Protein 9H6H (pdb70)

Structure (mmCIF, N/CA/C/O backbone):
data_9H6H
#
_entry.id   9H6H
#
_cell.length_a   183.914
_cell.length_b   62.447
_cell.length_c   178.713
_cell.angle_alpha   90
_cell.angle_beta   118.058
_cell.angle_gamma   90
#
_symmetry.space_group_name_H-M   'C 1 2 1'
#
loop_
_entity.id
_entity.type
_entity.pdbx_description
1 polymer 'Glycosyl hydrolase family 98'
2 non-polymer DI(HYDROXYETHYL)ETHER
3 non-polymer 'CALCIUM ION'
4 water water
#
loop_
_atom_site.group_PDB
_atom_site.id
_atom_site.type_symbol
_atom_site.label_atom_id
_atom_site.label_alt_id
_atom_site.label_comp_id
_atom_site.label_asym_id
_atom_site.label_entity_id
_atom_site.label_seq_id
_atom_site.pdbx_PDB_ins_code
_atom_site.Cartn_x
_atom_site.Cartn_y
_atom_site.Cartn_z
_atom_site.occupancy
_atom_site.B_iso_or_equiv
_atom_site.auth_seq_id
_atom_site.auth_comp_id
_atom_site.auth_asym_id
_atom_site.auth_atom_id
_atom_site.pdbx_PDB_model_num
ATOM 1 N N . ALA A 1 2 ? 76.886 5.365 126.206 1 35.447 43 ALA A N 1
ATOM 2 C CA . ALA A 1 2 ? 75.537 5.807 126.618 1 34.078 43 ALA A CA 1
ATOM 3 C C . ALA A 1 2 ? 75.272 5.339 128.052 1 38.25 43 ALA A C 1
ATOM 4 O O . ALA A 1 2 ? 75.91 4.392 128.523 1 38.126 43 ALA A O 1
ATOM 11 N N . SER A 1 3 ? 74.267 5.987 128.687 1 40.159 44 SER A N 1
ATOM 12 C CA . SER A 1 3 ? 74.011 5.946 130.117 1 41.666 44 SER A CA 1
ATOM 13 C C . SER A 1 3 ? 73.604 4.56 130.601 1 45.313 44 SER A C 1
ATOM 14 O O . SER A 1 3 ? 73.859 4.23 131.76 1 48.124 44 SER A O 1
ATOM 22 N N . PRO A 1 4 ? 72.953 3.713 129.772 1 41.894 45 PRO A N 1
ATOM 23 C CA . PRO A 1 4 ? 72.729 2.333 130.198 1 44.131 45 PRO A CA 1
ATOM 24 C C . PRO A 1 4 ? 74.026 1.526 130.398 1 45.179 45 PRO A C 1
ATOM 25 O O . PRO A 1 4 ? 73.986 0.463 131.028 1 49.64 45 PRO A O 1
ATOM 36 N N . GLY A 1 5 ? 75.17 2.012 129.868 1 40.028 46 GLY A N 1
ATOM 37 C CA . GLY A 1 5 ? 76.449 1.304 129.934 1 38.563 46 GLY A CA 1
ATOM 38 C C . GLY A 1 5 ? 76.385 -0.113 129.339 1 35.433 46 GLY A C 1
ATOM 39 O O . GLY A 1 5 ? 75.327 -0.629 129.016 1 38.624 46 GLY A O 1
ATOM 43 N N . THR A 1 6 ? 77.537 -0.758 129.166 1 32.192 47 THR A N 1
ATOM 44 C CA . THR A 1 6 ? 77.592 -2.177 128.861 1 29.162 47 THR A CA 1
ATOM 45 C C . THR A 1 6 ? 78.274 -2.905 130.02 1 28.592 47 THR A C 1
ATOM 46 O O . THR A 1 6 ? 78.956 -2.296 130.843 1 25.07 47 THR A O 1
ATOM 57 N N . ALA A 1 7 ? 78.136 -4.23 130.017 1 29.333 48 ALA A N 1
ATOM 58 C CA . ALA A 1 7 ? 78.698 -5.086 131.048 1 29.782 48 ALA A CA 1
ATOM 59 C C . ALA A 1 7 ? 80.209 -4.874 131.166 1 29.822 48 ALA A C 1
ATOM 60 O O . ALA A 1 7 ? 80.733 -4.625 132.27 1 27.637 48 ALA A O 1
ATOM 67 N N . VAL A 1 8 ? 80.893 -4.996 130.014 1 29.839 49 VAL A N 1
ATOM 68 C CA . VAL A 1 8 ? 82.33 -4.761 129.915 1 30.074 49 VAL A CA 1
ATOM 69 C C . VAL A 1 8 ? 82.686 -3.367 130.464 1 29.177 49 VAL A C 1
ATOM 70 O O . VAL A 1 8 ? 83.609 -3.214 131.262 1 27.409 49 VAL A O 1
ATOM 83 N N . GLU A 1 9 ? 81.916 -2.353 130.09 1 28.964 50 GLU A N 1
ATOM 84 C CA . GLU A 1 9 ? 82.246 -0.985 130.486 1 31.15 50 GLU A CA 1
ATOM 85 C C . GLU A 1 9 ? 82.165 -0.837 131.996 1 28.823 50 GLU A C 1
ATOM 86 O O . GLU A 1 9 ? 83.027 -0.197 132.591 1 28.339 50 GLU A O 1
ATOM 98 N N . ASN A 1 10 ? 81.099 -1.402 132.578 1 29.366 51 ASN A N 1
ATOM 99 C CA . ASN A 1 10 ? 80.863 -1.307 134.01 1 28.46 51 ASN A CA 1
ATOM 100 C C . ASN A 1 10 ? 81.973 -2.058 134.74 1 28.193 51 ASN A C 1
ATOM 101 O O . ASN A 1 10 ? 82.518 -1.549 135.716 1 27.971 51 ASN A O 1
ATOM 112 N N . ILE A 1 11 ? 82.289 -3.264 134.24 1 27.639 52 ILE A N 1
ATOM 113 C CA . ILE A 1 11 ? 83.288 -4.112 134.85 1 28.218 52 ILE A CA 1
ATOM 114 C C . ILE A 1 11 ? 84.587 -3.318 134.928 1 28.388 52 ILE A C 1
ATOM 115 O O . ILE A 1 11 ? 85.212 -3.276 135.993 1 27.789 52 ILE A O 1
ATOM 131 N N . ASN A 1 12 ? 84.996 -2.724 133.802 1 27.262 53 ASN A N 1
ATOM 132 C CA . ASN A 1 12 ? 86.302 -2.079 133.709 1 27.633 53 ASN A CA 1
ATOM 133 C C . ASN A 1 12 ? 86.329 -0.783 134.507 1 27.629 53 ASN A C 1
ATOM 134 O O . ASN A 1 12 ? 87.361 -0.425 135.064 1 28.243 53 ASN A O 1
ATOM 145 N N . THR A 1 13 ? 85.189 -0.108 134.598 1 26.862 54 THR A N 1
ATOM 146 C CA . THR A 1 13 ? 85.095 1.029 135.499 1 27.188 54 THR A CA 1
ATOM 147 C C . THR A 1 13 ? 85.37 0.598 136.95 1 25.998 54 THR A C 1
ATOM 148 O O . THR A 1 13 ? 86.107 1.278 137.663 1 26.099 54 THR A O 1
ATOM 159 N N . ASN A 1 14 ? 84.83 -0.547 137.367 1 24.645 55 ASN A N 1
ATOM 160 C CA . ASN A 1 14 ? 85.015 -1.027 138.729 1 24.73 55 ASN A CA 1
ATOM 161 C C . ASN A 1 14 ? 86.477 -1.39 138.987 1 25.06 55 ASN A C 1
ATOM 162 O O . ASN A 1 14 ? 87.005 -1.112 140.065 1 25.309 55 ASN A O 1
ATOM 173 N N . VAL A 1 15 ? 87.154 -2.011 138.014 1 24.828 56 VAL A N 1
ATOM 174 C CA . VAL A 1 15 ? 88.56 -2.346 138.197 1 25.381 56 VAL A CA 1
ATOM 175 C C . VAL A 1 15 ? 89.375 -1.057 138.399 1 25.462 56 VAL A C 1
ATOM 176 O O . VAL A 1 15 ? 90.192 -0.966 139.302 1 24.609 56 VAL A O 1
ATOM 189 N N . LYS A 1 16 ? 89.121 -0.04 137.561 1 26.436 57 LYS A N 1
ATOM 190 C CA . LYS A 1 16 ? 89.849 1.226 137.61 1 27.479 57 LYS A CA 1
ATOM 191 C C . LYS A 1 16 ? 89.599 1.922 138.945 1 27.617 57 LYS A C 1
ATOM 192 O O . LYS A 1 16 ? 90.503 2.525 139.522 1 30.322 57 LYS A O 1
ATOM 211 N N . ALA A 1 17 ? 88.36 1.821 139.422 1 26.755 58 ALA A N 1
ATOM 212 C CA . ALA A 1 17 ? 87.999 2.345 140.725 1 26.879 58 ALA A CA 1
ATOM 213 C C . ALA A 1 17 ? 88.838 1.694 141.815 1 26.543 58 ALA A C 1
ATOM 214 O O . ALA A 1 17 ? 89.365 2.394 142.68 1 27.295 58 ALA A O 1
ATOM 221 N N . LEU A 1 18 ? 88.959 0.363 141.772 1 26.002 59 LEU A N 1
ATOM 222 C CA . LEU A 1 18 ? 89.652 -0.374 142.815 1 26.089 59 LEU A CA 1
ATOM 223 C C . LEU A 1 18 ? 91.126 0.038 142.819 1 28.248 59 LEU A C 1
ATOM 224 O O . LEU A 1 18 ? 91.724 0.221 143.875 1 29.635 59 LEU A O 1
ATOM 240 N N . ARG A 1 19 ? 91.71 0.24 141.631 1 29.093 60 ARG A N 1
ATOM 241 C CA . ARG A 1 19 ? 93.095 0.705 141.561 1 31.894 60 ARG A CA 1
ATOM 242 C C . ARG A 1 19 ? 93.182 2.055 142.275 1 31.123 60 ARG A C 1
ATOM 243 O O . ARG A 1 19 ? 94.079 2.305 143.083 1 30.228 60 ARG A O 1
ATOM 264 N N . LYS A 1 20 ? 92.199 2.912 141.986 1 30.16 61 LYS A N 1
ATOM 265 C CA . LYS A 1 20 ? 92.201 4.263 142.514 1 31.396 61 LYS A CA 1
ATOM 266 C C . LYS A 1 20 ? 92.069 4.267 144.034 1 29.537 61 LYS A C 1
ATOM 267 O O . LYS A 1 20 ? 92.679 5.081 144.722 1 28.537 61 LYS A O 1
ATOM 286 N N . LEU A 1 21 ? 91.273 3.343 144.557 1 29.07 62 LEU A N 1
ATOM 287 C CA . LEU A 1 21 ? 91.052 3.298 145.989 1 30.032 62 LEU A CA 1
ATOM 288 C C . LEU A 1 21 ? 92.336 2.863 146.67 1 30.125 62 LEU A C 1
ATOM 289 O O . LEU A 1 21 ? 92.63 3.379 147.732 1 29.236 62 LEU A O 1
ATOM 305 N N . ILE A 1 22 ? 93.052 1.904 146.068 1 31.371 63 ILE A N 1
ATOM 306 C CA . ILE A 1 22 ? 94.279 1.379 146.659 1 32.716 63 ILE A CA 1
ATOM 307 C C . ILE A 1 22 ? 95.369 2.447 146.594 1 33.504 63 ILE A C 1
ATOM 308 O O . ILE A 1 22 ? 96.165 2.59 147.523 1 31.204 63 ILE A O 1
ATOM 324 N N . GLU A 1 23 ? 95.37 3.218 145.503 1 35.143 64 GLU A N 1
ATOM 325 C CA . GLU A 1 23 ? 96.269 4.352 145.395 1 36.781 64 GLU A CA 1
ATOM 326 C C . GLU A 1 23 ? 95.941 5.377 146.483 1 36.097 64 GLU A C 1
ATOM 327 O O . GLU A 1 23 ? 96.83 5.87 147.19 1 35.269 64 GLU A O 1
ATOM 339 N N . ALA A 1 24 ? 94.653 5.7 146.613 1 34.497 65 ALA A N 1
ATOM 340 C CA . ALA A 1 24 ? 94.226 6.667 147.602 1 34.796 65 ALA A CA 1
ATOM 341 C C . ALA A 1 24 ? 94.641 6.19 148.997 1 37.409 65 ALA A C 1
ATOM 342 O O . ALA A 1 24 ? 95.115 6.984 149.799 1 38.665 65 ALA A O 1
ATOM 349 N N . LYS A 1 25 ? 94.445 4.894 149.283 1 39.783 66 LYS A N 1
ATOM 350 C CA . LYS A 1 25 ? 94.777 4.29 150.572 1 43.248 66 LYS A CA 1
ATOM 351 C C . LYS A 1 25 ? 96.269 4.469 150.853 1 45.176 66 LYS A C 1
ATOM 352 O O . LYS A 1 25 ? 96.636 4.922 151.935 1 46.37 66 LYS A O 1
ATOM 371 N N . GLN A 1 26 ? 97.105 4.142 149.853 1 49.435 67 GLN A N 1
ATOM 372 C CA . GLN A 1 26 ? 98.551 4.231 149.97 1 51.437 67 GLN A CA 1
ATOM 373 C C . GLN A 1 26 ? 99.017 5.686 150.11 1 49.933 67 GLN A C 1
ATOM 374 O O . GLN A 1 26 ? 99.916 5.952 150.912 1 51.031 67 GLN A O 1
ATOM 388 N N . GLN A 1 27 ? 98.418 6.615 149.349 1 46.416 68 GLN A N 1
ATOM 389 C CA . GLN A 1 27 ? 98.804 8.019 149.389 1 48.145 68 GLN A CA 1
ATOM 390 C C . GLN A 1 27 ? 98.093 8.764 150.515 1 44.5 68 GLN A C 1
ATOM 391 O O . GLN A 1 27 ? 98.408 9.914 150.761 1 44.322 68 GLN A O 1
ATOM 405 N N . ASP A 1 28 ? 97.101 8.134 151.15 1 43.28 69 ASP A N 1
ATOM 406 C CA . ASP A 1 28 ? 96.364 8.714 152.261 1 44.546 69 ASP A CA 1
ATOM 407 C C . ASP A 1 28 ? 95.437 9.812 151.744 1 41.257 69 ASP A C 1
ATOM 408 O O . ASP A 1 28 ? 95.213 10.81 152.416 1 39.616 69 ASP A O 1
ATOM 417 N N . LEU A 1 29 ? 94.905 9.618 150.534 1 40.574 70 LEU A N 1
ATOM 418 C CA . LEU A 1 29 ? 93.874 10.479 150 1 40.484 70 LEU A CA 1
ATOM 419 C C . LEU A 1 29 ? 92.614 10.25 150.824 1 40.754 70 LEU A C 1
ATOM 420 O O . LEU A 1 29 ? 92.37 9.158 151.324 1 41.469 70 LEU A O 1
ATOM 436 N N . ALA A 1 30 ? 91.819 11.314 150.921 1 42.877 71 ALA A N 1
ATOM 437 C CA . ALA A 1 30 ? 90.529 11.308 151.586 1 42.031 71 ALA A CA 1
ATOM 438 C C . ALA A 1 30 ? 89.399 11.399 150.551 1 40.384 71 ALA A C 1
ATOM 439 O O . ALA A 1 30 ? 89.578 11.854 149.42 1 38.863 71 ALA A O 1
ATOM 446 N N . VAL A 1 31 ? 88.223 10.911 150.944 1 40.322 72 VAL A N 1
ATOM 447 C CA . VAL A 1 31 ? 87.011 11.078 150.165 1 42.431 72 VAL A CA 1
ATOM 448 C C . VAL A 1 31 ? 86.421 12.437 150.525 1 42.396 72 VAL A C 1
ATOM 449 O O . VAL A 1 31 ? 86.149 12.702 151.685 1 42.31 72 VAL A O 1
ATOM 462 N N . LYS A 1 32 ? 86.302 13.305 149.52 1 44.333 73 LYS A N 1
ATOM 463 C CA . LYS A 1 32 ? 85.689 14.606 149.684 1 47.786 73 LYS A CA 1
ATOM 464 C C . LYS A 1 32 ? 84.172 14.427 149.626 1 45.603 73 LYS A C 1
ATOM 465 O O . LYS A 1 32 ? 83.461 14.892 150.506 1 43.099 73 LYS A O 1
ATOM 484 N N . THR A 1 33 ? 83.67 13.719 148.608 1 46.008 74 THR A N 1
ATOM 485 C CA . THR A 1 33 ? 82.238 13.5 148.509 1 45.494 74 THR A CA 1
ATOM 486 C C . THR A 1 33 ? 81.955 12.143 147.869 1 42.885 74 THR A C 1
ATOM 487 O O . THR A 1 33 ? 82.819 11.534 147.231 1 39.992 74 THR A O 1
ATOM 498 N N . TYR A 1 34 ? 80.724 11.664 148.096 1 39.604 75 TYR A N 1
ATOM 499 C CA . TYR A 1 34 ? 80.203 10.512 147.382 1 37.435 75 TYR A CA 1
ATOM 500 C C . TYR A 1 34 ? 78.687 10.567 147.392 1 36.149 75 TYR A C 1
ATOM 501 O O . TYR A 1 34 ? 78.097 11.25 148.213 1 33.994 75 TYR A O 1
ATOM 519 N N . ASN A 1 35 ? 78.063 9.866 146.446 1 36.574 76 ASN A N 1
ATOM 520 C CA . ASN A 1 35 ? 76.667 10.122 146.124 1 34.716 76 ASN A CA 1
ATOM 521 C C . ASN A 1 35 ? 76.12 8.93 145.35 1 31.913 76 ASN A C 1
ATOM 522 O O . ASN A 1 35 ? 76.664 8.567 144.312 1 32.883 76 ASN A O 1
ATOM 533 N N . PRO A 1 36 ? 75.066 8.249 145.847 1 29.263 77 PRO A N 1
ATOM 534 C CA . PRO A 1 36 ? 74.423 7.184 145.092 1 28.192 77 PRO A CA 1
ATOM 535 C C . PRO A 1 36 ? 73.532 7.719 143.969 1 26.119 77 PRO A C 1
ATOM 536 O O . PRO A 1 36 ? 72.998 8.815 144.042 1 26.559 77 PRO A O 1
ATOM 547 N N . VAL A 1 37 ? 73.37 6.943 142.914 1 24.475 78 VAL A N 1
ATOM 548 C CA . VAL A 1 37 ? 72.541 7.319 141.781 1 25.862 78 VAL A CA 1
ATOM 549 C C . VAL A 1 37 ? 71.716 6.095 141.431 1 25.109 78 VAL A C 1
ATOM 550 O O . VAL A 1 37 ? 72.164 4.973 141.618 1 28.392 78 VAL A O 1
ATOM 563 N N . ASN A 1 38 ? 70.543 6.318 140.874 1 26.034 79 ASN A N 1
ATOM 564 C CA . ASN A 1 38 ? 69.612 5.238 140.575 1 28.11 79 ASN A CA 1
ATOM 565 C C . ASN A 1 38 ? 69.506 4.288 141.764 1 28.52 79 ASN A C 1
ATOM 566 O O . ASN A 1 38 ? 69.681 3.085 141.619 1 27.441 79 ASN A O 1
ATOM 577 N N . ASN A 1 39 ? 69.31 4.856 142.949 1 28.326 80 ASN A N 1
ATOM 578 C CA . ASN A 1 39 ? 69.042 4.059 144.132 1 32.79 80 ASN A CA 1
ATOM 579 C C . ASN A 1 39 ? 70.258 3.204 144.499 1 33.592 80 ASN A C 1
ATOM 580 O O . ASN A 1 39 ? 70.113 2.145 145.105 1 35.402 80 ASN A O 1
ATOM 591 N N . GLY A 1 40 ? 71.468 3.678 144.164 1 32.194 81 GLY A N 1
ATOM 592 C CA . GLY A 1 40 ? 72.685 3.001 144.561 1 29.207 81 GLY A CA 1
ATOM 593 C C . GLY A 1 40 ? 73.078 1.89 143.595 1 28.969 81 GLY A C 1
ATOM 594 O O . GLY A 1 40 ? 73.965 1.082 143.894 1 29.449 81 GLY A O 1
ATOM 598 N N . ALA A 1 41 ? 72.446 1.877 142.415 1 26.468 82 ALA A N 1
ATOM 599 C CA . ALA A 1 41 ? 72.898 1.046 141.324 1 26.261 82 ALA A CA 1
ATOM 600 C C . ALA A 1 41 ? 74.321 1.468 140.96 1 26.496 82 ALA A C 1
ATOM 601 O O . ALA A 1 41 ? 75.166 0.647 140.61 1 26.606 82 ALA A O 1
ATOM 608 N N . SER A 1 42 ? 74.604 2.759 141.145 1 24.904 83 SER A N 1
ATOM 609 C CA . SER A 1 42 ? 75.934 3.3 140.931 1 25.669 83 SER A CA 1
ATOM 610 C C . SER A 1 42 ? 76.244 4.413 141.941 1 27.116 83 SER A C 1
ATOM 611 O O . SER A 1 42 ? 75.356 4.884 142.663 1 27.312 83 SER A O 1
ATOM 619 N N . TYR A 1 43 ? 77.525 4.773 142.023 1 27.441 84 TYR A N 1
ATOM 620 C CA . TYR A 1 43 ? 77.984 5.877 142.86 1 29.54 84 TYR A CA 1
ATOM 621 C C . TYR A 1 43 ? 78.958 6.736 142.051 1 28.014 84 TYR A C 1
ATOM 622 O O . TYR A 1 43 ? 79.702 6.191 141.237 1 25.593 84 TYR A O 1
ATOM 640 N N . THR A 1 44 ? 78.94 8.061 142.296 1 28.381 85 THR A N 1
ATOM 641 C CA . THR A 1 44 ? 80.032 8.956 141.925 1 30.255 85 THR A CA 1
ATOM 642 C C . THR A 1 44 ? 80.85 9.254 143.19 1 29.48 85 THR A C 1
ATOM 643 O O . THR A 1 44 ? 80.282 9.451 144.265 1 28.267 85 THR A O 1
ATOM 654 N N . ILE A 1 45 ? 82.184 9.202 143.068 1 29.571 86 ILE A N 1
ATOM 655 C CA . ILE A 1 45 ? 83.105 9.36 144.189 1 31.119 86 ILE A CA 1
ATOM 656 C C . ILE A 1 45 ? 83.982 10.559 143.869 1 32.068 86 ILE A C 1
ATOM 657 O O . ILE A 1 45 ? 84.428 10.678 142.745 1 30.528 86 ILE A O 1
ATOM 673 N N . GLU A 1 46 ? 84.281 11.403 144.852 1 34.438 87 GLU A N 1
ATOM 674 C CA . GLU A 1 46 ? 85.318 12.398 144.645 1 36.166 87 GLU A CA 1
ATOM 675 C C . GLU A 1 46 ? 86.321 12.296 145.787 1 34.321 87 GLU A C 1
ATOM 676 O O . GLU A 1 46 ? 85.951 12.344 146.955 1 35.694 87 GLU A O 1
ATOM 688 N N . LEU A 1 47 ? 87.59 12.163 145.406 1 32.828 88 LEU A N 1
ATOM 689 C CA . LEU A 1 47 ? 88.714 12.123 146.318 1 32.734 88 LEU A CA 1
ATOM 690 C C . LEU A 1 47 ? 89.319 13.518 146.448 1 31.34 88 LEU A C 1
ATOM 691 O O . LEU A 1 47 ? 89.046 14.397 145.635 1 29.079 88 LEU A O 1
ATOM 707 N N . SER A 1 48 ? 90.185 13.67 147.458 1 30.094 89 SER A N 1
ATOM 708 C CA . SER A 1 48 ? 90.737 14.959 147.844 1 30.738 89 SER A CA 1
ATOM 709 C C . SER A 1 48 ? 91.835 15.45 146.896 1 30.771 89 SER A C 1
ATOM 710 O O . SER A 1 48 ? 92.261 16.582 147.036 1 31.148 89 SER A O 1
ATOM 718 N N . ASP A 1 49 ? 92.284 14.64 145.927 1 29.882 90 ASP A N 1
ATOM 719 C CA . ASP A 1 49 ? 93.168 15.136 144.884 1 30.354 90 ASP A CA 1
ATOM 720 C C . ASP A 1 49 ? 92.367 15.704 143.701 1 30.912 90 ASP A C 1
ATOM 721 O O . ASP A 1 49 ? 92.961 16.055 142.683 1 31.096 90 ASP A O 1
ATOM 730 N N . GLY A 1 50 ? 91.026 15.695 143.792 1 30.782 91 GLY A N 1
ATOM 731 C CA . GLY A 1 50 ? 90.156 16.214 142.742 1 30.921 91 GLY A CA 1
ATOM 732 C C . GLY A 1 50 ? 89.733 15.165 141.702 1 30.965 91 GLY A C 1
ATOM 733 O O . GLY A 1 50 ? 89.016 15.513 140.749 1 29.736 91 GLY A O 1
ATOM 737 N N . THR A 1 51 ? 90.19 13.906 141.868 1 30.46 92 THR A N 1
ATOM 738 C CA . THR A 1 51 ? 89.783 12.811 140.997 1 31.18 92 THR A CA 1
ATOM 739 C C . THR A 1 51 ? 88.353 12.435 141.36 1 31.289 92 THR A C 1
ATOM 740 O O . THR A 1 51 ? 88.043 12.242 142.531 1 31.903 92 THR A O 1
ATOM 751 N N . SER A 1 52 ? 87.512 12.309 140.333 1 29.957 93 SER A N 1
ATOM 752 C CA . SER A 1 52 ? 86.17 11.803 140.494 1 30.284 93 SER A CA 1
ATOM 753 C C . SER A 1 52 ? 85.97 10.633 139.541 1 30.046 93 SER A C 1
ATOM 754 O O . SER A 1 52 ? 86.55 10.614 138.438 1 29.38 93 SER A O 1
ATOM 762 N N . PHE A 1 53 ? 85.139 9.672 139.967 1 28.838 94 PHE A N 1
ATOM 763 C CA . PHE A 1 53 ? 84.894 8.483 139.162 1 28.796 94 PHE A CA 1
ATOM 764 C C . PHE A 1 53 ? 83.631 7.78 139.653 1 28.689 94 PHE A C 1
ATOM 765 O O . PHE A 1 53 ? 83.085 8.168 140.678 1 29.961 94 PHE A O 1
ATOM 782 N N . SER A 1 54 ? 83.154 6.807 138.857 1 26.429 95 SER A N 1
ATOM 783 C CA . SER A 1 54 ? 81.939 6.069 139.134 1 25.867 95 SER A CA 1
ATOM 784 C C . SER A 1 54 ? 82.31 4.706 139.701 1 25.872 95 SER A C 1
ATOM 785 O O . SER A 1 54 ? 83.425 4.222 139.478 1 27.007 95 SER A O 1
ATOM 810 N N . TYR A 1 56 ? 80.037 0.818 140.094 1 24.809 97 TYR A N 1
ATOM 811 C CA . TYR A 1 56 ? 78.765 0.205 139.756 1 26.08 97 TYR A CA 1
ATOM 812 C C . TYR A 1 56 ? 78.5 -0.934 140.736 1 26.131 97 TYR A C 1
ATOM 813 O O . TYR A 1 56 ? 79.314 -1.833 140.885 1 27.356 97 TYR A O 1
ATOM 831 N N . ALA A 1 57 ? 77.348 -0.844 141.411 1 25.219 98 ALA A N 1
ATOM 832 C CA . ALA A 1 57 ? 76.876 -1.879 142.305 1 24.907 98 ALA A CA 1
ATOM 833 C C . ALA A 1 57 ? 75.993 -2.852 141.519 1 25.631 98 ALA A C 1
ATOM 834 O O . ALA A 1 57 ? 75.897 -4.006 141.916 1 24.001 98 ALA A O 1
ATOM 841 N N . GLN A 1 58 ? 75.375 -2.35 140.431 1 26.846 99 GLN A N 1
ATOM 842 C CA . GLN A 1 58 ? 74.649 -3.132 139.455 1 30.761 99 GLN A CA 1
ATOM 843 C C . GLN A 1 58 ? 75.408 -3.079 138.13 1 30.738 99 GLN A C 1
ATOM 844 O O . GLN A 1 58 ? 75.807 -2.005 137.701 1 31.445 99 GLN A O 1
ATOM 858 N N . ILE A 1 59 ? 75.626 -4.261 137.543 1 29.535 100 ILE A N 1
ATOM 859 C CA . ILE A 1 59 ? 76.268 -4.425 136.257 1 31.023 100 ILE A CA 1
ATOM 860 C C . ILE A 1 59 ? 75.186 -4.661 135.209 1 29.641 100 ILE A C 1
ATOM 861 O O . ILE A 1 59 ? 74.268 -5.451 135.416 1 29.44 100 ILE A O 1
ATOM 877 N N . ALA A 1 60 ? 75.332 -4.021 134.057 1 28.851 101 ALA A N 1
ATOM 878 C CA . ALA A 1 60 ? 74.442 -4.316 132.946 1 30.06 101 ALA A CA 1
ATOM 879 C C . ALA A 1 60 ? 74.561 -5.79 132.54 1 30.746 101 ALA A C 1
ATOM 880 O O . ALA A 1 60 ? 75.644 -6.369 132.571 1 31.311 101 ALA A O 1
ATOM 887 N N . ALA A 1 61 ? 73.437 -6.389 132.128 1 30.518 102 ALA A N 1
ATOM 888 C CA . ALA A 1 61 ? 73.428 -7.769 131.679 1 29.304 102 ALA A CA 1
ATOM 889 C C . ALA A 1 61 ? 74.199 -7.866 130.372 1 30.631 102 ALA A C 1
ATOM 890 O O . ALA A 1 61 ? 74.396 -6.871 129.671 1 30.913 102 ALA A O 1
ATOM 897 N N . LEU A 1 62 ? 74.652 -9.087 130.087 1 30.584 103 LEU A N 1
ATOM 898 C CA . LEU A 1 62 ? 75.143 -9.456 128.773 1 31.906 103 LEU A CA 1
ATOM 899 C C . LEU A 1 62 ? 73.967 -9.578 127.816 1 32.915 103 LEU A C 1
ATOM 900 O O . LEU A 1 62 ? 72.968 -10.194 128.172 1 32.857 103 LEU A O 1
ATOM 916 N N . GLU A 1 63 ? 74.148 -9.085 126.584 1 33.145 104 GLU A N 1
ATOM 917 C CA . GLU A 1 63 ? 73.146 -9.24 125.539 1 35.516 104 GLU A CA 1
ATOM 918 C C . GLU A 1 63 ? 72.858 -10.73 125.314 1 32.181 104 GLU A C 1
ATOM 919 O O . GLU A 1 63 ? 73.64 -11.616 125.671 1 30.207 104 GLU A O 1
ATOM 931 N N . GLY A 1 64 ? 71.706 -10.996 124.71 1 30.811 105 GLY A N 1
ATOM 932 C CA . GLY A 1 64 ? 71.292 -12.358 124.401 1 30.997 105 GLY A CA 1
ATOM 933 C C . GLY A 1 64 ? 69.971 -12.706 125.1 1 30.098 105 GLY A C 1
ATOM 934 O O . GLY A 1 64 ? 69.345 -13.711 124.779 1 28.838 105 GLY A O 1
ATOM 938 N N . GLY A 1 65 ? 69.57 -11.878 126.075 1 29.73 106 GLY A N 1
ATOM 939 C CA . GLY A 1 65 ? 68.337 -12.068 126.834 1 30.353 106 GLY A CA 1
ATOM 940 C C . GLY A 1 65 ? 68.396 -13.151 127.915 1 30.119 106 GLY A C 1
ATOM 941 O O . GLY A 1 65 ? 67.382 -13.529 128.462 1 30.48 106 GLY A O 1
ATOM 945 N N . GLY A 1 66 ? 69.567 -13.688 128.225 1 32.45 107 GLY A N 1
ATOM 946 C CA . GLY A 1 66 ? 69.65 -14.72 129.255 1 34.859 107 GLY A CA 1
ATOM 947 C C . GLY A 1 66 ? 69.121 -14.2 130.592 1 34.994 107 GLY A C 1
ATOM 948 O O . GLY A 1 66 ? 69.305 -13.033 130.939 1 34.489 107 GLY A O 1
ATOM 952 N N . GLU A 1 67 ? 68.476 -15.083 131.361 1 37.246 108 GLU A N 1
ATOM 953 C CA . GLU A 1 67 ? 67.781 -14.683 132.581 1 39.645 108 GLU A CA 1
ATOM 954 C C . GLU A 1 67 ? 68.468 -15.19 133.849 1 38.145 108 GLU A C 1
ATOM 955 O O . GLU A 1 67 ? 68.106 -14.759 134.931 1 40.233 108 GLU A O 1
ATOM 967 N N . ASP A 1 68 ? 69.425 -16.107 133.71 1 34.786 109 ASP A N 1
ATOM 968 C CA . ASP A 1 68 ? 70.157 -16.639 134.84 1 34.714 109 ASP A CA 1
ATOM 969 C C . ASP A 1 68 ? 71.325 -15.714 135.149 1 32.935 109 ASP A C 1
ATOM 970 O O . ASP A 1 68 ? 71.758 -14.954 134.299 1 30.742 109 ASP A O 1
ATOM 979 N N . VAL A 1 69 ? 71.819 -15.797 136.385 1 32.301 110 VAL A N 1
ATOM 980 C CA . VAL A 1 69 ? 73.084 -15.179 136.758 1 32.079 110 VAL A CA 1
ATOM 981 C C . VAL A 1 69 ? 74.206 -16.061 136.226 1 31.11 110 VAL A C 1
ATOM 982 O O . VAL A 1 69 ? 74.15 -17.277 136.362 1 31.895 110 VAL A O 1
ATOM 995 N N . VAL A 1 70 ? 75.208 -15.445 135.589 1 29.523 111 VAL A N 1
ATOM 996 C CA . VAL A 1 70 ? 76.237 -16.193 134.878 1 28.893 111 VAL A CA 1
ATOM 997 C C . VAL A 1 70 ? 77.613 -15.659 135.263 1 28.714 111 VAL A C 1
ATOM 998 O O . VAL A 1 70 ? 77.736 -14.614 135.887 1 28.844 111 VAL A O 1
ATOM 1011 N N . TYR A 1 71 ? 78.651 -16.372 134.86 1 28.766 112 TYR A N 1
ATOM 1012 C CA . TYR A 1 71 ? 80.015 -15.988 135.14 1 28.436 112 TYR A CA 1
ATOM 1013 C C . TYR A 1 71 ? 80.363 -14.679 134.442 1 27.356 112 TYR A C 1
ATOM 1014 O O . TYR A 1 71 ? 80.004 -14.48 133.289 1 27.318 112 TYR A O 1
ATOM 1032 N N . SER A 1 72 ? 81.055 -13.802 135.172 1 26.403 113 SER A N 1
ATOM 1033 C CA . SER A 1 72 ? 81.874 -12.755 134.588 1 25.931 113 SER A CA 1
ATOM 1034 C C . SER A 1 72 ? 83.16 -12.636 135.388 1 26.176 113 SER A C 1
ATOM 1035 O O . SER A 1 72 ? 83.163 -12.883 136.592 1 26.121 113 SER A O 1
ATOM 1043 N N . PRO A 1 73 ? 84.283 -12.209 134.772 1 27.182 114 PRO A N 1
ATOM 1044 C CA . PRO A 1 73 ? 85.552 -12.125 135.487 1 27.959 114 PRO A CA 1
ATOM 1045 C C . PRO A 1 73 ? 85.491 -11.159 136.663 1 29.07 114 PRO A C 1
ATOM 1046 O O . PRO A 1 73 ? 84.989 -10.04 136.518 1 28.001 114 PRO A O 1
ATOM 1057 N N . LYS A 1 74 ? 85.926 -11.661 137.837 1 30.692 115 LYS A N 1
ATOM 1058 C CA . LYS A 1 74 ? 85.899 -10.917 139.09 1 30.085 115 LYS A CA 1
ATOM 1059 C C . LYS A 1 74 ? 87.323 -10.493 139.43 1 29.656 115 LYS A C 1
ATOM 1060 O O . LYS A 1 74 ? 88.113 -11.283 139.934 1 29.111 115 LYS A O 1
ATOM 1079 N N . VAL A 1 75 ? 87.648 -9.25 139.095 1 28.005 116 VAL A N 1
ATOM 1080 C CA . VAL A 1 75 ? 89.007 -8.783 139.261 1 29.297 116 VAL A CA 1
ATOM 1081 C C . VAL A 1 75 ? 89.036 -8.014 140.578 1 27.888 116 VAL A C 1
ATOM 1082 O O . VAL A 1 75 ? 88.453 -6.957 140.663 1 27.274 116 VAL A O 1
ATOM 1095 N N . GLY A 1 76 ? 89.682 -8.592 141.591 1 29.005 117 GLY A N 1
ATOM 1096 C CA . GLY A 1 76 ? 89.83 -7.993 142.908 1 29.579 117 GLY A CA 1
ATOM 1097 C C . GLY A 1 76 ? 91.29 -7.71 143.229 1 30.684 117 GLY A C 1
ATOM 1098 O O . GLY A 1 76 ? 92.111 -7.691 142.323 1 30.628 117 GLY A O 1
ATOM 1102 N N . ALA A 1 77 ? 91.592 -7.467 144.509 1 32.514 118 ALA A N 1
ATOM 1103 C CA . ALA A 1 77 ? 92.958 -7.22 144.944 1 35.226 118 ALA A CA 1
ATOM 1104 C C . ALA A 1 77 ? 93.197 -7.759 146.358 1 38.676 118 ALA A C 1
ATOM 1105 O O . ALA A 1 77 ? 92.304 -7.743 147.198 1 40.29 118 ALA A O 1
ATOM 1112 N N . LYS A 1 78 ? 94.42 -8.204 146.64 1 42.481 119 LYS A N 1
ATOM 1113 C CA . LYS A 1 78 ? 94.696 -8.845 147.912 1 48.921 119 LYS A CA 1
ATOM 1114 C C . LYS A 1 78 ? 96.134 -8.512 148.295 1 51.182 119 LYS A C 1
ATOM 1115 O O . LYS A 1 78 ? 97.001 -8.465 147.435 1 49.261 119 LYS A O 1
ATOM 1134 N N . VAL A 1 79 ? 96.36 -8.253 149.587 1 54.116 120 VAL A N 1
ATOM 1135 C CA . VAL A 1 79 ? 97.663 -7.837 150.081 1 55.029 120 VAL A CA 1
ATOM 1136 C C . VAL A 1 79 ? 98.559 -9.069 150.253 1 55.582 120 VAL A C 1
ATOM 1137 O O . VAL A 1 79 ? 98.132 -10.094 150.776 1 50.845 120 VAL A O 1
ATOM 1150 N N . GLU A 1 80 ? 99.811 -8.952 149.798 1 57.453 121 GLU A N 1
ATOM 1151 C CA . GLU A 1 80 ? 100.845 -9.914 150.136 1 61.987 121 GLU A CA 1
ATOM 1152 C C . GLU A 1 80 ? 102.103 -9.145 150.527 1 64.008 121 GLU A C 1
ATOM 1153 O O . GLU A 1 80 ? 102.457 -8.17 149.866 1 57.75 121 GLU A O 1
ATOM 1165 N N . HIS A 1 81 ? 102.757 -9.611 151.608 1 68.303 122 HIS A N 1
ATOM 1166 C CA . HIS A 1 81 ? 103.93 -8.96 152.175 1 72.715 122 HIS A CA 1
ATOM 1167 C C . HIS A 1 81 ? 103.897 -7.473 151.813 1 67.468 122 HIS A C 1
ATOM 1168 O O . HIS A 1 81 ? 104.791 -6.961 151.142 1 63.105 122 HIS A O 1
ATOM 1183 N N . ASP A 1 82 ? 102.809 -6.811 152.215 1 66.662 123 ASP A N 1
ATOM 1184 C CA . ASP A 1 82 ? 102.695 -5.359 152.193 1 67.503 123 ASP A CA 1
ATOM 1185 C C . ASP A 1 82 ? 102.327 -4.742 150.835 1 63.974 123 ASP A C 1
ATOM 1186 O O . ASP A 1 82 ? 102.314 -3.521 150.705 1 61.733 123 ASP A O 1
ATOM 1195 N N . GLU A 1 83 ? 101.994 -5.543 149.823 1 62.715 124 GLU A N 1
ATOM 1196 C CA . GLU A 1 83 ? 101.673 -4.98 148.513 1 60.527 124 GLU A CA 1
ATOM 1197 C C . GLU A 1 83 ? 100.371 -5.577 147.987 1 53.458 124 GLU A C 1
ATOM 1198 O O . GLU A 1 83 ? 100.18 -6.787 148.048 1 54.567 124 GLU A O 1
ATOM 1210 N N . TYR A 1 84 ? 99.486 -4.729 147.444 1 49.015 125 TYR A N 1
ATOM 1211 C CA . TYR A 1 84 ? 98.311 -5.211 146.732 1 46.129 125 TYR A CA 1
ATOM 1212 C C . TYR A 1 84 ? 98.709 -5.721 145.35 1 43.541 125 TYR A C 1
ATOM 1213 O O . TYR A 1 84 ? 99.441 -5.045 144.626 1 43.541 125 TYR A O 1
ATOM 1231 N N . TYR A 1 85 ? 98.192 -6.909 145.018 1 42.828 126 TYR A N 1
ATOM 1232 C CA . TYR A 1 85 ? 98.327 -7.518 143.707 1 44.477 126 TYR A CA 1
ATOM 1233 C C . TYR A 1 85 ? 96.943 -7.898 143.204 1 40.656 126 TYR A C 1
ATOM 1234 O O . TYR A 1 85 ? 96.066 -8.23 143.985 1 39.655 126 TYR A O 1
ATOM 1252 N N . TRP A 1 86 ? 96.756 -7.875 141.885 1 39.292 127 TRP A N 1
ATOM 1253 C CA . TRP A 1 86 ? 95.458 -8.17 141.301 1 35.388 127 TRP A CA 1
ATOM 1254 C C . TRP A 1 86 ? 95.115 -9.637 141.532 1 35.344 127 TRP A C 1
ATOM 1255 O O . TRP A 1 86 ? 96.014 -10.494 141.487 1 36.375 127 TRP A O 1
ATOM 1276 N N . THR A 1 87 ? 93.829 -9.892 141.829 1 32.713 128 THR A N 1
ATOM 1277 C CA . THR A 1 87 ? 93.273 -11.238 141.812 1 32.991 128 THR A CA 1
ATOM 1278 C C . THR A 1 87 ? 92.271 -11.364 140.662 1 32.054 128 THR A C 1
ATOM 1279 O O . THR A 1 87 ? 91.701 -10.372 140.228 1 30.453 128 THR A O 1
ATOM 1290 N N . LEU A 1 88 ? 92.069 -12.608 140.204 1 33.44 129 LEU A N 1
ATOM 1291 C CA . LEU A 1 88 ? 91.05 -12.993 139.231 1 33.923 129 LEU A CA 1
ATOM 1292 C C . LEU A 1 88 ? 90.296 -14.21 139.778 1 34.666 129 LEU A C 1
ATOM 1293 O O . LEU A 1 88 ? 90.882 -15.291 139.91 1 35.575 129 LEU A O 1
ATOM 1309 N N . ASP A 1 89 ? 89.017 -14.034 140.107 1 34.397 130 ASP A N 1
ATOM 1310 C CA . ASP A 1 89 ? 88.22 -15.092 140.717 1 37.962 130 ASP A CA 1
ATOM 1311 C C . ASP A 1 89 ? 88.955 -15.661 141.941 1 42.247 130 ASP A C 1
ATOM 1312 O O . ASP A 1 89 ? 89.051 -16.885 142.102 1 42.613 130 ASP A O 1
ATOM 1321 N N . ASP A 1 90 ? 89.515 -14.741 142.76 1 45.604 131 ASP A N 1
ATOM 1322 C CA . ASP A 1 90 ? 90.147 -14.98 144.063 1 51.363 131 ASP A CA 1
ATOM 1323 C C . ASP A 1 90 ? 91.369 -15.92 144 1 50.209 131 ASP A C 1
ATOM 1324 O O . ASP A 1 90 ? 91.756 -16.48 145.018 1 54.027 131 ASP A O 1
ATOM 1333 N N . VAL A 1 91 ? 92.029 -16.037 142.836 1 46.851 132 VAL A N 1
ATOM 1334 C CA . VAL A 1 91 ? 93.417 -16.481 142.759 1 45.658 132 VAL A CA 1
ATOM 1335 C C . VAL A 1 91 ? 94.241 -15.322 142.195 1 43.947 132 VAL A C 1
ATOM 1336 O O . VAL A 1 91 ? 93.665 -14.397 141.64 1 44.686 132 VAL A O 1
ATOM 1349 N N . TRP A 1 92 ? 95.576 -15.361 142.299 1 44.966 133 TRP A N 1
ATOM 1350 C CA . TRP A 1 92 ? 96.375 -14.259 141.768 1 43.539 133 TRP A CA 1
ATOM 1351 C C . TRP A 1 92 ? 96.191 -14.159 140.257 1 41.556 133 TRP A C 1
ATOM 1352 O O . TRP A 1 92 ? 96.281 -15.164 139.568 1 41.229 133 TRP A O 1
ATOM 1373 N N . LEU A 1 93 ? 95.907 -12.949 139.761 1 40.308 134 LEU A N 1
ATOM 1374 C CA . LEU A 1 93 ? 95.848 -12.683 138.335 1 39.633 134 LEU A CA 1
ATOM 1375 C C . LEU A 1 93 ? 97.257 -12.823 137.768 1 41.376 134 LEU A C 1
ATOM 1376 O O . LEU A 1 93 ? 98.15 -12.092 138.197 1 40.677 134 LEU A O 1
ATOM 1392 N N . THR A 1 94 ? 97.416 -13.767 136.821 1 42.695 135 THR A N 1
ATOM 1393 C CA . THR A 1 94 ? 98.679 -14.025 136.144 1 44.699 135 THR A CA 1
ATOM 1394 C C . THR A 1 94 ? 98.443 -14.159 134.639 1 46.949 135 THR A C 1
ATOM 1395 O O . THR A 1 94 ? 97.355 -14.54 134.198 1 47.021 135 THR A O 1
ATOM 1406 N N . PHE A 1 95 ? 99.506 -13.89 133.862 1 47.761 136 PHE A N 1
ATOM 1407 C CA . PHE A 1 95 ? 99.449 -13.935 132.412 1 49.92 136 PHE A CA 1
ATOM 1408 C C . PHE A 1 95 ? 100.356 -15.031 131.864 1 56.319 136 PHE A C 1
ATOM 1409 O O . PHE A 1 95 ? 99.877 -15.946 131.205 1 58.001 136 PHE A O 1
ATOM 1426 N N . GLU A 1 96 ? 101.654 -14.926 132.166 1 66.677 137 GLU A N 1
ATOM 1427 C CA . GLU A 1 96 ? 102.622 -15.956 131.825 1 74.546 137 GLU A CA 1
ATOM 1428 C C . GLU A 1 96 ? 103.074 -16.666 133.107 1 83.725 137 GLU A C 1
ATOM 1429 O O . GLU A 1 96 ? 102.284 -17.393 133.715 1 89.285 137 GLU A O 1
ATOM 1441 N N . ASN A 1 97 ? 104.314 -16.417 133.549 1 88.725 138 ASN A N 1
ATOM 1442 C CA . ASN A 1 97 ? 105.047 -17.375 134.371 1 89.407 138 ASN A CA 1
ATOM 1443 C C . ASN A 1 97 ? 104.585 -17.297 135.829 1 89.711 138 ASN A C 1
ATOM 1444 O O . ASN A 1 97 ? 105.357 -16.887 136.695 1 89.26 138 ASN A O 1
ATOM 1455 N N . ASP A 1 98 ? 103.331 -17.697 136.107 1 87.302 139 ASP A N 1
ATOM 1456 C CA . ASP A 1 98 ? 102.699 -17.454 137.402 1 82.166 139 ASP A CA 1
ATOM 1457 C C . ASP A 1 98 ? 103.166 -16.116 137.983 1 71.796 139 ASP A C 1
ATOM 1458 O O . ASP A 1 98 ? 103.365 -15.975 139.185 1 74.506 139 ASP A O 1
ATOM 1467 N N . GLU A 1 99 ? 103.331 -15.125 137.111 1 63.922 140 GLU A N 1
ATOM 1468 C CA . GLU A 1 99 ? 103.787 -13.801 137.494 1 61.734 140 GLU A CA 1
ATOM 1469 C C . GLU A 1 99 ? 102.598 -13.006 138.032 1 57.178 140 GLU A C 1
ATOM 1470 O O . GLU A 1 99 ? 101.646 -12.795 137.294 1 53.434 140 GLU A O 1
ATOM 1482 N N . LYS A 1 100 ? 102.674 -12.559 139.293 1 54.908 141 LYS A N 1
ATOM 1483 C CA . LYS A 1 100 ? 101.654 -11.71 139.903 1 51.724 141 LYS A CA 1
ATOM 1484 C C . LYS A 1 100 ? 101.782 -10.288 139.359 1 49.17 141 LYS A C 1
ATOM 1485 O O . LYS A 1 100 ? 102.86 -9.889 138.925 1 47.559 141 LYS A O 1
ATOM 1504 N N . VAL A 1 101 ? 100.682 -9.532 139.394 1 47.453 142 VAL A N 1
ATOM 1505 C CA . VAL A 1 101 ? 100.665 -8.184 138.852 1 48.579 142 VAL A CA 1
ATOM 1506 C C . VAL A 1 101 ? 100.31 -7.205 139.965 1 46.942 142 VAL A C 1
ATOM 1507 O O . VAL A 1 101 ? 99.242 -7.298 140.568 1 43.131 142 VAL A O 1
ATOM 1520 N N . LYS A 1 102 ? 101.199 -6.233 140.155 1 47.147 143 LYS A N 1
ATOM 1521 C CA . LYS A 1 102 ? 101.048 -5.202 141.164 1 48.046 143 LYS A CA 1
ATOM 1522 C C . LYS A 1 102 ? 99.958 -4.222 140.739 1 43.693 143 LYS A C 1
ATOM 1523 O O . LYS A 1 102 ? 99.888 -3.828 139.577 1 41.89 143 LYS A O 1
ATOM 1542 N N . VAL A 1 103 ? 99.109 -3.821 141.693 1 42.245 144 VAL A N 1
ATOM 1543 C CA . VAL A 1 103 ? 98.028 -2.896 141.4 1 40.349 144 VAL A CA 1
ATOM 1544 C C . VAL A 1 103 ? 98.58 -1.514 141.06 1 41.956 144 VAL A C 1
ATOM 1545 O O . VAL A 1 103 ? 98.07 -0.831 140.184 1 38.65 144 VAL A O 1
ATOM 1558 N N . LEU A 1 104 ? 99.601 -1.088 141.795 1 47.543 145 LEU A N 1
ATOM 1559 C CA . LEU A 1 104 ? 100.242 0.199 141.566 1 54.372 145 LEU A CA 1
ATOM 1560 C C . LEU A 1 104 ? 101.517 0.041 140.736 1 60.566 145 LEU A C 1
ATOM 1561 O O . LEU A 1 104 ? 102.514 -0.431 141.262 1 61.682 145 LEU A O 1
ATOM 1577 N N . ASP A 1 105 ? 101.509 0.485 139.469 1 70.713 146 ASP A N 1
ATOM 1578 C CA . ASP A 1 105 ? 102.727 0.524 138.668 1 78.376 146 ASP A CA 1
ATOM 1579 C C . ASP A 1 105 ? 103.418 1.882 138.794 1 83.203 146 ASP A C 1
ATOM 1580 O O . ASP A 1 105 ? 104.515 2.065 138.264 1 86.173 146 ASP A O 1
ATOM 1589 N N . GLU A 1 106 ? 102.739 2.851 139.427 1 91.482 147 GLU A N 1
ATOM 1590 C CA . GLU A 1 106 ? 103.351 4.052 140.002 1 94.887 147 GLU A CA 1
ATOM 1591 C C . GLU A 1 106 ? 103.617 5.158 138.975 1 91.913 147 GLU A C 1
ATOM 1592 O O . GLU A 1 106 ? 103.612 6.332 139.338 1 88.841 147 GLU A O 1
ATOM 1604 N N . ASN A 1 107 ? 103.873 4.798 137.713 1 90.691 148 ASN A N 1
ATOM 1605 C CA . ASN A 1 107 ? 104.064 5.772 136.655 1 89.202 148 ASN A CA 1
ATOM 1606 C C . ASN A 1 107 ? 102.918 5.693 135.645 1 87.049 148 ASN A C 1
ATOM 1607 O O . ASN A 1 107 ? 102.875 6.48 134.71 1 87.173 148 ASN A O 1
ATOM 1618 N N . ASN A 1 108 ? 102.011 4.725 135.833 1 87.529 149 ASN A N 1
ATOM 1619 C CA . ASN A 1 108 ? 100.909 4.451 134.926 1 79.598 149 ASN A CA 1
ATOM 1620 C C . ASN A 1 108 ? 99.629 4.507 135.757 1 74.919 149 ASN A C 1
ATOM 1621 O O . ASN A 1 108 ? 99.707 4.489 136.985 1 69.167 149 ASN A O 1
ATOM 1632 N N . THR A 1 109 ? 98.467 4.606 135.087 1 70.367 150 THR A N 1
ATOM 1633 C CA . THR A 1 109 ? 97.195 4.228 135.689 1 65.163 150 THR A CA 1
ATOM 1634 C C . THR A 1 109 ? 96.711 2.927 135.045 1 57.354 150 THR A C 1
ATOM 1635 O O . THR A 1 109 ? 95.577 2.521 135.316 1 50.348 150 THR A O 1
ATOM 1646 N N . VAL A 1 110 ? 97.559 2.282 134.212 1 51.01 151 VAL A N 1
ATOM 1647 C CA . VAL A 1 110 ? 97.181 1.042 133.543 1 47.517 151 VAL A CA 1
ATOM 1648 C C . VAL A 1 110 ? 96.57 0.096 134.575 1 45.346 151 VAL A C 1
ATOM 1649 O O . VAL A 1 110 ? 97.044 -0.005 135.716 1 45.513 151 VAL A O 1
ATOM 1662 N N . ALA A 1 111 ? 95.524 -0.615 134.152 1 41.506 152 ALA A N 1
ATOM 1663 C CA . ALA A 1 111 ? 94.887 -1.614 134.998 1 38.689 152 ALA A CA 1
ATOM 1664 C C . ALA A 1 111 ? 94.374 -2.739 134.121 1 36.994 152 ALA A C 1
ATOM 1665 O O . ALA A 1 111 ? 94.181 -2.522 132.927 1 38.627 152 ALA A O 1
ATOM 1672 N N . PRO A 1 112 ? 94.118 -3.954 134.655 1 35.69 153 PRO A N 1
ATOM 1673 C CA . PRO A 1 112 ? 93.554 -5.015 133.83 1 34.417 153 PRO A CA 1
ATOM 1674 C C . PRO A 1 112 ? 92.348 -4.498 133.062 1 32.249 153 PRO A C 1
ATOM 1675 O O . PRO A 1 112 ? 91.618 -3.645 133.558 1 32.877 153 PRO A O 1
ATOM 1686 N N . ILE A 1 113 ? 92.21 -4.937 131.819 1 31.321 154 ILE A N 1
ATOM 1687 C CA . ILE A 1 113 ? 91.013 -4.644 131.052 1 32.024 154 ILE A CA 1
ATOM 1688 C C . ILE A 1 113 ? 90.351 -5.975 130.743 1 31.51 154 ILE A C 1
ATOM 1689 O O . ILE A 1 113 ? 90.999 -6.87 130.222 1 31.672 154 ILE A O 1
ATOM 1705 N N . VAL A 1 114 ? 89.076 -6.089 131.086 1 30.319 155 VAL A N 1
ATOM 1706 C CA . VAL A 1 114 ? 88.282 -7.238 130.739 1 31.79 155 VAL A CA 1
ATOM 1707 C C . VAL A 1 114 ? 87.541 -6.926 129.443 1 32.859 155 VAL A C 1
ATOM 1708 O O . VAL A 1 114 ? 87.061 -5.817 129.239 1 31.517 155 VAL A O 1
ATOM 1721 N N . ASP A 1 115 ? 87.392 -7.952 128.606 1 32.802 156 ASP A N 1
ATOM 1722 C CA . ASP A 1 115 ? 86.719 -7.809 127.329 1 33.322 156 ASP A CA 1
ATOM 1723 C C . ASP A 1 115 ? 86.135 -9.162 126.931 1 33.3 156 ASP A C 1
ATOM 1724 O O . ASP A 1 115 ? 86.441 -10.176 127.565 1 33.058 156 ASP A O 1
ATOM 1733 N N . ILE A 1 116 ? 85.295 -9.153 125.886 1 32.023 157 ILE A N 1
ATOM 1734 C CA . ILE A 1 116 ? 84.838 -10.364 125.231 1 32.047 157 ILE A CA 1
ATOM 1735 C C . ILE A 1 116 ? 85.331 -10.336 123.788 1 31.079 157 ILE A C 1
ATOM 1736 O O . ILE A 1 116 ? 85.132 -9.358 123.092 1 30.652 157 ILE A O 1
ATOM 1752 N N . ASN A 1 117 ? 85.937 -11.435 123.332 1 31.161 158 ASN A N 1
ATOM 1753 C CA . ASN A 1 117 ? 86.608 -11.461 122.044 1 30.57 158 ASN A CA 1
ATOM 1754 C C . ASN A 1 117 ? 85.584 -11.782 120.952 1 31.128 158 ASN A C 1
ATOM 1755 O O . ASN A 1 117 ? 84.382 -11.839 121.215 1 30.046 158 ASN A O 1
ATOM 1766 N N . THR A 1 118 ? 86.082 -11.976 119.721 1 31.863 159 THR A N 1
ATOM 1767 C CA . THR A 1 118 ? 85.242 -12.235 118.554 1 32.269 159 THR A CA 1
ATOM 1768 C C . THR A 1 118 ? 84.739 -13.673 118.575 1 33.135 159 THR A C 1
ATOM 1769 O O . THR A 1 118 ? 83.79 -13.981 117.86 1 33.612 159 THR A O 1
ATOM 1780 N N . ASP A 1 119 ? 85.397 -14.543 119.369 1 33.296 160 ASP A N 1
ATOM 1781 C CA . ASP A 1 119 ? 84.996 -15.93 119.497 1 34.503 160 ASP A CA 1
ATOM 1782 C C . ASP A 1 119 ? 83.982 -16.084 120.621 1 34.983 160 ASP A C 1
ATOM 1783 O O . ASP A 1 119 ? 83.518 -17.189 120.879 1 37.097 160 ASP A O 1
ATOM 1792 N N . GLY A 1 120 ? 83.652 -14.981 121.29 1 32.638 161 GLY A N 1
ATOM 1793 C CA . GLY A 1 120 ? 82.653 -14.995 122.336 1 31.931 161 GLY A CA 1
ATOM 1794 C C . GLY A 1 120 ? 83.219 -15.419 123.691 1 30.949 161 GLY A C 1
ATOM 1795 O O . GLY A 1 120 ? 82.442 -15.798 124.575 1 29.427 161 GLY A O 1
ATOM 1799 N N . TYR A 1 121 ? 84.547 -15.285 123.855 1 30.636 162 TYR A N 1
ATOM 1800 C CA . TYR A 1 121 ? 85.234 -15.648 125.092 1 30.472 162 TYR A CA 1
ATOM 1801 C C . TYR A 1 121 ? 85.674 -14.411 125.875 1 29.794 162 TYR A C 1
ATOM 1802 O O . TYR A 1 121 ? 86.198 -13.451 125.311 1 28.378 162 TYR A O 1
ATOM 1820 N N . TRP A 1 122 ? 85.487 -14.461 127.206 1 29.73 163 TRP A N 1
ATOM 1821 C CA . TRP A 1 122 ? 86.03 -13.445 128.094 1 29.13 163 TRP A CA 1
ATOM 1822 C C . TRP A 1 122 ? 87.552 -13.376 127.905 1 29.467 163 TRP A C 1
ATOM 1823 O O . TRP A 1 122 ? 88.211 -14.391 127.751 1 29.243 163 TRP A O 1
ATOM 1844 N N . THR A 1 123 ? 88.098 -12.165 127.929 1 29.095 164 THR A N 1
ATOM 1845 C CA . THR A 1 123 ? 89.535 -11.965 127.954 1 29.78 164 THR A CA 1
ATOM 1846 C C . THR A 1 123 ? 89.856 -11.038 129.115 1 29.885 164 THR A C 1
ATOM 1847 O O . THR A 1 123 ? 88.985 -10.336 129.607 1 28.873 164 THR A O 1
ATOM 1858 N N . VAL A 1 124 ? 91.116 -11.029 129.527 1 31.964 165 VAL A N 1
ATOM 1859 C CA . VAL A 1 124 ? 91.639 -9.968 130.371 1 34.166 165 VAL A CA 1
ATOM 1860 C C . VAL A 1 124 ? 93.015 -9.604 129.811 1 36.163 165 VAL A C 1
ATOM 1861 O O . VAL A 1 124 ? 93.78 -10.486 129.457 1 36.751 165 VAL A O 1
ATOM 1874 N N . LYS A 1 125 ? 93.295 -8.306 129.658 1 37.21 166 LYS A N 1
ATOM 1875 C CA . LYS A 1 125 ? 94.564 -7.842 129.126 1 40.151 166 LYS A CA 1
ATOM 1876 C C . LYS A 1 125 ? 95.223 -6.93 130.149 1 41.054 166 LYS A C 1
ATOM 1877 O O . LYS A 1 125 ? 94.54 -6.197 130.856 1 39.457 166 LYS A O 1
ATOM 1896 N N . TYR A 1 126 ? 96.551 -6.948 130.184 1 41.942 167 TYR A N 1
ATOM 1897 C CA . TYR A 1 126 ? 97.301 -6.014 130.998 1 42.477 167 TYR A CA 1
ATOM 1898 C C . TYR A 1 126 ? 98.572 -5.646 130.243 1 46.188 167 TYR A C 1
ATOM 1899 O O . TYR A 1 126 ? 99.5 -6.445 130.165 1 50.55 167 TYR A O 1
ATOM 1917 N N . GLY A 1 127 ? 98.571 -4.45 129.648 1 47.016 168 GLY A N 1
ATOM 1918 C CA . GLY A 1 127 ? 99.614 -4.056 128.724 1 48.095 168 GLY A CA 1
ATOM 1919 C C . GLY A 1 127 ? 99.482 -4.88 127.456 1 50.909 168 GLY A C 1
ATOM 1920 O O . GLY A 1 127 ? 98.385 -5.072 126.946 1 51.624 168 GLY A O 1
ATOM 1924 N N . THR A 1 128 ? 100.608 -5.425 127.005 1 55.305 169 THR A N 1
ATOM 1925 C CA . THR A 1 128 ? 100.646 -6.221 125.792 1 57.36 169 THR A CA 1
ATOM 1926 C C . THR A 1 128 ? 100.371 -7.694 126.102 1 56.547 169 THR A C 1
ATOM 1927 O O . THR A 1 128 ? 100.196 -8.49 125.176 1 53.977 169 THR A O 1
ATOM 1938 N N . LYS A 1 129 ? 100.333 -8.058 127.397 1 54.852 170 LYS A N 1
ATOM 1939 C CA . LYS A 1 129 ? 99.978 -9.414 127.803 1 53.317 170 LYS A CA 1
ATOM 1940 C C . LYS A 1 129 ? 98.461 -9.592 127.744 1 49.831 170 LYS A C 1
ATOM 1941 O O . LYS A 1 129 ? 97.711 -8.641 127.934 1 50.086 170 LYS A O 1
ATOM 1960 N N . SER A 1 130 ? 98.026 -10.827 127.489 1 45.718 171 SER A N 1
ATOM 1961 C CA . SER A 1 130 ? 96.644 -11.078 127.148 1 43.283 171 SER A CA 1
ATOM 1962 C C . SER A 1 130 ? 96.281 -12.505 127.522 1 42.227 171 SER A C 1
ATOM 1963 O O . SER A 1 130 ? 97.04 -13.427 127.27 1 43.307 171 SER A O 1
ATOM 1971 N N . ARG A 1 131 ? 95.109 -12.695 128.115 1 41.415 172 ARG A N 1
ATOM 1972 C CA . ARG A 1 131 ? 94.715 -14.025 128.542 1 41.514 172 ARG A CA 1
ATOM 1973 C C . ARG A 1 131 ? 93.262 -14.297 128.144 1 38.305 172 ARG A C 1
ATOM 1974 O O . ARG A 1 131 ? 92.385 -13.474 128.391 1 36.839 172 ARG A O 1
ATOM 1995 N N . THR A 1 132 ? 93.02 -15.446 127.498 1 35.908 173 THR A N 1
ATOM 1996 C CA . THR A 1 132 ? 91.664 -15.859 127.188 1 34.603 173 THR A CA 1
ATOM 1997 C C . THR A 1 132 ? 91.13 -16.693 128.35 1 34.606 173 THR A C 1
ATOM 1998 O O . THR A 1 132 ? 91.743 -17.672 128.774 1 34.407 173 THR A O 1
ATOM 2009 N N . LEU A 1 133 ? 89.944 -16.297 128.82 1 34.465 174 LEU A N 1
ATOM 2010 C CA . LEU A 1 133 ? 89.218 -16.998 129.857 1 34.953 174 LEU A CA 1
ATOM 2011 C C . LEU A 1 133 ? 88.083 -17.816 129.225 1 36.249 174 LEU A C 1
ATOM 2012 O O . LEU A 1 133 ? 88.214 -18.391 128.144 1 36.64 174 LEU A O 1
ATOM 2028 N N . ASP A 1 134 ? 86.973 -17.888 129.95 1 36.815 175 ASP A N 1
ATOM 2029 C CA . ASP A 1 134 ? 85.897 -18.833 129.729 1 38.484 175 ASP A CA 1
ATOM 2030 C C . ASP A 1 134 ? 84.969 -18.249 128.663 1 36.715 175 ASP A C 1
ATOM 2031 O O . ASP A 1 134 ? 84.864 -17.036 128.545 1 35.345 175 ASP A O 1
ATOM 2040 N N . LYS A 1 135 ? 84.21 -19.093 127.966 1 37.814 176 LYS A N 1
ATOM 2041 C CA . LYS A 1 135 ? 83.241 -18.596 127.004 1 40.387 176 LYS A CA 1
ATOM 2042 C C . LYS A 1 135 ? 82.158 -17.806 127.749 1 38.274 176 LYS A C 1
ATOM 2043 O O . LYS A 1 135 ? 81.518 -18.35 128.637 1 38.071 176 LYS A O 1
ATOM 2062 N N . ALA A 1 136 ? 81.902 -16.548 127.362 1 36.246 177 ALA A N 1
ATOM 2063 C CA . ALA A 1 136 ? 80.823 -15.803 127.985 1 34.762 177 ALA A CA 1
ATOM 2064 C C . ALA A 1 136 ? 79.494 -16.448 127.618 1 36.18 177 ALA A C 1
ATOM 2065 O O . ALA A 1 136 ? 79.365 -17.09 126.584 1 39.275 177 ALA A O 1
ATOM 2072 N N . VAL A 1 137 ? 78.526 -16.311 128.517 1 36.116 178 VAL A N 1
ATOM 2073 C CA . VAL A 1 137 ? 77.198 -16.859 128.326 1 35.501 178 VAL A CA 1
ATOM 2074 C C . VAL A 1 137 ? 76.227 -15.737 128.653 1 33.72 178 VAL A C 1
ATOM 2075 O O . VAL A 1 137 ? 76.518 -14.948 129.542 1 31.425 178 VAL A O 1
ATOM 2088 N N . SER A 1 138 ? 75.141 -15.64 127.875 1 33.224 179 SER A N 1
ATOM 2089 C CA . SER A 1 138 ? 74.167 -14.573 128.022 1 32.428 179 SER A CA 1
ATOM 2090 C C . SER A 1 138 ? 73.56 -14.657 129.418 1 33.167 179 SER A C 1
ATOM 2091 O O . SER A 1 138 ? 73.216 -15.747 129.844 1 32.003 179 SER A O 1
ATOM 2099 N N . GLY A 1 139 ? 73.421 -13.512 130.102 1 33.612 180 GLY A N 1
ATOM 2100 C CA . GLY A 1 139 ? 72.677 -13.454 131.351 1 32.957 180 GLY A CA 1
ATOM 2101 C C . GLY A 1 139 ? 73.039 -12.245 132.233 1 32.321 180 GLY A C 1
ATOM 2102 O O . GLY A 1 139 ? 73.774 -11.334 131.841 1 32.709 180 GLY A O 1
ATOM 2106 N N . LYS A 1 140 ? 72.539 -12.32 133.464 1 31.574 181 LYS A N 1
ATOM 2107 C CA . LYS A 1 140 ? 72.722 -11.329 134.5 1 31.778 181 LYS A CA 1
ATOM 2108 C C . LYS A 1 140 ? 74.09 -11.535 135.141 1 29.602 181 LYS A C 1
ATOM 2109 O O . LYS A 1 140 ? 74.538 -12.665 135.311 1 30.221 181 LYS A O 1
ATOM 2128 N N . LEU A 1 141 ? 74.724 -10.428 135.517 1 27.926 182 LEU A N 1
ATOM 2129 C CA . LEU A 1 141 ? 76.037 -10.455 136.129 1 28.192 182 LEU A CA 1
ATOM 2130 C C . LEU A 1 141 ? 75.971 -9.912 137.55 1 25.849 182 LEU A C 1
ATOM 2131 O O . LEU A 1 141 ? 75.121 -9.094 137.856 1 25.824 182 LEU A O 1
ATOM 2147 N N . THR A 1 142 ? 76.913 -10.309 138.395 1 25.268 183 THR A N 1
ATOM 2148 C CA . THR A 1 142 ? 77.081 -9.633 139.672 1 25.236 183 THR A CA 1
ATOM 2149 C C . THR A 1 142 ? 78.261 -8.675 139.557 1 25.321 183 THR A C 1
ATOM 2150 O O . THR A 1 142 ? 79.148 -8.852 138.722 1 25.969 183 THR A O 1
ATOM 2161 N N . SER A 1 143 ? 78.293 -7.691 140.444 1 25.37 184 SER A N 1
ATOM 2162 C CA . SER A 1 143 ? 79.383 -6.722 140.5 1 25.286 184 SER A CA 1
ATOM 2163 C C . SER A 1 143 ? 80.469 -7.215 141.454 1 26.128 184 SER A C 1
ATOM 2164 O O . SER A 1 143 ? 80.197 -7.982 142.373 1 27.386 184 SER A O 1
ATOM 2172 N N . GLN A 1 144 ? 81.705 -6.788 141.21 1 25.064 185 GLN A N 1
ATOM 2173 C CA . GLN A 1 144 ? 82.804 -6.993 142.13 1 25.197 185 GLN A CA 1
ATOM 2174 C C . GLN A 1 144 ? 82.71 -6.028 143.313 1 26.558 185 GLN A C 1
ATOM 2175 O O . GLN A 1 144 ? 83.321 -6.272 144.358 1 28.204 185 GLN A O 1
ATOM 2189 N N . PHE A 1 145 ? 81.957 -4.935 143.125 1 26.401 186 PHE A N 1
ATOM 2190 C CA . PHE A 1 145 ? 81.789 -3.923 144.147 1 27.997 186 PHE A CA 1
ATOM 2191 C C . PHE A 1 145 ? 80.395 -4.015 144.771 1 28.84 186 PHE A C 1
ATOM 2192 O O . PHE A 1 145 ? 79.392 -4.109 144.051 1 26.925 186 PHE A O 1
ATOM 2209 N N . LYS A 1 146 ? 80.358 -3.902 146.108 1 31.98 187 LYS A N 1
ATOM 2210 C CA . LYS A 1 146 ? 79.112 -4.009 146.866 1 35.253 187 LYS A CA 1
ATOM 2211 C C . LYS A 1 146 ? 78.547 -2.625 147.192 1 35.746 187 LYS A C 1
ATOM 2212 O O . LYS A 1 146 ? 77.545 -2.231 146.603 1 33.95 187 LYS A O 1
ATOM 2231 N N . GLN A 1 147 ? 79.17 -1.906 148.139 1 38.106 188 GLN A N 1
ATOM 2232 C CA . GLN A 1 147 ? 78.621 -0.632 148.581 1 41.728 188 GLN A CA 1
ATOM 2233 C C . GLN A 1 147 ? 79.728 0.272 149.111 1 40.128 188 GLN A C 1
ATOM 2234 O O . GLN A 1 147 ? 80.833 -0.2 149.402 1 40.19 188 GLN A O 1
ATOM 2248 N N . VAL A 1 148 ? 79.399 1.57 149.2 1 40.241 189 VAL A N 1
ATOM 2249 C CA . VAL A 1 148 ? 80.208 2.526 149.946 1 40.784 189 VAL A CA 1
ATOM 2250 C C . VAL A 1 148 ? 79.321 3.093 151.054 1 42.396 189 VAL A C 1
ATOM 2251 O O . VAL A 1 148 ? 78.157 3.379 150.816 1 42.876 189 VAL A O 1
ATOM 2264 N N . SER A 1 149 ? 79.895 3.218 152.254 1 42.687 190 SER A N 1
ATOM 2265 C CA . SER A 1 149 ? 79.142 3.488 153.465 1 47.544 190 SER A CA 1
ATOM 2266 C C . SER A 1 149 ? 80.002 4.34 154.384 1 46.176 190 SER A C 1
ATOM 2267 O O . SER A 1 149 ? 81.207 4.105 154.423 1 47.072 190 SER A O 1
ATOM 2275 N N . THR A 1 150 ? 79.389 5.299 155.096 1 45.241 191 THR A N 1
ATOM 2276 C CA . THR A 1 150 ? 80.115 6.09 156.076 1 47.683 191 THR A CA 1
ATOM 2277 C C . THR A 1 150 ? 80.061 5.386 157.431 1 49.389 191 THR A C 1
ATOM 2278 O O . THR A 1 150 ? 79.021 4.89 157.84 1 44.301 191 THR A O 1
ATOM 2289 N N . ILE A 1 151 ? 81.224 5.307 158.081 1 53.233 192 ILE A N 1
ATOM 2290 C CA . ILE A 1 151 ? 81.414 4.511 159.278 1 61.692 192 ILE A CA 1
ATOM 2291 C C . ILE A 1 151 ? 81.986 5.446 160.339 1 66.934 192 ILE A C 1
ATOM 2292 O O . ILE A 1 151 ? 83.127 5.901 160.247 1 70.915 192 ILE A O 1
ATOM 2308 N N . GLY A 1 152 ? 81.156 5.743 161.338 1 69.587 193 GLY A N 1
ATOM 2309 C CA . GLY A 1 152 ? 81.345 6.903 162.189 1 71.351 193 GLY A CA 1
ATOM 2310 C C . GLY A 1 152 ? 80.795 8.134 161.478 1 70.09 193 GLY A C 1
ATOM 2311 O O . GLY A 1 152 ? 79.817 8.043 160.735 1 64.108 193 GLY A O 1
ATOM 2315 N N . ASP A 1 153 ? 81.43 9.277 161.724 1 70.405 194 ASP A N 1
ATOM 2316 C CA . ASP A 1 153 ? 81.278 10.415 160.843 1 69.718 194 ASP A CA 1
ATOM 2317 C C . ASP A 1 153 ? 82.673 10.895 160.465 1 65.603 194 ASP A C 1
ATOM 2318 O O . ASP A 1 153 ? 82.857 12.066 160.161 1 70.701 194 ASP A O 1
ATOM 2327 N N . GLU A 1 154 ? 83.655 9.984 160.481 1 61.668 195 GLU A N 1
ATOM 2328 C CA . GLU A 1 154 ? 85.023 10.354 160.163 1 63.496 195 GLU A CA 1
ATOM 2329 C C . GLU A 1 154 ? 85.687 9.384 159.176 1 56.822 195 GLU A C 1
ATOM 2330 O O . GLU A 1 154 ? 86.833 9.61 158.802 1 53.996 195 GLU A O 1
ATOM 2342 N N . SER A 1 155 ? 84.984 8.347 158.694 1 50.199 196 SER A N 1
ATOM 2343 C CA . SER A 1 155 ? 85.611 7.375 157.805 1 48.051 196 SER A CA 1
ATOM 2344 C C . SER A 1 155 ? 84.621 6.868 156.74 1 44.125 196 SER A C 1
ATOM 2345 O O . SER A 1 155 ? 83.401 6.89 156.959 1 42.771 196 SER A O 1
ATOM 2353 N N . VAL A 1 156 ? 85.148 6.452 155.568 1 39.498 197 VAL A N 1
ATOM 2354 C CA . VAL A 1 156 ? 84.326 5.968 154.459 1 35.882 197 VAL A CA 1
ATOM 2355 C C . VAL A 1 156 ? 84.83 4.588 154.067 1 34.443 197 VAL A C 1
ATOM 2356 O O . VAL A 1 156 ? 86.005 4.435 153.786 1 33.568 197 VAL A O 1
ATOM 2369 N N . SER A 1 157 ? 83.925 3.612 153.967 1 34.475 198 SER A N 1
ATOM 2370 C CA . SER A 1 157 ? 84.334 2.245 153.676 1 35.18 198 SER A CA 1
ATOM 2371 C C . SER A 1 157 ? 83.763 1.765 152.338 1 32.979 198 SER A C 1
ATOM 2372 O O . SER A 1 157 ? 82.597 1.947 152.033 1 32.038 198 SER A O 1
ATOM 2380 N N . PHE A 1 158 ? 84.643 1.168 151.523 1 33.538 199 PHE A N 1
ATOM 2381 C CA . PHE A 1 158 ? 84.285 0.577 150.245 1 32.278 199 PHE A CA 1
ATOM 2382 C C . PHE A 1 158 ? 84.285 -0.94 150.426 1 33.067 199 PHE A C 1
ATOM 2383 O O . PHE A 1 158 ? 85.323 -1.53 150.738 1 32.257 199 PHE A O 1
ATOM 2400 N N . THR A 1 159 ? 83.113 -1.562 150.209 1 31.718 200 THR A N 1
ATOM 2401 C CA . THR A 1 159 ? 82.992 -2.999 150.38 1 31.245 200 THR A CA 1
ATOM 2402 C C . THR A 1 159 ? 82.853 -3.697 149.029 1 28.745 200 THR A C 1
ATOM 2403 O O . THR A 1 159 ? 82.147 -3.205 148.146 1 27.03 200 THR A O 1
ATOM 2414 N N . PHE A 1 160 ? 83.456 -4.891 148.938 1 27.626 201 PHE A N 1
ATOM 2415 C CA . PHE A 1 160 ? 83.48 -5.661 147.708 1 28.589 201 PHE A CA 1
ATOM 2416 C C . PHE A 1 160 ? 82.709 -6.959 147.909 1 29.905 201 PHE A C 1
ATOM 2417 O O . PHE A 1 160 ? 82.415 -7.3 149.037 1 32.452 201 PHE A O 1
ATOM 2434 N N . THR A 1 161 ? 82.457 -7.696 146.827 1 30.575 202 THR A N 1
ATOM 2435 C CA . THR A 1 161 ? 81.672 -8.926 146.875 1 30.425 202 THR A CA 1
ATOM 2436 C C . THR A 1 161 ? 82.544 -10.18 146.739 1 31.412 202 THR A C 1
ATOM 2437 O O . THR A 1 161 ? 82.027 -11.294 146.81 1 31.78 202 THR A O 1
ATOM 2448 N N . ASP A 1 162 ? 83.838 -10.011 146.443 1 32.04 203 ASP A N 1
ATOM 2449 C CA . ASP A 1 162 ? 84.797 -11.103 146.483 1 33.539 203 ASP A CA 1
ATOM 2450 C C . ASP A 1 162 ? 85.524 -11.02 147.823 1 35.972 203 ASP A C 1
ATOM 2451 O O . ASP A 1 162 ? 84.986 -10.446 148.767 1 36.424 203 ASP A O 1
ATOM 2460 N N . ARG A 1 163 ? 86.744 -11.558 147.91 1 38.362 204 ARG A N 1
ATOM 2461 C CA . ARG A 1 163 ? 87.495 -11.554 149.159 1 40.632 204 ARG A CA 1
ATOM 2462 C C . ARG A 1 163 ? 88.413 -10.331 149.248 1 38.429 204 ARG A C 1
ATOM 2463 O O . ARG A 1 163 ? 89.271 -10.251 150.132 1 39.134 204 ARG A O 1
ATOM 2484 N N . THR A 1 164 ? 88.236 -9.365 148.342 1 35.021 205 THR A N 1
ATOM 2485 C CA . THR A 1 164 ? 88.98 -8.129 148.457 1 33.861 205 THR A CA 1
ATOM 2486 C C . THR A 1 164 ? 88.628 -7.515 149.808 1 33.493 205 THR A C 1
ATOM 2487 O O . THR A 1 164 ? 87.444 -7.375 150.101 1 31.497 205 THR A O 1
ATOM 2498 N N . PRO A 1 165 ? 89.618 -7.084 150.622 1 34.401 206 PRO A N 1
ATOM 2499 C CA . PRO A 1 165 ? 89.328 -6.399 151.873 1 34.875 206 PRO A CA 1
ATOM 2500 C C . PRO A 1 165 ? 88.647 -5.056 151.691 1 34.087 206 PRO A C 1
ATOM 2501 O O . PRO A 1 165 ? 88.838 -4.376 150.673 1 33.296 206 PRO A O 1
ATOM 2512 N N . VAL A 1 166 ? 87.828 -4.71 152.701 1 34.865 207 VAL A N 1
ATOM 2513 C CA . VAL A 1 166 ? 87.257 -3.38 152.848 1 33.714 207 VAL A CA 1
ATOM 2514 C C . VAL A 1 166 ? 88.415 -2.388 152.753 1 33.361 207 VAL A C 1
ATOM 2515 O O . VAL A 1 166 ? 89.425 -2.54 153.447 1 32.775 207 VAL A O 1
ATOM 2528 N N . ILE A 1 167 ? 88.25 -1.365 151.914 1 33.124 208 ILE A N 1
ATOM 2529 C CA . ILE A 1 167 ? 89.152 -0.228 151.931 1 33.933 208 ILE A CA 1
ATOM 2530 C C . ILE A 1 167 ? 88.497 0.93 152.68 1 34.874 208 ILE A C 1
ATOM 2531 O O . ILE A 1 167 ? 87.433 1.421 152.311 1 32.884 208 ILE A O 1
ATOM 2547 N N . GLU A 1 168 ? 89.201 1.392 153.706 1 36.626 209 GLU A N 1
ATOM 2548 C CA . GLU A 1 168 ? 88.729 2.499 154.501 1 39.467 209 GLU A CA 1
ATOM 2549 C C . GLU A 1 168 ? 89.555 3.732 154.151 1 39.026 209 GLU A C 1
ATOM 2550 O O . GLU A 1 168 ? 90.781 3.691 154.124 1 35.439 209 GLU A O 1
ATOM 2562 N N . LEU A 1 169 ? 88.851 4.831 153.882 1 37.173 210 LEU A N 1
ATOM 2563 C CA . LEU A 1 169 ? 89.5 6.099 153.657 1 37.919 210 LEU A CA 1
ATOM 2564 C C . LEU A 1 169 ? 88.933 7.109 154.65 1 36.669 210 LEU A C 1
ATOM 2565 O O . LEU A 1 169 ? 87.773 7.028 155.034 1 34.594 210 LEU A O 1
ATOM 2581 N N . ASN A 1 170 ? 89.797 8.032 155.065 1 38.768 211 ASN A N 1
ATOM 2582 C CA . ASN A 1 170 ? 89.403 9.255 155.731 1 41.36 211 ASN A CA 1
ATOM 2583 C C . ASN A 1 170 ? 88.259 9.933 154.978 1 44.14 211 ASN A C 1
ATOM 2584 O O . ASN A 1 170 ? 88.26 9.989 153.745 1 42.051 211 ASN A O 1
ATOM 2595 N N . LEU A 1 171 ? 87.282 10.447 155.739 1 48.77 212 LEU A N 1
ATOM 2596 C CA . LEU A 1 171 ? 86.34 11.417 155.215 1 52.179 212 LEU A CA 1
ATOM 2597 C C . LEU A 1 171 ? 86.934 12.811 155.39 1 55.92 212 LEU A C 1
ATOM 2598 O O . LEU A 1 171 ? 87.22 13.242 156.5 1 62.126 212 LEU A O 1
ATOM 2614 N N . PHE A 1 172 ? 87.186 13.485 154.272 1 61.089 213 PHE A N 1
ATOM 2615 C CA . PHE A 1 172 ? 87.659 14.857 154.279 1 67.163 213 PHE A CA 1
ATOM 2616 C C . PHE A 1 172 ? 86.596 15.704 154.967 1 72.028 213 PHE A C 1
ATOM 2617 O O . PHE A 1 172 ? 85.419 15.574 154.642 1 67.412 213 PHE A O 1
ATOM 2634 N N . LYS A 1 173 ? 87.002 16.556 155.913 1 85.609 214 LYS A N 1
ATOM 2635 C CA . LYS A 1 173 ? 86.032 17.413 156.583 1 97.31 214 LYS A CA 1
ATOM 2636 C C . LYS A 1 173 ? 86.416 18.888 156.445 1 100.402 214 LYS A C 1
ATOM 2637 O O . LYS A 1 173 ? 85.53 19.728 156.279 1 100.912 214 LYS A O 1
ATOM 2656 N N . GLY A 1 174 ? 87.719 19.203 156.516 1 96.132 215 GLY A N 1
ATOM 2657 C CA . GLY A 1 174 ? 88.169 20.57 156.736 1 99.351 215 GLY A CA 1
ATOM 2658 C C . GLY A 1 174 ? 87.831 21.501 155.573 1 105.092 215 GLY A C 1
ATOM 2659 O O . GLY A 1 174 ? 88.726 21.934 154.857 1 110.991 215 GLY A O 1
ATOM 2663 N N . ASP A 1 175 ? 86.548 21.859 155.44 1 107.235 216 ASP A N 1
ATOM 2664 C CA . ASP A 1 175 ? 86.071 22.723 154.37 1 101.439 216 ASP A CA 1
ATOM 2665 C C . ASP A 1 175 ? 86.164 24.174 154.861 1 96.496 216 ASP A C 1
ATOM 2666 O O . ASP A 1 175 ? 86.981 24.48 155.734 1 82.592 216 ASP A O 1
ATOM 2675 N N . ASN A 1 176 ? 85.336 25.061 154.288 1 91.991 217 ASN A N 1
ATOM 2676 C CA . ASN A 1 176 ? 85.068 26.371 154.856 1 99.175 217 ASN A CA 1
ATOM 2677 C C . ASN A 1 176 ? 84.472 26.239 156.258 1 100.912 217 ASN A C 1
ATOM 2678 O O . ASN A 1 176 ? 84.022 25.158 156.637 1 112.494 217 ASN A O 1
ATOM 2689 N N . PRO A 1 177 ? 84.398 27.337 157.056 1 91.759 218 PRO A N 1
ATOM 2690 C CA . PRO A 1 177 ? 83.516 27.362 158.221 1 83.588 218 PRO A CA 1
ATOM 2691 C C . PRO A 1 177 ? 82.045 27.163 157.84 1 76.328 218 PRO A C 1
ATOM 2692 O O . PRO A 1 177 ? 81.693 27.2 156.659 1 82.816 218 PRO A O 1
ATOM 2703 N N . GLU A 1 178 ? 81.193 26.946 158.846 1 65.092 219 GLU A N 1
ATOM 2704 C CA . GLU A 1 178 ? 79.815 26.564 158.601 1 62.775 219 GLU A CA 1
ATOM 2705 C C . GLU A 1 178 ? 79.019 27.787 158.15 1 51.072 219 GLU A C 1
ATOM 2706 O O . GLU A 1 178 ? 79.235 28.888 158.64 1 50.646 219 GLU A O 1
ATOM 2718 N N . ILE A 1 179 ? 78.129 27.587 157.174 1 44.512 220 ILE A N 1
ATOM 2719 C CA . ILE A 1 179 ? 77.082 28.565 156.903 1 43.721 220 ILE A CA 1
ATOM 2720 C C . ILE A 1 179 ? 75.818 28.042 157.595 1 44.338 220 ILE A C 1
ATOM 2721 O O . ILE A 1 179 ? 75.261 27.023 157.187 1 45.097 220 ILE A O 1
ATOM 2737 N N . PRO A 1 180 ? 75.312 28.676 158.678 1 42.165 221 PRO A N 1
ATOM 2738 C CA . PRO A 1 180 ? 74.127 28.149 159.354 1 37.728 221 PRO A CA 1
ATOM 2739 C C . PRO A 1 180 ? 72.898 28.155 158.455 1 34.62 221 PRO A C 1
ATOM 2740 O O . PRO A 1 180 ? 72.749 29.042 157.615 1 32.714 221 PRO A O 1
ATOM 2751 N N . PRO A 1 181 ? 72.002 27.147 158.549 1 33.323 222 PRO A N 1
ATOM 2752 C CA . PRO A 1 181 ? 70.844 27.107 157.669 1 32.437 222 PRO A CA 1
ATOM 2753 C C . PRO A 1 181 ? 69.764 28.091 158.114 1 31.209 222 PRO A C 1
ATOM 2754 O O . PRO A 1 181 ? 69.784 28.552 159.233 1 29.999 222 PRO A O 1
ATOM 2765 N N . VAL A 1 182 ? 68.834 28.426 157.218 1 31.622 223 VAL A N 1
ATOM 2766 C CA . VAL A 1 182 ? 67.623 29.156 157.592 1 30.837 223 VAL A CA 1
ATOM 2767 C C . VAL A 1 182 ? 66.596 28.163 158.142 1 29.149 223 VAL A C 1
ATOM 2768 O O . VAL A 1 182 ? 66.26 27.205 157.446 1 26.952 223 VAL A O 1
ATOM 2781 N N . THR A 1 183 ? 66.147 28.372 159.39 1 28.982 224 THR A N 1
ATOM 2782 C CA . THR A 1 183 ? 65.112 27.555 160.019 1 30.717 224 THR A CA 1
ATOM 2783 C C . THR A 1 183 ? 64.092 28.433 160.758 1 31.347 224 THR A C 1
ATOM 2784 O O . THR A 1 183 ? 64.334 29.608 161.023 1 30.034 224 THR A O 1
ATOM 2795 N N . GLY A 1 184 ? 62.981 27.806 161.17 1 35.535 225 GLY A N 1
ATOM 2796 C CA . GLY A 1 184 ? 61.927 28.429 161.968 1 36.622 225 GLY A CA 1
ATOM 2797 C C . GLY A 1 184 ? 60.75 28.797 161.067 1 37.854 225 GLY A C 1
ATOM 2798 O O . GLY A 1 184 ? 60.05 27.932 160.539 1 45.939 225 GLY A O 1
ATOM 2802 N N . ALA A 1 185 ? 60.628 30.094 160.823 1 34.838 226 ALA A N 1
ATOM 2803 C CA . ALA A 1 185 ? 59.593 30.681 159.997 1 31.35 226 ALA A CA 1
ATOM 2804 C C . ALA A 1 185 ? 59.683 30.185 158.553 1 30.563 226 ALA A C 1
ATOM 2805 O O . ALA A 1 185 ? 60.783 29.907 158.037 1 34.625 226 ALA A O 1
ATOM 2812 N N . LEU A 1 186 ? 58.512 30.123 157.901 1 26.791 227 LEU A N 1
ATOM 2813 C CA . LEU A 1 186 ? 58.446 29.966 156.455 1 25.741 227 LEU A CA 1
ATOM 2814 C C . LEU A 1 186 ? 59.476 30.868 155.786 1 25.355 227 LEU A C 1
ATOM 2815 O O . LEU A 1 186 ? 59.492 32.074 156.014 1 25.616 227 LEU A O 1
ATOM 2831 N N . ARG A 1 187 ? 60.341 30.255 154.983 1 23.823 228 ARG A N 1
ATOM 2832 C CA . ARG A 1 187 ? 61.338 30.974 154.22 1 23.971 228 ARG A CA 1
ATOM 2833 C C . ARG A 1 187 ? 60.657 31.963 153.267 1 23.635 228 ARG A C 1
ATOM 2834 O O . ARG A 1 187 ? 61.123 33.083 153.123 1 22.072 228 ARG A O 1
ATOM 2855 N N . ARG A 1 188 ? 59.583 31.516 152.598 1 22.064 229 ARG A N 1
ATOM 2856 C CA . ARG A 1 188 ? 58.894 32.331 151.605 1 22.113 229 ARG A CA 1
ATOM 2857 C C . ARG A 1 188 ? 57.38 32.117 151.714 1 20.666 229 ARG A C 1
ATOM 2858 O O . ARG A 1 188 ? 56.807 31.295 151.022 1 18.553 229 ARG A O 1
ATOM 2879 N N . PRO A 1 189 ? 56.678 32.905 152.564 1 21.164 230 PRO A N 1
ATOM 2880 C CA . PRO A 1 189 ? 55.22 32.821 152.666 1 20.504 230 PRO A CA 1
ATOM 2881 C C . PRO A 1 189 ? 54.505 32.988 151.324 1 20.197 230 PRO A C 1
ATOM 2882 O O . PRO A 1 189 ? 54.863 33.847 150.514 1 20.593 230 PRO A O 1
ATOM 2893 N N . ILE A 1 190 ? 53.507 32.133 151.127 1 19.515 231 ILE A N 1
ATOM 2894 C CA . ILE A 1 190 ? 52.532 32.205 150.05 1 19.562 231 ILE A CA 1
ATOM 2895 C C . ILE A 1 190 ? 51.13 32.463 150.639 1 21.118 231 ILE A C 1
ATOM 2896 O O . ILE A 1 190 ? 50.753 31.902 151.672 1 20.164 231 ILE A O 1
ATOM 2912 N N . SER A 1 191 ? 50.369 33.371 150.004 1 21.522 232 SER A N 1
ATOM 2913 C CA . SER A 1 191 ? 49.054 33.794 150.467 1 22.346 232 SER A CA 1
ATOM 2914 C C . SER A 1 191 ? 48.376 34.537 149.326 1 21.631 232 SER A C 1
ATOM 2915 O O . SER A 1 191 ? 48.998 34.754 148.3 1 20.988 232 SER A O 1
ATOM 2923 N N . PRO A 1 192 ? 47.109 34.975 149.441 1 21.984 233 PRO A N 1
ATOM 2924 C CA . PRO A 1 192 ? 46.519 35.839 148.426 1 22.207 233 PRO A CA 1
ATOM 2925 C C . PRO A 1 192 ? 47.355 37.07 148.091 1 23.31 233 PRO A C 1
ATOM 2926 O O . PRO A 1 192 ? 47.24 37.6 146.975 1 23.887 233 PRO A O 1
ATOM 2937 N N . GLU A 1 193 ? 48.148 37.52 149.083 1 23.731 234 GLU A N 1
ATOM 2938 C CA . GLU A 1 193 ? 48.956 38.728 149.001 1 25.45 234 GLU A CA 1
ATOM 2939 C C . GLU A 1 193 ? 50.326 38.468 148.362 1 25.544 234 GLU A C 1
ATOM 2940 O O . GLU A 1 193 ? 50.977 39.405 147.884 1 25.003 234 GLU A O 1
ATOM 2952 N N . GLN A 1 194 ? 50.783 37.21 148.436 1 22.263 235 GLN A N 1
ATOM 2953 C CA . GLN A 1 194 ? 52.084 36.827 147.942 1 22.316 235 GLN A CA 1
ATOM 2954 C C . GLN A 1 194 ? 51.86 35.542 147.155 1 21.738 235 GLN A C 1
ATOM 2955 O O . GLN A 1 194 ? 52.234 34.451 147.605 1 23.266 235 GLN A O 1
ATOM 2969 N N . PRO A 1 195 ? 51.148 35.639 146.008 1 19.335 236 PRO A N 1
ATOM 2970 C CA . PRO A 1 195 ? 50.912 34.483 145.155 1 19.577 236 PRO A CA 1
ATOM 2971 C C . PRO A 1 195 ? 52.248 33.949 144.648 1 19.263 236 PRO A C 1
ATOM 2972 O O . PRO A 1 195 ? 53.243 34.668 144.708 1 20.255 236 PRO A O 1
ATOM 2983 N N . ALA A 1 196 ? 52.292 32.699 144.183 1 19.664 237 ALA A N 1
ATOM 2984 C CA . ALA A 1 196 ? 53.517 32.205 143.59 1 19.667 237 ALA A CA 1
ATOM 2985 C C . ALA A 1 196 ? 53.273 31.663 142.186 1 21.177 237 ALA A C 1
ATOM 2986 O O . ALA A 1 196 ? 52.227 31.068 141.91 1 19.473 237 ALA A O 1
ATOM 2993 N N . TRP A 1 197 ? 54.286 31.869 141.313 1 22.063 238 TRP A N 1
ATOM 2994 C CA . TRP A 1 197 ? 54.345 31.199 140.024 1 23.909 238 TRP A CA 1
ATOM 2995 C C . TRP A 1 197 ? 55.503 30.211 140.024 1 23.774 238 TRP A C 1
ATOM 2996 O O . TRP A 1 197 ? 56.636 30.626 140.186 1 24.837 238 TRP A O 1
ATOM 3017 N N . PHE A 1 198 ? 55.21 28.917 139.863 1 25.398 239 PHE A N 1
ATOM 3018 C CA . PHE A 1 198 ? 56.247 27.916 139.656 1 25.127 239 PHE A CA 1
ATOM 3019 C C . PHE A 1 198 ? 56.619 27.916 138.172 1 26.825 239 PHE A C 1
ATOM 3020 O O . PHE A 1 198 ? 55.865 27.423 137.339 1 28.69 239 PHE A O 1
ATOM 3037 N N . VAL A 1 199 ? 57.755 28.543 137.866 1 26.468 240 VAL A N 1
ATOM 3038 C CA . VAL A 1 199 ? 58.323 28.591 136.53 1 27.156 240 VAL A CA 1
ATOM 3039 C C . VAL A 1 199 ? 59.415 27.529 136.448 1 25.829 240 VAL A C 1
ATOM 3040 O O . VAL A 1 199 ? 60.295 27.469 137.31 1 25.838 240 VAL A O 1
ATOM 3053 N N . HIS A 1 200 ? 59.337 26.69 135.409 1 26.539 241 HIS A N 1
ATOM 3054 C CA . HIS A 1 200 ? 60.166 25.497 135.312 1 25.076 241 HIS A CA 1
ATOM 3055 C C . HIS A 1 200 ? 61.495 25.791 134.614 1 25.154 241 HIS A C 1
ATOM 3056 O O . HIS A 1 200 ? 61.524 26.457 133.569 1 24.758 241 HIS A O 1
ATOM 3071 N N . ILE A 1 201 ? 62.576 25.303 135.247 1 23.608 242 ILE A N 1
ATOM 3072 C CA . ILE A 1 201 ? 63.867 25.06 134.615 1 22.285 242 ILE A CA 1
ATOM 3073 C C . ILE A 1 201 ? 63.906 23.553 134.337 1 21.882 242 ILE A C 1
ATOM 3074 O O . ILE A 1 201 ? 64.133 22.726 135.232 1 21.339 242 ILE A O 1
ATOM 3090 N N . ASP A 1 202 ? 63.63 23.215 133.088 1 21.8 243 ASP A N 1
ATOM 3091 C CA . ASP A 1 202 ? 63.234 21.881 132.706 1 24.694 243 ASP A CA 1
ATOM 3092 C C . ASP A 1 202 ? 64.38 21.16 131.994 1 24.573 243 ASP A C 1
ATOM 3093 O O . ASP A 1 202 ? 64.997 21.669 131.082 1 25.268 243 ASP A O 1
ATOM 3102 N N . SER A 1 203 ? 64.624 19.925 132.412 1 25.672 244 SER A N 1
ATOM 3103 C CA . SER A 1 203 ? 65.564 19.021 131.766 1 24.29 244 SER A CA 1
ATOM 3104 C C . SER A 1 203 ? 65.249 18.846 130.284 1 26.214 244 SER A C 1
ATOM 3105 O O . SER A 1 203 ? 66.165 18.625 129.466 1 26.053 244 SER A O 1
ATOM 3113 N N . TRP A 1 204 ? 63.962 18.888 129.927 1 25.567 245 TRP A N 1
ATOM 3114 C CA . TRP A 1 204 ? 63.592 18.705 128.532 1 25.099 245 TRP A CA 1
ATOM 3115 C C . TRP A 1 204 ? 63.962 19.935 127.703 1 24.109 245 TRP A C 1
ATOM 3116 O O . TRP A 1 204 ? 63.985 19.822 126.49 1 25.212 245 TRP A O 1
ATOM 3137 N N . ASN A 1 205 ? 64.205 21.104 128.333 1 23.746 246 ASN A N 1
ATOM 3138 C CA . ASN A 1 205 ? 64.73 22.27 127.619 1 24.975 246 ASN A CA 1
ATOM 3139 C C . ASN A 1 205 ? 66.261 22.25 127.586 1 24.77 246 ASN A C 1
ATOM 3140 O O . ASN A 1 205 ? 66.874 23.167 127.039 1 27.003 246 ASN A O 1
ATOM 3151 N N . TYR A 1 206 ? 66.874 21.237 128.214 1 24.715 247 TYR A N 1
ATOM 3152 C CA . TYR A 1 206 ? 68.328 21.11 128.278 1 24.825 247 TYR A CA 1
ATOM 3153 C C . TYR A 1 206 ? 68.938 22.435 128.711 1 24.388 247 TYR A C 1
ATOM 3154 O O . TYR A 1 206 ? 69.876 22.932 128.087 1 24.499 247 TYR A O 1
ATOM 3172 N N . ALA A 1 207 ? 68.419 22.953 129.833 1 23.704 248 ALA A N 1
ATOM 3173 C CA . ALA A 1 207 ? 68.52 24.368 130.15 1 23.083 248 ALA A CA 1
ATOM 3174 C C . ALA A 1 207 ? 69.905 24.786 130.641 1 23.01 248 ALA A C 1
ATOM 3175 O O . ALA A 1 207 ? 70.621 24.033 131.337 1 21.116 248 ALA A O 1
ATOM 3182 N N . ASP A 1 208 ? 70.223 26.04 130.269 1 23.926 249 ASP A N 1
ATOM 3183 C CA . ASP A 1 208 ? 71.062 26.923 131.068 1 24.867 249 ASP A CA 1
ATOM 3184 C C . ASP A 1 208 ? 70.156 27.622 132.077 1 23.922 249 ASP A C 1
ATOM 3185 O O . ASP A 1 208 ? 69.28 28.381 131.664 1 22.659 249 ASP A O 1
ATOM 3194 N N . PRO A 1 209 ? 70.24 27.303 133.399 1 24.193 250 PRO A N 1
ATOM 3195 C CA . PRO A 1 209 ? 69.331 27.867 134.384 1 23.051 250 PRO A CA 1
ATOM 3196 C C . PRO A 1 209 ? 69.334 29.391 134.392 1 22.839 250 PRO A C 1
ATOM 3197 O O . PRO A 1 209 ? 68.277 30.017 134.529 1 21.117 250 PRO A O 1
ATOM 3208 N N . GLN A 1 210 ? 70.54 29.961 134.212 1 24.911 251 GLN A N 1
ATOM 3209 C CA . GLN A 1 210 ? 70.743 31.402 134.103 1 25.375 251 GLN A CA 1
ATOM 3210 C C . GLN A 1 210 ? 69.878 32.034 133.006 1 25.9 251 GLN A C 1
ATOM 3211 O O . GLN A 1 210 ? 69.357 33.129 133.199 1 27.8 251 GLN A O 1
ATOM 3225 N N . LYS A 1 211 ? 69.774 31.378 131.851 1 24.356 252 LYS A N 1
ATOM 3226 C CA . LYS A 1 211 ? 69.063 31.967 130.721 1 26.264 252 LYS A CA 1
ATOM 3227 C C . LYS A 1 211 ? 67.56 31.829 130.888 1 24.305 252 LYS A C 1
ATOM 3228 O O . LYS A 1 211 ? 66.831 32.687 130.417 1 24.915 252 LYS A O 1
ATOM 3247 N N . ILE A 1 212 ? 67.091 30.806 131.617 1 25.188 253 ILE A N 1
ATOM 3248 C CA . ILE A 1 212 ? 65.662 30.71 131.935 1 23.577 253 ILE A CA 1
ATOM 3249 C C . ILE A 1 212 ? 65.238 31.771 132.955 1 22.803 253 ILE A C 1
ATOM 3250 O O . ILE A 1 212 ? 64.167 32.374 132.805 1 22.033 253 ILE A O 1
ATOM 3266 N N . ILE A 1 213 ? 66.032 31.923 134.037 1 21.937 254 ILE A N 1
ATOM 3267 C CA . ILE A 1 213 ? 65.813 32.939 135.051 1 20.836 254 ILE A CA 1
ATOM 3268 C C . ILE A 1 213 ? 65.72 34.324 134.39 1 21.651 254 ILE A C 1
ATOM 3269 O O . ILE A 1 213 ? 64.787 35.091 134.631 1 20.985 254 ILE A O 1
ATOM 3285 N N . ASP A 1 214 ? 66.67 34.608 133.501 1 21.976 255 ASP A N 1
ATOM 3286 C CA . ASP A 1 214 ? 66.755 35.881 132.799 1 23.492 255 ASP A CA 1
ATOM 3287 C C . ASP A 1 214 ? 65.623 36.107 131.792 1 23.918 255 ASP A C 1
ATOM 3288 O O . ASP A 1 214 ? 65.44 37.218 131.315 1 22.722 255 ASP A O 1
ATOM 3297 N N . LEU A 1 215 ? 64.84 35.079 131.478 1 23.881 256 LEU A N 1
ATOM 3298 C CA . LEU A 1 215 ? 63.661 35.277 130.652 1 24.789 256 LEU A CA 1
ATOM 3299 C C . LEU A 1 215 ? 62.505 35.84 131.48 1 25.247 256 LEU A C 1
ATOM 3300 O O . LEU A 1 215 ? 61.563 36.339 130.881 1 23.209 256 LEU A O 1
ATOM 3316 N N . ILE A 1 216 ? 62.556 35.76 132.824 1 24.929 257 ILE A N 1
ATOM 3317 C CA . ILE A 1 216 ? 61.429 36.197 133.639 1 24.451 257 ILE A CA 1
ATOM 3318 C C . ILE A 1 216 ? 61.585 37.678 133.967 1 23.64 257 ILE A C 1
ATOM 3319 O O . ILE A 1 216 ? 62.557 38.065 134.587 1 24.764 257 ILE A O 1
ATOM 3335 N N . PRO A 1 217 ? 60.629 38.542 133.556 1 24.245 258 PRO A N 1
ATOM 3336 C CA . PRO A 1 217 ? 60.696 39.979 133.816 1 24.8 258 PRO A CA 1
ATOM 3337 C C . PRO A 1 217 ? 60.929 40.314 135.283 1 23.655 258 PRO A C 1
ATOM 3338 O O . PRO A 1 217 ? 60.457 39.567 136.133 1 24.38 258 PRO A O 1
ATOM 3349 N N . ALA A 1 218 ? 61.637 41.423 135.563 1 24.287 259 ALA A N 1
ATOM 3350 C CA . ALA A 1 218 ? 62.021 41.84 136.909 1 24.104 259 ALA A CA 1
ATOM 3351 C C . ALA A 1 218 ? 60.845 41.974 137.888 1 23.897 259 ALA A C 1
ATOM 3352 O O . ALA A 1 218 ? 61.027 41.738 139.092 1 24.721 259 ALA A O 1
ATOM 3359 N N . ASP A 1 219 ? 59.671 42.424 137.409 1 22.371 260 ASP A N 1
ATOM 3360 C CA . ASP A 1 219 ? 58.493 42.571 138.259 1 22.72 260 ASP A CA 1
ATOM 3361 C C . ASP A 1 219 ? 57.932 41.207 138.642 1 22.542 260 ASP A C 1
ATOM 3362 O O . ASP A 1 219 ? 57.36 41.081 139.701 1 23.144 260 ASP A O 1
ATOM 3371 N N . ILE A 1 220 ? 58.079 40.184 137.789 1 24.621 261 ILE A N 1
ATOM 3372 C CA . ILE A 1 220 ? 57.523 38.853 138.04 1 25.14 261 ILE A CA 1
ATOM 3373 C C . ILE A 1 220 ? 58.456 38.051 138.954 1 24.603 261 ILE A C 1
ATOM 3374 O O . ILE A 1 220 ? 58.017 37.214 139.727 1 22.946 261 ILE A O 1
ATOM 3390 N N . ARG A 1 221 ? 59.756 38.314 138.849 1 26.304 262 ARG A N 1
ATOM 3391 C CA . ARG A 1 221 ? 60.771 37.45 139.43 1 27.582 262 ARG A CA 1
ATOM 3392 C C . ARG A 1 221 ? 60.57 37.261 140.926 1 24.666 262 ARG A C 1
ATOM 3393 O O . ARG A 1 221 ? 60.655 36.137 141.416 1 26.549 262 ARG A O 1
ATOM 3414 N N . PRO A 1 222 ? 60.326 38.33 141.706 1 24.406 263 PRO A N 1
ATOM 3415 C CA . PRO A 1 222 ? 60.207 38.15 143.151 1 24.89 263 PRO A CA 1
ATOM 3416 C C . PRO A 1 222 ? 59.068 37.224 143.559 1 23.349 263 PRO A C 1
ATOM 3417 O O . PRO A 1 222 ? 59.133 36.655 144.638 1 24.773 263 PRO A O 1
ATOM 3428 N N . PHE A 1 223 ? 58.059 37.049 142.686 1 21.602 264 PHE A N 1
ATOM 3429 C CA . PHE A 1 223 ? 56.934 36.171 142.955 1 20.749 264 PHE A CA 1
ATOM 3430 C C . PHE A 1 223 ? 57.15 34.807 142.298 1 20.487 264 PHE A C 1
ATOM 3431 O O . PHE A 1 223 ? 56.293 33.932 142.421 1 19.56 264 PHE A O 1
ATOM 3448 N N . THR A 1 224 ? 58.279 34.629 141.606 1 21.035 265 THR A N 1
ATOM 3449 C CA . THR A 1 224 ? 58.554 33.371 140.916 1 21.642 265 THR A CA 1
ATOM 3450 C C . THR A 1 224 ? 59.259 32.432 141.891 1 20.997 265 THR A C 1
ATOM 3451 O O . THR A 1 224 ? 60.093 32.854 142.711 1 20.391 265 THR A O 1
ATOM 3462 N N . ILE A 1 225 ? 58.853 31.167 141.867 1 20.811 266 ILE A N 1
ATOM 3463 C CA . ILE A 1 225 ? 59.674 30.102 142.419 1 21.651 266 ILE A CA 1
ATOM 3464 C C . ILE A 1 225 ? 60.132 29.229 141.249 1 20.965 266 ILE A C 1
ATOM 3465 O O . ILE A 1 225 ? 59.302 28.736 140.48 1 21.026 266 ILE A O 1
ATOM 3481 N N . PHE A 1 226 ? 61.451 29.081 141.071 1 21.813 267 PHE A N 1
ATOM 3482 C CA . PHE A 1 226 ? 61.964 28.283 139.962 1 21.336 267 PHE A CA 1
ATOM 3483 C C . PHE A 1 226 ? 61.913 26.812 140.361 1 23.019 267 PHE A C 1
ATOM 3484 O O . PHE A 1 226 ? 62.463 26.386 141.385 1 23.386 267 PHE A O 1
ATOM 3501 N N . ASN A 1 227 ? 61.219 26.049 139.504 1 24.545 268 ASN A N 1
ATOM 3502 C CA . ASN A 1 227 ? 61.025 24.63 139.696 1 23.881 268 ASN A CA 1
ATOM 3503 C C . ASN A 1 227 ? 62.019 23.886 138.805 1 23.182 268 ASN A C 1
ATOM 3504 O O . ASN A 1 227 ? 61.869 23.852 137.577 1 22.075 268 ASN A O 1
ATOM 3515 N N . ILE A 1 228 ? 63.033 23.322 139.473 1 22.653 269 ILE A N 1
ATOM 3516 C CA . ILE A 1 228 ? 64.072 22.551 138.828 1 23.024 269 ILE A CA 1
ATOM 3517 C C . ILE A 1 228 ? 63.539 21.144 138.602 1 22.533 269 ILE A C 1
ATOM 3518 O O . ILE A 1 228 ? 63.428 20.359 139.533 1 24.478 269 ILE A O 1
ATOM 3534 N N . SER A 1 229 ? 63.221 20.868 137.346 1 21.266 270 SER A N 1
ATOM 3535 C CA . SER A 1 229 ? 62.448 19.726 136.951 1 22.537 270 SER A CA 1
ATOM 3536 C C . SER A 1 229 ? 63.367 18.646 136.381 1 23.074 270 SER A C 1
ATOM 3537 O O . SER A 1 229 ? 64.043 18.868 135.379 1 24.652 270 SER A O 1
ATOM 3545 N N . LEU A 1 230 ? 63.371 17.488 137.052 1 23.714 271 LEU A N 1
ATOM 3546 C CA . LEU A 1 230 ? 64.127 16.305 136.691 1 23.621 271 LEU A CA 1
ATOM 3547 C C . LEU A 1 230 ? 63.178 15.306 136.021 1 24.374 271 LEU A C 1
ATOM 3548 O O . LEU A 1 230 ? 62.32 14.703 136.681 1 25.102 271 LEU A O 1
ATOM 3564 N N . SER A 1 231 ? 63.382 15.077 134.718 1 22.862 272 SER A N 1
ATOM 3565 C CA . SER A 1 231 ? 62.655 14.057 133.979 1 23.136 272 SER A CA 1
ATOM 3566 C C . SER A 1 231 ? 62.9 12.685 134.577 1 22.187 272 SER A C 1
ATOM 3567 O O . SER A 1 231 ? 63.994 12.376 135.028 1 20.215 272 SER A O 1
ATOM 3575 N N . VAL A 1 232 ? 61.847 11.858 134.576 1 22.772 273 VAL A N 1
ATOM 3576 C CA . VAL A 1 232 ? 61.955 10.499 135.076 1 22.785 273 VAL A CA 1
ATOM 3577 C C . VAL A 1 232 ? 61.998 9.53 133.892 1 22.735 273 VAL A C 1
ATOM 3578 O O . VAL A 1 232 ? 61.864 8.331 134.081 1 24.312 273 VAL A O 1
ATOM 3591 N N . SER A 1 233 ? 62.204 10.061 132.68 1 23.056 274 SER A N 1
ATOM 3592 C CA . SER A 1 233 ? 62.563 9.249 131.526 1 24.269 274 SER A CA 1
ATOM 3593 C C . SER A 1 233 ? 63.744 8.342 131.892 1 24.964 274 SER A C 1
ATOM 3594 O O . SER A 1 233 ? 64.734 8.81 132.468 1 24.356 274 SER A O 1
ATOM 3602 N N . HIS A 1 234 ? 63.605 7.042 131.594 1 25.752 275 HIS A N 1
ATOM 3603 C CA . HIS A 1 234 ? 64.555 6.044 132.053 1 27.476 275 HIS A CA 1
ATOM 3604 C C . HIS A 1 234 ? 64.579 4.861 131.073 1 31.182 275 HIS A C 1
ATOM 3605 O O . HIS A 1 234 ? 63.684 4.693 130.244 1 29.948 275 HIS A O 1
ATOM 3620 N N . ASP A 1 235 ? 65.634 4.046 131.199 1 33.102 276 ASP A N 1
ATOM 3621 C CA . ASP A 1 235 ? 65.774 2.781 130.501 1 34.434 276 ASP A CA 1
ATOM 3622 C C . ASP A 1 235 ? 64.83 1.744 131.123 1 34.296 276 ASP A C 1
ATOM 3623 O O . ASP A 1 235 ? 64.858 1.519 132.33 1 31.399 276 ASP A O 1
ATOM 3632 N N . GLU A 1 236 ? 63.996 1.127 130.283 1 37.503 277 GLU A N 1
ATOM 3633 C CA . GLU A 1 236 ? 62.982 0.151 130.681 1 40.551 277 GLU A CA 1
ATOM 3634 C C . GLU A 1 236 ? 63.635 -1.023 131.409 1 38.867 277 GLU A C 1
ATOM 3635 O O . GLU A 1 236 ? 63.191 -1.431 132.48 1 42.676 277 GLU A O 1
ATOM 3647 N N . ALA A 1 237 ? 64.708 -1.551 130.828 1 38.961 278 ALA A N 1
ATOM 3648 C CA . ALA A 1 237 ? 65.307 -2.787 131.313 1 40.025 278 ALA A CA 1
ATOM 3649 C C . ALA A 1 237 ? 65.923 -2.595 132.701 1 38.065 278 ALA A C 1
ATOM 3650 O O . ALA A 1 237 ? 65.855 -3.504 133.52 1 37.444 278 ALA A O 1
ATOM 3657 N N . THR A 1 238 ? 66.488 -1.405 132.96 1 35.266 279 THR A N 1
ATOM 3658 C CA . THR A 1 238 ? 67.375 -1.198 134.086 1 35.227 279 THR A CA 1
ATOM 3659 C C . THR A 1 238 ? 66.879 -0.088 134.998 1 37.932 279 THR A C 1
ATOM 3660 O O . THR A 1 238 ? 67.394 0.044 136.1 1 42.56 279 THR A O 1
ATOM 3671 N N . GLY A 1 239 ? 65.959 0.753 134.52 1 36.991 280 GLY A N 1
ATOM 3672 C CA . GLY A 1 239 ? 65.437 1.852 135.325 1 34.42 280 GLY A CA 1
ATOM 3673 C C . GLY A 1 239 ? 66.373 3.066 135.373 1 31.204 280 GLY A C 1
ATOM 3674 O O . GLY A 1 239 ? 66.074 4.028 136.053 1 33.46 280 GLY A O 1
ATOM 3678 N N . ILE A 1 240 ? 67.505 3.025 134.661 1 30.645 281 ILE A N 1
ATOM 3679 C CA . ILE A 1 240 ? 68.522 4.067 134.698 1 28.542 281 ILE A CA 1
ATOM 3680 C C . ILE A 1 240 ? 68.014 5.307 133.96 1 28.759 281 ILE A C 1
ATOM 3681 O O . ILE A 1 240 ? 67.557 5.214 132.832 1 26.893 281 ILE A O 1
ATOM 3697 N N . TYR A 1 241 ? 68.096 6.47 134.631 1 27.501 282 TYR A N 1
ATOM 3698 C CA . TYR A 1 241 ? 67.592 7.734 134.102 1 26.408 282 TYR A CA 1
ATOM 3699 C C . TYR A 1 241 ? 68.47 8.135 132.927 1 26.644 282 TYR A C 1
ATOM 3700 O O . TYR A 1 241 ? 69.681 7.892 132.946 1 25.149 282 TYR A O 1
ATOM 3718 N N . ASN A 1 242 ? 67.821 8.655 131.877 1 26.755 283 ASN A N 1
ATOM 3719 C CA . ASN A 1 242 ? 68.547 9.128 130.716 1 27 283 ASN A CA 1
ATOM 3720 C C . ASN A 1 242 ? 68.495 10.66 130.614 1 25.984 283 ASN A C 1
ATOM 3721 O O . ASN A 1 242 ? 69.52 11.348 130.791 1 23.92 283 ASN A O 1
ATOM 3732 N N . VAL A 1 243 ? 67.316 11.222 130.326 1 26.313 284 VAL A N 1
ATOM 3733 C CA . VAL A 1 243 ? 67.23 12.652 130.04 1 25.922 284 VAL A CA 1
ATOM 3734 C C . VAL A 1 243 ? 67.851 13.482 131.161 1 25.711 284 VAL A C 1
ATOM 3735 O O . VAL A 1 243 ? 68.557 14.463 130.912 1 25.5 284 VAL A O 1
ATOM 3748 N N . SER A 1 244 ? 67.524 13.113 132.388 1 23.396 285 SER A N 1
ATOM 3749 C CA . SER A 1 244 ? 68.159 13.697 133.553 1 23.799 285 SER A CA 1
ATOM 3750 C C . SER A 1 244 ? 69.049 12.639 134.187 1 23.365 285 SER A C 1
ATOM 3751 O O . SER A 1 244 ? 68.794 12.222 135.304 1 25.177 285 SER A O 1
ATOM 3759 N N . GLU A 1 245 ? 70.097 12.218 133.482 1 23.241 286 GLU A N 1
ATOM 3760 C CA . GLU A 1 245 ? 70.895 11.08 133.923 1 22.505 286 GLU A CA 1
ATOM 3761 C C . GLU A 1 245 ? 71.318 11.237 135.392 1 20.97 286 GLU A C 1
ATOM 3762 O O . GLU A 1 245 ? 71.184 10.31 136.192 1 18.19 286 GLU A O 1
ATOM 3774 N N . TYR A 1 246 ? 71.881 12.409 135.728 1 22.078 287 TYR A N 1
ATOM 3775 C CA . TYR A 1 246 ? 72.378 12.69 137.078 1 21.412 287 TYR A CA 1
ATOM 3776 C C . TYR A 1 246 ? 71.559 13.784 137.767 1 20.366 287 TYR A C 1
ATOM 3777 O O . TYR A 1 246 ? 71.927 14.964 137.765 1 18.23 287 TYR A O 1
ATOM 3795 N N . GLY A 1 247 ? 70.435 13.358 138.321 1 19.533 288 GLY A N 1
ATOM 3796 C CA . GLY A 1 247 ? 69.43 14.263 138.857 1 21.431 288 GLY A CA 1
ATOM 3797 C C . GLY A 1 247 ? 69.972 15.121 140.007 1 21.045 288 GLY A C 1
ATOM 3798 O O . GLY A 1 247 ? 69.768 16.332 140.037 1 19.505 288 GLY A O 1
ATOM 3802 N N . TYR A 1 248 ? 70.659 14.462 140.95 1 21.202 289 TYR A N 1
ATOM 3803 C CA . TYR A 1 248 ? 71.247 15.16 142.066 1 21.252 289 TYR A CA 1
ATOM 3804 C C . TYR A 1 248 ? 72.138 16.275 141.526 1 20.831 289 TYR A C 1
ATOM 3805 O O . TYR A 1 248 ? 72.084 17.397 142.01 1 19.768 289 TYR A O 1
ATOM 3823 N N . GLU A 1 249 ? 72.987 15.946 140.56 1 21.594 290 GLU A N 1
ATOM 3824 C CA . GLU A 1 249 ? 73.965 16.895 140.031 1 22.634 290 GLU A CA 1
ATOM 3825 C C . GLU A 1 249 ? 73.292 18.034 139.264 1 21.009 290 GLU A C 1
ATOM 3826 O O . GLU A 1 249 ? 73.767 19.157 139.297 1 21.277 290 GLU A O 1
ATOM 3838 N N . ILE A 1 250 ? 72.218 17.737 138.528 1 21.692 291 ILE A N 1
ATOM 3839 C CA . ILE A 1 250 ? 71.447 18.766 137.866 1 22.74 291 ILE A CA 1
ATOM 3840 C C . ILE A 1 250 ? 70.888 19.721 138.906 1 24.861 291 ILE A C 1
ATOM 3841 O O . ILE A 1 250 ? 71.124 20.928 138.839 1 24.779 291 ILE A O 1
ATOM 3857 N N . ALA A 1 251 ? 70.162 19.144 139.875 1 26.064 292 ALA A N 1
ATOM 3858 C CA . ALA A 1 251 ? 69.495 19.921 140.906 1 25.775 292 ALA A CA 1
ATOM 3859 C C . ALA A 1 251 ? 70.5 20.764 141.667 1 24.962 292 ALA A C 1
ATOM 3860 O O . ALA A 1 251 ? 70.21 21.896 142.025 1 24.163 292 ALA A O 1
ATOM 3867 N N . LYS A 1 252 ? 71.669 20.214 141.943 1 24.657 293 LYS A N 1
ATOM 3868 C CA . LYS A 1 252 ? 72.66 20.949 142.722 1 25.715 293 LYS A CA 1
ATOM 3869 C C . LYS A 1 252 ? 73.22 22.114 141.901 1 26.392 293 LYS A C 1
ATOM 3870 O O . LYS A 1 252 ? 73.263 23.263 142.39 1 26.481 293 LYS A O 1
ATOM 3889 N N . SER A 1 253 ? 73.634 21.825 140.657 1 24.46 294 SER A N 1
ATOM 3890 C CA . SER A 1 253 ? 74.111 22.888 139.78 1 24.497 294 SER A CA 1
ATOM 3891 C C . SER A 1 253 ? 73.082 24.017 139.65 1 23.725 294 SER A C 1
ATOM 3892 O O . SER A 1 253 ? 73.427 25.186 139.822 1 23.985 294 SER A O 1
ATOM 3900 N N . TRP A 1 254 ? 71.826 23.673 139.35 1 22.534 295 TRP A N 1
ATOM 3901 C CA . TRP A 1 254 ? 70.856 24.685 138.994 1 22.384 295 TRP A CA 1
ATOM 3902 C C . TRP A 1 254 ? 70.375 25.416 140.246 1 22.079 295 TRP A C 1
ATOM 3903 O O . TRP A 1 254 ? 69.985 26.579 140.172 1 20.981 295 TRP A O 1
ATOM 3924 N N . LEU A 1 255 ? 70.425 24.732 141.396 1 21.796 296 LEU A N 1
ATOM 3925 C CA . LEU A 1 255 ? 70.097 25.356 142.664 1 21.701 296 LEU A CA 1
ATOM 3926 C C . LEU A 1 255 ? 71.161 26.383 143.016 1 21.877 296 LEU A C 1
ATOM 3927 O O . LEU A 1 255 ? 70.851 27.446 143.509 1 22.49 296 LEU A O 1
ATOM 3943 N N . ARG A 1 256 ? 72.425 26.062 142.75 1 22.644 297 ARG A N 1
ATOM 3944 C CA . ARG A 1 256 ? 73.505 27.022 142.93 1 23.476 297 ARG A CA 1
ATOM 3945 C C . ARG A 1 256 ? 73.287 28.259 142.07 1 21.932 297 ARG A C 1
ATOM 3946 O O . ARG A 1 256 ? 73.445 29.379 142.568 1 20.6 297 ARG A O 1
ATOM 3967 N N . THR A 1 257 ? 72.915 28.052 140.798 1 21.404 298 THR A N 1
ATOM 3968 C CA . THR A 1 257 ? 72.716 29.184 139.904 1 21.37 298 THR A CA 1
ATOM 3969 C C . THR A 1 257 ? 71.548 30.006 140.425 1 21.041 298 THR A C 1
ATOM 3970 O O . THR A 1 257 ? 71.658 31.229 140.486 1 21.802 298 THR A O 1
ATOM 3981 N N . CYS A 1 258 ? 70.475 29.329 140.875 1 20.756 299 CYS A N 1
ATOM 3982 C CA . CYS A 1 258 ? 69.339 30.038 141.461 1 20.982 299 CYS A CA 1
ATOM 3983 C C . CYS A 1 258 ? 69.757 30.841 142.704 1 21.086 299 CYS A C 1
ATOM 3984 O O . CYS A 1 258 ? 69.395 32.002 142.857 1 19.536 299 CYS A O 1
ATOM 3992 N N . ALA A 1 259 ? 70.541 30.222 143.585 1 20.758 300 ALA A N 1
ATOM 3993 C CA . ALA A 1 259 ? 70.988 30.853 144.814 1 22.228 300 ALA A CA 1
ATOM 3994 C C . ALA A 1 259 ? 71.881 32.046 144.5 1 22.587 300 ALA A C 1
ATOM 3995 O O . ALA A 1 259 ? 71.751 33.108 145.095 1 22.498 300 ALA A O 1
ATOM 4002 N N . GLU A 1 260 ? 72.787 31.867 143.534 1 24.666 301 GLU A N 1
ATOM 4003 C CA . GLU A 1 260 ? 73.594 32.979 143.033 1 24.143 301 GLU A CA 1
ATOM 4004 C C . GLU A 1 260 ? 72.702 34.12 142.544 1 22.739 301 GLU A C 1
ATOM 4005 O O . GLU A 1 260 ? 73.036 35.263 142.79 1 22.7 301 GLU A O 1
ATOM 4017 N N . ASN A 1 261 ? 71.607 33.813 141.826 1 22.455 302 ASN A N 1
ATOM 4018 C CA . ASN A 1 261 ? 70.731 34.84 141.28 1 23.078 302 ASN A CA 1
ATOM 4019 C C . ASN A 1 261 ? 69.737 35.351 142.337 1 23.514 302 ASN A C 1
ATOM 4020 O O . ASN A 1 261 ? 68.925 36.22 142.049 1 22.047 302 ASN A O 1
ATOM 4031 N N . ASN A 1 262 ? 69.754 34.783 143.552 1 24.098 303 ASN A N 1
ATOM 4032 C CA . ASN A 1 262 ? 68.957 35.289 144.656 1 25.546 303 ASN A CA 1
ATOM 4033 C C . ASN A 1 262 ? 67.489 35.158 144.279 1 23.517 303 ASN A C 1
ATOM 4034 O O . ASN A 1 262 ? 66.689 36.033 144.566 1 23.533 303 ASN A O 1
ATOM 4045 N N . VAL A 1 263 ? 67.142 34.029 143.669 1 21.799 304 VAL A N 1
ATOM 4046 C CA . VAL A 1 263 ? 65.756 33.697 143.402 1 21.01 304 VAL A CA 1
ATOM 4047 C C . VAL A 1 263 ? 65.408 32.385 144.103 1 21.737 304 VAL A C 1
ATOM 4048 O O . VAL A 1 263 ? 66.249 31.501 144.211 1 23.056 304 VAL A O 1
ATOM 4061 N N . TRP A 1 264 ? 64.122 32.261 144.45 1 21.241 305 TRP A N 1
ATOM 4062 C CA . TRP A 1 264 ? 63.545 31.113 145.148 1 21.175 305 TRP A CA 1
ATOM 4063 C C . TRP A 1 264 ? 63.424 29.924 144.213 1 21.363 305 TRP A C 1
ATOM 4064 O O . TRP A 1 264 ? 63.108 30.094 143.026 1 20.285 305 TRP A O 1
ATOM 4085 N N . ALA A 1 265 ? 63.662 28.718 144.757 1 20.112 306 ALA A N 1
ATOM 4086 C CA . ALA A 1 265 ? 63.718 27.547 143.899 1 20.935 306 ALA A CA 1
ATOM 4087 C C . ALA A 1 265 ? 63.239 26.302 144.631 1 21.113 306 ALA A C 1
ATOM 4088 O O . ALA A 1 265 ? 63.43 26.146 145.834 1 23.38 306 ALA A O 1
ATOM 4112 N N . VAL A 1 267 ? 62.99 21.821 143.831 1 19.385 308 VAL A N 1
ATOM 4113 C CA . VAL A 1 267 ? 63.396 20.693 143.007 1 20.315 308 VAL A CA 1
ATOM 4114 C C . VAL A 1 267 ? 62.215 19.741 142.836 1 20.666 308 VAL A C 1
ATOM 4115 O O . VAL A 1 267 ? 61.593 19.355 143.817 1 18.883 308 VAL A O 1
ATOM 4128 N N . GLN A 1 268 ? 61.943 19.371 141.577 1 22.259 309 GLN A N 1
ATOM 4129 C CA . GLN A 1 268 ? 60.946 18.369 141.247 1 23.431 309 GLN A CA 1
ATOM 4130 C C . GLN A 1 268 ? 61.668 17.073 140.859 1 26.512 309 GLN A C 1
ATOM 4131 O O . GLN A 1 268 ? 62.129 16.95 139.718 1 28.054 309 GLN A O 1
ATOM 4145 N N . PRO A 1 269 ? 61.819 16.082 141.775 1 25.499 310 PRO A N 1
ATOM 4146 C CA . PRO A 1 269 ? 62.55 14.866 141.468 1 25.154 310 PRO A CA 1
ATOM 4147 C C . PRO A 1 269 ? 61.673 13.728 140.969 1 25.447 310 PRO A C 1
ATOM 4148 O O . PRO A 1 269 ? 62.171 12.676 140.599 1 23.043 310 PRO A O 1
ATOM 4159 N N . SER A 1 270 ? 60.361 13.935 140.959 1 25.415 311 SER A N 1
ATOM 4160 C CA . SER A 1 270 ? 59.469 12.81 140.786 1 26.277 311 SER A CA 1
ATOM 4161 C C . SER A 1 270 ? 58.27 13.227 139.964 1 26.203 311 SER A C 1
ATOM 4162 O O . SER A 1 270 ? 57.703 14.284 140.201 1 26.908 311 SER A O 1
ATOM 4170 N N . SER A 1 271 ? 57.944 12.37 138.998 1 26.188 312 SER A N 1
ATOM 4171 C CA . SER A 1 271 ? 56.598 12.243 138.48 1 24.002 312 SER A CA 1
ATOM 4172 C C . SER A 1 271 ? 56.13 10.818 138.753 1 24.317 312 SER A C 1
ATOM 4173 O O . SER A 1 271 ? 56.835 9.839 138.452 1 25.126 312 SER A O 1
ATOM 4181 N N . GLY A 1 272 ? 54.931 10.702 139.338 1 23.02 313 GLY A N 1
ATOM 4182 C CA . GLY A 1 272 ? 54.431 9.42 139.777 1 22.036 313 GLY A CA 1
ATOM 4183 C C . GLY A 1 272 ? 55.397 8.777 140.772 1 22.449 313 GLY A C 1
ATOM 4184 O O . GLY A 1 272 ? 56.033 9.48 141.571 1 22.527 313 GLY A O 1
ATOM 4188 N N . GLY A 1 273 ? 55.448 7.431 140.723 1 21.092 314 GLY A N 1
ATOM 4189 C CA . GLY A 1 273 ? 56.206 6.645 141.66 1 21.766 314 GLY A CA 1
ATOM 4190 C C . GLY A 1 273 ? 57.699 6.884 141.493 1 22.151 314 GLY A C 1
ATOM 4191 O O . GLY A 1 273 ? 58.416 6.832 142.472 1 22.553 314 GLY A O 1
ATOM 4195 N N . PHE A 1 274 ? 58.122 7.179 140.256 1 23.167 315 PHE A N 1
ATOM 4196 C CA . PHE A 1 274 ? 59.524 7.366 139.898 1 24.895 315 PHE A CA 1
ATOM 4197 C C . PHE A 1 274 ? 60.079 8.643 140.523 1 24.369 315 PHE A C 1
ATOM 4198 O O . PHE A 1 274 ? 59.448 9.699 140.451 1 23.39 315 PHE A O 1
ATOM 4215 N N . SER A 1 275 ? 61.272 8.506 141.112 1 23.507 316 SER A N 1
ATOM 4216 C CA . SER A 1 275 ? 61.976 9.606 141.737 1 24.472 316 SER A CA 1
ATOM 4217 C C . SER A 1 275 ? 63.466 9.369 141.6 1 23.341 316 SER A C 1
ATOM 4218 O O . SER A 1 275 ? 63.913 8.261 141.791 1 22.645 316 SER A O 1
ATOM 4226 N N . HIS A 1 276 ? 64.209 10.437 141.321 1 23.167 317 HIS A N 1
ATOM 4227 C CA . HIS A 1 276 ? 65.661 10.42 141.285 1 23.308 317 HIS A CA 1
ATOM 4228 C C . HIS A 1 276 ? 66.267 10.152 142.66 1 24.234 317 HIS A C 1
ATOM 4229 O O . HIS A 1 276 ? 67.42 9.769 142.731 1 23.768 317 HIS A O 1
ATOM 4244 N N . PHE A 1 277 ? 65.527 10.441 143.738 1 23.867 318 PHE A N 1
ATOM 4245 C CA . PHE A 1 277 ? 66.053 10.292 145.089 1 24.332 318 PHE A CA 1
ATOM 4246 C C . PHE A 1 277 ? 65.28 9.194 145.836 1 24.103 318 PHE A C 1
ATOM 4247 O O . PHE A 1 277 ? 64.094 8.992 145.63 1 25.189 318 PHE A O 1
ATOM 4264 N N . LYS A 1 278 ? 65.978 8.49 146.713 1 24.537 319 LYS A N 1
ATOM 4265 C CA . LYS A 1 278 ? 65.386 7.389 147.458 1 26.797 319 LYS A CA 1
ATOM 4266 C C . LYS A 1 278 ? 64.368 7.926 148.473 1 24.977 319 LYS A C 1
ATOM 4267 O O . LYS A 1 278 ? 64.64 8.903 149.171 1 24.733 319 LYS A O 1
ATOM 4286 N N . ASP A 1 279 ? 63.189 7.299 148.523 1 23.829 320 ASP A N 1
ATOM 4287 C CA . ASP A 1 279 ? 62.176 7.607 149.521 1 24.51 320 ASP A CA 1
ATOM 4288 C C . ASP A 1 279 ? 62.601 7.089 150.894 1 24.866 320 ASP A C 1
ATOM 4289 O O . ASP A 1 279 ? 63.243 6.046 150.971 1 25.684 320 ASP A O 1
ATOM 4298 N N . VAL A 1 280 ? 62.257 7.826 151.973 1 25.365 321 VAL A N 1
ATOM 4299 C CA . VAL A 1 280 ? 62.568 7.421 153.342 1 24.145 321 VAL A CA 1
ATOM 4300 C C . VAL A 1 280 ? 61.308 6.843 153.994 1 23.267 321 VAL A C 1
ATOM 4301 O O . VAL A 1 280 ? 60.215 6.934 153.438 1 22.94 321 VAL A O 1
ATOM 4314 N N . SER A 1 281 ? 61.492 6.184 155.14 1 21.779 322 SER A N 1
ATOM 4315 C CA . SER A 1 281 ? 60.353 5.787 155.962 1 22.315 322 SER A CA 1
ATOM 4316 C C . SER A 1 281 ? 60.45 6.341 157.387 1 22.433 322 SER A C 1
ATOM 4317 O O . SER A 1 281 ? 59.436 6.363 158.084 1 25.926 322 SER A O 1
ATOM 4325 N N . LEU A 1 282 ? 61.638 6.782 157.83 1 21.803 323 LEU A N 1
ATOM 4326 C CA . LEU A 1 282 ? 61.831 7.346 159.168 1 22.334 323 LEU A CA 1
ATOM 4327 C C . LEU A 1 282 ? 62.564 8.68 159.091 1 22.771 323 LEU A C 1
ATOM 4328 O O . LEU A 1 282 ? 63.498 8.843 158.332 1 23.41 323 LEU A O 1
ATOM 4344 N N . TYR A 1 283 ? 62.129 9.616 159.938 1 23.142 324 TYR A N 1
ATOM 4345 C CA . TYR A 1 283 ? 62.685 10.949 160.004 1 23.397 324 TYR A CA 1
ATOM 4346 C C . TYR A 1 283 ? 64.191 10.879 160.199 1 23.261 324 TYR A C 1
ATOM 4347 O O . TYR A 1 283 ? 64.916 11.667 159.602 1 22.381 324 TYR A O 1
ATOM 4365 N N . SER A 1 284 ? 64.614 9.966 161.075 1 23.486 325 SER A N 1
ATOM 4366 C CA . SER A 1 284 ? 66.004 9.796 161.464 1 24.239 325 SER A CA 1
ATOM 4367 C C . SER A 1 284 ? 66.912 9.706 160.239 1 23.613 325 SER A C 1
ATOM 4368 O O . SER A 1 284 ? 68.055 10.142 160.298 1 24.344 325 SER A O 1
ATOM 4376 N N . GLN A 1 285 ? 66.394 9.227 159.098 1 23.117 326 GLN A N 1
ATOM 4377 C CA . GLN A 1 285 ? 67.229 8.955 157.938 1 23.074 326 GLN A CA 1
ATOM 4378 C C . GLN A 1 285 ? 67.804 10.239 157.324 1 22.7 326 GLN A C 1
ATOM 4379 O O . GLN A 1 285 ? 68.861 10.225 156.679 1 21.732 326 GLN A O 1
ATOM 4393 N N . PHE A 1 286 ? 67.152 11.376 157.551 1 22.759 327 PHE A N 1
ATOM 4394 C CA . PHE A 1 286 ? 67.562 12.602 156.883 1 22.818 327 PHE A CA 1
ATOM 4395 C C . PHE A 1 286 ? 68.96 13.016 157.341 1 23.115 327 PHE A C 1
ATOM 4396 O O . PHE A 1 286 ? 69.643 13.752 156.636 1 23.231 327 PHE A O 1
ATOM 4413 N N . GLU A 1 287 ? 69.38 12.555 158.52 1 25.746 328 GLU A N 1
ATOM 4414 C CA . GLU A 1 287 ? 70.685 12.899 159.064 1 28.653 328 GLU A CA 1
ATOM 4415 C C . GLU A 1 287 ? 71.573 11.682 159.276 1 28.484 328 GLU A C 1
ATOM 4416 O O . GLU A 1 287 ? 72.775 11.852 159.414 1 28.03 328 GLU A O 1
ATOM 4428 N N . SER A 1 288 ? 70.998 10.477 159.337 1 29.288 329 SER A N 1
ATOM 4429 C CA . SER A 1 288 ? 71.745 9.287 159.731 1 30.353 329 SER A CA 1
ATOM 4430 C C . SER A 1 288 ? 72.021 8.37 158.533 1 27.441 329 SER A C 1
ATOM 4431 O O . SER A 1 288 ? 72.772 7.417 158.649 1 27.047 329 SER A O 1
ATOM 4439 N N . ASP A 1 289 ? 71.336 8.594 157.416 1 26.651 330 ASP A N 1
ATOM 4440 C CA . ASP A 1 289 ? 71.336 7.64 156.312 1 26.915 330 ASP A CA 1
ATOM 4441 C C . ASP A 1 289 ? 72.068 8.228 155.101 1 26.731 330 ASP A C 1
ATOM 4442 O O . ASP A 1 289 ? 71.564 9.135 154.413 1 24.639 330 ASP A O 1
ATOM 4451 N N . ASP A 1 290 ? 73.215 7.637 154.755 1 28.538 331 ASP A N 1
ATOM 4452 C CA . ASP A 1 290 ? 74.05 8.209 153.703 1 30.637 331 ASP A CA 1
ATOM 4453 C C . ASP A 1 290 ? 73.465 7.938 152.318 1 28.92 331 ASP A C 1
ATOM 4454 O O . ASP A 1 290 ? 73.989 8.436 151.33 1 29.776 331 ASP A O 1
ATOM 4463 N N . LYS A 1 291 ? 72.328 7.237 152.222 1 27.263 332 LYS A N 1
ATOM 4464 C CA . LYS A 1 291 ? 71.742 7.03 150.906 1 28.324 332 LYS A CA 1
ATOM 4465 C C . LYS A 1 291 ? 70.757 8.13 150.518 1 26.188 332 LYS A C 1
ATOM 4466 O O . LYS A 1 291 ? 70.256 8.107 149.404 1 23.919 332 LYS A O 1
ATOM 4485 N N . VAL A 1 292 ? 70.407 9.026 151.455 1 25.901 333 VAL A N 1
ATOM 4486 C CA . VAL A 1 292 ? 69.349 10.002 151.242 1 24.284 333 VAL A CA 1
ATOM 4487 C C . VAL A 1 292 ? 69.778 11.391 151.737 1 24.247 333 VAL A C 1
ATOM 4488 O O . VAL A 1 292 ? 68.968 12.168 152.272 1 21.831 333 VAL A O 1
ATOM 4501 N N . ARG A 1 293 ? 71.053 11.719 151.521 1 23.376 334 ARG A N 1
ATOM 4502 C CA . ARG A 1 293 ? 71.641 12.962 151.997 1 25.118 334 ARG A CA 1
ATOM 4503 C C . ARG A 1 293 ? 70.981 14.192 151.366 1 23.641 334 ARG A C 1
ATOM 4504 O O . ARG A 1 293 ? 70.974 15.268 151.965 1 22.939 334 ARG A O 1
ATOM 4525 N N . VAL A 1 294 ? 70.417 14.027 150.169 1 22.844 335 VAL A N 1
ATOM 4526 C CA . VAL A 1 294 ? 69.994 15.125 149.313 1 22.198 335 VAL A CA 1
ATOM 4527 C C . VAL A 1 294 ? 68.994 16.018 150.031 1 21.932 335 VAL A C 1
ATOM 4528 O O . VAL A 1 294 ? 69.019 17.233 149.813 1 23.671 335 VAL A O 1
ATOM 4541 N N . TYR A 1 295 ? 68.064 15.408 150.767 1 20.129 336 TYR A N 1
ATOM 4542 C CA . TYR A 1 295 ? 66.897 16.131 151.237 1 19.736 336 TYR A CA 1
ATOM 4543 C C . TYR A 1 295 ? 67.317 17.182 152.255 1 19.695 336 TYR A C 1
ATOM 4544 O O . TYR A 1 295 ? 66.93 18.34 152.111 1 18.877 336 TYR A O 1
ATOM 4562 N N . ASP A 1 296 ? 68.084 16.763 153.275 1 20.33 337 ASP A N 1
ATOM 4563 C CA . ASP A 1 296 ? 68.618 17.695 154.262 1 20.753 337 ASP A CA 1
ATOM 4564 C C . ASP A 1 296 ? 69.577 18.687 153.588 1 21.779 337 ASP A C 1
ATOM 4565 O O . ASP A 1 296 ? 69.631 19.856 153.969 1 21.365 337 ASP A O 1
ATOM 4574 N N . GLU A 1 297 ? 70.342 18.196 152.61 1 22.582 338 GLU A N 1
ATOM 4575 C CA . GLU A 1 297 ? 71.432 18.958 152 1 23.047 338 GLU A CA 1
ATOM 4576 C C . GLU A 1 297 ? 70.921 20.231 151.319 1 22.043 338 GLU A C 1
ATOM 4577 O O . GLU A 1 297 ? 71.471 21.295 151.573 1 20.958 338 GLU A O 1
ATOM 4589 N N . PHE A 1 298 ? 69.889 20.128 150.481 1 21.638 339 PHE A N 1
ATOM 4590 C CA . PHE A 1 298 ? 69.408 21.279 149.726 1 21.507 339 PHE A CA 1
ATOM 4591 C C . PHE A 1 298 ? 68.809 22.335 150.67 1 23.801 339 PHE A C 1
ATOM 4592 O O . PHE A 1 298 ? 68.967 23.555 150.464 1 25.309 339 PHE A O 1
ATOM 4609 N N . PHE A 1 299 ? 68.116 21.891 151.728 1 22.128 340 PHE A N 1
ATOM 4610 C CA . PHE A 1 299 ? 67.58 22.834 152.696 1 23.127 340 PHE A CA 1
ATOM 4611 C C . PHE A 1 299 ? 68.723 23.498 153.465 1 22.888 340 PHE A C 1
ATOM 4612 O O . PHE A 1 299 ? 68.623 24.667 153.779 1 22.775 340 PHE A O 1
ATOM 4629 N N . ARG A 1 300 ? 69.757 22.732 153.826 1 23.476 341 ARG A N 1
ATOM 4630 C CA . ARG A 1 300 ? 70.796 23.206 154.724 1 24.276 341 ARG A CA 1
ATOM 4631 C C . ARG A 1 300 ? 71.691 24.215 154.014 1 25.342 341 ARG A C 1
ATOM 4632 O O . ARG A 1 300 ? 72.122 25.179 154.614 1 27.197 341 ARG A O 1
ATOM 4653 N N . GLU A 1 301 ? 71.929 24.016 152.714 1 26.418 342 GLU A N 1
ATOM 4654 C CA . GLU A 1 301 ? 73.038 24.661 152.027 1 28.424 342 GLU A CA 1
ATOM 4655 C C . GLU A 1 301 ? 72.525 25.807 151.146 1 27.326 342 GLU A C 1
ATOM 4656 O O . GLU A 1 301 ? 73.325 26.658 150.746 1 24.044 342 GLU A O 1
ATOM 4668 N N . TYR A 1 302 ? 71.21 25.797 150.823 1 25.764 343 TYR A N 1
ATOM 4669 C CA . TYR A 1 302 ? 70.629 26.795 149.927 1 24.473 343 TYR A CA 1
ATOM 4670 C C . TYR A 1 302 ? 69.506 27.539 150.651 1 25.492 343 TYR A C 1
ATOM 4671 O O . TYR A 1 302 ? 68.435 26.983 150.866 1 24.477 343 TYR A O 1
ATOM 4689 N N . PRO A 1 303 ? 69.703 28.829 151.027 1 26.222 344 PRO A N 1
ATOM 4690 C CA . PRO A 1 303 ? 68.68 29.59 151.738 1 24.841 344 PRO A CA 1
ATOM 4691 C C . PRO A 1 303 ? 67.469 29.945 150.879 1 24.21 344 PRO A C 1
ATOM 4692 O O . PRO A 1 303 ? 66.387 30.217 151.407 1 23.463 344 PRO A O 1
ATOM 4703 N N . ASN A 1 304 ? 67.654 29.874 149.555 1 22.779 345 ASN A N 1
ATOM 4704 C CA . ASN A 1 304 ? 66.611 30.109 148.575 1 21.265 345 ASN A CA 1
ATOM 4705 C C . ASN A 1 304 ? 65.808 28.843 148.233 1 21.245 345 ASN A C 1
ATOM 4706 O O . ASN A 1 304 ? 64.873 28.891 147.421 1 21.618 345 ASN A O 1
ATOM 4717 N N . PHE A 1 305 ? 66.254 27.685 148.738 1 20.854 346 PHE A N 1
ATOM 4718 C CA . PHE A 1 305 ? 65.57 26.423 148.474 1 20.593 346 PHE A CA 1
ATOM 4719 C C . PHE A 1 305 ? 64.323 26.301 149.372 1 20.437 346 PHE A C 1
ATOM 4720 O O . PHE A 1 305 ? 64.41 26.487 150.59 1 20.364 346 PHE A O 1
ATOM 4737 N N . LEU A 1 306 ? 63.195 25.915 148.775 1 19.163 347 LEU A N 1
ATOM 4738 C CA . LEU A 1 306 ? 61.933 25.844 149.482 1 21.005 347 LEU A CA 1
ATOM 4739 C C . LEU A 1 306 ? 61.437 24.409 149.645 1 20.692 347 LEU A C 1
ATOM 4740 O O . LEU A 1 306 ? 60.531 24.182 150.439 1 20.02 347 LEU A O 1
ATOM 4756 N N . GLY A 1 307 ? 61.978 23.455 148.874 1 20.831 348 GLY A N 1
ATOM 4757 C CA . GLY A 1 307 ? 61.609 22.061 149.028 1 20.859 348 GLY A CA 1
ATOM 4758 C C . GLY A 1 307 ? 61.302 21.354 147.703 1 21.482 348 GLY A C 1
ATOM 4759 O O . GLY A 1 307 ? 61.684 21.805 146.609 1 21.814 348 GLY A O 1
ATOM 4763 N N . PHE A 1 308 ? 60.623 20.21 147.839 1 20.438 349 PHE A N 1
ATOM 4764 C CA . PHE A 1 308 ? 60.476 19.231 146.784 1 21.12 349 PHE A CA 1
ATOM 4765 C C . PHE A 1 308 ? 59.041 19.193 146.292 1 21.772 349 PHE A C 1
ATOM 4766 O O . PHE A 1 308 ? 58.108 19.3 147.079 1 22.599 349 PHE A O 1
ATOM 4783 N N . ASN A 1 309 ? 58.916 19.038 144.974 1 22.483 350 ASN A N 1
ATOM 4784 C CA . ASN A 1 309 ? 57.659 19.009 144.245 1 22.258 350 ASN A CA 1
ATOM 4785 C C . ASN A 1 309 ? 57.529 17.601 143.645 1 20.942 350 ASN A C 1
ATOM 4786 O O . ASN A 1 309 ? 58.368 17.177 142.87 1 19.947 350 ASN A O 1
ATOM 4797 N N . TYR A 1 310 ? 56.53 16.851 144.106 1 21.271 351 TYR A N 1
ATOM 4798 C CA . TYR A 1 310 ? 56.196 15.527 143.601 1 21.225 351 TYR A CA 1
ATOM 4799 C C . TYR A 1 310 ? 54.999 15.695 142.665 1 21.171 351 TYR A C 1
ATOM 4800 O O . TYR A 1 310 ? 53.877 15.955 143.11 1 19.666 351 TYR A O 1
ATOM 4818 N N . CYS A 1 311 ? 55.231 15.627 141.36 1 21.712 352 CYS A N 1
ATOM 4819 C CA . CYS A 1 311 ? 54.145 15.967 140.452 1 24.678 352 CYS A CA 1
ATOM 4820 C C . CYS A 1 311 ? 53.468 14.699 139.944 1 25.293 352 CYS A C 1
ATOM 4821 O O . CYS A 1 311 ? 54.04 13.624 139.998 1 25.142 352 CYS A O 1
ATOM 4829 N N . ALA A 1 312 ? 52.229 14.862 139.495 1 25.131 353 ALA A N 1
ATOM 4830 C CA . ALA A 1 312 ? 51.47 13.829 138.804 1 26.892 353 ALA A CA 1
ATOM 4831 C C . ALA A 1 312 ? 51.487 12.531 139.609 1 25.598 353 ALA A C 1
ATOM 4832 O O . ALA A 1 312 ? 51.866 11.464 139.102 1 24.29 353 ALA A O 1
ATOM 4839 N N . GLN A 1 313 ? 51.052 12.61 140.866 1 24.314 354 GLN A N 1
ATOM 4840 C CA . GLN A 1 313 ? 51.168 11.455 141.751 1 22.629 354 GLN A CA 1
ATOM 4841 C C . GLN A 1 313 ? 50.023 10.451 141.554 1 22.858 354 GLN A C 1
ATOM 4842 O O . GLN A 1 313 ? 49.229 10.228 142.476 1 23.735 354 GLN A O 1
ATOM 4856 N N . PHE A 1 314 ? 49.962 9.801 140.372 1 23.607 355 PHE A N 1
ATOM 4857 C CA . PHE A 1 314 ? 48.818 8.974 139.986 1 24.078 355 PHE A CA 1
ATOM 4858 C C . PHE A 1 314 ? 49.198 7.758 139.138 1 24.429 355 PHE A C 1
ATOM 4859 O O . PHE A 1 314 ? 48.343 6.961 138.751 1 23.099 355 PHE A O 1
ATOM 4876 N N . TRP A 1 315 ? 50.484 7.612 138.83 1 25.084 356 TRP A N 1
ATOM 4877 C CA . TRP A 1 315 ? 50.935 6.63 137.851 1 24.9 356 TRP A CA 1
ATOM 4878 C C . TRP A 1 315 ? 52.308 6.154 138.286 1 23.513 356 TRP A C 1
ATOM 4879 O O . TRP A 1 315 ? 52.954 6.794 139.125 1 23.129 356 TRP A O 1
ATOM 4900 N N . GLY A 1 316 ? 52.696 4.984 137.782 1 23.287 357 GLY A N 1
ATOM 4901 C CA . GLY A 1 316 ? 54.08 4.548 137.894 1 23.788 357 GLY A CA 1
ATOM 4902 C C . GLY A 1 316 ? 54.482 3.979 139.262 1 23.487 357 GLY A C 1
ATOM 4903 O O . GLY A 1 316 ? 55.676 3.907 139.556 1 21.906 357 GLY A O 1
ATOM 4907 N N . TYR A 1 317 ? 53.504 3.549 140.067 1 24.45 358 TYR A N 1
ATOM 4908 C CA . TYR A 1 317 ? 53.776 2.968 141.372 1 25.147 358 TYR A CA 1
ATOM 4909 C C . TYR A 1 317 ? 53.932 1.468 141.225 1 27.134 358 TYR A C 1
ATOM 4910 O O . TYR A 1 317 ? 53.421 0.872 140.278 1 26.807 358 TYR A O 1
ATOM 4928 N N . ASP A 1 318 ? 54.677 0.884 142.163 1 28.601 359 ASP A N 1
ATOM 4929 C CA . ASP A 1 318 ? 54.829 -0.562 142.246 1 32.718 359 ASP A CA 1
ATOM 4930 C C . ASP A 1 318 ? 55.572 -1.102 141.026 1 33.25 359 ASP A C 1
ATOM 4931 O O . ASP A 1 318 ? 55.41 -2.264 140.673 1 32.367 359 ASP A O 1
ATOM 4940 N N . ASP A 1 319 ? 56.369 -0.242 140.389 1 33.282 360 ASP A N 1
ATOM 4941 C CA . ASP A 1 319 ? 57.265 -0.654 139.327 1 32.897 360 ASP A CA 1
ATOM 4942 C C . ASP A 1 319 ? 58.443 -1.339 139.991 1 31.382 360 ASP A C 1
ATOM 4943 O O . ASP A 1 319 ? 58.805 -1.037 141.126 1 28.285 360 ASP A O 1
ATOM 4952 N N . GLN A 1 320 ? 59.101 -2.211 139.235 1 33.527 361 GLN A N 1
ATOM 4953 C CA . GLN A 1 320 ? 60.359 -2.747 139.701 1 34.316 361 GLN A CA 1
ATOM 4954 C C . GLN A 1 320 ? 61.275 -1.615 140.175 1 31.238 361 GLN A C 1
ATOM 4955 O O . GLN A 1 320 ? 62.019 -1.811 141.117 1 29.13 361 GLN A O 1
ATOM 4969 N N . PHE A 1 321 ? 61.231 -0.433 139.531 1 30.017 362 PHE A N 1
ATOM 4970 C CA . PHE A 1 321 ? 62.172 0.638 139.85 1 29.832 362 PHE A CA 1
ATOM 4971 C C . PHE A 1 321 ? 61.484 1.87 140.43 1 26.802 362 PHE A C 1
ATOM 4972 O O . PHE A 1 321 ? 62.025 2.968 140.305 1 25.181 362 PHE A O 1
ATOM 4989 N N . SER A 1 322 ? 60.326 1.696 141.07 1 27.452 363 SER A N 1
ATOM 4990 C CA . SER A 1 322 ? 59.688 2.809 141.753 1 28.226 363 SER A CA 1
ATOM 4991 C C . SER A 1 322 ? 59.35 2.367 143.175 1 31.035 363 SER A C 1
ATOM 4992 O O . SER A 1 322 ? 60.038 1.504 143.691 1 35.485 363 SER A O 1
ATOM 5000 N N . VAL A 1 323 ? 58.37 3.016 143.823 1 30.678 364 VAL A N 1
ATOM 5001 C CA . VAL A 1 323 ? 57.877 2.605 145.128 1 29.418 364 VAL A CA 1
ATOM 5002 C C . VAL A 1 323 ? 56.368 2.386 145.013 1 29.236 364 VAL A C 1
ATOM 5003 O O . VAL A 1 323 ? 55.747 2.76 144.016 1 27.315 364 VAL A O 1
ATOM 5016 N N . SER A 1 324 ? 55.784 1.761 146.048 1 27.104 365 SER A N 1
ATOM 5017 C CA . SER A 1 324 ? 54.341 1.737 146.187 1 25.968 365 SER A CA 1
ATOM 5018 C C . SER A 1 324 ? 53.886 3.144 146.573 1 26.154 365 SER A C 1
ATOM 5019 O O . SER A 1 324 ? 54.667 3.924 147.151 1 23.136 365 SER A O 1
ATOM 5027 N N . TRP A 1 325 ? 52.596 3.419 146.307 1 24.366 366 TRP A N 1
ATOM 5028 C CA . TRP A 1 325 ? 52.014 4.678 146.718 1 24.447 366 TRP A CA 1
ATOM 5029 C C . TRP A 1 325 ? 52.031 4.843 148.242 1 24.695 366 TRP A C 1
ATOM 5030 O O . TRP A 1 325 ? 52.181 5.957 148.738 1 24.125 366 TRP A O 1
ATOM 5051 N N . LEU A 1 326 ? 51.854 3.739 148.977 1 25.115 367 LEU A N 1
ATOM 5052 C CA . LEU A 1 326 ? 51.907 3.751 150.432 1 24.811 367 LEU A CA 1
ATOM 5053 C C . LEU A 1 326 ? 53.286 4.179 150.906 1 23.818 367 LEU A C 1
ATOM 5054 O O . LEU A 1 326 ? 53.422 4.978 151.824 1 23.597 367 LEU A O 1
ATOM 5070 N N . GLN A 1 327 ? 54.319 3.635 150.264 1 23.492 368 GLN A N 1
ATOM 5071 C CA . GLN A 1 327 ? 55.671 4.029 150.608 1 23.121 368 GLN A CA 1
ATOM 5072 C C . GLN A 1 327 ? 55.888 5.509 150.31 1 21.203 368 GLN A C 1
ATOM 5073 O O . GLN A 1 327 ? 56.611 6.168 151.027 1 20.37 368 GLN A O 1
ATOM 5087 N N . ARG A 1 328 ? 55.275 6.008 149.232 1 21.553 369 ARG A N 1
ATOM 5088 C CA . ARG A 1 328 ? 55.419 7.395 148.836 1 21.918 369 ARG A CA 1
ATOM 5089 C C . ARG A 1 328 ? 54.807 8.297 149.904 1 21.707 369 ARG A C 1
ATOM 5090 O O . ARG A 1 328 ? 55.382 9.313 150.236 1 23.642 369 ARG A O 1
ATOM 5111 N N . VAL A 1 329 ? 53.663 7.906 150.457 1 21.789 370 VAL A N 1
ATOM 5112 C CA . VAL A 1 329 ? 52.992 8.697 151.463 1 21.834 370 VAL A CA 1
ATOM 5113 C C . VAL A 1 329 ? 53.813 8.7 152.747 1 21.963 370 VAL A C 1
ATOM 5114 O O . VAL A 1 329 ? 53.93 9.733 153.389 1 20.704 370 VAL A O 1
ATOM 5127 N N . ALA A 1 330 ? 54.347 7.537 153.121 1 23.124 371 ALA A N 1
ATOM 5128 C CA . ALA A 1 330 ? 55.177 7.416 154.314 1 23.016 371 ALA A CA 1
ATOM 5129 C C . ALA A 1 330 ? 56.414 8.298 154.181 1 22.83 371 ALA A C 1
ATOM 5130 O O . ALA A 1 330 ? 56.774 8.957 155.162 1 22.721 371 ALA A O 1
ATOM 5137 N N . HIS A 1 331 ? 56.985 8.368 152.96 1 22.835 372 HIS A N 1
ATOM 5138 C CA . HIS A 1 331 ? 58.022 9.34 152.61 1 23.261 372 HIS A CA 1
ATOM 5139 C C . HIS A 1 331 ? 57.565 10.776 152.881 1 23.503 372 HIS A C 1
ATOM 5140 O O . HIS A 1 331 ? 58.248 11.511 153.593 1 23.738 372 HIS A O 1
ATOM 5155 N N . TRP A 1 332 ? 56.417 11.162 152.319 1 23.972 373 TRP A N 1
ATOM 5156 C CA . TRP A 1 332 ? 55.854 12.484 152.553 1 24.266 373 TRP A CA 1
ATOM 5157 C C . TRP A 1 332 ? 55.667 12.798 154.04 1 24.813 373 TRP A C 1
ATOM 5158 O O . TRP A 1 332 ? 55.92 13.919 154.449 1 25.334 373 TRP A O 1
ATOM 5179 N N . ASN A 1 333 ? 55.232 11.816 154.843 1 25.287 374 ASN A N 1
ATOM 5180 C CA . ASN A 1 333 ? 55.043 11.978 156.28 1 25.203 374 ASN A CA 1
ATOM 5181 C C . ASN A 1 333 ? 56.31 12.51 156.961 1 24.392 374 ASN A C 1
ATOM 5182 O O . ASN A 1 333 ? 56.212 13.429 157.787 1 22.013 374 ASN A O 1
ATOM 5193 N N . GLN A 1 334 ? 57.465 11.914 156.602 1 23.065 375 GLN A N 1
ATOM 5194 C CA . GLN A 1 334 ? 58.778 12.319 157.085 1 22.155 375 GLN A CA 1
ATOM 5195 C C . GLN A 1 334 ? 59.227 13.63 156.435 1 20.567 375 GLN A C 1
ATOM 5196 O O . GLN A 1 334 ? 59.711 14.529 157.129 1 19.534 375 GLN A O 1
ATOM 5210 N N . LEU A 1 335 ? 59.095 13.739 155.105 1 20.403 376 LEU A N 1
ATOM 5211 C CA . LEU A 1 335 ? 59.627 14.898 154.397 1 20.841 376 LEU A CA 1
ATOM 5212 C C . LEU A 1 335 ? 58.883 16.174 154.831 1 21.544 376 LEU A C 1
ATOM 5213 O O . LEU A 1 335 ? 59.449 17.271 154.831 1 21.602 376 LEU A O 1
ATOM 5229 N N . LEU A 1 336 ? 57.616 16.038 155.248 1 22.694 377 LEU A N 1
ATOM 5230 C CA . LEU A 1 336 ? 56.851 17.182 155.73 1 22.331 377 LEU A CA 1
ATOM 5231 C C . LEU A 1 336 ? 57.44 17.683 157.043 1 21.352 377 LEU A C 1
ATOM 5232 O O . LEU A 1 336 ? 57.518 18.883 157.271 1 20.796 377 LEU A O 1
ATOM 5248 N N . LYS A 1 337 ? 57.925 16.77 157.898 1 21.704 378 LYS A N 1
ATOM 5249 C CA . LYS A 1 337 ? 58.547 17.186 159.148 1 22.591 378 LYS A CA 1
ATOM 5250 C C . LYS A 1 337 ? 59.811 17.984 158.851 1 22.165 378 LYS A C 1
ATOM 5251 O O . LYS A 1 337 ? 60.037 19.018 159.485 1 21.316 378 LYS A O 1
ATOM 5270 N N . LEU A 1 338 ? 60.626 17.49 157.903 1 21.479 379 LEU A N 1
ATOM 5271 C CA . LEU A 1 338 ? 61.877 18.14 157.57 1 21.589 379 LEU A CA 1
ATOM 5272 C C . LEU A 1 338 ? 61.611 19.524 156.963 1 21.694 379 LEU A C 1
ATOM 5273 O O . LEU A 1 338 ? 62.275 20.494 157.309 1 22.494 379 LEU A O 1
ATOM 5289 N N . THR A 1 339 ? 60.645 19.584 156.043 1 20.955 380 THR A N 1
ATOM 5290 C CA . THR A 1 339 ? 60.243 20.796 155.367 1 20.819 380 THR A CA 1
ATOM 5291 C C . THR A 1 339 ? 59.849 21.839 156.409 1 22.205 380 THR A C 1
ATOM 5292 O O . THR A 1 339 ? 60.277 23 156.329 1 22.674 380 THR A O 1
ATOM 5303 N N . HIS A 1 340 ? 59.093 21.373 157.419 1 21.698 381 HIS A N 1
ATOM 5304 C CA . HIS A 1 340 ? 58.644 22.212 158.501 1 22.838 381 HIS A CA 1
ATOM 5305 C C . HIS A 1 340 ? 59.82 22.834 159.245 1 23.414 381 HIS A C 1
ATOM 5306 O O . HIS A 1 340 ? 59.794 24.032 159.504 1 23.899 381 HIS A O 1
ATOM 5321 N N . LYS A 1 341 ? 60.802 22.014 159.637 1 23.451 382 LYS A N 1
ATOM 5322 C CA . LYS A 1 341 ? 61.968 22.519 160.345 1 25.148 382 LYS A CA 1
ATOM 5323 C C . LYS A 1 341 ? 62.615 23.69 159.599 1 24.112 382 LYS A C 1
ATOM 5324 O O . LYS A 1 341 ? 63.041 24.679 160.205 1 23.881 382 LYS A O 1
ATOM 5343 N N . TYR A 1 342 ? 62.722 23.557 158.282 1 23.126 383 TYR A N 1
ATOM 5344 C CA . TYR A 1 342 ? 63.441 24.548 157.494 1 24.661 383 TYR A CA 1
ATOM 5345 C C . TYR A 1 342 ? 62.502 25.631 156.937 1 23.973 383 TYR A C 1
ATOM 5346 O O . TYR A 1 342 ? 62.948 26.514 156.209 1 23.996 383 TYR A O 1
ATOM 5364 N N . GLY A 1 343 ? 61.204 25.557 157.234 1 23.583 384 GLY A N 1
ATOM 5365 C CA . GLY A 1 343 ? 60.263 26.56 156.753 1 22.798 384 GLY A CA 1
ATOM 5366 C C . GLY A 1 343 ? 60.017 26.501 155.24 1 21.892 384 GLY A C 1
ATOM 5367 O O . GLY A 1 343 ? 59.852 27.536 154.584 1 19.08 384 GLY A O 1
ATOM 5371 N N . GLY A 1 344 ? 59.953 25.278 154.702 1 20.523 385 GLY A N 1
ATOM 5372 C CA . GLY A 1 344 ? 59.719 25.1 153.293 1 21.321 385 GLY A CA 1
ATOM 5373 C C . GLY A 1 344 ? 58.308 24.644 152.95 1 21.542 385 GLY A C 1
ATOM 5374 O O . GLY A 1 344 ? 57.4 24.733 153.75 1 21.574 385 GLY A O 1
ATOM 5378 N N . TYR A 1 345 ? 58.157 24.16 151.718 1 23.164 386 TYR A N 1
ATOM 5379 C CA . TYR A 1 345 ? 56.939 23.508 151.282 1 23.038 386 TYR A CA 1
ATOM 5380 C C . TYR A 1 345 ? 57.264 22.151 150.704 1 22.899 386 TYR A C 1
ATOM 5381 O O . TYR A 1 345 ? 58.314 21.948 150.088 1 25.283 386 TYR A O 1
ATOM 5399 N N . LEU A 1 346 ? 56.298 21.248 150.903 1 23.517 387 LEU A N 1
ATOM 5400 C CA . LEU A 1 346 ? 56.129 20.048 150.103 1 21.993 387 LEU A CA 1
ATOM 5401 C C . LEU A 1 346 ? 54.946 20.294 149.181 1 20.771 387 LEU A C 1
ATOM 5402 O O . LEU A 1 346 ? 53.859 20.661 149.642 1 21.364 387 LEU A O 1
ATOM 5418 N N . VAL A 1 347 ? 55.181 20.12 147.886 1 21.082 388 VAL A N 1
ATOM 5419 C CA . VAL A 1 347 ? 54.153 20.288 146.864 1 20.711 388 VAL A CA 1
ATOM 5420 C C . VAL A 1 347 ? 53.796 18.921 146.272 1 20.844 388 VAL A C 1
ATOM 5421 O O . VAL A 1 347 ? 54.643 18.198 145.766 1 18.889 388 VAL A O 1
ATOM 5434 N N . VAL A 1 348 ? 52.505 18.597 146.262 1 20.718 389 VAL A N 1
ATOM 5435 C CA . VAL A 1 348 ? 52.057 17.46 145.489 1 20.75 389 VAL A CA 1
ATOM 5436 C C . VAL A 1 348 ? 51.02 17.955 144.483 1 21.829 389 VAL A C 1
ATOM 5437 O O . VAL A 1 348 ? 50.251 18.869 144.802 1 20.845 389 VAL A O 1
ATOM 5450 N N . SER A 1 349 ? 50.982 17.335 143.292 1 20.682 390 SER A N 1
ATOM 5451 C CA . SER A 1 349 ? 49.969 17.659 142.287 1 21.809 390 SER A CA 1
ATOM 5452 C C . SER A 1 349 ? 49.277 16.397 141.815 1 22.194 390 SER A C 1
ATOM 5453 O O . SER A 1 349 ? 49.937 15.394 141.652 1 22.865 390 SER A O 1
ATOM 5461 N N . PHE A 1 350 ? 47.962 16.455 141.573 1 23.297 391 PHE A N 1
ATOM 5462 C CA . PHE A 1 350 ? 47.232 15.256 141.211 1 22.907 391 PHE A CA 1
ATOM 5463 C C . PHE A 1 350 ? 46.357 15.464 139.974 1 22.908 391 PHE A C 1
ATOM 5464 O O . PHE A 1 350 ? 45.568 16.401 139.879 1 22.179 391 PHE A O 1
ATOM 5481 N N . CYS A 1 351 ? 46.411 14.472 139.096 1 23.842 392 CYS A N 1
ATOM 5482 C CA . CYS A 1 351 ? 45.481 14.304 137.983 1 24.844 392 CYS A CA 1
ATOM 5483 C C . CYS A 1 351 ? 45.026 12.851 138.021 1 27.08 392 CYS A C 1
ATOM 5484 O O . CYS A 1 351 ? 45.788 11.968 138.407 1 28.381 392 CYS A O 1
ATOM 5492 N N . GLY A 1 352 ? 43.776 12.612 137.626 1 28.599 393 GLY A N 1
ATOM 5493 C CA . GLY A 1 352 ? 43.116 11.36 137.94 1 29.631 393 GLY A CA 1
ATOM 5494 C C . GLY A 1 352 ? 42.723 10.559 136.706 1 29.273 393 GLY A C 1
ATOM 5495 O O . GLY A 1 352 ? 42.664 11.078 135.591 1 31.201 393 GLY A O 1
ATOM 5499 N N . ASN A 1 353 ? 42.442 9.281 136.956 1 27.548 394 ASN A N 1
ATOM 5500 C CA . ASN A 1 353 ? 41.686 8.44 136.041 1 28.96 394 ASN A CA 1
ATOM 5501 C C . ASN A 1 353 ? 41 7.405 136.927 1 30.574 394 ASN A C 1
ATOM 5502 O O . ASN A 1 353 ? 41.171 7.422 138.15 1 31.432 394 ASN A O 1
ATOM 5513 N N . THR A 1 354 ? 40.254 6.486 136.312 1 30.68 395 THR A N 1
ATOM 5514 C CA . THR A 1 354 ? 39.443 5.566 137.086 1 30.713 395 THR A CA 1
ATOM 5515 C C . THR A 1 354 ? 40.314 4.653 137.959 1 32.239 395 THR A C 1
ATOM 5516 O O . THR A 1 354 ? 39.879 4.238 139.042 1 33.7 395 THR A O 1
ATOM 5527 N N . TRP A 1 355 ? 41.546 4.346 137.519 1 30.903 396 TRP A N 1
ATOM 5528 C CA . TRP A 1 355 ? 42.407 3.389 138.217 1 33.104 396 TRP A CA 1
ATOM 5529 C C . TRP A 1 355 ? 43.202 4.015 139.365 1 30.419 396 TRP A C 1
ATOM 5530 O O . TRP A 1 355 ? 43.831 3.29 140.118 1 32.276 396 TRP A O 1
ATOM 5551 N N . SER A 1 356 ? 43.174 5.344 139.515 1 27.771 397 SER A N 1
ATOM 5552 C CA . SER A 1 356 ? 43.937 6.027 140.546 1 26.663 397 SER A CA 1
ATOM 5553 C C . SER A 1 356 ? 43.04 6.651 141.622 1 26.956 397 SER A C 1
ATOM 5554 O O . SER A 1 356 ? 43.486 7.53 142.363 1 29.244 397 SER A O 1
ATOM 5562 N N . ALA A 1 357 ? 41.792 6.18 141.754 1 25.569 398 ALA A N 1
ATOM 5563 C CA . ALA A 1 357 ? 40.897 6.716 142.756 1 24.26 398 ALA A CA 1
ATOM 5564 C C . ALA A 1 357 ? 41.455 6.43 144.156 1 23.892 398 ALA A C 1
ATOM 5565 O O . ALA A 1 357 ? 41.458 7.298 145.019 1 24.933 398 ALA A O 1
ATOM 5572 N N . ASN A 1 358 ? 41.992 5.229 144.36 1 23.394 399 ASN A N 1
ATOM 5573 C CA . ASN A 1 358 ? 42.444 4.804 145.677 1 24.278 399 ASN A CA 1
ATOM 5574 C C . ASN A 1 358 ? 43.776 5.431 146.085 1 23.012 399 ASN A C 1
ATOM 5575 O O . ASN A 1 358 ? 44.294 5.098 147.143 1 22.385 399 ASN A O 1
ATOM 5586 N N . ILE A 1 359 ? 44.311 6.355 145.281 1 22.879 400 ILE A N 1
ATOM 5587 C CA . ILE A 1 359 ? 45.524 7.062 145.648 1 22.805 400 ILE A CA 1
ATOM 5588 C C . ILE A 1 359 ? 45.353 8.551 145.436 1 21.952 400 ILE A C 1
ATOM 5589 O O . ILE A 1 359 ? 46.335 9.264 145.259 1 22.497 400 ILE A O 1
ATOM 5605 N N . ASN A 1 360 ? 44.102 9.013 145.406 1 22.461 401 ASN A N 1
ATOM 5606 C CA . ASN A 1 360 ? 43.814 10.401 145.118 1 21.074 401 ASN A CA 1
ATOM 5607 C C . ASN A 1 360 ? 43.929 11.168 146.432 1 21.57 401 ASN A C 1
ATOM 5608 O O . ASN A 1 360 ? 44.315 10.591 147.453 1 22.067 401 ASN A O 1
ATOM 5619 N N . PRO A 1 361 ? 43.68 12.498 146.45 1 21.842 402 PRO A N 1
ATOM 5620 C CA . PRO A 1 361 ? 43.788 13.281 147.688 1 23.075 402 PRO A CA 1
ATOM 5621 C C . PRO A 1 361 ? 42.784 12.973 148.818 1 23.793 402 PRO A C 1
ATOM 5622 O O . PRO A 1 361 ? 43.022 13.337 149.98 1 24.475 402 PRO A O 1
ATOM 5633 N N . ILE A 1 362 ? 41.647 12.325 148.518 1 22.744 403 ILE A N 1
ATOM 5634 C CA . ILE A 1 362 ? 40.812 11.785 149.592 1 22.989 403 ILE A CA 1
ATOM 5635 C C . ILE A 1 362 ? 41.519 10.598 150.263 1 21.494 403 ILE A C 1
ATOM 5636 O O . ILE A 1 362 ? 41.83 10.624 151.447 1 20.68 403 ILE A O 1
ATOM 5652 N N . ALA A 1 363 ? 41.812 9.587 149.453 1 21.577 404 ALA A N 1
ATOM 5653 C CA . ALA A 1 363 ? 42.534 8.387 149.848 1 23.23 404 ALA A CA 1
ATOM 5654 C C . ALA A 1 363 ? 43.793 8.719 150.641 1 23.251 404 ALA A C 1
ATOM 5655 O O . ALA A 1 363 ? 44.139 7.994 151.549 1 22.733 404 ALA A O 1
ATOM 5662 N N . LEU A 1 364 ? 44.51 9.755 150.216 1 25.126 405 LEU A N 1
ATOM 5663 C CA . LEU A 1 364 ? 45.763 10.199 150.817 1 25.529 405 LEU A CA 1
ATOM 5664 C C . LEU A 1 364 ? 45.617 10.3 152.338 1 25.016 405 LEU A C 1
ATOM 5665 O O . LEU A 1 364 ? 46.476 9.86 153.076 1 25.396 405 LEU A O 1
ATOM 5681 N N . VAL A 1 365 ? 44.519 10.882 152.796 1 24.452 406 VAL A N 1
ATOM 5682 C CA . VAL A 1 365 ? 44.342 11.085 154.219 1 25.486 406 VAL A CA 1
ATOM 5683 C C . VAL A 1 365 ? 43.41 10.019 154.76 1 25.038 406 VAL A C 1
ATOM 5684 O O . VAL A 1 365 ? 43.547 9.623 155.9 1 24.334 406 VAL A O 1
ATOM 5697 N N . LYS A 1 366 ? 42.48 9.548 153.937 1 25.155 407 LYS A N 1
ATOM 5698 C CA . LYS A 1 366 ? 41.493 8.591 154.388 1 25.233 407 LYS A CA 1
ATOM 5699 C C . LYS A 1 366 ? 42.134 7.222 154.571 1 24.887 407 LYS A C 1
ATOM 5700 O O . LYS A 1 366 ? 41.638 6.439 155.373 1 23.378 407 LYS A O 1
ATOM 5719 N N . ARG A 1 367 ? 43.2 6.913 153.824 1 24.386 408 ARG A N 1
ATOM 5720 C CA . ARG A 1 367 ? 43.861 5.62 153.986 1 25.132 408 ARG A CA 1
ATOM 5721 C C . ARG A 1 367 ? 45.094 5.691 154.883 1 25.013 408 ARG A C 1
ATOM 5722 O O . ARG A 1 367 ? 45.612 4.649 155.261 1 26.24 408 ARG A O 1
ATOM 5743 N N . ASN A 1 368 ? 45.574 6.898 155.215 1 24.732 409 ASN A N 1
ATOM 5744 C CA . ASN A 1 368 ? 46.861 7.063 155.877 1 25.25 409 ASN A CA 1
ATOM 5745 C C . ASN A 1 368 ? 46.715 7.995 157.086 1 26.703 409 ASN A C 1
ATOM 5746 O O . ASN A 1 368 ? 47.01 9.185 157 1 27.46 409 ASN A O 1
ATOM 5757 N N . SER A 1 369 ? 46.281 7.431 158.213 1 26.927 410 SER A N 1
ATOM 5758 C CA . SER A 1 369 ? 45.919 8.19 159.413 1 26.109 410 SER A CA 1
ATOM 5759 C C . SER A 1 369 ? 47.11 8.926 160.01 1 25.39 410 SER A C 1
ATOM 5760 O O . SER A 1 369 ? 46.946 10.017 160.559 1 23.605 410 SER A O 1
ATOM 5768 N N . ASP A 1 370 ? 48.294 8.305 159.922 1 25.637 411 ASP A N 1
ATOM 5769 C CA . ASP A 1 370 ? 49.487 8.905 160.479 1 26.134 411 ASP A CA 1
ATOM 5770 C C . ASP A 1 370 ? 49.842 10.112 159.609 1 25.296 411 ASP A C 1
ATOM 5771 O O . ASP A 1 370 ? 50.045 11.198 160.127 1 25.925 411 ASP A O 1
ATOM 5780 N N . PHE A 1 371 ? 49.87 9.916 158.295 1 23.299 412 PHE A N 1
ATOM 5781 C CA . PHE A 1 371 ? 50.087 10.992 157.361 1 23.022 412 PHE A CA 1
ATOM 5782 C C . PHE A 1 371 ? 49.09 12.134 157.595 1 22.382 412 PHE A C 1
ATOM 5783 O O . PHE A 1 371 ? 49.459 13.297 157.538 1 20.873 412 PHE A O 1
ATOM 5800 N N . ALA A 1 372 ? 47.818 11.796 157.797 1 22.486 413 ALA A N 1
ATOM 5801 C CA . ALA A 1 372 ? 46.785 12.798 157.961 1 22.314 413 ALA A CA 1
ATOM 5802 C C . ALA A 1 372 ? 47.089 13.657 159.181 1 23.032 413 ALA A C 1
ATOM 5803 O O . ALA A 1 372 ? 46.955 14.875 159.116 1 20.995 413 ALA A O 1
ATOM 5810 N N . GLN A 1 373 ? 47.51 13.021 160.287 1 25.967 414 GLN A N 1
ATOM 5811 C CA . GLN A 1 373 ? 47.928 13.761 161.477 1 29.644 414 GLN A CA 1
ATOM 5812 C C . GLN A 1 373 ? 49.007 14.781 161.135 1 24.921 414 GLN A C 1
ATOM 5813 O O . GLN A 1 373 ? 48.958 15.901 161.583 1 23.608 414 GLN A O 1
ATOM 5827 N N . THR A 1 374 ? 50.032 14.339 160.417 1 25.626 415 THR A N 1
ATOM 5828 C CA . THR A 1 374 ? 51.198 15.148 160.119 1 24.505 415 THR A CA 1
ATOM 5829 C C . THR A 1 374 ? 50.799 16.289 159.185 1 25.492 415 THR A C 1
ATOM 5830 O O . THR A 1 374 ? 51.208 17.425 159.399 1 25.602 415 THR A O 1
ATOM 5841 N N . ALA A 1 375 ? 49.995 15.987 158.156 1 25.505 416 ALA A N 1
ATOM 5842 C CA . ALA A 1 375 ? 49.54 17.001 157.222 1 27.886 416 ALA A CA 1
ATOM 5843 C C . ALA A 1 375 ? 48.823 18.116 157.98 1 28.419 416 ALA A C 1
ATOM 5844 O O . ALA A 1 375 ? 49.061 19.289 157.745 1 27.731 416 ALA A O 1
ATOM 5851 N N . LYS A 1 376 ? 47.937 17.733 158.895 1 30.425 417 LYS A N 1
ATOM 5852 C CA . LYS A 1 376 ? 47.145 18.681 159.667 1 34.878 417 LYS A CA 1
ATOM 5853 C C . LYS A 1 376 ? 48.069 19.522 160.546 1 32.508 417 LYS A C 1
ATOM 5854 O O . LYS A 1 376 ? 47.897 20.736 160.608 1 31.685 417 LYS A O 1
ATOM 5873 N N . LEU A 1 377 ? 49.054 18.861 161.176 1 27.732 418 LEU A N 1
ATOM 5874 C CA . LEU A 1 377 ? 49.977 19.536 162.072 1 27.72 418 LEU A CA 1
ATOM 5875 C C . LEU A 1 377 ? 50.82 20.554 161.309 1 25.453 418 LEU A C 1
ATOM 5876 O O . LEU A 1 377 ? 51.063 21.637 161.82 1 23.527 418 LEU A O 1
ATOM 5892 N N . TYR A 1 378 ? 51.216 20.22 160.077 1 23.512 419 TYR A N 1
ATOM 5893 C CA . TYR A 1 378 ? 52.139 21.021 159.283 1 24.459 419 TYR A CA 1
ATOM 5894 C C . TYR A 1 378 ? 51.509 21.437 157.959 1 23.11 419 TYR A C 1
ATOM 5895 O O . TYR A 1 378 ? 52.2 21.543 156.954 1 21.962 419 TYR A O 1
ATOM 5913 N N . SER A 1 379 ? 50.213 21.739 157.989 1 23.674 420 SER A N 1
ATOM 5914 C CA . SER A 1 379 ? 49.46 22.102 156.801 1 23.713 420 SER A CA 1
ATOM 5915 C C . SER A 1 379 ? 50.066 23.325 156.102 1 24.833 420 SER A C 1
ATOM 5916 O O . SER A 1 379 ? 49.999 23.445 154.89 1 23.887 420 SER A O 1
ATOM 5924 N N . GLU A 1 380 ? 50.669 24.236 156.874 1 24.505 421 GLU A N 1
ATOM 5925 C CA . GLU A 1 380 ? 51.276 25.422 156.291 1 25.446 421 GLU A CA 1
ATOM 5926 C C . GLU A 1 380 ? 52.453 25.075 155.362 1 23.5 421 GLU A C 1
ATOM 5927 O O . GLU A 1 380 ? 52.853 25.903 154.536 1 21.717 421 GLU A O 1
ATOM 5939 N N . ASN A 1 381 ? 53.032 23.877 155.512 1 21.252 422 ASN A N 1
ATOM 5940 C CA . ASN A 1 381 ? 54.167 23.468 154.688 1 21.031 422 ASN A CA 1
ATOM 5941 C C . ASN A 1 381 ? 53.736 22.536 153.554 1 20.174 422 ASN A C 1
ATOM 5942 O O . ASN A 1 381 ? 54.576 21.934 152.901 1 20.629 422 ASN A O 1
ATOM 5953 N N . PHE A 1 382 ? 52.444 22.412 153.316 1 21.078 423 PHE A N 1
ATOM 5954 C CA . PHE A 1 382 ? 51.952 21.401 152.39 1 21.669 423 PHE A CA 1
ATOM 5955 C C . PHE A 1 382 ? 51.039 22.076 151.365 1 21.188 423 PHE A C 1
ATOM 5956 O O . PHE A 1 382 ? 50.083 22.748 151.742 1 20.932 423 PHE A O 1
ATOM 5973 N N . ILE A 1 383 ? 51.347 21.862 150.082 1 22.636 424 ILE A N 1
ATOM 5974 C CA . ILE A 1 383 ? 50.641 22.483 148.96 1 23.739 424 ILE A CA 1
ATOM 5975 C C . ILE A 1 383 ? 50.075 21.393 148.055 1 23.443 424 ILE A C 1
ATOM 5976 O O . ILE A 1 383 ? 50.822 20.528 147.616 1 23.863 424 ILE A O 1
ATOM 6009 N N . CYS A 1 385 ? 47.964 20.547 144.53 1 24.772 426 CYS A N 1
ATOM 6010 C CA . CYS A 1 385 ? 47.697 21.135 143.234 1 25.908 426 CYS A CA 1
ATOM 6011 C C . CYS A 1 385 ? 46.898 20.158 142.371 1 26.311 426 CYS A C 1
ATOM 6012 O O . CYS A 1 385 ? 47.213 18.966 142.327 1 25.93 426 CYS A O 1
ATOM 6020 N N . GLU A 1 386 ? 45.866 20.683 141.688 1 24.86 427 GLU A N 1
ATOM 6021 C CA . GLU A 1 386 ? 45.205 19.98 140.596 1 23.075 427 GLU A CA 1
ATOM 6022 C C . GLU A 1 386 ? 46.062 20.094 139.337 1 22.543 427 GLU A C 1
ATOM 6023 O O . GLU A 1 386 ? 46.618 21.152 139.057 1 22.031 427 GLU A O 1
ATOM 6035 N N . LYS A 1 387 ? 46.105 19.015 138.548 1 22.133 428 LYS A N 1
ATOM 6036 C CA . LYS A 1 387 ? 46.95 18.954 137.361 1 22.76 428 LYS A CA 1
ATOM 6037 C C . LYS A 1 387 ? 46.077 18.578 136.166 1 24.532 428 LYS A C 1
ATOM 6038 O O . LYS A 1 387 ? 45.167 17.761 136.34 1 23.784 428 LYS A O 1
ATOM 6057 N N . TYR A 1 388 ? 46.348 19.164 134.976 1 24.232 429 TYR A N 1
ATOM 6058 C CA . TYR A 1 388 ? 45.391 19.08 133.869 1 25.451 429 TYR A CA 1
ATOM 6059 C C . TYR A 1 388 ? 45.875 18.097 132.816 1 25.906 429 TYR A C 1
ATOM 6060 O O . TYR A 1 388 ? 45.488 18.224 131.661 1 28.59 429 TYR A O 1
ATOM 6078 N N . THR A 1 389 ? 46.633 17.08 133.232 1 26.481 430 THR A N 1
ATOM 6079 C CA . THR A 1 389 ? 47.39 16.273 132.287 1 26.9 430 THR A CA 1
ATOM 6080 C C . THR A 1 389 ? 46.51 15.195 131.658 1 25.736 430 THR A C 1
ATOM 6081 O O . THR A 1 389 ? 46.586 14.98 130.458 1 25.252 430 THR A O 1
ATOM 6092 N N . THR A 1 390 ? 45.672 14.523 132.459 1 25.362 431 THR A N 1
ATOM 6093 C CA . THR A 1 390 ? 44.877 13.405 131.975 1 25.246 431 THR A CA 1
ATOM 6094 C C . THR A 1 390 ? 43.66 13.911 131.189 1 25.438 431 THR A C 1
ATOM 6095 O O . THR A 1 390 ? 43.402 15.109 131.111 1 26.041 431 THR A O 1
ATOM 6106 N N . GLN A 1 391 ? 42.951 12.97 130.558 1 25.499 432 GLN A N 1
ATOM 6107 C CA . GLN A 1 391 ? 41.872 13.234 129.617 1 24.685 432 GLN A CA 1
ATOM 6108 C C . GLN A 1 391 ? 40.503 13.478 130.291 1 25.568 432 GLN A C 1
ATOM 6109 O O . GLN A 1 391 ? 39.581 13.94 129.626 1 26.58 432 GLN A O 1
ATOM 6123 N N A SER A 1 392 ? 40.36 13.183 131.59 0.7 23.256 433 SER A N 1
ATOM 6124 N N B SER A 1 392 ? 40.357 13.178 131.589 0.3 24.534 433 SER A N 1
ATOM 6125 C CA A SER A 1 392 ? 39.042 13.217 132.199 0.7 22.811 433 SER A CA 1
ATOM 6126 C CA B SER A 1 392 ? 39.034 13.18 132.195 0.3 24.487 433 SER A CA 1
ATOM 6127 C C A SER A 1 392 ? 39.092 13.395 133.723 0.7 23.444 433 SER A C 1
ATOM 6128 C C B SER A 1 392 ? 39.082 13.38 133.716 0.3 24.49 433 SER A C 1
ATOM 6129 O O A SER A 1 392 ? 40.136 13.252 134.364 0.7 21.456 433 SER A O 1
ATOM 6130 O O B SER A 1 392 ? 40.126 13.241 134.353 0.3 23.292 433 SER A O 1
ATOM 6145 N N . GLY A 1 393 ? 37.902 13.697 134.276 1 24.819 434 GLY A N 1
ATOM 6146 C CA . GLY A 1 393 ? 37.673 13.828 135.705 1 26.034 434 GLY A CA 1
ATOM 6147 C C . GLY A 1 393 ? 38.091 15.181 136.283 1 27.107 434 GLY A C 1
ATOM 6148 O O . GLY A 1 393 ? 38.419 15.268 137.466 1 26.787 434 GLY A O 1
ATOM 6153 N N . PHE A 1 394 ? 38.084 16.231 135.455 1 25.657 435 PHE A N 1
ATOM 6154 C CA . PHE A 1 394 ? 38.658 17.498 135.856 1 23.175 435 PHE A CA 1
ATOM 6155 C C . PHE A 1 394 ? 37.859 18.078 137.022 1 23.707 435 PHE A C 1
ATOM 6156 O O . PHE A 1 394 ? 38.447 18.622 137.967 1 25.144 435 PHE A O 1
ATOM 6173 N N . PHE A 1 395 ? 36.519 17.99 136.969 1 22.478 436 PHE A N 1
ATOM 6174 C CA . PHE A 1 395 ? 35.708 18.562 138.048 1 22.311 436 PHE A CA 1
ATOM 6175 C C . PHE A 1 395 ? 35.848 17.715 139.315 1 22.094 436 PHE A C 1
ATOM 6176 O O . PHE A 1 395 ? 35.964 18.236 140.424 1 22.035 436 PHE A O 1
ATOM 6193 N N . ASN A 1 396 ? 35.841 16.391 139.163 1 23.928 437 ASN A N 1
ATOM 6194 C CA . ASN A 1 396 ? 36.1 15.491 140.281 1 23.696 437 ASN A CA 1
ATOM 6195 C C . ASN A 1 396 ? 37.384 15.87 141.033 1 23.541 437 ASN A C 1
ATOM 6196 O O . ASN A 1 396 ? 37.402 16.096 142.248 1 23.066 437 ASN A O 1
ATOM 6207 N N . VAL A 1 397 ? 38.477 15.95 140.277 1 22.746 438 VAL A N 1
ATOM 6208 C CA . VAL A 1 397 ? 39.78 16.214 140.846 1 22.414 438 VAL A CA 1
ATOM 6209 C C . VAL A 1 397 ? 39.863 17.655 141.364 1 22.93 438 VAL A C 1
ATOM 6210 O O . VAL A 1 397 ? 40.48 17.892 142.394 1 23.939 438 VAL A O 1
ATOM 6223 N N . GLU A 1 398 ? 39.307 18.628 140.627 1 22.729 439 GLU A N 1
ATOM 6224 C CA . GLU A 1 398 ? 39.243 20.011 141.101 1 22.856 439 GLU A CA 1
ATOM 6225 C C . GLU A 1 398 ? 38.644 20.09 142.512 1 21.565 439 GLU A C 1
ATOM 6226 O O . GLU A 1 398 ? 39.203 20.716 143.412 1 20.854 439 GLU A O 1
ATOM 6238 N N . GLY A 1 399 ? 37.478 19.492 142.689 1 22.143 440 GLY A N 1
ATOM 6239 C CA . GLY A 1 399 ? 36.761 19.562 143.961 1 24.04 440 GLY A CA 1
ATOM 6240 C C . GLY A 1 399 ? 37.526 18.889 145.101 1 23.18 440 GLY A C 1
ATOM 6241 O O . GLY A 1 399 ? 37.531 19.382 146.219 1 22.292 440 GLY A O 1
ATOM 6245 N N . ILE A 1 400 ? 38.232 17.807 144.794 1 23.07 441 ILE A N 1
ATOM 6246 C CA . ILE A 1 400 ? 38.976 17.089 145.815 1 23.969 441 ILE A CA 1
ATOM 6247 C C . ILE A 1 400 ? 40.24 17.855 146.216 1 24.496 441 ILE A C 1
ATOM 6248 O O . ILE A 1 400 ? 40.56 17.937 147.425 1 23.458 441 ILE A O 1
ATOM 6264 N N . CYS A 1 401 ? 40.966 18.42 145.212 1 22.264 442 CYS A N 1
ATOM 6265 C CA . CYS A 1 401 ? 42.154 19.191 145.541 1 22.037 442 CYS A CA 1
ATOM 6266 C C . CYS A 1 401 ? 41.783 20.449 146.342 1 22.65 442 CYS A C 1
ATOM 6267 O O . CYS A 1 401 ? 42.386 20.736 147.383 1 22.018 442 CYS A O 1
ATOM 6275 N N . LEU A 1 402 ? 40.773 21.197 145.867 1 22.05 443 LEU A N 1
ATOM 6276 C CA . LEU A 1 402 ? 40.223 22.305 146.639 1 22.355 443 LEU A CA 1
ATOM 6277 C C . LEU A 1 402 ? 39.907 21.841 148.059 1 22.801 443 LEU A C 1
ATOM 6278 O O . LEU A 1 402 ? 40.213 22.524 149.039 1 22.251 443 LEU A O 1
ATOM 6294 N N . GLY A 1 403 ? 39.263 20.671 148.135 1 24.561 444 GLY A N 1
ATOM 6295 C CA . GLY A 1 403 ? 38.795 20.115 149.4 1 25.854 444 GLY A CA 1
ATOM 6296 C C . GLY A 1 403 ? 39.921 19.896 150.419 1 25.785 444 GLY A C 1
ATOM 6297 O O . GLY A 1 403 ? 39.734 20.095 151.627 1 26.549 444 GLY A O 1
ATOM 6301 N N . THR A 1 404 ? 41.079 19.482 149.911 1 24.016 445 THR A N 1
ATOM 6302 C CA . THR A 1 404 ? 42.214 19.195 150.755 1 23.869 445 THR A CA 1
ATOM 6303 C C . THR A 1 404 ? 42.678 20.45 151.497 1 21.944 445 THR A C 1
ATOM 6304 O O . THR A 1 404 ? 43.157 20.38 152.63 1 20.957 445 THR A O 1
ATOM 6315 N N . TRP A 1 405 ? 42.503 21.597 150.854 1 21.605 446 TRP A N 1
ATOM 6316 C CA . TRP A 1 405 ? 42.986 22.874 151.353 1 22.051 446 TRP A CA 1
ATOM 6317 C C . TRP A 1 405 ? 41.934 23.469 152.286 1 22.669 446 TRP A C 1
ATOM 6318 O O . TRP A 1 405 ? 42.188 23.799 153.465 1 22.389 446 TRP A O 1
ATOM 6339 N N . LEU A 1 406 ? 40.708 23.534 151.779 1 21.401 447 LEU A N 1
ATOM 6340 C CA . LEU A 1 406 ? 39.635 24.073 152.585 1 21.302 447 LEU A CA 1
ATOM 6341 C C . LEU A 1 406 ? 39.48 23.283 153.893 1 22.437 447 LEU A C 1
ATOM 6342 O O . LEU A 1 406 ? 39.191 23.895 154.931 1 22.096 447 LEU A O 1
ATOM 6358 N N . SER A 1 407 ? 39.656 21.941 153.843 1 21.395 448 SER A N 1
ATOM 6359 C CA . SER A 1 407 ? 39.402 21.098 155.018 1 21.666 448 SER A CA 1
ATOM 6360 C C . SER A 1 407 ? 40.51 21.175 156.074 1 22.241 448 SER A C 1
ATOM 6361 O O . SER A 1 407 ? 40.343 20.654 157.174 1 24.318 448 SER A O 1
ATOM 6369 N N . GLY A 1 408 ? 41.657 21.759 155.714 1 22.834 449 GLY A N 1
ATOM 6370 C CA . GLY A 1 408 ? 42.745 21.998 156.644 1 23.647 449 GLY A CA 1
ATOM 6371 C C . GLY A 1 408 ? 43.958 21.083 156.46 1 23.614 449 GLY A C 1
ATOM 6372 O O . GLY A 1 408 ? 44.88 21.192 157.271 1 24.702 449 GLY A O 1
ATOM 6376 N N . PHE A 1 409 ? 43.978 20.201 155.436 1 22.533 450 PHE A N 1
ATOM 6377 C CA . PHE A 1 409 ? 45.076 19.248 155.244 1 22.168 450 PHE A CA 1
ATOM 6378 C C . PHE A 1 409 ? 46.255 19.866 154.488 1 22.002 450 PHE A C 1
ATOM 6379 O O . PHE A 1 409 ? 47.407 19.555 154.793 1 24.604 450 PHE A O 1
ATOM 6396 N N . ALA A 1 410 ? 45.964 20.758 153.539 1 21.617 451 ALA A N 1
ATOM 6397 C CA . ALA A 1 410 ? 46.959 21.516 152.778 1 20.771 451 ALA A CA 1
ATOM 6398 C C . ALA A 1 410 ? 46.858 22.998 153.135 1 21.127 451 ALA A C 1
ATOM 6399 O O . ALA A 1 410 ? 45.753 23.494 153.417 1 22.581 451 ALA A O 1
ATOM 6406 N N . GLY A 1 411 ? 48.001 23.696 153.143 1 19.723 452 GLY A N 1
ATOM 6407 C CA . GLY A 1 411 ? 48.049 25.091 153.56 1 20.358 452 GLY A CA 1
ATOM 6408 C C . GLY A 1 411 ? 47.835 26.041 152.383 1 20.93 452 GLY A C 1
ATOM 6409 O O . GLY A 1 411 ? 47.438 27.182 152.6 1 20.888 452 GLY A O 1
ATOM 6413 N N . GLN A 1 412 ? 48.132 25.57 151.153 1 20.221 453 GLN A N 1
ATOM 6414 C CA . GLN A 1 412 ? 47.776 26.272 149.936 1 20.835 453 GLN A CA 1
ATOM 6415 C C . GLN A 1 412 ? 47.247 25.291 148.892 1 21.402 453 GLN A C 1
ATOM 6416 O O . GLN A 1 412 ? 47.556 24.087 148.947 1 21.123 453 GLN A O 1
ATOM 6430 N N . TYR A 1 413 ? 46.559 25.862 147.886 1 20.928 454 TYR A N 1
ATOM 6431 C CA . TYR A 1 413 ? 45.985 25.151 146.759 1 20.537 454 TYR A CA 1
ATOM 6432 C C . TYR A 1 413 ? 46.486 25.814 145.472 1 21.293 454 TYR A C 1
ATOM 6433 O O . TYR A 1 413 ? 46.563 27.048 145.387 1 20.162 454 TYR A O 1
ATOM 6451 N N . GLY A 1 414 ? 46.814 24.974 144.475 1 19.364 455 GLY A N 1
ATOM 6452 C CA . GLY A 1 414 ? 47.351 25.495 143.245 1 20.421 455 GLY A CA 1
ATOM 6453 C C . GLY A 1 414 ? 46.867 24.744 142.011 1 20.773 455 GLY A C 1
ATOM 6454 O O . GLY A 1 414 ? 46.192 23.716 142.085 1 20.867 455 GLY A O 1
ATOM 6458 N N . ILE A 1 415 ? 47.213 25.316 140.867 1 21.028 456 ILE A N 1
ATOM 6459 C CA . ILE A 1 415 ? 46.837 24.711 139.596 1 22.26 456 ILE A CA 1
ATOM 6460 C C . ILE A 1 415 ? 48.117 24.454 138.815 1 20.946 456 ILE A C 1
ATOM 6461 O O . ILE A 1 415 ? 48.951 25.356 138.629 1 21.1 456 ILE A O 1
ATOM 6477 N N . ARG A 1 416 ? 48.234 23.217 138.325 1 21.086 457 ARG A N 1
ATOM 6478 C CA . ARG A 1 416 ? 49.249 22.926 137.321 1 22.233 457 ARG A CA 1
ATOM 6479 C C . ARG A 1 416 ? 48.544 22.639 135.994 1 23.555 457 ARG A C 1
ATOM 6480 O O . ARG A 1 416 ? 48.057 21.526 135.752 1 23.142 457 ARG A O 1
ATOM 6501 N N . PHE A 1 417 ? 48.49 23.676 135.146 1 23.306 458 PHE A N 1
ATOM 6502 C CA . PHE A 1 417 ? 47.713 23.583 133.928 1 23.666 458 PHE A CA 1
ATOM 6503 C C . PHE A 1 417 ? 48.59 22.869 132.903 1 23.326 458 PHE A C 1
ATOM 6504 O O . PHE A 1 417 ? 49.797 23.002 132.948 1 21.046 458 PHE A O 1
ATOM 6521 N N . ASP A 1 418 ? 47.958 22.1 132.02 1 24.248 459 ASP A N 1
ATOM 6522 C CA . ASP A 1 418 ? 48.675 21.267 131.062 1 27.287 459 ASP A CA 1
ATOM 6523 C C . ASP A 1 418 ? 47.827 21.187 129.801 1 24.571 459 ASP A C 1
ATOM 6524 O O . ASP A 1 418 ? 46.625 20.947 129.875 1 24.318 459 ASP A O 1
ATOM 6533 N N . GLN A 1 419 ? 48.441 21.484 128.652 1 25.363 460 GLN A N 1
ATOM 6534 C CA . GLN A 1 419 ? 47.808 21.324 127.339 1 24.263 460 GLN A CA 1
ATOM 6535 C C . GLN A 1 419 ? 47.28 19.901 127.125 1 24.024 460 GLN A C 1
ATOM 6536 O O . GLN A 1 419 ? 46.337 19.699 126.372 1 23.966 460 GLN A O 1
ATOM 6550 N N . CYS A 1 420 ? 47.916 18.913 127.772 1 26.086 461 CYS A N 1
ATOM 6551 C CA . CYS A 1 420 ? 47.65 17.492 127.554 1 26.813 461 CYS A CA 1
ATOM 6552 C C . CYS A 1 420 ? 46.226 17.097 127.967 1 28.75 461 CYS A C 1
ATOM 6553 O O . CYS A 1 420 ? 45.714 16.038 127.552 1 29.103 461 CYS A O 1
ATOM 6561 N N . GLY A 1 421 ? 45.569 17.962 128.753 1 27.609 462 GLY A N 1
ATOM 6562 C CA . GLY A 1 421 ? 44.178 17.753 129.118 1 29.311 462 GLY A CA 1
ATOM 6563 C C . GLY A 1 421 ? 43.22 17.866 127.929 1 29.549 462 GLY A C 1
ATOM 6564 O O . GLY A 1 421 ? 42.094 17.359 128.013 1 32.651 462 GLY A O 1
ATOM 6568 N N . TRP A 1 422 ? 43.644 18.552 126.853 1 26.114 463 TRP A N 1
ATOM 6569 C CA . TRP A 1 422 ? 42.81 18.694 125.675 1 26.351 463 TRP A CA 1
ATOM 6570 C C . TRP A 1 422 ? 42.423 17.311 125.147 1 27.126 463 TRP A C 1
ATOM 6571 O O . TRP A 1 422 ? 43.3 16.481 125.003 1 26.28 463 TRP A O 1
ATOM 6592 N N . THR A 1 423 ? 41.133 17.098 124.826 1 28.796 464 THR A N 1
ATOM 6593 C CA . THR A 1 423 ? 40.632 15.763 124.501 1 30.679 464 THR A CA 1
ATOM 6594 C C . THR A 1 423 ? 41.29 15.284 123.213 1 34.05 464 THR A C 1
ATOM 6595 O O . THR A 1 423 ? 41.242 15.999 122.221 1 35.956 464 THR A O 1
ATOM 6606 N N . GLU A 1 424 ? 41.896 14.087 123.224 1 37.067 465 GLU A N 1
ATOM 6607 C CA . GLU A 1 424 ? 42.621 13.588 122.051 1 40.039 465 GLU A CA 1
ATOM 6608 C C . GLU A 1 424 ? 41.646 13.316 120.903 1 38.023 465 GLU A C 1
ATOM 6609 O O . GLU A 1 424 ? 40.487 13.018 121.156 1 35.712 465 GLU A O 1
ATOM 6621 N N . GLU A 1 425 ? 42.123 13.432 119.65 1 45.575 466 GLU A N 1
ATOM 6622 C CA . GLU A 1 425 ? 41.341 13.16 118.441 1 50.848 466 GLU A CA 1
ATOM 6623 C C . GLU A 1 425 ? 40.408 14.328 118.111 1 47.268 466 GLU A C 1
ATOM 6624 O O . GLU A 1 425 ? 40.583 15.003 117.094 1 49.659 466 GLU A O 1
ATOM 6636 N N . LYS A 1 426 ? 39.409 14.545 118.977 1 42.178 467 LYS A N 1
ATOM 6637 C CA . LYS A 1 426 ? 38.267 15.415 118.722 1 41.484 467 LYS A CA 1
ATOM 6638 C C . LYS A 1 426 ? 38.499 16.838 119.241 1 36.241 467 LYS A C 1
ATOM 6639 O O . LYS A 1 426 ? 37.942 17.788 118.69 1 33.232 467 LYS A O 1
ATOM 6658 N N . GLY A 1 427 ? 39.297 16.982 120.326 1 31.703 468 GLY A N 1
ATOM 6659 C CA . GLY A 1 427 ? 39.404 18.251 121.032 1 29.36 468 GLY A CA 1
ATOM 6660 C C . GLY A 1 427 ? 38.064 18.669 121.641 1 28.763 468 GLY A C 1
ATOM 6661 O O . GLY A 1 427 ? 37.256 17.828 122.018 1 28.845 468 GLY A O 1
ATOM 6665 N N . GLN A 1 428 ? 37.839 19.983 121.744 1 30.527 469 GLN A N 1
ATOM 6666 C CA . GLN A 1 428 ? 36.586 20.551 122.236 1 29.56 469 GLN A CA 1
ATOM 6667 C C . GLN A 1 428 ? 36.177 21.659 121.266 1 29.17 469 GLN A C 1
ATOM 6668 O O . GLN A 1 428 ? 37.037 22.313 120.676 1 27.574 469 GLN A O 1
ATOM 6682 N N . ASN A 1 429 ? 34.873 21.827 121.079 1 29.811 470 ASN A N 1
ATOM 6683 C CA . ASN A 1 429 ? 34.315 22.872 120.23 1 31.748 470 ASN A CA 1
ATOM 6684 C C . ASN A 1 429 ? 34.746 22.776 118.76 1 34.432 470 ASN A C 1
ATOM 6685 O O . ASN A 1 429 ? 34.678 23.787 118.053 1 34.67 470 ASN A O 1
ATOM 6696 N N . GLY A 1 430 ? 35.143 21.571 118.287 1 36.159 471 GLY A N 1
ATOM 6697 C CA . GLY A 1 430 ? 35.588 21.37 116.913 1 34.322 471 GLY A CA 1
ATOM 6698 C C . GLY A 1 430 ? 37.063 21.74 116.715 1 34.93 471 GLY A C 1
ATOM 6699 O O . GLY A 1 430 ? 37.544 21.78 115.582 1 34.202 471 GLY A O 1
ATOM 6703 N N . ASP A 1 431 ? 37.771 22.043 117.819 1 33.177 472 ASP A N 1
ATOM 6704 C CA . ASP A 1 431 ? 39.17 22.432 117.775 1 31.248 472 ASP A CA 1
ATOM 6705 C C . ASP A 1 431 ? 40.008 21.224 118.158 1 30.393 472 ASP A C 1
ATOM 6706 O O . ASP A 1 431 ? 40.135 20.919 119.35 1 31.288 472 ASP A O 1
ATOM 6715 N N . LYS A 1 432 ? 40.536 20.535 117.146 1 30.951 473 LYS A N 1
ATOM 6716 C CA . LYS A 1 432 ? 41.28 19.308 117.373 1 32.568 473 LYS A CA 1
ATOM 6717 C C . LYS A 1 432 ? 42.551 19.614 118.159 1 30.276 473 LYS A C 1
ATOM 6718 O O . LYS A 1 432 ? 42.876 18.919 119.105 1 29.235 473 LYS A O 1
ATOM 6737 N N . ASP A 1 433 ? 43.253 20.675 117.774 1 31.522 474 ASP A N 1
ATOM 6738 C CA . ASP A 1 433 ? 44.506 21.035 118.407 1 33.245 474 ASP A CA 1
ATOM 6739 C C . ASP A 1 433 ? 44.235 21.956 119.591 1 29.603 474 ASP A C 1
ATOM 6740 O O . ASP A 1 433 ? 43.345 22.783 119.513 1 30.002 474 ASP A O 1
ATOM 6749 N N . PHE A 1 434 ? 45.02 21.809 120.654 1 26.913 475 PHE A N 1
ATOM 6750 C CA . PHE A 1 434 ? 44.889 22.652 121.841 1 27.272 475 PHE A CA 1
ATOM 6751 C C . PHE A 1 434 ? 45.178 24.122 121.539 1 26.782 475 PHE A C 1
ATOM 6752 O O . PHE A 1 434 ? 46.282 24.485 121.166 1 28.152 475 PHE A O 1
ATOM 6769 N N . PRO A 1 435 ? 44.211 25.055 121.687 1 28.106 476 PRO A N 1
ATOM 6770 C CA . PRO A 1 435 ? 44.503 26.47 121.507 1 26.223 476 PRO A CA 1
ATOM 6771 C C . PRO A 1 435 ? 44.958 27.118 122.814 1 25.833 476 PRO A C 1
ATOM 6772 O O . PRO A 1 435 ? 44.276 26.982 123.823 1 21.766 476 PRO A O 1
ATOM 6783 N N . PRO A 1 436 ? 46.133 27.796 122.853 1 27.018 477 PRO A N 1
ATOM 6784 C CA . PRO A 1 436 ? 46.664 28.339 124.107 1 28.372 477 PRO A CA 1
ATOM 6785 C C . PRO A 1 436 ? 45.683 29.199 124.904 1 26.445 477 PRO A C 1
ATOM 6786 O O . PRO A 1 436 ? 45.721 29.191 126.14 1 26.348 477 PRO A O 1
ATOM 6797 N N . ALA A 1 437 ? 44.822 29.944 124.194 1 25.875 478 ALA A N 1
ATOM 6798 C CA . ALA A 1 437 ? 43.832 30.809 124.823 1 26.683 478 ALA A CA 1
ATOM 6799 C C . ALA A 1 437 ? 42.881 30.025 125.756 1 25.851 478 ALA A C 1
ATOM 6800 O O . ALA A 1 437 ? 42.432 30.575 126.768 1 22.758 478 ALA A O 1
ATOM 6807 N N . ALA A 1 438 ? 42.59 28.752 125.416 1 26.246 479 ALA A N 1
ATOM 6808 C CA . ALA A 1 438 ? 41.743 27.869 126.218 1 26.961 479 ALA A CA 1
ATOM 6809 C C . ALA A 1 438 ? 42.246 27.765 127.658 1 26.853 479 ALA A C 1
ATOM 6810 O O . ALA A 1 438 ? 41.448 27.639 128.584 1 25.198 479 ALA A O 1
ATOM 6817 N N . GLY A 1 439 ? 43.571 27.8 127.831 1 25.145 480 GLY A N 1
ATOM 6818 C CA . GLY A 1 439 ? 44.192 27.559 129.123 1 23.56 480 GLY A CA 1
ATOM 6819 C C . GLY A 1 439 ? 44.084 28.738 130.087 1 22.547 480 GLY A C 1
ATOM 6820 O O . GLY A 1 439 ? 44.275 28.561 131.298 1 20.886 480 GLY A O 1
ATOM 6824 N N . ALA A 1 440 ? 43.75 29.929 129.568 1 21.196 481 ALA A N 1
ATOM 6825 C CA . ALA A 1 440 ? 43.568 31.096 130.431 1 19.929 481 ALA A CA 1
ATOM 6826 C C . ALA A 1 440 ? 42.312 30.938 131.298 1 19.208 481 ALA A C 1
ATOM 6827 O O . ALA A 1 440 ? 42.217 31.509 132.395 1 18.22 481 ALA A O 1
ATOM 6834 N N . LEU A 1 441 ? 41.35 30.157 130.78 1 18.776 482 LEU A N 1
ATOM 6835 C CA . LEU A 1 441 ? 40.011 30.056 131.331 1 18.88 482 LEU A CA 1
ATOM 6836 C C . LEU A 1 441 ? 40.059 29.395 132.704 1 19.937 482 LEU A C 1
ATOM 6837 O O . LEU A 1 441 ? 39.738 30.037 133.693 1 18.826 482 LEU A O 1
ATOM 6853 N N . PRO A 1 442 ? 40.46 28.116 132.848 1 21.086 483 PRO A N 1
ATOM 6854 C CA . PRO A 1 442 ? 40.485 27.526 134.176 1 22.585 483 PRO A CA 1
ATOM 6855 C C . PRO A 1 442 ? 41.416 28.276 135.129 1 23.23 483 PRO A C 1
ATOM 6856 O O . PRO A 1 442 ? 41.108 28.397 136.3 1 23.897 483 PRO A O 1
ATOM 6867 N N . ILE A 1 443 ? 42.553 28.801 134.661 1 24.225 484 ILE A N 1
ATOM 6868 C CA . ILE A 1 443 ? 43.487 29.397 135.607 1 23.411 484 ILE A CA 1
ATOM 6869 C C . ILE A 1 443 ? 42.84 30.619 136.267 1 24.837 484 ILE A C 1
ATOM 6870 O O . ILE A 1 443 ? 42.85 30.738 137.49 1 23.426 484 ILE A O 1
ATOM 6886 N N . ILE A 1 444 ? 42.236 31.508 135.468 1 24.117 485 ILE A N 1
ATOM 6887 C CA . ILE A 1 444 ? 41.691 32.737 136.01 1 24.307 485 ILE A CA 1
ATOM 6888 C C . ILE A 1 444 ? 40.517 32.392 136.917 1 24.079 485 ILE A C 1
ATOM 6889 O O . ILE A 1 444 ? 40.415 32.924 138.013 1 25.363 485 ILE A O 1
ATOM 6905 N N . GLU A 1 445 ? 39.686 31.465 136.45 1 22.438 486 GLU A N 1
ATOM 6906 C CA . GLU A 1 445 ? 38.518 31.008 137.174 1 23.583 486 GLU A CA 1
ATOM 6907 C C . GLU A 1 445 ? 38.901 30.445 138.548 1 25.148 486 GLU A C 1
ATOM 6908 O O . GLU A 1 445 ? 38.336 30.845 139.559 1 25.75 486 GLU A O 1
ATOM 6920 N N . HIS A 1 446 ? 39.879 29.536 138.617 1 24.123 487 HIS A N 1
ATOM 6921 C CA . HIS A 1 446 ? 40.145 28.831 139.869 1 22.571 487 HIS A CA 1
ATOM 6922 C C . HIS A 1 446 ? 40.955 29.726 140.808 1 23.549 487 HIS A C 1
ATOM 6923 O O . HIS A 1 446 ? 40.81 29.671 142.034 1 22.473 487 HIS A O 1
ATOM 6938 N N . VAL A 1 447 ? 41.825 30.56 140.234 1 23.378 488 VAL A N 1
ATOM 6939 C CA . VAL A 1 447 ? 42.577 31.496 141.05 1 23.201 488 VAL A CA 1
ATOM 6940 C C . VAL A 1 447 ? 41.622 32.484 141.729 1 23.923 488 VAL A C 1
ATOM 6941 O O . VAL A 1 447 ? 41.652 32.636 142.951 1 23.769 488 VAL A O 1
ATOM 6971 N N . LEU A 1 449 ? 38.186 32.566 141.841 1 22.639 490 LEU A N 1
ATOM 6972 C CA . LEU A 1 449 ? 36.949 32.117 142.445 1 24.184 490 LEU A CA 1
ATOM 6973 C C . LEU A 1 449 ? 37.197 31.064 143.524 1 25.127 490 LEU A C 1
ATOM 6974 O O . LEU A 1 449 ? 36.351 30.938 144.422 1 28.079 490 LEU A O 1
ATOM 6990 N N . THR A 1 450 ? 38.331 30.352 143.495 1 22.661 491 THR A N 1
ATOM 6991 C CA . THR A 1 450 ? 38.518 29.298 144.479 1 23.306 491 THR A CA 1
ATOM 6992 C C . THR A 1 450 ? 39.842 29.47 145.217 1 22.993 491 THR A C 1
ATOM 6993 O O . THR A 1 450 ? 40.225 28.594 145.983 1 24.902 491 THR A O 1
ATOM 7004 N N . GLY A 1 451 ? 40.476 30.631 145.063 1 22.784 492 GLY A N 1
ATOM 7005 C CA . GLY A 1 451 ? 41.519 31.057 145.985 1 23.136 492 GLY A CA 1
ATOM 7006 C C . GLY A 1 451 ? 42.857 30.315 145.824 1 22.473 492 GLY A C 1
ATOM 7007 O O . GLY A 1 451 ? 43.627 30.25 146.785 1 19.994 492 GLY A O 1
ATOM 7011 N N . GLN A 1 452 ? 43.158 29.762 144.637 1 21.575 493 GLN A N 1
ATOM 7012 C CA . GLN A 1 452 ? 44.499 29.234 144.371 1 22.389 493 GLN A CA 1
ATOM 7013 C C . GLN A 1 452 ? 45.567 30.335 144.449 1 23.718 493 GLN A C 1
ATOM 7014 O O . GLN A 1 452 ? 45.418 31.387 143.811 1 23.436 493 GLN A O 1
ATOM 7028 N N . THR A 1 453 ? 46.668 30.045 145.174 1 21.631 494 THR A N 1
ATOM 7029 C CA . THR A 1 453 ? 47.767 30.972 145.362 1 21.192 494 THR A CA 1
ATOM 7030 C C . THR A 1 453 ? 49.02 30.549 144.597 1 21.527 494 THR A C 1
ATOM 7031 O O . THR A 1 453 ? 50.065 31.224 144.685 1 21.075 494 THR A O 1
ATOM 7042 N N . VAL A 1 454 ? 48.942 29.392 143.925 1 21.049 495 VAL A N 1
ATOM 7043 C CA . VAL A 1 454 ? 50.083 28.865 143.204 1 20.758 495 VAL A CA 1
ATOM 7044 C C . VAL A 1 454 ? 49.613 28.523 141.808 1 21.242 495 VAL A C 1
ATOM 7045 O O . VAL A 1 454 ? 48.602 27.841 141.654 1 19.266 495 VAL A O 1
ATOM 7058 N N . ILE A 1 455 ? 50.336 29.068 140.817 1 23.393 496 ILE A N 1
ATOM 7059 C CA . ILE A 1 455 ? 50.198 28.661 139.426 1 24.097 496 ILE A CA 1
ATOM 7060 C C . ILE A 1 455 ? 51.472 27.943 139.006 1 24.544 496 ILE A C 1
ATOM 7061 O O . ILE A 1 455 ? 52.555 28.49 139.211 1 26.115 496 ILE A O 1
ATOM 7077 N N . ASP A 1 456 ? 51.342 26.772 138.373 1 24.71 497 ASP A N 1
ATOM 7078 C CA . ASP A 1 456 ? 52.493 25.952 138.031 1 25.857 497 ASP A CA 1
ATOM 7079 C C . ASP A 1 456 ? 52.431 25.693 136.539 1 27.634 497 ASP A C 1
ATOM 7080 O O . ASP A 1 456 ? 51.398 25.257 136.033 1 26.326 497 ASP A O 1
ATOM 7089 N N . GLY A 1 457 ? 53.537 26.037 135.849 1 27.895 498 GLY A N 1
ATOM 7090 C CA . GLY A 1 457 ? 53.666 25.79 134.42 1 29.474 498 GLY A CA 1
ATOM 7091 C C . GLY A 1 457 ? 53.463 27.071 133.609 1 28.475 498 GLY A C 1
ATOM 7092 O O . GLY A 1 457 ? 54.058 28.096 133.939 1 24.535 498 GLY A O 1
ATOM 7096 N N . PRO A 1 458 ? 52.618 27.058 132.55 1 28.614 499 PRO A N 1
ATOM 7097 C CA . PRO A 1 458 ? 51.868 25.889 132.129 1 27.486 499 PRO A CA 1
ATOM 7098 C C . PRO A 1 458 ? 52.682 24.837 131.382 1 26.986 499 PRO A C 1
ATOM 7099 O O . PRO A 1 458 ? 53.744 25.139 130.841 1 23.798 499 PRO A O 1
ATOM 7110 N N . GLU A 1 459 ? 52.155 23.593 131.38 1 26.366 500 GLU A N 1
ATOM 7111 C CA . GLU A 1 459 ? 52.739 22.478 130.637 1 25.898 500 GLU A CA 1
ATOM 7112 C C . GLU A 1 459 ? 52.12 22.421 129.231 1 25.639 500 GLU A C 1
ATOM 7113 O O . GLU A 1 459 ? 51.037 22.951 129.022 1 26.514 500 GLU A O 1
ATOM 7125 N N . LEU A 1 460 ? 52.832 21.852 128.236 1 23.171 501 LEU A N 1
ATOM 7126 C CA . LEU A 1 460 ? 54.182 21.334 128.407 1 22.894 501 LEU A CA 1
ATOM 7127 C C . LEU A 1 460 ? 55.149 22.507 128.392 1 23.728 501 LEU A C 1
ATOM 7128 O O . LEU A 1 460 ? 55.002 23.418 127.571 1 23.097 501 LEU A O 1
ATOM 7144 N N . ILE A 1 461 ? 56.135 22.47 129.3 1 24.841 502 ILE A N 1
ATOM 7145 C CA . ILE A 1 461 ? 57.072 23.582 129.429 1 25.827 502 ILE A CA 1
ATOM 7146 C C . ILE A 1 461 ? 57.712 23.934 128.081 1 25.947 502 ILE A C 1
ATOM 7147 O O . ILE A 1 461 ? 57.851 25.119 127.745 1 26.003 502 ILE A O 1
ATOM 7163 N N . TRP A 1 462 ? 58.112 22.884 127.352 1 26.591 503 TRP A N 1
ATOM 7164 C CA . TRP A 1 462 ? 58.883 23.018 126.126 1 28.987 503 TRP A CA 1
ATOM 7165 C C . TRP A 1 462 ? 57.98 23.243 124.906 1 28.227 503 TRP A C 1
ATOM 7166 O O . TRP A 1 462 ? 58.463 23.241 123.785 1 26.319 503 TRP A O 1
ATOM 7187 N N . GLN A 1 463 ? 56.684 23.497 125.126 1 29.61 504 GLN A N 1
ATOM 7188 C CA . GLN A 1 463 ? 55.796 23.901 124.049 1 29.406 504 GLN A CA 1
ATOM 7189 C C . GLN A 1 463 ? 54.995 25.146 124.418 1 27.664 504 GLN A C 1
ATOM 7190 O O . GLN A 1 463 ? 54.461 25.801 123.529 1 26.597 504 GLN A O 1
ATOM 7204 N N . GLN A 1 464 ? 54.896 25.474 125.707 1 27.026 505 GLN A N 1
ATOM 7205 C CA . GLN A 1 464 ? 54.071 26.609 126.101 1 27.596 505 GLN A CA 1
ATOM 7206 C C . GLN A 1 464 ? 54.848 27.72 126.835 1 26.933 505 GLN A C 1
ATOM 7207 O O . GLN A 1 464 ? 54.303 28.82 126.995 1 25.749 505 GLN A O 1
ATOM 7221 N N . CYS A 1 465 ? 56.066 27.434 127.338 1 24.817 506 CYS A N 1
ATOM 7222 C CA . CYS A 1 465 ? 56.851 28.396 128.09 1 24.398 506 CYS A CA 1
ATOM 7223 C C . CYS A 1 465 ? 58.12 28.752 127.303 1 25.671 506 CYS A C 1
ATOM 7224 O O . CYS A 1 465 ? 58.254 29.876 126.835 1 26.359 506 CYS A O 1
ATOM 7232 N N . PHE A 1 466 ? 59.031 27.783 127.11 1 25.04 507 PHE A N 1
ATOM 7233 C CA . PHE A 1 466 ? 60.374 28.08 126.628 1 24.936 507 PHE A CA 1
ATOM 7234 C C . PHE A 1 466 ? 60.843 27.035 125.614 1 24.323 507 PHE A C 1
ATOM 7235 O O . PHE A 1 466 ? 60.483 25.852 125.672 1 20.806 507 PHE A O 1
ATOM 7252 N N . LYS A 1 467 ? 61.74 27.511 124.744 1 25.538 508 LYS A N 1
ATOM 7253 C CA . LYS A 1 467 ? 62.385 26.687 123.754 1 26.042 508 LYS A CA 1
ATOM 7254 C C . LYS A 1 467 ? 63.816 27.177 123.572 1 27.671 508 LYS A C 1
ATOM 7255 O O . LYS A 1 467 ? 64.137 28.351 123.71 1 26.894 508 LYS A O 1
ATOM 7274 N N . GLU A 1 468 ? 64.688 26.218 123.276 1 30.193 509 GLU A N 1
ATOM 7275 C CA . GLU A 1 468 ? 66.012 26.507 122.771 1 29.791 509 GLU A CA 1
ATOM 7276 C C . GLU A 1 468 ? 65.895 26.739 121.27 1 30.571 509 GLU A C 1
ATOM 7277 O O . GLU A 1 468 ? 65.267 25.948 120.587 1 30.877 509 GLU A O 1
ATOM 7289 N N . THR A 1 469 ? 66.496 27.823 120.772 1 32.816 510 THR A N 1
ATOM 7290 C CA . THR A 1 469 ? 66.657 28.034 119.339 1 33.796 510 THR A CA 1
ATOM 7291 C C . THR A 1 469 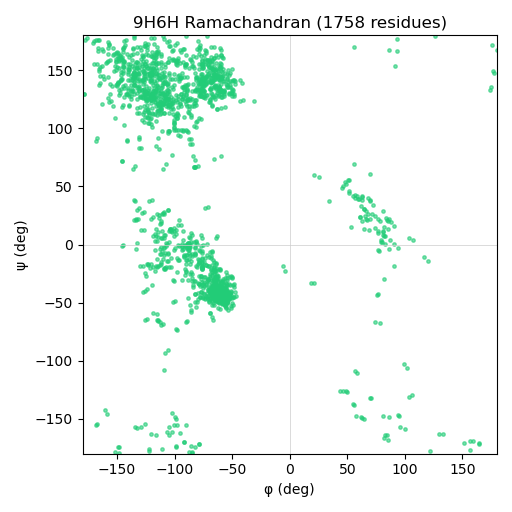? 68.064 27.616 118.915 1 34.113 510 THR A C 1
ATOM 7292 O O . THR A 1 469 ? 68.843 27.052 119.69 1 31.837 510 THR A O 1
ATOM 7303 N N . ASN A 1 470 ? 68.346 27.881 117.641 1 37.622 511 ASN A N 1
ATOM 7304 C CA . ASN A 1 470 ? 69.693 27.829 117.086 1 41.216 511 ASN A CA 1
ATOM 7305 C C . ASN A 1 470 ? 70.621 28.704 117.929 1 38.737 511 ASN A C 1
ATOM 7306 O O . ASN A 1 470 ? 70.183 29.713 118.491 1 34.269 511 ASN A O 1
ATOM 7317 N N . ALA A 1 471 ? 71.91 28.339 117.983 1 38.549 512 ALA A N 1
ATOM 7318 C CA . ALA A 1 471 ? 72.903 29.177 118.641 1 38.509 512 ALA A CA 1
ATOM 7319 C C . ALA A 1 471 ? 72.919 30.529 117.947 1 38.063 512 ALA A C 1
ATOM 7320 O O . ALA A 1 471 ? 72.547 30.617 116.782 1 37.381 512 ALA A O 1
ATOM 7327 N N . VAL A 1 472 ? 73.295 31.577 118.683 1 39.06 513 VAL A N 1
ATOM 7328 C CA . VAL A 1 472 ? 73.322 32.918 118.118 1 39.588 513 VAL A CA 1
ATOM 7329 C C . VAL A 1 472 ? 74.75 33.429 118.224 1 38.203 513 VAL A C 1
ATOM 7330 O O . VAL A 1 472 ? 75.482 33.063 119.145 1 36.272 513 VAL A O 1
ATOM 7343 N N . SER A 1 473 ? 75.138 34.246 117.247 1 36.382 514 SER A N 1
ATOM 7344 C CA . SER A 1 473 ? 76.426 34.918 117.271 1 39.811 514 SER A CA 1
ATOM 7345 C C . SER A 1 473 ? 76.338 36.082 118.246 1 42.046 514 SER A C 1
ATOM 7346 O O . SER A 1 473 ? 75.41 36.873 118.137 1 42.056 514 SER A O 1
ATOM 7354 N N . VAL A 1 474 ? 77.279 36.163 119.195 1 43.667 515 VAL A N 1
ATOM 7355 C CA . VAL A 1 474 ? 77.288 37.235 120.178 1 44.053 515 VAL A CA 1
ATOM 7356 C C . VAL A 1 474 ? 78.577 38.043 120.059 1 49.644 515 VAL A C 1
ATOM 7357 O O . VAL A 1 474 ? 79.004 38.681 121.017 1 60.369 515 VAL A O 1
ATOM 7370 N N . GLY A 1 475 ? 79.198 38.006 118.875 1 51.659 516 GLY A N 1
ATOM 7371 C CA . GLY A 1 475 ? 80.376 38.801 118.58 1 52.724 516 GLY A CA 1
ATOM 7372 C C . GLY A 1 475 ? 81.674 38.112 119.002 1 52.698 516 GLY A C 1
ATOM 7373 O O . GLY A 1 475 ? 81.685 37.149 119.769 1 48.514 516 GLY A O 1
ATOM 7377 N N . ASP A 1 476 ? 82.786 38.673 118.512 1 53.877 517 ASP A N 1
ATOM 7378 C CA . ASP A 1 476 ? 84.123 38.323 118.96 1 52.068 517 ASP A CA 1
ATOM 7379 C C . ASP A 1 476 ? 84.456 36.888 118.564 1 47.463 517 ASP A C 1
ATOM 7380 O O . ASP A 1 476 ? 85.332 36.312 119.195 1 49.498 517 ASP A O 1
ATOM 7389 N N . GLY A 1 477 ? 83.764 36.313 117.565 1 43.925 518 GLY A N 1
ATOM 7390 C CA . GLY A 1 477 ? 83.979 34.925 117.158 1 40.894 518 GLY A CA 1
ATOM 7391 C C . GLY A 1 477 ? 83.092 33.913 117.879 1 38.456 518 GLY A C 1
ATOM 7392 O O . GLY A 1 477 ? 82.913 32.798 117.396 1 38.475 518 GLY A O 1
ATOM 7396 N N . TYR A 1 478 ? 82.518 34.308 119.022 1 39.446 519 TYR A N 1
ATOM 7397 C CA . TYR A 1 478 ? 81.842 33.384 119.919 1 35.153 519 TYR A CA 1
ATOM 7398 C C . TYR A 1 478 ? 80.372 33.213 119.531 1 34.988 519 TYR A C 1
ATOM 7399 O O . TYR A 1 478 ? 79.706 34.12 119.005 1 32.868 519 TYR A O 1
ATOM 7417 N N . GLN A 1 479 ? 79.863 32.031 119.876 1 34.85 520 GLN A N 1
ATOM 7418 C CA . GLN A 1 479 ? 78.454 31.729 119.743 1 38.309 520 GLN A CA 1
ATOM 7419 C C . GLN A 1 479 ? 77.914 31.307 121.108 1 37.236 520 GLN A C 1
ATOM 7420 O O . GLN A 1 479 ? 78.661 30.957 122.029 1 34.862 520 GLN A O 1
ATOM 7434 N N . SER A 1 480 ? 76.591 31.344 121.22 1 35.916 521 SER A N 1
ATOM 7435 C CA . SER A 1 480 ? 75.935 31.243 122.508 1 37.808 521 SER A CA 1
ATOM 7436 C C . SER A 1 480 ? 74.641 30.467 122.314 1 35.282 521 SER A C 1
ATOM 7437 O O . SER A 1 480 ? 73.959 30.646 121.301 1 37.24 521 SER A O 1
ATOM 7445 N N . ARG A 1 481 ? 74.372 29.543 123.244 1 33.833 522 ARG A N 1
ATOM 7446 C CA . ARG A 1 481 ? 73.085 28.87 123.306 1 30.917 522 ARG A CA 1
ATOM 7447 C C . ARG A 1 481 ? 72.017 29.906 123.656 1 28.794 522 ARG A C 1
ATOM 7448 O O . ARG A 1 481 ? 72.269 30.889 124.374 1 25.459 522 ARG A O 1
ATOM 7469 N N . ASN A 1 482 ? 70.831 29.684 123.081 1 27.81 523 ASN A N 1
ATOM 7470 C CA . ASN A 1 482 ? 69.798 30.687 123.156 1 28.604 523 ASN A CA 1
ATOM 7471 C C . ASN A 1 482 ? 68.452 30.035 123.461 1 27.012 523 ASN A C 1
ATOM 7472 O O . ASN A 1 482 ? 68.071 29.065 122.804 1 26.615 523 ASN A O 1
ATOM 7483 N N . TRP A 1 483 ? 67.74 30.615 124.439 1 25.712 524 TRP A N 1
ATOM 7484 C CA . TRP A 1 483 ? 66.378 30.218 124.778 1 27.283 524 TRP A CA 1
ATOM 7485 C C . TRP A 1 483 ? 65.46 31.43 124.625 1 27.32 524 TRP A C 1
ATOM 7486 O O . TRP A 1 483 ? 65.86 32.569 124.888 1 24.537 524 TRP A O 1
ATOM 7507 N N . GLU A 1 484 ? 64.229 31.15 124.184 1 27.24 525 GLU A N 1
ATOM 7508 C CA . GLU A 1 484 ? 63.191 32.155 124.055 1 29.589 525 GLU A CA 1
ATOM 7509 C C . GLU A 1 484 ? 61.887 31.68 124.689 1 28.195 525 GLU A C 1
ATOM 7510 O O . GLU A 1 484 ? 61.632 30.479 124.779 1 25.736 525 GLU A O 1
ATOM 7522 N N . CYS A 1 485 ? 61.04 32.657 125.071 1 27.774 526 CYS A N 1
ATOM 7523 C CA . CYS A 1 485 ? 59.689 32.382 125.513 1 26.717 526 CYS A CA 1
ATOM 7524 C C . CYS A 1 485 ? 58.844 32.104 124.287 1 28.163 526 CYS A C 1
ATOM 7525 O O . CYS A 1 485 ? 59.094 32.679 123.215 1 29.593 526 CYS A O 1
ATOM 7533 N N . PHE A 1 486 ? 57.88 31.193 124.42 1 25.238 527 PHE A N 1
ATOM 7534 C CA . PHE A 1 486 ? 56.864 31.095 123.397 1 26.771 527 PHE A CA 1
ATOM 7535 C C . PHE A 1 486 ? 56 32.345 123.527 1 28.874 527 PHE A C 1
ATOM 7536 O O . PHE A 1 486 ? 55.922 32.928 124.616 1 27.407 527 PHE A O 1
ATOM 7553 N N . PRO A 1 487 ? 55.312 32.795 122.444 1 28.15 528 PRO A N 1
ATOM 7554 C CA . PRO A 1 487 ? 54.538 34.037 122.504 1 30.043 528 PRO A CA 1
ATOM 7555 C C . PRO A 1 487 ? 53.366 33.976 123.479 1 26.58 528 PRO A C 1
ATOM 7556 O O . PRO A 1 487 ? 53.017 34.961 124.1 1 27.973 528 PRO A O 1
ATOM 7567 N N . GLN A 1 488 ? 52.766 32.785 123.573 1 27.135 529 GLN A N 1
ATOM 7568 C CA . GLN A 1 488 ? 51.651 32.536 124.459 1 26.164 529 GLN A CA 1
ATOM 7569 C C . GLN A 1 488 ? 52.103 32.743 125.904 1 25.203 529 GLN A C 1
ATOM 7570 O O . GLN A 1 488 ? 51.358 33.245 126.719 1 23.331 529 GLN A O 1
ATOM 7584 N N . PHE A 1 489 ? 53.328 32.362 126.24 1 24.73 530 PHE A N 1
ATOM 7585 C CA . PHE A 1 489 ? 53.81 32.57 127.592 1 23.805 530 PHE A CA 1
ATOM 7586 C C . PHE A 1 489 ? 53.775 34.06 127.939 1 24.083 530 PHE A C 1
ATOM 7587 O O . PHE A 1 489 ? 53.392 34.437 129.053 1 21.608 530 PHE A O 1
ATOM 7604 N N . VAL A 1 490 ? 54.2 34.893 126.976 1 24.73 531 VAL A N 1
ATOM 7605 C CA . VAL A 1 490 ? 54.321 36.322 127.198 1 26.168 531 VAL A CA 1
ATOM 7606 C C . VAL A 1 490 ? 52.915 36.925 127.274 1 25.786 531 VAL A C 1
ATOM 7607 O O . VAL A 1 490 ? 52.629 37.715 128.176 1 30.218 531 VAL A O 1
ATOM 7620 N N . ASN A 1 491 ? 52.05 36.52 126.34 1 23.814 532 ASN A N 1
ATOM 7621 C CA . ASN A 1 491 ? 50.764 37.163 126.125 1 23.994 532 ASN A CA 1
ATOM 7622 C C . ASN A 1 491 ? 49.623 36.52 126.941 1 23.961 532 ASN A C 1
ATOM 7623 O O . ASN A 1 491 ? 48.524 37.07 126.981 1 24.208 532 ASN A O 1
ATOM 7634 N N . ILE A 1 492 ? 49.853 35.356 127.561 1 23.303 533 ILE A N 1
ATOM 7635 C CA . ILE A 1 492 ? 48.839 34.758 128.422 1 25.468 533 ILE A CA 1
ATOM 7636 C C . ILE A 1 492 ? 49.361 34.749 129.844 1 24.013 533 ILE A C 1
ATOM 7637 O O . ILE A 1 492 ? 48.825 35.491 130.646 1 25.372 533 ILE A O 1
ATOM 7653 N N . ASN A 1 493 ? 50.427 33.988 130.109 1 22.756 534 ASN A N 1
ATOM 7654 C CA . ASN A 1 493 ? 50.781 33.651 131.484 1 23.721 534 ASN A CA 1
ATOM 7655 C C . ASN A 1 493 ? 51.479 34.822 132.183 1 23.682 534 ASN A C 1
ATOM 7656 O O . ASN A 1 493 ? 51.155 35.123 133.317 1 23.106 534 ASN A O 1
ATOM 7667 N N . ILE A 1 494 ? 52.44 35.488 131.54 1 22.955 535 ILE A N 1
ATOM 7668 C CA . ILE A 1 494 ? 53.085 36.612 132.194 1 23.784 535 ILE A CA 1
ATOM 7669 C C . ILE A 1 494 ? 52.05 37.699 132.469 1 23.478 535 ILE A C 1
ATOM 7670 O O . ILE A 1 494 ? 52.05 38.322 133.526 1 20.68 535 ILE A O 1
ATOM 7686 N N . ASP A 1 495 ? 51.175 37.934 131.496 1 23.971 536 ASP A N 1
ATOM 7687 C CA . ASP A 1 495 ? 50.321 39.096 131.55 1 23.98 536 ASP A CA 1
ATOM 7688 C C . ASP A 1 495 ? 49.256 38.844 132.608 1 24.507 536 ASP A C 1
ATOM 7689 O O . ASP A 1 495 ? 48.868 39.742 133.351 1 25.014 536 ASP A O 1
ATOM 7715 N N . PHE A 1 497 ? 49.617 37.04 135.339 1 21.691 538 PHE A N 1
ATOM 7716 C CA . PHE A 1 497 ? 50.156 37.17 136.682 1 21.934 538 PHE A CA 1
ATOM 7717 C C . PHE A 1 497 ? 50.288 38.653 137.025 1 22.411 538 PHE A C 1
ATOM 7718 O O . PHE A 1 497 ? 50.087 39.039 138.17 1 24.035 538 PHE A O 1
ATOM 7735 N N . ARG A 1 498 ? 50.579 39.487 136.014 1 22.506 539 ARG A N 1
ATOM 7736 C CA . ARG A 1 498 ? 50.657 40.918 136.21 1 20.908 539 ARG A CA 1
ATOM 7737 C C . ARG A 1 498 ? 49.302 41.463 136.653 1 21.004 539 ARG A C 1
ATOM 7738 O O . ARG A 1 498 ? 49.259 42.448 137.384 1 20.531 539 ARG A O 1
ATOM 7759 N N . LYS A 1 499 ? 48.21 40.813 136.248 1 20.823 540 LYS A N 1
ATOM 7760 C CA . LYS A 1 499 ? 46.902 41.261 136.69 1 22.044 540 LYS A CA 1
ATOM 7761 C C . LYS A 1 499 ? 46.619 40.849 138.131 1 23.19 540 LYS A C 1
ATOM 7762 O O . LYS A 1 499 ? 45.745 41.444 138.764 1 22.876 540 LYS A O 1
ATOM 7781 N N . ILE A 1 500 ? 47.317 39.829 138.644 1 22.389 541 ILE A N 1
ATOM 7782 C CA . ILE A 1 500 ? 47.229 39.531 140.065 1 22.427 541 ILE A CA 1
ATOM 7783 C C . ILE A 1 500 ? 48.042 40.575 140.833 1 22.46 541 ILE A C 1
ATOM 7784 O O . ILE A 1 500 ? 47.562 41.164 141.776 1 23.776 541 ILE A O 1
ATOM 7800 N N . ILE A 1 501 ? 49.256 40.86 140.374 1 23.527 542 ILE A N 1
ATOM 7801 C CA . ILE A 1 501 ? 50.125 41.811 141.038 1 23.648 542 ILE A CA 1
ATOM 7802 C C . ILE A 1 501 ? 49.48 43.193 141.129 1 25.034 542 ILE A C 1
ATOM 7803 O O . ILE A 1 501 ? 49.625 43.846 142.163 1 25.278 542 ILE A O 1
ATOM 7819 N N . ASP A 1 502 ? 48.781 43.658 140.072 1 25.447 543 ASP A N 1
ATOM 7820 C CA . ASP A 1 502 ? 48.248 45.022 140.02 1 24.334 543 ASP A CA 1
ATOM 7821 C C . ASP A 1 502 ? 46.865 45.096 140.674 1 26.038 543 ASP A C 1
ATOM 7822 O O . ASP A 1 502 ? 46.191 46.128 140.586 1 24.242 543 ASP A O 1
ATOM 7831 N N . LYS A 1 503 ? 46.437 43.962 141.269 1 25.74 544 LYS A N 1
ATOM 7832 C CA . LYS A 1 503 ? 45.316 43.887 142.179 1 26.414 544 LYS A CA 1
ATOM 7833 C C . LYS A 1 503 ? 43.989 43.827 141.443 1 26.458 544 LYS A C 1
ATOM 7834 O O . LYS A 1 503 ? 42.956 43.965 142.064 1 25.513 544 LYS A O 1
ATOM 7853 N N . THR A 1 504 ? 44.006 43.636 140.127 1 27.708 545 THR A N 1
ATOM 7854 C CA . THR A 1 504 ? 42.773 43.417 139.396 1 27.29 545 THR A CA 1
ATOM 7855 C C . THR A 1 504 ? 42.194 42.054 139.761 1 25.627 545 THR A C 1
ATOM 7856 O O . THR A 1 504 ? 41 41.966 140.009 1 27.736 545 THR A O 1
ATOM 7867 N N . ILE A 1 505 ? 43.025 41.018 139.777 1 23.145 546 ILE A N 1
ATOM 7868 C CA . ILE A 1 505 ? 42.584 39.67 140.119 1 23.203 546 ILE A CA 1
ATOM 7869 C C . ILE A 1 505 ? 42.866 39.439 141.599 1 23.496 546 ILE A C 1
ATOM 7870 O O . ILE A 1 505 ? 43.981 39.08 141.962 1 22.882 546 ILE A O 1
ATOM 7886 N N . ARG A 1 506 ? 41.856 39.709 142.431 1 24.713 547 ARG A N 1
ATOM 7887 C CA . ARG A 1 506 ? 41.935 39.477 143.862 1 27.113 547 ARG A CA 1
ATOM 7888 C C . ARG A 1 506 ? 41.737 37.99 144.126 1 25.909 547 ARG A C 1
ATOM 7889 O O . ARG A 1 506 ? 40.781 37.374 143.648 1 28.794 547 ARG A O 1
ATOM 7910 N N . ILE A 1 507 ? 42.66 37.434 144.88 1 23.398 548 ILE A N 1
ATOM 7911 C CA . ILE A 1 507 ? 42.576 36.038 145.237 1 24.172 548 ILE A CA 1
ATOM 7912 C C . ILE A 1 507 ? 41.864 35.948 146.586 1 23.437 548 ILE A C 1
ATOM 7913 O O . ILE A 1 507 ? 42.281 36.615 147.519 1 23.836 548 ILE A O 1
ATOM 7929 N N . PRO A 1 508 ? 40.761 35.175 146.741 1 23.182 549 PRO A N 1
ATOM 7930 C CA . PRO A 1 508 ? 40.106 35.061 148.036 1 23.486 549 PRO A CA 1
ATOM 7931 C C . PRO A 1 508 ? 40.905 34.204 149.016 1 23.206 549 PRO A C 1
ATOM 7932 O O . PRO A 1 508 ? 41.589 33.268 148.614 1 23.232 549 PRO A O 1
ATOM 7943 N N A SER A 1 509 ? 40.828 34.558 150.305 0.7 22.855 550 SER A N 1
ATOM 7944 N N B SER A 1 509 ? 40.813 34.55 150.303 0.3 23.386 550 SER A N 1
ATOM 7945 C CA A SER A 1 509 ? 41.381 33.744 151.379 0.7 21.573 550 SER A CA 1
ATOM 7946 C CA B SER A 1 509 ? 41.372 33.748 151.38 0.3 22.899 550 SER A CA 1
ATOM 7947 C C A SER A 1 509 ? 40.611 32.428 151.495 0.7 22.465 550 SER A C 1
ATOM 7948 C C B SER A 1 509 ? 40.605 32.429 151.5 0.3 23.113 550 SER A C 1
ATOM 7949 O O A SER A 1 509 ? 39.535 32.271 150.922 0.7 23.361 550 SER A O 1
ATOM 7950 O O B SER A 1 509 ? 39.53 32.266 150.925 0.3 23.507 550 SER A O 1
ATOM 7965 N N . ARG A 1 510 ? 41.155 31.488 152.273 1 23.101 551 ARG A N 1
ATOM 7966 C CA . ARG A 1 510 ? 40.496 30.217 152.518 1 23.235 551 ARG A CA 1
ATOM 7967 C C . ARG A 1 510 ? 39.126 30.45 153.148 1 24.974 551 ARG A C 1
ATOM 7968 O O . ARG A 1 510 ? 38.125 29.887 152.725 1 25.439 551 ARG A O 1
ATOM 7990 N N . LYS A 1 511 ? 39.079 31.266 154.206 1 26.095 552 LYS A N 1
ATOM 7991 C CA . LYS A 1 511 ? 37.823 31.568 154.873 1 24.233 552 LYS A CA 1
ATOM 7992 C C . LYS A 1 511 ? 36.851 32.232 153.901 1 23.171 552 LYS A C 1
ATOM 7993 O O . LYS A 1 511 ? 35.668 31.934 153.924 1 23.131 552 LYS A O 1
ATOM 8012 N N . GLU A 1 512 ? 37.345 33.148 153.053 1 23.281 553 GLU A N 1
ATOM 8013 C CA . GLU A 1 512 ? 36.501 33.809 152.071 1 22.779 553 GLU A CA 1
ATOM 8014 C C . GLU A 1 512 ? 35.925 32.794 151.085 1 23.532 553 GLU A C 1
ATOM 8015 O O . GLU A 1 512 ? 34.764 32.907 150.697 1 25.107 553 GLU A O 1
ATOM 8027 N N . VAL A 1 513 ? 36.74 31.816 150.658 1 23.941 554 VAL A N 1
ATOM 8028 C CA . VAL A 1 513 ? 36.26 30.789 149.746 1 22.929 554 VAL A CA 1
ATOM 8029 C C . VAL A 1 513 ? 35.193 29.945 150.442 1 25.647 554 VAL A C 1
ATOM 8030 O O . VAL A 1 513 ? 34.182 29.614 149.828 1 27.169 554 VAL A O 1
ATOM 8043 N N . ILE A 1 514 ? 35.383 29.632 151.737 1 26.319 555 ILE A N 1
ATOM 8044 C CA . ILE A 1 514 ? 34.453 28.762 152.436 1 26.498 555 ILE A CA 1
ATOM 8045 C C . ILE A 1 514 ? 33.103 29.449 152.552 1 27.069 555 ILE A C 1
ATOM 8046 O O . ILE A 1 514 ? 32.074 28.812 152.35 1 30.387 555 ILE A O 1
ATOM 8062 N N . ASP A 1 515 ? 33.105 30.736 152.916 1 27.435 556 ASP A N 1
ATOM 8063 C CA . ASP A 1 515 ? 31.87 31.496 153.063 1 26.795 556 ASP A CA 1
ATOM 8064 C C . ASP A 1 515 ? 31.159 31.643 151.712 1 25.272 556 ASP A C 1
ATOM 8065 O O . ASP A 1 515 ? 29.951 31.697 151.663 1 23.687 556 ASP A O 1
ATOM 8074 N N . ARG A 1 516 ? 31.894 31.716 150.602 1 25.518 557 ARG A N 1
ATOM 8075 C CA . ARG A 1 516 ? 31.26 31.809 149.288 1 26.211 557 ARG A CA 1
ATOM 8076 C C . ARG A 1 516 ? 30.693 30.447 148.854 1 26.336 557 ARG A C 1
ATOM 8077 O O . ARG A 1 516 ? 29.593 30.363 148.268 1 25.981 557 ARG A O 1
ATOM 8098 N N . THR A 1 517 ? 31.421 29.378 149.188 1 25.116 558 THR A N 1
ATOM 8099 C CA . THR A 1 517 ? 31.146 28.054 148.668 1 24.442 558 THR A CA 1
ATOM 8100 C C . THR A 1 517 ? 29.946 27.441 149.387 1 27.195 558 THR A C 1
ATOM 8101 O O . THR A 1 517 ? 29.156 26.749 148.76 1 29.427 558 THR A O 1
ATOM 8112 N N . LYS A 1 518 ? 29.862 27.634 150.715 1 27.566 559 LYS A N 1
ATOM 8113 C CA . LYS A 1 518 ? 28.707 27.262 151.524 1 27.791 559 LYS A CA 1
ATOM 8114 C C . LYS A 1 518 ? 28.663 25.76 151.786 1 27.669 559 LYS A C 1
ATOM 8115 O O . LYS A 1 518 ? 28.412 25.349 152.923 1 29.311 559 LYS A O 1
ATOM 8134 N N . VAL A 1 519 ? 28.944 24.943 150.767 1 27.074 560 VAL A N 1
ATOM 8135 C CA . VAL A 1 519 ? 28.671 23.517 150.855 1 27.565 560 VAL A CA 1
ATOM 8136 C C . VAL A 1 519 ? 29.955 22.72 150.681 1 25.139 560 VAL A C 1
ATOM 8137 O O . VAL A 1 519 ? 30.762 23.069 149.847 1 25.622 560 VAL A O 1
ATOM 8150 N N . VAL A 1 520 ? 30.112 21.636 151.442 1 25.156 561 VAL A N 1
ATOM 8151 C CA . VAL A 1 520 ? 31.188 20.673 151.237 1 23.864 561 VAL A CA 1
ATOM 8152 C C . VAL A 1 520 ? 30.609 19.27 151.221 1 24.04 561 VAL A C 1
ATOM 8153 O O . VAL A 1 520 ? 29.641 19.017 151.928 1 25.391 561 VAL A O 1
ATOM 8166 N N . ILE A 1 521 ? 31.131 18.376 150.366 1 24.11 562 ILE A N 1
ATOM 8167 C CA . ILE A 1 521 ? 30.802 16.956 150.443 1 25.144 562 ILE A CA 1
ATOM 8168 C C . ILE A 1 521 ? 31.841 16.277 151.325 1 24.639 562 ILE A C 1
ATOM 8169 O O . ILE A 1 521 ? 33.034 16.495 151.152 1 23.407 562 ILE A O 1
ATOM 8185 N N . LEU A 1 522 ? 31.396 15.41 152.238 1 25.844 563 LEU A N 1
ATOM 8186 C CA . LEU A 1 522 ? 32.339 14.699 153.089 1 26.286 563 LEU A CA 1
ATOM 8187 C C . LEU A 1 522 ? 32.349 13.242 152.667 1 26.308 563 LEU A C 1
ATOM 8188 O O . LEU A 1 522 ? 31.322 12.579 152.694 1 27.971 563 LEU A O 1
ATOM 8204 N N . GLN A 1 523 ? 33.539 12.755 152.315 1 26.518 564 GLN A N 1
ATOM 8205 C CA . GLN A 1 523 ? 33.643 11.452 151.69 1 26.67 564 GLN A CA 1
ATOM 8206 C C . GLN A 1 523 ? 33.722 10.394 152.784 1 25.376 564 GLN A C 1
ATOM 8207 O O . GLN A 1 523 ? 34.799 9.959 153.149 1 24.441 564 GLN A O 1
ATOM 8221 N N . ASP A 1 524 ? 32.557 9.949 153.252 1 26.212 565 ASP A N 1
ATOM 8222 C CA . ASP A 1 524 ? 32.48 9.044 154.385 1 27.78 565 ASP A CA 1
ATOM 8223 C C . ASP A 1 524 ? 32.011 7.66 153.945 1 28.541 565 ASP A C 1
ATOM 8224 O O . ASP A 1 524 ? 31.396 6.966 154.751 1 28.524 565 ASP A O 1
ATOM 8233 N N . VAL A 1 525 ? 32.251 7.28 152.682 1 28.266 566 VAL A N 1
ATOM 8234 C CA . VAL A 1 525 ? 31.849 5.966 152.216 1 29.773 566 VAL A CA 1
ATOM 8235 C C . VAL A 1 525 ? 32.984 4.965 152.444 1 29.791 566 VAL A C 1
ATOM 8236 O O . VAL A 1 525 ? 34.117 5.197 152.014 1 28.353 566 VAL A O 1
ATOM 8249 N N . TYR A 1 526 ? 32.668 3.821 153.079 1 30.846 567 TYR A N 1
ATOM 8250 C CA . TYR A 1 526 ? 33.685 2.81 153.315 1 31.107 567 TYR A CA 1
ATOM 8251 C C . TYR A 1 526 ? 33.365 1.522 152.556 1 32.899 567 TYR A C 1
ATOM 8252 O O . TYR A 1 526 ? 34.116 0.547 152.661 1 32.861 567 TYR A O 1
ATOM 8270 N N . SER A 1 527 ? 32.283 1.529 151.774 1 34.026 568 SER A N 1
ATOM 8271 C CA . SER A 1 527 ? 31.83 0.341 151.066 1 36.343 568 SER A CA 1
ATOM 8272 C C . SER A 1 527 ? 31.79 0.577 149.561 1 35.703 568 SER A C 1
ATOM 8273 O O . SER A 1 527 ? 31.567 1.695 149.108 1 36.432 568 SER A O 1
ATOM 8281 N N . GLY A 1 528 ? 31.993 -0.5 148.807 1 34.639 569 GLY A N 1
ATOM 8282 C CA . GLY A 1 528 ? 31.945 -0.469 147.357 1 34.459 569 GLY A CA 1
ATOM 8283 C C . GLY A 1 528 ? 33.354 -0.419 146.785 1 33.563 569 GLY A C 1
ATOM 8284 O O . GLY A 1 528 ? 34.309 -0.792 147.44 1 34.819 569 GLY A O 1
ATOM 8288 N N . ASP A 1 529 ? 33.474 0.045 145.543 1 32.306 570 ASP A N 1
ATOM 8289 C CA . ASP A 1 529 ? 34.742 0.052 144.839 1 30.983 570 ASP A CA 1
ATOM 8290 C C . ASP A 1 529 ? 35.476 1.358 145.166 1 29.934 570 ASP A C 1
ATOM 8291 O O . ASP A 1 529 ? 34.997 2.205 145.933 1 27.842 570 ASP A O 1
ATOM 8300 N N . ASP A 1 530 ? 36.649 1.502 144.553 1 29.028 571 ASP A N 1
ATOM 8301 C CA . ASP A 1 530 ? 37.568 2.581 144.862 1 29.183 571 ASP A CA 1
ATOM 8302 C C . ASP A 1 530 ? 36.942 3.941 144.566 1 29.49 571 ASP A C 1
ATOM 8303 O O . ASP A 1 530 ? 37.157 4.905 145.303 1 29.662 571 ASP A O 1
ATOM 8312 N N . ASN A 1 531 ? 36.173 4.023 143.481 1 29.475 572 ASN A N 1
ATOM 8313 C CA . ASN A 1 531 ? 35.516 5.27 143.124 1 28.931 572 ASN A CA 1
ATOM 8314 C C . ASN A 1 531 ? 34.426 5.625 144.138 1 28.954 572 ASN A C 1
ATOM 8315 O O . ASN A 1 531 ? 34.216 6.79 144.455 1 32.254 572 ASN A O 1
ATOM 8326 N N . ALA A 1 532 ? 33.712 4.624 144.628 1 27.975 573 ALA A N 1
ATOM 8327 C CA . ALA A 1 532 ? 32.701 4.84 145.638 1 28.335 573 ALA A CA 1
ATOM 8328 C C . ALA A 1 532 ? 33.329 5.394 146.917 1 29.388 573 ALA A C 1
ATOM 8329 O O . ALA A 1 532 ? 32.764 6.281 147.557 1 30.08 573 ALA A O 1
ATOM 8336 N N . LYS A 1 533 ? 34.498 4.861 147.294 1 29.192 574 LYS A N 1
ATOM 8337 C CA . LYS A 1 533 ? 35.13 5.224 148.559 1 28.374 574 LYS A CA 1
ATOM 8338 C C . LYS A 1 533 ? 35.987 6.496 148.465 1 26.71 574 LYS A C 1
ATOM 8339 O O . LYS A 1 533 ? 36.198 7.185 149.466 1 25.789 574 LYS A O 1
ATOM 8358 N N . TYR A 1 534 ? 36.511 6.841 147.281 1 25.378 575 TYR A N 1
ATOM 8359 C CA . TYR A 1 534 ? 37.454 7.952 147.251 1 23.719 575 TYR A CA 1
ATOM 8360 C C . TYR A 1 534 ? 37.039 9.043 146.277 1 23.132 575 TYR A C 1
ATOM 8361 O O . TYR A 1 534 ? 37.419 10.182 146.505 1 21.908 575 TYR A O 1
ATOM 8379 N N . SER A 1 535 ? 36.276 8.712 145.22 1 24.202 576 SER A N 1
ATOM 8380 C CA . SER A 1 535 ? 35.898 9.722 144.25 1 24.772 576 SER A CA 1
ATOM 8381 C C . SER A 1 535 ? 34.624 10.446 144.677 1 25.785 576 SER A C 1
ATOM 8382 O O . SER A 1 535 ? 33.845 9.995 145.526 1 26.387 576 SER A O 1
ATOM 8390 N N . SER A 1 536 ? 34.44 11.63 144.107 1 26.193 577 SER A N 1
ATOM 8391 C CA . SER A 1 536 ? 33.245 12.401 144.35 1 27.125 577 SER A CA 1
ATOM 8392 C C . SER A 1 536 ? 32.062 11.638 143.762 1 26.866 577 SER A C 1
ATOM 8393 O O . SER A 1 536 ? 32.25 10.747 142.938 1 25.095 577 SER A O 1
ATOM 8401 N N . PRO A 1 537 ? 30.814 11.935 144.19 1 27.509 578 PRO A N 1
ATOM 8402 C CA . PRO A 1 537 ? 29.64 11.309 143.594 1 28.772 578 PRO A CA 1
ATOM 8403 C C . PRO A 1 537 ? 29.605 11.421 142.067 1 28.211 578 PRO A C 1
ATOM 8404 O O . PRO A 1 537 ? 29.92 12.491 141.501 1 26.107 578 PRO A O 1
ATOM 8415 N N . LYS A 1 538 ? 29.227 10.305 141.415 1 28.761 579 LYS A N 1
ATOM 8416 C CA . LYS A 1 538 ? 29.364 10.162 139.977 1 30.757 579 LYS A CA 1
ATOM 8417 C C . LYS A 1 538 ? 28.766 11.398 139.3 1 30.473 579 LYS A C 1
ATOM 8418 O O . LYS A 1 538 ? 29.412 11.997 138.432 1 29.982 579 LYS A O 1
ATOM 8437 N N . ASN A 1 539 ? 27.574 11.818 139.751 1 28.641 580 ASN A N 1
ATOM 8438 C CA . ASN A 1 539 ? 26.836 12.831 139.013 1 28.64 580 ASN A CA 1
ATOM 8439 C C . ASN A 1 539 ? 26.79 14.17 139.758 1 27.607 580 ASN A C 1
ATOM 8440 O O . ASN A 1 539 ? 25.895 14.981 139.507 1 25.994 580 ASN A O 1
ATOM 8451 N N . LEU A 1 540 ? 27.799 14.438 140.596 1 26.284 581 LEU A N 1
ATOM 8452 C CA . LEU A 1 540 ? 27.791 15.626 141.431 1 27.334 581 LEU A CA 1
ATOM 8453 C C . LEU A 1 540 ? 27.595 16.901 140.594 1 29.261 581 LEU A C 1
ATOM 8454 O O . LEU A 1 540 ? 26.868 17.818 141.006 1 29.009 581 LEU A O 1
ATOM 8470 N N . HIS A 1 541 ? 28.276 16.947 139.435 1 28.975 582 HIS A N 1
ATOM 8471 C CA . HIS A 1 541 ? 28.352 18.142 138.593 1 29.302 582 HIS A CA 1
ATOM 8472 C C . HIS A 1 541 ? 27.225 18.241 137.561 1 29.6 582 HIS A C 1
ATOM 8473 O O . HIS A 1 541 ? 27.012 19.321 136.998 1 29.88 582 HIS A O 1
ATOM 8488 N N . GLU A 1 542 ? 26.483 17.144 137.349 1 28.468 583 GLU A N 1
ATOM 8489 C CA . GLU A 1 542 ? 25.4 17.107 136.386 1 28.998 583 GLU A CA 1
ATOM 8490 C C . GLU A 1 542 ? 24.275 18.052 136.813 1 29.758 583 GLU A C 1
ATOM 8491 O O . GLU A 1 542 ? 23.902 18.099 137.982 1 27.531 583 GLU A O 1
ATOM 8503 N N . GLY A 1 543 ? 23.748 18.811 135.846 1 28.509 584 GLY A N 1
ATOM 8504 C CA . GLY A 1 543 ? 22.694 19.77 136.11 1 30.134 584 GLY A CA 1
ATOM 8505 C C . GLY A 1 543 ? 23.213 21.051 136.754 1 29.233 584 GLY A C 1
ATOM 8506 O O . GLY A 1 543 ? 22.436 21.968 136.954 1 30.991 584 GLY A O 1
ATOM 8510 N N . LEU A 1 544 ? 24.502 21.103 137.096 1 27.787 585 LEU A N 1
ATOM 8511 C CA . LEU A 1 544 ? 25.08 22.271 137.729 1 27.861 585 LEU A CA 1
ATOM 8512 C C . LEU A 1 544 ? 25.981 22.965 136.707 1 27.828 585 LEU A C 1
ATOM 8513 O O . LEU A 1 544 ? 25.483 23.757 135.918 1 30.199 585 LEU A O 1
ATOM 8529 N N . TYR A 1 545 ? 27.285 22.655 136.678 1 27.672 586 TYR A N 1
ATOM 8530 C CA . TYR A 1 545 ? 28.163 23.313 135.723 1 26.908 586 TYR A CA 1
ATOM 8531 C C . TYR A 1 545 ? 28.75 22.369 134.674 1 25.343 586 TYR A C 1
ATOM 8532 O O . TYR A 1 545 ? 29.556 22.806 133.873 1 24.53 586 TYR A O 1
ATOM 8550 N N . LEU A 1 546 ? 28.315 21.113 134.654 1 26.732 587 LEU A N 1
ATOM 8551 C CA . LEU A 1 546 ? 28.687 20.181 133.601 1 29.278 587 LEU A CA 1
ATOM 8552 C C . LEU A 1 546 ? 28.053 20.624 132.276 1 28.103 587 LEU A C 1
ATOM 8553 O O . LEU A 1 546 ? 26.869 20.893 132.191 1 26.314 587 LEU A O 1
ATOM 8569 N N . ARG A 1 547 ? 28.867 20.709 131.224 1 28.162 588 ARG A N 1
ATOM 8570 C CA . ARG A 1 547 ? 28.355 21.043 129.901 1 29.258 588 ARG A CA 1
ATOM 8571 C C . ARG A 1 547 ? 27.34 20.004 129.438 1 29.697 588 ARG A C 1
ATOM 8572 O O . ARG A 1 547 ? 27.425 18.846 129.827 1 27.846 588 ARG A O 1
ATOM 8593 N N . ASP A 1 548 ? 26.396 20.436 128.592 1 33.332 589 ASP A N 1
ATOM 8594 C CA . ASP A 1 548 ? 25.355 19.555 128.076 1 36.032 589 ASP A CA 1
ATOM 8595 C C . ASP A 1 548 ? 25.948 18.429 127.223 1 35.154 589 ASP A C 1
ATOM 8596 O O . ASP A 1 548 ? 25.385 17.339 127.152 1 37.328 589 ASP A O 1
ATOM 8605 N N . ASP A 1 549 ? 27.105 18.666 126.593 1 35.062 590 ASP A N 1
ATOM 8606 C CA . ASP A 1 549 ? 27.705 17.694 125.693 1 34.196 590 ASP A CA 1
ATOM 8607 C C . ASP A 1 549 ? 28.672 16.775 126.438 1 33.236 590 ASP A C 1
ATOM 8608 O O . ASP A 1 549 ? 29.27 15.895 125.835 1 35.637 590 ASP A O 1
ATOM 8617 N N . ASP A 1 550 ? 28.847 16.955 127.747 1 31.431 591 ASP A N 1
ATOM 8618 C CA . ASP A 1 550 ? 29.933 16.297 128.469 1 30.131 591 ASP A CA 1
ATOM 8619 C C . ASP A 1 550 ? 29.353 15.253 129.425 1 29.774 591 ASP A C 1
ATOM 8620 O O . ASP A 1 550 ? 28.152 15.282 129.695 1 29.093 591 ASP A O 1
ATOM 8629 N N . GLY A 1 551 ? 30.205 14.33 129.913 1 27.677 592 GLY A N 1
ATOM 8630 C CA . GLY A 1 551 ? 29.757 13.24 130.771 1 27.668 592 GLY A CA 1
ATOM 8631 C C . GLY A 1 551 ? 30.16 13.408 132.235 1 26.665 592 GLY A C 1
ATOM 8632 O O . GLY A 1 551 ? 30.861 14.344 132.599 1 26.332 592 GLY A O 1
ATOM 8636 N N . ASN A 1 552 ? 29.675 12.495 133.086 1 26.911 593 ASN A N 1
ATOM 8637 C CA . ASN A 1 552 ? 29.998 12.497 134.509 1 26.94 593 ASN A CA 1
ATOM 8638 C C . ASN A 1 552 ? 31.349 11.85 134.773 1 27.145 593 ASN A C 1
ATOM 8639 O O . ASN A 1 552 ? 31.711 10.891 134.104 1 28.792 593 ASN A O 1
ATOM 8650 N N . LEU A 1 553 ? 32.074 12.393 135.761 1 28.23 594 LEU A N 1
ATOM 8651 C CA . LEU A 1 553 ? 33.248 11.772 136.383 1 26.188 594 LEU A CA 1
ATOM 8652 C C . LEU A 1 553 ? 34.316 11.432 135.331 1 26.575 594 LEU A C 1
ATOM 8653 O O . LEU A 1 553 ? 34.955 12.333 134.776 1 24.654 594 LEU A O 1
ATOM 8669 N N . TRP A 1 554 ? 34.532 10.141 135.019 1 26.568 595 TRP A N 1
ATOM 8670 C CA . TRP A 1 554 ? 35.594 9.814 134.076 1 26.579 595 TRP A CA 1
ATOM 8671 C C . TRP A 1 554 ? 35.118 10 132.622 1 27.211 595 TRP A C 1
ATOM 8672 O O . TRP A 1 554 ? 35.913 9.827 131.709 1 26.634 595 TRP A O 1
ATOM 8693 N N . ASP A 1 555 ? 33.877 10.46 132.411 1 27.069 596 ASP A N 1
ATOM 8694 C CA . ASP A 1 555 ? 33.412 10.87 131.087 1 29.642 596 ASP A CA 1
ATOM 8695 C C . ASP A 1 555 ? 33.349 12.404 130.97 1 28.416 596 ASP A C 1
ATOM 8696 O O . ASP A 1 555 ? 32.788 12.934 130.01 1 26.369 596 ASP A O 1
ATOM 8705 N N . ASN A 1 556 ? 33.936 13.103 131.946 1 27.042 597 ASN A N 1
ATOM 8706 C CA . ASN A 1 556 ? 34.02 14.551 131.956 1 28.195 597 ASN A CA 1
ATOM 8707 C C . ASN A 1 556 ? 35.322 14.944 131.248 1 27.828 597 ASN A C 1
ATOM 8708 O O . ASN A 1 556 ? 36.415 14.936 131.844 1 25.46 597 ASN A O 1
ATOM 8719 N N . HIS A 1 557 ? 35.187 15.299 129.964 1 27.95 598 HIS A N 1
ATOM 8720 C CA . HIS A 1 557 ? 36.357 15.511 129.118 1 29.172 598 HIS A CA 1
ATOM 8721 C C . HIS A 1 557 ? 36.667 16.998 128.981 1 28.92 598 HIS A C 1
ATOM 8722 O O . HIS A 1 557 ? 37.679 17.344 128.374 1 30.018 598 HIS A O 1
ATOM 8737 N N . CYS A 1 558 ? 35.813 17.869 129.544 1 27.994 599 CYS A N 1
ATOM 8738 C CA . CYS A 1 558 ? 35.929 19.296 129.293 1 26.333 599 CYS A CA 1
ATOM 8739 C C . CYS A 1 558 ? 35.902 20.094 130.598 1 24.782 599 CYS A C 1
ATOM 8740 O O . CYS A 1 558 ? 34.993 19.921 131.401 1 23.443 599 CYS A O 1
ATOM 8748 N N . TYR A 1 559 ? 36.853 21.027 130.753 1 24.487 600 TYR A N 1
ATOM 8749 C CA . TYR A 1 559 ? 37.031 21.764 132.006 1 24.015 600 TYR A CA 1
ATOM 8750 C C . TYR A 1 559 ? 36.502 23.193 131.93 1 23.625 600 TYR A C 1
ATOM 8751 O O . TYR A 1 559 ? 36.783 24.009 132.809 1 23.313 600 TYR A O 1
ATOM 8769 N N . PHE A 1 560 ? 35.721 23.503 130.88 1 24.227 601 PHE A N 1
ATOM 8770 C CA . PHE A 1 560 ? 34.988 24.747 130.819 1 23.3 601 PHE A CA 1
ATOM 8771 C C . PHE A 1 560 ? 33.634 24.519 131.491 1 25.593 601 PHE A C 1
ATOM 8772 O O . PHE A 1 560 ? 32.857 23.674 131.067 1 27.235 601 PHE A O 1
ATOM 8789 N N . LYS A 1 561 ? 33.319 25.343 132.488 1 27.903 602 LYS A N 1
ATOM 8790 C CA . LYS A 1 561 ? 32.036 25.294 133.174 1 27.647 602 LYS A CA 1
ATOM 8791 C C . LYS A 1 561 ? 30.938 25.967 132.356 1 26.398 602 LYS A C 1
ATOM 8792 O O . LYS A 1 561 ? 31.128 26.983 131.708 1 27.297 602 LYS A O 1
ATOM 8811 N N . LYS A 1 562 ? 29.76 25.368 132.395 1 26.071 603 LYS A N 1
ATOM 8812 C CA . LYS A 1 562 ? 28.632 25.834 131.621 1 26.939 603 LYS A CA 1
ATOM 8813 C C . LYS A 1 562 ? 28.029 27.109 132.225 1 28.114 603 LYS A C 1
ATOM 8814 O O . LYS A 1 562 ? 27.476 27.934 131.493 1 26.966 603 LYS A O 1
ATOM 8833 N N . THR A 1 563 ? 28.101 27.223 133.562 1 25.154 604 THR A N 1
ATOM 8834 C CA . THR A 1 563 ? 27.621 28.379 134.303 1 24.985 604 THR A CA 1
ATOM 8835 C C . THR A 1 563 ? 28.551 28.575 135.494 1 23.585 604 THR A C 1
ATOM 8836 O O . THR A 1 563 ? 29.301 27.67 135.855 1 23.674 604 THR A O 1
ATOM 8847 N N . GLY A 1 564 ? 28.51 29.778 136.058 1 25.043 605 GLY A N 1
ATOM 8848 C CA . GLY A 1 564 ? 29.235 30.107 137.281 1 25.276 605 GLY A CA 1
ATOM 8849 C C . GLY A 1 564 ? 28.301 30.463 138.425 1 25.957 605 GLY A C 1
ATOM 8850 O O . GLY A 1 564 ? 28.756 30.916 139.479 1 25.447 605 GLY A O 1
ATOM 8854 N N . ARG A 1 565 ? 27.021 30.149 138.235 1 26.318 606 ARG A N 1
ATOM 8855 C CA . ARG A 1 565 ? 26.021 30.287 139.288 1 26.63 606 ARG A CA 1
ATOM 8856 C C . ARG A 1 565 ? 26.463 29.558 140.55 1 26.77 606 ARG A C 1
ATOM 8857 O O . ARG A 1 565 ? 26.268 30.062 141.656 1 26.601 606 ARG A O 1
ATOM 8878 N N . TYR A 1 566 ? 27.043 28.363 140.368 1 26.302 607 TYR A N 1
ATOM 8879 C CA . TYR A 1 566 ? 27.387 27.513 141.485 1 25.79 607 TYR A CA 1
ATOM 8880 C C . TYR A 1 566 ? 28.895 27.534 141.657 1 27.695 607 TYR A C 1
ATOM 8881 O O . TYR A 1 566 ? 29.621 27.416 140.68 1 31.423 607 TYR A O 1
ATOM 8899 N N . PRO A 1 567 ? 29.426 27.616 142.902 1 28.45 608 PRO A N 1
ATOM 8900 C CA . PRO A 1 567 ? 30.862 27.473 143.11 1 27.835 608 PRO A CA 1
ATOM 8901 C C . PRO A 1 567 ? 31.353 26.045 142.848 1 25.954 608 PRO A C 1
ATOM 8902 O O . PRO A 1 567 ? 30.586 25.08 142.938 1 25.524 608 PRO A O 1
ATOM 8913 N N . THR A 1 568 ? 32.648 25.924 142.564 1 23.635 609 THR A N 1
ATOM 8914 C CA . THR A 1 568 ? 33.289 24.632 142.661 1 23.726 609 THR A CA 1
ATOM 8915 C C . THR A 1 568 ? 32.905 24.009 143.999 1 23.984 609 THR A C 1
ATOM 8916 O O . THR A 1 568 ? 32.976 24.655 145.044 1 22.821 609 THR A O 1
ATOM 8927 N N . ILE A 1 569 ? 32.407 22.78 143.909 1 24.703 610 ILE A N 1
ATOM 8928 C CA . ILE A 1 569 ? 31.938 22.054 145.071 1 25.671 610 ILE A CA 1
ATOM 8929 C C . ILE A 1 569 ? 33.1 21.288 145.679 1 24.312 610 ILE A C 1
ATOM 8930 O O . ILE A 1 569 ? 33.598 20.364 145.074 1 25.159 610 ILE A O 1
ATOM 8946 N N . PRO A 1 570 ? 33.563 21.616 146.898 1 23.565 611 PRO A N 1
ATOM 8947 C CA . PRO A 1 570 ? 34.678 20.896 147.48 1 23.536 611 PRO A CA 1
ATOM 8948 C C . PRO A 1 570 ? 34.255 19.541 148.018 1 23.909 611 PRO A C 1
ATOM 8949 O O . PRO A 1 570 ? 33.147 19.376 148.516 1 25.137 611 PRO A O 1
ATOM 8960 N N . VAL A 1 571 ? 35.13 18.554 147.821 1 23.731 612 VAL A N 1
ATOM 8961 C CA . VAL A 1 571 ? 34.94 17.218 148.354 1 23.756 612 VAL A CA 1
ATOM 8962 C C . VAL A 1 571 ? 36.107 16.95 149.296 1 24.388 612 VAL A C 1
ATOM 8963 O O . VAL A 1 571 ? 37.268 17.12 148.911 1 24.95 612 VAL A O 1
ATOM 8976 N N . ALA A 1 572 ? 35.801 16.592 150.535 1 24.831 613 ALA A N 1
ATOM 8977 C CA . ALA A 1 572 ? 36.833 16.475 151.555 1 25.329 613 ALA A CA 1
ATOM 8978 C C . ALA A 1 572 ? 36.6 15.199 152.351 1 27.336 613 ALA A C 1
ATOM 8979 O O . ALA A 1 572 ? 35.5 14.641 152.29 1 28.828 613 ALA A O 1
ATOM 8986 N N . PHE A 1 573 ? 37.637 14.769 153.089 1 27.303 614 PHE A N 1
ATOM 8987 C CA . PHE A 1 573 ? 37.546 13.603 153.955 1 29.967 614 PHE A CA 1
ATOM 8988 C C . PHE A 1 573 ? 36.996 14.018 155.321 1 31.803 614 PHE A C 1
ATOM 8989 O O . PHE A 1 573 ? 35.979 13.498 155.782 1 33.621 614 PHE A O 1
ATOM 9006 N N . GLU A 1 574 ? 37.701 14.945 155.974 1 31.754 615 GLU A N 1
ATOM 9007 C CA . GLU A 1 574 ? 37.298 15.435 157.276 1 34.207 615 GLU A CA 1
ATOM 9008 C C . GLU A 1 574 ? 37.612 16.924 157.385 1 31.9 615 GLU A C 1
ATOM 9009 O O . GLU A 1 574 ? 38.535 17.414 156.737 1 30.216 615 GLU A O 1
ATOM 9021 N N . LEU A 1 575 ? 36.906 17.599 158.293 1 30.008 616 LEU A N 1
ATOM 9022 C CA . LEU A 1 575 ? 37.142 18.995 158.594 1 30.2 616 LEU A CA 1
ATOM 9023 C C . LEU A 1 575 ? 37.978 19.137 159.865 1 31.479 616 LEU A C 1
ATOM 9024 O O . LEU A 1 575 ? 37.469 18.923 160.956 1 32.658 616 LEU A O 1
ATOM 9040 N N . CYS A 1 576 ? 39.229 19.592 159.701 1 32.802 617 CYS A N 1
ATOM 9041 C CA . CYS A 1 576 ? 40.271 19.475 160.714 1 32.728 617 CYS A CA 1
ATOM 9042 C C . CYS A 1 576 ? 40.274 20.588 161.763 1 33.583 617 CYS A C 1
ATOM 9043 O O . CYS A 1 576 ? 40.779 20.348 162.857 1 33.769 617 CYS A O 1
ATOM 9051 N N . ASP A 1 577 ? 39.809 21.802 161.419 1 30.814 618 ASP A N 1
ATOM 9052 C CA . ASP A 1 577 ? 39.919 22.929 162.325 1 33.396 618 ASP A CA 1
ATOM 9053 C C . ASP A 1 577 ? 38.6 23.699 162.353 1 32.971 618 ASP A C 1
ATOM 9054 O O . ASP A 1 577 ? 37.669 23.368 161.619 1 28.033 618 ASP A O 1
ATOM 9063 N N . ASP A 1 578 ? 38.539 24.768 163.163 1 34.496 619 ASP A N 1
ATOM 9064 C CA . ASP A 1 578 ? 37.288 25.502 163.329 1 39.168 619 ASP A CA 1
ATOM 9065 C C . ASP A 1 578 ? 36.878 26.149 162.005 1 37.232 619 ASP A C 1
ATOM 9066 O O . ASP A 1 578 ? 35.695 26.185 161.692 1 35.114 619 ASP A O 1
ATOM 9075 N N . VAL A 1 579 ? 37.855 26.632 161.222 1 36.21 620 VAL A N 1
ATOM 9076 C CA . VAL A 1 579 ? 37.565 27.272 159.946 1 35.576 620 VAL A CA 1
ATOM 9077 C C . VAL A 1 579 ? 36.923 26.243 159 1 35.462 620 VAL A C 1
ATOM 9078 O O . VAL A 1 579 ? 35.908 26.545 158.37 1 30.345 620 VAL A O 1
ATOM 9091 N N . ALA A 1 580 ? 37.522 25.039 158.89 1 34.442 621 ALA A N 1
ATOM 9092 C CA . ALA A 1 580 ? 36.943 23.964 158.088 1 35.13 621 ALA A CA 1
ATOM 9093 C C . ALA A 1 580 ? 35.497 23.667 158.531 1 32.798 621 ALA A C 1
ATOM 9094 O O . ALA A 1 580 ? 34.613 23.424 157.704 1 29.316 621 ALA A O 1
ATOM 9101 N N . ASN A 1 581 ? 35.239 23.742 159.839 1 31.594 622 ASN A N 1
ATOM 9102 C CA . ASN A 1 581 ? 33.937 23.365 160.387 1 32.419 622 ASN A CA 1
ATOM 9103 C C . ASN A 1 581 ? 32.914 24.503 160.279 1 30.297 622 ASN A C 1
ATOM 9104 O O . ASN A 1 581 ? 31.761 24.338 160.691 1 29.902 622 ASN A O 1
ATOM 9115 N N . SER A 1 582 ? 33.295 25.631 159.677 1 29.04 623 SER A N 1
ATOM 9116 C CA . SER A 1 582 ? 32.375 26.75 159.497 1 29.16 623 SER A CA 1
ATOM 9117 C C . SER A 1 582 ? 31.57 26.626 158.204 1 28.478 623 SER A C 1
ATOM 9118 O O . SER A 1 582 ? 30.689 27.434 157.965 1 28.456 623 SER A O 1
ATOM 9126 N N . PHE A 1 583 ? 31.807 25.596 157.39 1 28.688 624 PHE A N 1
ATOM 9127 C CA . PHE A 1 583 ? 30.968 25.359 156.222 1 30.378 624 PHE A CA 1
ATOM 9128 C C . PHE A 1 583 ? 29.491 25.369 156.609 1 31.904 624 PHE A C 1
ATOM 9129 O O . PHE A 1 583 ? 29.092 24.753 157.6 1 31.143 624 PHE A O 1
ATOM 9146 N N . GLN A 1 584 ? 28.683 26.075 155.815 1 32.201 625 GLN A N 1
ATOM 9147 C CA . GLN A 1 584 ? 27.269 26.208 156.13 1 33.669 625 GLN A CA 1
ATOM 9148 C C . GLN A 1 584 ? 26.559 24.862 155.995 1 32.526 625 GLN A C 1
ATOM 9149 O O . GLN A 1 584 ? 25.763 24.491 156.86 1 34.496 625 GLN A O 1
ATOM 9163 N N . TYR A 1 585 ? 26.828 24.169 154.889 1 30.801 626 TYR A N 1
ATOM 9164 C CA . TYR A 1 585 ? 26.169 22.913 154.587 1 31.942 626 TYR A CA 1
ATOM 9165 C C . TYR A 1 585 ? 27.213 21.817 154.438 1 30.612 626 TYR A C 1
ATOM 9166 O O . TYR A 1 585 ? 28.154 21.965 153.69 1 33.159 626 TYR A O 1
ATOM 9184 N N . LYS A 1 586 ? 27.042 20.731 155.173 1 30.664 627 LYS A N 1
ATOM 9185 C CA . LYS A 1 586 ? 27.931 19.587 155.114 1 30.835 627 LYS A CA 1
ATOM 9186 C C . LYS A 1 586 ? 27.088 18.398 154.684 1 31.145 627 LYS A C 1
ATOM 9187 O O . LYS A 1 586 ? 26.177 18.036 155.387 1 34.437 627 LYS A O 1
ATOM 9206 N N . ILE A 1 587 ? 27.332 17.862 153.497 1 31.35 628 ILE A N 1
ATOM 9207 C CA . ILE A 1 587 ? 26.642 16.681 152.997 1 32.198 628 ILE A CA 1
ATOM 9208 C C . ILE A 1 587 ? 27.584 15.474 153.093 1 30.897 628 ILE A C 1
ATOM 9209 O O . ILE A 1 587 ? 28.668 15.461 152.503 1 29.265 628 ILE A O 1
ATOM 9225 N N . ASN A 1 588 ? 27.162 14.466 153.847 1 30.366 629 ASN A N 1
ATOM 9226 C CA . ASN A 1 588 ? 27.858 13.197 153.898 1 30.624 629 ASN A CA 1
ATOM 9227 C C . ASN A 1 588 ? 27.573 12.431 152.62 1 32.13 629 ASN A C 1
ATOM 9228 O O . ASN A 1 588 ? 26.41 12.326 152.219 1 32.69 629 ASN A O 1
ATOM 9239 N N . GLN A 1 589 ? 28.649 11.887 152.022 1 31.732 630 GLN A N 1
ATOM 9240 C CA . GLN A 1 589 ? 28.569 11.236 150.722 1 31.361 630 GLN A CA 1
ATOM 9241 C C . GLN A 1 589 ? 27.779 9.935 150.839 1 32.191 630 GLN A C 1
ATOM 9242 O O . GLN A 1 589 ? 27.131 9.529 149.895 1 33.422 630 GLN A O 1
ATOM 9256 N N . SER A 1 590 ? 27.804 9.303 152.007 1 34.479 631 SER A N 1
ATOM 9257 C CA . SER A 1 590 ? 26.954 8.154 152.295 1 36.751 631 SER A CA 1
ATOM 9258 C C . SER A 1 590 ? 25.465 8.435 152.053 1 39.297 631 SER A C 1
ATOM 9259 O O . SER A 1 590 ? 24.728 7.5 151.765 1 44.083 631 SER A O 1
ATOM 9267 N N . THR A 1 591 ? 25.003 9.681 152.238 1 39.859 632 THR A N 1
ATOM 9268 C CA . THR A 1 591 ? 23.586 10.017 152.077 1 41.806 632 THR A CA 1
ATOM 9269 C C . THR A 1 591 ? 23.275 10.421 150.634 1 42.51 632 THR A C 1
ATOM 9270 O O . THR A 1 591 ? 22.127 10.718 150.324 1 39.551 632 THR A O 1
ATOM 9281 N N . PHE A 1 592 ? 24.303 10.465 149.775 1 45.129 633 PHE A N 1
ATOM 9282 C CA . PHE A 1 592 ? 24.188 11.089 148.467 1 46.268 633 PHE A CA 1
ATOM 9283 C C . PHE A 1 592 ? 23.304 10.226 147.573 1 48.63 633 PHE A C 1
ATOM 9284 O O . PHE A 1 592 ? 22.493 10.754 146.817 1 44.958 633 PHE A O 1
ATOM 9301 N N . GLU A 1 593 ? 23.448 8.904 147.689 1 51.445 634 GLU A N 1
ATOM 9302 C CA . GLU A 1 593 ? 22.697 8.001 146.836 1 57.326 634 GLU A CA 1
ATOM 9303 C C . GLU A 1 593 ? 21.202 8.14 147.124 1 58.995 634 GLU A C 1
ATOM 9304 O O . GLU A 1 593 ? 20.406 8.21 146.192 1 61.856 634 GLU A O 1
ATOM 9316 N N . GLY A 1 594 ? 20.832 8.233 148.405 1 57.03 635 GLY A N 1
ATOM 9317 C CA . GLY A 1 594 ? 19.431 8.29 148.806 1 56.265 635 GLY A CA 1
ATOM 9318 C C . GLY A 1 594 ? 18.688 9.52 148.272 1 55.853 635 GLY A C 1
ATOM 9319 O O . GLY A 1 594 ? 17.523 9.437 147.908 1 59.568 635 GLY A O 1
ATOM 9323 N N . SER A 1 595 ? 19.365 10.663 148.216 1 54.065 636 SER A N 1
ATOM 9324 C CA . SER A 1 595 ? 18.698 11.947 148.105 1 52.338 636 SER A CA 1
ATOM 9325 C C . SER A 1 595 ? 19.23 12.737 146.9 1 50.193 636 SER A C 1
ATOM 9326 O O . SER A 1 595 ? 18.51 12.987 145.925 1 51.938 636 SER A O 1
ATOM 9334 N N . TRP A 1 596 ? 20.518 13.093 146.985 1 43.892 637 TRP A N 1
ATOM 9335 C CA . TRP A 1 596 ? 21.175 14.033 146.09 1 43.138 637 TRP A CA 1
ATOM 9336 C C . TRP A 1 596 ? 21.499 13.431 144.73 1 44.279 637 TRP A C 1
ATOM 9337 O O . TRP A 1 596 ? 21.854 14.19 143.817 1 46.153 637 TRP A O 1
ATOM 9358 N N . SER A 1 597 ? 21.438 12.093 144.615 1 38.834 638 SER A N 1
ATOM 9359 C CA . SER A 1 597 ? 21.751 11.44 143.359 1 38.525 638 SER A CA 1
ATOM 9360 C C . SER A 1 597 ? 20.677 11.778 142.334 1 38.65 638 SER A C 1
ATOM 9361 O O . SER A 1 597 ? 20.905 11.665 141.139 1 40.118 638 SER A O 1
ATOM 9369 N N . ASP A 1 598 ? 19.501 12.167 142.813 1 40.016 639 ASP A N 1
ATOM 9370 C CA . ASP A 1 598 ? 18.488 12.696 141.933 1 41.44 639 ASP A CA 1
ATOM 9371 C C . ASP A 1 598 ? 18.829 14.138 141.566 1 40.682 639 ASP A C 1
ATOM 9372 O O . ASP A 1 598 ? 18.68 15.056 142.38 1 37.668 639 ASP A O 1
ATOM 9381 N N . VAL A 1 599 ? 19.248 14.326 140.311 1 40.162 640 VAL A N 1
ATOM 9382 C CA . VAL A 1 599 ? 19.803 15.584 139.838 1 44.125 640 VAL A CA 1
ATOM 9383 C C . VAL A 1 599 ? 18.844 16.735 140.17 1 43.833 640 VAL A C 1
ATOM 9384 O O . VAL A 1 599 ? 19.272 17.775 140.673 1 42.175 640 VAL A O 1
ATOM 9397 N N . ASN A 1 600 ? 17.547 16.546 139.893 1 42.504 641 ASN A N 1
ATOM 9398 C CA . ASN A 1 600 ? 16.577 17.625 140.025 1 43.622 641 ASN A CA 1
ATOM 9399 C C . ASN A 1 600 ? 16.476 18.072 141.487 1 41.197 641 ASN A C 1
ATOM 9400 O O . ASN A 1 600 ? 16.367 19.268 141.753 1 38.019 641 ASN A O 1
ATOM 9411 N N . THR A 1 601 ? 16.53 17.121 142.433 1 39.459 642 THR A N 1
ATOM 9412 C CA . THR A 1 601 ? 16.436 17.447 143.847 1 39.858 642 THR A CA 1
ATOM 9413 C C . THR A 1 601 ? 17.629 18.32 144.226 1 37.292 642 THR A C 1
ATOM 9414 O O . THR A 1 601 ? 17.465 19.333 144.904 1 38.301 642 THR A O 1
ATOM 9425 N N . LYS A 1 602 ? 18.825 17.893 143.797 1 34.483 643 LYS A N 1
ATOM 9426 C CA . LYS A 1 602 ? 20.047 18.618 144.076 1 33.351 643 LYS A CA 1
ATOM 9427 C C . LYS A 1 602 ? 19.958 20.029 143.51 1 32.27 643 LYS A C 1
ATOM 9428 O O . LYS A 1 602 ? 20.344 20.985 144.169 1 32.471 643 LYS A O 1
ATOM 9447 N N . VAL A 1 603 ? 19.475 20.156 142.275 1 32.448 644 VAL A N 1
ATOM 9448 C CA . VAL A 1 603 ? 19.521 21.44 141.601 1 33.282 644 VAL A CA 1
ATOM 9449 C C . VAL A 1 603 ? 18.611 22.406 142.331 1 32.667 644 VAL A C 1
ATOM 9450 O O . VAL A 1 603 ? 18.932 23.594 142.443 1 32.346 644 VAL A O 1
ATOM 9463 N N . GLY A 1 604 ? 17.485 21.863 142.806 1 34.299 645 GLY A N 1
ATOM 9464 C CA . GLY A 1 604 ? 16.521 22.616 143.591 1 37.203 645 GLY A CA 1
ATOM 9465 C C . GLY A 1 604 ? 17.179 23.223 144.828 1 39.466 645 GLY A C 1
ATOM 9466 O O . GLY A 1 604 ? 17.104 24.432 145.035 1 41.449 645 GLY A O 1
ATOM 9470 N N . LYS A 1 605 ? 17.89 22.388 145.601 1 40.735 646 LYS A N 1
ATOM 9471 C CA . LYS A 1 605 ? 18.54 22.859 146.812 1 42.031 646 LYS A CA 1
ATOM 9472 C C . LYS A 1 605 ? 19.603 23.893 146.448 1 39.507 646 LYS A C 1
ATOM 9473 O O . LYS A 1 605 ? 19.651 24.976 147.027 1 40.442 646 LYS A O 1
ATOM 9492 N N . PHE A 1 606 ? 20.43 23.57 145.455 1 36.834 647 PHE A N 1
ATOM 9493 C CA . PHE A 1 606 ? 21.533 24.442 145.097 1 35.187 647 PHE A CA 1
ATOM 9494 C C . PHE A 1 606 ? 21.028 25.792 144.599 1 33.207 647 PHE A C 1
ATOM 9495 O O . PHE A 1 606 ? 21.658 26.803 144.86 1 33.043 647 PHE A O 1
ATOM 9512 N N . ASN A 1 607 ? 19.92 25.794 143.865 1 33.57 648 ASN A N 1
ATOM 9513 C CA . ASN A 1 607 ? 19.312 27.015 143.36 1 35.051 648 ASN A CA 1
ATOM 9514 C C . ASN A 1 607 ? 18.837 27.967 144.468 1 36.08 648 ASN A C 1
ATOM 9515 O O . ASN A 1 607 ? 18.8 29.185 144.261 1 32.487 648 ASN A O 1
ATOM 9526 N N . ARG A 1 608 ? 18.502 27.421 145.641 1 37.103 649 ARG A N 1
ATOM 9527 C CA . ARG A 1 608 ? 18.123 28.225 146.791 1 41.536 649 ARG A CA 1
ATOM 9528 C C . ARG A 1 608 ? 19.368 28.79 147.469 1 38.42 649 ARG A C 1
ATOM 9529 O O . ARG A 1 608 ? 19.34 29.888 148.016 1 39.001 649 ARG A O 1
ATOM 9550 N N . TRP A 1 609 ? 20.461 28.026 147.458 1 35 650 TRP A N 1
ATOM 9551 C CA . TRP A 1 609 ? 21.681 28.458 148.122 1 32.093 650 TRP A CA 1
ATOM 9552 C C . TRP A 1 609 ? 22.442 29.467 147.267 1 30.338 650 TRP A C 1
ATOM 9553 O O . TRP A 1 609 ? 23.104 30.354 147.795 1 30.696 650 TRP A O 1
ATOM 9574 N N . PHE A 1 610 ? 22.373 29.307 145.947 1 28.509 651 PHE A N 1
ATOM 9575 C CA . PHE A 1 610 ? 23.103 30.16 145.032 1 26.988 651 PHE A CA 1
ATOM 9576 C C . PHE A 1 610 ? 22.116 30.866 144.111 1 29.58 651 PHE A C 1
ATOM 9577 O O . PHE A 1 610 ? 21.634 30.299 143.14 1 28.196 651 PHE A O 1
ATOM 9594 N N . PRO A 1 611 ? 21.839 32.162 144.348 1 32.971 652 PRO A N 1
ATOM 9595 C CA . PRO A 1 611 ? 20.902 32.895 143.516 1 33.102 652 PRO A CA 1
ATOM 9596 C C . PRO A 1 611 ? 21.405 33.11 142.101 1 31.474 652 PRO A C 1
ATOM 9597 O O . PRO A 1 611 ? 22.602 33.242 141.873 1 30.007 652 PRO A O 1
ATOM 9608 N N . GLN A 1 612 ? 20.458 33.212 141.174 1 30.623 653 GLN A N 1
ATOM 9609 C CA . GLN A 1 612 ? 20.755 33.564 139.803 1 29.91 653 GLN A CA 1
ATOM 9610 C C . GLN A 1 612 ? 21.201 35.024 139.775 1 29.532 653 GLN A C 1
ATOM 9611 O O . GLN A 1 612 ? 20.461 35.902 140.191 1 26.493 653 GLN A O 1
ATOM 9625 N N . GLU A 1 613 ? 22.403 35.28 139.253 1 30.221 654 GLU A N 1
ATOM 9626 C CA . GLU A 1 613 ? 22.938 36.627 139.129 1 31.148 654 GLU A CA 1
ATOM 9627 C C . GLU A 1 613 ? 23.168 37 137.668 1 31.055 654 GLU A C 1
ATOM 9628 O O . GLU A 1 613 ? 23.551 38.148 137.418 1 30.445 654 GLU A O 1
ATOM 9640 N N . TYR A 1 614 ? 22.957 36.053 136.721 1 27.815 655 TYR A N 1
ATOM 9641 C CA . TYR A 1 614 ? 22.861 36.413 135.312 1 26.272 655 TYR A CA 1
ATOM 9642 C C . TYR A 1 614 ? 22.088 35.353 134.532 1 25.948 655 TYR A C 1
ATOM 9643 O O . TYR A 1 614 ? 21.737 34.32 135.069 1 25.104 655 TYR A O 1
ATOM 9661 N N . THR A 1 615 ? 21.806 35.655 133.266 1 26.256 656 THR A N 1
ATOM 9662 C CA . THR A 1 615 ? 21.335 34.682 132.292 1 27.568 656 THR A CA 1
ATOM 9663 C C . THR A 1 615 ? 22.242 34.715 131.063 1 27.935 656 THR A C 1
ATOM 9664 O O . THR A 1 615 ? 22.887 35.736 130.77 1 27.585 656 THR A O 1
ATOM 9675 N N . GLY A 1 616 ? 22.254 33.583 130.348 1 28.133 657 GLY A N 1
ATOM 9676 C CA . GLY A 1 616 ? 22.96 33.447 129.078 1 29.102 657 GLY A CA 1
ATOM 9677 C C . GLY A 1 616 ? 23.916 32.258 129.092 1 29.071 657 GLY A C 1
ATOM 9678 O O . GLY A 1 616 ? 24.058 31.588 130.109 1 28.86 657 GLY A O 1
ATOM 9682 N N . GLU A 1 617 ? 24.623 32.025 127.975 1 29.658 658 GLU A N 1
ATOM 9683 C CA . GLU A 1 617 ? 25.41 30.804 127.813 1 28.137 658 GLU A CA 1
ATOM 9684 C C . GLU A 1 617 ? 26.882 30.993 128.144 1 25.204 658 GLU A C 1
ATOM 9685 O O . GLU A 1 617 ? 27.6 30.013 128.232 1 24.273 658 GLU A O 1
ATOM 9697 N N . LEU A 1 618 ? 27.335 32.245 128.269 1 24.6 659 LEU A N 1
ATOM 9698 C CA . LEU A 1 618 ? 28.661 32.53 128.797 1 23.479 659 LEU A CA 1
ATOM 9699 C C . LEU A 1 618 ? 28.733 31.997 130.227 1 23.393 659 LEU A C 1
ATOM 9700 O O . LEU A 1 618 ? 27.71 31.866 130.892 1 24.548 659 LEU A O 1
ATOM 9716 N N . TYR A 1 619 ? 29.942 31.668 130.66 1 22.777 660 TYR A N 1
ATOM 9717 C CA . TYR A 1 619 ? 30.276 31.496 132.058 1 22.35 660 TYR A CA 1
ATOM 9718 C C . TYR A 1 619 ? 30.471 32.862 132.692 1 21.572 660 TYR A C 1
ATOM 9719 O O . TYR A 1 619 ? 31.244 33.681 132.186 1 21.382 660 TYR A O 1
ATOM 9737 N N . ALA A 1 620 ? 29.759 33.087 133.81 1 22.399 661 ALA A N 1
ATOM 9738 C CA . ALA A 1 620 ? 29.955 34.254 134.665 1 22.607 661 ALA A CA 1
ATOM 9739 C C . ALA A 1 620 ? 29.866 33.797 136.111 1 22.381 661 ALA A C 1
ATOM 9740 O O . ALA A 1 620 ? 28.896 33.121 136.487 1 22.973 661 ALA A O 1
ATOM 9747 N N . GLY A 1 621 ? 30.874 34.196 136.889 1 21.597 662 GLY A N 1
ATOM 9748 C CA . GLY A 1 621 ? 30.903 33.913 138.311 1 20.518 662 GLY A CA 1
ATOM 9749 C C . GLY A 1 621 ? 31.394 35.139 139.059 1 21.048 662 GLY A C 1
ATOM 9750 O O . GLY A 1 621 ? 32.331 35.826 138.621 1 20.54 662 GLY A O 1
ATOM 9754 N N . ARG A 1 622 ? 30.725 35.437 140.176 1 22.252 663 ARG A N 1
ATOM 9755 C CA . ARG A 1 622 ? 30.968 36.668 140.905 1 23.592 663 ARG A CA 1
ATOM 9756 C C . ARG A 1 622 ? 31.583 36.369 142.267 1 24.199 663 ARG A C 1
ATOM 9757 O O . ARG A 1 622 ? 31.26 35.383 142.934 1 23.128 663 ARG A O 1
ATOM 9778 N N . ILE A 1 623 ? 32.497 37.256 142.658 1 25.449 664 ILE A N 1
ATOM 9779 C CA . ILE A 1 623 ? 33.009 37.297 144.019 1 26.681 664 ILE A CA 1
ATOM 9780 C C . ILE A 1 623 ? 33.281 38.766 144.36 1 28.912 664 ILE A C 1
ATOM 9781 O O . ILE A 1 623 ? 34.094 39.438 143.709 1 28.313 664 ILE A O 1
ATOM 9797 N N . GLU A 1 624 ? 32.574 39.265 145.386 1 31.273 665 GLU A N 1
ATOM 9798 C CA . GLU A 1 624 ? 32.509 40.694 145.688 1 32.567 665 GLU A CA 1
ATOM 9799 C C . GLU A 1 624 ? 32.158 41.445 144.395 1 29.761 665 GLU A C 1
ATOM 9800 O O . GLU A 1 624 ? 31.209 41.084 143.715 1 28.043 665 GLU A O 1
ATOM 9812 N N . ASN A 1 625 ? 32.958 42.455 144.034 1 29.763 666 ASN A N 1
ATOM 9813 C CA . ASN A 1 625 ? 32.664 43.333 142.912 1 28.107 666 ASN A CA 1
ATOM 9814 C C . ASN A 1 625 ? 33.404 42.87 141.663 1 24.981 666 ASN A C 1
ATOM 9815 O O . ASN A 1 625 ? 33.466 43.608 140.693 1 23.506 666 ASN A O 1
ATOM 9826 N N . GLY A 1 626 ? 33.883 41.619 141.686 1 24.135 667 GLY A N 1
ATOM 9827 C CA . GLY A 1 626 ? 34.623 41.032 140.588 1 23.627 667 GLY A CA 1
ATOM 9828 C C . GLY A 1 626 ? 33.818 39.932 139.897 1 24.638 667 GLY A C 1
ATOM 9829 O O . GLY A 1 626 ? 33.176 39.116 140.566 1 25.668 667 GLY A O 1
ATOM 9833 N N . TRP A 1 627 ? 33.858 39.94 138.555 1 24.398 668 TRP A N 1
ATOM 9834 C CA . TRP A 1 627 ? 33.334 38.845 137.745 1 23.622 668 TRP A CA 1
ATOM 9835 C C . TRP A 1 627 ? 34.453 38.162 136.965 1 22.784 668 TRP A C 1
ATOM 9836 O O . TRP A 1 627 ? 35.343 38.827 136.43 1 23.956 668 TRP A O 1
ATOM 9857 N N . VAL A 1 628 ? 34.367 36.842 136.851 1 22.549 669 VAL A N 1
ATOM 9858 C CA . VAL A 1 628 ? 35.091 36.105 135.826 1 22.634 669 VAL A CA 1
ATOM 9859 C C . VAL A 1 628 ? 34.066 35.696 134.773 1 22.121 669 VAL A C 1
ATOM 9860 O O . VAL A 1 628 ? 33.137 34.965 135.087 1 21.964 669 VAL A O 1
ATOM 9873 N N . VAL A 1 629 ? 34.232 36.178 133.535 1 19.686 670 VAL A N 1
ATOM 9874 C CA . VAL A 1 629 ? 33.306 35.869 132.462 1 20.535 670 VAL A CA 1
ATOM 9875 C C . VAL A 1 629 ? 34.132 35.299 131.319 1 21.707 670 VAL A C 1
ATOM 9876 O O . VAL A 1 629 ? 35.146 35.887 130.931 1 20.999 670 VAL A O 1
ATOM 9889 N N . TYR A 1 630 ? 33.716 34.147 130.796 1 21.548 671 TYR A N 1
ATOM 9890 C CA . TYR A 1 630 ? 34.447 33.59 129.669 1 22.039 671 TYR A CA 1
ATOM 9891 C C . TYR A 1 630 ? 33.485 32.822 128.781 1 22.377 671 TYR A C 1
ATOM 9892 O O . TYR A 1 630 ? 32.414 32.43 129.246 1 22.486 671 TYR A O 1
ATOM 9910 N N . ASN A 1 631 ? 33.881 32.633 127.512 1 22.272 672 ASN A N 1
ATOM 9911 C CA . ASN A 1 631 ? 33.111 31.836 126.577 1 22.036 672 ASN A CA 1
ATOM 9912 C C . ASN A 1 631 ? 33.868 30.535 126.293 1 21.856 672 ASN A C 1
ATOM 9913 O O . ASN A 1 631 ? 34.939 30.542 125.674 1 21.263 672 ASN A O 1
ATOM 9924 N N . GLY A 1 632 ? 33.301 29.404 126.733 1 21.813 673 GLY A N 1
ATOM 9925 C CA . GLY A 1 632 ? 33.937 28.1 126.603 1 21.13 673 GLY A CA 1
ATOM 9926 C C . GLY A 1 632 ? 33.353 27.332 125.43 1 21.398 673 GLY A C 1
ATOM 9927 O O . GLY A 1 632 ? 33.705 26.18 125.231 1 22.387 673 GLY A O 1
ATOM 9931 N N . LEU A 1 633 ? 32.506 27.99 124.637 1 21.757 674 LEU A N 1
ATOM 9932 C CA . LEU A 1 633 ? 31.825 27.388 123.495 1 21.958 674 LEU A CA 1
ATOM 9933 C C . LEU A 1 633 ? 32.269 28.05 122.201 1 22.558 674 LEU A C 1
ATOM 9934 O O . LEU A 1 633 ? 32.778 29.167 122.211 1 22.296 674 LEU A O 1
ATOM 9950 N N . ALA A 1 634 ? 31.974 27.376 121.083 1 22.42 675 ALA A N 1
ATOM 9951 C CA . ALA A 1 634 ? 32.158 27.96 119.767 1 22.458 675 ALA A CA 1
ATOM 9952 C C . ALA A 1 634 ? 31.141 29.06 119.541 1 22.472 675 ALA A C 1
ATOM 9953 O O . ALA A 1 634 ? 30.018 28.965 119.985 1 23.721 675 ALA A O 1
ATOM 9960 N N . GLY A 1 635 ? 31.505 30.023 118.703 1 22.375 676 GLY A N 1
ATOM 9961 C CA . GLY A 1 635 ? 30.607 31.098 118.349 1 23.088 676 GLY A CA 1
ATOM 9962 C C . GLY A 1 635 ? 30.823 32.284 119.276 1 23.153 676 GLY A C 1
ATOM 9963 O O . GLY A 1 635 ? 31.635 32.215 120.182 1 24.179 676 GLY A O 1
ATOM 9967 N N . ILE A 1 636 ? 30.106 33.369 119.016 1 23.69 677 ILE A N 1
ATOM 9968 C CA . ILE A 1 636 ? 29.979 34.459 119.955 1 24.522 677 ILE A CA 1
ATOM 9969 C C . ILE A 1 636 ? 28.767 34.157 120.836 1 23.633 677 ILE A C 1
ATOM 9970 O O . ILE A 1 636 ? 27.651 33.985 120.343 1 23.428 677 ILE A O 1
ATOM 9986 N N . ARG A 1 637 ? 29.001 34.147 122.142 1 22.982 678 ARG A N 1
ATOM 9987 C CA . ARG A 1 637 ? 27.979 33.789 123.117 1 23.684 678 ARG A CA 1
ATOM 9988 C C . ARG A 1 637 ? 27.702 34.949 124.076 1 23.657 678 ARG A C 1
ATOM 9989 O O . ARG A 1 637 ? 28.57 35.798 124.284 1 21.716 678 ARG A O 1
ATOM 10010 N N . ASN A 1 638 ? 26.493 34.947 124.661 1 25.056 679 ASN A N 1
ATOM 10011 C CA . ASN A 1 638 ? 26 36.107 125.388 1 26.529 679 ASN A CA 1
ATOM 10012 C C . ASN A 1 638 ? 25.737 35.84 126.863 1 27.936 679 ASN A C 1
ATOM 10013 O O . ASN A 1 638 ? 25.568 34.698 127.305 1 27.245 679 ASN A O 1
ATOM 10024 N N . ALA A 1 639 ? 25.72 36.957 127.608 1 28.879 680 ALA A N 1
ATOM 10025 C CA . ALA A 1 639 ? 25.215 36.984 128.97 1 27.585 680 ALA A CA 1
ATOM 10026 C C . ALA A 1 639 ? 24.569 38.344 129.224 1 28.117 680 ALA A C 1
ATOM 10027 O O . ALA A 1 639 ? 24.97 39.351 128.644 1 26.877 680 ALA A O 1
ATOM 10034 N N . ALA A 1 640 ? 23.512 38.316 130.039 1 28.202 681 ALA A N 1
ATOM 10035 C CA . ALA A 1 640 ? 22.932 39.517 130.616 1 27.328 681 ALA A CA 1
ATOM 10036 C C . ALA A 1 640 ? 23.206 39.501 132.11 1 25.809 681 ALA A C 1
ATOM 10037 O O . ALA A 1 640 ? 22.831 38.558 132.797 1 23.618 681 ALA A O 1
ATOM 10044 N N . ILE A 1 641 ? 23.881 40.545 132.573 1 25.188 682 ILE A N 1
ATOM 10045 C CA . ILE A 1 641 ? 24.362 40.601 133.938 1 25.782 682 ILE A CA 1
ATOM 10046 C C . ILE A 1 641 ? 23.883 41.895 134.595 1 26.26 682 ILE A C 1
ATOM 10047 O O . ILE A 1 641 ? 24.45 42.95 134.3 1 27.39 682 ILE A O 1
ATOM 10063 N N . PRO A 1 642 ? 22.883 41.855 135.506 1 26.467 683 PRO A N 1
ATOM 10064 C CA . PRO A 1 642 ? 22.541 43.011 136.335 1 27.271 683 PRO A CA 1
ATOM 10065 C C . PRO A 1 642 ? 23.678 43.384 137.283 1 26.651 683 PRO A C 1
ATOM 10066 O O . PRO A 1 642 ? 24.311 42.498 137.85 1 25.1 683 PRO A O 1
ATOM 10077 N N . PHE A 1 643 ? 23.975 44.694 137.389 1 28.224 684 PHE A N 1
ATOM 10078 C CA . PHE A 1 643 ? 25.085 45.161 138.208 1 28.74 684 PHE A CA 1
ATOM 10079 C C . PHE A 1 643 ? 24.759 44.988 139.683 1 27.872 684 PHE A C 1
ATOM 10080 O O . PHE A 1 643 ? 23.622 45.142 140.081 1 27.74 684 PHE A O 1
ATOM 10097 N N . LYS A 1 644 ? 25.771 44.707 140.497 1 30.547 685 LYS A N 1
ATOM 10098 C CA . LYS A 1 644 ? 25.588 44.634 141.944 1 32.916 685 LYS A CA 1
ATOM 10099 C C . LYS A 1 644 ? 26.216 45.833 142.665 1 33.614 685 LYS A C 1
ATOM 10100 O O . LYS A 1 644 ? 25.87 46.082 143.829 1 33.609 685 LYS A O 1
ATOM 10119 N N . TYR A 1 645 ? 27.145 46.538 141.988 1 33.214 686 TYR A N 1
ATOM 10120 C CA . TYR A 1 645 ? 27.882 47.656 142.582 1 33.985 686 TYR A CA 1
ATOM 10121 C C . TYR A 1 645 ? 27.735 48.906 141.707 1 34.266 686 TYR A C 1
ATOM 10122 O O . TYR A 1 645 ? 27.567 50.009 142.22 1 33.991 686 TYR A O 1
ATOM 10140 N N . ASN A 1 646 ? 27.773 48.731 140.383 1 32.743 687 ASN A N 1
ATOM 10141 C CA . ASN A 1 646 ? 27.664 49.854 139.461 1 30.541 687 ASN A CA 1
ATOM 10142 C C . ASN A 1 646 ? 26.255 50.439 139.513 1 27.78 687 ASN A C 1
ATOM 10143 O O . ASN A 1 646 ? 25.296 49.707 139.697 1 25.9 687 ASN A O 1
ATOM 10154 N N . THR A 1 647 ? 26.139 51.765 139.351 1 27.668 688 THR A N 1
ATOM 10155 C CA . THR A 1 647 ? 24.861 52.459 139.503 1 29.34 688 THR A CA 1
ATOM 10156 C C . THR A 1 647 ? 24.047 52.455 138.193 1 30.11 688 THR A C 1
ATOM 10157 O O . THR A 1 647 ? 22.928 52.972 138.165 1 28.947 688 THR A O 1
ATOM 10168 N N . CYS A 1 648 ? 24.57 51.808 137.139 1 29.74 689 CYS A N 1
ATOM 10169 C CA . CYS A 1 648 ? 23.791 51.555 135.931 1 31.233 689 CYS A CA 1
ATOM 10170 C C . CYS A 1 648 ? 22.875 50.357 136.194 1 31.516 689 CYS A C 1
ATOM 10171 O O . CYS A 1 648 ? 22.794 49.874 137.319 1 28.549 689 CYS A O 1
ATOM 10179 N N . ASP A 1 649 ? 22.216 49.877 135.137 1 32.646 690 ASP A N 1
ATOM 10180 C CA . ASP A 1 649 ? 21.233 48.813 135.223 1 36.014 690 ASP A CA 1
ATOM 10181 C C . ASP A 1 649 ? 21.91 47.435 135.072 1 34.008 690 ASP A C 1
ATOM 10182 O O . ASP A 1 649 ? 21.91 46.593 135.978 1 32.629 690 ASP A O 1
ATOM 10191 N N . LYS A 1 650 ? 22.46 47.167 133.891 1 32.332 691 LYS A N 1
ATOM 10192 C CA . LYS A 1 650 ? 23.001 45.853 133.594 1 32.57 691 LYS A CA 1
ATOM 10193 C C . LYS A 1 650 ? 23.962 45.989 132.416 1 31.731 691 LYS A C 1
ATOM 10194 O O . LYS A 1 650 ? 24.013 47.027 131.744 1 30.24 691 LYS A O 1
ATOM 10230 N N . GLU A 1 652 ? 25.07 43.611 128.844 1 30.864 693 GLU A N 1
ATOM 10231 C CA . GLU A 1 652 ? 25.014 42.425 128 1 31.915 693 GLU A CA 1
ATOM 10232 C C . GLU A 1 652 ? 26.379 42.228 127.328 1 29.975 693 GLU A C 1
ATOM 10233 O O . GLU A 1 652 ? 27.018 43.165 126.852 1 29.412 693 GLU A O 1
ATOM 10245 N N . LEU A 1 653 ? 26.855 40.993 127.362 1 26.775 694 LEU A N 1
ATOM 10246 C CA . LEU A 1 653 ? 28.17 40.687 126.848 1 24.74 694 LEU A CA 1
ATOM 10247 C C . LEU A 1 653 ? 27.977 39.733 125.681 1 23.886 694 LEU A C 1
ATOM 10248 O O . LEU A 1 653 ? 27.128 38.851 125.753 1 23.167 694 LEU A O 1
ATOM 10264 N N . ALA A 1 654 ? 28.757 39.967 124.615 1 23.464 695 ALA A N 1
ATOM 10265 C CA . ALA A 1 654 ? 28.895 39.06 123.483 1 23.233 695 ALA A CA 1
ATOM 10266 C C . ALA A 1 654 ? 30.389 38.828 123.295 1 22.364 695 ALA A C 1
ATOM 10267 O O . ALA A 1 654 ? 31.126 39.761 123.005 1 21.324 695 ALA A O 1
ATOM 10274 N N . TYR A 1 655 ? 30.831 37.602 123.554 1 21.713 696 TYR A N 1
ATOM 10275 C CA . TYR A 1 655 ? 32.239 37.278 123.636 1 22.351 696 TYR A CA 1
ATOM 10276 C C . TYR A 1 655 ? 32.603 36.199 122.626 1 22.377 696 TYR A C 1
ATOM 10277 O O . TYR A 1 655 ? 31.886 35.204 122.511 1 23.32 696 TYR A O 1
ATOM 10295 N N . SER A 1 656 ? 33.774 36.354 122.013 1 21.293 697 SER A N 1
ATOM 10296 C CA . SER A 1 656 ? 34.319 35.341 121.131 1 22.559 697 SER A CA 1
ATOM 10297 C C . SER A 1 656 ? 34.713 34.081 121.9 1 22.526 697 SER A C 1
ATOM 10298 O O . SER A 1 656 ? 34.944 34.119 123.12 1 22.17 697 SER A O 1
ATOM 10306 N N . LYS A 1 657 ? 34.859 32.981 121.146 1 23.592 698 LYS A N 1
ATOM 10307 C CA . LYS A 1 657 ? 35.216 31.696 121.73 1 23.694 698 LYS A CA 1
ATOM 10308 C C . LYS A 1 657 ? 36.586 31.814 122.374 1 23.206 698 LYS A C 1
ATOM 10309 O O . LYS A 1 657 ? 37.493 32.302 121.701 1 21.218 698 LYS A O 1
ATOM 10328 N N . TYR A 1 658 ? 36.676 31.413 123.662 1 22.237 699 TYR A N 1
ATOM 10329 C CA . TYR A 1 658 ? 37.902 31.421 124.46 1 23.232 699 TYR A CA 1
ATOM 10330 C C . TYR A 1 658 ? 38.309 32.826 124.893 1 23.623 699 TYR A C 1
ATOM 10331 O O . TYR A 1 658 ? 39.421 33.028 125.39 1 25.233 699 TYR A O 1
ATOM 10349 N N . THR A 1 659 ? 37.415 33.792 124.768 1 23.907 700 THR A N 1
ATOM 10350 C CA . THR A 1 659 ? 37.659 35.049 125.435 1 24.696 700 THR A CA 1
ATOM 10351 C C . THR A 1 659 ? 37.356 34.859 126.918 1 24.532 700 THR A C 1
ATOM 10352 O O . THR A 1 659 ? 36.326 34.314 127.3 1 23.685 700 THR A O 1
ATOM 10363 N N . VAL A 1 660 ? 38.289 35.325 127.729 1 24.328 701 VAL A N 1
ATOM 10364 C CA . VAL A 1 660 ? 38.147 35.394 129.173 1 25.333 701 VAL A CA 1
ATOM 10365 C C . VAL A 1 660 ? 38.248 36.861 129.575 1 26.149 701 VAL A C 1
ATOM 10366 O O . VAL A 1 660 ? 38.965 37.665 128.958 1 25.607 701 VAL A O 1
ATOM 10379 N N . SER A 1 661 ? 37.539 37.193 130.644 1 25.41 702 SER A N 1
ATOM 10380 C CA . SER A 1 661 ? 37.545 38.56 131.128 1 25.894 702 SER A CA 1
ATOM 10381 C C . SER A 1 661 ? 37.426 38.571 132.642 1 24.457 702 SER A C 1
ATOM 10382 O O . SER A 1 661 ? 36.716 37.755 133.241 1 21.563 702 SER A O 1
ATOM 10390 N N . VAL A 1 662 ? 38.165 39.507 133.233 1 24.075 703 VAL A N 1
ATOM 10391 C CA . VAL A 1 662 ? 37.947 39.876 134.617 1 22.831 703 VAL A CA 1
ATOM 10392 C C . VAL A 1 662 ? 37.351 41.289 134.636 1 22.321 703 VAL A C 1
ATOM 10393 O O . VAL A 1 662 ? 37.959 42.265 134.167 1 20.902 703 VAL A O 1
ATOM 10406 N N . ILE A 1 663 ? 36.168 41.379 135.243 1 22.086 704 ILE A N 1
ATOM 10407 C CA . ILE A 1 663 ? 35.421 42.62 135.282 1 23.136 704 ILE A CA 1
ATOM 10408 C C . ILE A 1 663 ? 35.295 43.062 136.724 1 23.373 704 ILE A C 1
ATOM 10409 O O . ILE A 1 663 ? 34.793 42.307 137.557 1 22.98 704 ILE A O 1
ATOM 10425 N N . LYS A 1 664 ? 35.737 44.291 136.967 1 23.486 705 LYS A N 1
ATOM 10426 C CA . LYS A 1 664 ? 35.572 44.916 138.264 1 24.145 705 LYS A CA 1
ATOM 10427 C C . LYS A 1 664 ? 34.499 45.995 138.178 1 24.518 705 LYS A C 1
ATOM 10428 O O . LYS A 1 664 ? 34.578 46.88 137.339 1 22.85 705 LYS A O 1
ATOM 10447 N N . GLU A 1 665 ? 33.479 45.894 139.048 1 26.029 706 GLU A N 1
ATOM 10448 C CA . GLU A 1 665 ? 32.455 46.923 139.161 1 27.306 706 GLU A CA 1
ATOM 10449 C C . GLU A 1 665 ? 32.832 47.941 140.238 1 27.513 706 GLU A C 1
ATOM 10450 O O . GLU A 1 665 ? 33.26 47.585 141.339 1 26.558 706 GLU A O 1
ATOM 10462 N N . TYR A 1 666 ? 32.647 49.214 139.899 1 27.766 707 TYR A N 1
ATOM 10463 C CA . TYR A 1 666 ? 32.664 50.291 140.888 1 28.119 707 TYR A CA 1
ATOM 10464 C C . TYR A 1 666 ? 31.35 51.044 140.724 1 27.14 707 TYR A C 1
ATOM 10465 O O . TYR A 1 666 ? 30.589 50.755 139.81 1 28.174 707 TYR A O 1
ATOM 10483 N N . ALA A 1 667 ? 31.079 51.999 141.61 1 28.525 708 ALA A N 1
ATOM 10484 C CA . ALA A 1 667 ? 29.812 52.719 141.572 1 29.41 708 ALA A CA 1
ATOM 10485 C C . ALA A 1 667 ? 29.646 53.439 140.231 1 32.05 708 ALA A C 1
ATOM 10486 O O . ALA A 1 667 ? 28.548 53.451 139.677 1 36.567 708 ALA A O 1
ATOM 10493 N N . ASN A 1 668 ? 30.736 54.013 139.71 1 31.088 709 ASN A N 1
ATOM 10494 C CA . ASN A 1 668 ? 30.677 54.859 138.526 1 32.969 709 ASN A CA 1
ATOM 10495 C C . ASN A 1 668 ? 31.765 54.449 137.54 1 34.472 709 ASN A C 1
ATOM 10496 O O . ASN A 1 668 ? 32.248 55.269 136.756 1 36.059 709 ASN A O 1
ATOM 10507 N N . LYS A 1 669 ? 32.119 53.157 137.564 1 35.747 710 LYS A N 1
ATOM 10508 C CA . LYS A 1 669 ? 33.156 52.657 136.681 1 34.034 710 LYS A CA 1
ATOM 10509 C C . LYS A 1 669 ? 33.082 51.145 136.606 1 29.775 710 LYS A C 1
ATOM 10510 O O . LYS A 1 669 ? 32.612 50.478 137.529 1 28.202 710 LYS A O 1
ATOM 10529 N N . LEU A 1 670 ? 33.564 50.648 135.467 1 27.189 711 LEU A N 1
ATOM 10530 C CA . LEU A 1 670 ? 33.756 49.239 135.203 1 25.755 711 LEU A CA 1
ATOM 10531 C C . LEU A 1 670 ? 35.149 49.109 134.609 1 25.103 711 LEU A C 1
ATOM 10532 O O . LEU A 1 670 ? 35.482 49.882 133.708 1 25.459 711 LEU A O 1
ATOM 10548 N N . THR A 1 671 ? 35.935 48.132 135.074 1 24.23 712 THR A N 1
ATOM 10549 C CA . THR A 1 671 ? 37.154 47.761 134.366 1 22.473 712 THR A CA 1
ATOM 10550 C C . THR A 1 671 ? 36.941 46.366 133.781 1 22.316 712 THR A C 1
ATOM 10551 O O . THR A 1 671 ? 36.275 45.496 134.362 1 21.205 712 THR A O 1
ATOM 10562 N N . PHE A 1 672 ? 37.526 46.193 132.6 1 21.971 713 PHE A N 1
ATOM 10563 C CA . PHE A 1 672 ? 37.564 44.934 131.888 1 23.351 713 PHE A CA 1
ATOM 10564 C C . PHE A 1 672 ? 39 44.583 131.54 1 22.821 713 PHE A C 1
ATOM 10565 O O . PHE A 1 672 ? 39.625 45.263 130.738 1 23.18 713 PHE A O 1
ATOM 10582 N N . TYR A 1 673 ? 39.508 43.508 132.128 1 24.023 714 TYR A N 1
ATOM 10583 C CA . TYR A 1 673 ? 40.686 42.843 131.59 1 23.605 714 TYR A CA 1
ATOM 10584 C C . TYR A 1 673 ? 40.228 41.747 130.626 1 22.5 714 TYR A C 1
ATOM 10585 O O . TYR A 1 673 ? 39.46 40.873 131.01 1 22.023 714 TYR A O 1
ATOM 10620 N N . ASN A 1 675 ? 41.246 38.844 127.55 1 22.712 716 ASN A N 1
ATOM 10621 C CA . ASN A 1 675 ? 42.287 38.175 126.783 1 22.166 716 ASN A CA 1
ATOM 10622 C C . ASN A 1 675 ? 41.663 37.139 125.846 1 21.342 716 ASN A C 1
ATOM 10623 O O . ASN A 1 675 ? 40.631 36.548 126.158 1 20.208 716 ASN A O 1
ATOM 10634 N N . ASN A 1 676 ? 42.331 36.977 124.698 1 21.432 717 ASN A N 1
ATOM 10635 C CA . ASN A 1 676 ? 42.081 35.911 123.749 1 22.276 717 ASN A CA 1
ATOM 10636 C C . ASN A 1 676 ? 43.252 35.949 122.778 1 23.419 717 ASN A C 1
ATOM 10637 O O . ASN A 1 676 ? 43.22 36.667 121.778 1 23.988 717 ASN A O 1
ATOM 10648 N N . TYR A 1 677 ? 44.308 35.202 123.138 1 24.919 718 TYR A N 1
ATOM 10649 C CA . TYR A 1 677 ? 45.581 35.292 122.441 1 25.081 718 TYR A CA 1
ATOM 10650 C C . TYR A 1 677 ? 45.734 34.116 121.472 1 27.415 718 TYR A C 1
ATOM 10651 O O . TYR A 1 677 ? 45.695 32.961 121.878 1 26.941 718 TYR A O 1
ATOM 10669 N N . ASP A 1 678 ? 45.924 34.464 120.187 1 28.42 719 ASP A N 1
ATOM 10670 C CA . ASP A 1 678 ? 46.273 33.53 119.13 1 29.457 719 ASP A CA 1
ATOM 10671 C C . ASP A 1 678 ? 47.699 33.848 118.673 1 30.08 719 ASP A C 1
ATOM 10672 O O . ASP A 1 678 ? 47.939 34.938 118.147 1 28.491 719 ASP A O 1
ATOM 10681 N N . PRO A 1 679 ? 48.682 32.928 118.834 1 31.053 720 PRO A N 1
ATOM 10682 C CA . PRO A 1 679 ? 50.02 33.149 118.284 1 32.429 720 PRO A CA 1
ATOM 10683 C C . PRO A 1 679 ? 50.022 33.444 116.784 1 33.89 720 PRO A C 1
ATOM 10684 O O . PRO A 1 679 ? 50.925 34.115 116.295 1 33.186 720 PRO A O 1
ATOM 10695 N N . SER A 1 680 ? 48.995 32.968 116.061 1 34.225 721 SER A N 1
ATOM 10696 C CA . SER A 1 680 ? 48.926 33.161 114.62 1 32.505 721 SER A CA 1
ATOM 10697 C C . SER A 1 680 ? 48.38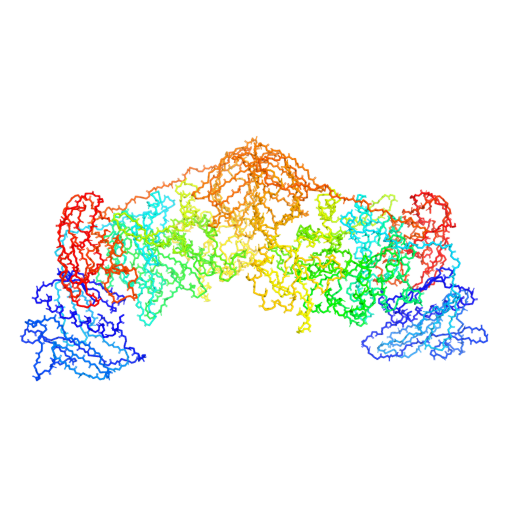 34.532 114.234 1 33.575 721 SER A C 1
ATOM 10698 O O . SER A 1 680 ? 48.359 34.846 113.057 1 34.002 721 SER A O 1
ATOM 10706 N N . GLY A 1 681 ? 47.892 35.33 115.193 1 35.75 722 GLY A N 1
ATOM 10707 C CA . GLY A 1 681 ? 47.581 36.734 114.938 1 35.126 722 GLY A CA 1
ATOM 10708 C C . GLY A 1 681 ? 46.145 37.015 114.481 1 34.197 722 GLY A C 1
ATOM 10709 O O . GLY A 1 681 ? 45.879 38.123 114.037 1 34.027 722 GLY A O 1
ATOM 10713 N N . SER A 1 682 ? 45.206 36.075 114.653 1 33.871 723 SER A N 1
ATOM 10714 C CA . SER A 1 682 ? 43.803 36.354 114.377 1 33.837 723 SER A CA 1
ATOM 10715 C C . SER A 1 682 ? 43.232 37.341 115.404 1 32.374 723 SER A C 1
ATOM 10716 O O . SER A 1 682 ? 43.593 37.306 116.582 1 29.614 723 SER A O 1
ATOM 10724 N N . SER A 1 683 ? 42.329 38.216 114.924 1 32.094 724 SER A N 1
ATOM 10725 C CA . SER A 1 683 ? 41.568 39.117 115.768 1 33.382 724 SER A CA 1
ATOM 10726 C C . SER A 1 683 ? 40.226 38.47 116.128 1 32.673 724 SER A C 1
ATOM 10727 O O . SER A 1 683 ? 39.665 37.724 115.335 1 30.873 724 SER A O 1
ATOM 10735 N N . LYS A 1 684 ? 39.737 38.794 117.336 1 30.734 725 LYS A N 1
ATOM 10736 C CA . LYS A 1 684 ? 38.415 38.417 117.807 1 31.12 725 LYS A CA 1
ATOM 10737 C C . LYS A 1 684 ? 37.6 39.694 118.019 1 31.022 725 LYS A C 1
ATOM 10738 O O . LYS A 1 684 ? 38.18 40.746 118.236 1 29.137 725 LYS A O 1
ATOM 10757 N N . THR A 1 685 ? 36.258 39.571 117.984 1 32.929 726 THR A N 1
ATOM 10758 C CA . THR A 1 685 ? 35.301 40.617 118.362 1 32.434 726 THR A CA 1
ATOM 10759 C C . THR A 1 685 ? 34.666 40.315 119.721 1 29.433 726 THR A C 1
ATOM 10760 O O . THR A 1 685 ? 34.193 39.21 119.952 1 28.919 726 THR A O 1
ATOM 10771 N N . GLU A 1 686 ? 34.628 41.316 120.606 1 28.03 727 GLU A N 1
ATOM 10772 C CA . GLU A 1 686 ? 33.764 41.315 121.774 1 27.968 727 GLU A CA 1
ATOM 10773 C C . GLU A 1 686 ? 32.831 42.509 121.669 1 26.685 727 GLU A C 1
ATOM 10774 O O . GLU A 1 686 ? 33.249 43.566 121.216 1 28.457 727 GLU A O 1
ATOM 10786 N N . VAL A 1 687 ? 31.583 42.352 122.126 1 25.957 728 VAL A N 1
ATOM 10787 C CA . VAL A 1 687 ? 30.644 43.458 122.24 1 25.531 728 VAL A CA 1
ATOM 10788 C C . VAL A 1 687 ? 30.129 43.584 123.682 1 26.664 728 VAL A C 1
ATOM 10789 O O . VAL A 1 687 ? 29.704 42.607 124.317 1 26.242 728 VAL A O 1
ATOM 10802 N N . ILE A 1 688 ? 30.148 44.828 124.183 1 25.9 729 ILE A N 1
ATOM 10803 C CA . ILE A 1 688 ? 29.73 45.139 125.537 1 25.677 729 ILE A CA 1
ATOM 10804 C C . ILE A 1 688 ? 28.648 46.198 125.423 1 26.394 729 ILE A C 1
ATOM 10805 O O . ILE A 1 688 ? 28.915 47.221 124.804 1 27.196 729 ILE A O 1
ATOM 10821 N N . LYS A 1 689 ? 27.464 45.929 126.005 1 26.27 730 LYS A N 1
ATOM 10822 C CA . LYS A 1 689 ? 26.393 46.896 126.066 1 28.148 730 LYS A CA 1
ATOM 10823 C C . LYS A 1 689 ? 26.089 47.28 127.514 1 29.27 730 LYS A C 1
ATOM 10824 O O . LYS A 1 689 ? 25.914 46.427 128.383 1 27.682 730 LYS A O 1
ATOM 10843 N N . ILE A 1 690 ? 25.964 48.593 127.737 1 29.145 731 ILE A N 1
ATOM 10844 C CA . ILE A 1 690 ? 25.64 49.084 129.058 1 30.813 731 ILE A CA 1
ATOM 10845 C C . ILE A 1 690 ? 24.295 49.791 128.99 1 30.131 731 ILE A C 1
ATOM 10846 O O . ILE A 1 690 ? 24.103 50.718 128.201 1 29.48 731 ILE A O 1
ATOM 10862 N N . TYR A 1 691 ? 23.378 49.282 129.824 1 30.994 732 TYR A N 1
ATOM 10863 C CA . TYR A 1 691 ? 22.029 49.799 129.963 1 32.535 732 TYR A CA 1
ATOM 10864 C C . TYR A 1 691 ? 21.945 50.69 131.193 1 32.796 732 TYR A C 1
ATOM 10865 O O . TYR A 1 691 ? 22.532 50.376 132.23 1 32.076 732 TYR A O 1
ATOM 10883 N N . GLY A 1 692 ? 21.176 51.781 131.079 1 34.903 733 GLY A N 1
ATOM 10884 C CA . GLY A 1 692 ? 20.767 52.527 132.257 1 35.22 733 GLY A CA 1
ATOM 10885 C C . GLY A 1 692 ? 21.788 53.576 132.703 1 36.252 733 GLY A C 1
ATOM 10886 O O . GLY A 1 692 ? 21.761 54.032 133.841 1 35.491 733 GLY A O 1
ATOM 10890 N N . CYS A 1 693 ? 22.666 54.006 131.792 1 36.801 734 CYS A N 1
ATOM 10891 C CA . CYS A 1 693 ? 23.493 55.179 132.029 1 37.946 734 CYS A CA 1
ATOM 10892 C C . CYS A 1 693 ? 22.658 56.458 131.902 1 38.284 734 CYS A C 1
ATOM 10893 O O . CYS A 1 693 ? 22.02 56.685 130.881 1 36.224 734 CYS A O 1
ATOM 10901 N N . THR A 1 694 ? 22.705 57.318 132.926 1 39.436 735 THR A N 1
ATOM 10902 C CA . THR A 1 694 ? 21.931 58.552 132.929 1 42.224 735 THR A CA 1
ATOM 10903 C C . THR A 1 694 ? 22.716 59.674 132.25 1 46.155 735 THR A C 1
ATOM 10904 O O . THR A 1 694 ? 22.2 60.764 132.088 1 51.565 735 THR A O 1
ATOM 10915 N N . SER A 1 695 ? 23.964 59.427 131.856 1 50.377 736 SER A N 1
ATOM 10916 C CA . SER A 1 695 ? 24.651 60.325 130.934 1 50.495 736 SER A CA 1
ATOM 10917 C C . SER A 1 695 ? 25.551 59.493 130.027 1 45.687 736 SER A C 1
ATOM 10918 O O . SER A 1 695 ? 25.734 58.309 130.256 1 39.519 736 SER A O 1
ATOM 10926 N N . LYS A 1 696 ? 26.076 60.106 128.969 1 46.826 737 LYS A N 1
ATOM 10927 C CA . LYS A 1 696 ? 26.886 59.361 128.022 1 45.183 737 LYS A CA 1
ATOM 10928 C C . LYS A 1 696 ? 28.169 58.926 128.719 1 40.136 737 LYS A C 1
ATOM 10929 O O . LYS A 1 696 ? 28.852 59.722 129.345 1 41.596 737 LYS A O 1
ATOM 10948 N N . PRO A 1 697 ? 28.517 57.63 128.673 1 37.418 738 PRO A N 1
ATOM 10949 C CA . PRO A 1 697 ? 29.773 57.152 129.222 1 35.17 738 PRO A CA 1
ATOM 10950 C C . PRO A 1 697 ? 30.974 57.519 128.366 1 34.8 738 PRO A C 1
ATOM 10951 O O . PRO A 1 697 ? 30.825 57.976 127.234 1 37.732 738 PRO A O 1
ATOM 10962 N N . THR A 1 698 ? 32.161 57.34 128.95 1 33.084 739 THR A N 1
ATOM 10963 C CA . THR A 1 698 ? 33.404 57.379 128.205 1 33.112 739 THR A CA 1
ATOM 10964 C C . THR A 1 698 ? 34.169 56.08 128.437 1 31.987 739 THR A C 1
ATOM 10965 O O . THR A 1 698 ? 33.791 55.243 129.278 1 30.812 739 THR A O 1
ATOM 10976 N N . HIS A 1 699 ? 35.227 55.893 127.653 1 30.377 740 HIS A N 1
ATOM 10977 C CA . HIS A 1 699 ? 36.044 54.704 127.829 1 30.147 740 HIS A CA 1
ATOM 10978 C C . HIS A 1 699 ? 37.475 55.059 127.472 1 30.187 740 HIS A C 1
ATOM 10979 O O . HIS A 1 699 ? 37.708 56.056 126.797 1 27.465 740 HIS A O 1
ATOM 10994 N N . SER A 1 700 ? 38.409 54.263 128.006 1 30.541 741 SER A N 1
ATOM 10995 C CA . SER A 1 700 ? 39.771 54.231 127.512 1 29.926 741 SER A CA 1
ATOM 10996 C C . SER A 1 700 ? 40.199 52.776 127.447 1 28.479 741 SER A C 1
ATOM 10997 O O . SER A 1 700 ? 39.681 51.966 128.201 1 27.872 741 SER A O 1
ATOM 11005 N N . VAL A 1 701 ? 41.152 52.472 126.56 1 28.362 742 VAL A N 1
ATOM 11006 C CA . VAL A 1 701 ? 41.662 51.121 126.416 1 27.475 742 VAL A CA 1
ATOM 11007 C C . VAL A 1 701 ? 43.176 51.221 126.305 1 27.894 742 VAL A C 1
ATOM 11008 O O . VAL A 1 701 ? 43.684 52.185 125.756 1 28.152 742 VAL A O 1
ATOM 11021 N N . SER A 1 702 ? 43.889 50.217 126.823 1 27.2 743 SER A N 1
ATOM 11022 C CA . SER A 1 702 ? 45.263 50.036 126.43 1 26.894 743 SER A CA 1
ATOM 11023 C C . SER A 1 702 ? 45.537 48.547 126.276 1 27.776 743 SER A C 1
ATOM 11024 O O . SER A 1 702 ? 45.147 47.727 127.117 1 27.745 743 SER A O 1
ATOM 11032 N N . SER A 1 703 ? 46.184 48.203 125.155 1 26.905 744 SER A N 1
ATOM 11033 C CA . SER A 1 703 ? 46.52 46.818 124.935 1 27.619 744 SER A CA 1
ATOM 11034 C C . SER A 1 703 ? 47.738 46.513 125.81 1 25.045 744 SER A C 1
ATOM 11035 O O . SER A 1 703 ? 48.404 47.42 126.292 1 23.859 744 SER A O 1
ATOM 11043 N N . ARG A 1 704 ? 47.906 45.237 126.149 1 23.766 745 ARG A N 1
ATOM 11044 C CA . ARG A 1 704 ? 48.964 44.784 127.037 1 22.78 745 ARG A CA 1
ATOM 11045 C C . ARG A 1 704 ? 49.862 43.786 126.305 1 22.259 745 ARG A C 1
ATOM 11046 O O . ARG A 1 704 ? 49.453 43.224 125.285 1 21.461 745 ARG A O 1
ATOM 11067 N N . ALA A 1 705 ? 51.07 43.557 126.849 1 23.254 746 ALA A N 1
ATOM 11068 C CA . ALA A 1 705 ? 52.034 42.636 126.237 1 24.092 746 ALA A CA 1
ATOM 11069 C C . ALA A 1 705 ? 52.128 42.916 124.732 1 24.98 746 ALA A C 1
ATOM 11070 O O . ALA A 1 705 ? 52.358 44.059 124.374 1 25.631 746 ALA A O 1
ATOM 11077 N N . ASN A 1 706 ? 51.935 41.912 123.852 1 25.928 747 ASN A N 1
ATOM 11078 C CA . ASN A 1 706 ? 52.013 42.124 122.414 1 27.883 747 ASN A CA 1
ATOM 11079 C C . ASN A 1 706 ? 50.632 42.251 121.769 1 27.746 747 ASN A C 1
ATOM 11080 O O . ASN A 1 706 ? 50.505 42.177 120.556 1 27.359 747 ASN A O 1
ATOM 11091 N N . GLY A 1 707 ? 49.596 42.451 122.573 1 27.419 748 GLY A N 1
ATOM 11092 C CA . GLY A 1 707 ? 48.237 42.532 122.063 1 28.209 748 GLY A CA 1
ATOM 11093 C C . GLY A 1 707 ? 48.008 43.713 121.119 1 28.413 748 GLY A C 1
ATOM 11094 O O . GLY A 1 707 ? 48.685 44.728 121.205 1 26.395 748 GLY A O 1
ATOM 11098 N N . THR A 1 708 ? 47.07 43.533 120.179 1 29.521 749 THR A N 1
ATOM 11099 C CA . THR A 1 708 ? 46.49 44.632 119.434 1 30.763 749 THR A CA 1
ATOM 11100 C C . THR A 1 708 ? 45.036 44.773 119.87 1 30.956 749 THR A C 1
ATOM 11101 O O . THR A 1 708 ? 44.414 43.812 120.251 1 29.125 749 THR A O 1
ATOM 11112 N N . ALA A 1 709 ? 44.524 45.996 119.861 1 33.189 750 ALA A N 1
ATOM 11113 C CA . ALA A 1 709 ? 43.16 46.248 120.268 1 34.535 750 ALA A CA 1
ATOM 11114 C C . ALA A 1 709 ? 42.685 47.542 119.615 1 35.926 750 ALA A C 1
ATOM 11115 O O . ALA A 1 709 ? 43.462 48.482 119.476 1 36.23 750 ALA A O 1
ATOM 11122 N N . GLN A 1 710 ? 41.442 47.539 119.124 1 36.431 751 GLN A N 1
ATOM 11123 C CA . GLN A 1 710 ? 40.765 48.784 118.81 1 37.951 751 GLN A CA 1
ATOM 11124 C C . GLN A 1 710 ? 39.336 48.704 119.346 1 34.407 751 GLN A C 1
ATOM 11125 O O . GLN A 1 710 ? 38.676 47.686 119.188 1 33.747 751 GLN A O 1
ATOM 11139 N N . VAL A 1 711 ? 38.87 49.79 119.958 1 33.106 752 VAL A N 1
ATOM 11140 C CA . VAL A 1 711 ? 37.563 49.831 120.587 1 31.574 752 VAL A CA 1
ATOM 11141 C C . VAL A 1 711 ? 36.773 51.014 120.023 1 31.325 752 VAL A C 1
ATOM 11142 O O . VAL A 1 711 ? 37.276 52.117 119.975 1 31.863 752 VAL A O 1
ATOM 11155 N N . SER A 1 712 ? 35.533 50.799 119.596 1 31.411 753 SER A N 1
ATOM 11156 C CA . SER A 1 712 ? 34.695 51.896 119.151 1 32.927 753 SER A CA 1
ATOM 11157 C C . SER A 1 712 ? 33.457 51.967 120.032 1 31.843 753 SER A C 1
ATOM 11158 O O . SER A 1 712 ? 32.951 50.952 120.481 1 29.62 753 SER A O 1
ATOM 11166 N N . GLU A 1 713 ? 32.913 53.168 120.2 1 31.825 754 GLU A N 1
ATOM 11167 C CA . GLU A 1 713 ? 31.762 53.341 121.056 1 33.07 754 GLU A CA 1
ATOM 11168 C C . GLU A 1 713 ? 30.565 53.817 120.253 1 32.921 754 GLU A C 1
ATOM 11169 O O . GLU A 1 713 ? 30.7 54.406 119.192 1 32.197 754 GLU A O 1
ATOM 11181 N N . ASN A 1 714 ? 29.388 53.525 120.794 1 34.738 755 ASN A N 1
ATOM 11182 C CA . ASN A 1 714 ? 28.121 53.866 120.173 1 35.894 755 ASN A CA 1
ATOM 11183 C C . ASN A 1 714 ? 27.144 54.235 121.279 1 35.247 755 ASN A C 1
ATOM 11184 O O . ASN A 1 714 ? 26.954 53.462 122.208 1 34.805 755 ASN A O 1
ATOM 11195 N N . TRP A 1 715 ? 26.517 55.406 121.164 1 38.61 756 TRP A N 1
ATOM 11196 C CA . TRP A 1 715 ? 25.552 55.877 122.155 1 40.741 756 TRP A CA 1
ATOM 11197 C C . TRP A 1 715 ? 24.221 56.151 121.462 1 43.979 756 TRP A C 1
ATOM 11198 O O . TRP A 1 715 ? 24.131 57.09 120.684 1 45.302 756 TRP A O 1
ATOM 11219 N N . LYS A 1 716 ? 23.206 55.317 121.713 1 46.135 757 LYS A N 1
ATOM 11220 C CA . LYS A 1 716 ? 21.918 55.467 121.06 1 46.223 757 LYS A CA 1
ATOM 11221 C C . LYS A 1 716 ? 20.882 54.619 121.781 1 48.228 757 LYS A C 1
ATOM 11222 O O . LYS A 1 716 ? 21.144 53.472 122.144 1 46.987 757 LYS A O 1
ATOM 11241 N N . GLU A 1 717 ? 19.695 55.206 121.971 1 53.587 758 GLU A N 1
ATOM 11242 C CA . GLU A 1 717 ? 18.606 54.598 122.727 1 55.5 758 GLU A CA 1
ATOM 11243 C C . GLU A 1 717 ? 19.034 54.372 124.175 1 52.04 758 GLU A C 1
ATOM 11244 O O . GLU A 1 717 ? 18.608 53.375 124.742 1 51.279 758 GLU A O 1
ATOM 11256 N N . ASP A 1 718 ? 19.887 55.258 124.734 1 52.572 759 ASP A N 1
ATOM 11257 C CA . ASP A 1 718 ? 20.349 55.237 126.125 1 52.321 759 ASP A CA 1
ATOM 11258 C C . ASP A 1 718 ? 21.18 53.993 126.466 1 49.292 759 ASP A C 1
ATOM 11259 O O . ASP A 1 718 ? 21.484 53.716 127.633 1 50.63 759 ASP A O 1
ATOM 11268 N N . VAL A 1 719 ? 21.59 53.277 125.41 1 46.719 760 VAL A N 1
ATOM 11269 C CA . VAL A 1 719 ? 22.428 52.09 125.498 1 43.404 760 VAL A CA 1
ATOM 11270 C C . VAL A 1 719 ? 23.809 52.462 124.977 1 39.574 760 VAL A C 1
ATOM 11271 O O . VAL A 1 719 ? 23.943 53.032 123.885 1 38.594 760 VAL A O 1
ATOM 11284 N N . TYR A 1 720 ? 24.818 52.161 125.796 1 36.09 761 TYR A N 1
ATOM 11285 C CA . TYR A 1 720 ? 26.205 52.381 125.423 1 34.741 761 TYR A CA 1
ATOM 11286 C C . TYR A 1 720 ? 26.757 51.054 124.914 1 31.066 761 TYR A C 1
ATOM 11287 O O . TYR A 1 720 ? 26.749 50.085 125.66 1 31.287 761 TYR A O 1
ATOM 11305 N N . THR A 1 721 ? 27.257 51.034 123.674 1 30.934 762 THR A N 1
ATOM 11306 C CA . THR A 1 721 ? 27.794 49.82 123.062 1 29.965 762 THR A CA 1
ATOM 11307 C C . THR A 1 721 ? 29.266 50.039 122.689 1 28.869 762 THR A C 1
ATOM 11308 O O . THR A 1 721 ? 29.606 50.96 121.932 1 28.069 762 THR A O 1
ATOM 11319 N N . LEU A 1 722 ? 30.119 49.173 123.25 1 27.652 763 LEU A N 1
ATOM 11320 C CA . LEU A 1 722 ? 31.525 49.108 122.888 1 28.597 763 LEU A CA 1
ATOM 11321 C C . LEU A 1 722 ? 31.801 47.849 122.062 1 27.8 763 LEU A C 1
ATOM 11322 O O . LEU A 1 722 ? 31.47 46.745 122.478 1 27.351 763 LEU A O 1
ATOM 11338 N N . THR A 1 723 ? 32.395 48.031 120.889 1 26.767 764 THR A N 1
ATOM 11339 C CA . THR A 1 723 ? 32.916 46.931 120.106 1 28.534 764 THR A CA 1
ATOM 11340 C C . THR A 1 723 ? 34.422 46.897 120.315 1 28.54 764 THR A C 1
ATOM 11341 O O . THR A 1 723 ? 35.083 47.889 120.046 1 28.943 764 THR A O 1
ATOM 11352 N N . VAL A 1 724 ? 34.94 45.739 120.738 1 27.623 765 VAL A N 1
ATOM 11353 C CA . VAL A 1 724 ? 36.355 45.539 120.973 1 28.039 765 VAL A CA 1
ATOM 11354 C C . VAL A 1 724 ? 36.901 44.513 119.983 1 29.841 765 VAL A C 1
ATOM 11355 O O . VAL A 1 724 ? 36.571 43.325 120.062 1 31.332 765 VAL A O 1
ATOM 11368 N N . THR A 1 725 ? 37.798 44.934 119.096 1 31.649 766 THR A N 1
ATOM 11369 C CA . THR A 1 725 ? 38.501 43.997 118.229 1 33.233 766 THR A CA 1
ATOM 11370 C C . THR A 1 725 ? 39.949 43.867 118.711 1 30.973 766 THR A C 1
ATOM 11371 O O . THR A 1 725 ? 40.603 44.869 118.984 1 29.956 766 THR A O 1
ATOM 11382 N N . HIS A 1 726 ? 40.434 42.622 118.816 1 29.073 767 HIS A N 1
ATOM 11383 C CA . HIS A 1 726 ? 41.716 42.401 119.452 1 27.67 767 HIS A CA 1
ATOM 11384 C C . HIS A 1 726 ? 42.272 41.019 119.175 1 28.4 767 HIS A C 1
ATOM 11385 O O . HIS A 1 726 ? 41.535 40.045 119 1 27.202 767 HIS A O 1
ATOM 11400 N N . ASN A 1 727 ? 43.608 40.973 119.191 1 27.302 768 ASN A N 1
ATOM 11401 C CA . ASN A 1 727 ? 44.321 39.762 119.533 1 26.172 768 ASN A CA 1
ATOM 11402 C C . ASN A 1 727 ? 45.068 39.991 120.843 1 24.25 768 ASN A C 1
ATOM 11403 O O . ASN A 1 727 ? 45.818 40.948 120.946 1 25.675 768 ASN A O 1
ATOM 11414 N N . GLY A 1 728 ? 44.885 39.109 121.819 1 22.228 769 GLY A N 1
ATOM 11415 C CA . GLY A 1 728 ? 45.655 39.177 123.055 1 21.623 769 GLY A CA 1
ATOM 11416 C C . GLY A 1 728 ? 45.053 40.135 124.088 1 21.102 769 GLY A C 1
ATOM 11417 O O . GLY A 1 728 ? 43.905 40.554 123.973 1 21.783 769 GLY A O 1
ATOM 11421 N N . PRO A 1 729 ? 45.805 40.454 125.169 1 21.001 770 PRO A N 1
ATOM 11422 C CA . PRO A 1 729 ? 45.244 41.096 126.352 1 20.896 770 PRO A CA 1
ATOM 11423 C C . PRO A 1 729 ? 45.119 42.614 126.281 1 21.554 770 PRO A C 1
ATOM 11424 O O . PRO A 1 729 ? 45.873 43.282 125.59 1 21.647 770 PRO A O 1
ATOM 11435 N N . LEU A 1 730 ? 44.159 43.146 127.052 1 21.781 771 LEU A N 1
ATOM 11436 C CA . LEU A 1 730 ? 43.922 44.573 127.137 1 21.511 771 LEU A CA 1
ATOM 11437 C C . LEU A 1 730 ? 43.172 44.909 128.416 1 21.89 771 LEU A C 1
ATOM 11438 O O . LEU A 1 730 ? 42.47 44.056 128.988 1 21.064 771 LEU A O 1
ATOM 11454 N N . ASP A 1 731 ? 43.318 46.169 128.82 1 22.279 772 ASP A N 1
ATOM 11455 C CA . ASP A 1 731 ? 42.561 46.738 129.917 1 23.594 772 ASP A CA 1
ATOM 11456 C C . ASP A 1 731 ? 41.623 47.794 129.349 1 24.109 772 ASP A C 1
ATOM 11457 O O . ASP A 1 731 ? 42.074 48.714 128.68 1 24.18 772 ASP A O 1
ATOM 11466 N N . LEU A 1 732 ? 40.329 47.665 129.624 1 24.161 773 LEU A N 1
ATOM 11467 C CA . LEU A 1 732 ? 39.353 48.633 129.151 1 25.624 773 LEU A CA 1
ATOM 11468 C C . LEU A 1 732 ? 38.654 49.237 130.355 1 25.211 773 LEU A C 1
ATOM 11469 O O . LEU A 1 732 ? 38.159 48.503 131.203 1 25.482 773 LEU A O 1
ATOM 11485 N N . THR A 1 733 ? 38.607 50.565 130.407 1 25.892 774 THR A N 1
ATOM 11486 C CA . THR A 1 733 ? 37.904 51.258 131.469 1 26.32 774 THR A CA 1
ATOM 11487 C C . THR A 1 733 ? 36.666 51.899 130.88 1 27.307 774 THR A C 1
ATOM 11488 O O . THR A 1 733 ? 36.692 52.479 129.796 1 29.463 774 THR A O 1
ATOM 11499 N N . VAL A 1 734 ? 35.586 51.81 131.646 1 27.565 775 VAL A N 1
ATOM 11500 C CA . VAL A 1 734 ? 34.33 52.384 131.222 1 26.636 775 VAL A CA 1
ATOM 11501 C C . VAL A 1 734 ? 33.805 53.231 132.366 1 27.47 775 VAL A C 1
ATOM 11502 O O . VAL A 1 734 ? 33.606 52.714 133.45 1 26.924 775 VAL A O 1
ATOM 11515 N N . ASN A 1 735 ? 33.674 54.533 132.087 1 29.002 776 ASN A N 1
ATOM 11516 C CA . ASN A 1 735 ? 33.127 55.494 133.029 1 30.276 776 ASN A CA 1
ATOM 11517 C C . ASN A 1 735 ? 31.633 55.604 132.753 1 31.16 776 ASN A C 1
ATOM 11518 O O . ASN A 1 735 ? 31.203 56.249 131.812 1 33.517 776 ASN A O 1
ATOM 11529 N N . CYS A 1 736 ? 30.845 54.891 133.541 1 32.153 777 CYS A N 1
ATOM 11530 C CA . CYS A 1 736 ? 29.408 54.856 133.336 1 33.706 777 CYS A CA 1
ATOM 11531 C C . CYS A 1 736 ? 28.735 54.993 134.696 1 33.935 777 CYS A C 1
ATOM 11532 O O . CYS A 1 736 ? 29.257 54.487 135.687 1 40.358 777 CYS A O 1
ATOM 11540 N N . SER A 1 737 ? 27.603 55.691 134.747 1 32.952 778 SER A N 1
ATOM 11541 C CA . SER A 1 737 ? 26.885 55.826 136.005 1 33.776 778 SER A CA 1
ATOM 11542 C C . SER A 1 737 ? 25.403 56.031 135.754 1 33.681 778 SER A C 1
ATOM 11543 O O . SER A 1 737 ? 24.986 56.52 134.702 1 33.766 778 SER A O 1
ATOM 11551 N N . GLY A 1 738 ? 24.616 55.54 136.712 1 34.346 779 GLY A N 1
ATOM 11552 C CA . GLY A 1 738 ? 23.17 55.626 136.625 1 36.774 779 GLY A CA 1
ATOM 11553 C C . GLY A 1 738 ? 22.578 56.14 137.937 1 39.342 779 GLY A C 1
ATOM 11554 O O . GLY A 1 738 ? 23.284 56.729 138.752 1 39.38 779 GLY A O 1
ATOM 11558 N N . LYS A 1 739 ? 21.291 55.849 138.159 1 42.141 780 LYS A N 1
ATOM 11559 C CA . LYS A 1 739 ? 20.576 56.373 139.311 1 43.737 780 LYS A CA 1
ATOM 11560 C C . LYS A 1 739 ? 20.229 55.274 140.325 1 41.661 780 LYS A C 1
ATOM 11561 O O . LYS A 1 739 ? 19.476 55.556 141.254 1 43.955 780 LYS A O 1
ATOM 11580 N N . ALA A 1 740 ? 20.793 54.059 140.201 1 37.759 781 ALA A N 1
ATOM 11581 C CA . ALA A 1 740 ? 20.501 52.977 141.142 1 35.409 781 ALA A CA 1
ATOM 11582 C C . ALA A 1 740 ? 21.072 53.311 142.52 1 35.325 781 ALA A C 1
ATOM 11583 O O . ALA A 1 740 ? 22.161 53.869 142.633 1 33.893 781 ALA A O 1
ATOM 11590 N N . THR A 1 741 ? 20.302 52.991 143.561 1 37.185 782 THR A N 1
ATOM 11591 C CA . THR A 1 741 ? 20.74 53.153 144.94 1 37.637 782 THR A CA 1
ATOM 11592 C C . THR A 1 741 ? 20.84 51.783 145.603 1 38.032 782 THR A C 1
ATOM 11593 O O . THR A 1 741 ? 21.506 51.656 146.623 1 39.208 782 THR A O 1
ATOM 11604 N N . ASP A 1 742 ? 20.177 50.774 145.035 1 39.368 783 ASP A N 1
ATOM 11605 C CA . ASP A 1 742 ? 20.198 49.435 145.605 1 43.377 783 ASP A CA 1
ATOM 11606 C C . ASP A 1 742 ? 21.444 48.674 145.141 1 43.013 783 ASP A C 1
ATOM 11607 O O . ASP A 1 742 ? 21.351 47.779 144.301 1 42.896 783 ASP A O 1
ATOM 11616 N N . ARG A 1 743 ? 22.603 49.005 145.719 1 40.467 784 ARG A N 1
ATOM 11617 C CA . ARG A 1 743 ? 23.867 48.471 145.249 1 40.782 784 ARG A CA 1
ATOM 11618 C C . ARG A 1 743 ? 24.791 48.229 146.429 1 40.862 784 ARG A C 1
ATOM 11619 O O . ARG A 1 743 ? 24.734 48.94 147.423 1 42.021 784 ARG A O 1
ATOM 11640 N N . LEU A 1 744 ? 25.698 47.274 146.282 1 40.642 785 LEU A N 1
ATOM 11641 C CA . LEU A 1 744 ? 26.709 47.051 147.302 1 41.423 785 LEU A CA 1
ATOM 11642 C C . LEU A 1 744 ? 27.819 48.091 147.196 1 39.126 785 LEU A C 1
ATOM 11643 O O . LEU A 1 744 ? 27.868 48.872 146.246 1 34.687 785 LEU A O 1
ATOM 11659 N N . THR A 1 745 ? 28.662 48.084 148.231 1 38.305 786 THR A N 1
ATOM 11660 C CA . THR A 1 745 ? 29.778 48.996 148.382 1 40.035 786 THR A CA 1
ATOM 11661 C C . THR A 1 745 ? 31.086 48.215 148.225 1 40.629 786 THR A C 1
ATOM 11662 O O . THR A 1 745 ? 31.246 47.148 148.829 1 38.26 786 THR A O 1
ATOM 11673 N N . VAL A 1 746 ? 32.028 48.789 147.453 1 40.653 787 VAL A N 1
ATOM 11674 C CA . VAL A 1 746 ? 33.293 48.138 147.126 1 40.701 787 VAL A CA 1
ATOM 11675 C C . VAL A 1 746 ? 34.242 48.173 148.333 1 42.481 787 VAL A C 1
ATOM 11676 O O . VAL A 1 746 ? 34.298 49.182 149.024 1 44.005 787 VAL A O 1
ATOM 11689 N N . SER A 1 747 ? 35 47.079 148.553 1 46.964 788 SER A N 1
ATOM 11690 C CA . SER A 1 747 ? 36.033 46.967 149.587 1 47.643 788 SER A CA 1
ATOM 11691 C C . SER A 1 747 ? 37.257 47.796 149.214 1 50.873 788 SER A C 1
ATOM 11692 O O . SER A 1 747 ? 37.413 48.152 148.044 1 47.381 788 SER A O 1
ATOM 11700 N N . THR A 1 748 ? 38.152 48.041 150.19 1 53.689 789 THR A N 1
ATOM 11701 C CA . THR A 1 748 ? 39.483 48.558 149.879 1 56.301 789 THR A CA 1
ATOM 11702 C C . THR A 1 748 ? 40.241 47.517 149.058 1 53.297 789 THR A C 1
ATOM 11703 O O . THR A 1 748 ? 39.958 46.321 149.115 1 52.808 789 THR A O 1
ATOM 11714 N N . ALA A 1 749 ? 41.226 48.021 148.31 1 55.774 790 ALA A N 1
ATOM 11715 C CA . ALA A 1 749 ? 41.976 47.247 147.336 1 51.346 790 ALA A CA 1
ATOM 11716 C C . ALA A 1 749 ? 42.686 46.082 148.025 1 46.282 790 ALA A C 1
ATOM 11717 O O . ALA A 1 749 ? 43.156 46.217 149.143 1 47.181 790 ALA A O 1
ATOM 11724 N N . ALA A 1 750 ? 42.717 44.931 147.344 1 43.351 791 ALA A N 1
ATOM 11725 C CA . ALA A 1 750 ? 43.558 43.812 147.711 1 38.358 791 ALA A CA 1
ATOM 11726 C C . ALA A 1 750 ? 44.945 44.302 148.126 1 41.089 791 ALA A C 1
ATOM 11727 O O . ALA A 1 750 ? 45.489 45.209 147.505 1 41.274 791 ALA A O 1
ATOM 11734 N N . SER A 1 751 ? 45.508 43.714 149.193 1 37.184 792 SER A N 1
ATOM 11735 C CA . SER A 1 751 ? 46.931 43.816 149.445 1 31.118 792 SER A CA 1
ATOM 11736 C C . SER A 1 751 ? 47.681 42.838 148.527 1 28.169 792 SER A C 1
ATOM 11737 O O . SER A 1 751 ? 47.36 41.652 148.425 1 29.26 792 SER A O 1
ATOM 11745 N N . ILE A 1 752 ? 48.721 43.372 147.892 1 26.222 793 ILE A N 1
ATOM 11746 C CA . ILE A 1 752 ? 49.778 42.584 147.273 1 25.423 793 ILE A CA 1
ATOM 11747 C C . ILE A 1 752 ? 51.096 43.015 147.901 1 24.697 793 ILE A C 1
ATOM 11748 O O . ILE A 1 752 ? 51.428 44.187 147.93 1 23.794 793 ILE A O 1
ATOM 11764 N N . GLN A 1 753 ? 51.846 42.054 148.422 1 24.319 794 GLN A N 1
ATOM 11765 C CA . GLN A 1 753 ? 53.132 42.348 149.001 1 24.287 794 GLN A CA 1
ATOM 11766 C C . GLN A 1 753 ? 54.195 41.624 148.201 1 23.675 794 GLN A C 1
ATOM 11767 O O . GLN A 1 753 ? 54.138 40.417 148.122 1 23.431 794 GLN A O 1
ATOM 11781 N N . VAL A 1 754 ? 55.171 42.365 147.668 1 22.941 795 VAL A N 1
ATOM 11782 C CA . VAL A 1 754 ? 56.287 41.772 146.954 1 23.701 795 VAL A CA 1
ATOM 11783 C C . VAL A 1 754 ? 57.028 40.82 147.895 1 23.065 795 VAL A C 1
ATOM 11784 O O . VAL A 1 754 ? 57.581 41.248 148.893 1 22.414 795 VAL A O 1
ATOM 11797 N N . PRO A 1 755 ? 57.086 39.501 147.603 1 22.601 796 PRO A N 1
ATOM 11798 C CA . PRO A 1 755 ? 57.785 38.584 148.486 1 22.32 796 PRO A CA 1
ATOM 11799 C C . PRO A 1 755 ? 59.247 38.994 148.656 1 22.497 796 PRO A C 1
ATOM 11800 O O . PRO A 1 755 ? 59.941 39.224 147.663 1 22.635 796 PRO A O 1
ATOM 11811 N N . ALA A 1 756 ? 59.716 39.035 149.903 1 22.003 797 ALA A N 1
ATOM 11812 C CA . ALA A 1 756 ? 61.124 39.283 150.18 1 22.724 797 ALA A CA 1
ATOM 11813 C C . ALA A 1 756 ? 62.002 38.217 149.502 1 22.387 797 ALA A C 1
ATOM 11814 O O . ALA A 1 756 ? 61.629 37.043 149.367 1 20.067 797 ALA A O 1
ATOM 11821 N N . SER A 1 757 ? 63.197 38.672 149.128 1 22.948 798 SER A N 1
ATOM 11822 C CA . SER A 1 757 ? 64.236 37.835 148.551 1 23.746 798 SER A CA 1
ATOM 11823 C C . SER A 1 757 ? 64.838 36.88 149.577 1 23.988 798 SER A C 1
ATOM 11824 O O . SER A 1 757 ? 64.856 37.151 150.794 1 23.8 798 SER A O 1
ATOM 11832 N N . PRO A 1 758 ? 65.437 35.774 149.08 1 22.677 799 PRO A N 1
ATOM 11833 C CA . PRO A 1 758 ? 66.132 34.853 149.938 1 22.506 799 PRO A CA 1
ATOM 11834 C C . PRO A 1 758 ? 67.27 35.54 150.672 1 24.395 799 PRO A C 1
ATOM 11835 O O . PRO A 1 758 ? 67.752 36.596 150.263 1 24.557 799 PRO A O 1
ATOM 11846 N N . GLN A 1 759 ? 67.738 34.894 151.729 1 25.568 800 GLN A N 1
ATOM 11847 C CA . GLN A 1 759 ? 69.026 35.257 152.272 1 28.477 800 GLN A CA 1
ATOM 11848 C C . GLN A 1 759 ? 70.087 35.053 151.176 1 27.025 800 GLN A C 1
ATOM 11849 O O . GLN A 1 759 ? 69.995 34.131 150.362 1 26.568 800 GLN A O 1
ATOM 11863 N N . ILE A 1 760 ? 71.071 35.956 151.145 1 28.272 801 ILE A N 1
ATOM 11864 C CA . ILE A 1 760 ? 72.2 35.923 150.213 1 28.999 801 ILE A CA 1
ATOM 11865 C C . ILE A 1 760 ? 72.979 34.611 150.409 1 28.305 801 ILE A C 1
ATOM 11866 O O . ILE A 1 760 ? 73.403 34.284 151.518 1 26.737 801 ILE A O 1
ATOM 11882 N N . TYR A 1 761 ? 73.19 33.855 149.322 1 27.457 802 TYR A N 1
ATOM 11883 C CA . TYR A 1 761 ? 73.92 32.596 149.367 1 27.309 802 TYR A CA 1
ATOM 11884 C C . TYR A 1 761 ? 75.423 32.866 149.432 1 28.145 802 TYR A C 1
ATOM 11885 O O . TYR A 1 761 ? 75.967 33.638 148.634 1 27.157 802 TYR A O 1
ATOM 11903 N N . GLN A 1 762 ? 76.087 32.191 150.377 1 29.194 803 GLN A N 1
ATOM 11904 C CA . GLN A 1 762 ? 77.504 32.392 150.646 1 32.386 803 GLN A CA 1
ATOM 11905 C C . GLN A 1 762 ? 78.321 31.179 150.194 1 30.767 803 GLN A C 1
ATOM 11906 O O . GLN A 1 762 ? 79.5 31.071 150.498 1 32.03 803 GLN A O 1
ATOM 11920 N N . GLY A 1 763 ? 77.693 30.233 149.496 1 28.622 804 GLY A N 1
ATOM 11921 C CA . GLY A 1 763 ? 78.384 29.025 149.087 1 28.669 804 GLY A CA 1
ATOM 11922 C C . GLY A 1 763 ? 79.001 29.175 147.696 1 28.309 804 GLY A C 1
ATOM 11923 O O . GLY A 1 763 ? 79.032 30.261 147.096 1 26.01 804 GLY A O 1
ATOM 11927 N N . ALA A 1 764 ? 79.467 28.03 147.194 1 27.063 805 ALA A N 1
ATOM 11928 C CA . ALA A 1 764 ? 80.211 27.942 145.955 1 27.583 805 ALA A CA 1
ATOM 11929 C C . ALA A 1 764 ? 79.255 28.107 144.778 1 26.636 805 ALA A C 1
ATOM 11930 O O . ALA A 1 764 ? 78.132 27.624 144.832 1 25.596 805 ALA A O 1
ATOM 11937 N N . TYR A 1 765 ? 79.704 28.811 143.737 1 25.578 806 TYR A N 1
ATOM 11938 C CA . TYR A 1 765 ? 78.921 28.981 142.523 1 25.006 806 TYR A CA 1
ATOM 11939 C C . TYR A 1 765 ? 79.402 27.954 141.507 1 24.218 806 TYR A C 1
ATOM 11940 O O . TYR A 1 765 ? 80.552 27.498 141.555 1 25.239 806 TYR A O 1
ATOM 11958 N N . GLN A 1 766 ? 78.506 27.615 140.59 1 24.177 807 GLN A N 1
ATOM 11959 C CA . GLN A 1 766 ? 78.759 26.606 139.581 1 24.232 807 GLN A CA 1
ATOM 11960 C C . GLN A 1 766 ? 78.272 27.11 138.228 1 24.202 807 GLN A C 1
ATOM 11961 O O . GLN A 1 766 ? 77.239 27.767 138.143 1 22.712 807 GLN A O 1
ATOM 11975 N N . TYR A 1 767 ? 79.058 26.796 137.187 1 25.904 808 TYR A N 1
ATOM 11976 C CA . TYR A 1 767 ? 78.774 27.169 135.809 1 23.891 808 TYR A CA 1
ATOM 11977 C C . TYR A 1 767 ? 79.132 25.976 134.94 1 23.098 808 TYR A C 1
ATOM 11978 O O . TYR A 1 767 ? 80.287 25.568 134.913 1 22.841 808 TYR A O 1
ATOM 11996 N N . GLU A 1 768 ? 78.13 25.462 134.222 1 23.349 809 GLU A N 1
ATOM 11997 C CA . GLU A 1 768 ? 78.292 24.306 133.362 1 23.388 809 GLU A CA 1
ATOM 11998 C C . GLU A 1 768 ? 78.981 24.702 132.048 1 23.175 809 GLU A C 1
ATOM 11999 O O . GLU A 1 768 ? 78.675 25.732 131.437 1 23.107 809 GLU A O 1
ATOM 12011 N N . ALA A 1 769 ? 79.905 23.84 131.611 1 22.326 810 ALA A N 1
ATOM 12012 C CA . ALA A 1 769 ? 80.7 24.086 130.413 1 23.611 810 ALA A CA 1
ATOM 12013 C C . ALA A 1 769 ? 79.851 23.956 129.155 1 23.185 810 ALA A C 1
ATOM 12014 O O . ALA A 1 769 ? 80.089 24.661 128.181 1 22.32 810 ALA A O 1
ATOM 12021 N N . GLU A 1 770 ? 78.823 23.109 129.221 1 23.785 811 GLU A N 1
ATOM 12022 C CA . GLU A 1 770 ? 77.822 23.014 128.168 1 24.998 811 GLU A CA 1
ATOM 12023 C C . GLU A 1 770 ? 76.987 24.293 128.087 1 26.024 811 GLU A C 1
ATOM 12024 O O . GLU A 1 770 ? 76.208 24.443 127.136 1 28.716 811 GLU A O 1
ATOM 12036 N N . CYS A 1 771 ? 77.176 25.239 129.025 1 24.934 812 CYS A N 1
ATOM 12037 C CA . CYS A 1 771 ? 76.466 26.514 128.936 1 25.12 812 CYS A CA 1
ATOM 12038 C C . CYS A 1 771 ? 77.389 27.668 128.545 1 26.104 812 CYS A C 1
ATOM 12039 O O . CYS A 1 771 ? 76.924 28.8 128.363 1 27.831 812 CYS A O 1
ATOM 12047 N N . PHE A 1 772 ? 78.687 27.386 128.366 1 26.688 813 PHE A N 1
ATOM 12048 C CA . PHE A 1 772 ? 79.634 28.421 127.974 1 27.754 813 PHE A CA 1
ATOM 12049 C C . PHE A 1 772 ? 79.32 28.916 126.561 1 26.414 813 PHE A C 1
ATOM 12050 O O . PHE A 1 772 ? 78.808 28.185 125.714 1 25.733 813 PHE A O 1
ATOM 12067 N N . ASP A 1 773 ? 79.609 30.191 126.335 1 26.942 814 ASP A N 1
ATOM 12068 C CA . ASP A 1 773 ? 79.798 30.685 124.979 1 28.136 814 ASP A CA 1
ATOM 12069 C C . ASP A 1 773 ? 81.043 30.009 124.411 1 29.536 814 ASP A C 1
ATOM 12070 O O . ASP A 1 773 ? 82.021 29.801 125.133 1 28.347 814 ASP A O 1
ATOM 12079 N N . PHE A 1 774 ? 81.037 29.702 123.107 1 29.854 815 PHE A N 1
ATOM 12080 C CA . PHE A 1 774 ? 82.084 28.857 122.544 1 29.607 815 PHE A CA 1
ATOM 12081 C C . PHE A 1 774 ? 82.453 29.275 121.125 1 29.504 815 PHE A C 1
ATOM 12082 O O . PHE A 1 774 ? 81.642 29.898 120.454 1 26.583 815 PHE A O 1
ATOM 12099 N N . LYS A 1 775 ? 83.683 28.916 120.709 1 29.874 816 LYS A N 1
ATOM 12100 C CA . LYS A 1 775 ? 84.129 28.951 119.322 1 31.052 816 LYS A CA 1
ATOM 12101 C C . LYS A 1 775 ? 85.196 27.882 119.12 1 32.476 816 LYS A C 1
ATOM 12102 O O . LYS A 1 775 ? 86.112 27.72 119.954 1 30.565 816 LYS A O 1
ATOM 12121 N N . ASN A 1 776 ? 85.071 27.179 117.982 1 33.77 817 ASN A N 1
ATOM 12122 C CA . ASN A 1 776 ? 86.107 26.272 117.518 1 34.354 817 ASN A CA 1
ATOM 12123 C C . ASN A 1 776 ? 86.356 25.16 118.54 1 34.083 817 ASN A C 1
ATOM 12124 O O . ASN A 1 776 ? 87.498 24.729 118.725 1 33.681 817 ASN A O 1
ATOM 12135 N N . VAL A 1 777 ? 85.282 24.656 119.156 1 33.023 818 VAL A N 1
ATOM 12136 C CA . VAL A 1 777 ? 85.383 23.507 120.042 1 31.713 818 VAL A CA 1
ATOM 12137 C C . VAL A 1 777 ? 84.966 22.248 119.278 1 32.1 818 VAL A C 1
ATOM 12138 O O . VAL A 1 777 ? 84.303 22.342 118.254 1 33.847 818 VAL A O 1
ATOM 12151 N N . THR A 1 778 ? 85.418 21.085 119.741 1 31.147 819 THR A N 1
ATOM 12152 C CA . THR A 1 778 ? 85.308 19.855 118.976 1 32.494 819 THR A CA 1
ATOM 12153 C C . THR A 1 778 ? 83.886 19.324 119.063 1 31.967 819 THR A C 1
ATOM 12154 O O . THR A 1 778 ? 83.332 18.889 118.063 1 33.441 819 THR A O 1
ATOM 12165 N N . LYS A 1 779 ? 83.318 19.322 120.27 1 32.725 820 LYS A N 1
ATOM 12166 C CA . LYS A 1 779 ? 81.958 18.85 120.423 1 33.098 820 LYS A CA 1
ATOM 12167 C C . LYS A 1 779 ? 81.331 19.422 121.689 1 31.681 820 LYS A C 1
ATOM 12168 O O . LYS A 1 779 ? 81.955 19.536 122.735 1 33.581 820 LYS A O 1
ATOM 12187 N N . ARG A 1 780 ? 80.043 19.712 121.581 1 30.182 821 ARG A N 1
ATOM 12188 C CA . ARG A 1 780 ? 79.269 20.237 122.688 1 29.748 821 ARG A CA 1
ATOM 12189 C C . ARG A 1 780 ? 78.219 19.191 123.033 1 27.646 821 ARG A C 1
ATOM 12190 O O . ARG A 1 780 ? 77.345 18.902 122.219 1 27.519 821 ARG A O 1
ATOM 12211 N N . VAL A 1 781 ? 78.373 18.57 124.197 1 26.046 822 VAL A N 1
ATOM 12212 C CA . VAL A 1 781 ? 77.423 17.57 124.626 1 26.001 822 VAL A CA 1
ATOM 12213 C C . VAL A 1 781 ? 76.422 18.236 125.576 1 25.456 822 VAL A C 1
ATOM 12214 O O . VAL A 1 781 ? 76.615 18.292 126.796 1 23.807 822 VAL A O 1
ATOM 12227 N N . THR A 1 782 ? 75.299 18.672 124.998 1 25.998 823 THR A N 1
ATOM 12228 C CA . THR A 1 782 ? 74.215 19.262 125.763 1 26.461 823 THR A CA 1
ATOM 12229 C C . THR A 1 782 ? 73.283 18.164 126.273 1 26.638 823 THR A C 1
ATOM 12230 O O . THR A 1 782 ? 72.491 18.427 127.168 1 26.586 823 THR A O 1
ATOM 12241 N N . LYS A 1 783 ? 73.37 16.958 125.698 1 27.274 824 LYS A N 1
ATOM 12242 C CA . LYS A 1 783 ? 72.536 15.839 126.106 1 27.247 824 LYS A CA 1
ATOM 12243 C C . LYS A 1 783 ? 73.426 14.617 126.328 1 29.725 824 LYS A C 1
ATOM 12244 O O . LYS A 1 783 ? 73.72 13.87 125.389 1 30.13 824 LYS A O 1
ATOM 12263 N N . GLY A 1 784 ? 73.878 14.425 127.567 1 27.503 825 GLY A N 1
ATOM 12264 C CA . GLY A 1 784 ? 75.003 13.538 127.798 1 28.001 825 GLY A CA 1
ATOM 12265 C C . GLY A 1 784 ? 74.629 12.057 127.84 1 27.659 825 GLY A C 1
ATOM 12266 O O . GLY A 1 784 ? 75.478 11.179 127.731 1 28.859 825 GLY A O 1
ATOM 12270 N N . ASP A 1 785 ? 73.363 11.74 128.046 1 28.589 826 ASP A N 1
ATOM 12271 C CA . ASP A 1 785 ? 73.015 10.353 128.321 1 26.956 826 ASP A CA 1
ATOM 12272 C C . ASP A 1 785 ? 73.286 9.448 127.116 1 29.822 826 ASP A C 1
ATOM 12273 O O . ASP A 1 785 ? 73.514 8.252 127.308 1 28.778 826 ASP A O 1
ATOM 12282 N N . SER A 1 786 ? 73.167 9.988 125.89 1 29.153 827 SER A N 1
ATOM 12283 C CA . SER A 1 786 ? 73.36 9.202 124.682 1 34.398 827 SER A CA 1
ATOM 12284 C C . SER A 1 786 ? 74.823 9.203 124.222 1 34.609 827 SER A C 1
ATOM 12285 O O . SER A 1 786 ? 75.108 8.553 123.229 1 37.332 827 SER A O 1
ATOM 12293 N N . GLU A 1 787 ? 75.736 9.882 124.953 1 31.059 828 GLU A N 1
ATOM 12294 C CA . GLU A 1 787 ? 77.145 9.909 124.609 1 31.262 828 GLU A CA 1
ATOM 12295 C C . GLU A 1 787 ? 77.967 8.996 125.527 1 29.4 828 GLU A C 1
ATOM 12296 O O . GLU A 1 787 ? 77.46 8.446 126.491 1 26.119 828 GLU A O 1
ATOM 12308 N N . PRO A 1 788 ? 79.265 8.765 125.219 1 30.008 829 PRO A N 1
ATOM 12309 C CA . PRO A 1 788 ? 80.09 7.795 125.946 1 29.834 829 PRO A CA 1
ATOM 12310 C C . PRO A 1 788 ? 80.685 8.216 127.296 1 27.997 829 PRO A C 1
ATOM 12311 O O . PRO A 1 788 ? 81.208 7.348 127.979 1 27.06 829 PRO A O 1
ATOM 12322 N N . ILE A 1 789 ? 80.655 9.513 127.662 1 26.447 830 ILE A N 1
ATOM 12323 C CA . ILE A 1 789 ? 81.27 9.958 128.911 1 25.84 830 ILE A CA 1
ATOM 12324 C C . ILE A 1 789 ? 80.199 9.966 130.009 1 25.566 830 ILE A C 1
ATOM 12325 O O . ILE A 1 789 ? 79.114 10.543 129.851 1 21.915 830 ILE A O 1
ATOM 12341 N N . ARG A 1 790 ? 80.592 9.435 131.174 1 25.732 831 ARG A N 1
ATOM 12342 C CA . ARG A 1 790 ? 79.72 9.347 132.328 1 26.739 831 ARG A CA 1
ATOM 12343 C C . ARG A 1 790 ? 80.192 10.334 133.393 1 26.531 831 ARG A C 1
ATOM 12344 O O . ARG A 1 790 ? 81.201 11.022 133.224 1 27.729 831 ARG A O 1
ATOM 12365 N N . ASN A 1 791 ? 79.423 10.381 134.476 1 25.754 832 ASN A N 1
ATOM 12366 C CA . ASN A 1 791 ? 79.843 11 135.718 1 25.345 832 ASN A CA 1
ATOM 12367 C C . ASN A 1 791 ? 80.079 12.488 135.504 1 24.359 832 ASN A C 1
ATOM 12368 O O . ASN A 1 791 ? 81.015 13.043 136.074 1 23.94 832 ASN A O 1
ATOM 12379 N N . TYR A 1 792 ? 79.231 13.121 134.692 1 23.343 833 TYR A N 1
ATOM 12380 C CA . TYR A 1 792 ? 79.314 14.559 134.481 1 24.044 833 TYR A CA 1
ATOM 12381 C C . TYR A 1 792 ? 78.255 15.263 135.344 1 24.764 833 TYR A C 1
ATOM 12382 O O . TYR A 1 792 ? 77.433 14.618 135.988 1 26.613 833 TYR A O 1
ATOM 12400 N N . THR A 1 793 ? 78.318 16.602 135.388 1 25.103 834 THR A N 1
ATOM 12401 C CA . THR A 1 793 ? 77.395 17.428 136.157 1 25.472 834 THR A CA 1
ATOM 12402 C C . THR A 1 793 ? 76.388 18.104 135.218 1 25.503 834 THR A C 1
ATOM 12403 O O . THR A 1 793 ? 76.682 18.484 134.076 1 22.515 834 THR A O 1
ATOM 12414 N N . ALA A 1 794 ? 75.178 18.255 135.76 1 24.496 835 ALA A N 1
ATOM 12415 C CA . ALA A 1 794 ? 74.039 18.715 134.994 1 24.747 835 ALA A CA 1
ATOM 12416 C C . ALA A 1 794 ? 73.886 17.765 133.808 1 25.668 835 ALA A C 1
ATOM 12417 O O . ALA A 1 794 ? 74.007 16.55 133.996 1 28.388 835 ALA A O 1
ATOM 12424 N N . GLN A 1 795 ? 73.61 18.264 132.605 1 23.985 836 GLN A N 1
ATOM 12425 C CA . GLN A 1 795 ? 73.164 17.339 131.576 1 24.208 836 GLN A CA 1
ATOM 12426 C C . GLN A 1 795 ? 74.24 17.089 130.524 1 23.411 836 GLN A C 1
ATOM 12427 O O . GLN A 1 795 ? 73.991 16.36 129.572 1 24.18 836 GLN A O 1
ATOM 12441 N N . GLY A 1 796 ? 75.419 17.691 130.68 1 22.343 837 GLY A N 1
ATOM 12442 C CA . GLY A 1 796 ? 76.399 17.566 129.63 1 21.789 837 GLY A CA 1
ATOM 12443 C C . GLY A 1 796 ? 77.767 18.054 130.065 1 22.404 837 GLY A C 1
ATOM 12444 O O . GLY A 1 796 ? 78.077 18.042 131.255 1 22.57 837 GLY A O 1
ATOM 12448 N N . TYR A 1 797 ? 78.536 18.454 129.05 1 22.107 838 TYR A N 1
ATOM 12449 C CA . TYR A 1 797 ? 79.932 18.832 129.108 1 24.179 838 TYR A CA 1
ATOM 12450 C C . TYR A 1 797 ? 80.296 19.251 127.683 1 23.973 838 TYR A C 1
ATOM 12451 O O . TYR A 1 797 ? 79.5 19.111 126.752 1 24.798 838 TYR A O 1
ATOM 12469 N N . ILE A 1 798 ? 81.522 19.721 127.5 1 24.66 839 ILE A N 1
ATOM 12470 C CA . ILE A 1 798 ? 82.029 19.87 126.147 1 26.615 839 ILE A CA 1
ATOM 12471 C C . ILE A 1 798 ? 83.367 19.151 126.001 1 25.43 839 ILE A C 1
ATOM 12472 O O . ILE A 1 798 ? 84.131 19.008 126.949 1 23.75 839 ILE A O 1
ATOM 12488 N N . ASN A 1 799 ? 83.605 18.721 124.772 1 26.561 840 ASN A N 1
ATOM 12489 C CA . ASN A 1 799 ? 84.956 18.506 124.272 1 28.615 840 ASN A CA 1
ATOM 12490 C C . ASN A 1 799 ? 85.471 19.811 123.664 1 28.253 840 ASN A C 1
ATOM 12491 O O . ASN A 1 799 ? 85.165 20.136 122.514 1 26.78 840 ASN A O 1
ATOM 12502 N N . PHE A 1 800 ? 86.224 20.55 124.48 1 29.181 841 PHE A N 1
ATOM 12503 C CA . PHE A 1 800 ? 86.859 21.774 124.057 1 30.933 841 PHE A CA 1
ATOM 12504 C C . PHE A 1 800 ? 87.786 21.478 122.884 1 33.186 841 PHE A C 1
ATOM 12505 O O . PHE A 1 800 ? 87.823 22.282 121.959 1 34.98 841 PHE A O 1
ATOM 12522 N N . GLY A 1 801 ? 88.521 20.356 122.934 1 35.173 842 GLY A N 1
ATOM 12523 C CA . GLY A 1 801 ? 89.3 19.862 121.795 1 36.563 842 GLY A CA 1
ATOM 12524 C C . GLY A 1 801 ? 90.686 20.512 121.689 1 38.446 842 GLY A C 1
ATOM 12525 O O . GLY A 1 801 ? 91.16 21.164 122.617 1 39.272 842 GLY A O 1
ATOM 12529 N N . ALA A 1 802 ? 91.33 20.373 120.52 1 38.723 843 ALA A N 1
ATOM 12530 C CA . ALA A 1 802 ? 92.742 20.678 120.388 1 37.44 843 ALA A CA 1
ATOM 12531 C C . ALA A 1 802 ? 93.015 21.794 119.382 1 37.829 843 ALA A C 1
ATOM 12532 O O . ALA A 1 802 ? 94.167 22.084 119.11 1 39.6 843 ALA A O 1
ATOM 12539 N N . SER A 1 803 ? 91.988 22.458 118.865 1 34.851 844 SER A N 1
ATOM 12540 C CA . SER A 1 803 ? 92.206 23.539 117.93 1 34.516 844 SER A CA 1
ATOM 12541 C C . SER A 1 803 ? 92.927 24.705 118.609 1 35.811 844 SER A C 1
ATOM 12542 O O . SER A 1 803 ? 92.649 25.072 119.757 1 33.861 844 SER A O 1
ATOM 12550 N N . SER A 1 804 ? 93.833 25.335 117.858 1 36.44 845 SER A N 1
ATOM 12551 C CA . SER A 1 804 ? 94.595 26.466 118.384 1 37.81 845 SER A CA 1
ATOM 12552 C C . SER A 1 804 ? 93.718 27.712 118.531 1 37.287 845 SER A C 1
ATOM 12553 O O . SER A 1 804 ? 94.171 28.695 119.116 1 38.654 845 SER A O 1
ATOM 12561 N N . ALA A 1 805 ? 92.481 27.674 118.002 1 37.3 846 ALA A N 1
ATOM 12562 C CA . ALA A 1 805 ? 91.57 28.815 118.042 1 37.613 846 ALA A CA 1
ATOM 12563 C C . ALA A 1 805 ? 90.37 28.554 118.964 1 36.368 846 ALA A C 1
ATOM 12564 O O . ALA A 1 805 ? 89.437 29.371 119.035 1 34.259 846 ALA A O 1
ATOM 12571 N N . ALA A 1 806 ? 90.401 27.409 119.67 1 35.425 847 ALA A N 1
ATOM 12572 C CA . ALA A 1 806 ? 89.34 27.06 120.6 1 33.853 847 ALA A CA 1
ATOM 12573 C C . ALA A 1 806 ? 89.31 28.065 121.737 1 32.072 847 ALA A C 1
ATOM 12574 O O . ALA A 1 806 ? 90.36 28.498 122.203 1 31.399 847 ALA A O 1
ATOM 12581 N N . ALA A 1 807 ? 88.096 28.365 122.205 1 30.994 848 ALA A N 1
ATOM 12582 C CA . ALA A 1 807 ? 87.897 29.316 123.286 1 29.974 848 ALA A CA 1
ATOM 12583 C C . ALA A 1 807 ? 86.494 29.167 123.85 1 29.997 848 ALA A C 1
ATOM 12584 O O . ALA A 1 807 ? 85.552 28.898 123.09 1 30.687 848 ALA A O 1
ATOM 12591 N N . VAL A 1 808 ? 86.368 29.368 125.169 1 29.446 849 VAL A N 1
ATOM 12592 C CA . VAL A 1 808 ? 85.073 29.401 125.833 1 28.44 849 VAL A CA 1
ATOM 12593 C C . VAL A 1 808 ? 85.056 30.615 126.741 1 28.011 849 VAL A C 1
ATOM 12594 O O . VAL A 1 808 ? 86.111 31.052 127.198 1 29.547 849 VAL A O 1
ATOM 12607 N N . ARG A 1 809 ? 83.857 31.138 126.97 1 27.775 850 ARG A N 1
ATOM 12608 C CA . ARG A 1 809 ? 83.642 32.317 127.787 1 28.54 850 ARG A CA 1
ATOM 12609 C C . ARG A 1 809 ? 82.336 32.153 128.572 1 28.229 850 ARG A C 1
ATOM 12610 O O . ARG A 1 809 ? 81.366 31.59 128.053 1 27.932 850 ARG A O 1
ATOM 12663 N N . ALA A 1 811 ? 80.038 34.514 131.813 1 26.181 852 ALA A N 1
ATOM 12664 C CA . ALA A 1 811 ? 79.873 35.596 132.754 1 25.753 852 ALA A CA 1
ATOM 12665 C C . ALA A 1 811 ? 79.644 34.974 134.134 1 25.665 852 ALA A C 1
ATOM 12666 O O . ALA A 1 811 ? 78.657 34.263 134.345 1 26.893 852 ALA A O 1
ATOM 12674 N N . VAL A 1 812 ? 80.592 35.205 135.044 1 25.916 853 VAL A N 1
ATOM 12675 C CA . VAL A 1 812 ? 80.498 34.685 136.401 1 26.755 853 VAL A CA 1
ATOM 12676 C C . VAL A 1 812 ? 80.36 35.876 137.347 1 27.73 853 VAL A C 1
ATOM 12677 O O . VAL A 1 812 ? 80.598 37.001 136.905 1 26.97 853 VAL A O 1
ATOM 12690 N N . THR A 1 813 ? 79.976 35.637 138.622 1 27.342 854 THR A N 1
ATOM 12691 C CA . THR A 1 813 ? 79.809 36.733 139.581 1 27.221 854 THR A CA 1
ATOM 12692 C C . THR A 1 813 ? 80.597 36.49 140.872 1 27.951 854 THR A C 1
ATOM 12693 O O . THR A 1 813 ? 80.993 35.371 141.204 1 26.177 854 THR A O 1
ATOM 12704 N N . ALA A 1 814 ? 80.815 37.584 141.61 1 32.043 855 ALA A N 1
ATOM 12705 C CA . ALA A 1 814 ? 81.317 37.54 142.981 1 35.067 855 ALA A CA 1
ATOM 12706 C C . ALA A 1 814 ? 80.538 38.511 143.871 1 38.366 855 ALA A C 1
ATOM 12707 O O . ALA A 1 814 ? 80.135 39.592 143.44 1 39.436 855 ALA A O 1
ATOM 12714 N N . LEU A 1 815 ? 80.361 38.135 145.138 1 40.862 856 LEU A N 1
ATOM 12715 C CA . LEU A 1 815 ? 79.698 39.011 146.085 1 42.471 856 LEU A CA 1
ATOM 12716 C C . LEU A 1 815 ? 80.575 40.221 146.382 1 44.522 856 LEU A C 1
ATOM 12717 O O . LEU A 1 815 ? 80.074 41.334 146.533 1 47.019 856 LEU A O 1
ATOM 12733 N N . GLU A 1 816 ? 81.876 40.008 146.502 1 43.826 857 GLU A N 1
ATOM 12734 C CA . GLU A 1 816 ? 82.738 41.142 146.763 1 49.899 857 GLU A CA 1
ATOM 12735 C C . GLU A 1 816 ? 84.104 40.886 146.136 1 46.604 857 GLU A C 1
ATOM 12736 O O . GLU A 1 816 ? 84.399 39.766 145.727 1 43.799 857 GLU A O 1
ATOM 12748 N N . ASP A 1 817 ? 84.885 41.963 146.014 1 47.712 858 ASP A N 1
ATOM 12749 C CA . ASP A 1 817 ? 86.211 41.876 145.441 1 50.482 858 ASP A CA 1
ATOM 12750 C C . ASP A 1 817 ? 87.028 40.97 146.344 1 49.108 858 ASP A C 1
ATOM 12751 O O . ASP A 1 817 ? 86.81 40.95 147.557 1 47.82 858 ASP A O 1
ATOM 12760 N N . GLY A 1 818 ? 87.95 40.226 145.728 1 44.419 859 GLY A N 1
ATOM 12761 C CA . GLY A 1 818 ? 88.866 39.393 146.472 1 42.088 859 GLY A CA 1
ATOM 12762 C C . GLY A 1 818 ? 89.3 38.184 145.652 1 40.735 859 GLY A C 1
ATOM 12763 O O . GLY A 1 818 ? 89.058 38.106 144.444 1 37.687 859 GLY A O 1
ATOM 12767 N N . VAL A 1 819 ? 89.981 37.277 146.351 1 38.949 860 VAL A N 1
ATOM 12768 C CA . VAL A 1 819 ? 90.598 36.123 145.738 1 37.41 860 VAL A CA 1
ATOM 12769 C C . VAL A 1 819 ? 89.621 34.964 145.834 1 35.721 860 VAL A C 1
ATOM 12770 O O . VAL A 1 819 ? 89.044 34.714 146.877 1 36.613 860 VAL A O 1
ATOM 12783 N N . TYR A 1 820 ? 89.388 34.322 144.698 1 34.334 861 TYR A N 1
ATOM 12784 C CA . TYR A 1 820 ? 88.502 33.183 144.63 1 34.858 861 TYR A CA 1
ATOM 12785 C C . TYR A 1 820 ? 89.31 32.053 144.021 1 36.05 861 TYR A C 1
ATOM 12786 O O . TYR A 1 820 ? 90.274 32.319 143.29 1 37.346 861 TYR A O 1
ATOM 12804 N N . THR A 1 821 ? 88.911 30.828 144.356 1 33.699 862 THR A N 1
ATOM 12805 C CA . THR A 1 821 ? 89.498 29.642 143.777 1 33.759 862 THR A CA 1
ATOM 12806 C C . THR A 1 821 ? 88.526 29.107 142.733 1 32.655 862 THR A C 1
ATOM 12807 O O . THR A 1 821 ? 87.37 28.862 143.046 1 31.539 862 THR A O 1
ATOM 12818 N N . ILE A 1 822 ? 89.049 28.908 141.514 1 32.743 863 ILE A N 1
ATOM 12819 C CA . ILE A 1 822 ? 88.32 28.335 140.4 1 30.703 863 ILE A CA 1
ATOM 12820 C C . ILE A 1 822 ? 88.797 26.894 140.2 1 31.455 863 ILE A C 1
ATOM 12821 O O . ILE A 1 822 ? 89.946 26.644 139.781 1 30.896 863 ILE A O 1
ATOM 12837 N N . ARG A 1 823 ? 87.857 25.966 140.471 1 30.078 864 ARG A N 1
ATOM 12838 C CA . ARG A 1 823 ? 88.047 24.549 140.225 1 31.494 864 ARG A CA 1
ATOM 12839 C C . ARG A 1 823 ? 87.476 24.172 138.857 1 28.14 864 ARG A C 1
ATOM 12840 O O . ARG A 1 823 ? 86.288 24.278 138.652 1 26.607 864 ARG A O 1
ATOM 12861 N N . ILE A 1 824 ? 88.326 23.666 137.967 1 27.676 865 ILE A N 1
ATOM 12862 C CA . ILE A 1 824 ? 87.952 23.338 136.603 1 28.063 865 ILE A CA 1
ATOM 12863 C C . ILE A 1 824 ? 87.898 21.818 136.489 1 27.866 865 ILE A C 1
ATOM 12864 O O . ILE A 1 824 ? 88.911 21.14 136.707 1 27.754 865 ILE A O 1
ATOM 12880 N N . ARG A 1 825 ? 86.706 21.313 136.157 1 27.761 866 ARG A N 1
ATOM 12881 C CA . ARG A 1 825 ? 86.453 19.879 136.093 1 28.187 866 ARG A CA 1
ATOM 12882 C C . ARG A 1 825 ? 86.635 19.473 134.634 1 28.106 866 ARG A C 1
ATOM 12883 O O . ARG A 1 825 ? 85.993 20.052 133.763 1 26.336 866 ARG A O 1
ATOM 12904 N N . TYR A 1 826 ? 87.56 18.541 134.378 1 29.733 867 TYR A N 1
ATOM 12905 C CA . TYR A 1 826 ? 88.129 18.38 133.045 1 29.556 867 TYR A CA 1
ATOM 12906 C C . TYR A 1 826 ? 88.539 16.922 132.833 1 30.722 867 TYR A C 1
ATOM 12907 O O . TYR A 1 826 ? 88.691 16.166 133.791 1 31.411 867 TYR A O 1
ATOM 12925 N N . ARG A 1 827 ? 88.624 16.54 131.555 1 30.608 868 ARG A N 1
ATOM 12926 C CA . ARG A 1 827 ? 89.332 15.349 131.129 1 32.183 868 ARG A CA 1
ATOM 12927 C C . ARG A 1 827 ? 90.432 15.735 130.139 1 31.245 868 ARG A C 1
ATOM 12928 O O . ARG A 1 827 ? 90.322 16.714 129.385 1 30.429 868 ARG A O 1
ATOM 12949 N N . ALA A 1 828 ? 91.525 14.977 130.22 1 30.487 869 ALA A N 1
ATOM 12950 C CA . ALA A 1 828 ? 92.616 15.052 129.262 1 30.292 869 ALA A CA 1
ATOM 12951 C C . ALA A 1 828 ? 93.166 13.63 129.134 1 30.929 869 ALA A C 1
ATOM 12952 O O . ALA A 1 828 ? 94.197 13.281 129.717 1 30.284 869 ALA A O 1
ATOM 12959 N N . PRO A 1 829 ? 92.404 12.733 128.472 1 31.889 870 PRO A N 1
ATOM 12960 C CA . PRO A 1 829 ? 92.664 11.296 128.559 1 34.344 870 PRO A CA 1
ATOM 12961 C C . PRO A 1 829 ? 93.855 10.766 127.753 1 36.441 870 PRO A C 1
ATOM 12962 O O . PRO A 1 829 ? 94.356 9.687 128.069 1 39.203 870 PRO A O 1
ATOM 12973 N N . SER A 1 830 ? 94.316 11.509 126.733 1 35.865 871 SER A N 1
ATOM 12974 C CA . SER A 1 830 ? 95.413 11.048 125.892 1 35.93 871 SER A CA 1
ATOM 12975 C C . SER A 1 830 ? 96.701 11.824 126.152 1 36.275 871 SER A C 1
ATOM 12976 O O . SER A 1 830 ? 97.762 11.317 125.821 1 38.111 871 SER A O 1
ATOM 12984 N N . ALA A 1 831 ? 96.626 13.028 126.733 1 34.85 872 ALA A N 1
ATOM 12985 C CA . ALA A 1 831 ? 97.824 13.794 127.014 1 34.561 872 ALA A CA 1
ATOM 12986 C C . ALA A 1 831 ? 97.52 15.003 127.895 1 33.332 872 ALA A C 1
ATOM 12987 O O . ALA A 1 831 ? 96.408 15.529 127.871 1 31.229 872 ALA A O 1
ATOM 12994 N N . THR A 1 832 ? 98.569 15.452 128.607 1 33.415 873 THR A N 1
ATOM 12995 C CA . THR A 1 832 ? 98.552 16.698 129.353 1 32.975 873 THR A CA 1
ATOM 12996 C C . THR A 1 832 ? 98.306 17.844 128.372 1 32.886 873 THR A C 1
ATOM 12997 O O . THR A 1 832 ? 98.92 17.894 127.319 1 31.356 873 THR A O 1
ATOM 13008 N N . VAL A 1 833 ? 97.36 18.729 128.717 1 32.327 874 VAL A N 1
ATOM 13009 C CA . VAL A 1 833 ? 97.123 19.932 127.948 1 31.855 874 VAL A CA 1
ATOM 13010 C C . VAL A 1 833 ? 97.631 21.123 128.749 1 32.871 874 VAL A C 1
ATOM 13011 O O . VAL A 1 833 ? 97.228 21.321 129.878 1 31.991 874 VAL A O 1
ATOM 13024 N N . ASN A 1 834 ? 98.568 21.874 128.151 1 35.644 875 ASN A N 1
ATOM 13025 C CA . ASN A 1 834 ? 99.222 22.996 128.798 1 35.941 875 ASN A CA 1
ATOM 13026 C C . ASN A 1 834 ? 99.278 24.175 127.839 1 35.374 875 ASN A C 1
ATOM 13027 O O . ASN A 1 834 ? 100.08 25.08 128.04 1 37.625 875 ASN A O 1
ATOM 13038 N N . THR A 1 835 ? 98.397 24.169 126.833 1 34.622 876 THR A N 1
ATOM 13039 C CA . THR A 1 835 ? 98.355 25.184 125.783 1 34.478 876 THR A CA 1
ATOM 13040 C C . THR A 1 835 ? 97.097 26.046 125.887 1 33.545 876 THR A C 1
ATOM 13041 O O . THR A 1 835 ? 96.678 26.665 124.896 1 32.155 876 THR A O 1
ATOM 13052 N N . VAL A 1 836 ? 96.458 26.033 127.068 1 33.047 877 VAL A N 1
ATOM 13053 C CA . VAL A 1 836 ? 95.149 26.648 127.256 1 32.671 877 VAL A CA 1
ATOM 13054 C C . VAL A 1 836 ? 95.234 27.621 128.424 1 33.876 877 VAL A C 1
ATOM 13055 O O . VAL A 1 836 ? 95.497 27.237 129.567 1 35.683 877 VAL A O 1
ATOM 13068 N N . ASP A 1 837 ? 95.034 28.897 128.087 1 34.273 878 ASP A N 1
ATOM 13069 C CA . ASP A 1 837 ? 95.228 29.983 129.022 1 34.456 878 ASP A CA 1
ATOM 13070 C C . ASP A 1 837 ? 93.895 30.426 129.612 1 32.829 878 ASP A C 1
ATOM 13071 O O . ASP A 1 837 ? 92.873 30.373 128.933 1 31.698 878 ASP A O 1
ATOM 13097 N N . TYR A 1 839 ? 91.775 33.61 131.17 1 32.638 880 TYR A N 1
ATOM 13098 C CA . TYR A 1 839 ? 91.651 35.044 131.167 1 32.271 880 TYR A CA 1
ATOM 13099 C C . TYR A 1 839 ? 90.525 35.378 132.133 1 30.679 880 TYR A C 1
ATOM 13100 O O . TYR A 1 839 ? 89.453 34.808 132.035 1 30.419 880 TYR A O 1
ATOM 13118 N N . ILE A 1 840 ? 90.788 36.304 133.049 1 30.676 881 ILE A N 1
ATOM 13119 C CA . ILE A 1 840 ? 89.76 36.874 133.901 1 31.021 881 ILE A CA 1
ATOM 13120 C C . ILE A 1 840 ? 89.62 38.353 133.537 1 31.685 881 ILE A C 1
ATOM 13121 O O . ILE A 1 840 ? 90.592 39.104 133.589 1 33.121 881 ILE A O 1
ATOM 13137 N N . ASN A 1 841 ? 88.409 38.76 133.145 1 31.579 882 ASN A N 1
ATOM 13138 C CA . ASN A 1 841 ? 88.129 40.136 132.753 1 32.606 882 ASN A CA 1
ATOM 13139 C C . ASN A 1 841 ? 89.051 40.566 131.615 1 32.845 882 ASN A C 1
ATOM 13140 O O . ASN A 1 841 ? 89.524 41.686 131.611 1 33.007 882 ASN A O 1
ATOM 13151 N N . ASN A 1 842 ? 89.252 39.671 130.641 1 34.321 883 ASN A N 1
ATOM 13152 C CA . ASN A 1 842 ? 90.022 39.953 129.435 1 37.853 883 ASN A CA 1
ATOM 13153 C C . ASN A 1 842 ? 91.517 40.113 129.712 1 38.279 883 ASN A C 1
ATOM 13154 O O . ASN A 1 842 ? 92.181 40.728 128.906 1 37.932 883 ASN A O 1
ATOM 13165 N N . THR A 1 843 ? 92.045 39.562 130.827 1 39.597 884 THR A N 1
ATOM 13166 C CA . THR A 1 843 ? 93.465 39.606 131.159 1 39.543 884 THR A CA 1
ATOM 13167 C C . THR A 1 843 ? 93.944 38.185 131.42 1 37.246 884 THR A C 1
ATOM 13168 O O . THR A 1 843 ? 93.311 37.467 132.182 1 34.877 884 THR A O 1
ATOM 13179 N N . LYS A 1 844 ? 95.087 37.81 130.845 1 37.034 885 LYS A N 1
ATOM 13180 C CA . LYS A 1 844 ? 95.61 36.469 131.037 1 37.979 885 LYS A CA 1
ATOM 13181 C C . LYS A 1 844 ? 96.071 36.343 132.484 1 36.811 885 LYS A C 1
ATOM 13182 O O . LYS A 1 844 ? 96.882 37.147 132.924 1 36.88 885 LYS A O 1
ATOM 13201 N N . VAL A 1 845 ? 95.563 35.344 133.211 1 34.236 886 VAL A N 1
ATOM 13202 C CA . VAL A 1 845 ? 95.993 35.139 134.591 1 35.136 886 VAL A CA 1
ATOM 13203 C C . VAL A 1 845 ? 96.877 33.902 134.748 1 34.762 886 VAL A C 1
ATOM 13204 O O . VAL A 1 845 ? 97.587 33.792 135.733 1 34.36 886 VAL A O 1
ATOM 13217 N N . GLY A 1 846 ? 96.822 32.95 133.813 1 35.152 887 GLY A N 1
ATOM 13218 C CA . GLY A 1 846 ? 97.743 31.828 133.86 1 35.608 887 GLY A CA 1
ATOM 13219 C C . GLY A 1 846 ? 97.283 30.683 132.968 1 36.044 887 GLY A C 1
ATOM 13220 O O . GLY A 1 846 ? 96.339 30.826 132.202 1 36.973 887 GLY A O 1
ATOM 13224 N N . THR A 1 847 ? 97.979 29.553 133.093 1 37.407 888 THR A N 1
ATOM 13225 C CA . THR A 1 847 ? 97.766 28.376 132.269 1 37.314 888 THR A CA 1
ATOM 13226 C C . THR A 1 847 ? 97.432 27.225 133.205 1 36.854 888 THR A C 1
ATOM 13227 O O . THR A 1 847 ? 98.298 26.74 133.907 1 39.945 888 THR A O 1
ATOM 13238 N N . PRO A 1 848 ? 96.167 26.791 133.313 1 35.056 889 PRO A N 1
ATOM 13239 C CA . PRO A 1 848 ? 95.826 25.633 134.119 1 35.126 889 PRO A CA 1
ATOM 13240 C C . PRO A 1 848 ? 96.622 24.391 133.754 1 36.019 889 PRO A C 1
ATOM 13241 O O . PRO A 1 848 ? 96.88 24.147 132.589 1 35.395 889 PRO A O 1
ATOM 13252 N N . GLU A 1 849 ? 96.992 23.611 134.764 1 38.267 890 GLU A N 1
ATOM 13253 C CA . GLU A 1 849 ? 97.639 22.333 134.54 1 40.242 890 GLU A CA 1
ATOM 13254 C C . GLU A 1 849 ? 96.56 21.276 134.33 1 36.517 890 GLU A C 1
ATOM 13255 O O . GLU A 1 849 ? 96.073 20.685 135.276 1 38.69 890 GLU A O 1
ATOM 13267 N N . PHE A 1 850 ? 96.167 21.059 133.08 1 33.955 891 PHE A N 1
ATOM 13268 C CA . PHE A 1 850 ? 95.266 19.973 132.748 1 32.155 891 PHE A CA 1
ATOM 13269 C C . PHE A 1 850 ? 96.082 18.688 132.593 1 31.5 891 PHE A C 1
ATOM 13270 O O . PHE A 1 850 ? 96.15 18.103 131.517 1 32.976 891 PHE A O 1
ATOM 13287 N N . ALA A 1 851 ? 96.66 18.223 133.704 1 30.199 892 ALA A N 1
ATOM 13288 C CA . ALA A 1 851 ? 97.405 16.976 133.752 1 29.588 892 ALA A CA 1
ATOM 13289 C C . ALA A 1 851 ? 96.599 15.835 133.143 1 29.929 892 ALA A C 1
ATOM 13290 O O . ALA A 1 851 ? 95.387 15.713 133.351 1 30.837 892 ALA A O 1
ATOM 13297 N N . GLN A 1 852 ? 97.295 14.98 132.402 1 30.265 893 GLN A N 1
ATOM 13298 C CA . GLN A 1 852 ? 96.691 13.843 131.73 1 30.183 893 GLN A CA 1
ATOM 13299 C C . GLN A 1 852 ? 95.818 13.06 132.697 1 29.697 893 GLN A C 1
ATOM 13300 O O . GLN A 1 852 ? 96.25 12.745 133.791 1 30.104 893 GLN A O 1
ATOM 13314 N N . THR A 1 853 ? 94.608 12.719 132.274 1 30.148 894 THR A N 1
ATOM 13315 C CA . THR A 1 853 ? 93.709 11.973 133.141 1 31.399 894 THR A CA 1
ATOM 13316 C C . THR A 1 853 ? 93.606 10.513 132.706 1 32.182 894 THR A C 1
ATOM 13317 O O . THR A 1 853 ? 93.833 10.179 131.556 1 30.597 894 THR A O 1
ATOM 13328 N N . ASP A 1 854 ? 93.219 9.687 133.684 1 34.887 895 ASP A N 1
ATOM 13329 C CA . ASP A 1 854 ? 92.996 8.272 133.501 1 38.017 895 ASP A CA 1
ATOM 13330 C C . ASP A 1 854 ? 92.004 8.066 132.353 1 39.469 895 ASP A C 1
ATOM 13331 O O . ASP A 1 854 ? 91.057 8.813 132.154 1 39.577 895 ASP A O 1
ATOM 13340 N N . ASN A 1 855 ? 92.197 6.974 131.633 1 40.926 896 ASN A N 1
ATOM 13341 C CA . ASN A 1 855 ? 91.499 6.705 130.396 1 44.205 896 ASN A CA 1
ATOM 13342 C C . ASN A 1 855 ? 90.03 6.302 130.604 1 43.538 896 ASN A C 1
ATOM 13343 O O . ASN A 1 855 ? 89.283 6.247 129.638 1 50.489 896 ASN A O 1
ATOM 13354 N N . ASP A 1 856 ? 89.576 6 131.824 1 39.27 897 ASP A N 1
ATOM 13355 C CA . ASP A 1 856 ? 88.225 5.477 132.005 1 36.813 897 ASP A CA 1
ATOM 13356 C C . ASP A 1 856 ? 87.184 6.522 131.608 1 35.458 897 ASP A C 1
ATOM 13357 O O . ASP A 1 856 ? 87.352 7.712 131.865 1 38.399 897 ASP A O 1
ATOM 13366 N N . ASN A 1 857 ? 86.069 6.052 131.045 1 33.909 898 ASN A N 1
ATOM 13367 C CA . ASN A 1 857 ? 85.012 6.935 130.563 1 32.477 898 ASN A CA 1
ATOM 13368 C C . ASN A 1 857 ? 84.232 7.589 131.711 1 29.422 898 ASN A C 1
ATOM 13369 O O . ASN A 1 857 ? 83.333 8.38 131.438 1 28.219 898 ASN A O 1
ATOM 13380 N N . THR A 1 858 ? 84.561 7.317 132.988 1 28.036 899 THR A N 1
ATOM 13381 C CA . THR A 1 858 ? 83.825 7.941 134.082 1 26.522 899 THR A CA 1
ATOM 13382 C C . THR A 1 858 ? 84.702 8.947 134.81 1 25.978 899 THR A C 1
ATOM 13383 O O . THR A 1 858 ? 84.229 9.615 135.72 1 26.958 899 THR A O 1
ATOM 13394 N N . VAL A 1 859 ? 85.977 9.039 134.453 1 25.659 900 VAL A N 1
ATOM 13395 C CA . VAL A 1 859 ? 86.927 9.75 135.291 1 26.197 900 VAL A CA 1
ATOM 13396 C C . VAL A 1 859 ? 87.058 11.217 134.881 1 25.827 900 VAL A C 1
ATOM 13397 O O . VAL A 1 859 ? 87.25 11.505 133.7 1 26.657 900 VAL A O 1
ATOM 13410 N N . TRP A 1 860 ? 86.906 12.125 135.858 1 26.005 901 TRP A N 1
ATOM 13411 C CA . TRP A 1 860 ? 87.167 13.548 135.679 1 26.731 901 TRP A CA 1
ATOM 13412 C C . TRP A 1 860 ? 88.161 13.958 136.755 1 29.145 901 TRP A C 1
ATOM 13413 O O . TRP A 1 860 ? 88.249 13.277 137.776 1 29 901 TRP A O 1
ATOM 13434 N N . ASN A 1 861 ? 88.913 15.039 136.489 1 29.804 902 ASN A N 1
ATOM 13435 C CA . ASN A 1 861 ? 89.856 15.59 137.443 1 31.356 902 ASN A CA 1
ATOM 13436 C C . ASN A 1 861 ? 89.569 17.084 137.639 1 30.801 902 ASN A C 1
ATOM 13437 O O . ASN A 1 861 ? 88.775 17.67 136.899 1 27.933 902 ASN A O 1
ATOM 13448 N N . THR A 1 862 ? 90.238 17.677 138.641 1 30.51 903 THR A N 1
ATOM 13449 C CA . THR A 1 862 ? 90.019 19.064 138.998 1 32.056 903 THR A CA 1
ATOM 13450 C C . THR A 1 862 ? 91.333 19.829 138.94 1 32.162 903 THR A C 1
ATOM 13451 O O . THR A 1 862 ? 92.228 19.539 139.718 1 31.905 903 THR A O 1
ATOM 13462 N N . ALA A 1 863 ? 91.406 20.816 138.033 1 31.942 904 ALA A N 1
ATOM 13463 C CA . ALA A 1 863 ? 92.47 21.807 138.034 1 32.389 904 ALA A CA 1
ATOM 13464 C C . ALA A 1 863 ? 92.017 23.057 138.793 1 33.377 904 ALA A C 1
ATOM 13465 O O . ALA A 1 863 ? 90.876 23.468 138.645 1 31.457 904 ALA A O 1
ATOM 13472 N N . LEU A 1 864 ? 92.947 23.686 139.531 1 34.223 905 LEU A N 1
ATOM 13473 C CA . LEU A 1 864 ? 92.655 24.773 140.457 1 35.151 905 LEU A CA 1
ATOM 13474 C C . LEU A 1 864 ? 93.438 26.006 140.039 1 34.695 905 LEU A C 1
ATOM 13475 O O . LEU A 1 864 ? 94.613 25.9 139.754 1 33.753 905 LEU A O 1
ATOM 13508 N N . SER A 1 866 ? 93.665 30.206 141.63 1 34.608 907 SER A N 1
ATOM 13509 C CA . SER A 1 866 ? 93.238 31.381 142.377 1 34.824 907 SER A CA 1
ATOM 13510 C C . SER A 1 866 ? 93.264 32.606 141.475 1 33.188 907 SER A C 1
ATOM 13511 O O . SER A 1 866 ? 94.254 32.84 140.795 1 33.398 907 SER A O 1
ATOM 13519 N N . VAL A 1 867 ? 92.201 33.406 141.497 1 31.773 908 VAL A N 1
ATOM 13520 C CA . VAL A 1 867 ? 92.205 34.628 140.713 1 32.297 908 VAL A CA 1
ATOM 13521 C C . VAL A 1 867 ? 91.57 35.738 141.529 1 33.028 908 VAL A C 1
ATOM 13522 O O . VAL A 1 867 ? 90.861 35.457 142.484 1 36.106 908 VAL A O 1
ATOM 13535 N N . SER A 1 868 ? 91.827 36.989 141.148 1 33.644 909 SER A N 1
ATOM 13536 C CA . SER A 1 868 ? 91.116 38.127 141.703 1 34.78 909 SER A CA 1
ATOM 13537 C C . SER A 1 868 ? 89.847 38.345 140.895 1 35.806 909 SER A C 1
ATOM 13538 O O . SER A 1 868 ? 89.903 38.462 139.675 1 35.758 909 SER A O 1
ATOM 13546 N N . LEU A 1 869 ? 88.706 38.358 141.59 1 37.564 910 LEU A N 1
ATOM 13547 C CA . LEU A 1 869 ? 87.448 38.755 140.988 1 35.872 910 LEU A CA 1
ATOM 13548 C C . LEU A 1 869 ? 87.066 40.119 141.553 1 36.159 910 LEU A C 1
ATOM 13549 O O . LEU A 1 869 ? 87.466 40.482 142.666 1 33.825 910 LEU A O 1
ATOM 13565 N N . ARG A 1 870 ? 86.305 40.865 140.746 1 36.289 911 ARG A N 1
ATOM 13566 C CA . ARG A 1 870 ? 85.7 42.108 141.186 1 39.554 911 ARG A CA 1
ATOM 13567 C C . ARG A 1 870 ? 84.258 41.821 141.591 1 40.914 911 ARG A C 1
ATOM 13568 O O . ARG A 1 870 ? 83.705 40.795 141.188 1 40.811 911 ARG A O 1
ATOM 13589 N N . LYS A 1 871 ? 83.703 42.721 142.427 1 42.572 912 LYS A N 1
ATOM 13590 C CA . LYS A 1 871 ? 82.323 42.663 142.878 1 39.498 912 LYS A CA 1
ATOM 13591 C C . LYS A 1 871 ? 81.4 42.699 141.665 1 35.06 912 LYS A C 1
ATOM 13592 O O . LYS A 1 871 ? 81.539 43.578 140.838 1 34.056 912 LYS A O 1
ATOM 13611 N N . GLY A 1 872 ? 80.406 41.806 141.597 1 33.543 913 GLY A N 1
ATOM 13612 C CA . GLY A 1 872 ? 79.45 41.807 140.49 1 33.062 913 GLY A CA 1
ATOM 13613 C C . GLY A 1 872 ? 79.879 40.849 139.374 1 33.264 913 GLY A C 1
ATOM 13614 O O . GLY A 1 872 ? 80.502 39.822 139.674 1 32.107 913 GLY A O 1
ATOM 13618 N N . ALA A 1 873 ? 79.562 41.214 138.113 1 32.038 914 ALA A N 1
ATOM 13619 C CA . ALA A 1 873 ? 79.847 40.407 136.925 1 30.247 914 ALA A CA 1
ATOM 13620 C C . ALA A 1 873 ? 81.342 40.441 136.584 1 29.213 914 ALA A C 1
ATOM 13621 O O . ALA A 1 873 ? 81.973 41.478 136.708 1 28.276 914 ALA A O 1
ATOM 13628 N N . ASN A 1 874 ? 81.888 39.27 136.212 1 28.886 915 ASN A N 1
ATOM 13629 C CA . ASN A 1 874 ? 83.265 39.087 135.769 1 28.947 915 ASN A CA 1
ATOM 13630 C C . ASN A 1 874 ? 83.245 38.232 134.506 1 29.008 915 ASN A C 1
ATOM 13631 O O . ASN A 1 874 ? 82.3 37.495 134.291 1 30.148 915 ASN A O 1
ATOM 13642 N N . THR A 1 875 ? 84.297 38.314 133.678 1 29.857 916 THR A N 1
ATOM 13643 C CA . THR A 1 875 ? 84.414 37.468 132.494 1 30.594 916 THR A CA 1
ATOM 13644 C C . THR A 1 875 ? 85.466 36.391 132.757 1 30.313 916 THR A C 1
ATOM 13645 O O . THR A 1 875 ? 86.577 36.678 133.183 1 31.339 916 THR A O 1
ATOM 13656 N N . PHE A 1 876 ? 85.059 35.133 132.574 1 28.871 917 PHE A N 1
ATOM 13657 C CA . PHE A 1 876 ? 85.96 33.992 132.609 1 28.599 917 PHE A CA 1
ATOM 13658 C C . PHE A 1 876 ? 86.116 33.436 131.194 1 27.032 917 PHE A C 1
ATOM 13659 O O . PHE A 1 876 ? 85.121 33.193 130.507 1 27.266 917 PHE A O 1
ATOM 13676 N N . GLU A 1 877 ? 87.36 33.238 130.757 1 28.117 918 GLU A N 1
ATOM 13677 C CA . GLU A 1 877 ? 87.636 32.625 129.465 1 28.322 918 GLU A CA 1
ATOM 13678 C C . GLU A 1 877 ? 88.723 31.567 129.618 1 28.254 918 GLU A C 1
ATOM 13679 O O . GLU A 1 877 ? 89.612 31.689 130.459 1 28.833 918 GLU A O 1
ATOM 13691 N N . LEU A 1 878 ? 88.617 30.524 128.788 1 28.639 919 LEU A N 1
ATOM 13692 C CA . LEU A 1 878 ? 89.718 29.631 128.469 1 28.239 919 LEU A CA 1
ATOM 13693 C C . LEU A 1 878 ? 89.94 29.722 126.962 1 29.667 919 LEU A C 1
ATOM 13694 O O . LEU A 1 878 ? 88.974 29.633 126.198 1 29.92 919 LEU A O 1
ATOM 13710 N N . LYS A 1 879 ? 91.2 29.939 126.554 1 30.37 920 LYS A N 1
ATOM 13711 C CA . LYS A 1 879 ? 91.558 30.171 125.165 1 31.336 920 LYS A CA 1
ATOM 13712 C C . LYS A 1 879 ? 92.83 29.391 124.877 1 30.085 920 LYS A C 1
ATOM 13713 O O . LYS A 1 879 ? 93.813 29.541 125.608 1 29.169 920 LYS A O 1
ATOM 13732 N N . ALA A 1 880 ? 92.769 28.543 123.846 1 29.527 921 ALA A N 1
ATOM 13733 C CA . ALA A 1 880 ? 93.972 27.902 123.321 1 31.389 921 ALA A CA 1
ATOM 13734 C C . ALA A 1 880 ? 94.937 28.954 122.767 1 32.643 921 ALA A C 1
ATOM 13735 O O . ALA A 1 880 ? 94.49 29.954 122.217 1 31.534 921 ALA A O 1
ATOM 13742 N N . ASN A 1 881 ? 96.255 28.721 122.921 1 35.545 922 ASN A N 1
ATOM 13743 C CA . ASN A 1 881 ? 97.292 29.549 122.312 1 37.555 922 ASN A CA 1
ATOM 13744 C C . ASN A 1 881 ? 98.002 28.805 121.178 1 38.06 922 ASN A C 1
ATOM 13745 O O . ASN A 1 881 ? 98.798 29.392 120.467 1 39.944 922 ASN A O 1
ATOM 13756 N N . SER A 1 882 ? 97.731 27.508 121.031 1 38.287 923 SER A N 1
ATOM 13757 C CA . SER A 1 882 ? 98.374 26.666 120.029 1 38.935 923 SER A CA 1
ATOM 13758 C C . SER A 1 882 ? 97.613 25.354 120.027 1 38.35 923 SER A C 1
ATOM 13759 O O . SER A 1 882 ? 96.784 25.16 120.889 1 36.526 923 SER A O 1
ATOM 13767 N N . SER A 1 883 ? 97.954 24.444 119.119 1 39.495 924 SER A N 1
ATOM 13768 C CA . SER A 1 883 ? 97.34 23.13 119.078 1 39.714 924 SER A CA 1
ATOM 13769 C C . SER A 1 883 ? 97.591 22.343 120.368 1 39.763 924 SER A C 1
ATOM 13770 O O . SER A 1 883 ? 98.719 22.242 120.847 1 41.151 924 SER A O 1
ATOM 13778 N N . GLY A 1 884 ? 96.536 21.709 120.877 1 39.418 925 GLY A N 1
ATOM 13779 C CA . GLY A 1 884 ? 96.656 20.861 122.049 1 39.349 925 GLY A CA 1
ATOM 13780 C C . GLY A 1 884 ? 97.294 19.511 121.715 1 38.351 925 GLY A C 1
ATOM 13781 O O . GLY A 1 884 ? 97.167 19.003 120.6 1 37.044 925 GLY A O 1
ATOM 13785 N N . ALA A 1 885 ? 97.939 18.925 122.729 1 38.473 926 ALA A N 1
ATOM 13786 C CA . ALA A 1 885 ? 98.598 17.633 122.617 1 38.524 926 ALA A CA 1
ATOM 13787 C C . ALA A 1 885 ? 97.56 16.51 122.63 1 37.01 926 ALA A C 1
ATOM 13788 O O . ALA A 1 885 ? 97.876 15.344 122.425 1 36.416 926 ALA A O 1
ATOM 13795 N N . GLY A 1 886 ? 96.307 16.891 122.857 1 36.216 927 GLY A N 1
ATOM 13796 C CA . GLY A 1 886 ? 95.204 15.956 123.017 1 35.775 927 GLY A CA 1
ATOM 13797 C C . GLY A 1 886 ? 93.922 16.713 123.374 1 34.649 927 GLY A C 1
ATOM 13798 O O . GLY A 1 886 ? 93.97 17.918 123.632 1 35 927 GLY A O 1
ATOM 13802 N N . ASP A 1 887 ? 92.793 16.005 123.375 1 34.453 928 ASP A N 1
ATOM 13803 C CA . ASP A 1 887 ? 91.5 16.609 123.655 1 35.092 928 ASP A CA 1
ATOM 13804 C C . ASP A 1 887 ? 91.4 17.043 125.117 1 33.626 928 ASP A C 1
ATOM 13805 O O . ASP A 1 887 ? 91.828 16.334 126.028 1 35.039 928 ASP A O 1
ATOM 13814 N N . LEU A 1 888 ? 90.786 18.208 125.321 1 32.678 929 LEU A N 1
ATOM 13815 C CA . LEU A 1 888 ? 90.438 18.676 126.655 1 30.012 929 LEU A CA 1
ATOM 13816 C C . LEU A 1 888 ? 88.926 18.612 126.776 1 28.267 929 LEU A C 1
ATOM 13817 O O . LEU A 1 888 ? 88.225 19.213 125.961 1 26.85 929 LEU A O 1
ATOM 13833 N N . TYR A 1 889 ? 88.43 17.85 127.751 1 27.187 930 TYR A N 1
ATOM 13834 C CA . TYR A 1 889 ? 87.011 17.951 128.105 1 25.967 930 TYR A CA 1
ATOM 13835 C C . TYR A 1 889 ? 86.836 18.916 129.285 1 24.345 930 TYR A C 1
ATOM 13836 O O . TYR A 1 889 ? 87.673 18.965 130.191 1 24.324 930 TYR A O 1
ATOM 13854 N N . LEU A 1 890 ? 85.737 19.679 129.232 1 23.579 931 LEU A N 1
ATOM 13855 C CA . LEU A 1 890 ? 85.334 20.595 130.281 1 23.744 931 LEU A CA 1
ATOM 13856 C C . LEU A 1 890 ? 83.894 20.297 130.711 1 23.125 931 LEU A C 1
ATOM 13857 O O . LEU A 1 890 ? 82.996 20.227 129.863 1 22.784 931 LEU A O 1
ATOM 13873 N N . ASP A 1 891 ? 83.687 20.082 132.021 1 23.54 932 ASP A N 1
ATOM 13874 C CA . ASP A 1 891 ? 82.355 19.767 132.563 1 23.349 932 ASP A CA 1
ATOM 13875 C C . ASP A 1 891 ? 81.696 21.004 133.176 1 23.1 932 ASP A C 1
ATOM 13876 O O . ASP A 1 891 ? 80.514 21.268 132.942 1 23.656 932 ASP A O 1
ATOM 13885 N N . ASN A 1 892 ? 82.461 21.703 134.022 1 23.815 933 ASN A N 1
ATOM 13886 C CA . ASN A 1 892 ? 81.975 22.865 134.751 1 24.812 933 ASN A CA 1
ATOM 13887 C C . ASN A 1 892 ? 83.157 23.606 135.353 1 24.034 933 ASN A C 1
ATOM 13888 O O . ASN A 1 892 ? 84.269 23.081 135.395 1 24.888 933 ASN A O 1
ATOM 13899 N N . ILE A 1 893 ? 82.891 24.826 135.805 1 24.009 934 ILE A N 1
ATOM 13900 C CA . ILE A 1 893 ? 83.714 25.439 136.834 1 24.859 934 ILE A CA 1
ATOM 13901 C C . ILE A 1 893 ? 82.858 25.654 138.079 1 25.607 934 ILE A C 1
ATOM 13902 O O . ILE A 1 893 ? 81.638 25.888 137.97 1 25.085 934 ILE A O 1
ATOM 13918 N N . VAL A 1 894 ? 83.56 25.549 139.227 1 26.047 935 VAL A N 1
ATOM 13919 C CA . VAL A 1 894 ? 83.064 25.923 140.54 1 27.672 935 VAL A CA 1
ATOM 13920 C C . VAL A 1 894 ? 83.967 27.032 141.079 1 27.999 935 VAL A C 1
ATOM 13921 O O . VAL A 1 894 ? 85.191 26.934 140.999 1 28.079 935 VAL A O 1
ATOM 13934 N N . ILE A 1 895 ? 83.342 28.103 141.593 1 29.376 936 ILE A N 1
ATOM 13935 C CA . ILE A 1 895 ? 84.072 29.225 142.171 1 30.836 936 ILE A CA 1
ATOM 13936 C C . ILE A 1 895 ? 83.688 29.388 143.638 1 30.286 936 ILE A C 1
ATOM 13937 O O . ILE A 1 895 ? 82.504 29.486 143.968 1 27.256 936 ILE A O 1
ATOM 13953 N N . GLU A 1 896 ? 84.704 29.467 144.501 1 32.955 937 GLU A N 1
ATOM 13954 C CA . GLU A 1 896 ? 84.464 29.789 145.895 1 35.866 937 GLU A CA 1
ATOM 13955 C C . GLU A 1 896 ? 85.54 30.714 146.44 1 36.5 937 GLU A C 1
ATOM 13956 O O . GLU A 1 896 ? 86.704 30.678 146.01 1 33.281 937 GLU A O 1
ATOM 13968 N N . ARG A 1 897 ? 85.101 31.547 147.394 1 38.29 938 ARG A N 1
ATOM 13969 C CA . ARG A 1 897 ? 85.958 32.457 148.127 1 41.362 938 ARG A CA 1
ATOM 13970 C C . ARG A 1 897 ? 87.142 31.7 148.713 1 40.421 938 ARG A C 1
ATOM 13971 O O . ARG A 1 897 ? 86.962 30.628 149.268 1 37.517 938 ARG A O 1
ATOM 13992 N N . LYS A 1 898 ? 88.342 32.272 148.578 1 42.74 939 LYS A N 1
ATOM 13993 C CA . LYS A 1 898 ? 89.538 31.669 149.142 1 49.156 939 LYS A CA 1
ATOM 13994 C C . LYS A 1 898 ? 89.698 32.074 150.613 1 48.398 939 LYS A C 1
ATOM 13995 O O . LYS A 1 898 ? 89.275 33.195 150.934 1 44.608 939 LYS A O 1
ATOM 14014 N N . GLY B 1 5 ? -15.007 0.771 109.446 1 62.641 46 GLY B N 1
ATOM 14015 C CA . GLY B 1 5 ? -16.282 0.02 109.34 1 64.629 46 GLY B CA 1
ATOM 14016 C C . GLY B 1 5 ? -16.208 -1.366 109.995 1 57.137 46 GLY B C 1
ATOM 14017 O O . GLY B 1 5 ? -15.124 -1.865 110.276 1 59.735 46 GLY B O 1
ATOM 14021 N N . THR B 1 6 ? -17.369 -1.968 110.289 1 50.961 47 THR B N 1
ATOM 14022 C CA . THR B 1 6 ? -17.417 -3.374 110.665 1 43.162 47 THR B CA 1
ATOM 14023 C C . THR B 1 6 ? -18.208 -4.13 109.599 1 37.782 47 THR B C 1
ATOM 14024 O O . THR B 1 6 ? -18.993 -3.539 108.853 1 36.814 47 THR B O 1
ATOM 14035 N N . ALA B 1 7 ? -18.023 -5.451 109.579 1 33.583 48 ALA B N 1
ATOM 14036 C CA . ALA B 1 7 ? -18.6 -6.312 108.558 1 31.679 48 ALA B CA 1
ATOM 14037 C C . ALA B 1 7 ? -20.126 -6.165 108.517 1 30.825 48 ALA B C 1
ATOM 14038 O O . ALA B 1 7 ? -20.723 -5.99 107.457 1 29.002 48 ALA B O 1
ATOM 14045 N N . VAL B 1 8 ? -20.761 -6.285 109.687 1 28.952 49 VAL B N 1
ATOM 14046 C CA . VAL B 1 8 ? -22.211 -6.244 109.78 1 29.971 49 VAL B CA 1
ATOM 14047 C C . VAL B 1 8 ? -22.713 -4.866 109.333 1 28.88 49 VAL B C 1
ATOM 14048 O O . VAL B 1 8 ? -23.675 -4.754 108.567 1 26.918 49 VAL B O 1
ATOM 14061 N N . GLU B 1 9 ? -21.978 -3.819 109.723 1 27.729 50 GLU B N 1
ATOM 14062 C CA . GLU B 1 9 ? -22.361 -2.476 109.346 1 28.971 50 GLU B CA 1
ATOM 14063 C C . GLU B 1 9 ? -22.301 -2.303 107.829 1 26.757 50 GLU B C 1
ATOM 14064 O O . GLU B 1 9 ? -23.182 -1.652 107.278 1 24.377 50 GLU B O 1
ATOM 14076 N N . ASN B 1 10 ? -21.232 -2.813 107.187 1 27.046 51 ASN B N 1
ATOM 14077 C CA . ASN B 1 10 ? -21.044 -2.693 105.748 1 25.68 51 ASN B CA 1
ATOM 14078 C C . ASN B 1 10 ? -22.159 -3.461 105.032 1 25.753 51 ASN B C 1
ATOM 14079 O O . ASN B 1 10 ? -22.737 -2.976 104.053 1 23.119 51 ASN B O 1
ATOM 14090 N N . ILE B 1 11 ? -22.44 -4.682 105.533 1 24.648 52 ILE B N 1
ATOM 14091 C CA . ILE B 1 11 ? -23.454 -5.529 104.939 1 23.985 52 ILE B CA 1
ATOM 14092 C C . ILE B 1 11 ? -24.766 -4.748 104.936 1 23.867 52 ILE B C 1
ATOM 14093 O O . ILE B 1 11 ? -25.44 -4.717 103.914 1 25.782 52 ILE B O 1
ATOM 14109 N N . ASN B 1 12 ? -25.149 -4.176 106.085 1 22.705 53 ASN B N 1
ATOM 14110 C CA . ASN B 1 12 ? -26.45 -3.527 106.233 1 24.293 53 ASN B CA 1
ATOM 14111 C C . ASN B 1 12 ? -26.493 -2.228 105.421 1 23.597 53 ASN B C 1
ATOM 14112 O O . ASN B 1 12 ? -27.539 -1.886 104.873 1 23.933 53 ASN B O 1
ATOM 14123 N N . THR B 1 13 ? -25.352 -1.546 105.291 1 21.727 54 THR B N 1
ATOM 14124 C CA . THR B 1 13 ? -25.27 -0.416 104.374 1 21.731 54 THR B CA 1
ATOM 14125 C C . THR B 1 13 ? -25.679 -0.849 102.958 1 20.539 54 THR B C 1
ATOM 14126 O O . THR B 1 13 ? -26.504 -0.194 102.318 1 19.992 54 THR B O 1
ATOM 14137 N N . ASN B 1 14 ? -25.164 -2.002 102.509 1 20.226 55 ASN B N 1
ATOM 14138 C CA . ASN B 1 14 ? -25.439 -2.48 101.164 1 20.296 55 ASN B CA 1
ATOM 14139 C C . ASN B 1 14 ? -26.908 -2.852 100.985 1 20.133 55 ASN B C 1
ATOM 14140 O O . ASN B 1 14 ? -27.491 -2.574 99.938 1 20.396 55 ASN B O 1
ATOM 14151 N N . VAL B 1 15 ? -27.533 -3.453 102.012 1 20.536 56 VAL B N 1
ATOM 14152 C CA . VAL B 1 15 ? -28.934 -3.835 101.886 1 20.899 56 VAL B CA 1
ATOM 14153 C C . VAL B 1 15 ? -29.786 -2.573 101.716 1 21.026 56 VAL B C 1
ATOM 14154 O O . VAL B 1 15 ? -30.66 -2.506 100.852 1 20.632 56 VAL B O 1
ATOM 14167 N N . LYS B 1 16 ? -29.515 -1.57 102.549 1 21.916 57 LYS B N 1
ATOM 14168 C CA . LYS B 1 16 ? -30.254 -0.312 102.538 1 23.851 57 LYS B CA 1
ATOM 14169 C C . LYS B 1 16 ? -30.086 0.403 101.201 1 22.26 57 LYS B C 1
ATOM 14170 O O . LYS B 1 16 ? -31.027 0.986 100.677 1 21.217 57 LYS B O 1
ATOM 14189 N N . ALA B 1 17 ? -28.871 0.33 100.676 1 22.554 58 ALA B N 1
ATOM 14190 C CA . ALA B 1 17 ? -28.587 0.871 99.363 1 23.023 58 ALA B CA 1
ATOM 14191 C C . ALA B 1 17 ? -29.49 0.224 98.314 1 23.597 58 ALA B C 1
ATOM 14192 O O . ALA B 1 17 ? -30.099 0.934 97.517 1 23.586 58 ALA B O 1
ATOM 14199 N N . LEU B 1 18 ? -29.598 -1.115 98.354 1 23.738 59 LEU B N 1
ATOM 14200 C CA . LEU B 1 18 ? -30.357 -1.863 97.363 1 23.958 59 LEU B CA 1
ATOM 14201 C C . LEU B 1 18 ? -31.831 -1.459 97.425 1 24.239 59 LEU B C 1
ATOM 14202 O O . LEU B 1 18 ? -32.479 -1.244 96.4 1 22.547 59 LEU B O 1
ATOM 14218 N N . ARG B 1 19 ? -32.36 -1.292 98.646 1 25.712 60 ARG B N 1
ATOM 14219 C CA . ARG B 1 19 ? -33.737 -0.83 98.787 1 26.278 60 ARG B CA 1
ATOM 14220 C C . ARG B 1 19 ? -33.861 0.529 98.086 1 24.96 60 ARG B C 1
ATOM 14221 O O . ARG B 1 19 ? -34.796 0.779 97.318 1 24.268 60 ARG B O 1
ATOM 14242 N N . LYS B 1 20 ? -32.885 1.389 98.335 1 24.608 61 LYS B N 1
ATOM 14243 C CA . LYS B 1 20 ? -32.949 2.751 97.844 1 25.572 61 LYS B CA 1
ATOM 14244 C C . LYS B 1 20 ? -32.86 2.797 96.32 1 24.93 61 LYS B C 1
ATOM 14245 O O . LY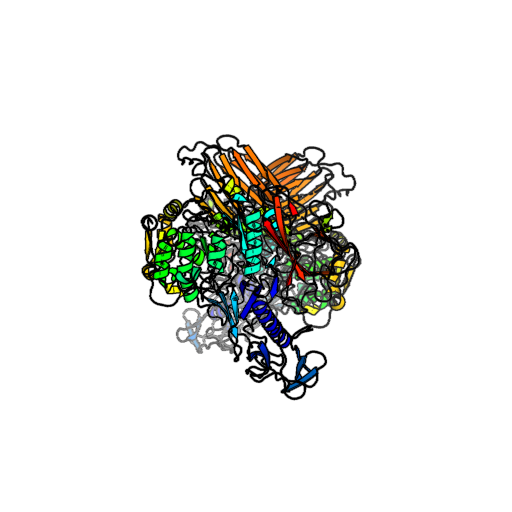S B 1 20 ? -33.507 3.628 95.678 1 24.839 61 LYS B O 1
ATOM 14264 N N . LEU B 1 21 ? -32.079 1.894 95.731 1 25.352 62 LEU B N 1
ATOM 14265 C CA . LEU B 1 21 ? -31.931 1.877 94.283 1 25.267 62 LEU B CA 1
ATOM 14266 C C . LEU B 1 21 ? -33.276 1.524 93.651 1 25.49 62 LEU B C 1
ATOM 14267 O O . LEU B 1 21 ? -33.661 2.113 92.627 1 24.24 62 LEU B O 1
ATOM 14283 N N . ILE B 1 22 ? -33.934 0.526 94.253 1 25.378 63 ILE B N 1
ATOM 14284 C CA . ILE B 1 22 ? -35.184 0.001 93.73 1 26.164 63 ILE B CA 1
ATOM 14285 C C . ILE B 1 22 ? -36.28 1.05 93.897 1 26.631 63 ILE B C 1
ATOM 14286 O O . ILE B 1 22 ? -37.141 1.226 93.026 1 27.023 63 ILE B O 1
ATOM 14302 N N . GLU B 1 23 ? -36.247 1.743 95.03 1 26.496 64 GLU B N 1
ATOM 14303 C CA . GLU B 1 23 ? -37.166 2.847 95.247 1 29.568 64 GLU B CA 1
ATOM 14304 C C . GLU B 1 23 ? -36.926 3.935 94.192 1 28.991 64 GLU B C 1
ATOM 14305 O O . GLU B 1 23 ? -37.877 4.426 93.585 1 27.797 64 GLU B O 1
ATOM 14317 N N . ALA B 1 24 ? -35.659 4.315 94.008 1 28.152 65 ALA B N 1
ATOM 14318 C CA . ALA B 1 24 ? -35.316 5.336 93.029 1 30.584 65 ALA B CA 1
ATOM 14319 C C . ALA B 1 24 ? -35.808 4.934 91.629 1 34.096 65 ALA B C 1
ATOM 14320 O O . ALA B 1 24 ? -36.33 5.766 90.885 1 35.203 65 ALA B O 1
ATOM 14327 N N . LYS B 1 25 ? -35.649 3.652 91.281 1 33.969 66 LYS B N 1
ATOM 14328 C CA . LYS B 1 25 ? -36.057 3.163 89.982 1 38.212 66 LYS B CA 1
ATOM 14329 C C . LYS B 1 25 ? -37.572 3.321 89.807 1 38.987 66 LYS B C 1
ATOM 14330 O O . LYS B 1 25 ? -38.02 3.837 88.777 1 35.434 66 LYS B O 1
ATOM 14349 N N . GLN B 1 26 ? -38.339 2.914 90.833 1 38.825 67 GLN B N 1
ATOM 14350 C CA . GLN B 1 26 ? -39.798 3.037 90.85 1 40.179 67 GLN B CA 1
ATOM 14351 C C . GLN B 1 26 ? -40.259 4.501 90.854 1 38.005 67 GLN B C 1
ATOM 14352 O O . GLN B 1 26 ? -41.237 4.821 90.195 1 37.523 67 GLN B O 1
ATOM 14366 N N . GLN B 1 27 ? -39.574 5.384 91.59 1 36.746 68 GLN B N 1
ATOM 14367 C CA . GLN B 1 27 ? -39.943 6.789 91.683 1 37.908 68 GLN B CA 1
ATOM 14368 C C . GLN B 1 27 ? -39.324 7.602 90.552 1 40.236 68 GLN B C 1
ATOM 14369 O O . GLN B 1 27 ? -39.608 8.783 90.441 1 44.002 68 GLN B O 1
ATOM 14383 N N . ASP B 1 28 ? -38.423 6.992 89.783 1 39.389 69 ASP B N 1
ATOM 14384 C CA . ASP B 1 28 ? -37.784 7.609 88.633 1 40.525 69 ASP B CA 1
ATOM 14385 C C . ASP B 1 28 ? -36.835 8.709 89.086 1 37.446 69 ASP B C 1
ATOM 14386 O O . ASP B 1 28 ? -36.658 9.717 88.39 1 35.471 69 ASP B O 1
ATOM 14395 N N . LEU B 1 29 ? -36.175 8.443 90.211 1 33.313 70 LEU B N 1
ATOM 14396 C CA . LEU B 1 29 ? -35.099 9.292 90.67 1 32.645 70 LEU B CA 1
ATOM 14397 C C . LEU B 1 29 ? -33.925 9.086 89.722 1 33.306 70 LEU B C 1
ATOM 14398 O O . LEU B 1 29 ? -33.76 8.015 89.131 1 33.85 70 LEU B O 1
ATOM 14414 N N . ALA B 1 30 ? -33.103 10.132 89.613 1 33.805 71 ALA B N 1
ATOM 14415 C CA . ALA B 1 30 ? -31.843 10.077 88.904 1 33.993 71 ALA B CA 1
ATOM 14416 C C . ALA B 1 30 ? -30.649 10.05 89.875 1 32.662 71 ALA B C 1
ATOM 14417 O O . ALA B 1 30 ? -30.746 10.441 91.039 1 28.464 71 ALA B O 1
ATOM 14424 N N . VAL B 1 31 ? -29.521 9.531 89.378 1 32.304 72 VAL B N 1
ATOM 14425 C CA . VAL B 1 31 ? -28.237 9.641 90.031 1 32.291 72 VAL B CA 1
ATOM 14426 C C . VAL B 1 31 ? -27.669 10.994 89.645 1 33.504 72 VAL B C 1
ATOM 14427 O O . VAL B 1 31 ? -27.497 11.262 88.466 1 36.607 72 VAL B O 1
ATOM 14440 N N . LYS B 1 32 ? -27.43 11.846 90.643 1 33.732 73 LYS B N 1
ATOM 14441 C CA . LYS B 1 32 ? -26.817 13.14 90.414 1 36.745 73 LYS B CA 1
ATOM 14442 C C . LYS B 1 32 ? -25.304 12.941 90.33 1 33.769 73 LYS B C 1
ATOM 14443 O O . LYS B 1 32 ? -24.663 13.364 89.385 1 31 73 LYS B O 1
ATOM 14462 N N . THR B 1 33 ? -24.715 12.235 91.288 1 33.11 74 THR B N 1
ATOM 14463 C CA . THR B 1 33 ? -23.278 12.004 91.225 1 32.827 74 THR B CA 1
ATOM 14464 C C . THR B 1 33 ? -22.946 10.648 91.834 1 31.102 74 THR B C 1
ATOM 14465 O O . THR B 1 33 ? -23.765 10.038 92.532 1 27.77 74 THR B O 1
ATOM 14476 N N . TYR B 1 34 ? -21.742 10.176 91.512 1 30.229 75 TYR B N 1
ATOM 14477 C CA . TYR B 1 34 ? -21.171 9.024 92.165 1 29.4 75 TYR B CA 1
ATOM 14478 C C . TYR B 1 34 ? -19.663 9.086 91.996 1 30.177 75 TYR B C 1
ATOM 14479 O O . TYR B 1 34 ? -19.143 9.745 91.091 1 29.692 75 TYR B O 1
ATOM 14497 N N . ASN B 1 35 ? -18.972 8.395 92.896 1 28.184 76 ASN B N 1
ATOM 14498 C CA . ASN B 1 35 ? -17.543 8.546 93.008 1 29.096 76 ASN B CA 1
ATOM 14499 C C . ASN B 1 35 ? -16.999 7.285 93.67 1 29.668 76 ASN B C 1
ATOM 14500 O O . ASN B 1 35 ? -17.387 6.97 94.797 1 24.228 76 ASN B O 1
ATOM 14511 N N . PRO B 1 36 ? -16.05 6.568 93.004 1 29.742 77 PRO B N 1
ATOM 14512 C CA . PRO B 1 36 ? -15.304 5.501 93.658 1 27.762 77 PRO B CA 1
ATOM 14513 C C . PRO B 1 36 ? -14.286 6.016 94.675 1 24.589 77 PRO B C 1
ATOM 14514 O O . PRO B 1 36 ? -13.75 7.127 94.548 1 21.981 77 PRO B O 1
ATOM 14525 N N . VAL B 1 37 ? -14.037 5.205 95.711 1 23.418 78 VAL B N 1
ATOM 14526 C CA . VAL B 1 37 ? -13.131 5.6 96.778 1 22.85 78 VAL B CA 1
ATOM 14527 C C . VAL B 1 37 ? -12.244 4.402 97.046 1 23.785 78 VAL B C 1
ATOM 14528 O O . VAL B 1 37 ? -12.724 3.265 96.941 1 24.318 78 VAL B O 1
ATOM 14541 N N . ASN B 1 38 ? -10.995 4.671 97.446 1 22.45 79 ASN B N 1
ATOM 14542 C CA . ASN B 1 38 ? -10.037 3.61 97.706 1 23.809 79 ASN B CA 1
ATOM 14543 C C . ASN B 1 38 ? -10.056 2.583 96.571 1 24.375 79 ASN B C 1
ATOM 14544 O O . ASN B 1 38 ? -10.263 1.39 96.794 1 24.523 79 ASN B O 1
ATOM 14555 N N . ASN B 1 39 ? -9.947 3.08 95.35 1 25.45 80 ASN B N 1
ATOM 14556 C CA . ASN B 1 39 ? -9.827 2.224 94.182 1 28.089 80 ASN B CA 1
ATOM 14557 C C . ASN B 1 39 ? -11.092 1.389 93.975 1 27.001 80 ASN B C 1
ATOM 14558 O O . ASN B 1 39 ? -11.02 0.299 93.422 1 30.242 80 ASN B O 1
ATOM 14569 N N . GLY B 1 40 ? -12.259 1.907 94.366 1 26.759 81 GLY B N 1
ATOM 14570 C CA . GLY B 1 40 ? -13.527 1.21 94.151 1 25.314 81 GLY B CA 1
ATOM 14571 C C . GLY B 1 40 ? -13.819 0.133 95.206 1 25.743 81 GLY B C 1
ATOM 14572 O O . GLY B 1 40 ? -14.693 -0.705 95.011 1 27.394 81 GLY B O 1
ATOM 14576 N N . ALA B 1 41 ? -13.085 0.154 96.331 1 24.672 82 ALA B N 1
ATOM 14577 C CA . ALA B 1 41 ? -13.461 -0.616 97.494 1 25.158 82 ALA B CA 1
ATOM 14578 C C . ALA B 1 41 ? -14.853 -0.175 97.957 1 24.731 82 ALA B C 1
ATOM 14579 O O . ALA B 1 41 ? -15.665 -0.982 98.427 1 26.27 82 ALA B O 1
ATOM 14586 N N . SER B 1 42 ? -15.148 1.111 97.767 1 23.373 83 SER B N 1
ATOM 14587 C CA . SER B 1 42 ? -16.475 1.624 98.041 1 22.886 83 SER B CA 1
ATOM 14588 C C . SER B 1 42 ? -16.832 2.716 97.028 1 23.208 83 SER B C 1
ATOM 14589 O O . SER B 1 42 ? -15.999 3.182 96.237 1 22.855 83 SER B O 1
ATOM 14597 N N . TYR B 1 43 ? -18.11 3.095 97.05 1 22.906 84 TYR B N 1
ATOM 14598 C CA . TYR B 1 43 ? -18.625 4.24 96.309 1 24.812 84 TYR B CA 1
ATOM 14599 C C . TYR B 1 43 ? -19.474 5.107 97.242 1 24.506 84 TYR B C 1
ATOM 14600 O O . TYR B 1 43 ? -20.156 4.566 98.127 1 21.043 84 TYR B O 1
ATOM 14618 N N . THR B 1 44 ? -19.456 6.423 97 1 25.367 85 THR B N 1
ATOM 14619 C CA . THR B 1 44 ? -20.499 7.341 97.467 1 28.815 85 THR B CA 1
ATOM 14620 C C . THR B 1 44 ? -21.423 7.653 96.281 1 25.916 85 THR B C 1
ATOM 14621 O O . THR B 1 44 ? -20.962 7.852 95.163 1 23.583 85 THR B O 1
ATOM 14632 N N . ILE B 1 45 ? -22.737 7.598 96.522 1 24.782 86 ILE B N 1
ATOM 14633 C CA . ILE B 1 45 ? -23.749 7.833 95.507 1 25.393 86 ILE B CA 1
ATOM 14634 C C . ILE B 1 45 ? -24.539 9.055 95.969 1 26.15 86 ILE B C 1
ATOM 14635 O O . ILE B 1 45 ? -24.862 9.142 97.142 1 25.363 86 ILE B O 1
ATOM 14651 N N . GLU B 1 46 ? -24.921 9.949 95.06 1 26.871 87 GLU B N 1
ATOM 14652 C CA . GLU B 1 46 ? -25.961 10.905 95.375 1 29.844 87 GLU B CA 1
ATOM 14653 C C . GLU B 1 46 ? -27.079 10.806 94.341 1 28.719 87 GLU B C 1
ATOM 14654 O O . GLU B 1 46 ? -26.83 10.887 93.149 1 25.748 87 GLU B O 1
ATOM 14666 N N . LEU B 1 47 ? -28.314 10.671 94.848 1 29.669 88 LEU B N 1
ATOM 14667 C CA . LEU B 1 47 ? -29.523 10.657 94.045 1 28.29 88 LEU B CA 1
ATOM 14668 C C . LEU B 1 47 ? -30.115 12.055 93.987 1 26.719 88 LEU B C 1
ATOM 14669 O O . LEU B 1 47 ? -29.781 12.902 94.809 1 26.395 88 LEU B O 1
ATOM 14685 N N . SER B 1 48 ? -31.052 12.244 93.055 1 26.367 89 SER B N 1
ATOM 14686 C CA . SER B 1 48 ? -31.588 13.555 92.746 1 26.759 89 SER B CA 1
ATOM 14687 C C . SER B 1 48 ? -32.62 14.013 93.773 1 27.036 89 SER B C 1
ATOM 14688 O O . SER B 1 48 ? -33.08 15.136 93.674 1 28.92 89 SER B O 1
ATOM 14696 N N . ASP B 1 49 ? -32.988 13.182 94.754 1 28.013 90 ASP B N 1
ATOM 14697 C CA . ASP B 1 49 ? -33.791 13.648 95.873 1 28.572 90 ASP B CA 1
ATOM 14698 C C . ASP B 1 49 ? -32.907 14.186 97.004 1 27.681 90 ASP B C 1
ATOM 14699 O O . ASP B 1 49 ? -33.42 14.529 98.062 1 28.306 90 ASP B O 1
ATOM 14708 N N . GLY B 1 50 ? -31.585 14.184 96.82 1 25.478 91 GLY B N 1
ATOM 14709 C CA . GLY B 1 50 ? -30.652 14.699 97.813 1 25.53 91 GLY B CA 1
ATOM 14710 C C . GLY B 1 50 ? -30.102 13.621 98.756 1 26.275 91 GLY B C 1
ATOM 14711 O O . GLY B 1 50 ? -29.263 13.931 99.589 1 26.301 91 GLY B O 1
ATOM 14715 N N . THR B 1 51 ? -30.567 12.36 98.628 1 26.817 92 THR B N 1
ATOM 14716 C CA . THR B 1 51 ? -30.074 11.259 99.442 1 26.377 92 THR B CA 1
ATOM 14717 C C . THR B 1 51 ? -28.693 10.863 98.958 1 24.823 92 THR B C 1
ATOM 14718 O O . THR B 1 51 ? -28.485 10.686 97.765 1 26.396 92 THR B O 1
ATOM 14729 N N . SER B 1 52 ? -27.758 10.724 99.894 1 24.31 93 SER B N 1
ATOM 14730 C CA . SER B 1 52 ? -26.42 10.238 99.586 1 24.236 93 SER B CA 1
ATOM 14731 C C . SER B 1 52 ? -26.095 9.064 100.498 1 24.639 93 SER B C 1
ATOM 14732 O O . SER B 1 52 ? -26.473 9.055 101.668 1 23.703 93 SER B O 1
ATOM 14740 N N . PHE B 1 53 ? -25.343 8.093 99.968 1 24.288 94 PHE B N 1
ATOM 14741 C CA . PHE B 1 53 ? -24.996 6.922 100.752 1 23.803 94 PHE B CA 1
ATOM 14742 C C . PHE B 1 53 ? -23.81 6.218 100.104 1 24.193 94 PHE B C 1
ATOM 14743 O O . PHE B 1 53 ? -23.411 6.552 98.99 1 23.799 94 PHE B O 1
ATOM 14760 N N . SER B 1 54 ? -23.221 5.304 100.888 1 24.138 95 SER B N 1
ATOM 14761 C CA . SER B 1 54 ? -22.102 4.485 100.469 1 22.502 95 SER B CA 1
ATOM 14762 C C . SER B 1 54 ? -22.61 3.141 99.971 1 22.585 95 SER B C 1
ATOM 14763 O O . SER B 1 54 ? -23.689 2.701 100.368 1 22.836 95 SER B O 1
ATOM 14788 N N . TYR B 1 56 ? -20.528 -0.757 99.325 1 23.461 97 TYR B N 1
ATOM 14789 C CA . TYR B 1 56 ? -19.223 -1.364 99.548 1 24.608 97 TYR B CA 1
ATOM 14790 C C . TYR B 1 56 ? -19.013 -2.547 98.609 1 26.255 97 TYR B C 1
ATOM 14791 O O . TYR B 1 56 ? -19.859 -3.451 98.533 1 27.289 97 TYR B O 1
ATOM 14809 N N . ALA B 1 57 ? -17.89 -2.487 97.87 1 25.597 98 ALA B N 1
ATOM 14810 C CA . ALA B 1 57 ? -17.464 -3.553 96.976 1 24.503 98 ALA B CA 1
ATOM 14811 C C . ALA B 1 57 ? -16.602 -4.562 97.74 1 24.493 98 ALA B C 1
ATOM 14812 O O . ALA B 1 57 ? -16.541 -5.739 97.385 1 23.553 98 ALA B O 1
ATOM 14819 N N . GLN B 1 58 ? -15.897 -4.05 98.75 1 25.836 99 GLN B N 1
ATOM 14820 C CA . GLN B 1 58 ? -15.129 -4.824 99.706 1 28.744 99 GLN B CA 1
ATOM 14821 C C . GLN B 1 58 ? -15.793 -4.627 101.071 1 29.466 99 GLN B C 1
ATOM 14822 O O . GLN B 1 58 ? -16.116 -3.51 101.467 1 25.879 99 GLN B O 1
ATOM 14836 N N . ILE B 1 59 ? -15.997 -5.736 101.786 1 30.07 100 ILE B N 1
ATOM 14837 C CA . ILE B 1 59 ? -16.569 -5.75 103.119 1 30.034 100 ILE B CA 1
ATOM 14838 C C . ILE B 1 59 ? -15.429 -5.936 104.112 1 28.277 100 ILE B C 1
ATOM 14839 O O . ILE B 1 59 ? -14.525 -6.71 103.87 1 29.966 100 ILE B O 1
ATOM 14855 N N . ALA B 1 60 ? -15.495 -5.267 105.255 1 28.257 101 ALA B N 1
ATOM 14856 C CA . ALA B 1 60 ? -14.534 -5.511 106.316 1 28.01 101 ALA B CA 1
ATOM 14857 C C . ALA B 1 60 ? -14.587 -6.977 106.769 1 28.274 101 ALA B C 1
ATOM 14858 O O . ALA B 1 60 ? -15.65 -7.579 106.827 1 27.545 101 ALA B O 1
ATOM 14865 N N . ALA B 1 61 ? -13.438 -7.551 107.121 1 28.123 102 ALA B N 1
ATOM 14866 C CA . ALA B 1 61 ? -13.409 -8.909 107.643 1 30.121 102 ALA B CA 1
ATOM 14867 C C . ALA B 1 61 ? -14.093 -8.954 109.008 1 31.228 102 ALA B C 1
ATOM 14868 O O . ALA B 1 61 ? -14.201 -7.942 109.681 1 29.535 102 ALA B O 1
ATOM 14875 N N . LEU B 1 62 ? -14.593 -10.141 109.372 1 35.18 103 LEU B N 1
ATOM 14876 C CA . LEU B 1 62 ? -15.071 -10.412 110.718 1 36.847 103 LEU B CA 1
ATOM 14877 C C . LEU B 1 62 ? -13.877 -10.558 111.652 1 39.218 103 LEU B C 1
ATOM 14878 O O . LEU B 1 62 ? -12.936 -11.279 111.32 1 44.864 103 LEU B O 1
ATOM 14894 N N . GLU B 1 63 ? -13.964 -9.953 112.84 1 39.19 104 GLU B N 1
ATOM 14895 C CA . GLU B 1 63 ? -12.905 -10.092 113.829 1 43.92 104 GLU B CA 1
ATOM 14896 C C . GLU B 1 63 ? -12.717 -11.568 114.167 1 42.892 104 GLU B C 1
ATOM 14897 O O . GLU B 1 63 ? -13.606 -12.4 113.978 1 44.823 104 GLU B O 1
ATOM 14909 N N . GLY B 1 64 ? -11.553 -11.862 114.743 1 45.349 105 GLY B N 1
ATOM 14910 C CA . GLY B 1 64 ? -11.187 -13.213 115.132 1 47.988 105 GLY B CA 1
ATOM 14911 C C . GLY B 1 64 ? -9.964 -13.692 114.349 1 46.949 105 GLY B C 1
ATOM 14912 O O . GLY B 1 64 ? -9.434 -14.747 114.645 1 50.701 105 GLY B O 1
ATOM 14916 N N . GLY B 1 65 ? -9.572 -12.943 113.313 1 48.682 106 GLY B N 1
ATOM 14917 C CA . GLY B 1 65 ? -8.302 -13.138 112.628 1 48.416 106 GLY B CA 1
ATOM 14918 C C . GLY B 1 65 ? -8.378 -14.164 111.504 1 49.321 106 GLY B C 1
ATOM 14919 O O . GLY B 1 65 ? -7.361 -14.449 110.882 1 52.128 106 GLY B O 1
ATOM 14923 N N . GLY B 1 66 ? -9.565 -14.701 111.213 1 49.714 107 GLY B N 1
ATOM 14924 C CA . GLY B 1 66 ? -9.676 -15.691 110.156 1 50.244 107 GLY B CA 1
ATOM 14925 C C . GLY B 1 66 ? -9.178 -15.149 108.814 1 49.918 107 GLY B C 1
ATOM 14926 O O . GLY B 1 66 ? -9.377 -13.977 108.508 1 50.051 107 GLY B O 1
ATOM 14930 N N . GLU B 1 67 ? -8.557 -16.017 108.009 1 51.749 108 GLU B N 1
ATOM 14931 C CA . GLU B 1 67 ? -7.914 -15.595 106.776 1 57.901 108 GLU B CA 1
ATOM 14932 C C . GLU B 1 67 ? -8.572 -16.185 105.531 1 52.167 108 GLU B C 1
ATOM 14933 O O . GLU B 1 67 ? -8.263 -15.748 104.422 1 51.796 108 GLU B O 1
ATOM 14945 N N . ASP B 1 68 ? -9.453 -17.175 105.698 1 47.879 109 ASP B N 1
ATOM 14946 C CA . ASP B 1 68 ? -10.216 -17.7 104.58 1 43.228 109 ASP B CA 1
ATOM 14947 C C . ASP B 1 68 ? -11.448 -16.843 104.351 1 37.179 109 ASP B C 1
ATOM 14948 O O . ASP B 1 68 ? -11.852 -16.105 105.244 1 36.761 109 ASP B O 1
ATOM 14957 N N . VAL B 1 69 ? -12.03 -16.986 103.158 1 36.042 110 VAL B N 1
ATOM 14958 C CA . VAL B 1 69 ? -13.338 -16.423 102.856 1 36.019 110 VAL B CA 1
ATOM 14959 C C . VAL B 1 69 ? -14.374 -17.33 103.513 1 34.721 110 VAL B C 1
ATOM 14960 O O . VAL B 1 69 ? -14.283 -18.537 103.455 1 33.641 110 VAL B O 1
ATOM 14973 N N . VAL B 1 70 ? -15.343 -16.722 104.184 1 34.352 111 VAL B N 1
ATOM 14974 C CA . VAL B 1 70 ? -16.351 -17.462 104.918 1 31.977 111 VAL B CA 1
ATOM 14975 C C . VAL B 1 70 ? -17.705 -16.931 104.5 1 29.371 111 VAL B C 1
ATOM 14976 O O . VAL B 1 70 ? -17.825 -15.884 103.884 1 28.545 111 VAL B O 1
ATOM 14989 N N . TYR B 1 71 ? -18.715 -17.689 104.891 1 29.141 112 TYR B N 1
ATOM 14990 C CA . TYR B 1 71 ? -20.086 -17.336 104.627 1 27.918 112 TYR B CA 1
ATOM 14991 C C . TYR B 1 71 ? -20.443 -16.025 105.311 1 27.156 112 TYR B C 1
ATOM 14992 O O . TYR B 1 71 ? -20.072 -15.784 106.449 1 26.767 112 TYR B O 1
ATOM 15010 N N . SER B 1 72 ? -21.166 -15.184 104.575 1 27.653 113 SER B N 1
ATOM 15011 C CA . SER B 1 72 ? -22 -14.148 105.159 1 26.23 113 SER B CA 1
ATOM 15012 C C . SER B 1 72 ? -23.298 -14.076 104.37 1 26.251 113 SER B C 1
ATOM 15013 O O . SER B 1 72 ? -23.323 -14.33 103.167 1 27.114 113 SER B O 1
ATOM 15021 N N . PRO B 1 73 ? -24.419 -13.689 104.998 1 25.718 114 PRO B N 1
ATOM 15022 C CA . PRO B 1 73 ? -25.685 -13.622 104.283 1 25.449 114 PRO B CA 1
ATOM 15023 C C . PRO B 1 73 ? -25.62 -12.628 103.137 1 25.094 114 PRO B C 1
ATOM 15024 O O . PRO B 1 73 ? -25.097 -11.521 103.314 1 25.578 114 PRO B O 1
ATOM 15035 N N . LYS B 1 74 ? -26.127 -13.059 101.974 1 25.783 115 LYS B N 1
ATOM 15036 C CA . LYS B 1 74 ? -26.24 -12.234 100.776 1 26.295 115 LYS B CA 1
ATOM 15037 C C . LYS B 1 74 ? -27.712 -11.858 100.587 1 26.328 115 LYS B C 1
ATOM 15038 O O . LYS B 1 74 ? -28.492 -12.649 100.048 1 25.557 115 LYS B O 1
ATOM 15057 N N . VAL B 1 75 ? -28.1 -10.667 101.064 1 26.097 116 VAL B N 1
ATOM 15058 C CA . VAL B 1 75 ? -29.465 -10.192 100.893 1 26.779 116 VAL B CA 1
ATOM 15059 C C . VAL B 1 75 ? -29.507 -9.375 99.594 1 26.675 116 VAL B C 1
ATOM 15060 O O . VAL B 1 75 ? -28.906 -8.292 99.51 1 26.19 116 VAL B O 1
ATOM 15073 N N . GLY B 1 76 ? -30.181 -9.946 98.582 1 26.311 117 GLY B N 1
ATOM 15074 C CA . GLY B 1 76 ? -30.322 -9.353 97.262 1 25.233 117 GLY B CA 1
ATOM 15075 C C . GLY B 1 76 ? -31.792 -9.138 96.945 1 25.511 117 GLY B C 1
ATOM 15076 O O . GLY B 1 76 ? -32.631 -9.17 97.841 1 25.725 117 GLY B O 1
ATOM 15080 N N . ALA B 1 77 ? -32.107 -8.94 95.666 1 25.915 118 ALA B N 1
ATOM 15081 C CA . ALA B 1 77 ? -33.48 -8.746 95.229 1 27.452 118 ALA B CA 1
ATOM 15082 C C . ALA B 1 77 ? -33.664 -9.315 93.819 1 29.768 118 ALA B C 1
ATOM 15083 O O . ALA B 1 77 ? -32.749 -9.352 93.033 1 32.469 118 ALA B O 1
ATOM 15090 N N . LYS B 1 78 ? -34.86 -9.75 93.471 1 32.16 119 LYS B N 1
ATOM 15091 C CA . LYS B 1 78 ? -35.103 -10.324 92.159 1 34.601 119 LYS B CA 1
ATOM 15092 C C . LYS B 1 78 ? -36.516 -9.938 91.755 1 35.472 119 LYS B C 1
ATOM 15093 O O . LYS B 1 78 ? -37.404 -9.899 92.616 1 36.261 119 LYS B O 1
ATOM 15112 N N . VAL B 1 79 ? -36.714 -9.64 90.467 1 36.457 120 VAL B N 1
ATOM 15113 C CA . VAL B 1 79 ? -38.024 -9.246 89.973 1 37.21 120 VAL B CA 1
ATOM 15114 C C . VAL B 1 79 ? -38.873 -10.496 89.752 1 39.224 120 VAL B C 1
ATOM 15115 O O . VAL B 1 79 ? -38.404 -11.484 89.189 1 38.799 120 VAL B O 1
ATOM 15128 N N . GLU B 1 80 ? -40.131 -10.443 90.219 1 40.564 121 GLU B N 1
ATOM 15129 C CA . GLU B 1 80 ? -41.11 -11.452 89.871 1 43.59 121 GLU B CA 1
ATOM 15130 C C . GLU B 1 80 ? -42.425 -10.77 89.512 1 46.648 121 GLU B C 1
ATOM 15131 O O . GLU B 1 80 ? -42.791 -9.789 90.147 1 46.397 121 GLU B O 1
ATOM 15143 N N . HIS B 1 81 ? -43.097 -11.288 88.472 1 49.859 122 HIS B N 1
ATOM 15144 C CA . HIS B 1 81 ? -44.259 -10.658 87.869 1 51.325 122 HIS B CA 1
ATOM 15145 C C . HIS B 1 81 ? -44.247 -9.171 88.209 1 48.244 122 HIS B C 1
ATOM 15146 O O . HIS B 1 81 ? -45.159 -8.667 88.865 1 49.645 122 HIS B O 1
ATOM 15161 N N . ASP B 1 82 ? -43.175 -8.49 87.795 1 47.272 123 ASP B N 1
ATOM 15162 C CA . ASP B 1 82 ? -43.126 -7.033 87.783 1 47.161 123 ASP B CA 1
ATOM 15163 C C . ASP B 1 82 ? -42.687 -6.396 89.108 1 43.475 123 ASP B C 1
ATOM 15164 O O . ASP B 1 82 ? -42.507 -5.179 89.117 1 44.067 123 ASP B O 1
ATOM 15173 N N . GLU B 1 83 ? -42.455 -7.153 90.197 1 39.415 124 GLU B N 1
ATOM 15174 C CA . GLU B 1 83 ? -42.093 -6.512 91.457 1 40.48 124 GLU B CA 1
ATOM 15175 C C . GLU B 1 83 ? -40.857 -7.142 92.102 1 37.087 124 GLU B C 1
ATOM 15176 O O . GLU B 1 83 ? -40.612 -8.345 92.02 1 39.036 124 GLU B O 1
ATOM 15188 N N . TYR B 1 84 ? -40.091 -6.302 92.78 1 33.208 125 TYR B N 1
ATOM 15189 C CA . TYR B 1 84 ? -38.902 -6.757 93.482 1 31.516 125 TYR B CA 1
ATOM 15190 C C . TYR B 1 84 ? -39.292 -7.356 94.828 1 30.168 125 TYR B C 1
ATOM 15191 O O . TYR B 1 84 ? -40.052 -6.739 95.561 1 29.666 125 TYR B O 1
ATOM 15209 N N . TYR B 1 85 ? -38.738 -8.535 95.123 1 28.2 126 TYR B N 1
ATOM 15210 C CA . TYR B 1 85 ? -38.852 -9.202 96.401 1 27.692 126 TYR B CA 1
ATOM 15211 C C . TYR B 1 85 ? -37.45 -9.537 96.896 1 27.045 126 TYR B C 1
ATOM 15212 O O . TYR B 1 85 ? -36.573 -9.859 96.114 1 27.218 126 TYR B O 1
ATOM 15230 N N . TRP B 1 86 ? -37.258 -9.525 98.213 1 26.411 127 TRP B N 1
ATOM 15231 C CA . TRP B 1 86 ? -35.964 -9.791 98.806 1 25.635 127 TRP B CA 1
ATOM 15232 C C . TRP B 1 86 ? -35.57 -11.245 98.558 1 25.648 127 TRP B C 1
ATOM 15233 O O . TRP B 1 86 ? -36.425 -12.128 98.592 1 26.204 127 TRP B O 1
ATOM 15254 N N . THR B 1 87 ? -34.276 -11.458 98.274 1 25.311 128 THR B N 1
ATOM 15255 C CA . THR B 1 87 ? -33.667 -12.777 98.272 1 25.879 128 THR B CA 1
ATOM 15256 C C . THR B 1 87 ? -32.667 -12.873 99.43 1 26.705 128 THR B C 1
ATOM 15257 O O . THR B 1 87 ? -32.119 -11.861 99.884 1 27.232 128 THR B O 1
ATOM 15268 N N . LEU B 1 88 ? -32.407 -14.121 99.849 1 28.164 129 LEU B N 1
ATOM 15269 C CA . LEU B 1 88 ? -31.361 -14.484 100.797 1 28.188 129 LEU B CA 1
ATOM 15270 C C . LEU B 1 88 ? -30.598 -15.676 100.237 1 28.936 129 LEU B C 1
ATOM 15271 O O . LEU B 1 88 ? -31.166 -16.747 100.081 1 30.423 129 LEU B O 1
ATOM 15287 N N . ASP B 1 89 ? -29.328 -15.478 99.894 1 30.294 130 ASP B N 1
ATOM 15288 C CA . ASP B 1 89 ? -28.503 -16.519 99.285 1 31.025 130 ASP B CA 1
ATOM 15289 C C . ASP B 1 89 ? -29.231 -17.117 98.075 1 31.892 130 ASP B C 1
ATOM 15290 O O . ASP B 1 89 ? -29.278 -18.333 97.93 1 32.123 130 ASP B O 1
ATOM 15299 N N . ASP B 1 90 ? -29.791 -16.222 97.238 1 33.381 131 ASP B N 1
ATOM 15300 C CA . ASP B 1 90 ? -30.389 -16.482 95.923 1 36.533 131 ASP B CA 1
ATOM 15301 C C . ASP B 1 90 ? -31.696 -17.272 95.965 1 35.744 131 ASP B C 1
ATOM 15302 O O . ASP B 1 90 ? -32.185 -17.657 94.911 1 37.84 131 ASP B O 1
ATOM 15311 N N . VAL B 1 91 ? -32.315 -17.434 97.139 1 34.796 132 VAL B N 1
ATOM 15312 C CA . VAL B 1 91 ? -33.682 -17.938 97.221 1 35.277 132 VAL B CA 1
ATOM 15313 C C . VAL B 1 91 ? -34.541 -16.829 97.816 1 33.536 132 VAL B C 1
ATOM 15314 O O . VAL B 1 91 ? -33.999 -15.902 98.396 1 32.164 132 VAL B O 1
ATOM 15327 N N . TRP B 1 92 ? -35.864 -16.908 97.683 1 32.919 133 TRP B N 1
ATOM 15328 C CA . TRP B 1 92 ? -36.71 -15.882 98.272 1 32.876 133 TRP B CA 1
ATOM 15329 C C . TRP B 1 92 ? -36.498 -15.81 99.779 1 32.212 133 TRP B C 1
ATOM 15330 O O . TRP B 1 92 ? -36.526 -16.838 100.443 1 32.634 133 TRP B O 1
ATOM 15351 N N . LEU B 1 93 ? -36.26 -14.597 100.29 1 30.867 134 LEU B N 1
ATOM 15352 C CA . LEU B 1 93 ? -36.2 -14.382 101.723 1 31.237 134 LEU B CA 1
ATOM 15353 C C . LEU B 1 93 ? -37.589 -14.6 102.314 1 33.051 134 LEU B C 1
ATOM 15354 O O . LEU B 1 93 ? -38.523 -13.902 101.923 1 35.448 134 LEU B O 1
ATOM 15370 N N . THR B 1 94 ? -37.713 -15.568 103.232 1 34.502 135 THR B N 1
ATOM 15371 C CA . THR B 1 94 ? -38.978 -15.854 103.896 1 35.68 135 THR B CA 1
ATOM 15372 C C . THR B 1 94 ? -38.756 -15.973 105.402 1 36.188 135 THR B C 1
ATOM 15373 O O . THR B 1 94 ? -37.691 -16.376 105.866 1 34.2 135 THR B O 1
ATOM 15384 N N . PHE B 1 95 ? -39.823 -15.658 106.138 1 38.304 136 PHE B N 1
ATOM 15385 C CA . PHE B 1 95 ? -39.855 -15.751 107.591 1 38.985 136 PHE B CA 1
ATOM 15386 C C . PHE B 1 95 ? -40.941 -16.742 108.01 1 42.743 136 PHE B C 1
ATOM 15387 O O . PHE B 1 95 ? -40.646 -17.726 108.658 1 43.243 136 PHE B O 1
ATOM 15404 N N . GLU B 1 96 ? -42.192 -16.477 107.62 1 49.588 137 GLU B N 1
ATOM 15405 C CA . GLU B 1 96 ? -43.337 -17.281 108.017 1 58.016 137 GLU B CA 1
ATOM 15406 C C . GLU B 1 96 ? -43.967 -17.952 106.788 1 61.735 137 GLU B C 1
ATOM 15407 O O . GLU B 1 96 ? -44.624 -17.304 105.969 1 60.137 137 GLU B O 1
ATOM 15419 N N . ASN B 1 97 ? -43.751 -19.271 106.67 1 65.684 138 ASN B N 1
ATOM 15420 C CA . ASN B 1 97 ? -44.463 -20.115 105.721 1 67.177 138 ASN B CA 1
ATOM 15421 C C . ASN B 1 97 ? -44.305 -19.581 104.291 1 66.586 138 ASN B C 1
ATOM 15422 O O . ASN B 1 97 ? -45.269 -19.09 103.702 1 65.146 138 ASN B O 1
ATOM 15433 N N . ASP B 1 98 ? -43.073 -19.683 103.763 1 63.282 139 ASP B N 1
ATOM 15434 C CA . ASP B 1 98 ? -42.765 -19.584 102.338 1 65.566 139 ASP B CA 1
ATOM 15435 C C . ASP B 1 98 ? -43.304 -18.311 101.674 1 59.433 139 ASP B C 1
ATOM 15436 O O . ASP B 1 98 ? -43.319 -18.236 100.441 1 56.942 139 ASP B O 1
ATOM 15445 N N . GLU B 1 99 ? -43.699 -17.301 102.467 1 52.842 140 GLU B N 1
ATOM 15446 C CA . GLU B 1 99 ? -44.21 -16.07 101.897 1 49.621 140 GLU B CA 1
ATOM 15447 C C . GLU B 1 99 ? -43.016 -15.155 101.606 1 41.705 140 GLU B C 1
ATOM 15448 O O . GLU B 1 99 ? -42.168 -14.918 102.458 1 38.003 140 GLU B O 1
ATOM 15460 N N . LYS B 1 100 ? -42.914 -14.678 100.364 1 38.834 141 LYS B N 1
ATOM 15461 C CA . LYS B 1 100 ? -41.818 -13.792 100.006 1 37.859 141 LYS B CA 1
ATOM 15462 C C . LYS B 1 100 ? -42.144 -12.363 100.447 1 36.809 141 LYS B C 1
ATOM 15463 O O . LYS B 1 100 ? -43.302 -12.045 100.703 1 37.961 141 LYS B O 1
ATOM 15482 N N . VAL B 1 101 ? -41.113 -11.524 100.542 1 34.715 142 VAL B N 1
ATOM 15483 C CA . VAL B 1 101 ? -41.221 -10.196 101.126 1 34.709 142 VAL B CA 1
ATOM 15484 C C . VAL B 1 101 ? -40.875 -9.136 100.083 1 33.12 142 VAL B C 1
ATOM 15485 O O . VAL B 1 101 ? -39.792 -9.131 99.512 1 30.566 142 VAL B O 1
ATOM 15498 N N . LYS B 1 102 ? -41.803 -8.198 99.908 1 33.711 143 LYS B N 1
ATOM 15499 C CA . LYS B 1 102 ? -41.719 -7.141 98.919 1 34.439 143 LYS B CA 1
ATOM 15500 C C . LYS B 1 102 ? -40.715 -6.104 99.411 1 32.494 143 LYS B C 1
ATOM 15501 O O . LYS B 1 102 ? -40.687 -5.765 100.591 1 31.444 143 LYS B O 1
ATOM 15520 N N . VAL B 1 103 ? -39.848 -5.628 98.505 1 31.378 144 VAL B N 1
ATOM 15521 C CA . VAL B 1 103 ? -38.851 -4.63 98.852 1 29.312 144 VAL B CA 1
ATOM 15522 C C . VAL B 1 103 ? -39.561 -3.309 99.135 1 29.825 144 VAL B C 1
ATOM 15523 O O . VAL B 1 103 ? -39.225 -2.625 100.09 1 29.086 144 VAL B O 1
ATOM 15536 N N . LEU B 1 104 ? -40.493 -2.932 98.249 1 32.18 145 LEU B N 1
ATOM 15537 C CA . LEU B 1 104 ? -41.282 -1.723 98.432 1 35.04 145 LEU B CA 1
ATOM 15538 C C . LEU B 1 104 ? -42.665 -2.13 98.943 1 37.001 145 LEU B C 1
ATOM 15539 O O . LEU B 1 104 ? -43.618 -2.221 98.17 1 37.901 145 LEU B O 1
ATOM 15555 N N . ASP B 1 105 ? -42.755 -2.464 100.228 1 42.403 146 ASP B N 1
ATOM 15556 C CA . ASP B 1 105 ? -44.017 -2.934 100.803 1 50.677 146 ASP B CA 1
ATOM 15557 C C . ASP B 1 105 ? -44.744 -1.732 101.391 1 49.419 146 ASP B C 1
ATOM 15558 O O . ASP B 1 105 ? -44.145 -0.962 102.128 1 51.674 146 ASP B O 1
ATOM 15567 N N . GLU B 1 106 ? -45.988 -1.544 100.954 1 55.379 147 GLU B N 1
ATOM 15568 C CA . GLU B 1 106 ? -46.938 -0.694 101.646 1 60.239 147 GLU B CA 1
ATOM 15569 C C . GLU B 1 106 ? -46.611 -0.748 103.133 1 67.342 147 GLU B C 1
ATOM 15570 O O . GLU B 1 106 ? -46.539 -1.831 103.715 1 74.503 147 GLU B O 1
ATOM 15582 N N . ASN B 1 107 ? -46.368 0.422 103.729 1 72.58 148 ASN B N 1
ATOM 15583 C CA . ASN B 1 107 ? -46.255 0.519 105.175 1 78.307 148 ASN B CA 1
ATOM 15584 C C . ASN B 1 107 ? -44.961 -0.188 105.605 1 76.771 148 ASN B C 1
ATOM 15585 O O . ASN B 1 107 ? -44.987 -1.181 106.338 1 69.719 148 ASN B O 1
ATOM 15596 N N . ASN B 1 108 ? -43.823 0.32 105.098 1 78.542 149 ASN B N 1
ATOM 15597 C CA . ASN B 1 108 ? -42.497 -0.23 105.376 1 80.967 149 ASN B CA 1
ATOM 15598 C C . ASN B 1 108 ? -41.616 0.858 105.982 1 76.418 149 ASN B C 1
ATOM 15599 O O . ASN B 1 108 ? -41.436 1.925 105.397 1 64.981 149 ASN B O 1
ATOM 15610 N N . THR B 1 109 ? -41.01 0.544 107.126 1 85.71 150 THR B N 1
ATOM 15611 C CA . THR B 1 109 ? -40.083 1.459 107.772 1 93.209 150 THR B CA 1
ATOM 15612 C C . THR B 1 109 ? -38.667 1.226 107.218 1 93.897 150 THR B C 1
ATOM 15613 O O . THR B 1 109 ? -37.999 2.2 106.837 1 103.25 150 THR B O 1
ATOM 15624 N N . VAL B 1 110 ? -38.226 -0.05 107.107 1 75.303 151 VAL B N 1
ATOM 15625 C CA . VAL B 1 110 ? -36.896 -0.331 106.581 1 65.057 151 VAL B CA 1
ATOM 15626 C C . VAL B 1 110 ? -36.677 -1.808 106.228 1 53.648 151 VAL B C 1
ATOM 15627 O O . VAL B 1 110 ? -37.48 -2.708 106.45 1 47.919 151 VAL B O 1
ATOM 15640 N N . ALA B 1 111 ? -35.489 -2.023 105.679 1 44.388 152 ALA B N 1
ATOM 15641 C CA . ALA B 1 111 ? -35.131 -3.231 104.988 1 40.972 152 ALA B CA 1
ATOM 15642 C C . ALA B 1 111 ? -34.794 -4.351 105.971 1 36.198 152 ALA B C 1
ATOM 15643 O O . ALA B 1 111 ? -34.659 -4.106 107.155 1 38.336 152 ALA B O 1
ATOM 15650 N N . PRO B 1 112 ? -34.632 -5.614 105.51 1 32.981 153 PRO B N 1
ATOM 15651 C CA . PRO B 1 112 ? -34.059 -6.654 106.35 1 30.766 153 PRO B CA 1
ATOM 15652 C C . PRO B 1 112 ? -32.783 -6.16 107.016 1 29.592 153 PRO B C 1
ATOM 15653 O O . PRO B 1 112 ? -32.027 -5.393 106.434 1 28.445 153 PRO B O 1
ATOM 15664 N N . ILE B 1 113 ? -32.578 -6.551 108.267 1 29.213 154 ILE B N 1
ATOM 15665 C CA . ILE B 1 113 ? -31.371 -6.18 108.994 1 29.857 154 ILE B CA 1
ATOM 15666 C C . ILE B 1 113 ? -30.639 -7.461 109.351 1 27.782 154 ILE B C 1
ATOM 15667 O O . ILE B 1 113 ? -31.254 -8.378 109.915 1 26.847 154 ILE B O 1
ATOM 15683 N N . VAL B 1 114 ? -29.36 -7.476 108.995 1 25.898 155 VAL B N 1
ATOM 15684 C CA . VAL B 1 114 ? -28.502 -8.599 109.26 1 26.437 155 VAL B CA 1
ATOM 15685 C C . VAL B 1 114 ? -27.734 -8.303 110.54 1 27.113 155 VAL B C 1
ATOM 15686 O O . VAL B 1 114 ? -27.273 -7.194 110.744 1 25.065 155 VAL B O 1
ATOM 15699 N N . ASP B 1 115 ? -27.484 -9.348 111.325 1 30.5 156 ASP B N 1
ATOM 15700 C CA . ASP B 1 115 ? -26.736 -9.222 112.563 1 33.58 156 ASP B CA 1
ATOM 15701 C C . ASP B 1 115 ? -26.15 -10.586 112.9 1 33.24 156 ASP B C 1
ATOM 15702 O O . ASP B 1 115 ? -26.486 -11.587 112.264 1 32.054 156 ASP B O 1
ATOM 15711 N N . ILE B 1 116 ? -25.285 -10.598 113.916 1 32.868 157 ILE B N 1
ATOM 15712 C CA . ILE B 1 116 ? -24.801 -11.821 114.529 1 34.047 157 ILE B CA 1
ATOM 15713 C C . ILE B 1 116 ? -25.264 -11.836 115.982 1 35.196 157 ILE B C 1
ATOM 15714 O O . ILE B 1 116 ? -25.022 -10.874 116.711 1 38.572 157 ILE B O 1
ATOM 15730 N N . ASN B 1 117 ? -25.861 -12.944 116.413 1 33.774 158 ASN B N 1
ATOM 15731 C CA . ASN B 1 117 ? -26.47 -13.012 117.732 1 34.608 158 ASN B CA 1
ATOM 15732 C C . ASN B 1 117 ? -25.371 -13.32 118.765 1 37.824 158 ASN B C 1
ATOM 15733 O O . ASN B 1 117 ? -24.169 -13.354 118.443 1 36.479 158 ASN B O 1
ATOM 15744 N N . THR B 1 118 ? -25.784 -13.529 120.026 1 36.784 159 THR B N 1
ATOM 15745 C CA . THR B 1 118 ? -24.841 -13.76 121.111 1 36.099 159 THR B CA 1
ATOM 15746 C C . THR B 1 118 ? -24.359 -15.213 121.071 1 37.145 159 THR B C 1
ATOM 15747 O O . THR B 1 118 ? -23.339 -15.53 121.669 1 39.252 159 THR B O 1
ATOM 15758 N N . ASP B 1 119 ? -25.06 -16.087 120.328 1 36.087 160 ASP B N 1
ATOM 15759 C CA . ASP B 1 119 ? -24.65 -17.468 120.148 1 35.639 160 ASP B CA 1
ATOM 15760 C C . ASP B 1 119 ? -23.712 -17.609 118.962 1 34.722 160 ASP B C 1
ATOM 15761 O O . ASP B 1 119 ? -23.275 -18.707 118.663 1 33.762 160 ASP B O 1
ATOM 15770 N N . GLY B 1 120 ? -23.414 -16.485 118.3 1 33.792 161 GLY B N 1
ATOM 15771 C CA . GLY B 1 120 ? -22.425 -16.454 117.236 1 32.516 161 GLY B CA 1
ATOM 15772 C C . GLY B 1 120 ? -23.023 -16.844 115.885 1 32.568 161 GLY B C 1
ATOM 15773 O O . GLY B 1 120 ? -22.278 -17.217 114.989 1 30.999 161 GLY B O 1
ATOM 15777 N N . TYR B 1 121 ? -24.36 -16.738 115.748 1 33.624 162 TYR B N 1
ATOM 15778 C CA . TYR B 1 121 ? -25.075 -17.104 114.525 1 33.965 162 TYR B CA 1
ATOM 15779 C C . TYR B 1 121 ? -25.575 -15.857 113.797 1 30.779 162 TYR B C 1
ATOM 15780 O O . TYR B 1 121 ? -26.105 -14.939 114.412 1 30.624 162 TYR B O 1
ATOM 15798 N N . TRP B 1 122 ? -25.479 -15.875 112.466 1 29.572 163 TRP B N 1
ATOM 15799 C CA . TRP B 1 122 ? -26.057 -14.824 111.641 1 28.121 163 TRP B CA 1
ATOM 15800 C C . TRP B 1 122 ? -27.559 -14.79 111.861 1 26.614 163 TRP B C 1
ATOM 15801 O O . TRP B 1 122 ? -28.191 -15.81 112.034 1 27.33 163 TRP B O 1
ATOM 15822 N N . THR B 1 123 ? -28.13 -13.603 111.879 1 26.89 164 THR B N 1
ATOM 15823 C CA . THR B 1 123 ? -29.571 -13.446 111.935 1 27.19 164 THR B CA 1
ATOM 15824 C C . THR B 1 123 ? -29.993 -12.489 110.833 1 26.582 164 THR B C 1
ATOM 15825 O O . THR B 1 123 ? -29.201 -11.67 110.388 1 26.522 164 THR B O 1
ATOM 15836 N N . VAL B 1 124 ? -31.265 -12.543 110.471 1 27.606 165 VAL B N 1
ATOM 15837 C CA . VAL B 1 124 ? -31.872 -11.496 109.673 1 28.91 165 VAL B CA 1
ATOM 15838 C C . VAL B 1 124 ? -33.24 -11.182 110.282 1 30.439 165 VAL B C 1
ATOM 15839 O O . VAL B 1 124 ? -33.994 -12.094 110.619 1 31.133 165 VAL B O 1
ATOM 15852 N N . LYS B 1 125 ? -33.532 -9.898 110.488 1 32.479 166 LYS B N 1
ATOM 15853 C CA . LYS B 1 125 ? -34.797 -9.465 111.062 1 34.718 166 LYS B CA 1
ATOM 15854 C C . LYS B 1 125 ? -35.524 -8.549 110.087 1 34.759 166 LYS B C 1
ATOM 15855 O O . LYS B 1 125 ? -34.884 -7.759 109.399 1 33.173 166 LYS B O 1
ATOM 15874 N N . TYR B 1 126 ? -36.858 -8.599 110.095 1 35.351 167 TYR B N 1
ATOM 15875 C CA . TYR B 1 126 ? -37.658 -7.739 109.243 1 37.386 167 TYR B CA 1
ATOM 15876 C C . TYR B 1 126 ? -39 -7.51 109.924 1 38.239 167 TYR B C 1
ATOM 15877 O O . TYR B 1 126 ? -39.817 -8.418 109.98 1 41.826 167 TYR B O 1
ATOM 15895 N N . GLY B 1 127 ? -39.233 -6.3 110.43 1 39.91 168 GLY B N 1
ATOM 15896 C CA . GLY B 1 127 ? -40.419 -6.032 111.223 1 42.887 168 GLY B CA 1
ATOM 15897 C C . GLY B 1 127 ? -40.295 -6.742 112.564 1 44.679 168 GLY B C 1
ATOM 15898 O O . GLY B 1 127 ? -39.235 -6.702 113.183 1 44.492 168 GLY B O 1
ATOM 15902 N N . THR B 1 128 ? -41.352 -7.444 112.963 1 49.137 169 THR B N 1
ATOM 15903 C CA . THR B 1 128 ? -41.35 -8.175 114.222 1 53.999 169 THR B CA 1
ATOM 15904 C C . THR B 1 128 ? -40.773 -9.578 114.02 1 55.689 169 THR B C 1
ATOM 15905 O O . THR B 1 128 ? -40.477 -10.255 114.993 1 59.306 169 THR B O 1
ATOM 15916 N N . LYS B 1 129 ? -40.61 -9.998 112.755 1 56.829 170 LYS B N 1
ATOM 15917 C CA . LYS B 1 129 ? -40.167 -11.341 112.415 1 53.299 170 LYS B CA 1
ATOM 15918 C C . LYS B 1 129 ? -38.65 -11.405 112.499 1 46.992 170 LYS B C 1
ATOM 15919 O O . LYS B 1 129 ? -37.955 -10.426 112.258 1 49.468 170 LYS B O 1
ATOM 15938 N N . SER B 1 130 ? -38.142 -12.596 112.792 1 44.796 171 SER B N 1
ATOM 15939 C CA . SER B 1 130 ? -36.721 -12.785 113.004 1 44.202 171 SER B CA 1
ATOM 15940 C C . SER B 1 130 ? -36.323 -14.202 112.597 1 39.357 171 SER B C 1
ATOM 15941 O O . SER B 1 130 ? -37.007 -15.154 112.905 1 36.814 171 SER B O 1
ATOM 15949 N N . ARG B 1 131 ? -35.186 -14.341 111.925 1 35.972 172 ARG B N 1
ATOM 15950 C CA . ARG B 1 131 ? -34.762 -15.669 111.52 1 36.185 172 ARG B CA 1
ATOM 15951 C C . ARG B 1 131 ? -33.287 -15.886 111.862 1 32.682 172 ARG B C 1
ATOM 15952 O O . ARG B 1 131 ? -32.443 -15.021 111.59 1 32.183 172 ARG B O 1
ATOM 15973 N N . THR B 1 132 ? -32.985 -17.016 112.513 1 30.421 173 THR B N 1
ATOM 15974 C CA . THR B 1 132 ? -31.6 -17.382 112.785 1 29.867 173 THR B CA 1
ATOM 15975 C C . THR B 1 132 ? -31.044 -18.188 111.603 1 29.064 173 THR B C 1
ATOM 15976 O O . THR B 1 132 ? -31.608 -19.187 111.2 1 28.128 173 THR B O 1
ATOM 15987 N N . LEU B 1 133 ? -29.919 -17.706 111.053 1 29.591 174 LEU B N 1
ATOM 15988 C CA . LEU B 1 133 ? -29.239 -18.339 109.938 1 30.349 174 LEU B CA 1
ATOM 15989 C C . LEU B 1 133 ? -27.991 -19.04 110.465 1 32.252 174 LEU B C 1
ATOM 15990 O O . LEU B 1 133 ? -27.913 -19.353 111.66 1 31.406 174 LEU B O 1
ATOM 16006 N N . ASP B 1 134 ? -27.017 -19.249 109.562 1 33.732 175 ASP B N 1
ATOM 16007 C CA . ASP B 1 134 ? -25.944 -20.205 109.781 1 34.897 175 ASP B CA 1
ATOM 16008 C C . ASP B 1 134 ? -24.905 -19.584 110.71 1 35.942 175 ASP B C 1
ATOM 16009 O O . ASP B 1 134 ? -24.913 -18.374 110.941 1 34.316 175 ASP B O 1
ATOM 16018 N N . LYS B 1 135 ? -24.041 -20.447 111.259 1 38.061 176 LYS B N 1
ATOM 16019 C CA . LYS B 1 135 ? -22.964 -20.058 112.149 1 38.583 176 LYS B CA 1
ATOM 16020 C C . LYS B 1 135 ? -22.132 -18.96 111.497 1 36.899 176 LYS B C 1
ATOM 16021 O O . LYS B 1 135 ? -21.735 -19.107 110.35 1 35.919 176 LYS B O 1
ATOM 16040 N N . ALA B 1 136 ? -21.892 -17.855 112.211 1 35.953 177 ALA B N 1
ATOM 16041 C CA . ALA B 1 136 ? -20.921 -16.876 111.738 1 35.724 177 ALA B CA 1
ATOM 16042 C C . ALA B 1 136 ? -19.55 -17.345 112.188 1 37.746 177 ALA B C 1
ATOM 16043 O O . ALA B 1 136 ? -19.393 -17.8 113.316 1 40.99 177 ALA B O 1
ATOM 16050 N N . VAL B 1 137 ? -18.572 -17.225 111.3 1 38.963 178 VAL B N 1
ATOM 16051 C CA . VAL B 1 137 ? -17.223 -17.673 111.58 1 40.538 178 VAL B CA 1
ATOM 16052 C C . VAL B 1 137 ? -16.303 -16.554 111.123 1 36.776 178 VAL B C 1
ATOM 16053 O O . VAL B 1 137 ? -16.629 -15.865 110.176 1 33.719 178 VAL B O 1
ATOM 16066 N N . SER B 1 138 ? -15.225 -16.341 111.877 1 36.018 179 SER B N 1
ATOM 16067 C CA . SER B 1 138 ? -14.242 -15.315 111.609 1 35.617 179 SER B CA 1
ATOM 16068 C C . SER B 1 138 ? -13.642 -15.566 110.236 1 33.795 179 SER B C 1
ATOM 16069 O O . SER B 1 138 ? -13.324 -16.706 109.891 1 32.003 179 SER B O 1
ATOM 16077 N N . GLY B 1 139 ? -13.467 -14.473 109.491 1 30.86 180 GLY B N 1
ATOM 16078 C CA . GLY B 1 139 ? -12.75 -14.526 108.237 1 31.549 180 GLY B CA 1
ATOM 16079 C C . GLY B 1 139 ? -13.153 -13.384 107.313 1 30.846 180 GLY B C 1
ATOM 16080 O O . GLY B 1 139 ? -13.85 -12.443 107.698 1 27.175 180 GLY B O 1
ATOM 16084 N N . LYS B 1 140 ? -12.698 -13.526 106.07 1 32.638 181 LYS B N 1
ATOM 16085 C CA . LYS B 1 140 ? -12.919 -12.556 105.004 1 34.131 181 LYS B CA 1
ATOM 16086 C C . LYS B 1 140 ? -14.309 -12.797 104.431 1 32.06 181 LYS B C 1
ATOM 16087 O O . LYS B 1 140 ? -14.766 -13.942 104.355 1 31.821 181 LYS B O 1
ATOM 16106 N N . LEU B 1 141 ? -14.976 -11.703 104.079 1 28.705 182 LEU B N 1
ATOM 16107 C CA . LEU B 1 141 ? -16.315 -11.75 103.52 1 27.657 182 LEU B CA 1
ATOM 16108 C C . LEU B 1 141 ? -16.306 -11.247 102.08 1 25.047 182 LEU B C 1
ATOM 16109 O O . LEU B 1 141 ? -15.459 -10.447 101.702 1 23.804 182 LEU B O 1
ATOM 16125 N N . THR B 1 142 ? -17.29 -11.675 101.294 1 24.869 183 THR B N 1
ATOM 16126 C CA . THR B 1 142 ? -17.53 -11.074 99.999 1 24.701 183 THR B CA 1
ATOM 16127 C C . THR B 1 142 ? -18.715 -10.133 100.121 1 24.158 183 THR B C 1
ATOM 16128 O O . THR B 1 142 ? -19.562 -10.327 100.989 1 24.671 183 THR B O 1
ATOM 16139 N N . SER B 1 143 ? -18.812 -9.179 99.194 1 23.38 184 SER B N 1
ATOM 16140 C CA . SER B 1 143 ? -19.935 -8.238 99.158 1 23.194 184 SER B CA 1
ATOM 16141 C C . SER B 1 143 ? -21.044 -8.754 98.239 1 23.73 184 SER B C 1
ATOM 16142 O O . SER B 1 143 ? -20.824 -9.558 97.333 1 22.766 184 SER B O 1
ATOM 16150 N N . GLN B 1 144 ? -22.253 -8.258 98.485 1 24.07 185 GLN B N 1
ATOM 16151 C CA . GLN B 1 144 ? -23.392 -8.505 97.625 1 24.706 185 GLN B CA 1
ATOM 16152 C C . GLN B 1 144 ? -23.342 -7.575 96.417 1 24.051 185 GLN B C 1
ATOM 16153 O O . GLN B 1 144 ? -24.003 -7.868 95.417 1 24.719 185 GLN B O 1
ATOM 16167 N N . PHE B 1 145 ? -22.574 -6.483 96.526 1 23.078 186 PHE B N 1
ATOM 16168 C CA . PHE B 1 145 ? -22.502 -5.464 95.495 1 24.44 186 PHE B CA 1
ATOM 16169 C C . PHE B 1 145 ? -21.141 -5.498 94.788 1 25.048 186 PHE B C 1
ATOM 16170 O O . PHE B 1 145 ? -20.087 -5.606 95.435 1 22.92 186 PHE B O 1
ATOM 16187 N N . LYS B 1 146 ? -21.163 -5.338 93.449 1 25.711 187 LYS B N 1
ATOM 16188 C CA . LYS B 1 146 ? -19.949 -5.392 92.644 1 27.019 187 LYS B CA 1
ATOM 16189 C C . LYS B 1 146 ? -19.453 -3.986 92.326 1 28.176 187 LYS B C 1
ATOM 16190 O O . LYS B 1 146 ? -18.443 -3.573 92.867 1 27.8 187 LYS B O 1
ATOM 16209 N N . GLN B 1 147 ? -20.146 -3.256 91.437 1 31.155 188 GLN B N 1
ATOM 16210 C CA . GLN B 1 147 ? -19.678 -1.944 91.006 1 33.627 188 GLN B CA 1
ATOM 16211 C C . GLN B 1 147 ? -20.84 -1.113 90.467 1 30.936 188 GLN B C 1
ATOM 16212 O O . GLN B 1 147 ? -21.944 -1.604 90.278 1 32.771 188 GLN B O 1
ATOM 16226 N N . VAL B 1 148 ? -20.564 0.174 90.266 1 29.346 189 VAL B N 1
ATOM 16227 C CA . VAL B 1 148 ? -21.44 1.107 89.577 1 28.671 189 VAL B CA 1
ATOM 16228 C C . VAL B 1 148 ? -20.62 1.723 88.448 1 28.465 189 VAL B C 1
ATOM 16229 O O . VAL B 1 148 ? -19.462 2.061 88.656 1 25.912 189 VAL B O 1
ATOM 16242 N N . SER B 1 149 ? -21.227 1.83 87.26 1 30.718 190 SER B N 1
ATOM 16243 C CA . SER B 1 149 ? -20.543 2.308 86.062 1 33.173 190 SER B CA 1
ATOM 16244 C C . SER B 1 149 ? -21.546 2.997 85.145 1 37.283 190 SER B C 1
ATOM 16245 O O . SER B 1 149 ? -22.726 2.658 85.161 1 36.936 190 SER B O 1
ATOM 16253 N N . THR B 1 150 ? -21.056 3.947 84.338 1 38.175 191 THR B N 1
ATOM 16254 C CA . THR B 1 150 ? -21.91 4.738 83.467 1 43.42 191 THR B CA 1
ATOM 16255 C C . THR B 1 150 ? -22.012 4.048 82.114 1 41.883 191 THR B C 1
ATOM 16256 O O . THR B 1 150 ? -21.034 3.537 81.598 1 36.19 191 THR B O 1
ATOM 16267 N N . ILE B 1 151 ? -23.228 4.013 81.58 1 48.186 192 ILE B N 1
ATOM 16268 C CA . ILE B 1 151 ? -23.523 3.33 80.332 1 54.847 192 ILE B CA 1
ATOM 16269 C C . ILE B 1 151 ? -24.157 4.36 79.404 1 61.282 192 ILE B C 1
ATOM 16270 O O . ILE B 1 151 ? -25.292 4.778 79.61 1 62.031 192 ILE B O 1
ATOM 16286 N N . GLY B 1 152 ? -23.407 4.746 78.376 1 68.433 193 GLY B N 1
ATOM 16287 C CA . GLY B 1 152 ? -23.76 5.877 77.543 1 71.84 193 GLY B CA 1
ATOM 16288 C C . GLY B 1 152 ? -23.212 7.14 78.185 1 72.58 193 GLY B C 1
ATOM 16289 O O . GLY B 1 152 ? -22.172 7.118 78.831 1 69.785 193 GLY B O 1
ATOM 16293 N N . ASP B 1 153 ? -23.925 8.238 77.977 1 75.069 194 ASP B N 1
ATOM 16294 C CA . ASP B 1 153 ? -23.768 9.417 78.806 1 78.874 194 ASP B CA 1
ATOM 16295 C C . ASP B 1 153 ? -25.155 9.796 79.318 1 70.768 194 ASP B C 1
ATOM 16296 O O . ASP B 1 153 ? -25.422 10.967 79.565 1 73.493 194 ASP B O 1
ATOM 16305 N N . GLU B 1 154 ? -26.041 8.798 79.442 1 65.046 195 GLU B N 1
ATOM 16306 C CA . GLU B 1 154 ? -27.4 9.059 79.879 1 63.376 195 GLU B CA 1
ATOM 16307 C C . GLU B 1 154 ? -27.855 8.071 80.953 1 55.54 195 GLU B C 1
ATOM 16308 O O . GLU B 1 154 ? -28.933 8.286 81.489 1 56.859 195 GLU B O 1
ATOM 16320 N N . SER B 1 155 ? -27.062 7.05 81.333 1 46.753 196 SER B N 1
ATOM 16321 C CA . SER B 1 155 ? -27.535 6.109 82.347 1 42.217 196 SER B CA 1
ATOM 16322 C C . SER B 1 155 ? -26.406 5.627 83.275 1 38.146 196 SER B C 1
ATOM 16323 O O . SER B 1 155 ? -25.24 5.68 82.901 1 35.89 196 SER B O 1
ATOM 16331 N N . VAL B 1 156 ? -26.776 5.168 84.491 1 32.318 197 VAL B N 1
ATOM 16332 C CA . VAL B 1 156 ? -25.84 4.618 85.463 1 30.913 197 VAL B CA 1
ATOM 16333 C C . VAL B 1 156 ? -26.301 3.221 85.863 1 30.891 197 VAL B C 1
ATOM 16334 O O . VAL B 1 156 ? -27.45 3.057 86.27 1 33.244 197 VAL B O 1
ATOM 16347 N N . SER B 1 157 ? -25.383 2.246 85.863 1 29.297 198 SER B N 1
ATOM 16348 C CA . SER B 1 157 ? -25.723 0.863 86.157 1 28.521 198 SER B CA 1
ATOM 16349 C C . SER B 1 157 ? -25.068 0.357 87.444 1 26.856 198 SER B C 1
ATOM 16350 O O . SER B 1 157 ? -23.864 0.503 87.657 1 26.715 198 SER B O 1
ATOM 16358 N N . PHE B 1 158 ? -25.886 -0.274 88.296 1 25.529 199 PHE B N 1
ATOM 16359 C CA . PHE B 1 158 ? -25.424 -0.878 89.538 1 23.792 199 PHE B CA 1
ATOM 16360 C C . PHE B 1 158 ? -25.396 -2.387 89.346 1 22.756 199 PHE B C 1
ATOM 16361 O O . PHE B 1 158 ? -26.424 -2.984 89.056 1 23.435 199 PHE B O 1
ATOM 16378 N N . THR B 1 159 ? -24.214 -2.992 89.505 1 22.893 200 THR B N 1
ATOM 16379 C CA . THR B 1 159 ? -24.05 -4.43 89.339 1 23.701 200 THR B CA 1
ATOM 16380 C C . THR B 1 159 ? -23.786 -5.105 90.686 1 22.129 200 THR B C 1
ATOM 16381 O O . THR B 1 159 ? -23.045 -4.587 91.497 1 21.173 200 THR B O 1
ATOM 16392 N N . PHE B 1 160 ? -24.298 -6.324 90.853 1 23.094 201 PHE B N 1
ATOM 16393 C CA . PHE B 1 160 ? -24.234 -7.088 92.082 1 23.263 201 PHE B CA 1
ATOM 16394 C C . PHE B 1 160 ? -23.452 -8.367 91.823 1 25.643 201 PHE B C 1
ATOM 16395 O O . PHE B 1 160 ? -23.217 -8.709 90.673 1 25.787 201 PHE B O 1
ATOM 16412 N N . THR B 1 161 ? -23.162 -9.127 92.886 1 27.883 202 THR B N 1
ATOM 16413 C CA . THR B 1 161 ? -22.37 -10.349 92.792 1 29.302 202 THR B CA 1
ATOM 16414 C C . THR B 1 161 ? -23.237 -11.609 92.92 1 30.614 202 THR B C 1
ATOM 16415 O O . THR B 1 161 ? -22.719 -12.722 92.8 1 30.867 202 THR B O 1
ATOM 16426 N N . ASP B 1 162 ? -24.524 -11.444 93.252 1 30.674 203 ASP B N 1
ATOM 16427 C CA . ASP B 1 162 ? -25.464 -12.553 93.27 1 32.753 203 ASP B CA 1
ATOM 16428 C C . ASP B 1 162 ? -26.281 -12.482 91.98 1 33.514 203 ASP B C 1
ATOM 16429 O O . ASP B 1 162 ? -25.811 -11.897 91.015 1 34.077 203 ASP B O 1
ATOM 16438 N N . ARG B 1 163 ? -27.501 -13.04 91.977 1 33.878 204 ARG B N 1
ATOM 16439 C CA . ARG B 1 163 ? -28.351 -13.009 90.797 1 35.39 204 ARG B CA 1
ATOM 16440 C C . ARG B 1 163 ? -29.303 -11.817 90.846 1 31.406 204 ARG B C 1
ATOM 16441 O O . ARG B 1 163 ? -30.251 -11.742 90.071 1 30.448 204 ARG B O 1
ATOM 16462 N N . THR B 1 164 ? -29.023 -10.838 91.697 1 27.986 205 THR B N 1
ATOM 16463 C CA . THR B 1 164 ? -29.779 -9.613 91.61 1 27.917 205 THR B CA 1
ATOM 16464 C C . THR B 1 164 ? -29.515 -9.02 90.232 1 29.064 205 THR B C 1
ATOM 16465 O O . THR B 1 164 ? -28.362 -8.881 89.858 1 28.155 205 THR B O 1
ATOM 16476 N N . PRO B 1 165 ? -30.54 -8.551 89.487 1 32.232 206 PRO B N 1
ATOM 16477 C CA . PRO B 1 165 ? -30.322 -7.88 88.207 1 31.794 206 PRO B CA 1
ATOM 16478 C C . PRO B 1 165 ? -29.638 -6.526 88.323 1 31.307 206 PRO B C 1
ATOM 16479 O O . PRO B 1 165 ? -29.722 -5.858 89.351 1 31.525 206 PRO B O 1
ATOM 16490 N N . VAL B 1 166 ? -29.019 -6.111 87.218 1 31.048 207 VAL B N 1
ATOM 16491 C CA . VAL B 1 166 ? -28.501 -4.763 87.059 1 29.597 207 VAL B CA 1
ATOM 16492 C C . VAL B 1 166 ? -29.66 -3.803 87.278 1 28.632 207 VAL B C 1
ATOM 16493 O O . VAL B 1 166 ? -30.722 -3.99 86.715 1 28.432 207 VAL B O 1
ATOM 16506 N N . ILE B 1 167 ? -29.446 -2.794 88.116 1 28.43 208 ILE B N 1
ATOM 16507 C CA . ILE B 1 167 ? -30.39 -1.702 88.229 1 29.258 208 ILE B CA 1
ATOM 16508 C C . ILE B 1 167 ? -29.831 -0.485 87.505 1 28.538 208 ILE B C 1
ATOM 16509 O O . ILE B 1 167 ? -28.756 0.024 87.822 1 27.345 208 ILE B O 1
ATOM 16525 N N . GLU B 1 168 ? -30.61 -0.002 86.548 1 29.625 209 GLU B N 1
ATOM 16526 C CA . GLU B 1 168 ? -30.228 1.152 85.769 1 32.209 209 GLU B CA 1
ATOM 16527 C C . GLU B 1 168 ? -31.02 2.365 86.215 1 30.567 209 GLU B C 1
ATOM 16528 O O . GLU B 1 168 ? -32.234 2.316 86.299 1 33.121 209 GLU B O 1
ATOM 16540 N N . LEU B 1 169 ? -30.307 3.454 86.478 1 30 210 LEU B N 1
ATOM 16541 C CA . LEU B 1 169 ? -30.949 4.717 86.768 1 29.618 210 LEU B CA 1
ATOM 16542 C C . LEU B 1 169 ? -30.47 5.749 85.747 1 30.722 210 LEU B C 1
ATOM 16543 O O . LEU B 1 169 ? -29.33 5.675 85.277 1 28.428 210 LEU B O 1
ATOM 16559 N N . ASN B 1 170 ? -31.373 6.678 85.411 1 30.983 211 ASN B N 1
ATOM 16560 C CA . ASN B 1 170 ? -31.02 7.867 84.667 1 33.747 211 ASN B CA 1
ATOM 16561 C C . ASN B 1 170 ? -29.884 8.602 85.362 1 35.226 211 ASN B C 1
ATOM 16562 O O . ASN B 1 170 ? -29.835 8.68 86.585 1 31.951 211 ASN B O 1
ATOM 16573 N N . LEU B 1 171 ? -28.95 9.109 84.545 1 37.467 212 LEU B N 1
ATOM 16574 C CA . LEU B 1 171 ? -27.951 10.054 84.99 1 41.487 212 LEU B CA 1
ATOM 16575 C C . LEU B 1 171 ? -28.538 11.452 84.852 1 44.193 212 LEU B C 1
ATOM 16576 O O . LEU B 1 171 ? -28.964 11.847 83.771 1 49.914 212 LEU B O 1
ATOM 16592 N N . PHE B 1 172 ? -28.633 12.153 85.981 1 48.776 213 PHE B N 1
ATOM 16593 C CA . PHE B 1 172 ? -29.24 13.471 86.041 1 54.202 213 PHE B CA 1
ATOM 16594 C C . PHE B 1 172 ? -28.512 14.402 85.078 1 55.651 213 PHE B C 1
ATOM 16595 O O . PHE B 1 172 ? -27.29 14.421 85.051 1 52.734 213 PHE B O 1
ATOM 16612 N N . LYS B 1 173 ? -29.263 15.138 84.255 1 65.716 214 LYS B N 1
ATOM 16613 C CA . LYS B 1 173 ? -28.637 16.08 83.339 1 74.385 214 LYS B CA 1
ATOM 16614 C C . LYS B 1 173 ? -29.102 17.514 83.607 1 87.351 214 LYS B C 1
ATOM 16615 O O . LYS B 1 173 ? -28.294 18.437 83.496 1 90.568 214 LYS B O 1
ATOM 16634 N N . GLY B 1 174 ? -30.374 17.683 84.006 1 93.059 215 GLY B N 1
ATOM 16635 C CA . GLY B 1 174 ? -31.011 18.987 84.127 1 103.983 215 GLY B CA 1
ATOM 16636 C C . GLY B 1 174 ? -30.316 19.926 85.116 1 110.718 215 GLY B C 1
ATOM 16637 O O . GLY B 1 174 ? -30.818 20.154 86.221 1 111.61 215 GLY B O 1
ATOM 16641 N N . ASP B 1 175 ? -29.176 20.483 84.678 1 108.46 216 ASP B N 1
ATOM 16642 C CA . ASP B 1 175 ? -28.414 21.475 85.424 1 103.232 216 ASP B CA 1
ATOM 16643 C C . ASP B 1 175 ? -28.517 22.815 84.692 1 96.413 216 ASP B C 1
ATOM 16644 O O . ASP B 1 175 ? -29.239 22.957 83.702 1 88.444 216 ASP B O 1
ATOM 16653 N N . ASN B 1 176 ? -27.797 23.814 85.209 1 92.827 217 ASN B N 1
ATOM 16654 C CA . ASN B 1 176 ? -27.625 25.088 84.521 1 95.778 217 ASN B CA 1
ATOM 16655 C C . ASN B 1 176 ? -26.692 24.894 83.322 1 94.507 217 ASN B C 1
ATOM 16656 O O . ASN B 1 176 ? -26.237 23.78 83.069 1 94.869 217 ASN B O 1
ATOM 16667 N N . PRO B 1 177 ? -26.398 25.95 82.518 1 93.439 218 PRO B N 1
ATOM 16668 C CA . PRO B 1 177 ? -25.533 25.8 81.349 1 88.43 218 PRO B CA 1
ATOM 16669 C C . PRO B 1 177 ? -24.088 25.454 81.702 1 80.192 218 PRO B C 1
ATOM 16670 O O . PRO B 1 177 ? -23.684 25.518 82.86 1 75.528 218 PRO B O 1
ATOM 16681 N N . GLU B 1 178 ? -23.3 25.101 80.681 1 75.687 219 GLU B N 1
ATOM 16682 C CA . GLU B 1 178 ? -21.911 24.712 80.884 1 65.73 219 GLU B CA 1
ATOM 16683 C C . GLU B 1 178 ? -21.076 25.971 81.11 1 54.497 219 GLU B C 1
ATOM 16684 O O . GLU B 1 178 ? -21.35 27.009 80.511 1 63.282 219 GLU B O 1
ATOM 16696 N N . ILE B 1 179 ? -20.133 25.906 82.054 1 42.347 220 ILE B N 1
ATOM 16697 C CA . ILE B 1 179 ? -19.088 26.912 82.158 1 40.526 220 ILE B CA 1
ATOM 16698 C C . ILE B 1 179 ? -17.847 26.364 81.436 1 36.411 220 ILE B C 1
ATOM 16699 O O . ILE B 1 179 ? -17.245 25.379 81.866 1 30.142 220 ILE B O 1
ATOM 16715 N N . PRO B 1 180 ? -17.441 26.937 80.284 1 32.886 221 PRO B N 1
ATOM 16716 C CA . PRO B 1 180 ? -16.326 26.379 79.524 1 30.689 221 PRO B CA 1
ATOM 16717 C C . PRO B 1 180 ? -15.013 26.404 80.3 1 26.947 221 PRO B C 1
ATOM 16718 O O . PRO B 1 180 ? -14.777 27.31 81.085 1 26.434 221 PRO B O 1
ATOM 16729 N N . PRO B 1 181 ? -14.128 25.39 80.141 1 25.991 222 PRO B N 1
ATOM 16730 C CA . PRO B 1 181 ? -12.869 25.362 80.872 1 24.162 222 PRO B CA 1
ATOM 16731 C C . PRO B 1 181 ? -11.863 26.359 80.305 1 23.598 222 PRO B C 1
ATOM 16732 O O . PRO B 1 181 ? -12.029 26.826 79.192 1 21.935 222 PRO B O 1
ATOM 16743 N N . VAL B 1 182 ? -10.822 26.676 81.085 1 22.946 223 VAL B N 1
ATOM 16744 C CA . VAL B 1 182 ? -9.689 27.434 80.586 1 22.652 223 VAL B CA 1
ATOM 16745 C C . VAL B 1 182 ? -8.728 26.464 79.89 1 23.089 223 VAL B C 1
ATOM 16746 O O . VAL B 1 182 ? -8.33 25.46 80.48 1 21.102 223 VAL B O 1
ATOM 16759 N N . THR B 1 183 ? -8.444 26.706 78.601 1 24.294 224 THR B N 1
ATOM 16760 C CA . THR B 1 183 ? -7.511 25.875 77.838 1 26.883 224 THR B CA 1
ATOM 16761 C C . THR B 1 183 ? -6.577 26.748 76.996 1 28.775 224 THR B C 1
ATOM 16762 O O . THR B 1 183 ? -6.845 27.922 76.781 1 29.521 224 THR B O 1
ATOM 16773 N N . GLY B 1 184 ? -5.53 26.12 76.443 1 33.752 225 GLY B N 1
ATOM 16774 C CA . GLY B 1 184 ? -4.568 26.764 75.563 1 35.074 225 GLY B CA 1
ATOM 16775 C C . GLY B 1 184 ? -3.318 27.125 76.365 1 36.432 225 GLY B C 1
ATOM 16776 O O . GLY B 1 184 ? -2.534 26.253 76.743 1 39.58 225 GLY B O 1
ATOM 16780 N N . ALA B 1 185 ? -3.21 28.405 76.707 1 30.502 226 ALA B N 1
ATOM 16781 C CA . ALA B 1 185 ? -1.989 28.932 77.265 1 28.397 226 ALA B CA 1
ATOM 16782 C C . ALA B 1 185 ? -1.883 28.471 78.707 1 24.546 226 ALA B C 1
ATOM 16783 O O . ALA B 1 185 ? -2.914 28.22 79.335 1 25.2 226 ALA B O 1
ATOM 16790 N N . LEU B 1 186 ? -0.641 28.366 79.207 1 20.863 227 LEU B N 1
ATOM 16791 C CA . LEU B 1 186 ? -0.387 28.257 80.637 1 20.103 227 LEU B CA 1
ATOM 16792 C C . LEU B 1 186 ? -1.319 29.202 81.394 1 19.234 227 LEU B C 1
ATOM 16793 O O . LEU B 1 186 ? -1.338 30.405 81.168 1 17.473 227 LEU B O 1
ATOM 16809 N N . ARG B 1 187 ? -2.062 28.605 82.32 1 18.617 228 ARG B N 1
ATOM 16810 C CA . ARG B 1 187 ? -2.994 29.336 83.145 1 19.136 228 ARG B CA 1
ATOM 16811 C C . ARG B 1 187 ? -2.222 30.341 83.99 1 18.5 228 ARG B C 1
ATOM 16812 O O . ARG B 1 187 ? -2.701 31.435 84.232 1 18.567 228 ARG B O 1
ATOM 16833 N N . ARG B 1 188 ? -1.089 29.895 84.537 1 17.805 229 ARG B N 1
ATOM 16834 C CA . ARG B 1 188 ? -0.301 30.689 85.458 1 16.988 229 ARG B CA 1
ATOM 16835 C C . ARG B 1 188 ? 1.185 30.465 85.173 1 15.844 229 ARG B C 1
ATOM 16836 O O . ARG B 1 188 ? 1.843 29.642 85.831 1 14.247 229 ARG B O 1
ATOM 16857 N N . PRO B 1 189 ? 1.791 31.287 84.273 1 15.49 230 PRO B N 1
ATOM 16858 C CA . PRO B 1 189 ? 3.219 31.218 84.007 1 16.124 230 PRO B CA 1
ATOM 16859 C C . PRO B 1 189 ? 4.065 31.352 85.258 1 16.664 230 PRO B C 1
ATOM 16860 O O . PRO B 1 189 ? 3.791 32.211 86.113 1 21.044 230 PRO B O 1
ATOM 16871 N N . ILE B 1 190 ? 5.067 30.483 85.333 1 17.01 231 ILE B N 1
ATOM 16872 C CA . ILE B 1 190 ? 6.141 30.519 86.307 1 17.068 231 ILE B CA 1
ATOM 16873 C C . ILE B 1 190 ? 7.472 30.77 85.579 1 16.921 231 ILE B C 1
ATOM 16874 O O . ILE B 1 190 ? 7.706 30.22 84.51 1 17.167 231 ILE B O 1
ATOM 16890 N N . SER B 1 191 ? 8.315 31.65 86.144 1 16.588 232 SER B N 1
ATOM 16891 C CA . SER B 1 191 ? 9.562 32.069 85.536 1 17.789 232 SER B CA 1
ATOM 16892 C C . SER B 1 191 ? 10.362 32.817 86.591 1 19.034 232 SER B C 1
ATOM 16893 O O . SER B 1 191 ? 9.839 33.054 87.665 1 17.885 232 SER B O 1
ATOM 16901 N N . PRO B 1 192 ? 11.618 33.253 86.326 1 20.109 233 PRO B N 1
ATOM 16902 C CA . PRO B 1 192 ? 12.33 34.114 87.266 1 19.917 233 PRO B CA 1
ATOM 16903 C C . PRO B 1 192 ? 11.548 35.344 87.733 1 21.275 233 PRO B C 1
ATOM 16904 O O . PRO B 1 192 ? 11.818 35.895 88.811 1 19.749 233 PRO B O 1
ATOM 16915 N N . GLU B 1 193 ? 10.631 35.789 86.866 1 20.108 234 GLU B N 1
ATOM 16916 C CA . GLU B 1 193 ? 9.881 37.017 87.018 1 21.452 234 GLU B CA 1
ATOM 16917 C C . GLU B 1 193 ? 8.585 36.785 87.79 1 21.123 234 GLU B C 1
ATOM 16918 O O . GLU B 1 193 ? 7.996 37.736 88.29 1 23.25 234 GLU B O 1
ATOM 16930 N N . GLN B 1 194 ? 8.109 35.538 87.781 1 21.049 235 GLN B N 1
ATOM 16931 C CA . GLN B 1 194 ? 6.852 35.145 88.368 1 21.326 235 GLN B CA 1
ATOM 16932 C C . GLN B 1 194 ? 7.128 33.846 89.121 1 19.229 235 GLN B C 1
ATOM 16933 O O . GLN B 1 194 ? 6.69 32.764 88.724 1 16.991 235 GLN B O 1
ATOM 16947 N N . PRO B 1 195 ? 7.961 33.922 90.182 1 17.634 236 PRO B N 1
ATOM 16948 C CA . PRO B 1 195 ? 8.276 32.746 90.981 1 17.547 236 PRO B CA 1
ATOM 16949 C C . PRO B 1 195 ? 7.027 32.228 91.677 1 17.902 236 PRO B C 1
ATOM 16950 O O . PRO B 1 195 ? 6.039 32.959 91.787 1 17.871 236 PRO B O 1
ATOM 16961 N N . ALA B 1 196 ? 7.059 30.986 92.149 1 18.033 237 ALA B N 1
ATOM 16962 C CA . ALA B 1 196 ? 5.904 30.464 92.864 1 18.823 237 ALA B CA 1
ATOM 16963 C C . ALA B 1 196 ? 6.306 29.91 94.229 1 19.423 237 ALA B C 1
ATOM 16964 O O . ALA B 1 196 ? 7.38 29.345 94.368 1 19.498 237 ALA B O 1
ATOM 16971 N N . TRP B 1 197 ? 5.428 30.118 95.223 1 21.318 238 TRP B N 1
ATOM 16972 C CA . TRP B 1 197 ? 5.503 29.441 96.508 1 22.307 238 TRP B CA 1
ATOM 16973 C C . TRP B 1 197 ? 4.321 28.479 96.658 1 23.438 238 TRP B C 1
ATOM 16974 O O . TRP B 1 197 ? 3.158 28.911 96.679 1 22.188 238 TRP B O 1
ATOM 16995 N N . PHE B 1 198 ? 4.625 27.177 96.742 1 23.006 239 PHE B N 1
ATOM 16996 C CA . PHE B 1 198 ? 3.607 26.189 97.063 1 24.409 239 PHE B CA 1
ATOM 16997 C C . PHE B 1 198 ? 3.406 26.178 98.575 1 24.349 239 PHE B C 1
ATOM 16998 O O . PHE B 1 198 ? 4.268 25.663 99.295 1 21.14 239 PHE B O 1
ATOM 17015 N N . VAL B 1 199 ? 2.323 26.844 99.019 1 22.749 240 VAL B N 1
ATOM 17016 C CA . VAL B 1 199 ? 1.903 26.869 100.404 1 22.886 240 VAL B CA 1
ATOM 17017 C C . VAL B 1 199 ? 0.815 25.805 100.579 1 22.066 240 VAL B C 1
ATOM 17018 O O . VAL B 1 199 ? -0.157 25.763 99.822 1 20.467 240 VAL B O 1
ATOM 17031 N N . HIS B 1 200 ? 1.012 24.938 101.568 1 21.257 241 HIS B N 1
ATOM 17032 C CA . HIS B 1 200 ? 0.206 23.739 101.728 1 19.764 241 HIS B CA 1
ATOM 17033 C C . HIS B 1 200 ? -1.021 24.014 102.587 1 19.285 241 HIS B C 1
ATOM 17034 O O . HIS B 1 200 ? -0.908 24.627 103.652 1 21.38 241 HIS B O 1
ATOM 17049 N N . ILE B 1 201 ? -2.169 23.542 102.083 1 19.699 242 ILE B N 1
ATOM 17050 C CA . ILE B 1 201 ? -3.386 23.327 102.848 1 19.595 242 ILE B CA 1
ATOM 17051 C C . ILE B 1 201 ? -3.427 21.82 103.14 1 21.066 242 ILE B C 1
ATOM 17052 O O . ILE B 1 201 ? -3.755 20.991 102.29 1 20.839 242 ILE B O 1
ATOM 17068 N N . ASP B 1 202 ? -3.041 21.487 104.371 1 20.366 243 ASP B N 1
ATOM 17069 C CA . ASP B 1 202 ? -2.566 20.16 104.682 1 20.891 243 ASP B CA 1
ATOM 17070 C C . ASP B 1 202 ? -3.614 19.436 105.524 1 21.061 243 ASP B C 1
ATOM 17071 O O . ASP B 1 202 ? -4.115 19.968 106.516 1 21.727 243 ASP B O 1
ATOM 17080 N N . SER B 1 203 ? -3.922 18.211 105.122 1 19.985 244 SER B N 1
ATOM 17081 C CA . SER B 1 203 ? -4.791 17.322 105.85 1 19.392 244 SER B CA 1
ATOM 17082 C C . SER B 1 203 ? -4.284 17.137 107.274 1 20.45 244 SER B C 1
ATOM 17083 O O . SER B 1 203 ? -5.079 16.925 108.166 1 21.074 244 SER B O 1
ATOM 17091 N N . TRP B 1 204 ? -2.973 17.15 107.483 1 21.85 245 TRP B N 1
ATOM 17092 C CA . TRP B 1 204 ? -2.445 16.988 108.835 1 24.124 245 TRP B CA 1
ATOM 17093 C C . TRP B 1 204 ? -2.706 18.215 109.716 1 23.41 245 TRP B C 1
ATOM 17094 O O . TRP B 1 204 ? -2.547 18.117 110.932 1 20.768 245 TRP B O 1
ATOM 17115 N N . ASN B 1 205 ? -3.007 19.381 109.11 1 22.495 246 ASN B N 1
ATOM 17116 C CA . ASN B 1 205 ? -3.452 20.547 109.887 1 23.958 246 ASN B CA 1
ATOM 17117 C C . ASN B 1 205 ? -4.97 20.515 110.114 1 21.481 246 ASN B C 1
ATOM 17118 O O . ASN B 1 205 ? -5.532 21.439 110.677 1 22.225 246 ASN B O 1
ATOM 17129 N N . TYR B 1 206 ? -5.646 19.505 109.565 1 22.854 247 TYR B N 1
ATOM 17130 C CA . TYR B 1 206 ? -7.093 19.37 109.61 1 22.627 247 TYR B CA 1
ATOM 17131 C C . TYR B 1 206 ? -7.735 20.691 109.21 1 21.608 247 TYR B C 1
ATOM 17132 O O . TYR B 1 206 ? -8.587 21.206 109.919 1 21.285 247 TYR B O 1
ATOM 17150 N N . ALA B 1 207 ? -7.338 21.196 108.047 1 22.297 248 ALA B N 1
ATOM 17151 C CA . ALA B 1 207 ? -7.438 22.613 107.71 1 22.122 248 ALA B CA 1
ATOM 17152 C C . ALA B 1 207 ? -8.861 23.087 107.425 1 22.249 248 ALA B C 1
ATOM 17153 O O . ALA B 1 207 ? -9.658 22.353 106.824 1 23.573 248 ALA B O 1
ATOM 17160 N N . ASP B 1 208 ? -9.143 24.331 107.879 1 20.881 249 ASP B N 1
ATOM 17161 C CA . ASP B 1 208 ? -10.109 25.208 107.231 1 21.886 249 ASP B CA 1
ATOM 17162 C C . ASP B 1 208 ? -9.346 25.932 106.125 1 21.564 249 ASP B C 1
ATOM 17163 O O . ASP B 1 208 ? -8.431 26.694 106.433 1 20.958 249 ASP B O 1
ATOM 17172 N N . PRO B 1 209 ? -9.622 25.665 104.823 1 20.129 250 PRO B N 1
ATOM 17173 C CA . PRO B 1 209 ? -8.804 26.232 103.758 1 19.914 250 PRO B CA 1
ATOM 17174 C C . PRO B 1 209 ? -8.828 27.758 103.762 1 19.949 250 PRO B C 1
ATOM 17175 O O . PRO B 1 209 ? -7.824 28.392 103.466 1 20.1 250 PRO B O 1
ATOM 17186 N N . GLN B 1 210 ? -9.991 28.322 104.112 1 20.202 251 GLN B N 1
ATOM 17187 C CA . GLN B 1 210 ? -10.177 29.763 104.221 1 20.566 251 GLN B CA 1
ATOM 17188 C C . GLN B 1 210 ? -9.207 30.412 105.21 1 19.574 251 GLN B C 1
ATOM 17189 O O . GLN B 1 210 ? -8.693 31.501 104.959 1 20.382 251 GLN B O 1
ATOM 17203 N N . LYS B 1 211 ? -8.972 29.746 106.333 1 19.01 252 LYS B N 1
ATOM 17204 C CA . LYS B 1 211 ? -8.117 30.288 107.369 1 20.84 252 LYS B CA 1
ATOM 17205 C C . LYS B 1 211 ? -6.649 30.146 106.996 1 21.123 252 LYS B C 1
ATOM 17206 O O . LYS B 1 211 ? -5.874 31.009 107.385 1 21.789 252 LYS B O 1
ATOM 17225 N N . ILE B 1 212 ? -6.276 29.116 106.225 1 20.967 253 ILE B N 1
ATOM 17226 C CA . ILE B 1 212 ? -4.888 28.982 105.765 1 20.079 253 ILE B CA 1
ATOM 17227 C C . ILE B 1 212 ? -4.575 30.051 104.705 1 19.696 253 ILE B C 1
ATOM 17228 O O . ILE B 1 212 ? -3.498 30.646 104.722 1 18.99 253 ILE B O 1
ATOM 17244 N N . ILE B 1 213 ? -5.505 30.256 103.757 1 19.331 254 ILE B N 1
ATOM 17245 C CA . ILE B 1 213 ? -5.351 31.287 102.736 1 19.563 254 ILE B CA 1
ATOM 17246 C C . ILE B 1 213 ? -5.192 32.658 103.403 1 22.72 254 ILE B C 1
ATOM 17247 O O . ILE B 1 213 ? -4.313 33.442 103.054 1 23.436 254 ILE B O 1
ATOM 17263 N N . ASP B 1 214 ? -6.049 32.961 104.377 1 24.88 255 ASP B N 1
ATOM 17264 C CA . ASP B 1 214 ? -6.035 34.229 105.093 1 25.959 255 ASP B CA 1
ATOM 17265 C C . ASP B 1 214 ? -4.78 34.424 105.947 1 24.517 255 ASP B C 1
ATOM 17266 O O . ASP B 1 214 ? -4.52 35.543 106.37 1 25.361 255 ASP B O 1
ATOM 17275 N N . LEU B 1 215 ? -3.994 33.369 106.18 1 22.272 256 LEU B N 1
ATOM 17276 C CA . LEU B 1 215 ? -2.722 33.534 106.852 1 22.364 256 LEU B CA 1
ATOM 17277 C C . LEU B 1 215 ? -1.655 34.062 105.891 1 22.611 256 LEU B C 1
ATOM 17278 O O . LEU B 1 215 ? -0.621 34.511 106.349 1 24.053 256 LEU B O 1
ATOM 17294 N N . ILE B 1 216 ? -1.883 34.048 104.577 1 21.891 257 ILE B N 1
ATOM 17295 C CA . ILE B 1 216 ? -0.885 34.527 103.629 1 21.17 257 ILE B CA 1
ATOM 17296 C C . ILE B 1 216 ? -1.099 36.011 103.371 1 20.897 257 ILE B C 1
ATOM 17297 O O . ILE B 1 216 ? -2.16 36.42 102.926 1 21.444 257 ILE B O 1
ATOM 17313 N N . PRO B 1 217 ? -0.097 36.868 103.647 1 21.947 258 PRO B N 1
ATOM 17314 C CA . PRO B 1 217 ? -0.241 38.307 103.413 1 22.627 258 PRO B CA 1
ATOM 17315 C C . PRO B 1 217 ? -0.577 38.628 101.953 1 21.841 258 PRO B C 1
ATOM 17316 O O . PRO B 1 217 ? -0.178 37.881 101.066 1 19.973 258 PRO B O 1
ATOM 17327 N N . ALA B 1 218 ? -1.288 39.738 101.735 1 22.937 259 ALA B N 1
ATOM 17328 C CA . ALA B 1 218 ? -1.792 40.151 100.428 1 23.604 259 ALA B CA 1
ATOM 17329 C C . ALA B 1 218 ? -0.702 40.304 99.366 1 23.095 259 ALA B C 1
ATOM 17330 O O . ALA B 1 218 ? -0.969 40.043 98.194 1 23.014 259 ALA B O 1
ATOM 17337 N N . ASP B 1 219 ? 0.499 40.752 99.759 1 23.24 260 ASP B N 1
ATOM 17338 C CA . ASP B 1 219 ? 1.626 40.907 98.841 1 23.875 260 ASP B CA 1
ATOM 17339 C C . ASP B 1 219 ? 2.127 39.545 98.34 1 21.908 260 ASP B C 1
ATOM 17340 O O . ASP B 1 219 ? 2.558 39.426 97.202 1 23.212 260 ASP B O 1
ATOM 17349 N N . ILE B 1 220 ? 2.066 38.513 99.177 1 21.914 261 ILE B N 1
ATOM 17350 C CA . ILE B 1 220 ? 2.59 37.19 98.851 1 22.482 261 ILE B CA 1
ATOM 17351 C C . ILE B 1 220 ? 1.565 36.391 98.041 1 23.061 261 ILE B C 1
ATOM 17352 O O . ILE B 1 220 ? 1.927 35.55 97.23 1 21.967 261 ILE B O 1
ATOM 17368 N N . ARG B 1 221 ? 0.284 36.638 98.291 1 23.993 262 ARG B N 1
ATOM 17369 C CA . ARG B 1 221 ? -0.789 35.779 97.825 1 26.902 262 ARG B CA 1
ATOM 17370 C C . ARG B 1 221 ? -0.756 35.601 96.312 1 23.541 262 ARG B C 1
ATOM 17371 O O . ARG B 1 221 ? -0.903 34.478 95.832 1 19.515 262 ARG B O 1
ATOM 17392 N N . PRO B 1 222 ? -0.589 36.672 95.511 1 21.564 263 PRO B N 1
ATOM 17393 C CA . PRO B 1 222 ? -0.645 36.487 94.073 1 21.585 263 PRO B CA 1
ATOM 17394 C C . PRO B 1 222 ? 0.451 35.553 93.547 1 20.924 263 PRO B C 1
ATOM 17395 O O . PRO B 1 222 ? 0.275 34.977 92.475 1 20.361 263 PRO B O 1
ATOM 17406 N N . PHE B 1 223 ? 1.538 35.366 94.314 1 19.454 264 PHE B N 1
ATOM 17407 C CA . PHE B 1 223 ? 2.631 34.472 93.941 1 19.039 264 PHE B CA 1
ATOM 17408 C C . PHE B 1 223 ? 2.464 33.096 94.594 1 18.895 264 PHE B C 1
ATOM 17409 O O . PHE B 1 223 ? 3.302 32.206 94.374 1 18.339 264 PHE B O 1
ATOM 17426 N N . THR B 1 224 ? 1.403 32.929 95.391 1 17.799 265 THR B N 1
ATOM 17427 C CA . THR B 1 224 ? 1.203 31.69 96.119 1 18.231 265 THR B CA 1
ATOM 17428 C C . THR B 1 224 ? 0.391 30.745 95.235 1 19.033 265 THR B C 1
ATOM 17429 O O . THR B 1 224 ? -0.558 31.162 94.581 1 19.077 265 THR B O 1
ATOM 17440 N N . ILE B 1 225 ? 0.796 29.47 95.202 1 20.022 266 ILE B N 1
ATOM 17441 C CA . ILE B 1 225 ? -0.068 28.407 94.707 1 19.577 266 ILE B CA 1
ATOM 17442 C C . ILE B 1 225 ? -0.407 27.528 95.904 1 18.427 266 ILE B C 1
ATOM 17443 O O . ILE B 1 225 ? 0.504 27.063 96.582 1 17.303 266 ILE B O 1
ATOM 17459 N N . PHE B 1 226 ? -1.709 27.361 96.207 1 17.532 267 PHE B N 1
ATOM 17460 C CA . PHE B 1 226 ? -2.085 26.556 97.369 1 16.774 267 PHE B CA 1
ATOM 17461 C C . PHE B 1 226 ? -2.06 25.089 96.963 1 16.864 267 PHE B C 1
ATOM 17462 O O . PHE B 1 226 ? -2.761 24.654 96.047 1 16.599 267 PHE B O 1
ATOM 17479 N N . ASN B 1 227 ? -1.291 24.325 97.719 1 17.364 268 ASN B N 1
ATOM 17480 C CA . ASN B 1 227 ? -1.14 22.902 97.509 1 18.19 268 ASN B CA 1
ATOM 17481 C C . ASN B 1 227 ? -2.024 22.155 98.504 1 20 268 ASN B C 1
ATOM 17482 O O . ASN B 1 227 ? -1.743 22.109 99.715 1 17.66 268 ASN B O 1
ATOM 17493 N N . ILE B 1 228 ? -3.121 21.619 97.964 1 20.329 269 ILE B N 1
ATOM 17494 C CA . ILE B 1 228 ? -4.079 20.842 98.718 1 20.876 269 ILE B CA 1
ATOM 17495 C C . ILE B 1 228 ? -3.522 19.434 98.854 1 21.633 269 ILE B C 1
ATOM 17496 O O . ILE B 1 228 ? -3.524 18.644 97.913 1 20.206 269 ILE B O 1
ATOM 17512 N N . SER B 1 229 ? -3.075 19.147 100.073 1 22.588 270 SER B N 1
ATOM 17513 C CA . SER B 1 229 ? -2.255 17.998 100.367 1 21.575 270 SER B CA 1
ATOM 17514 C C . SER B 1 229 ? -3.115 16.923 101.027 1 21.347 270 SER B C 1
ATOM 17515 O O . SER B 1 229 ? -3.633 17.121 102.12 1 18.804 270 SER B O 1
ATOM 17523 N N . LEU B 1 230 ? -3.232 15.772 100.334 1 20.369 271 LEU B N 1
ATOM 17524 C CA . LEU B 1 230 ? -3.924 14.586 100.814 1 19.209 271 LEU B CA 1
ATOM 17525 C C . LEU B 1 230 ? -2.91 13.604 101.398 1 18.831 271 LEU B C 1
ATOM 17526 O O . LEU B 1 230 ? -2.142 13.01 100.675 1 19.812 271 LEU B O 1
ATOM 17542 N N . SER B 1 231 ? -2.957 13.381 102.709 1 17.896 272 SER B N 1
ATOM 17543 C CA . SER B 1 231 ? -2.155 12.341 103.333 1 19.82 272 SER B CA 1
ATOM 17544 C C . SER B 1 231 ? -2.464 10.965 102.756 1 19.379 272 SER B C 1
ATOM 17545 O O . SER B 1 231 ? -3.613 10.65 102.49 1 21.099 272 SER B O 1
ATOM 17553 N N . VAL B 1 232 ? -1.434 10.135 102.632 1 19.385 273 VAL B N 1
ATOM 17554 C CA . VAL B 1 232 ? -1.619 8.769 102.179 1 21.271 273 VAL B CA 1
ATOM 17555 C C . VAL B 1 232 ? -1.52 7.807 103.366 1 20.794 273 VAL B C 1
ATOM 17556 O O . VAL B 1 232 ? -1.426 6.601 103.177 1 19.868 273 VAL B O 1
ATOM 17569 N N . SER B 1 233 ? -1.545 8.339 104.585 1 22.427 274 SER B N 1
ATOM 17570 C CA . SER B 1 233 ? -1.774 7.526 105.776 1 23.931 274 SER B CA 1
ATOM 17571 C C . SER B 1 233 ? -2.989 6.62 105.547 1 24.161 274 SER B C 1
ATOM 17572 O O . SER B 1 233 ? -4.045 7.074 105.107 1 24.765 274 SER B O 1
ATOM 17580 N N . HIS B 1 234 ? -2.813 5.328 105.826 1 24.541 275 HIS B N 1
ATOM 17581 C CA . HIS B 1 234 ? -3.81 4.319 105.521 1 25.798 275 HIS B CA 1
ATOM 17582 C C . HIS B 1 234 ? -3.698 3.168 106.516 1 26.399 275 HIS B C 1
ATOM 17583 O O . HIS B 1 234 ? -2.708 3.029 107.234 1 22.618 275 HIS B O 1
ATOM 17598 N N . ASP B 1 235 ? -4.76 2.353 106.535 1 30.105 276 ASP B N 1
ATOM 17599 C CA . ASP B 1 235 ? -4.791 1.109 107.276 1 31.512 276 ASP B CA 1
ATOM 17600 C C . ASP B 1 235 ? -3.952 0.099 106.497 1 33.082 276 ASP B C 1
ATOM 17601 O O . ASP B 1 235 ? -4.175 -0.12 105.303 1 31.656 276 ASP B O 1
ATOM 17610 N N . GLU B 1 236 ? -2.988 -0.505 107.202 1 39.844 277 GLU B N 1
ATOM 17611 C CA . GLU B 1 236 ? -2.035 -1.443 106.629 1 49.059 277 GLU B CA 1
ATOM 17612 C C . GLU B 1 236 ? -2.768 -2.638 106.02 1 44.868 277 GLU B C 1
ATOM 17613 O O . GLU B 1 236 ? -2.486 -3.017 104.886 1 47.615 277 GLU B O 1
ATOM 17625 N N . ALA B 1 237 ? -3.722 -3.196 106.771 1 37.87 278 ALA B N 1
ATOM 17626 C CA . ALA B 1 237 ? -4.384 -4.429 106.381 1 37.132 278 ALA B CA 1
ATOM 17627 C C . ALA B 1 237 ? -5.21 -4.246 105.104 1 33.361 278 ALA B C 1
ATOM 17628 O O . ALA B 1 237 ? -5.276 -5.154 104.295 1 34.964 278 ALA B O 1
ATOM 17635 N N . THR B 1 238 ? -5.817 -3.072 104.915 1 32.901 279 THR B N 1
ATOM 17636 C CA . THR B 1 238 ? -6.882 -2.875 103.94 1 31.346 279 THR B CA 1
ATOM 17637 C C . THR B 1 238 ? -6.558 -1.761 102.951 1 32.783 279 THR B C 1
ATOM 17638 O O . THR B 1 238 ? -7.246 -1.631 101.942 1 31.938 279 THR B O 1
ATOM 17649 N N . GLY B 1 239 ? -5.568 -0.915 103.288 1 31.291 280 GLY B N 1
ATOM 17650 C CA . GLY B 1 239 ? -5.146 0.158 102.407 1 29.491 280 GLY B CA 1
ATOM 17651 C C . GLY B 1 239 ? -6.087 1.362 102.461 1 28.105 280 GLY B C 1
ATOM 17652 O O . GLY B 1 239 ? -5.87 2.312 101.73 1 27.656 280 GLY B O 1
ATOM 17656 N N . ILE B 1 240 ? -7.13 1.322 103.313 1 26.321 281 ILE B N 1
ATOM 17657 C CA . ILE B 1 240 ? -8.133 2.377 103.384 1 25.701 281 ILE B CA 1
ATOM 17658 C C . ILE B 1 240 ? -7.483 3.606 104.043 1 26.733 281 ILE B C 1
ATOM 17659 O O . ILE B 1 240 ? -6.884 3.501 105.134 1 26.224 281 ILE B O 1
ATOM 17675 N N . TYR B 1 241 ? -7.627 4.762 103.373 1 23.941 282 TYR B N 1
ATOM 17676 C CA . TYR B 1 241 ? -7.042 6.011 103.819 1 24.582 282 TYR B CA 1
ATOM 17677 C C . TYR B 1 241 ? -7.795 6.46 105.057 1 26.028 282 TYR B C 1
ATOM 17678 O O . TYR B 1 241 ? -9.023 6.322 105.126 1 25.877 282 TYR B O 1
ATOM 17696 N N . ASN B 1 242 ? -7.036 6.992 106.023 1 25.216 283 ASN B N 1
ATOM 17697 C CA . ASN B 1 242 ? -7.62 7.445 107.271 1 24.232 283 ASN B CA 1
ATOM 17698 C C . ASN B 1 242 ? -7.532 8.969 107.369 1 22.642 283 ASN B C 1
ATOM 17699 O O . ASN B 1 242 ? -8.566 9.645 107.302 1 23.295 283 ASN B O 1
ATOM 17710 N N . VAL B 1 243 ? -6.324 9.532 107.533 1 21.108 284 VAL B N 1
ATOM 17711 C CA . VAL B 1 243 ? -6.201 10.963 107.776 1 20.954 284 VAL B CA 1
ATOM 17712 C C . VAL B 1 243 ? -6.944 11.783 106.716 1 19.953 284 VAL B C 1
ATOM 17713 O O . VAL B 1 243 ? -7.623 12.768 107.022 1 19.657 284 VAL B O 1
ATOM 17726 N N . SER B 1 244 ? -6.737 11.42 105.463 1 19.62 285 SER B N 1
ATOM 17727 C CA . SER B 1 244 ? -7.534 11.975 104.378 1 20.982 285 SER B CA 1
ATOM 17728 C C . SER B 1 244 ? -8.481 10.891 103.892 1 21.03 285 SER B C 1
ATOM 17729 O O . SER B 1 244 ? -8.341 10.401 102.784 1 20.723 285 SER B O 1
ATOM 17737 N N . GLU B 1 245 ? -9.46 10.54 104.733 1 20.34 286 GLU B N 1
ATOM 17738 C CA . GLU B 1 245 ? -10.36 9.438 104.425 1 19.292 286 GLU B CA 1
ATOM 17739 C C . GLU B 1 245 ? -10.928 9.554 103.008 1 18.012 286 GLU B C 1
ATOM 17740 O O . GLU B 1 245 ? -10.864 8.613 102.234 1 18.741 286 GLU B O 1
ATOM 17752 N N . TYR B 1 246 ? -11.498 10.716 102.697 1 18.97 287 TYR B N 1
ATOM 17753 C CA . TYR B 1 246 ? -12.156 10.981 101.434 1 19.774 287 TYR B CA 1
ATOM 17754 C C . TYR B 1 246 ? -11.398 12.078 100.682 1 19.842 287 TYR B C 1
ATOM 17755 O O . TYR B 1 246 ? -11.778 13.259 100.712 1 19.349 287 TYR B O 1
ATOM 17773 N N . GLY B 1 247 ? -10.36 11.628 99.952 1 19.22 288 GLY B N 1
ATOM 17774 C CA . GLY B 1 247 ? -9.423 12.536 99.306 1 18.348 288 GLY B CA 1
ATOM 17775 C C . GLY B 1 247 ? -10.098 13.417 98.272 1 18.975 288 GLY B C 1
ATOM 17776 O O . GLY B 1 247 ? -9.9 14.652 98.278 1 20.246 288 GLY B O 1
ATOM 17780 N N . TYR B 1 248 ? -10.882 12.765 97.396 1 18.552 289 TYR B N 1
ATOM 17781 C CA . TYR B 1 248 ? -11.599 13.469 96.354 1 17.857 289 TYR B CA 1
ATOM 17782 C C . TYR B 1 248 ? -12.439 14.563 96.985 1 18.632 289 TYR B C 1
ATOM 17783 O O . TYR B 1 248 ? -12.402 15.702 96.514 1 17.748 289 TYR B O 1
ATOM 17801 N N . GLU B 1 249 ? -13.192 14.21 98.045 1 19.293 290 GLU B N 1
ATOM 17802 C CA . GLU B 1 249 ? -14.083 15.177 98.702 1 20.225 290 GLU B CA 1
ATOM 17803 C C . GLU B 1 249 ? -13.318 16.339 99.361 1 18.138 290 GLU B C 1
ATOM 17804 O O . GLU B 1 249 ? -13.773 17.477 99.334 1 20.254 290 GLU B O 1
ATOM 17816 N N . ILE B 1 250 ? -12.193 16.059 99.989 1 17.835 291 ILE B N 1
ATOM 17817 C CA . ILE B 1 250 ? -11.362 17.105 100.577 1 17.848 291 ILE B CA 1
ATOM 17818 C C . ILE B 1 250 ? -10.876 18.039 99.464 1 18.86 291 ILE B C 1
ATOM 17819 O O . ILE B 1 250 ? -11.057 19.252 99.553 1 17.746 291 ILE B O 1
ATOM 17835 N N . ALA B 1 251 ? -10.24 17.453 98.44 1 18.499 292 ALA B N 1
ATOM 17836 C CA . ALA B 1 251 ? -9.677 18.238 97.342 1 19.851 292 ALA B CA 1
ATOM 17837 C C . ALA B 1 251 ? -10.763 19.077 96.687 1 18.778 292 ALA B C 1
ATOM 17838 O O . ALA B 1 251 ? -10.53 20.219 96.318 1 17.886 292 ALA B O 1
ATOM 17845 N N . LYS B 1 252 ? -11.938 18.501 96.495 1 18.58 293 LYS B N 1
ATOM 17846 C CA . LYS B 1 252 ? -12.996 19.251 95.836 1 19.868 293 LYS B CA 1
ATOM 17847 C C . LYS B 1 252 ? -13.474 20.413 96.723 1 19.739 293 LYS B C 1
ATOM 17848 O O . LYS B 1 252 ? -13.569 21.558 96.264 1 17.758 293 LYS B O 1
ATOM 17867 N N . SER B 1 253 ? -13.749 20.126 98.001 1 19.574 294 SER B N 1
ATOM 17868 C CA . SER B 1 253 ? -14.138 21.186 98.933 1 19.782 294 SER B CA 1
ATOM 17869 C C . SER B 1 253 ? -13.103 22.327 98.952 1 19.169 294 SER B C 1
ATOM 17870 O O . SER B 1 253 ? -13.46 23.493 98.851 1 17.887 294 SER B O 1
ATOM 17878 N N . TRP B 1 254 ? -11.817 22.005 99.09 1 18.861 295 TRP B N 1
ATOM 17879 C CA . TRP B 1 254 ? -10.827 23.044 99.325 1 19.31 295 TRP B CA 1
ATOM 17880 C C . TRP B 1 254 ? -10.509 23.774 98.03 1 20.243 295 TRP B C 1
ATOM 17881 O O . TRP B 1 254 ? -10.08 24.917 98.067 1 20.414 295 TRP B O 1
ATOM 17902 N N . LEU B 1 255 ? -10.676 23.072 96.901 1 20.525 296 LEU B N 1
ATOM 17903 C CA . LEU B 1 255 ? -10.498 23.676 95.599 1 21.275 296 LEU B CA 1
ATOM 17904 C C . LEU B 1 255 ? -11.591 24.696 95.359 1 20.532 296 LEU B C 1
ATOM 17905 O O . LEU B 1 255 ? -11.346 25.755 94.801 1 20.135 296 LEU B O 1
ATOM 17921 N N . ARG B 1 256 ? -12.807 24.373 95.803 1 19.688 297 ARG B N 1
ATOM 17922 C CA . ARG B 1 256 ? -13.909 25.315 95.737 1 18.236 297 ARG B CA 1
ATOM 17923 C C . ARG B 1 256 ? -13.571 26.563 96.529 1 18.093 297 ARG B C 1
ATOM 17924 O O . ARG B 1 256 ? -13.801 27.676 96.031 1 17.706 297 ARG B O 1
ATOM 17945 N N . THR B 1 257 ? -13.051 26.372 97.747 1 17.643 298 THR B N 1
ATOM 17946 C CA . THR B 1 257 ? -12.75 27.498 98.61 1 18.715 298 THR B CA 1
ATOM 17947 C C . THR B 1 257 ? -11.651 28.32 97.946 1 18.538 298 THR B C 1
ATOM 17948 O O . THR B 1 257 ? -11.744 29.542 97.917 1 18.911 298 THR B O 1
ATOM 17959 N N . CYS B 1 258 ? -10.648 27.659 97.375 1 17.673 299 CYS B N 1
ATOM 17960 C CA . CYS B 1 258 ? -9.579 28.368 96.672 1 17.528 299 CYS B CA 1
ATOM 17961 C C . CYS B 1 258 ? -10.137 29.157 95.482 1 17.428 299 CYS B C 1
ATOM 17962 O O . CYS B 1 258 ? -9.788 30.319 95.29 1 17.451 299 CYS B O 1
ATOM 17970 N N . ALA B 1 259 ? -11.017 28.535 94.691 1 18.107 300 ALA B N 1
ATOM 17971 C CA . ALA B 1 259 ? -11.604 29.172 93.527 1 18.554 300 ALA B CA 1
ATOM 17972 C C . ALA B 1 259 ? -12.487 30.34 93.958 1 20.648 300 ALA B C 1
ATOM 17973 O O . ALA B 1 259 ? -12.457 31.405 93.356 1 20.406 300 ALA B O 1
ATOM 17980 N N . GLU B 1 260 ? -13.269 30.152 95.026 1 22.481 301 GLU B N 1
ATOM 17981 C CA . GLU B 1 260 ? -14.01 31.247 95.642 1 22.498 301 GLU B CA 1
ATOM 17982 C C . GLU B 1 260 ? -13.091 32.407 96.026 1 22.458 301 GLU B C 1
ATOM 17983 O O . GLU B 1 260 ? -13.453 33.571 95.785 1 24.264 301 GLU B O 1
ATOM 17995 N N . ASN B 1 261 ? -11.912 32.108 96.594 1 20.463 302 ASN B N 1
ATOM 17996 C CA . ASN B 1 261 ? -10.981 33.169 96.994 1 20.335 302 ASN B CA 1
ATOM 17997 C C . ASN B 1 261 ? -10.123 33.678 95.811 1 20.352 302 ASN B C 1
ATOM 17998 O O . ASN B 1 261 ? -9.308 34.575 95.986 1 19.538 302 ASN B O 1
ATOM 18009 N N . ASN B 1 262 ? -10.272 33.096 94.608 1 19.171 303 ASN B N 1
ATOM 18010 C CA . ASN B 1 262 ? -9.584 33.589 93.418 1 20.464 303 ASN B CA 1
ATOM 18011 C C . ASN B 1 262 ? -8.08 33.466 93.62 1 19.728 303 ASN B C 1
ATOM 18012 O O . ASN B 1 262 ? -7.326 34.362 93.251 1 21.986 303 ASN B O 1
ATOM 18023 N N . VAL B 1 263 ? -7.658 32.347 94.215 1 18.319 304 VAL B N 1
ATOM 18024 C CA . VAL B 1 263 ? -6.258 32.021 94.34 1 17.857 304 VAL B CA 1
ATOM 18025 C C . VAL B 1 263 ? -5.984 30.709 93.605 1 17.036 304 VAL B C 1
ATOM 18026 O O . VAL B 1 263 ? -6.805 29.797 93.615 1 16.428 304 VAL B O 1
ATOM 18039 N N . TRP B 1 264 ? -4.739 30.584 93.134 1 17.37 305 TRP B N 1
ATOM 18040 C CA . TRP B 1 264 ? -4.239 29.424 92.401 1 17.28 305 TRP B CA 1
ATOM 18041 C C . TRP B 1 264 ? -3.997 28.237 93.319 1 17.253 305 TRP B C 1
ATOM 18042 O O . TRP B 1 264 ? -3.577 28.405 94.47 1 18.191 305 TRP B O 1
ATOM 18063 N N . ALA B 1 265 ? -4.282 27.032 92.815 1 17.072 306 ALA B N 1
ATOM 18064 C CA . ALA B 1 265 ? -4.258 25.86 93.678 1 16.249 306 ALA B CA 1
ATOM 18065 C C . ALA B 1 265 ? -3.848 24.62 92.909 1 16.81 306 ALA B C 1
ATOM 18066 O O . ALA B 1 265 ? -4.095 24.526 91.702 1 17.735 306 ALA B O 1
ATOM 18090 N N . VAL B 1 267 ? -3.499 20.086 93.647 1 17.467 308 VAL B N 1
ATOM 18091 C CA . VAL B 1 267 ? -3.823 18.963 94.519 1 18.093 308 VAL B CA 1
ATOM 18092 C C . VAL B 1 267 ? -2.646 18.001 94.551 1 17.982 308 VAL B C 1
ATOM 18093 O O . VAL B 1 267 ? -2.148 17.599 93.506 1 17.622 308 VAL B O 1
ATOM 18106 N N . GLN B 1 268 ? -2.23 17.629 95.772 1 17.139 309 GLN B N 1
ATOM 18107 C CA . GLN B 1 268 ? -1.198 16.636 95.978 1 17.561 309 GLN B CA 1
ATOM 18108 C C . GLN B 1 268 ? -1.857 15.34 96.448 1 18.758 309 GLN B C 1
ATOM 18109 O O . GLN B 1 268 ? -2.189 15.205 97.633 1 17.328 309 GLN B O 1
ATOM 18123 N N . PRO B 1 269 ? -2.121 14.355 95.546 1 19.326 310 PRO B N 1
ATOM 18124 C CA . PRO B 1 269 ? -2.859 13.164 95.915 1 20.301 310 PRO B CA 1
ATOM 18125 C C . PRO B 1 269 ? -1.968 12 96.332 1 19.767 310 PRO B C 1
ATOM 18126 O O . PRO B 1 269 ? -2.461 10.946 96.722 1 19.448 310 PRO B O 1
ATOM 18137 N N . SER B 1 270 ? -0.656 12.202 96.262 1 18.933 311 SER B N 1
ATOM 18138 C CA . SER B 1 270 ? 0.23 11.065 96.295 1 18.952 311 SER B CA 1
ATOM 18139 C C . SER B 1 270 ? 1.519 11.473 96.977 1 17.875 311 SER B C 1
ATOM 18140 O O . SER B 1 270 ? 2.083 12.53 96.668 1 17.046 311 SER B O 1
ATOM 18148 N N . SER B 1 271 ? 1.924 10.594 97.911 1 17.571 312 SER B N 1
ATOM 18149 C CA . SER B 1 271 ? 3.322 10.476 98.277 1 17.182 312 SER B CA 1
ATOM 18150 C C . SER B 1 271 ? 3.77 9.054 97.939 1 17.461 312 SER B C 1
ATOM 18151 O O . SER B 1 271 ? 3.13 8.082 98.341 1 17.66 312 SER B O 1
ATOM 18159 N N . GLY B 1 272 ? 4.88 8.957 97.198 1 17.328 313 GLY B N 1
ATOM 18160 C CA . GLY B 1 272 ? 5.348 7.671 96.721 1 18.739 313 GLY B CA 1
ATOM 18161 C C . GLY B 1 272 ? 4.301 7.043 95.81 1 20.216 313 GLY B C 1
ATOM 18162 O O . GLY B 1 272 ? 3.59 7.753 95.096 1 22.921 313 GLY B O 1
ATOM 18166 N N . GLY B 1 273 ? 4.245 5.71 95.835 1 21.72 314 GLY B N 1
ATOM 18167 C CA . GLY B 1 273 ? 3.377 4.931 94.975 1 21.479 314 GLY B CA 1
ATOM 18168 C C . GLY B 1 273 ? 1.916 5.183 95.314 1 22.321 314 GLY B C 1
ATOM 18169 O O . GLY B 1 273 ? 1.056 5.115 94.421 1 23.998 314 GLY B O 1
ATOM 18173 N N . PHE B 1 274 ? 1.653 5.468 96.602 1 21.958 315 PHE B N 1
ATOM 18174 C CA . PHE B 1 274 ? 0.305 5.643 97.135 1 21.48 315 PHE B CA 1
ATOM 18175 C C . PHE B 1 274 ? -0.335 6.911 96.592 1 20.053 315 PHE B C 1
ATOM 18176 O O . PHE B 1 274 ? 0.288 7.959 96.545 1 21.192 315 PHE B O 1
ATOM 18193 N N . SER B 1 275 ? -1.579 6.779 96.154 1 19.014 316 SER B N 1
ATOM 18194 C CA . SER B 1 275 ? -2.355 7.866 95.586 1 18.476 316 SER B CA 1
ATOM 18195 C C . SER B 1 275 ? -3.824 7.608 95.882 1 18.19 316 SER B C 1
ATOM 18196 O O . SER B 1 275 ? -4.289 6.511 95.716 1 17.869 316 SER B O 1
ATOM 18204 N N . HIS B 1 276 ? -4.527 8.654 96.285 1 20.198 317 HIS B N 1
ATOM 18205 C CA . HIS B 1 276 ? -5.968 8.653 96.472 1 19.718 317 HIS B CA 1
ATOM 18206 C C . HIS B 1 276 ? -6.72 8.424 95.165 1 20.627 317 HIS B C 1
ATOM 18207 O O . HIS B 1 276 ? -7.88 8.075 95.21 1 20.34 317 HIS B O 1
ATOM 18222 N N . PHE B 1 277 ? -6.092 8.719 94.022 1 20.998 318 PHE B N 1
ATOM 18223 C CA . PHE B 1 277 ? -6.741 8.599 92.728 1 21.92 318 PHE B CA 1
ATOM 18224 C C . PHE B 1 277 ? -6.024 7.528 91.901 1 21.528 318 PHE B C 1
ATOM 18225 O O . PHE B 1 277 ? -4.794 7.405 91.886 1 24.169 318 PHE B O 1
ATOM 18242 N N . LYS B 1 278 ? -6.814 6.815 91.118 1 21.4 319 LYS B N 1
ATOM 18243 C CA . LYS B 1 278 ? -6.315 5.727 90.29 1 21.325 319 LYS B CA 1
ATOM 18244 C C . LYS B 1 278 ? -5.433 6.268 89.159 1 20.342 319 LYS B C 1
ATOM 18245 O O . LYS B 1 278 ? -5.75 7.249 88.509 1 19.655 319 LYS B O 1
ATOM 18264 N N . ASP B 1 279 ? -4.295 5.602 88.937 1 21.481 320 ASP B N 1
ATOM 18265 C CA . ASP B 1 279 ? -3.401 5.891 87.829 1 20.844 320 ASP B CA 1
ATOM 18266 C C . ASP B 1 279 ? -4.011 5.41 86.507 1 20.973 320 ASP B C 1
ATOM 18267 O O . ASP B 1 279 ? -4.675 4.386 86.497 1 20.648 320 ASP B O 1
ATOM 18276 N N . VAL B 1 280 ? -3.782 6.152 85.398 1 20.156 321 VAL B N 1
ATOM 18277 C CA . VAL B 1 280 ? -4.228 5.729 84.079 1 19.197 321 VAL B CA 1
ATOM 18278 C C . VAL B 1 280 ? -3.047 5.141 83.308 1 19.879 321 VAL B C 1
ATOM 18279 O O . VAL B 1 280 ? -1.89 5.232 83.734 1 18.9 321 VAL B O 1
ATOM 18292 N N . SER B 1 281 ? -3.365 4.476 82.198 1 19.324 322 SER B N 1
ATOM 18293 C CA . SER B 1 281 ? -2.353 4.07 81.244 1 19.406 322 SER B CA 1
ATOM 18294 C C . SER B 1 281 ? -2.603 4.644 79.835 1 19.457 322 SER B C 1
ATOM 18295 O O . SER B 1 281 ? -1.662 4.658 79.037 1 19.931 322 SER B O 1
ATOM 18303 N N . LEU B 1 282 ? -3.845 5.066 79.514 1 18.589 323 LEU B N 1
ATOM 18304 C CA . LEU B 1 282 ? -4.171 5.674 78.228 1 18.535 323 LEU B CA 1
ATOM 18305 C C . LEU B 1 282 ? -4.887 7.015 78.395 1 18.828 323 LEU B C 1
ATOM 18306 O O . LEU B 1 282 ? -5.72 7.214 79.278 1 18.124 323 LEU B O 1
ATOM 18322 N N . TYR B 1 283 ? -4.535 7.945 77.512 1 19.179 324 TYR B N 1
ATOM 18323 C CA . TYR B 1 283 ? -5.098 9.274 77.471 1 19.524 324 TYR B CA 1
ATOM 18324 C C . TYR B 1 283 ? -6.623 9.211 77.409 1 19.627 324 TYR B C 1
ATOM 18325 O O . TYR B 1 283 ? -7.317 9.989 78.068 1 20.929 324 TYR B O 1
ATOM 18343 N N . SER B 1 284 ? -7.13 8.294 76.599 1 19.97 325 SER B N 1
ATOM 18344 C CA . SER B 1 284 ? -8.553 8.099 76.403 1 20.494 325 SER B CA 1
ATOM 18345 C C . SER B 1 284 ? -9.327 7.986 77.731 1 21.328 325 SER B C 1
ATOM 18346 O O . SER B 1 284 ? -10.487 8.397 77.816 1 21.448 325 SER B O 1
ATOM 18354 N N . GLN B 1 285 ? -8.677 7.5 78.792 1 20.5 326 GLN B N 1
ATOM 18355 C CA . GLN B 1 285 ? -9.358 7.276 80.07 1 21.517 326 GLN B CA 1
ATOM 18356 C C . GLN B 1 285 ? -9.837 8.567 80.739 1 20.458 326 GLN B C 1
ATOM 18357 O O . GLN B 1 285 ? -10.786 8.552 81.514 1 22.316 326 GLN B O 1
ATOM 18371 N N . PHE B 1 286 ? -9.205 9.698 80.45 1 19.892 327 PHE B N 1
ATOM 18372 C CA . PHE B 1 286 ? -9.547 10.926 81.171 1 19.713 327 PHE B CA 1
ATOM 18373 C C . PHE B 1 286 ? -10.986 11.357 80.865 1 20.455 327 PHE B C 1
ATOM 18374 O O . PHE B 1 286 ? -11.587 12.076 81.654 1 19.498 327 PHE B O 1
ATOM 18391 N N . GLU B 1 287 ? -11.537 10.894 79.741 1 22.473 328 GLU B N 1
ATOM 18392 C CA . GLU B 1 287 ? -12.898 11.24 79.381 1 26.811 328 GLU B CA 1
ATOM 18393 C C . GLU B 1 287 ? -13.813 10.019 79.324 1 26.982 328 GLU B C 1
ATOM 18394 O O . GLU B 1 287 ? -15.005 10.192 79.521 1 27.68 328 GLU B O 1
ATOM 18406 N N . SER B 1 288 ? -13.265 8.813 79.136 1 25.602 329 SER B N 1
ATOM 18407 C CA . SER B 1 288 ? -14.08 7.644 78.856 1 26.48 329 SER B CA 1
ATOM 18408 C C . SER B 1 288 ? -14.189 6.714 80.069 1 24.27 329 SER B C 1
ATOM 18409 O O . SER B 1 288 ? -15.015 5.811 80.058 1 22.947 329 SER B O 1
ATOM 18417 N N . ASP B 1 289 ? -13.335 6.903 81.075 1 23.49 330 ASP B N 1
ATOM 18418 C CA . ASP B 1 289 ? -13.229 5.965 82.179 1 23.237 330 ASP B CA 1
ATOM 18419 C C . ASP B 1 289 ? -13.81 6.565 83.463 1 23.552 330 ASP B C 1
ATOM 18420 O O . ASP B 1 289 ? -13.21 7.443 84.068 1 23.51 330 ASP B O 1
ATOM 18429 N N . ASP B 1 290 ? -14.919 5.998 83.956 1 23.33 331 ASP B N 1
ATOM 18430 C CA . ASP B 1 290 ? -15.611 6.605 85.075 1 26.656 331 ASP B CA 1
ATOM 18431 C C . ASP B 1 290 ? -14.89 6.332 86.396 1 24.611 331 ASP B C 1
ATOM 18432 O O . ASP B 1 290 ? -15.273 6.879 87.416 1 23.378 331 ASP B O 1
ATOM 18441 N N . LYS B 1 291 ? -13.783 5.595 86.379 1 23.058 332 LYS B N 1
ATOM 18442 C CA . LYS B 1 291 ? -13.062 5.385 87.618 1 24.117 332 LYS B CA 1
ATOM 18443 C C . LYS B 1 291 ? -11.962 6.426 87.836 1 23.052 332 LYS B C 1
ATOM 18444 O O . LYS B 1 291 ? -11.279 6.374 88.865 1 21.962 332 LYS B O 1
ATOM 18463 N N . VAL B 1 292 ? -11.735 7.326 86.864 1 21.734 333 VAL B N 1
ATOM 18464 C CA . VAL B 1 292 ? -10.67 8.315 86.973 1 21.617 333 VAL B CA 1
ATOM 18465 C C . VAL B 1 292 ? -11.179 9.694 86.57 1 21.185 333 VAL B C 1
ATOM 18466 O O . VAL B 1 292 ? -10.416 10.488 85.993 1 21.46 333 VAL B O 1
ATOM 18479 N N . ARG B 1 293 ? -12.428 10.004 86.926 1 20.764 334 ARG B N 1
ATOM 18480 C CA . ARG B 1 293 ? -13.041 11.251 86.487 1 21.646 334 ARG B CA 1
ATOM 18481 C C . ARG B 1 293 ? -12.317 12.478 87.046 1 19.151 334 ARG B C 1
ATOM 18482 O O . ARG B 1 293 ? -12.384 13.546 86.431 1 20.007 334 ARG B O 1
ATOM 18503 N N . VAL B 1 294 ? -11.663 12.332 88.208 1 18.258 335 VAL B N 1
ATOM 18504 C CA . VAL B 1 294 ? -11.146 13.443 88.997 1 16.497 335 VAL B CA 1
ATOM 18505 C C . VAL B 1 294 ? -10.207 14.324 88.179 1 17.334 335 VAL B C 1
ATOM 18506 O O . VAL B 1 294 ? -10.197 15.533 88.386 1 16.446 335 VAL B O 1
ATOM 18519 N N . TYR B 1 295 ? -9.361 13.706 87.332 1 17.241 336 TYR B N 1
ATOM 18520 C CA . TYR B 1 295 ? -8.26 14.434 86.725 1 18.326 336 TYR B CA 1
ATOM 18521 C C . TYR B 1 295 ? -8.814 15.497 85.788 1 18.595 336 TYR B C 1
ATOM 18522 O O . TYR B 1 295 ? -8.409 16.649 85.89 1 19.675 336 TYR B O 1
ATOM 18540 N N . ASP B 1 296 ? -9.697 15.085 84.867 1 18.355 337 ASP B N 1
ATOM 18541 C CA . ASP B 1 296 ? -10.312 16.011 83.942 1 17.911 337 ASP B CA 1
ATOM 18542 C C . ASP B 1 296 ? -11.202 16.994 84.708 1 19.091 337 ASP B C 1
ATOM 18543 O O . ASP B 1 296 ? -11.312 18.156 84.323 1 18.117 337 ASP B O 1
ATOM 18552 N N . GLU B 1 297 ? -11.858 16.502 85.773 1 19.962 338 GLU B N 1
ATOM 18553 C CA . GLU B 1 297 ? -12.85 17.275 86.497 1 21.196 338 GLU B CA 1
ATOM 18554 C C . GLU B 1 297 ? -12.231 18.546 87.1 1 20.491 338 GLU B C 1
ATOM 18555 O O . GLU B 1 297 ? -12.796 19.622 86.928 1 19.791 338 GLU B O 1
ATOM 18567 N N . PHE B 1 298 ? -11.113 18.426 87.812 1 20.478 339 PHE B N 1
ATOM 18568 C CA . PHE B 1 298 ? -10.54 19.563 88.519 1 20.361 339 PHE B CA 1
ATOM 18569 C C . PHE B 1 298 ? -10.048 20.632 87.522 1 21.269 339 PHE B C 1
ATOM 18570 O O . PHE B 1 298 ? -10.203 21.853 87.743 1 19.918 339 PHE B O 1
ATOM 18587 N N . PHE B 1 299 ? -9.49 20.189 86.39 1 21.214 340 PHE B N 1
ATOM 18588 C CA . PHE B 1 299 ? -9.062 21.133 85.371 1 21.325 340 PHE B CA 1
ATOM 18589 C C . PHE B 1 299 ? -10.282 21.805 84.743 1 20.279 340 PHE B C 1
ATOM 18590 O O . PHE B 1 299 ? -10.216 22.97 84.379 1 19.801 340 PHE B O 1
ATOM 18607 N N . ARG B 1 300 ? -11.347 21.039 84.52 1 21.633 341 ARG B N 1
ATOM 18608 C CA . ARG B 1 300 ? -12.456 21.507 83.703 1 22.901 341 ARG B CA 1
ATOM 18609 C C . ARG B 1 300 ? -13.313 22.487 84.497 1 21.574 341 ARG B C 1
ATOM 18610 O O . ARG B 1 300 ? -13.801 23.453 83.946 1 20.321 341 ARG B O 1
ATOM 18631 N N . GLU B 1 301 ? -13.411 22.289 85.81 1 21.923 342 GLU B N 1
ATOM 18632 C CA . GLU B 1 301 ? -14.415 22.968 86.616 1 22.581 342 GLU B CA 1
ATOM 18633 C C . GLU B 1 301 ? -13.782 24.11 87.406 1 20.786 342 GLU B C 1
ATOM 18634 O O . GLU B 1 301 ? -14.493 25.033 87.804 1 19.41 342 GLU B O 1
ATOM 18646 N N . TYR B 1 302 ? -12.455 24.078 87.586 1 19.428 343 TYR B N 1
ATOM 18647 C CA . TYR B 1 302 ? -11.772 25.064 88.408 1 20.118 343 TYR B CA 1
ATOM 18648 C C . TYR B 1 302 ? -10.733 25.805 87.567 1 20.496 343 TYR B C 1
ATOM 18649 O O . TYR B 1 302 ? -9.693 25.237 87.21 1 18.923 343 TYR B O 1
ATOM 18667 N N . PRO B 1 303 ? -10.981 27.102 87.236 1 21.28 344 PRO B N 1
ATOM 18668 C CA . PRO B 1 303 ? -10.053 27.864 86.411 1 19.97 344 PRO B CA 1
ATOM 18669 C C . PRO B 1 303 ? -8.768 28.253 87.12 1 19.596 344 PRO B C 1
ATOM 18670 O O . PRO B 1 303 ? -7.762 28.54 86.485 1 23.715 344 PRO B O 1
ATOM 18681 N N . ASN B 1 304 ? -8.787 28.184 88.438 1 19.509 345 ASN B N 1
ATOM 18682 C CA . ASN B 1 304 ? -7.64 28.419 89.298 1 19.213 345 ASN B CA 1
ATOM 18683 C C . ASN B 1 304 ? -6.803 27.161 89.557 1 19.546 345 ASN B C 1
ATOM 18684 O O . ASN B 1 304 ? -5.789 27.211 90.275 1 18.683 345 ASN B O 1
ATOM 18695 N N . PHE B 1 305 ? -7.272 26.02 89.048 1 19.666 346 PHE B N 1
ATOM 18696 C CA . PHE B 1 305 ? -6.573 24.762 89.27 1 20.931 346 PHE B CA 1
ATOM 18697 C C . PHE B 1 305 ? -5.424 24.612 88.27 1 20.507 346 PHE B C 1
ATOM 18698 O O . PHE B 1 305 ? -5.616 24.785 87.066 1 21.143 346 PHE B O 1
ATOM 18715 N N . LEU B 1 306 ? -4.245 24.23 88.764 1 19.454 347 LEU B N 1
ATOM 18716 C CA . LEU B 1 306 ? -3.05 24.149 87.941 1 19.931 347 LEU B CA 1
ATOM 18717 C C . LEU B 1 306 ? -2.59 22.71 87.739 1 20.638 347 LEU B C 1
ATOM 18718 O O . LEU B 1 306 ? -1.766 22.469 86.859 1 21.015 347 LEU B O 1
ATOM 18734 N N . GLY B 1 307 ? -3.097 21.754 88.534 1 19.561 348 GLY B N 1
ATOM 18735 C CA . GLY B 1 307 ? -2.723 20.355 88.345 1 18.847 348 GLY B CA 1
ATOM 18736 C C . GLY B 1 307 ? -2.265 19.631 89.613 1 17.712 348 GLY B C 1
ATOM 18737 O O . GLY B 1 307 ? -2.483 20.057 90.745 1 17.868 348 GLY B O 1
ATOM 18741 N N . PHE B 1 308 ? -1.606 18.492 89.382 1 18.025 349 PHE B N 1
ATOM 18742 C CA . PHE B 1 308 ? -1.346 17.488 90.382 1 17.764 349 PHE B CA 1
ATOM 18743 C C . PHE B 1 308 ? 0.126 17.47 90.752 1 19.268 349 PHE B C 1
ATOM 18744 O O . PHE B 1 308 ? 0.975 17.559 89.873 1 19.958 349 PHE B O 1
ATOM 18761 N N . ASN B 1 309 ? 0.391 17.307 92.057 1 18.867 350 ASN B N 1
ATOM 18762 C CA . ASN B 1 309 ? 1.722 17.249 92.638 1 18.369 350 ASN B CA 1
ATOM 18763 C C . ASN B 1 309 ? 1.913 15.84 93.202 1 19.067 350 ASN B C 1
ATOM 18764 O O . ASN B 1 309 ? 1.158 15.421 94.075 1 17.664 350 ASN B O 1
ATOM 18775 N N . TYR B 1 310 ? 2.865 15.091 92.626 1 18.798 351 TYR B N 1
ATOM 18776 C CA . TYR B 1 310 ? 3.245 13.774 93.115 1 18.742 351 TYR B CA 1
ATOM 18777 C C . TYR B 1 310 ? 4.532 13.933 93.92 1 19.642 351 TYR B C 1
ATOM 18778 O O . TYR B 1 310 ? 5.599 14.154 93.344 1 19.704 351 TYR B O 1
ATOM 18796 N N . CYS B 1 311 ? 4.442 13.89 95.254 1 20.801 352 CYS B N 1
ATOM 18797 C CA . CYS B 1 311 ? 5.621 14.212 96.04 1 21.882 352 CYS B CA 1
ATOM 18798 C C . CYS B 1 311 ? 6.33 12.938 96.459 1 19.527 352 CYS B C 1
ATOM 18799 O O . CYS B 1 311 ? 5.733 11.869 96.487 1 19.326 352 CYS B O 1
ATOM 18807 N N . ALA B 1 312 ? 7.616 13.091 96.761 1 20.198 353 ALA B N 1
ATOM 18808 C CA . ALA B 1 312 ? 8.435 12.043 97.34 1 20.709 353 ALA B CA 1
ATOM 18809 C C . ALA B 1 312 ? 8.307 10.749 96.532 1 21.06 353 ALA B C 1
ATOM 18810 O O . ALA B 1 312 ? 7.997 9.69 97.064 1 22.849 353 ALA B O 1
ATOM 18817 N N . GLN B 1 313 ? 8.576 10.835 95.235 1 20.749 354 GLN B N 1
ATOM 18818 C CA . GLN B 1 313 ? 8.379 9.69 94.355 1 19.76 354 GLN B CA 1
ATOM 18819 C C . GLN B 1 313 ? 9.569 8.719 94.41 1 18.276 354 GLN B C 1
ATOM 18820 O O . GLN B 1 313 ? 10.261 8.541 93.421 1 17.481 354 GLN B O 1
ATOM 18834 N N . PHE B 1 314 ? 9.768 8.075 95.583 1 18.429 355 PHE B N 1
ATOM 18835 C CA . PHE B 1 314 ? 10.941 7.249 95.838 1 19.307 355 PHE B CA 1
ATOM 18836 C C . PHE B 1 314 ? 10.622 6.042 96.719 1 19.174 355 PHE B C 1
ATOM 18837 O O . PHE B 1 314 ? 11.485 5.218 96.967 1 22.709 355 PHE B O 1
ATOM 18854 N N . TRP B 1 315 ? 9.386 5.883 97.138 1 18.506 356 TRP B N 1
ATOM 18855 C CA . TRP B 1 315 ? 9.052 4.886 98.151 1 19.001 356 TRP B CA 1
ATOM 18856 C C . TRP B 1 315 ? 7.64 4.399 97.878 1 18.083 356 TRP B C 1
ATOM 18857 O O . TRP B 1 315 ? 6.908 5.031 97.112 1 17.314 356 TRP B O 1
ATOM 18878 N N . GLY B 1 316 ? 7.309 3.23 98.43 1 18.918 357 GLY B N 1
ATOM 18879 C CA . GLY B 1 316 ? 5.923 2.793 98.513 1 20.456 357 GLY B CA 1
ATOM 18880 C C . GLY B 1 316 ? 5.341 2.268 97.2 1 20.332 357 GLY B C 1
ATOM 18881 O O . GLY B 1 316 ? 4.123 2.224 97.057 1 21.928 357 GLY B O 1
ATOM 18885 N N . TYR B 1 317 ? 6.198 1.833 96.28 1 20.737 358 TYR B N 1
ATOM 18886 C CA . TYR B 1 317 ? 5.76 1.26 95.015 1 22.088 358 TYR B CA 1
ATOM 18887 C C . TYR B 1 317 ? 5.592 -0.248 95.208 1 21.624 358 TYR B C 1
ATOM 18888 O O . TYR B 1 317 ? 6.205 -0.855 96.094 1 18.373 358 TYR B O 1
ATOM 18906 N N . ASP B 1 318 ? 4.742 -0.824 94.365 1 22.663 359 ASP B N 1
ATOM 18907 C CA . ASP B 1 318 ? 4.592 -2.272 94.294 1 25.587 359 ASP B CA 1
ATOM 18908 C C . ASP B 1 318 ? 3.993 -2.812 95.587 1 27.397 359 ASP B C 1
ATOM 18909 O O . ASP B 1 318 ? 4.163 -3.994 95.857 1 30.899 359 ASP B O 1
ATOM 18918 N N . ASP B 1 319 ? 3.294 -1.951 96.351 1 27.304 360 ASP B N 1
ATOM 18919 C CA . ASP B 1 319 ? 2.485 -2.383 97.468 1 26.642 360 ASP B CA 1
ATOM 18920 C C . ASP B 1 319 ? 1.239 -3.049 96.901 1 27.797 360 ASP B C 1
ATOM 18921 O O . ASP B 1 319 ? 0.775 -2.72 95.803 1 28.256 360 ASP B O 1
ATOM 18930 N N . GLN B 1 320 ? 0.644 -3.927 97.695 1 27.463 361 GLN B N 1
ATOM 18931 C CA . GLN B 1 320 ? -0.672 -4.416 97.359 1 30.239 361 GLN B CA 1
ATOM 18932 C C . GLN B 1 320 ? -1.607 -3.254 97.004 1 27.706 361 GLN B C 1
ATOM 18933 O O . GLN B 1 320 ? -2.432 -3.411 96.107 1 26.59 361 GLN B O 1
ATOM 18947 N N . PHE B 1 321 ? -1.486 -2.094 97.679 1 25.761 362 PHE B N 1
ATOM 18948 C CA . PHE B 1 321 ? -2.417 -0.998 97.457 1 25.615 362 PHE B CA 1
ATOM 18949 C C . PHE B 1 321 ? -1.752 0.23 96.822 1 24.747 362 PHE B C 1
ATOM 18950 O O . PHE B 1 321 ? -2.264 1.34 96.963 1 24.165 362 PHE B O 1
ATOM 18967 N N . SER B 1 322 ? -0.659 0.043 96.088 1 23.789 363 SER B N 1
ATOM 18968 C CA . SER B 1 322 ? -0.099 1.151 95.327 1 24.224 363 SER B CA 1
ATOM 18969 C C . SER B 1 322 ? 0.041 0.716 93.876 1 27.44 363 SER B C 1
ATOM 18970 O O . SER B 1 322 ? -0.759 -0.097 93.447 1 34.388 363 SER B O 1
ATOM 18978 N N . VAL B 1 323 ? 0.964 1.313 93.112 1 26.737 364 VAL B N 1
ATOM 18979 C CA . VAL B 1 323 ? 1.284 0.887 91.76 1 24.347 364 VAL B CA 1
ATOM 18980 C C . VAL B 1 323 ? 2.792 0.651 91.707 1 21.735 364 VAL B C 1
ATOM 18981 O O . VAL B 1 323 ? 3.529 1.025 92.614 1 19.499 364 VAL B O 1
ATOM 18994 N N . SER B 1 324 ? 3.256 0.076 90.604 1 20.684 365 SER B N 1
ATOM 18995 C CA . SER B 1 324 ? 4.684 0.053 90.312 1 20.073 365 SER B CA 1
ATOM 18996 C C . SER B 1 324 ? 5.117 1.449 89.872 1 19.436 365 SER B C 1
ATOM 18997 O O . SER B 1 324 ? 4.297 2.234 89.399 1 17.063 365 SER B O 1
ATOM 19005 N N . TRP B 1 325 ? 6.418 1.712 89.97 1 19.351 366 TRP B N 1
ATOM 19006 C CA . TRP B 1 325 ? 6.964 2.97 89.511 1 20.041 366 TRP B CA 1
ATOM 19007 C C . TRP B 1 325 ? 6.813 3.122 87.991 1 19.362 366 TRP B C 1
ATOM 19008 O O . TRP B 1 325 ? 6.627 4.237 87.519 1 19.627 366 TRP B O 1
ATOM 19029 N N . LEU B 1 326 ? 6.917 2.012 87.246 1 19.652 367 LEU B N 1
ATOM 19030 C CA . LEU B 1 326 ? 6.702 2.02 85.811 1 20.662 367 LEU B CA 1
ATOM 19031 C C . LEU B 1 326 ? 5.283 2.472 85.506 1 20.251 367 LEU B C 1
ATOM 19032 O O . LEU B 1 326 ? 5.058 3.278 84.605 1 18.548 367 LEU B O 1
ATOM 19048 N N . GLN B 1 327 ? 4.325 1.911 86.249 1 20.579 368 GLN B N 1
ATOM 19049 C CA . GLN B 1 327 ? 2.947 2.309 86.07 1 20.401 368 GLN B CA 1
ATOM 19050 C C . GLN B 1 327 ? 2.777 3.787 86.395 1 17.9 368 GLN B C 1
ATOM 19051 O O . GLN B 1 327 ? 1.98 4.444 85.732 1 17.114 368 GLN B O 1
ATOM 19065 N N . ARG B 1 328 ? 3.487 4.28 87.426 1 17.114 369 ARG B N 1
ATOM 19066 C CA . ARG B 1 328 ? 3.383 5.684 87.804 1 17.446 369 ARG B CA 1
ATOM 19067 C C . ARG B 1 328 ? 3.866 6.594 86.665 1 18.144 369 ARG B C 1
ATOM 19068 O O . ARG B 1 328 ? 3.264 7.61 86.387 1 17.667 369 ARG B O 1
ATOM 19089 N N . VAL B 1 329 ? 4.935 6.184 85.974 1 18.704 370 VAL B N 1
ATOM 19090 C CA . VAL B 1 329 ? 5.484 6.983 84.91 1 19.174 370 VAL B CA 1
ATOM 19091 C C . VAL B 1 329 ? 4.519 6.984 83.729 1 20.167 370 VAL B C 1
ATOM 19092 O O . VAL B 1 329 ? 4.339 8.005 83.082 1 17.862 370 VAL B O 1
ATOM 19105 N N . ALA B 1 330 ? 3.923 5.828 83.445 1 21.863 371 ALA B N 1
ATOM 19106 C CA . ALA B 1 330 ? 2.992 5.707 82.328 1 22.8 371 ALA B CA 1
ATOM 19107 C C . ALA B 1 330 ? 1.755 6.576 82.596 1 22.11 371 ALA B C 1
ATOM 19108 O O . ALA B 1 330 ? 1.279 7.243 81.667 1 21.769 371 ALA B O 1
ATOM 19115 N N . HIS B 1 331 ? 1.331 6.658 83.877 1 20.222 372 HIS B N 1
ATOM 19116 C CA . HIS B 1 331 ? 0.348 7.645 84.328 1 19.349 372 HIS B CA 1
ATOM 19117 C C . HIS B 1 331 ? 0.77 9.07 84.005 1 19.23 372 HIS B C 1
ATOM 19118 O O . HIS B 1 331 ? 0.015 9.811 83.372 1 20.179 372 HIS B O 1
ATOM 19133 N N . TRP B 1 332 ? 1.977 9.44 84.424 1 19.46 373 TRP B N 1
ATOM 19134 C CA . TRP B 1 332 ? 2.526 10.762 84.125 1 20.53 373 TRP B CA 1
ATOM 19135 C C . TRP B 1 332 ? 2.533 11.076 82.629 1 20.52 373 TRP B C 1
ATOM 19136 O O . TRP B 1 332 ? 2.258 12.194 82.246 1 20.518 373 TRP B O 1
ATOM 19157 N N . ASN B 1 333 ? 2.856 10.091 81.791 1 22.688 374 ASN B N 1
ATOM 19158 C CA . ASN B 1 333 ? 2.898 10.242 80.342 1 23.716 374 ASN B CA 1
ATOM 19159 C C . ASN B 1 333 ? 1.57 10.789 79.814 1 22.535 374 ASN B C 1
ATOM 19160 O O . ASN B 1 333 ? 1.566 11.683 78.974 1 22.422 374 ASN B O 1
ATOM 19171 N N . GLN B 1 334 ? 0.456 10.203 80.295 1 20.552 375 GLN B N 1
ATOM 19172 C CA . GLN B 1 334 ? -0.896 10.612 79.945 1 19.71 375 GLN B CA 1
ATOM 19173 C C . GLN B 1 334 ? -1.276 11.927 80.631 1 18.962 375 GLN B C 1
ATOM 19174 O O . GLN B 1 334 ? -1.797 12.842 79.977 1 17.911 375 GLN B O 1
ATOM 19188 N N . LEU B 1 335 ? -0.99 12.044 81.929 1 18.695 376 LEU B N 1
ATOM 19189 C CA . LEU B 1 335 ? -1.416 13.222 82.685 1 18.717 376 LEU B CA 1
ATOM 19190 C C . LEU B 1 335 ? -0.689 14.478 82.165 1 18.486 376 LEU B C 1
ATOM 19191 O O . LEU B 1 335 ? -1.217 15.584 82.246 1 17.039 376 LEU B O 1
ATOM 19207 N N . LEU B 1 336 ? 0.524 14.313 81.637 1 17.893 377 LEU B N 1
ATOM 19208 C CA . LEU B 1 336 ? 1.254 15.433 81.056 1 18.945 377 LEU B CA 1
ATOM 19209 C C . LEU B 1 336 ? 0.534 15.951 79.81 1 18.555 377 LEU B C 1
ATOM 19210 O O . LEU B 1 336 ? 0.445 17.167 79.589 1 19.839 377 LEU B O 1
ATOM 19226 N N . LYS B 1 337 ? -0.046 15.037 79.028 1 18.786 378 LYS B N 1
ATOM 19227 C CA . LYS B 1 337 ? -0.807 15.467 77.867 1 20.06 378 LYS B CA 1
ATOM 19228 C C . LYS B 1 337 ? -2.032 16.263 78.309 1 19.388 378 LYS B C 1
ATOM 19229 O O . LYS B 1 337 ? -2.349 17.272 77.703 1 19.375 378 LYS B O 1
ATOM 19248 N N . LEU B 1 338 ? -2.75 15.756 79.327 1 19.024 379 LEU B N 1
ATOM 19249 C CA . LEU B 1 338 ? -3.95 16.395 79.844 1 19.599 379 LEU B CA 1
ATOM 19250 C C . LEU B 1 338 ? -3.606 17.783 80.402 1 18.827 379 LEU B C 1
ATOM 19251 O O . LEU B 1 338 ? -4.294 18.751 80.088 1 19.094 379 LEU B O 1
ATOM 19267 N N . THR B 1 339 ? -2.553 17.841 81.229 1 18.684 380 THR B N 1
ATOM 19268 C CA . THR B 1 339 ? -2.049 19.066 81.845 1 17.409 380 THR B CA 1
ATOM 19269 C C . THR B 1 339 ? -1.827 20.121 80.764 1 18.184 380 THR B C 1
ATOM 19270 O O . THR B 1 339 ? -2.245 21.282 80.918 1 16.591 380 THR B O 1
ATOM 19281 N N . HIS B 1 340 ? -1.194 19.67 79.669 1 18.015 381 HIS B N 1
ATOM 19282 C CA . HIS B 1 340 ? -0.883 20.524 78.547 1 18.313 381 HIS B CA 1
ATOM 19283 C C . HIS B 1 340 ? -2.122 21.165 77.935 1 19.24 381 HIS B C 1
ATOM 19284 O O . HIS B 1 340 ? -2.121 22.36 77.65 1 19.059 381 HIS B O 1
ATOM 19299 N N . LYS B 1 341 ? -3.138 20.353 77.642 1 21.006 382 LYS B N 1
ATOM 19300 C CA . LYS B 1 341 ? -4.387 20.844 77.079 1 23.168 382 LYS B CA 1
ATOM 19301 C C . LYS B 1 341 ? -4.963 22.002 77.911 1 22.264 382 LYS B C 1
ATOM 19302 O O . LYS B 1 341 ? -5.444 23 77.353 1 21.418 382 LYS B O 1
ATOM 19321 N N . TYR B 1 342 ? -4.905 21.865 79.233 1 19.386 383 TYR B N 1
ATOM 19322 C CA . TYR B 1 342 ? -5.52 22.842 80.117 1 20.293 383 TYR B CA 1
ATOM 19323 C C . TYR B 1 342 ? -4.511 23.914 80.554 1 20.69 383 TYR B C 1
ATOM 19324 O O . TYR B 1 342 ? -4.872 24.821 81.313 1 18.972 383 TYR B O 1
ATOM 19342 N N . GLY B 1 343 ? -3.243 23.816 80.111 1 19.649 384 GLY B N 1
ATOM 19343 C CA . GLY B 1 343 ? -2.23 24.804 80.474 1 19.831 384 GLY B CA 1
ATOM 19344 C C . GLY B 1 343 ? -1.833 24.791 81.95 1 19.524 384 GLY B C 1
ATOM 19345 O O . GLY B 1 343 ? -1.627 25.841 82.565 1 19.965 384 GLY B O 1
ATOM 19349 N N . GLY B 1 344 ? -1.706 23.599 82.522 1 18.963 385 GLY B N 1
ATOM 19350 C CA . GLY B 1 344 ? -1.329 23.458 83.921 1 17.28 385 GLY B CA 1
ATOM 19351 C C . GLY B 1 344 ? 0.111 22.961 84.096 1 17.178 385 GLY B C 1
ATOM 19352 O O . GLY B 1 344 ? 0.932 23.055 83.187 1 17.587 385 GLY B O 1
ATOM 19356 N N . TYR B 1 345 ? 0.395 22.449 85.295 1 16.454 386 TYR B N 1
ATOM 19357 C CA . TYR B 1 345 ? 1.643 21.789 85.61 1 16.504 386 TYR B CA 1
ATOM 19358 C C . TYR B 1 345 ? 1.383 20.416 86.224 1 17.459 386 TYR B C 1
ATOM 19359 O O . TYR B 1 345 ? 0.429 20.196 86.99 1 18.241 386 TYR B O 1
ATOM 19377 N N . LEU B 1 346 ? 2.34 19.536 85.943 1 16.996 387 LEU B N 1
ATOM 19378 C CA . LEU B 1 346 ? 2.598 18.324 86.691 1 16.644 387 LEU B CA 1
ATOM 19379 C C . LEU B 1 346 ? 3.897 18.557 87.467 1 16.415 387 LEU B C 1
ATOM 19380 O O . LEU B 1 346 ? 4.94 18.882 86.903 1 17.265 387 LEU B O 1
ATOM 19396 N N . VAL B 1 347 ? 3.81 18.396 88.77 1 16.136 388 VAL B N 1
ATOM 19397 C CA . VAL B 1 347 ? 4.934 18.568 89.673 1 18.78 388 VAL B CA 1
ATOM 19398 C C . VAL B 1 347 ? 5.349 17.199 90.213 1 19.281 388 VAL B C 1
ATOM 19399 O O . VAL B 1 347 ? 4.557 16.461 90.818 1 20.023 388 VAL B O 1
ATOM 19412 N N . VAL B 1 348 ? 6.626 16.878 90.05 1 18.552 389 VAL B N 1
ATOM 19413 C CA . VAL B 1 348 ? 7.147 15.729 90.757 1 17.729 389 VAL B CA 1
ATOM 19414 C C . VAL B 1 348 ? 8.284 16.189 91.651 1 18.122 389 VAL B C 1
ATOM 19415 O O . VAL B 1 348 ? 8.988 17.112 91.273 1 17.707 389 VAL B O 1
ATOM 19428 N N . SER B 1 349 ? 8.445 15.556 92.829 1 18.987 390 SER B N 1
ATOM 19429 C CA . SER B 1 349 ? 9.572 15.871 93.698 1 20.194 390 SER B CA 1
ATOM 19430 C C . SER B 1 349 ? 10.327 14.602 94.076 1 19.483 390 SER B C 1
ATOM 19431 O O . SER B 1 349 ? 9.708 13.569 94.318 1 21.44 390 SER B O 1
ATOM 19439 N N . PHE B 1 350 ? 11.66 14.681 94.144 1 18.968 391 PHE B N 1
ATOM 19440 C CA . PHE B 1 350 ? 12.452 13.501 94.397 1 18.189 391 PHE B CA 1
ATOM 19441 C C . PHE B 1 350 ? 13.433 13.691 95.548 1 19.078 391 PHE B C 1
ATOM 19442 O O . PHE B 1 350 ? 14.2 14.639 95.568 1 19.863 391 PHE B O 1
ATOM 19459 N N . CYS B 1 351 ? 13.455 12.693 96.441 1 19.549 392 CYS B N 1
ATOM 19460 C CA . CYS B 1 351 ? 14.525 12.507 97.414 1 22.509 392 CYS B CA 1
ATOM 19461 C C . CYS B 1 351 ? 14.966 11.05 97.346 1 22.574 392 CYS B C 1
ATOM 19462 O O . CYS B 1 351 ? 14.162 10.183 97.025 1 23.473 392 CYS B O 1
ATOM 19470 N N . GLY B 1 352 ? 16.236 10.788 97.636 1 22.052 393 GLY B N 1
ATOM 19471 C CA . GLY B 1 352 ? 16.857 9.537 97.257 1 20.277 393 GLY B CA 1
ATOM 19472 C C . GLY B 1 352 ? 17.381 8.747 98.452 1 20.546 393 GLY B C 1
ATOM 19473 O O . GLY B 1 352 ? 17.579 9.244 99.571 1 20.11 393 GLY B O 1
ATOM 19477 N N . ASN B 1 353 ? 17.604 7.477 98.159 1 20.125 394 ASN B N 1
ATOM 19478 C CA . ASN B 1 353 ? 18.472 6.612 98.921 1 21.869 394 ASN B CA 1
ATOM 19479 C C . ASN B 1 353 ? 19.051 5.628 97.906 1 23.389 394 ASN B C 1
ATOM 19480 O O . ASN B 1 353 ? 18.706 5.665 96.712 1 21.649 394 ASN B O 1
ATOM 19491 N N . THR B 1 354 ? 19.885 4.728 98.408 1 24.015 395 THR B N 1
ATOM 19492 C CA . THR B 1 354 ? 20.608 3.821 97.54 1 25.84 395 THR B CA 1
ATOM 19493 C C . THR B 1 354 ? 19.657 2.884 96.776 1 28.629 395 THR B C 1
ATOM 19494 O O . THR B 1 354 ? 19.977 2.517 95.631 1 30.158 395 THR B O 1
ATOM 19505 N N . TRP B 1 355 ? 18.488 2.546 97.368 1 28.667 396 TRP B N 1
ATOM 19506 C CA . TRP B 1 355 ? 17.552 1.593 96.773 1 28.939 396 TRP B CA 1
ATOM 19507 C C . TRP B 1 355 ? 16.641 2.232 95.704 1 27.242 396 TRP B C 1
ATOM 19508 O O . TRP B 1 355 ? 15.898 1.51 95.045 1 27.88 396 TRP B O 1
ATOM 19529 N N . SER B 1 356 ? 16.643 3.563 95.555 1 25.21 397 SER B N 1
ATOM 19530 C CA . SER B 1 356 ? 15.744 4.251 94.636 1 24.462 397 SER B CA 1
ATOM 19531 C C . SER B 1 356 ? 16.526 4.912 93.493 1 24.898 397 SER B C 1
ATOM 19532 O O . SER B 1 356 ? 16.038 5.829 92.846 1 25.822 397 SER B O 1
ATOM 19540 N N . ALA B 1 357 ? 17.733 4.433 93.189 1 23.541 398 ALA B N 1
ATOM 19541 C CA . ALA B 1 357 ? 18.491 4.982 92.081 1 22.677 398 ALA B CA 1
ATOM 19542 C C . ALA B 1 357 ? 17.759 4.69 90.773 1 22.235 398 ALA B C 1
ATOM 19543 O O . ALA B 1 357 ? 17.667 5.573 89.914 1 21.824 398 ALA B O 1
ATOM 19550 N N . ASN B 1 358 ? 17.192 3.485 90.643 1 21.245 399 ASN B N 1
ATOM 19551 C CA . ASN B 1 358 ? 16.576 3.073 89.401 1 22.181 399 ASN B CA 1
ATOM 19552 C C . ASN B 1 358 ? 15.198 3.695 89.192 1 21.6 399 ASN B C 1
ATOM 19553 O O . ASN B 1 358 ? 14.5 3.34 88.24 1 22.248 399 ASN B O 1
ATOM 19564 N N . ILE B 1 359 ? 14.808 4.631 90.053 1 20.819 400 ILE B N 1
ATOM 19565 C CA . ILE B 1 359 ? 13.554 5.349 89.855 1 20.392 400 ILE B CA 1
ATOM 19566 C C . ILE B 1 359 ? 13.76 6.847 90.049 1 19.07 400 ILE B C 1
ATOM 19567 O O . ILE B 1 359 ? 12.808 7.589 90.339 1 18.686 400 ILE B O 1
ATOM 19583 N N . ASN B 1 360 ? 15.005 7.289 89.927 1 19.307 401 ASN B N 1
ATOM 19584 C CA . ASN B 1 360 ? 15.344 8.681 90.168 1 18.874 401 ASN B CA 1
ATOM 19585 C C . ASN B 1 360 ? 15.077 9.442 88.871 1 18.67 401 ASN B C 1
ATOM 19586 O O . ASN B 1 360 ? 14.56 8.853 87.912 1 20.803 401 ASN B O 1
ATOM 19597 N N . PRO B 1 361 ? 15.313 10.761 88.805 1 17.917 402 PRO B N 1
ATOM 19598 C CA . PRO B 1 361 ? 15.041 11.525 87.579 1 18.343 402 PRO B CA 1
ATOM 19599 C C . PRO B 1 361 ? 15.903 11.241 86.344 1 20.099 402 PRO B C 1
ATOM 19600 O O . PRO B 1 361 ? 15.516 11.581 85.216 1 20.152 402 PRO B O 1
ATOM 19611 N N . ILE B 1 362 ? 17.063 10.592 86.514 1 22.224 403 ILE B N 1
ATOM 19612 C CA . ILE B 1 362 ? 17.804 10.048 85.377 1 22.025 403 ILE B CA 1
ATOM 19613 C C . ILE B 1 362 ? 17.026 8.865 84.802 1 22.334 403 ILE B C 1
ATOM 19614 O O . ILE B 1 362 ? 16.627 8.871 83.657 1 22.617 403 ILE B O 1
ATOM 19630 N N . ALA B 1 363 ? 16.796 7.865 85.649 1 22.436 404 ALA B N 1
ATOM 19631 C CA . ALA B 1 363 ? 16.054 6.657 85.328 1 22.121 404 ALA B CA 1
ATOM 19632 C C . ALA B 1 363 ? 14.71 6.992 84.695 1 20.895 404 ALA B C 1
ATOM 19633 O O . ALA B 1 363 ? 14.264 6.271 83.818 1 20.611 404 ALA B O 1
ATOM 19640 N N . LEU B 1 364 ? 14.05 8.024 85.217 1 19.765 405 LEU B N 1
ATOM 19641 C CA . LEU B 1 364 ? 12.751 8.487 84.742 1 19.802 405 LEU B CA 1
ATOM 19642 C C . LEU B 1 364 ? 12.734 8.605 83.219 1 19.761 405 LEU B C 1
ATOM 19643 O O . LEU B 1 364 ? 11.776 8.188 82.569 1 20.848 405 LEU B O 1
ATOM 19659 N N . VAL B 1 365 ? 13.788 9.178 82.649 1 19.233 406 VAL B N 1
ATOM 19660 C CA . VAL B 1 365 ? 13.841 9.383 81.205 1 19.395 406 VAL B CA 1
ATOM 19661 C C . VAL B 1 365 ? 14.688 8.305 80.548 1 19.5 406 VAL B C 1
ATOM 19662 O O . VAL B 1 365 ? 14.391 7.908 79.444 1 20.126 406 VAL B O 1
ATOM 19675 N N . LYS B 1 366 ? 15.693 7.802 81.254 1 19.543 407 LYS B N 1
ATOM 19676 C CA . LYS B 1 366 ? 16.598 6.839 80.677 1 19.49 407 LYS B CA 1
ATOM 19677 C C . LYS B 1 366 ? 15.923 5.475 80.559 1 20.08 407 LYS B C 1
ATOM 19678 O O . LYS B 1 366 ? 16.319 4.695 79.7 1 22.182 407 LYS B O 1
ATOM 19697 N N . ARG B 1 367 ? 14.949 5.149 81.43 1 19.096 408 ARG B N 1
ATOM 19698 C CA . ARG B 1 367 ? 14.259 3.871 81.341 1 19.692 408 ARG B CA 1
ATOM 19699 C C . ARG B 1 367 ? 12.938 3.972 80.57 1 20.266 408 ARG B C 1
ATOM 19700 O O . ARG B 1 367 ? 12.348 2.942 80.249 1 19.893 408 ARG B O 1
ATOM 19721 N N . ASN B 1 368 ? 12.439 5.194 80.321 1 21.055 409 ASN B N 1
ATOM 19722 C CA . ASN B 1 368 ? 11.081 5.377 79.809 1 22.215 409 ASN B CA 1
ATOM 19723 C C . ASN B 1 368 ? 11.107 6.297 78.582 1 23.298 409 ASN B C 1
ATOM 19724 O O . ASN B 1 368 ? 10.859 7.496 78.68 1 23.005 409 ASN B O 1
ATOM 19735 N N . SER B 1 369 ? 11.392 5.717 77.42 1 24.311 410 SER B N 1
ATOM 19736 C CA . SER B 1 369 ? 11.619 6.503 76.208 1 26.4 410 SER B CA 1
ATOM 19737 C C . SER B 1 369 ? 10.378 7.256 75.743 1 23.494 410 SER B C 1
ATOM 19738 O O . SER B 1 369 ? 10.477 8.357 75.213 1 21.711 410 SER B O 1
ATOM 19746 N N . ASP B 1 370 ? 9.227 6.631 75.948 1 23.498 411 ASP B N 1
ATOM 19747 C CA . ASP B 1 370 ? 7.957 7.237 75.588 1 25.195 411 ASP B CA 1
ATOM 19748 C C . ASP B 1 370 ? 7.718 8.45 76.47 1 21.532 411 ASP B C 1
ATOM 19749 O O . ASP B 1 370 ? 7.487 9.536 75.963 1 19.889 411 ASP B O 1
ATOM 19758 N N . PHE B 1 371 ? 7.858 8.247 77.777 1 19.989 412 PHE B N 1
ATOM 19759 C CA . PHE B 1 371 ? 7.75 9.321 78.719 1 19.186 412 PHE B CA 1
ATOM 19760 C C . PHE B 1 371 ? 8.715 10.459 78.369 1 19.738 412 PHE B C 1
ATOM 19761 O O . PHE B 1 371 ? 8.339 11.625 78.484 1 19.674 412 PHE B O 1
ATOM 19778 N N . ALA B 1 372 ? 9.962 10.126 78.032 1 18.349 413 ALA B N 1
ATOM 19779 C CA . ALA B 1 372 ? 10.969 11.135 77.747 1 18.765 413 ALA B CA 1
ATOM 19780 C C . ALA B 1 372 ? 10.528 12.001 76.567 1 19.984 413 ALA B C 1
ATOM 19781 O O . ALA B 1 372 ? 10.663 13.21 76.608 1 19.065 413 ALA B O 1
ATOM 19788 N N . GLN B 1 373 ? 9.975 11.373 75.527 1 21.852 414 GLN B N 1
ATOM 19789 C CA . GLN B 1 373 ? 9.463 12.112 74.394 1 24.099 414 GLN B CA 1
ATOM 19790 C C . GLN B 1 373 ? 8.402 13.109 74.838 1 22.041 414 GLN B C 1
ATOM 19791 O O . GLN B 1 373 ? 8.402 14.235 74.36 1 19.603 414 GLN B O 1
ATOM 19805 N N . THR B 1 374 ? 7.449 12.634 75.654 1 20.411 415 THR B N 1
ATOM 19806 C CA . THR B 1 374 ? 6.319 13.439 76.074 1 19.736 415 THR B CA 1
ATOM 19807 C C . THR B 1 374 ? 6.809 14.594 76.95 1 19.843 415 THR B C 1
ATOM 19808 O O . THR B 1 374 ? 6.393 15.727 76.767 1 20.633 415 THR B O 1
ATOM 19819 N N . ALA B 1 375 ? 7.7 14.301 77.905 1 20.098 416 ALA B N 1
ATOM 19820 C CA . ALA B 1 375 ? 8.263 15.305 78.778 1 20.283 416 ALA B CA 1
ATOM 19821 C C . ALA B 1 375 ? 8.896 16.43 77.954 1 24.228 416 ALA B C 1
ATOM 19822 O O . ALA B 1 375 ? 8.66 17.606 78.227 1 22.964 416 ALA B O 1
ATOM 19829 N N . LYS B 1 376 ? 9.707 16.059 76.961 1 26.105 417 LYS B N 1
ATOM 19830 C CA . LYS B 1 376 ? 10.403 17.014 76.123 1 30.748 417 LYS B CA 1
ATOM 19831 C C . LYS B 1 376 ? 9.405 17.863 75.349 1 27.772 417 LYS B C 1
ATOM 19832 O O . LYS B 1 376 ? 9.576 19.081 75.275 1 26.337 417 LYS B O 1
ATOM 19851 N N . LEU B 1 377 ? 8.368 17.2 74.814 1 24.991 418 LEU B N 1
ATOM 19852 C CA . LEU B 1 377 ? 7.37 17.878 74.02 1 24.784 418 LEU B CA 1
ATOM 19853 C C . LEU B 1 377 ? 6.597 18.892 74.869 1 24.085 418 LEU B C 1
ATOM 19854 O O . LEU B 1 377 ? 6.333 19.994 74.402 1 24.484 418 LEU B O 1
ATOM 19870 N N . TYR B 1 378 ? 6.3 18.544 76.126 1 21.792 419 TYR B N 1
ATOM 19871 C CA . TYR B 1 378 ? 5.485 19.363 77.011 1 22.167 419 TYR B CA 1
ATOM 19872 C C . TYR B 1 378 ? 6.255 19.778 78.26 1 20.172 419 TYR B C 1
ATOM 19873 O O . TYR B 1 378 ? 5.68 19.873 79.312 1 19.694 419 TYR B O 1
ATOM 19891 N N . SER B 1 379 ? 7.543 20.078 78.106 1 19.987 420 SER B N 1
ATOM 19892 C CA . SER B 1 379 ? 8.428 20.413 79.189 1 20.21 420 SER B CA 1
ATOM 19893 C C . SER B 1 379 ? 7.915 21.616 79.983 1 20.445 420 SER B C 1
ATOM 19894 O O . SER B 1 379 ? 8.116 21.694 81.194 1 18.859 420 SER B O 1
ATOM 19902 N N . GLU B 1 380 ? 7.281 22.559 79.296 1 21.201 421 GLU B N 1
ATOM 19903 C CA . GLU B 1 380 ? 6.729 23.733 79.956 1 25.092 421 GLU B CA 1
ATOM 19904 C C . GLU B 1 380 ? 5.674 23.372 81.004 1 21.121 421 GLU B C 1
ATOM 19905 O O . GLU B 1 380 ? 5.423 24.187 81.895 1 21.828 421 GLU B O 1
ATOM 19917 N N . ASN B 1 381 ? 5.064 22.172 80.913 1 19.839 422 ASN B N 1
ATOM 19918 C CA . ASN B 1 381 ? 4.022 21.773 81.849 1 19.935 422 ASN B CA 1
ATOM 19919 C C . ASN B 1 381 ? 4.55 20.861 82.963 1 19.618 422 ASN B C 1
ATOM 19920 O O . ASN B 1 381 ? 3.76 20.268 83.722 1 19.376 422 ASN B O 1
ATOM 19931 N N . PHE B 1 382 ? 5.875 20.699 83.049 1 18.417 423 PHE B N 1
ATOM 19932 C CA . PHE B 1 382 ? 6.443 19.715 83.952 1 18.943 423 PHE B CA 1
ATOM 19933 C C . PHE B 1 382 ? 7.486 20.381 84.848 1 18.918 423 PHE B C 1
ATOM 19934 O O . PHE B 1 382 ? 8.377 21.064 84.358 1 19.705 423 PHE B O 1
ATOM 19951 N N . ILE B 1 383 ? 7.359 20.161 86.166 1 18.611 424 ILE B N 1
ATOM 19952 C CA . ILE B 1 383 ? 8.185 20.789 87.189 1 18.391 424 ILE B CA 1
ATOM 19953 C C . ILE B 1 383 ? 8.862 19.684 88.001 1 18.897 424 ILE B C 1
ATOM 19954 O O . ILE B 1 383 ? 8.187 18.796 88.533 1 19.779 424 ILE B O 1
ATOM 19987 N N . CYS B 1 385 ? 11.309 18.811 91.24 1 19.256 426 CYS B N 1
ATOM 19988 C CA . CYS B 1 385 ? 11.694 19.41 92.511 1 22.64 426 CYS B CA 1
ATOM 19989 C C . CYS B 1 385 ? 12.569 18.437 93.303 1 21.629 426 CYS B C 1
ATOM 19990 O O . CYS B 1 385 ? 12.25 17.25 93.405 1 20.536 426 CYS B O 1
ATOM 19998 N N . GLU B 1 386 ? 13.682 18.965 93.834 1 20.93 427 GLU B N 1
ATOM 19999 C CA . GLU B 1 386 ? 14.472 18.26 94.836 1 21.09 427 GLU B CA 1
ATOM 20000 C C . GLU B 1 386 ? 13.761 18.375 96.183 1 20.266 427 GLU B C 1
ATOM 20001 O O . GLU B 1 386 ? 13.277 19.442 96.544 1 18.586 427 GLU B O 1
ATOM 20013 N N . LYS B 1 387 ? 13.776 17.27 96.952 1 22.171 428 LYS B N 1
ATOM 20014 C CA . LYS B 1 387 ? 13.099 17.2 98.235 1 22.217 428 LYS B CA 1
ATOM 20015 C C . LYS B 1 387 ? 14.113 16.818 99.311 1 21.954 428 LYS B C 1
ATOM 20016 O O . LYS B 1 387 ? 14.998 16.011 99.034 1 21.641 428 LYS B O 1
ATOM 20035 N N . TYR B 1 388 ? 13.982 17.383 100.526 1 24.179 429 TYR B N 1
ATOM 20036 C CA . TYR B 1 388 ? 15.052 17.292 101.531 1 24.053 429 TYR B CA 1
ATOM 20037 C C . TYR B 1 388 ? 14.69 16.316 102.634 1 23.749 429 TYR B C 1
ATOM 20038 O O . TYR B 1 388 ? 15.177 16.441 103.749 1 26.211 429 TYR B O 1
ATOM 20056 N N . THR B 1 389 ? 13.896 15.304 102.31 1 23.311 430 THR B N 1
ATOM 20057 C CA . THR B 1 389 ? 13.262 14.496 103.334 1 24.861 430 THR B CA 1
ATOM 20058 C C . THR B 1 389 ? 14.206 13.419 103.87 1 25.053 430 THR B C 1
ATOM 20059 O O . THR B 1 389 ? 14.235 13.211 105.077 1 25.239 430 THR B O 1
ATOM 20070 N N . THR B 1 390 ? 14.96 12.748 102.992 1 23.397 431 THR B N 1
ATOM 20071 C CA . THR B 1 390 ? 15.783 11.617 103.386 1 24.227 431 THR B CA 1
ATOM 20072 C C . THR B 1 390 ? 17.086 12.095 104.025 1 22.954 431 THR B C 1
ATOM 20073 O O . THR B 1 390 ? 17.335 13.286 104.1 1 23.71 431 THR B O 1
ATOM 20084 N N . GLN B 1 391 ? 17.882 11.135 104.525 1 22.551 432 GLN B N 1
ATOM 20085 C CA . GLN B 1 391 ? 19.055 11.4 105.352 1 22.096 432 GLN B CA 1
ATOM 20086 C C . GLN B 1 391 ? 20.327 11.667 104.523 1 21.699 432 GLN B C 1
ATOM 20087 O O . GLN B 1 391 ? 21.33 12.108 105.073 1 18.623 432 GLN B O 1
ATOM 20101 N N . SER B 1 392 ? 20.325 11.365 103.213 1 20.728 433 SER B N 1
ATOM 20102 C CA . SER B 1 392 ? 21.582 11.355 102.469 1 22.83 433 SER B CA 1
ATOM 20103 C C . SER B 1 392 ? 21.387 11.526 100.959 1 22.072 433 SER B C 1
ATOM 20104 O O . SER B 1 392 ? 20.277 11.395 100.45 1 20.961 433 SER B O 1
ATOM 20112 N N . GLY B 1 393 ? 22.506 11.858 100.284 1 21.747 434 GLY B N 1
ATOM 20113 C CA . GLY B 1 393 ? 22.596 11.997 98.837 1 22.177 434 GLY B CA 1
ATOM 20114 C C . GLY B 1 393 ? 22.081 13.341 98.311 1 22.133 434 GLY B C 1
ATOM 20115 O O . GLY B 1 393 ? 21.61 13.424 97.186 1 22.886 434 GLY B O 1
ATOM 20119 N N . PHE B 1 394 ? 22.171 14.393 99.122 1 22.246 435 PHE B N 1
ATOM 20120 C CA . PHE B 1 394 ? 21.554 15.663 98.79 1 20.478 435 PHE B CA 1
ATOM 20121 C C . PHE B 1 394 ? 22.208 16.278 97.555 1 18.562 435 PHE B C 1
ATOM 20122 O O . PHE B 1 394 ? 21.519 16.795 96.691 1 17.138 435 PHE B O 1
ATOM 20139 N N . PHE B 1 395 ? 23.54 16.207 97.456 1 19.111 436 PHE B N 1
ATOM 20140 C CA . PHE B 1 395 ? 24.223 16.802 96.296 1 19.343 436 PHE B CA 1
ATOM 20141 C C . PHE B 1 395 ? 23.942 15.971 95.037 1 19.066 436 PHE B C 1
ATOM 20142 O O . PHE B 1 395 ? 23.718 16.514 93.96 1 17.253 436 PHE B O 1
ATOM 20159 N N . ASN B 1 396 ? 23.922 14.648 95.2 1 19.717 437 ASN B N 1
ATOM 20160 C CA . ASN B 1 396 ? 23.576 13.745 94.12 1 20.648 437 ASN B CA 1
ATOM 20161 C C . ASN B 1 396 ? 22.225 14.12 93.513 1 20.058 437 ASN B C 1
ATOM 20162 O O . ASN B 1 396 ? 22.093 14.345 92.316 1 18.736 437 ASN B O 1
ATOM 20173 N N . VAL B 1 397 ? 21.217 14.161 94.385 1 20.164 438 VAL B N 1
ATOM 20174 C CA . VAL B 1 397 ? 19.866 14.447 93.974 1 20.841 438 VAL B CA 1
ATOM 20175 C C . VAL B 1 397 ? 19.732 15.894 93.467 1 20.552 438 VAL B C 1
ATOM 20176 O O . VAL B 1 397 ? 19.011 16.133 92.521 1 21.395 438 VAL B O 1
ATOM 20189 N N . GLU B 1 398 ? 20.349 16.876 94.127 1 20.478 439 GLU B N 1
ATOM 20190 C CA . GLU B 1 398 ? 20.321 18.252 93.65 1 20.288 439 GLU B CA 1
ATOM 20191 C C . GLU B 1 398 ? 20.815 18.34 92.19 1 19.628 439 GLU B C 1
ATOM 20192 O O . GLU B 1 398 ? 20.188 18.974 91.356 1 18.513 439 GLU B O 1
ATOM 20204 N N . GLY B 1 399 ? 21.969 17.748 91.887 1 18.954 440 GLY B N 1
ATOM 20205 C CA . GLY B 1 399 ? 22.534 17.777 90.547 1 18.888 440 GLY B CA 1
ATOM 20206 C C . GLY B 1 399 ? 21.621 17.146 89.496 1 19.455 440 GLY B C 1
ATOM 20207 O O . GLY B 1 399 ? 21.518 17.627 88.364 1 17.981 440 GLY B O 1
ATOM 20211 N N . ILE B 1 400 ? 20.948 16.065 89.879 1 18.872 441 ILE B N 1
ATOM 20212 C CA . ILE B 1 400 ? 20.103 15.345 88.957 1 18.519 441 ILE B CA 1
ATOM 20213 C C . ILE B 1 400 ? 18.805 16.116 88.72 1 18.783 441 ILE B C 1
ATOM 20214 O O . ILE B 1 400 ? 18.316 16.188 87.573 1 19.11 441 ILE B O 1
ATOM 20230 N N . CYS B 1 401 ? 18.218 16.682 89.792 1 18.269 442 CYS B N 1
ATOM 20231 C CA . CYS B 1 401 ? 16.988 17.45 89.621 1 19.179 442 CYS B CA 1
ATOM 20232 C C . CYS B 1 401 ? 17.256 18.696 88.782 1 19.005 442 CYS B C 1
ATOM 20233 O O . CYS B 1 401 ? 16.536 18.967 87.821 1 16.324 442 CYS B O 1
ATOM 20241 N N . LEU B 1 402 ? 18.321 19.43 89.131 1 20.569 443 LEU B N 1
ATOM 20242 C CA . LEU B 1 402 ? 18.758 20.551 88.297 1 20.086 443 LEU B CA 1
ATOM 20243 C C . LEU B 1 402 ? 18.937 20.083 86.855 1 20.556 443 LEU B C 1
ATOM 20244 O O . LEU B 1 402 ? 18.547 20.765 85.899 1 20.575 443 LEU B O 1
ATOM 20260 N N . GLY B 1 403 ? 19.552 18.911 86.713 1 21.934 444 GLY B N 1
ATOM 20261 C CA . GLY B 1 403 ? 19.855 18.341 85.405 1 23.554 444 GLY B CA 1
ATOM 20262 C C . GLY B 1 403 ? 18.618 18.136 84.537 1 21.613 444 GLY B C 1
ATOM 20263 O O . GLY B 1 403 ? 18.676 18.376 83.342 1 22.595 444 GLY B O 1
ATOM 20267 N N . THR B 1 404 ? 17.525 17.691 85.158 1 20.382 445 THR B N 1
ATOM 20268 C CA . THR B 1 404 ? 16.284 17.414 84.457 1 19.157 445 THR B CA 1
ATOM 20269 C C . THR B 1 404 ? 15.747 18.677 83.783 1 19.312 445 THR B C 1
ATOM 20270 O O . THR B 1 404 ? 15.14 18.59 82.704 1 18.498 445 THR B O 1
ATOM 20281 N N . TRP B 1 405 ? 15.956 19.821 84.445 1 18.858 446 TRP B N 1
ATOM 20282 C CA . TRP B 1 405 ? 15.457 21.107 83.99 1 19.988 446 TRP B CA 1
ATOM 20283 C C . TRP B 1 405 ? 16.4 21.686 82.925 1 20.617 446 TRP B C 1
ATOM 20284 O O . TRP B 1 405 ? 16.003 21.997 81.787 1 20.989 446 TRP B O 1
ATOM 20305 N N . LEU B 1 406 ? 17.684 21.776 83.286 1 19.722 447 LEU B N 1
ATOM 20306 C CA . LEU B 1 406 ? 18.673 22.305 82.36 1 19.393 447 LEU B CA 1
ATOM 20307 C C . LEU B 1 406 ? 18.668 21.509 81.045 1 19.494 447 LEU B C 1
ATOM 20308 O O . LEU B 1 406 ? 18.856 22.104 79.987 1 18.396 447 LEU B O 1
ATOM 20324 N N . SER B 1 407 ? 18.494 20.18 81.106 1 18.364 448 SER B N 1
ATOM 20325 C CA . SER B 1 407 ? 18.589 19.323 79.915 1 18.448 448 SER B CA 1
ATOM 20326 C C . SER B 1 407 ? 17.362 19.397 79.007 1 18.565 448 SER B C 1
ATOM 20327 O O . SER B 1 407 ? 17.377 18.857 77.904 1 19.847 448 SER B O 1
ATOM 20335 N N . GLY B 1 408 ? 16.289 20.007 79.486 1 17.771 449 GLY B N 1
ATOM 20336 C CA . GLY B 1 408 ? 15.101 20.255 78.696 1 19.249 449 GLY B CA 1
ATOM 20337 C C . GLY B 1 408 ? 13.924 19.323 78.975 1 19.352 449 GLY B C 1
ATOM 20338 O O . GLY B 1 408 ? 12.923 19.454 78.27 1 21.543 449 GLY B O 1
ATOM 20342 N N . PHE B 1 409 ? 14.013 18.431 79.981 1 19.196 450 PHE B N 1
ATOM 20343 C CA . PHE B 1 409 ? 12.945 17.48 80.273 1 19.653 450 PHE B CA 1
ATOM 20344 C C . PHE B 1 409 ? 11.872 18.107 81.149 1 21.616 450 PHE B C 1
ATOM 20345 O O . PHE B 1 409 ? 10.688 17.833 80.921 1 25.717 450 PHE B O 1
ATOM 20362 N N . ALA B 1 410 ? 12.274 18.965 82.099 1 21.61 451 ALA B N 1
ATOM 20363 C CA . ALA B 1 410 ? 11.359 19.743 82.925 1 20.175 451 ALA B CA 1
ATOM 20364 C C . ALA B 1 410 ? 11.415 21.232 82.553 1 20.267 451 ALA B C 1
ATOM 20365 O O . ALA B 1 410 ? 12.481 21.731 82.187 1 19.905 451 ALA B O 1
ATOM 20372 N N . GLY B 1 411 ? 10.272 21.939 82.698 1 18.742 452 GLY B N 1
ATOM 20373 C CA . GLY B 1 411 ? 10.175 23.342 82.303 1 19.464 452 GLY B CA 1
ATOM 20374 C C . GLY B 1 411 ? 10.531 24.289 83.469 1 19.55 452 GLY B C 1
ATOM 20375 O O . GLY B 1 411 ? 10.856 25.442 83.232 1 18.441 452 GLY B O 1
ATOM 20379 N N . GLN B 1 412 ? 10.443 23.791 84.714 1 18.611 453 GLN B N 1
ATOM 20380 C CA . GLN B 1 412 ? 10.915 24.509 85.891 1 19.242 453 GLN B CA 1
ATOM 20381 C C . GLN B 1 412 ? 11.571 23.54 86.872 1 19.78 453 GLN B C 1
ATOM 20382 O O . GLN B 1 412 ? 11.338 22.33 86.809 1 21.286 453 GLN B O 1
ATOM 20396 N N . TYR B 1 413 ? 12.332 24.137 87.806 1 19.964 454 TYR B N 1
ATOM 20397 C CA . TYR B 1 413 ? 13.046 23.456 88.857 1 19.09 454 TYR B CA 1
ATOM 20398 C C . TYR B 1 413 ? 12.666 24.106 90.177 1 19.338 454 TYR B C 1
ATOM 20399 O O . TYR B 1 413 ? 12.583 25.333 90.284 1 17.987 454 TYR B O 1
ATOM 20417 N N . GLY B 1 414 ? 12.455 23.26 91.2 1 18.607 455 GLY B N 1
ATOM 20418 C CA . GLY B 1 414 ? 12.042 23.788 92.481 1 20.724 455 GLY B CA 1
ATOM 20419 C C . GLY B 1 414 ? 12.645 23.022 93.651 1 20.158 455 GLY B C 1
ATOM 20420 O O . GLY B 1 414 ? 13.311 21.99 93.488 1 21.406 455 GLY B O 1
ATOM 20424 N N . ILE B 1 415 ? 12.455 23.605 94.831 1 19.907 456 ILE B N 1
ATOM 20425 C CA . ILE B 1 415 ? 12.968 22.982 96.033 1 20.224 456 ILE B CA 1
ATOM 20426 C C . ILE B 1 415 ? 11.801 22.738 96.985 1 19.703 456 ILE B C 1
ATOM 20427 O O . ILE B 1 415 ? 11.009 23.632 97.261 1 20.559 456 ILE B O 1
ATOM 20443 N N . ARG B 1 416 ? 11.736 21.51 97.511 1 20.539 457 ARG B N 1
ATOM 20444 C CA . ARG B 1 416 ? 10.828 21.181 98.586 1 21.39 457 ARG B CA 1
ATOM 20445 C C . ARG B 1 416 ? 11.676 20.835 99.824 1 22.366 457 ARG B C 1
ATOM 20446 O O . ARG B 1 416 ? 12.102 19.685 100.041 1 21.421 457 ARG B O 1
ATOM 20467 N N . PHE B 1 417 ? 11.916 21.878 100.622 1 21.79 458 PHE B N 1
ATOM 20468 C CA . PHE B 1 417 ? 12.776 21.779 101.783 1 22.312 458 PHE B CA 1
ATOM 20469 C C . PHE B 1 417 ? 12.004 21.087 102.897 1 21.59 458 PHE B C 1
ATOM 20470 O O . PHE B 1 417 ? 10.789 21.215 102.987 1 20.932 458 PHE B O 1
ATOM 20487 N N . ASP B 1 418 ? 12.723 20.322 103.712 1 23.254 459 ASP B N 1
ATOM 20488 C CA . ASP B 1 418 ? 12.096 19.5 104.741 1 24.984 459 ASP B CA 1
ATOM 20489 C C . ASP B 1 418 ? 13.059 19.426 105.918 1 23.106 459 ASP B C 1
ATOM 20490 O O . ASP B 1 418 ? 14.252 19.172 105.729 1 27.702 459 ASP B O 1
ATOM 20499 N N . GLN B 1 419 ? 12.552 19.687 107.121 1 24.063 460 GLN B N 1
ATOM 20500 C CA . GLN B 1 419 ? 13.34 19.512 108.346 1 23.653 460 GLN B CA 1
ATOM 20501 C C . GLN B 1 419 ? 13.903 18.091 108.491 1 25.227 460 GLN B C 1
ATOM 20502 O O . GLN B 1 419 ? 14.948 17.873 109.127 1 25.419 460 GLN B O 1
ATOM 20516 N N . CYS B 1 420 ? 13.194 17.104 107.915 1 24.546 461 CYS B N 1
ATOM 20517 C CA . CYS B 1 420 ? 13.51 15.684 108.106 1 25.975 461 CYS B CA 1
ATOM 20518 C C . CYS B 1 420 ? 14.88 15.302 107.502 1 26.077 461 CYS B C 1
ATOM 20519 O O . CYS B 1 420 ? 15.458 14.265 107.869 1 23.536 461 CYS B O 1
ATOM 20527 N N . GLY B 1 421 ? 15.435 16.184 106.64 1 25.371 462 GLY B N 1
ATOM 20528 C CA . GLY B 1 421 ? 16.779 16.013 106.105 1 24.193 462 GLY B CA 1
ATOM 20529 C C . GLY B 1 421 ? 17.877 16.109 107.171 1 25.089 462 GLY B C 1
ATOM 20530 O O . GLY B 1 421 ? 18.996 15.637 106.946 1 25.515 462 GLY B O 1
ATOM 20534 N N . TRP B 1 422 ? 17.574 16.734 108.324 1 23.641 463 TRP B N 1
ATOM 20535 C CA . TRP B 1 422 ? 18.551 16.837 109.398 1 23.099 463 TRP B CA 1
ATOM 20536 C C . TRP B 1 422 ? 18.949 15.444 109.851 1 23.992 463 TRP B C 1
ATOM 20537 O O . TRP B 1 422 ? 18.073 14.61 110.074 1 23.769 463 TRP B O 1
ATOM 20558 N N . THR B 1 423 ? 20.261 15.215 110.007 1 24.221 464 THR B N 1
ATOM 20559 C CA . THR B 1 423 ? 20.774 13.884 110.276 1 25.624 464 THR B CA 1
ATOM 20560 C C . THR B 1 423 ? 20.256 13.413 111.631 1 26.854 464 THR B C 1
ATOM 20561 O O . THR B 1 423 ? 20.397 14.125 112.615 1 25.372 464 THR B O 1
ATOM 20572 N N . GLU B 1 424 ? 19.664 12.214 111.667 1 30.603 465 GLU B N 1
ATOM 20573 C CA . GLU B 1 424 ? 19.047 11.68 112.884 1 36.702 465 GLU B CA 1
ATOM 20574 C C . GLU B 1 424 ? 20.106 11.405 113.951 1 37.478 465 GLU B C 1
ATOM 20575 O O . GLU B 1 424 ? 21.252 11.114 113.612 1 35.959 465 GLU B O 1
ATOM 20587 N N . GLU B 1 425 ? 19.697 11.522 115.222 1 40.246 466 GLU B N 1
ATOM 20588 C CA . GLU B 1 425 ? 20.547 11.301 116.385 1 44.367 466 GLU B CA 1
ATOM 20589 C C . GLU B 1 425 ? 21.53 12.456 116.607 1 47.467 466 GLU B C 1
ATOM 20590 O O . GLU B 1 425 ? 21.387 13.184 117.593 1 51.594 466 GLU B O 1
ATOM 20602 N N . LYS B 1 426 ? 22.493 12.634 115.682 1 43.165 467 LYS B N 1
ATOM 20603 C CA . LYS B 1 426 ? 23.663 13.481 115.889 1 41.021 467 LYS B CA 1
ATOM 20604 C C . LYS B 1 426 ? 23.496 14.877 115.279 1 35.01 467 LYS B C 1
ATOM 20605 O O . LYS B 1 426 ? 24.149 15.822 115.722 1 32.764 467 LYS B O 1
ATOM 20624 N N . GLY B 1 427 ? 22.621 15.033 114.277 1 30.957 468 GLY B N 1
ATOM 20625 C CA . GLY B 1 427 ? 22.437 16.311 113.609 1 28.534 468 GLY B CA 1
ATOM 20626 C C . GLY B 1 427 ? 23.704 16.734 112.866 1 28.806 468 GLY B C 1
ATOM 20627 O O . GLY B 1 427 ? 24.443 15.894 112.379 1 25.67 468 GLY B O 1
ATOM 20631 N N . GLN B 1 428 ? 23.913 18.047 112.742 1 30.156 469 GLN B N 1
ATOM 20632 C CA . GLN B 1 428 ? 25.079 18.613 112.09 1 29.71 469 GLN B CA 1
ATOM 20633 C C . GLN B 1 428 ? 25.6 19.745 112.976 1 29.238 469 GLN B C 1
ATOM 20634 O O . GLN B 1 428 ? 24.827 20.44 113.637 1 27.606 469 GLN B O 1
ATOM 20648 N N . ASN B 1 429 ? 26.926 19.887 113.011 1 27.101 470 ASN B N 1
ATOM 20649 C CA . ASN B 1 429 ? 27.592 20.922 113.786 1 29.875 470 ASN B CA 1
ATOM 20650 C C . ASN B 1 429 ? 27.351 20.782 115.294 1 32.346 470 ASN B C 1
ATOM 20651 O O . ASN B 1 429 ? 27.527 21.78 116 1 33.721 470 ASN B O 1
ATOM 20662 N N . GLY B 1 430 ? 26.955 19.575 115.765 1 32.275 471 GLY B N 1
ATOM 20663 C CA . GLY B 1 430 ? 26.661 19.304 117.164 1 33.736 471 GLY B CA 1
ATOM 20664 C C . GLY B 1 430 ? 25.259 19.765 117.567 1 35.358 471 GLY B C 1
ATOM 20665 O O . GLY B 1 430 ? 24.932 19.815 118.753 1 39.743 471 GLY B O 1
ATOM 20669 N N . ASP B 1 431 ? 24.435 20.112 116.568 1 32.786 472 ASP B N 1
ATOM 20670 C CA . ASP B 1 431 ? 23.059 20.507 116.787 1 32.877 472 ASP B CA 1
ATOM 20671 C C . ASP B 1 431 ? 22.19 19.297 116.498 1 34.272 472 ASP B C 1
ATOM 20672 O O . ASP B 1 431 ? 21.915 19.011 115.318 1 27.825 472 ASP B O 1
ATOM 20681 N N . LYS B 1 432 ? 21.803 18.595 117.585 1 33.839 473 LYS B N 1
ATOM 20682 C CA . LYS B 1 432 ? 21.007 17.382 117.499 1 34.924 473 LYS B CA 1
ATOM 20683 C C . LYS B 1 432 ? 19.661 17.711 116.865 1 30.357 473 LYS B C 1
ATOM 20684 O O . LYS B 1 432 ? 19.212 17.005 115.969 1 29.567 473 LYS B O 1
ATOM 20703 N N . ASP B 1 433 ? 19.027 18.794 117.315 1 28.263 474 ASP B N 1
ATOM 20704 C CA . ASP B 1 433 ? 17.694 19.124 116.848 1 29.151 474 ASP B CA 1
ATOM 20705 C C . ASP B 1 433 ? 17.817 20.049 115.654 1 25.946 474 ASP B C 1
ATOM 20706 O O . ASP B 1 433 ? 18.715 20.882 115.642 1 25.336 474 ASP B O 1
ATOM 20715 N N . PHE B 1 434 ? 16.919 19.899 114.677 1 26.035 475 PHE B N 1
ATOM 20716 C CA . PHE B 1 434 ? 16.921 20.745 113.48 1 26.32 475 PHE B CA 1
ATOM 20717 C C . PHE B 1 434 ? 16.657 22.22 113.815 1 24.776 475 PHE B C 1
ATOM 20718 O O . PHE B 1 434 ? 15.599 22.57 114.306 1 23.331 475 PHE B O 1
ATOM 20735 N N . PRO B 1 435 ? 17.598 23.157 113.575 1 25.129 476 PRO B N 1
ATOM 20736 C CA . PRO B 1 435 ? 17.323 24.573 113.799 1 25.58 476 PRO B CA 1
ATOM 20737 C C . PRO B 1 435 ? 16.738 25.238 112.559 1 23.453 476 PRO B C 1
ATOM 20738 O O . PRO B 1 435 ? 17.339 25.112 111.493 1 25.164 476 PRO B O 1
ATOM 20749 N N . PRO B 1 436 ? 15.55 25.899 112.638 1 23.505 477 PRO B N 1
ATOM 20750 C CA . PRO B 1 436 ? 14.897 26.48 111.463 1 22.87 477 PRO B CA 1
ATOM 20751 C C . PRO B 1 436 ? 15.802 27.332 110.576 1 20.727 477 PRO B C 1
ATOM 20752 O O . PRO B 1 436 ? 15.631 27.32 109.368 1 21.95 477 PRO B O 1
ATOM 20763 N N . ALA B 1 437 ? 16.758 28.045 111.173 1 20.719 478 ALA B N 1
ATOM 20764 C CA . ALA B 1 437 ? 17.636 28.935 110.418 1 22.925 478 ALA B CA 1
ATOM 20765 C C . ALA B 1 437 ? 18.478 28.16 109.403 1 23.417 478 ALA B C 1
ATOM 20766 O O . ALA B 1 437 ? 18.814 28.717 108.361 1 25.472 478 ALA B O 1
ATOM 20773 N N . ALA B 1 438 ? 18.84 26.902 109.735 1 22.996 479 ALA B N 1
ATOM 20774 C CA . ALA B 1 438 ? 19.589 26.027 108.829 1 23.392 479 ALA B CA 1
ATOM 20775 C C . ALA B 1 438 ? 18.911 25.923 107.452 1 22.622 479 ALA B C 1
ATOM 20776 O O . ALA B 1 438 ? 19.603 25.803 106.43 1 20.718 479 ALA B O 1
ATOM 20783 N N . GLY B 1 439 ? 17.578 25.974 107.442 1 20.452 480 GLY B N 1
ATOM 20784 C CA . GLY B 1 439 ? 16.808 25.727 106.226 1 22.211 480 GLY B CA 1
ATOM 20785 C C . GLY B 1 439 ? 16.813 26.895 105.237 1 21.541 480 GLY B C 1
ATOM 20786 O O . GLY B 1 439 ? 16.467 26.719 104.063 1 26.116 480 GLY B O 1
ATOM 20790 N N . ALA B 1 440 ? 17.155 28.091 105.701 1 20.803 481 ALA B N 1
ATOM 20791 C CA . ALA B 1 440 ? 17.228 29.247 104.806 1 21.365 481 ALA B CA 1
ATOM 20792 C C . ALA B 1 440 ? 18.386 29.087 103.796 1 20.209 481 ALA B C 1
ATOM 20793 O O . ALA B 1 440 ? 18.386 29.661 102.698 1 19.336 481 ALA B O 1
ATOM 20800 N N . LEU B 1 441 ? 19.402 28.314 104.209 1 19.564 482 LEU B N 1
ATOM 20801 C CA . LEU B 1 441 ? 20.669 28.232 103.504 1 20.631 482 LEU B CA 1
ATOM 20802 C C . LEU B 1 441 ? 20.473 27.553 102.155 1 21.223 482 LEU B C 1
ATOM 20803 O O . LEU B 1 441 ? 20.68 28.191 101.127 1 20.641 482 LEU B O 1
ATOM 20819 N N . PRO B 1 442 ? 20.051 26.278 102.068 1 20.996 483 PRO B N 1
ATOM 20820 C CA . PRO B 1 442 ? 19.845 25.687 100.751 1 21.689 483 PRO B CA 1
ATOM 20821 C C . PRO B 1 442 ? 18.857 26.468 99.898 1 22.218 483 PRO B C 1
ATOM 20822 O O . PRO B 1 442 ? 19.09 26.603 98.707 1 26.902 483 PRO B O 1
ATOM 20833 N N . ILE B 1 443 ? 17.766 26.991 100.481 1 21.236 484 ILE B N 1
ATOM 20834 C CA . ILE B 1 443 ? 16.749 27.608 99.648 1 18.906 484 ILE B CA 1
ATOM 20835 C C . ILE B 1 443 ? 17.337 28.834 98.943 1 18.071 484 ILE B C 1
ATOM 20836 O O . ILE B 1 443 ? 17.2 28.982 97.728 1 18.393 484 ILE B O 1
ATOM 20852 N N . ILE B 1 444 ? 18.019 29.711 99.672 1 18.663 485 ILE B N 1
ATOM 20853 C CA . ILE B 1 444 ? 18.474 30.95 99.068 1 19.893 485 ILE B CA 1
ATOM 20854 C C . ILE B 1 444 ? 19.555 30.614 98.041 1 20.279 485 ILE B C 1
ATOM 20855 O O . ILE B 1 444 ? 19.548 31.159 96.942 1 19.027 485 ILE B O 1
ATOM 20871 N N . GLU B 1 445 ? 20.458 29.707 98.421 1 19.151 486 GLU B N 1
ATOM 20872 C CA . GLU B 1 445 ? 21.532 29.257 97.555 1 20.582 486 GLU B CA 1
ATOM 20873 C C . GLU B 1 445 ? 20.98 28.691 96.237 1 20.205 486 GLU B C 1
ATOM 20874 O O . GLU B 1 445 ? 21.41 29.097 95.17 1 21.756 486 GLU B O 1
ATOM 20886 N N . HIS B 1 446 ? 20.028 27.759 96.289 1 20.657 487 HIS B N 1
ATOM 20887 C CA . HIS B 1 446 ? 19.586 27.064 95.09 1 20.832 487 HIS B CA 1
ATOM 20888 C C . HIS B 1 446 ? 18.689 27.963 94.233 1 19.68 487 HIS B C 1
ATOM 20889 O O . HIS B 1 446 ? 18.706 27.881 93.01 1 19.737 487 HIS B O 1
ATOM 20904 N N . VAL B 1 447 ? 17.904 28.82 94.877 1 19.093 488 VAL B N 1
ATOM 20905 C CA . VAL B 1 447 ? 17.067 29.759 94.165 1 19.096 488 VAL B CA 1
ATOM 20906 C C . VAL B 1 447 ? 17.952 30.725 93.382 1 20.171 488 VAL B C 1
ATOM 20907 O O . VAL B 1 447 ? 17.802 30.866 92.172 1 21.019 488 VAL B O 1
ATOM 20937 N N . LEU B 1 449 ? 21.342 30.791 92.891 1 20.406 490 LEU B N 1
ATOM 20938 C CA . LEU B 1 449 ? 22.502 30.343 92.148 1 22.279 490 LEU B CA 1
ATOM 20939 C C . LEU B 1 449 ? 22.14 29.259 91.128 1 22.676 490 LEU B C 1
ATOM 20940 O O . LEU B 1 449 ? 22.94 29.031 90.22 1 23.66 490 LEU B O 1
ATOM 20956 N N . THR B 1 450 ? 20.989 28.58 91.26 1 20.091 491 THR B N 1
ATOM 20957 C CA . THR B 1 450 ? 20.691 27.51 90.325 1 19.147 491 THR B CA 1
ATOM 20958 C C . THR B 1 450 ? 19.3 27.686 89.73 1 19.172 491 THR B C 1
ATOM 20959 O O . THR B 1 450 ? 18.823 26.805 89.013 1 21.105 491 THR B O 1
ATOM 20970 N N . GLY B 1 451 ? 18.705 28.859 89.935 1 18.581 492 GLY B N 1
ATOM 20971 C CA . GLY B 1 451 ? 17.55 29.296 89.166 1 18.994 492 GLY B CA 1
ATOM 20972 C C . GLY B 1 451 ? 16.239 28.572 89.469 1 18.76 492 GLY B C 1
ATOM 20973 O O . GLY B 1 451 ? 15.35 28.543 88.609 1 19.828 492 GLY B O 1
ATOM 20977 N N . GLN B 1 452 ? 16.063 28.028 90.687 1 18.085 493 GLN B N 1
ATOM 20978 C CA . GLN B 1 452 ? 14.761 27.506 91.078 1 17.746 493 GLN B CA 1
ATOM 20979 C C . GLN B 1 452 ? 13.682 28.601 91.119 1 18.357 493 GLN B C 1
ATOM 20980 O O . GLN B 1 452 ? 13.896 29.661 91.718 1 18.815 493 GLN B O 1
ATOM 20994 N N . THR B 1 453 ? 12.503 28.298 90.545 1 17.201 494 THR B N 1
ATOM 20995 C CA . THR B 1 453 ? 11.391 29.242 90.466 1 16.569 494 THR B CA 1
ATOM 20996 C C . THR B 1 453 ? 10.216 28.821 91.344 1 16.273 494 THR B C 1
ATOM 20997 O O . THR B 1 453 ? 9.186 29.499 91.384 1 16.178 494 THR B O 1
ATOM 21008 N N . VAL B 1 454 ? 10.346 27.67 91.996 1 17.776 495 VAL B N 1
ATOM 21009 C CA . VAL B 1 454 ? 9.307 27.131 92.851 1 18.014 495 VAL B CA 1
ATOM 21010 C C . VAL B 1 454 ? 9.953 26.788 94.176 1 18.993 495 VAL B C 1
ATOM 21011 O O . VAL B 1 454 ? 10.98 26.123 94.219 1 18.339 495 VAL B O 1
ATOM 21024 N N . ILE B 1 455 ? 9.359 27.314 95.245 1 21.106 496 ILE B N 1
ATOM 21025 C CA . ILE B 1 455 ? 9.661 26.915 96.615 1 21.506 496 ILE B CA 1
ATOM 21026 C C . ILE B 1 455 ? 8.452 26.199 97.184 1 20.063 496 ILE B C 1
ATOM 21027 O O . ILE B 1 455 ? 7.349 26.714 97.062 1 18.851 496 ILE B O 1
ATOM 21043 N N . ASP B 1 456 ? 8.666 25.021 97.774 1 21.068 497 ASP B N 1
ATOM 21044 C CA . ASP B 1 456 ? 7.551 24.196 98.243 1 22.201 497 ASP B CA 1
ATOM 21045 C C . ASP B 1 456 ? 7.772 23.927 99.724 1 22.52 497 ASP B C 1
ATOM 21046 O O . ASP B 1 456 ? 8.848 23.463 100.121 1 19.375 497 ASP B O 1
ATOM 21055 N N . GLY B 1 457 ? 6.755 24.299 100.52 1 23.136 498 GLY B N 1
ATOM 21056 C CA . GLY B 1 457 ? 6.755 24.033 101.954 1 24.603 498 GLY B CA 1
ATOM 21057 C C . GLY B 1 457 ? 7.019 25.3 102.761 1 22.711 498 GLY B C 1
ATOM 21058 O O . GLY B 1 457 ? 6.379 26.306 102.518 1 26.267 498 GLY B O 1
ATOM 21062 N N . PRO B 1 458 ? 7.964 25.298 103.719 1 21.244 499 PRO B N 1
ATOM 21063 C CA . PRO B 1 458 ? 8.771 24.122 104.036 1 23.269 499 PRO B CA 1
ATOM 21064 C C . PRO B 1 458 ? 8.057 23.04 104.839 1 24.396 499 PRO B C 1
ATOM 21065 O O . PRO B 1 458 ? 7.085 23.345 105.521 1 25.586 499 PRO B O 1
ATOM 21076 N N . GLU B 1 459 ? 8.574 21.794 104.759 1 23.5 500 GLU B N 1
ATOM 21077 C CA . GLU B 1 459 ? 8.074 20.669 105.551 1 24.749 500 GLU B CA 1
ATOM 21078 C C . GLU B 1 459 ? 8.829 20.575 106.885 1 22.378 500 GLU B C 1
ATOM 21079 O O . GLU B 1 459 ? 9.925 21.099 107.005 1 21.269 500 GLU B O 1
ATOM 21091 N N . LEU B 1 460 ? 8.227 19.982 107.931 1 21.282 501 LEU B N 1
ATOM 21092 C CA . LEU B 1 460 ? 6.856 19.507 107.922 1 22.694 501 LEU B CA 1
ATOM 21093 C C . LEU B 1 460 ? 5.923 20.705 108.067 1 23.163 501 LEU B C 1
ATOM 21094 O O . LEU B 1 460 ? 6.183 21.596 108.86 1 22.225 501 LEU B O 1
ATOM 21110 N N . ILE B 1 461 ? 4.847 20.713 107.289 1 24.792 502 ILE B N 1
ATOM 21111 C CA . ILE B 1 461 ? 3.925 21.843 107.265 1 26.263 502 ILE B CA 1
ATOM 21112 C C . ILE B 1 461 ? 3.437 22.193 108.673 1 24.891 502 ILE B C 1
ATOM 21113 O O . ILE B 1 461 ? 3.359 23.367 109.042 1 23.078 502 ILE B O 1
ATOM 21129 N N . TRP B 1 462 ? 3.086 21.157 109.439 1 26.433 503 TRP B N 1
ATOM 21130 C CA . TRP B 1 462 ? 2.471 21.303 110.748 1 26.557 503 TRP B CA 1
ATOM 21131 C C . TRP B 1 462 ? 3.509 21.503 111.841 1 26.267 503 TRP B C 1
ATOM 21132 O O . TRP B 1 462 ? 3.156 21.495 113.013 1 25.521 503 TRP B O 1
ATOM 21153 N N . GLN B 1 463 ? 4.787 21.685 111.473 1 27.772 504 GLN B N 1
ATOM 21154 C CA . GLN B 1 463 ? 5.779 22.09 112.46 1 30.403 504 GLN B CA 1
ATOM 21155 C C . GLN B 1 463 ? 6.56 23.327 112.013 1 28.156 504 GLN B C 1
ATOM 21156 O O . GLN B 1 463 ? 7.185 23.985 112.852 1 26.349 504 GLN B O 1
ATOM 21170 N N . GLN B 1 464 ? 6.531 23.637 110.71 1 25.287 505 GLN B N 1
ATOM 21171 C CA . GLN B 1 464 ? 7.304 24.775 110.216 1 25.451 505 GLN B CA 1
ATOM 21172 C C . GLN B 1 464 ? 6.453 25.905 109.624 1 23.223 505 GLN B C 1
ATOM 21173 O O . GLN B 1 464 ? 6.985 26.998 109.46 1 23.087 505 GLN B O 1
ATOM 21187 N N . CYS B 1 465 ? 5.187 25.632 109.255 1 21.982 506 CYS B N 1
ATOM 21188 C CA . CYS B 1 465 ? 4.317 26.597 108.623 1 21.494 506 CYS B CA 1
ATOM 21189 C C . CYS B 1 465 ? 3.161 26.949 109.572 1 22.949 506 CYS B C 1
ATOM 21190 O O . CYS B 1 465 ? 3.084 28.08 110.065 1 21.564 506 CYS B O 1
ATOM 21198 N N . PHE B 1 466 ? 2.267 25.99 109.855 1 24.087 507 PHE B N 1
ATOM 21199 C CA . PHE B 1 466 ? 0.977 26.311 110.463 1 25.204 507 PHE B CA 1
ATOM 21200 C C . PHE B 1 466 ? 0.584 25.28 111.513 1 26.1 507 PHE B C 1
ATOM 21201 O O . PHE B 1 466 ? 0.896 24.091 111.387 1 24.277 507 PHE B O 1
ATOM 21218 N N . LYS B 1 467 ? -0.187 25.764 112.492 1 28.002 508 LYS B N 1
ATOM 21219 C CA . LYS B 1 467 ? -0.75 24.926 113.527 1 28.624 508 LYS B CA 1
ATOM 21220 C C . LYS B 1 467 ? -2.132 25.442 113.923 1 28.137 508 LYS B C 1
ATOM 21221 O O . LYS B 1 467 ? -2.445 26.618 113.819 1 26.335 508 LYS B O 1
ATOM 21240 N N . GLU B 1 468 ? 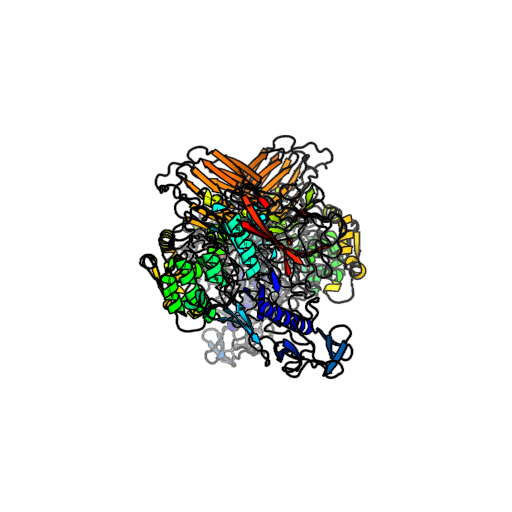-2.978 24.492 114.328 1 28.224 509 GLU B N 1
ATOM 21241 C CA . GLU B 1 468 ? -4.248 24.79 114.939 1 27.663 509 GLU B CA 1
ATOM 21242 C C . GLU B 1 468 ? -4.025 25.009 116.438 1 26.827 509 GLU B C 1
ATOM 21243 O O . GLU B 1 468 ? -3.367 24.201 117.083 1 24.203 509 GLU B O 1
ATOM 21255 N N . THR B 1 469 ? -4.583 26.101 116.977 1 24.748 510 THR B N 1
ATOM 21256 C CA . THR B 1 469 ? -4.63 26.322 118.41 1 27.719 510 THR B CA 1
ATOM 21257 C C . THR B 1 469 ? -6.014 25.914 118.943 1 28.357 510 THR B C 1
ATOM 21258 O O . THR B 1 469 ? -6.856 25.336 118.233 1 26.756 510 THR B O 1
ATOM 21269 N N . ASN B 1 470 ? -6.223 26.21 120.217 1 32.613 511 ASN B N 1
ATOM 21270 C CA . ASN B 1 470 ? -7.543 26.289 120.809 1 35.716 511 ASN B CA 1
ATOM 21271 C C . ASN B 1 470 ? -8.469 27.172 119.966 1 31.838 511 ASN B C 1
ATOM 21272 O O . ASN B 1 470 ? -8.056 28.138 119.322 1 26.029 511 ASN B O 1
ATOM 21283 N N . ALA B 1 471 ? -9.76 26.846 120.043 1 28.022 512 ALA B N 1
ATOM 21284 C CA . ALA B 1 471 ? -10.774 27.689 119.461 1 26.943 512 ALA B CA 1
ATOM 21285 C C . ALA B 1 471 ? -10.718 29.063 120.13 1 26.124 512 ALA B C 1
ATOM 21286 O O . ALA B 1 471 ? -10.208 29.188 121.227 1 26.141 512 ALA B O 1
ATOM 21293 N N . VAL B 1 472 ? -11.196 30.094 119.437 1 25.143 513 VAL B N 1
ATOM 21294 C CA . VAL B 1 472 ? -11.152 31.471 119.923 1 26.889 513 VAL B CA 1
ATOM 21295 C C . VAL B 1 472 ? -12.564 32.041 119.917 1 27.114 513 VAL B C 1
ATOM 21296 O O . VAL B 1 472 ? -13.386 31.56 119.153 1 25.381 513 VAL B O 1
ATOM 21309 N N . SER B 1 473 ? -12.816 33.089 120.735 1 29.713 514 SER B N 1
ATOM 21310 C CA . SER B 1 473 ? -14.099 33.778 120.702 1 31.65 514 SER B CA 1
ATOM 21311 C C . SER B 1 473 ? -14.159 34.655 119.464 1 30.628 514 SER B C 1
ATOM 21312 O O . SER B 1 473 ? -13.215 35.373 119.219 1 35.593 514 SER B O 1
ATOM 21320 N N . VAL B 1 474 ? -15.238 34.564 118.685 1 29.498 515 VAL B N 1
ATOM 21321 C CA . VAL B 1 474 ? -15.372 35.346 117.467 1 28.27 515 VAL B CA 1
ATOM 21322 C C . VAL B 1 474 ? -16.619 36.226 117.558 1 28.334 515 VAL B C 1
ATOM 21323 O O . VAL B 1 474 ? -17.142 36.649 116.534 1 29.919 515 VAL B O 1
ATOM 21336 N N . GLY B 1 475 ? -17.089 36.498 118.777 1 28.087 516 GLY B N 1
ATOM 21337 C CA . GLY B 1 475 ? -18.14 37.486 118.995 1 27.438 516 GLY B CA 1
ATOM 21338 C C . GLY B 1 475 ? -19.532 36.868 118.955 1 28.647 516 GLY B C 1
ATOM 21339 O O . GLY B 1 475 ? -19.744 35.803 118.374 1 29.113 516 GLY B O 1
ATOM 21343 N N . ASP B 1 476 ? -20.467 37.512 119.655 1 30.634 517 ASP B N 1
ATOM 21344 C CA . ASP B 1 476 ? -21.882 37.171 119.6 1 30.723 517 ASP B CA 1
ATOM 21345 C C . ASP B 1 476 ? -22.14 35.772 120.157 1 28.752 517 ASP B C 1
ATOM 21346 O O . ASP B 1 476 ? -23.105 35.112 119.765 1 28.87 517 ASP B O 1
ATOM 21355 N N . GLY B 1 477 ? -21.306 35.357 121.128 1 27.617 518 GLY B N 1
ATOM 21356 C CA . GLY B 1 477 ? -21.443 34.072 121.812 1 26.121 518 GLY B CA 1
ATOM 21357 C C . GLY B 1 477 ? -20.817 32.899 121.031 1 25.817 518 GLY B C 1
ATOM 21358 O O . GLY B 1 477 ? -20.87 31.75 121.449 1 26.063 518 GLY B O 1
ATOM 21362 N N . TYR B 1 478 ? -20.232 33.155 119.87 1 24.66 519 TYR B N 1
ATOM 21363 C CA . TYR B 1 478 ? -19.753 32.05 119.042 1 24.833 519 TYR B CA 1
ATOM 21364 C C . TYR B 1 478 ? -18.271 31.815 119.312 1 24.977 519 TYR B C 1
ATOM 21365 O O . TYR B 1 478 ? -17.542 32.72 119.689 1 26.573 519 TYR B O 1
ATOM 21383 N N . GLN B 1 479 ? -17.822 30.596 119.045 1 25.487 520 GLN B N 1
ATOM 21384 C CA . GLN B 1 479 ? -16.405 30.297 119 1 26.266 520 GLN B CA 1
ATOM 21385 C C . GLN B 1 479 ? -16.04 29.784 117.612 1 24.226 520 GLN B C 1
ATOM 21386 O O . GLN B 1 479 ? -16.926 29.445 116.846 1 23.566 520 GLN B O 1
ATOM 21400 N N . SER B 1 480 ? -14.744 29.741 117.298 1 23.67 521 SER B N 1
ATOM 21401 C CA . SER B 1 480 ? -14.32 29.239 116.008 1 24.341 521 SER B CA 1
ATOM 21402 C C . SER B 1 480 ? -12.935 28.645 116.121 1 23.297 521 SER B C 1
ATOM 21403 O O . SER B 1 480 ? -12.169 29.059 116.958 1 24.019 521 SER B O 1
ATOM 21411 N N . ARG B 1 481 ? -12.627 27.702 115.24 1 23.414 522 ARG B N 1
ATOM 21412 C CA . ARG B 1 481 ? -11.318 27.084 115.161 1 24.059 522 ARG B CA 1
ATOM 21413 C C . ARG B 1 481 ? -10.305 28.105 114.661 1 24.212 522 ARG B C 1
ATOM 21414 O O . ARG B 1 481 ? -10.642 29.054 113.95 1 24.464 522 ARG B O 1
ATOM 21435 N N . ASN B 1 482 ? -9.051 27.921 115.057 1 24.605 523 ASN B N 1
ATOM 21436 C CA . ASN B 1 482 ? -8.046 28.949 114.828 1 23.081 523 ASN B CA 1
ATOM 21437 C C . ASN B 1 482 ? -6.723 28.312 114.423 1 22.551 523 ASN B C 1
ATOM 21438 O O . ASN B 1 482 ? -6.266 27.348 115.059 1 21.805 523 ASN B O 1
ATOM 21449 N N . TRP B 1 483 ? -6.11 28.886 113.378 1 22.254 524 TRP B N 1
ATOM 21450 C CA . TRP B 1 483 ? -4.778 28.491 112.945 1 23.746 524 TRP B CA 1
ATOM 21451 C C . TRP B 1 483 ? -3.832 29.692 113.024 1 26.419 524 TRP B C 1
ATOM 21452 O O . TRP B 1 483 ? -4.246 30.829 112.792 1 29.011 524 TRP B O 1
ATOM 21473 N N . GLU B 1 484 ? -2.568 29.407 113.333 1 25.773 525 GLU B N 1
ATOM 21474 C CA . GLU B 1 484 ? -1.498 30.389 113.355 1 27.767 525 GLU B CA 1
ATOM 21475 C C . GLU B 1 484 ? -0.302 29.921 112.517 1 25.096 525 GLU B C 1
ATOM 21476 O O . GLU B 1 484 ? -0.035 28.721 112.444 1 29.365 525 GLU B O 1
ATOM 21488 N N . CYS B 1 485 ? 0.498 30.879 112.043 1 23.866 526 CYS B N 1
ATOM 21489 C CA . CYS B 1 485 ? 1.816 30.592 111.504 1 25.293 526 CYS B CA 1
ATOM 21490 C C . CYS B 1 485 ? 2.778 30.315 112.653 1 25.448 526 CYS B C 1
ATOM 21491 O O . CYS B 1 485 ? 2.693 30.974 113.687 1 25.474 526 CYS B O 1
ATOM 21499 N N . PHE B 1 486 ? 3.704 29.376 112.453 1 25.484 527 PHE B N 1
ATOM 21500 C CA . PHE B 1 486 ? 4.884 29.32 113.302 1 27.624 527 PHE B CA 1
ATOM 21501 C C . PHE B 1 486 ? 5.717 30.575 113.051 1 27.538 527 PHE B C 1
ATOM 21502 O O . PHE B 1 486 ? 5.66 31.122 111.958 1 27.306 527 PHE B O 1
ATOM 21519 N N . PRO B 1 487 ? 6.516 31.062 114.03 1 28.502 528 PRO B N 1
ATOM 21520 C CA . PRO B 1 487 ? 7.28 32.293 113.847 1 28.456 528 PRO B CA 1
ATOM 21521 C C . PRO B 1 487 ? 8.39 32.158 112.808 1 28.565 528 PRO B C 1
ATOM 21522 O O . PRO B 1 487 ? 8.736 33.129 112.138 1 28.253 528 PRO B O 1
ATOM 21533 N N . GLN B 1 488 ? 8.946 30.948 112.671 1 26.837 529 GLN B N 1
ATOM 21534 C CA . GLN B 1 488 ? 9.956 30.7 111.655 1 25.947 529 GLN B CA 1
ATOM 21535 C C . GLN B 1 488 ? 9.334 30.898 110.265 1 23.663 529 GLN B C 1
ATOM 21536 O O . GLN B 1 488 ? 9.982 31.431 109.37 1 22.35 529 GLN B O 1
ATOM 21550 N N . PHE B 1 489 ? 8.066 30.524 110.073 1 21.57 530 PHE B N 1
ATOM 21551 C CA . PHE B 1 489 ? 7.436 30.733 108.773 1 20.425 530 PHE B CA 1
ATOM 21552 C C . PHE B 1 489 ? 7.436 32.228 108.432 1 21.371 530 PHE B C 1
ATOM 21553 O O . PHE B 1 489 ? 7.677 32.632 107.297 1 18.63 530 PHE B O 1
ATOM 21570 N N . VAL B 1 490 ? 7.136 33.05 109.449 1 21.381 531 VAL B N 1
ATOM 21571 C CA . VAL B 1 490 ? 7.005 34.477 109.244 1 21.709 531 VAL B CA 1
ATOM 21572 C C . VAL B 1 490 ? 8.396 35.083 109.029 1 21.822 531 VAL B C 1
ATOM 21573 O O . VAL B 1 490 ? 8.561 35.906 108.132 1 25.577 531 VAL B O 1
ATOM 21586 N N . ASN B 1 491 ? 9.366 34.667 109.853 1 20.474 532 ASN B N 1
ATOM 21587 C CA . ASN B 1 491 ? 10.668 35.313 109.924 1 21.521 532 ASN B CA 1
ATOM 21588 C C . ASN B 1 491 ? 11.709 34.694 108.976 1 23.102 532 ASN B C 1
ATOM 21589 O O . ASN B 1 491 ? 12.805 35.235 108.831 1 26.698 532 ASN B O 1
ATOM 21600 N N . ILE B 1 492 ? 11.391 33.552 108.359 1 21.077 533 ILE B N 1
ATOM 21601 C CA . ILE B 1 492 ? 12.287 32.93 107.406 1 19.487 533 ILE B CA 1
ATOM 21602 C C . ILE B 1 492 ? 11.616 32.94 106.043 1 18.966 533 ILE B C 1
ATOM 21603 O O . ILE B 1 492 ? 12.09 33.653 105.162 1 20.475 533 ILE B O 1
ATOM 21619 N N . ASN B 1 493 ? 10.51 32.226 105.9 1 18.669 534 ASN B N 1
ATOM 21620 C CA . ASN B 1 493 ? 9.995 31.867 104.581 1 21.371 534 ASN B CA 1
ATOM 21621 C C . ASN B 1 493 ? 9.241 33.034 103.962 1 21.869 534 ASN B C 1
ATOM 21622 O O . ASN B 1 493 ? 9.435 33.342 102.795 1 27.628 534 ASN B O 1
ATOM 21633 N N . ILE B 1 494 ? 8.358 33.681 104.704 1 21.706 535 ILE B N 1
ATOM 21634 C CA . ILE B 1 494 ? 7.664 34.82 104.141 1 20.786 535 ILE B CA 1
ATOM 21635 C C . ILE B 1 494 ? 8.684 35.884 103.773 1 22.742 535 ILE B C 1
ATOM 21636 O O . ILE B 1 494 ? 8.57 36.515 102.717 1 21.852 535 ILE B O 1
ATOM 21652 N N . ASP B 1 495 ? 9.64 36.129 104.679 1 22.532 536 ASP B N 1
ATOM 21653 C CA . ASP B 1 495 ? 10.492 37.287 104.515 1 21.4 536 ASP B CA 1
ATOM 21654 C C . ASP B 1 495 ? 11.429 37.053 103.334 1 20.823 536 ASP B C 1
ATOM 21655 O O . ASP B 1 495 ? 11.7 37.961 102.55 1 22.21 536 ASP B O 1
ATOM 21681 N N . PHE B 1 497 ? 10.73 35.277 100.582 1 18.56 538 PHE B N 1
ATOM 21682 C CA . PHE B 1 497 ? 10.009 35.453 99.331 1 20.117 538 PHE B CA 1
ATOM 21683 C C . PHE B 1 497 ? 9.854 36.947 99.029 1 19.944 538 PHE B C 1
ATOM 21684 O O . PHE B 1 497 ? 9.908 37.347 97.88 1 19.426 538 PHE B O 1
ATOM 21701 N N . ARG B 1 498 ? 9.728 37.761 100.084 1 19.098 539 ARG B N 1
ATOM 21702 C CA . ARG B 1 498 ? 9.63 39.198 99.934 1 20.045 539 ARG B CA 1
ATOM 21703 C C . ARG B 1 498 ? 10.923 39.748 99.343 1 19.468 539 ARG B C 1
ATOM 21704 O O . ARG B 1 498 ? 10.87 40.719 98.604 1 18.977 539 ARG B O 1
ATOM 21725 N N . LYS B 1 499 ? 12.048 39.083 99.614 1 18.981 540 LYS B N 1
ATOM 21726 C CA . LYS B 1 499 ? 13.311 39.49 99.027 1 19.981 540 LYS B CA 1
ATOM 21727 C C . LYS B 1 499 ? 13.421 39.08 97.55 1 20.054 540 LYS B C 1
ATOM 21728 O O . LYS B 1 499 ? 14.21 39.658 96.815 1 20.658 540 LYS B O 1
ATOM 21747 N N . ILE B 1 500 ? 12.648 38.097 97.101 1 19.49 541 ILE B N 1
ATOM 21748 C CA . ILE B 1 500 ? 12.561 37.816 95.669 1 19.751 541 ILE B CA 1
ATOM 21749 C C . ILE B 1 500 ? 11.677 38.869 95.008 1 19.774 541 ILE B C 1
ATOM 21750 O O . ILE B 1 500 ? 12.051 39.444 93.996 1 22.698 541 ILE B O 1
ATOM 21766 N N . ILE B 1 501 ? 10.533 39.178 95.624 1 20.783 542 ILE B N 1
ATOM 21767 C CA . ILE B 1 501 ? 9.592 40.121 95.06 1 20.553 542 ILE B CA 1
ATOM 21768 C C . ILE B 1 501 ? 10.233 41.496 94.913 1 20.609 542 ILE B C 1
ATOM 21769 O O . ILE B 1 501 ? 9.95 42.143 93.918 1 21.616 542 ILE B O 1
ATOM 21785 N N . ASP B 1 502 ? 11.063 41.925 95.878 1 20.152 543 ASP B N 1
ATOM 21786 C CA . ASP B 1 502 ? 11.645 43.275 95.904 1 22.086 543 ASP B CA 1
ATOM 21787 C C . ASP B 1 502 ? 12.948 43.326 95.116 1 21.773 543 ASP B C 1
ATOM 21788 O O . ASP B 1 502 ? 13.646 44.344 95.134 1 22.208 543 ASP B O 1
ATOM 21797 N N . LYS B 1 503 ? 13.269 42.21 94.432 1 22.353 544 LYS B N 1
ATOM 21798 C CA . LYS B 1 503 ? 14.276 42.171 93.382 1 21.932 544 LYS B CA 1
ATOM 21799 C C . LYS B 1 503 ? 15.673 42.062 93.956 1 21.164 544 LYS B C 1
ATOM 21800 O O . LYS B 1 503 ? 16.605 42.161 93.188 1 23.146 544 LYS B O 1
ATOM 21819 N N . THR B 1 504 ? 15.817 41.843 95.268 1 20.477 545 THR B N 1
ATOM 21820 C CA . THR B 1 504 ? 17.114 41.604 95.856 1 20.477 545 THR B CA 1
ATOM 21821 C C . THR B 1 504 ? 17.64 40.25 95.394 1 21.55 545 THR B C 1
ATOM 21822 O O . THR B 1 504 ? 18.799 40.126 95.023 1 20.728 545 THR B O 1
ATOM 21833 N N . ILE B 1 505 ? 16.781 39.231 95.442 1 21.72 546 ILE B N 1
ATOM 21834 C CA . ILE B 1 505 ? 17.147 37.89 95.046 1 21.848 546 ILE B CA 1
ATOM 21835 C C . ILE B 1 505 ? 16.667 37.695 93.622 1 22.406 546 ILE B C 1
ATOM 21836 O O . ILE B 1 505 ? 15.508 37.346 93.415 1 23.394 546 ILE B O 1
ATOM 21852 N N A ARG B 1 506 ? 17.575 37.963 92.666 0.7 24.441 547 ARG B N 1
ATOM 21853 N N B ARG B 1 506 ? 17.595 37.852 92.665 0.3 22.215 547 ARG B N 1
ATOM 21854 C CA A ARG B 1 506 ? 17.341 37.671 91.264 0.7 24.35 547 ARG B CA 1
ATOM 21855 C CA B ARG B 1 506 ? 17.321 37.743 91.239 0.3 21.481 547 ARG B CA 1
ATOM 21856 C C A ARG B 1 506 ? 17.481 36.166 91.07 0.7 24.088 547 ARG B C 1
ATOM 21857 C C B ARG B 1 506 ? 17.578 36.311 90.773 0.3 22.238 547 ARG B C 1
ATOM 21858 O O A ARG B 1 506 ? 18.429 35.524 91.516 0.7 24.768 547 ARG B O 1
ATOM 21859 O O B ARG B 1 506 ? 18.726 35.867 90.745 0.3 23.186 547 ARG B O 1
ATOM 21900 N N . ILE B 1 507 ? 16.498 35.617 90.385 1 22.067 548 ILE B N 1
ATOM 21901 C CA . ILE B 1 507 ? 16.549 34.236 89.98 1 21.127 548 ILE B CA 1
ATOM 21902 C C . ILE B 1 507 ? 17.162 34.195 88.589 1 21.448 548 ILE B C 1
ATOM 21903 O O . ILE B 1 507 ? 16.646 34.868 87.705 1 21.254 548 ILE B O 1
ATOM 21920 N N . PRO B 1 508 ? 18.25 33.417 88.335 1 20.176 549 PRO B N 1
ATOM 21921 C CA . PRO B 1 508 ? 18.769 33.28 86.987 1 22.421 549 PRO B CA 1
ATOM 21922 C C . PRO B 1 508 ? 17.865 32.425 86.11 1 21.794 549 PRO B C 1
ATOM 21923 O O . PRO B 1 508 ? 17.209 31.52 86.605 1 23.849 549 PRO B O 1
ATOM 21934 N N . SER B 1 509 ? 17.79 32.78 84.831 1 20.572 550 SER B N 1
ATOM 21935 C CA . SER B 1 509 ? 17.095 31.985 83.831 1 21.576 550 SER B CA 1
ATOM 21936 C C . SER B 1 509 ? 17.837 30.674 83.583 1 21.155 550 SER B C 1
ATOM 21937 O O . SER B 1 509 ? 18.968 30.511 84 1 21.674 550 SER B O 1
ATOM 21945 N N . ARG B 1 510 ? 17.207 29.764 82.846 1 21.646 551 ARG B N 1
ATOM 21946 C CA . ARG B 1 510 ? 17.813 28.492 82.495 1 20.813 551 ARG B CA 1
ATOM 21947 C C . ARG B 1 510 ? 19.108 28.732 81.723 1 21.426 551 ARG B C 1
ATOM 21948 O O . ARG B 1 510 ? 20.14 28.165 82.044 1 21.537 551 ARG B O 1
ATOM 21969 N N . LYS B 1 511 ? 19.042 29.554 80.672 1 22.646 552 LYS B N 1
ATOM 21970 C CA . LYS B 1 511 ? 20.226 29.876 79.888 1 20.609 552 LYS B CA 1
ATOM 21971 C C . LYS B 1 511 ? 21.303 30.515 80.759 1 20.094 552 LYS B C 1
ATOM 21972 O O . LYS B 1 511 ? 22.486 30.218 80.571 1 22.072 552 LYS B O 1
ATOM 21991 N N . GLU B 1 512 ? 20.916 31.416 81.671 1 19.204 553 GLU B N 1
ATOM 21992 C CA . GLU B 1 512 ? 21.867 32.079 82.56 1 19.468 553 GLU B CA 1
ATOM 21993 C C . GLU B 1 512 ? 22.533 31.051 83.484 1 19.287 553 GLU B C 1
ATOM 21994 O O . GLU B 1 512 ? 23.722 31.111 83.758 1 18.992 553 GLU B O 1
ATOM 22006 N N . VAL B 1 513 ? 21.766 30.087 83.999 1 18.294 554 VAL B N 1
ATOM 22007 C CA . VAL B 1 513 ? 22.342 29.042 84.834 1 17.873 554 VAL B CA 1
ATOM 22008 C C . VAL B 1 513 ? 23.302 28.179 84 1 17.221 554 VAL B C 1
ATOM 22009 O O . VAL B 1 513 ? 24.379 27.843 84.471 1 16.068 554 VAL B O 1
ATOM 22022 N N . ILE B 1 514 ? 22.959 27.891 82.74 1 18.315 555 ILE B N 1
ATOM 22023 C CA . ILE B 1 514 ? 23.801 27.027 81.922 1 19.248 555 ILE B CA 1
ATOM 22024 C C . ILE B 1 514 ? 25.136 27.708 81.687 1 19.919 555 ILE B C 1
ATOM 22025 O O . ILE B 1 514 ? 26.158 27.046 81.772 1 20.6 555 ILE B O 1
ATOM 22041 N N . ASP B 1 515 ? 25.111 29.004 81.341 1 22.298 556 ASP B N 1
ATOM 22042 C CA . ASP B 1 515 ? 26.323 29.759 81.062 1 24.741 556 ASP B CA 1
ATOM 22043 C C . ASP B 1 515 ? 27.198 29.88 82.311 1 24.193 556 ASP B C 1
ATOM 22044 O O . ASP B 1 515 ? 28.419 29.866 82.216 1 24.041 556 ASP B O 1
ATOM 22053 N N . ARG B 1 516 ? 26.596 29.966 83.493 1 22.794 557 ARG B N 1
ATOM 22054 C CA . ARG B 1 516 ? 27.377 30.018 84.722 1 23.308 557 ARG B CA 1
ATOM 22055 C C . ARG B 1 516 ? 27.921 28.626 85.094 1 22.67 557 ARG B C 1
ATOM 22056 O O . ARG B 1 516 ? 29.014 28.496 85.608 1 22.298 557 ARG B O 1
ATOM 22077 N N . THR B 1 517 ? 27.159 27.572 84.823 1 22.585 558 THR B N 1
ATOM 22078 C CA . THR B 1 517 ? 27.49 26.234 85.294 1 22.029 558 THR B CA 1
ATOM 22079 C C . THR B 1 517 ? 28.603 25.625 84.449 1 22.835 558 THR B C 1
ATOM 22080 O O . THR B 1 517 ? 29.464 24.919 84.957 1 22.104 558 THR B O 1
ATOM 22091 N N . LYS B 1 518 ? 28.535 25.836 83.141 1 25.083 559 LYS B N 1
ATOM 22092 C CA . LYS B 1 518 ? 29.599 25.479 82.196 1 28.463 559 LYS B CA 1
ATOM 22093 C C . LYS B 1 518 ? 29.645 23.975 81.902 1 26.85 559 LYS B C 1
ATOM 22094 O O . LYS B 1 518 ? 29.809 23.576 80.753 1 25.844 559 LYS B O 1
ATOM 22113 N N . VAL B 1 519 ? 29.514 23.153 82.943 1 25.667 560 VAL B N 1
ATOM 22114 C CA . VAL B 1 519 ? 29.785 21.733 82.813 1 25.866 560 VAL B CA 1
ATOM 22115 C C . VAL B 1 519 ? 28.525 20.94 83.162 1 23.213 560 VAL B C 1
ATOM 22116 O O . VAL B 1 519 ? 27.822 21.301 84.07 1 22.805 560 VAL B O 1
ATOM 22129 N N . VAL B 1 520 ? 28.269 19.853 82.441 1 22.672 561 VAL B N 1
ATOM 22130 C CA . VAL B 1 520 ? 27.208 18.913 82.752 1 22.228 561 VAL B CA 1
ATOM 22131 C C . VAL B 1 520 ? 27.793 17.507 82.677 1 22.464 561 VAL B C 1
ATOM 22132 O O . VAL B 1 520 ? 28.652 17.258 81.84 1 22.742 561 VAL B O 1
ATOM 22145 N N . ILE B 1 521 ? 27.365 16.599 83.555 1 22.934 562 ILE B N 1
ATOM 22146 C CA . ILE B 1 521 ? 27.682 15.179 83.422 1 22.355 562 ILE B CA 1
ATOM 22147 C C . ILE B 1 521 ? 26.55 14.543 82.632 1 21.7 562 ILE B C 1
ATOM 22148 O O . ILE B 1 521 ? 25.379 14.785 82.943 1 22.076 562 ILE B O 1
ATOM 22164 N N . LEU B 1 522 ? 26.874 13.689 81.667 1 20.853 563 LEU B N 1
ATOM 22165 C CA . LEU B 1 522 ? 25.83 12.947 80.989 1 22.753 563 LEU B CA 1
ATOM 22166 C C . LEU B 1 522 ? 25.9 11.487 81.444 1 22.574 563 LEU B C 1
ATOM 22167 O O . LEU B 1 522 ? 26.933 10.802 81.311 1 20.983 563 LEU B O 1
ATOM 22183 N N . GLN B 1 523 ? 24.755 11.018 81.935 1 21.541 564 GLN B N 1
ATOM 22184 C CA . GLN B 1 523 ? 24.7 9.7 82.51 1 22.707 564 GLN B CA 1
ATOM 22185 C C . GLN B 1 523 ? 24.486 8.679 81.397 1 23.21 564 GLN B C 1
ATOM 22186 O O . GLN B 1 523 ? 23.365 8.239 81.162 1 22.546 564 GLN B O 1
ATOM 22200 N N . ASP B 1 524 ? 25.591 8.241 80.789 1 24.083 565 ASP B N 1
ATOM 22201 C CA . ASP B 1 524 ? 25.542 7.334 79.663 1 24.761 565 ASP B CA 1
ATOM 22202 C C . ASP B 1 524 ? 26.049 5.944 80.051 1 28.052 565 ASP B C 1
ATOM 22203 O O . ASP B 1 524 ? 26.577 5.234 79.188 1 28.271 565 ASP B O 1
ATOM 22212 N N . VAL B 1 525 ? 25.953 5.55 81.331 1 28.386 566 VAL B N 1
ATOM 22213 C CA . VAL B 1 525 ? 26.445 4.23 81.722 1 27.984 566 VAL B CA 1
ATOM 22214 C C . VAL B 1 525 ? 25.298 3.229 81.632 1 26.995 566 VAL B C 1
ATOM 22215 O O . VAL B 1 525 ? 24.227 3.476 82.171 1 25.396 566 VAL B O 1
ATOM 22228 N N . TYR B 1 526 ? 25.532 2.082 80.991 1 27.209 567 TYR B N 1
ATOM 22229 C CA . TYR B 1 526 ? 24.481 1.089 80.816 1 27.793 567 TYR B CA 1
ATOM 22230 C C . TYR B 1 526 ? 24.822 -0.217 81.522 1 28.556 567 TYR B C 1
ATOM 22231 O O . TYR B 1 526 ? 24.05 -1.16 81.473 1 29.762 567 TYR B O 1
ATOM 22249 N N . SER B 1 527 ? 25.955 -0.24 82.227 1 29.721 568 SER B N 1
ATOM 22250 C CA . SER B 1 527 ? 26.496 -1.443 82.834 1 29.408 568 SER B CA 1
ATOM 22251 C C . SER B 1 527 ? 26.662 -1.223 84.325 1 28.179 568 SER B C 1
ATOM 22252 O O . SER B 1 527 ? 26.887 -0.084 84.754 1 29.792 568 SER B O 1
ATOM 22260 N N . GLY B 1 528 ? 26.583 -2.323 85.085 1 26.52 569 GLY B N 1
ATOM 22261 C CA . GLY B 1 528 ? 26.785 -2.291 86.524 1 25.442 569 GLY B CA 1
ATOM 22262 C C . GLY B 1 528 ? 25.461 -2.182 87.268 1 25.193 569 GLY B C 1
ATOM 22263 O O . GLY B 1 528 ? 24.404 -2.525 86.753 1 26.255 569 GLY B O 1
ATOM 22267 N N . ASP B 1 529 ? 25.523 -1.676 88.497 1 26.057 570 ASP B N 1
ATOM 22268 C CA . ASP B 1 529 ? 24.354 -1.652 89.355 1 26.007 570 ASP B CA 1
ATOM 22269 C C . ASP B 1 529 ? 23.603 -0.35 89.127 1 25.201 570 ASP B C 1
ATOM 22270 O O . ASP B 1 529 ? 23.987 0.479 88.289 1 24.378 570 ASP B O 1
ATOM 22279 N N . ASP B 1 530 ? 22.501 -0.216 89.863 1 24.787 571 ASP B N 1
ATOM 22280 C CA . ASP B 1 530 ? 21.57 0.879 89.671 1 24.778 571 ASP B CA 1
ATOM 22281 C C . ASP B 1 530 ? 22.262 2.223 89.884 1 23.648 571 ASP B C 1
ATOM 22282 O O . ASP B 1 530 ? 21.955 3.189 89.214 1 22.867 571 ASP B O 1
ATOM 22291 N N . ASN B 1 531 ? 23.161 2.301 90.854 1 24.185 572 ASN B N 1
ATOM 22292 C CA . ASN B 1 531 ? 23.849 3.545 91.142 1 24.048 572 ASN B CA 1
ATOM 22293 C C . ASN B 1 531 ? 24.812 3.9 90.012 1 22.601 572 ASN B C 1
ATOM 22294 O O . ASN B 1 531 ? 24.98 5.067 89.676 1 21.31 572 ASN B O 1
ATOM 22305 N N . ALA B 1 532 ? 25.475 2.882 89.455 1 23.232 573 ALA B N 1
ATOM 22306 C CA . ALA B 1 532 ? 26.359 3.094 88.325 1 23.413 573 ALA B CA 1
ATOM 22307 C C . ALA B 1 532 ? 25.585 3.638 87.124 1 22.319 573 ALA B C 1
ATOM 22308 O O . ALA B 1 532 ? 26.081 4.519 86.437 1 22.302 573 ALA B O 1
ATOM 22315 N N . LYS B 1 533 ? 24.375 3.131 86.896 1 22.704 574 LYS B N 1
ATOM 22316 C CA . LYS B 1 533 ? 23.591 3.49 85.73 1 24.148 574 LYS B CA 1
ATOM 22317 C C . LYS B 1 533 ? 22.748 4.739 85.931 1 22.985 574 LYS B C 1
ATOM 22318 O O . LYS B 1 533 ? 22.413 5.364 84.927 1 25.022 574 LYS B O 1
ATOM 22337 N N . TYR B 1 534 ? 22.361 5.094 87.168 1 20.575 575 TYR B N 1
ATOM 22338 C CA . TYR B 1 534 ? 21.433 6.206 87.316 1 20.446 575 TYR B CA 1
ATOM 22339 C C . TYR B 1 534 ? 21.944 7.301 88.257 1 19.951 575 TYR B C 1
ATOM 22340 O O . TYR B 1 534 ? 21.507 8.414 88.125 1 19.422 575 TYR B O 1
ATOM 22358 N N . SER B 1 535 ? 22.841 7.018 89.203 1 19.869 576 SER B N 1
ATOM 22359 C CA . SER B 1 535 ? 23.3 8.041 90.125 1 19.726 576 SER B CA 1
ATOM 22360 C C . SER B 1 535 ? 24.523 8.761 89.565 1 21.639 576 SER B C 1
ATOM 22361 O O . SER B 1 535 ? 25.198 8.304 88.634 1 22.536 576 SER B O 1
ATOM 22369 N N . SER B 1 536 ? 24.81 9.927 90.138 1 22.443 577 SER B N 1
ATOM 22370 C CA . SER B 1 536 ? 25.992 10.681 89.769 1 24.049 577 SER B CA 1
ATOM 22371 C C . SER B 1 536 ? 27.222 9.881 90.184 1 24.334 577 SER B C 1
ATOM 22372 O O . SER B 1 536 ? 27.131 8.942 90.97 1 24.072 577 SER B O 1
ATOM 22380 N N . PRO B 1 537 ? 28.409 10.155 89.618 1 26.289 578 PRO B N 1
ATOM 22381 C CA . PRO B 1 537 ? 29.619 9.466 90.057 1 26.771 578 PRO B CA 1
ATOM 22382 C C . PRO B 1 537 ? 29.858 9.601 91.57 1 26.421 578 PRO B C 1
ATOM 22383 O O . PRO B 1 537 ? 29.654 10.667 92.151 1 24.483 578 PRO B O 1
ATOM 22394 N N . LYS B 1 538 ? 30.27 8.502 92.217 1 27.392 579 LYS B N 1
ATOM 22395 C CA . LYS B 1 538 ? 30.255 8.417 93.671 1 29.585 579 LYS B CA 1
ATOM 22396 C C . LYS B 1 538 ? 30.96 9.634 94.267 1 27.436 579 LYS B C 1
ATOM 22397 O O . LYS B 1 538 ? 30.406 10.257 95.163 1 27.955 579 LYS B O 1
ATOM 22416 N N . ASN B 1 539 ? 32.116 10.026 93.705 1 27.09 580 ASN B N 1
ATOM 22417 C CA . ASN B 1 539 ? 32.949 11.039 94.337 1 26.252 580 ASN B CA 1
ATOM 22418 C C . ASN B 1 539 ? 32.925 12.357 93.56 1 24.644 580 ASN B C 1
ATOM 22419 O O . ASN B 1 539 ? 33.854 13.161 93.674 1 23.578 580 ASN B O 1
ATOM 22430 N N . LEU B 1 540 ? 31.823 12.617 92.856 1 23.37 581 LEU B N 1
ATOM 22431 C CA . LEU B 1 540 ? 31.705 13.807 92.029 1 23.676 581 LEU B CA 1
ATOM 22432 C C . LEU B 1 540 ? 32.015 15.072 92.83 1 25.077 581 LEU B C 1
ATOM 22433 O O . LEU B 1 540 ? 32.731 15.973 92.336 1 26.217 581 LEU B O 1
ATOM 22449 N N . HIS B 1 541 ? 31.473 15.11 94.057 1 23.516 582 HIS B N 1
ATOM 22450 C CA . HIS B 1 541 ? 31.509 16.307 94.886 1 23.225 582 HIS B CA 1
ATOM 22451 C C . HIS B 1 541 ? 32.75 16.375 95.78 1 23.5 582 HIS B C 1
ATOM 22452 O O . HIS B 1 541 ? 33.022 17.44 96.322 1 23.11 582 HIS B O 1
ATOM 22467 N N . GLU B 1 542 ? 33.499 15.273 95.932 1 24.761 583 GLU B N 1
ATOM 22468 C CA . GLU B 1 542 ? 34.666 15.263 96.811 1 25.096 583 GLU B CA 1
ATOM 22469 C C . GLU B 1 542 ? 35.752 16.196 96.27 1 25.326 583 GLU B C 1
ATOM 22470 O O . GLU B 1 542 ? 36.031 16.174 95.071 1 24.809 583 GLU B O 1
ATOM 22482 N N . GLY B 1 543 ? 36.36 16.996 97.16 1 22.612 584 GLY B N 1
ATOM 22483 C CA . GLY B 1 543 ? 37.36 17.969 96.79 1 22.253 584 GLY B CA 1
ATOM 22484 C C . GLY B 1 543 ? 36.766 19.218 96.159 1 22.402 584 GLY B C 1
ATOM 22485 O O . GLY B 1 543 ? 37.492 20.156 95.851 1 22.749 584 GLY B O 1
ATOM 22489 N N . LEU B 1 544 ? 35.457 19.239 95.934 1 23.542 585 LEU B N 1
ATOM 22490 C CA . LEU B 1 544 ? 34.811 20.422 95.374 1 25.166 585 LEU B CA 1
ATOM 22491 C C . LEU B 1 544 ? 34.038 21.126 96.478 1 23.275 585 LEU B C 1
ATOM 22492 O O . LEU B 1 544 ? 34.62 21.932 97.187 1 23.113 585 LEU B O 1
ATOM 22508 N N . TYR B 1 545 ? 32.757 20.79 96.664 1 22.896 586 TYR B N 1
ATOM 22509 C CA . TYR B 1 545 ? 31.999 21.452 97.721 1 21.384 586 TYR B CA 1
ATOM 22510 C C . TYR B 1 545 ? 31.544 20.485 98.814 1 20.634 586 TYR B C 1
ATOM 22511 O O . TYR B 1 545 ? 30.83 20.906 99.721 1 19.829 586 TYR B O 1
ATOM 22529 N N . LEU B 1 546 ? 31.987 19.235 98.778 1 20.319 587 LEU B N 1
ATOM 22530 C CA . LEU B 1 546 ? 31.708 18.313 99.874 1 21.798 587 LEU B CA 1
ATOM 22531 C C . LEU B 1 546 ? 32.47 18.752 101.128 1 21.613 587 LEU B C 1
ATOM 22532 O O . LEU B 1 546 ? 33.671 19.028 101.08 1 22.72 587 LEU B O 1
ATOM 22548 N N . ARG B 1 547 ? 31.773 18.835 102.264 1 22.592 588 ARG B N 1
ATOM 22549 C CA . ARG B 1 547 ? 32.428 19.128 103.529 1 23.83 588 ARG B CA 1
ATOM 22550 C C . ARG B 1 547 ? 33.472 18.065 103.859 1 25.742 588 ARG B C 1
ATOM 22551 O O . ARG B 1 547 ? 33.316 16.911 103.484 1 24.587 588 ARG B O 1
ATOM 22572 N N . ASP B 1 548 ? 34.522 18.493 104.573 1 28.824 589 ASP B N 1
ATOM 22573 C CA . ASP B 1 548 ? 35.603 17.646 105.039 1 32.254 589 ASP B CA 1
ATOM 22574 C C . ASP B 1 548 ? 35.083 16.522 105.945 1 31.537 589 ASP B C 1
ATOM 22575 O O . ASP B 1 548 ? 35.669 15.455 105.97 1 31.505 589 ASP B O 1
ATOM 22584 N N . ASP B 1 549 ? 34.006 16.753 106.703 1 33.2 590 ASP B N 1
ATOM 22585 C CA . ASP B 1 549 ? 33.534 15.78 107.677 1 33.939 590 ASP B CA 1
ATOM 22586 C C . ASP B 1 549 ? 32.505 14.835 107.045 1 32.193 590 ASP B C 1
ATOM 22587 O O . ASP B 1 549 ? 32.031 13.914 107.706 1 34.585 590 ASP B O 1
ATOM 22596 N N . ASP B 1 550 ? 32.167 15.037 105.767 1 28.556 591 ASP B N 1
ATOM 22597 C CA . ASP B 1 550 ? 31.027 14.374 105.158 1 26.183 591 ASP B CA 1
ATOM 22598 C C . ASP B 1 550 ? 31.51 13.361 104.112 1 27.304 591 ASP B C 1
ATOM 22599 O O . ASP B 1 550 ? 32.658 13.426 103.666 1 26.163 591 ASP B O 1
ATOM 22608 N N . GLY B 1 551 ? 30.627 12.411 103.733 1 25.416 592 GLY B N 1
ATOM 22609 C CA . GLY B 1 551 ? 30.978 11.341 102.818 1 24.473 592 GLY B CA 1
ATOM 22610 C C . GLY B 1 551 ? 30.397 11.534 101.411 1 23.576 592 GLY B C 1
ATOM 22611 O O . GLY B 1 551 ? 29.644 12.47 101.128 1 21.154 592 GLY B O 1
ATOM 22615 N N . ASN B 1 552 ? 30.788 10.626 100.506 1 24.052 593 ASN B N 1
ATOM 22616 C CA . ASN B 1 552 ? 30.303 10.643 99.135 1 23.386 593 ASN B CA 1
ATOM 22617 C C . ASN B 1 552 ? 28.929 9.988 99.037 1 23.568 593 ASN B C 1
ATOM 22618 O O . ASN B 1 552 ? 28.657 8.988 99.706 1 21.915 593 ASN B O 1
ATOM 22629 N N . LEU B 1 553 ? 28.077 10.584 98.181 1 23.866 594 LEU B N 1
ATOM 22630 C CA . LEU B 1 553 ? 26.855 9.964 97.665 1 23.911 594 LEU B CA 1
ATOM 22631 C C . LEU B 1 553 ? 25.927 9.576 98.823 1 24.234 594 LEU B C 1
ATOM 22632 O O . LEU B 1 553 ? 25.374 10.469 99.464 1 23.634 594 LEU B O 1
ATOM 22648 N N . TRP B 1 554 ? 25.718 8.284 99.124 1 23.214 595 TRP B N 1
ATOM 22649 C CA . TRP B 1 554 ? 24.748 7.97 100.178 1 24.496 595 TRP B CA 1
ATOM 22650 C C . TRP B 1 554 ? 25.394 8.115 101.572 1 24.922 595 TRP B C 1
ATOM 22651 O O . TRP B 1 554 ? 24.697 7.954 102.578 1 24.513 595 TRP B O 1
ATOM 22672 N N . ASP B 1 555 ? 26.673 8.544 101.642 1 24.453 596 ASP B N 1
ATOM 22673 C CA . ASP B 1 555 ? 27.282 8.978 102.898 1 26.27 596 ASP B CA 1
ATOM 22674 C C . ASP B 1 555 ? 27.373 10.503 103.007 1 24.307 596 ASP B C 1
ATOM 22675 O O . ASP B 1 555 ? 28.042 11.027 103.888 1 24.223 596 ASP B O 1
ATOM 22684 N N . ASN B 1 556 ? 26.691 11.209 102.107 1 23.213 597 ASN B N 1
ATOM 22685 C CA . ASN B 1 556 ? 26.594 12.667 102.112 1 22.73 597 ASN B CA 1
ATOM 22686 C C . ASN B 1 556 ? 25.392 13.044 102.971 1 21.238 597 ASN B C 1
ATOM 22687 O O . ASN B 1 556 ? 24.258 13.051 102.497 1 21.128 597 ASN B O 1
ATOM 22698 N N . HIS B 1 557 ? 25.659 13.387 104.234 1 22.013 598 HIS B N 1
ATOM 22699 C CA . HIS B 1 557 ? 24.593 13.608 105.201 1 23.03 598 HIS B CA 1
ATOM 22700 C C . HIS B 1 557 ? 24.297 15.089 105.388 1 23.599 598 HIS B C 1
ATOM 22701 O O . HIS B 1 557 ? 23.354 15.42 106.116 1 23.339 598 HIS B O 1
ATOM 22716 N N . CYS B 1 558 ? 25.068 15.968 104.717 1 22.465 599 CYS B N 1
ATOM 22717 C CA . CYS B 1 558 ? 24.965 17.387 104.997 1 23.708 599 CYS B CA 1
ATOM 22718 C C . CYS B 1 558 ? 24.828 18.199 103.705 1 24.048 599 CYS B C 1
ATOM 22719 O O . CYS B 1 558 ? 25.631 18.031 102.805 1 28.017 599 CYS B O 1
ATOM 22727 N N . TYR B 1 559 ? 23.877 19.149 103.653 1 21.792 600 TYR B N 1
ATOM 22728 C CA . TYR B 1 559 ? 23.586 19.906 102.438 1 21.526 600 TYR B CA 1
ATOM 22729 C C . TYR B 1 559 ? 24.167 21.327 102.465 1 21.349 600 TYR B C 1
ATOM 22730 O O . TYR B 1 559 ? 23.813 22.157 101.628 1 19.364 600 TYR B O 1
ATOM 22748 N N . PHE B 1 560 ? 25.065 21.612 103.416 1 20.897 601 PHE B N 1
ATOM 22749 C CA . PHE B 1 560 ? 25.791 22.865 103.405 1 21.288 601 PHE B CA 1
ATOM 22750 C C . PHE B 1 560 ? 27.085 22.671 102.617 1 22.91 601 PHE B C 1
ATOM 22751 O O . PHE B 1 560 ? 27.911 21.82 102.976 1 24.523 601 PHE B O 1
ATOM 22768 N N . LYS B 1 561 ? 27.267 23.497 101.579 1 21.38 602 LYS B N 1
ATOM 22769 C CA . LYS B 1 561 ? 28.45 23.446 100.736 1 21.593 602 LYS B CA 1
ATOM 22770 C C . LYS B 1 561 ? 29.661 24.082 101.413 1 21.62 602 LYS B C 1
ATOM 22771 O O . LYS B 1 561 ? 29.577 25.09 102.111 1 20.66 602 LYS B O 1
ATOM 22790 N N . LYS B 1 562 ? 30.812 23.463 101.177 1 22.892 603 LYS B N 1
ATOM 22791 C CA . LYS B 1 562 ? 32.059 23.906 101.772 1 24.041 603 LYS B CA 1
ATOM 22792 C C . LYS B 1 562 ? 32.553 25.202 101.146 1 22.571 603 LYS B C 1
ATOM 22793 O O . LYS B 1 562 ? 33.185 26.016 101.824 1 22.923 603 LYS B O 1
ATOM 22812 N N . THR B 1 563 ? 32.28 25.352 99.847 1 21.286 604 THR B N 1
ATOM 22813 C CA . THR B 1 563 ? 32.666 26.523 99.078 1 21.754 604 THR B CA 1
ATOM 22814 C C . THR B 1 563 ? 31.594 26.748 98.017 1 21.043 604 THR B C 1
ATOM 22815 O O . THR B 1 563 ? 30.808 25.827 97.732 1 19.059 604 THR B O 1
ATOM 22826 N N . GLY B 1 564 ? 31.574 27.975 97.467 1 20.434 605 GLY B N 1
ATOM 22827 C CA . GLY B 1 564 ? 30.753 28.3 96.314 1 19.795 605 GLY B CA 1
ATOM 22828 C C . GLY B 1 564 ? 31.563 28.644 95.065 1 19.427 605 GLY B C 1
ATOM 22829 O O . GLY B 1 564 ? 31.006 29.07 94.056 1 19.253 605 GLY B O 1
ATOM 22833 N N . ARG B 1 565 ? 32.868 28.398 95.112 1 19.901 606 ARG B N 1
ATOM 22834 C CA . ARG B 1 565 ? 33.716 28.514 93.932 1 19.917 606 ARG B CA 1
ATOM 22835 C C . ARG B 1 565 ? 33.159 27.748 92.733 1 20.485 606 ARG B C 1
ATOM 22836 O O . ARG B 1 565 ? 33.253 28.209 91.606 1 18.758 606 ARG B O 1
ATOM 22857 N N . TYR B 1 566 ? 32.632 26.549 92.977 1 21.344 607 TYR B N 1
ATOM 22858 C CA . TYR B 1 566 ? 32.142 25.713 91.9 1 21.337 607 TYR B CA 1
ATOM 22859 C C . TYR B 1 566 ? 30.617 25.741 91.934 1 22.117 607 TYR B C 1
ATOM 22860 O O . TYR B 1 566 ? 30.018 25.611 92.998 1 24.24 607 TYR B O 1
ATOM 22878 N N . PRO B 1 567 ? 29.934 25.823 90.772 1 21.862 608 PRO B N 1
ATOM 22879 C CA . PRO B 1 567 ? 28.476 25.689 90.749 1 21.371 608 PRO B CA 1
ATOM 22880 C C . PRO B 1 567 ? 28.001 24.28 91.036 1 19.382 608 PRO B C 1
ATOM 22881 O O . PRO B 1 567 ? 28.731 23.322 90.864 1 21.512 608 PRO B O 1
ATOM 22892 N N . THR B 1 568 ? 26.756 24.161 91.453 1 18.902 609 THR B N 1
ATOM 22893 C CA . THR B 1 568 ? 26.109 22.868 91.485 1 18.475 609 THR B CA 1
ATOM 22894 C C . THR B 1 568 ? 26.31 22.223 90.118 1 19.007 609 THR B C 1
ATOM 22895 O O . THR B 1 568 ? 26.116 22.861 89.09 1 18.141 609 THR B O 1
ATOM 22906 N N . ILE B 1 569 ? 26.821 20.988 90.144 1 19.964 610 ILE B N 1
ATOM 22907 C CA . ILE B 1 569 ? 27.125 20.256 88.93 1 20.409 610 ILE B CA 1
ATOM 22908 C C . ILE B 1 569 ? 25.889 19.492 88.475 1 19.748 610 ILE B C 1
ATOM 22909 O O . ILE B 1 569 ? 25.479 18.54 89.124 1 19.936 610 ILE B O 1
ATOM 22925 N N . PRO B 1 570 ? 25.278 19.834 87.327 1 18.569 611 PRO B N 1
ATOM 22926 C CA . PRO B 1 570 ? 24.15 19.078 86.826 1 18.665 611 PRO B CA 1
ATOM 22927 C C . PRO B 1 570 ? 24.564 17.73 86.252 1 19.401 611 PRO B C 1
ATOM 22928 O O . PRO B 1 570 ? 25.627 17.595 85.646 1 20.564 611 PRO B O 1
ATOM 22939 N N . VAL B 1 571 ? 23.742 16.725 86.528 1 18.871 612 VAL B N 1
ATOM 22940 C CA . VAL B 1 571 ? 23.836 15.419 85.915 1 18.834 612 VAL B CA 1
ATOM 22941 C C . VAL B 1 571 ? 22.55 15.193 85.128 1 19.119 612 VAL B C 1
ATOM 22942 O O . VAL B 1 571 ? 21.43 15.319 85.662 1 18.854 612 VAL B O 1
ATOM 22955 N N . ALA B 1 572 ? 22.709 14.867 83.841 1 19.102 613 ALA B N 1
ATOM 22956 C CA . ALA B 1 572 ? 21.565 14.717 82.967 1 18.945 613 ALA B CA 1
ATOM 22957 C C . ALA B 1 572 ? 21.703 13.427 82.183 1 20.111 613 ALA B C 1
ATOM 22958 O O . ALA B 1 572 ? 22.788 12.876 82.115 1 23.347 613 ALA B O 1
ATOM 22965 N N . PHE B 1 573 ? 20.605 12.986 81.567 1 20.496 614 PHE B N 1
ATOM 22966 C CA . PHE B 1 573 ? 20.583 11.841 80.681 1 22.463 614 PHE B CA 1
ATOM 22967 C C . PHE B 1 573 ? 20.958 12.276 79.275 1 24.403 614 PHE B C 1
ATOM 22968 O O . PHE B 1 573 ? 21.899 11.765 78.695 1 25.505 614 PHE B O 1
ATOM 22985 N N . GLU B 1 574 ? 20.216 13.235 78.736 1 27.781 615 GLU B N 1
ATOM 22986 C CA . GLU B 1 574 ? 20.438 13.722 77.381 1 29.552 615 GLU B CA 1
ATOM 22987 C C . GLU B 1 574 ? 20.154 15.217 77.335 1 25.128 615 GLU B C 1
ATOM 22988 O O . GLU B 1 574 ? 19.28 15.686 78.04 1 23.137 615 GLU B O 1
ATOM 23000 N N . LEU B 1 575 ? 20.797 15.908 76.399 1 24.415 616 LEU B N 1
ATOM 23001 C CA . LEU B 1 575 ? 20.526 17.313 76.136 1 25.162 616 LEU B CA 1
ATOM 23002 C C . LEU B 1 575 ? 19.578 17.451 74.943 1 26.75 616 LEU B C 1
ATOM 23003 O O . LEU B 1 575 ? 19.974 17.22 73.804 1 28.453 616 LEU B O 1
ATOM 23019 N N . CYS B 1 576 ? 18.361 17.921 75.226 1 25.749 617 CYS B N 1
ATOM 23020 C CA . CYS B 1 576 ? 17.195 17.772 74.381 1 27.056 617 CYS B CA 1
ATOM 23021 C C . CYS B 1 576 ? 17.057 18.833 73.297 1 27.493 617 CYS B C 1
ATOM 23022 O O . CYS B 1 576 ? 16.414 18.552 72.312 1 30.547 617 CYS B O 1
ATOM 23030 N N . ASP B 1 577 ? 17.528 20.058 73.538 1 27.865 618 ASP B N 1
ATOM 23031 C CA . ASP B 1 577 ? 17.272 21.182 72.652 1 29.229 618 ASP B CA 1
ATOM 23032 C C . ASP B 1 577 ? 18.576 21.957 72.446 1 29.108 618 ASP B C 1
ATOM 23033 O O . ASP B 1 577 ? 19.57 21.664 73.093 1 29.846 618 ASP B O 1
ATOM 23042 N N . ASP B 1 578 ? 18.547 22.999 71.611 1 29.618 619 ASP B N 1
ATOM 23043 C CA . ASP B 1 578 ? 19.736 23.795 71.327 1 34.106 619 ASP B CA 1
ATOM 23044 C C . ASP B 1 578 ? 20.294 24.425 72.609 1 31.532 619 ASP B C 1
ATOM 23045 O O . ASP B 1 578 ? 21.513 24.473 72.786 1 27.005 619 ASP B O 1
ATOM 23054 N N . VAL B 1 579 ? 19.41 24.89 73.512 1 30.17 620 VAL B N 1
ATOM 23055 C CA . VAL B 1 579 ? 19.838 25.552 74.732 1 29.684 620 VAL B CA 1
ATOM 23056 C C . VAL B 1 579 ? 20.572 24.55 75.614 1 27.77 620 VAL B C 1
ATOM 23057 O O . VAL B 1 579 ? 21.617 24.877 76.137 1 26.568 620 VAL B O 1
ATOM 23070 N N . ALA B 1 580 ? 20.029 23.336 75.774 1 30.775 621 ALA B N 1
ATOM 23071 C CA . ALA B 1 580 ? 20.677 22.285 76.561 1 28.286 621 ALA B CA 1
ATOM 23072 C C . ALA B 1 580 ? 22.052 21.986 75.968 1 28.686 621 ALA B C 1
ATOM 23073 O O . ALA B 1 580 ? 23.01 21.778 76.734 1 28.108 621 ALA B O 1
ATOM 23080 N N . ASN B 1 581 ? 22.152 22.045 74.627 1 26.501 622 ASN B N 1
ATOM 23081 C CA . ASN B 1 581 ? 23.366 21.659 73.926 1 28.44 622 ASN B CA 1
ATOM 23082 C C . ASN B 1 581 ? 24.409 22.786 73.948 1 27.036 622 ASN B C 1
ATOM 23083 O O . ASN B 1 581 ? 25.505 22.594 73.406 1 25.511 622 ASN B O 1
ATOM 23094 N N . SER B 1 582 ? 24.102 23.925 74.59 1 25.014 623 SER B N 1
ATOM 23095 C CA . SER B 1 582 ? 25.048 25.032 74.667 1 25.488 623 SER B CA 1
ATOM 23096 C C . SER B 1 582 ? 25.996 24.916 75.865 1 25.203 623 SER B C 1
ATOM 23097 O O . SER B 1 582 ? 26.907 25.733 75.997 1 23.476 623 SER B O 1
ATOM 23105 N N . PHE B 1 583 ? 25.887 23.844 76.665 1 24.115 624 PHE B N 1
ATOM 23106 C CA . PHE B 1 583 ? 26.859 23.641 77.738 1 25.272 624 PHE B CA 1
ATOM 23107 C C . PHE B 1 583 ? 28.283 23.668 77.18 1 26.669 624 PHE B C 1
ATOM 23108 O O . PHE B 1 583 ? 28.554 23.059 76.136 1 27.951 624 PHE B O 1
ATOM 23125 N N . GLN B 1 584 ? 29.177 24.388 77.88 1 26.582 625 GLN B N 1
ATOM 23126 C CA . GLN B 1 584 ? 30.556 24.518 77.43 1 28.357 625 GLN B CA 1
ATOM 23127 C C . GLN B 1 584 ? 31.282 23.174 77.471 1 27.43 625 GLN B C 1
ATOM 23128 O O . GLN B 1 584 ? 31.994 22.837 76.532 1 27.319 625 GLN B O 1
ATOM 23142 N N . TYR B 1 585 ? 31.131 22.441 78.584 1 27.453 626 TYR B N 1
ATOM 23143 C CA . TYR B 1 585 ? 31.827 21.188 78.785 1 28.157 626 TYR B CA 1
ATOM 23144 C C . TYR B 1 585 ? 30.8 20.085 79.053 1 29.819 626 TYR B C 1
ATOM 23145 O O . TYR B 1 585 ? 29.951 20.226 79.918 1 29.746 626 TYR B O 1
ATOM 23163 N N . LYS B 1 586 ? 30.918 18.974 78.332 1 29.645 627 LYS B N 1
ATOM 23164 C CA . LYS B 1 586 ? 30.01 17.86 78.446 1 30.38 627 LYS B CA 1
ATOM 23165 C C . LYS B 1 586 ? 30.865 16.661 78.805 1 32.915 627 LYS B C 1
ATOM 23166 O O . LYS B 1 586 ? 31.702 16.271 78.017 1 33.371 627 LYS B O 1
ATOM 23185 N N . ILE B 1 587 ? 30.697 16.117 80.017 1 31.24 628 ILE B N 1
ATOM 23186 C CA . ILE B 1 587 ? 31.471 14.967 80.447 1 29.329 628 ILE B CA 1
ATOM 23187 C C . ILE B 1 587 ? 30.563 13.739 80.415 1 29.491 628 ILE B C 1
ATOM 23188 O O . ILE B 1 587 ? 29.545 13.699 81.098 1 28.466 628 ILE B O 1
ATOM 23204 N N . ASN B 1 588 ? 30.932 12.736 79.62 1 27.874 629 ASN B N 1
ATOM 23205 C CA . ASN B 1 588 ? 30.227 11.471 79.649 1 29.046 629 ASN B CA 1
ATOM 23206 C C . ASN B 1 588 ? 30.659 10.71 80.888 1 27.228 629 ASN B C 1
ATOM 23207 O O . ASN B 1 588 ? 31.848 10.618 81.189 1 25.648 629 ASN B O 1
ATOM 23218 N N . GLN B 1 589 ? 29.662 10.162 81.595 1 28.845 630 GLN B N 1
ATOM 23219 C CA . GLN B 1 589 ? 29.893 9.531 82.885 1 28.073 630 GLN B CA 1
ATOM 23220 C C . GLN B 1 589 ? 30.677 8.241 82.669 1 27.698 630 GLN B C 1
ATOM 23221 O O . GLN B 1 589 ? 31.413 7.82 83.552 1 27.024 630 GLN B O 1
ATOM 23235 N N . SER B 1 590 ? 30.552 7.65 81.473 1 28.855 631 SER B N 1
ATOM 23236 C CA . SER B 1 590 ? 31.328 6.474 81.108 1 29.755 631 SER B CA 1
ATOM 23237 C C . SER B 1 590 ? 32.83 6.734 81.206 1 30.694 631 SER B C 1
ATOM 23238 O O . SER B 1 590 ? 33.579 5.794 81.397 1 32.232 631 SER B O 1
ATOM 23246 N N . THR B 1 591 ? 33.274 7.984 80.991 1 30.757 632 THR B N 1
ATOM 23247 C CA . THR B 1 591 ? 34.693 8.328 81.01 1 30.791 632 THR B CA 1
ATOM 23248 C C . THR B 1 591 ? 35.158 8.72 82.409 1 31.59 632 THR B C 1
ATOM 23249 O O . THR B 1 591 ? 36.338 9.013 82.597 1 31.642 632 THR B O 1
ATOM 23260 N N . PHE B 1 592 ? 34.226 8.763 83.374 1 33.2 633 PHE B N 1
ATOM 23261 C CA . PHE B 1 592 ? 34.483 9.397 84.659 1 31.092 633 PHE B CA 1
ATOM 23262 C C . PHE B 1 592 ? 35.488 8.555 85.44 1 33.561 633 PHE B C 1
ATOM 23263 O O . PHE B 1 592 ? 36.396 9.082 86.08 1 35.632 633 PHE B O 1
ATOM 23280 N N . GLU B 1 593 ? 35.294 7.238 85.378 1 36.358 634 GLU B N 1
ATOM 23281 C CA . GLU B 1 593 ? 36.085 6.297 86.141 1 41.628 634 GLU B CA 1
ATOM 23282 C C . GLU B 1 593 ? 37.545 6.423 85.721 1 44.997 634 GLU B C 1
ATOM 23283 O O . GLU B 1 593 ? 38.412 6.434 86.576 1 46.289 634 GLU B O 1
ATOM 23295 N N . GLY B 1 594 ? 37.81 6.538 84.413 1 48.482 635 GLY B N 1
ATOM 23296 C CA . GLY B 1 594 ? 39.175 6.559 83.907 1 48.77 635 GLY B CA 1
ATOM 23297 C C . GLY B 1 594 ? 39.979 7.775 84.377 1 47.992 635 GLY B C 1
ATOM 23298 O O . GLY B 1 594 ? 41.171 7.669 84.65 1 48.211 635 GLY B O 1
ATOM 23302 N N . SER B 1 595 ? 39.329 8.935 84.445 1 44.771 636 SER B N 1
ATOM 23303 C CA . SER B 1 595 ? 40.025 10.209 84.459 1 47.118 636 SER B CA 1
ATOM 23304 C C . SER B 1 595 ? 39.636 11.041 85.686 1 45.71 636 SER B C 1
ATOM 23305 O O . SER B 1 595 ? 40.459 11.305 86.576 1 49.657 636 SER B O 1
ATOM 23313 N N . TRP B 1 596 ? 38.349 11.415 85.73 1 40.706 637 TRP B N 1
ATOM 23314 C CA . TRP B 1 596 ? 37.796 12.366 86.687 1 37.246 637 TRP B CA 1
ATOM 23315 C C . TRP B 1 596 ? 37.636 11.785 88.088 1 33.77 637 TRP B C 1
ATOM 23316 O O . TRP B 1 596 ? 37.392 12.532 89.022 1 30.136 637 TRP B O 1
ATOM 23337 N N . SER B 1 597 ? 37.712 10.457 88.21 1 32.433 638 SER B N 1
ATOM 23338 C CA . SER B 1 597 ? 37.547 9.814 89.501 1 32.62 638 SER B CA 1
ATOM 23339 C C . SER B 1 597 ? 38.727 10.144 90.401 1 32.018 638 SER B C 1
ATOM 23340 O O . SER B 1 597 ? 38.656 9.989 91.605 1 32.686 638 SER B O 1
ATOM 23348 N N . ASP B 1 598 ? 39.838 10.534 89.792 1 30.796 639 ASP B N 1
ATOM 23349 C CA . ASP B 1 598 ? 40.972 10.999 90.553 1 30.816 639 ASP B CA 1
ATOM 23350 C C . ASP B 1 598 ? 40.703 12.432 90.986 1 29.146 639 ASP B C 1
ATOM 23351 O O . ASP B 1 598 ? 40.75 13.334 90.167 1 28.075 639 ASP B O 1
ATOM 23360 N N . VAL B 1 599 ? 40.46 12.616 92.284 1 28.931 640 VAL B N 1
ATOM 23361 C CA . VAL B 1 599 ? 39.952 13.86 92.836 1 29.423 640 VAL B CA 1
ATOM 23362 C C . VAL B 1 599 ? 40.862 15.01 92.407 1 30.341 640 VAL B C 1
ATOM 23363 O O . VAL B 1 599 ? 40.378 16.054 91.95 1 30.883 640 VAL B O 1
ATOM 23376 N N . ASN B 1 600 ? 42.178 14.808 92.543 1 31.182 641 ASN B N 1
ATOM 23377 C CA . ASN B 1 600 ? 43.124 15.879 92.284 1 32.848 641 ASN B CA 1
ATOM 23378 C C . ASN B 1 600 ? 43.058 16.321 90.82 1 30.325 641 ASN B C 1
ATOM 23379 O O . ASN B 1 600 ? 43.089 17.519 90.545 1 28.925 641 ASN B O 1
ATOM 23390 N N . THR B 1 601 ? 42.931 15.358 89.891 1 28.516 642 THR B N 1
ATOM 23391 C CA . THR B 1 601 ? 42.83 15.684 88.475 1 27.256 642 THR B CA 1
ATOM 23392 C C . THR B 1 601 ? 41.595 16.553 88.238 1 26.321 642 THR B C 1
ATOM 23393 O O . THR B 1 601 ? 41.657 17.544 87.524 1 25.334 642 THR B O 1
ATOM 23404 N N . LYS B 1 602 ? 40.453 16.128 88.789 1 24.691 643 LYS B N 1
ATOM 23405 C CA . LYS B 1 602 ? 39.2 16.835 88.623 1 24.632 643 LYS B CA 1
ATOM 23406 C C . LYS B 1 602 ? 39.326 18.253 89.156 1 24.571 643 LYS B C 1
ATOM 23407 O O . LYS B 1 602 ? 38.89 19.205 88.508 1 23.766 643 LYS B O 1
ATOM 23426 N N . VAL B 1 603 ? 39.923 18.402 90.336 1 24.268 644 VAL B N 1
ATOM 23427 C CA . VAL B 1 603 ? 39.93 19.714 90.973 1 24.158 644 VAL B CA 1
ATOM 23428 C C . VAL B 1 603 ? 40.805 20.655 90.161 1 24.856 644 VAL B C 1
ATOM 23429 O O . VAL B 1 603 ? 40.487 21.835 90.036 1 25.04 644 VAL B O 1
ATOM 23442 N N . GLY B 1 604 ? 41.893 20.1 89.609 1 25.005 645 GLY B N 1
ATOM 23443 C CA . GLY B 1 604 ? 42.79 20.835 88.738 1 26.507 645 GLY B CA 1
ATOM 23444 C C . GLY B 1 604 ? 42.065 21.403 87.52 1 27.945 645 GLY B C 1
ATOM 23445 O O . GLY B 1 604 ? 42.158 22.608 87.248 1 28.972 645 GLY B O 1
ATOM 23449 N N . LYS B 1 605 ? 41.304 20.548 86.825 1 27.936 646 LYS B N 1
ATOM 23450 C CA . LYS B 1 605 ? 40.54 20.985 85.662 1 30.736 646 LYS B CA 1
ATOM 23451 C C . LYS B 1 605 ? 39.491 22.011 86.077 1 28.653 646 LYS B C 1
ATOM 23452 O O . LYS B 1 605 ? 39.354 23.074 85.466 1 30.56 646 LYS B O 1
ATOM 23471 N N . PHE B 1 606 ? 38.749 21.692 87.124 1 26.7 647 PHE B N 1
ATOM 23472 C CA . PHE B 1 606 ? 37.65 22.545 87.556 1 26.48 647 PHE B CA 1
ATOM 23473 C C . PHE B 1 606 ? 38.181 23.905 87.974 1 24.615 647 PHE B C 1
ATOM 23474 O O . PHE B 1 606 ? 37.491 24.891 87.795 1 24.938 647 PHE B O 1
ATOM 23491 N N . ASN B 1 607 ? 39.372 23.932 88.581 1 24.74 648 ASN B N 1
ATOM 23492 C CA . ASN B 1 607 ? 39.997 25.161 89.036 1 25.993 648 ASN B CA 1
ATOM 23493 C C . ASN B 1 607 ? 40.339 26.115 87.891 1 26.508 648 ASN B C 1
ATOM 23494 O O . ASN B 1 607 ? 40.346 27.322 88.111 1 25.882 648 ASN B O 1
ATOM 23505 N N . ARG B 1 608 ? 40.592 25.588 86.688 1 27.211 649 ARG B N 1
ATOM 23506 C CA . ARG B 1 608 ? 40.799 26.403 85.504 1 29.698 649 ARG B CA 1
ATOM 23507 C C . ARG B 1 608 ? 39.476 26.983 84.999 1 29.103 649 ARG B C 1
ATOM 23508 O O . ARG B 1 608 ? 39.424 28.127 84.552 1 27.492 649 ARG B O 1
ATOM 23529 N N . TRP B 1 609 ? 38.401 26.198 85.121 1 28.312 650 TRP B N 1
ATOM 23530 C CA . TRP B 1 609 ? 37.109 26.612 84.621 1 27.824 650 TRP B CA 1
ATOM 23531 C C . TRP B 1 609 ? 36.431 27.6 85.548 1 26.333 650 TRP B C 1
ATOM 23532 O O . TRP B 1 609 ? 35.699 28.459 85.091 1 25.016 650 TRP B O 1
ATOM 23553 N N . PHE B 1 610 ? 36.628 27.414 86.848 1 26.118 651 PHE B N 1
ATOM 23554 C CA . PHE B 1 610 ? 35.993 28.261 87.835 1 25.994 651 PHE B CA 1
ATOM 23555 C C . PHE B 1 610 ? 37.067 28.961 88.647 1 25.523 651 PHE B C 1
ATOM 23556 O O . PHE B 1 610 ? 37.625 28.374 89.562 1 26.446 651 PHE B O 1
ATOM 23573 N N . PRO B 1 611 ? 37.361 30.239 88.367 1 27.876 652 PRO B N 1
ATOM 23574 C CA . PRO B 1 611 ? 38.427 30.932 89.081 1 30.3 652 PRO B CA 1
ATOM 23575 C C . PRO B 1 611 ? 38.067 31.228 90.528 1 28.112 652 PRO B C 1
ATOM 23576 O O . PRO B 1 611 ? 36.91 31.35 90.863 1 25.852 652 PRO B O 1
ATOM 23587 N N . GLN B 1 612 ? 39.099 31.347 91.355 1 29.251 653 GLN B N 1
ATOM 23588 C CA . GLN B 1 612 ? 38.934 31.659 92.76 1 29.587 653 GLN B CA 1
ATOM 23589 C C . GLN B 1 612 ? 38.465 33.101 92.891 1 27.13 653 GLN B C 1
ATOM 23590 O O . GLN B 1 612 ? 39.183 33.99 92.466 1 25.611 653 GLN B O 1
ATOM 23604 N N . GLU B 1 613 ? 37.314 33.322 93.531 1 26.294 654 GLU B N 1
ATOM 23605 C CA . GLU B 1 613 ? 36.781 34.665 93.716 1 26.579 654 GLU B CA 1
ATOM 23606 C C . GLU B 1 613 ? 36.778 35.117 95.183 1 24.249 654 GLU B C 1
ATOM 23607 O O . GLU B 1 613 ? 36.515 36.279 95.448 1 22.511 654 GLU B O 1
ATOM 23619 N N . TYR B 1 614 ? 37.091 34.214 96.121 1 23.171 655 TYR B N 1
ATOM 23620 C CA . TYR B 1 614 ? 37.329 34.597 97.504 1 23.162 655 TYR B CA 1
ATOM 23621 C C . TYR B 1 614 ? 38.168 33.534 98.213 1 23.478 655 TYR B C 1
ATOM 23622 O O . TYR B 1 614 ? 38.455 32.451 97.654 1 23.074 655 TYR B O 1
ATOM 23640 N N . THR B 1 615 ? 38.54 33.848 99.464 1 22.748 656 THR B N 1
ATOM 23641 C CA . THR B 1 615 ? 39.133 32.873 100.371 1 23.282 656 THR B CA 1
ATOM 23642 C C . THR B 1 615 ? 38.377 32.859 101.699 1 22.602 656 THR B C 1
ATOM 23643 O O . THR B 1 615 ? 37.739 33.854 102.072 1 21.089 656 THR B O 1
ATOM 23654 N N . GLY B 1 616 ? 38.51 31.726 102.41 1 22.436 657 GLY B N 1
ATOM 23655 C CA . GLY B 1 616 ? 37.897 31.531 103.724 1 22.763 657 GLY B CA 1
ATOM 23656 C C . GLY B 1 616 ? 36.967 30.322 103.771 1 21.845 657 GLY B C 1
ATOM 23657 O O . GLY B 1 616 ? 36.748 29.689 102.739 1 21.392 657 GLY B O 1
ATOM 23661 N N . GLU B 1 617 ? 36.338 30.114 104.942 1 22.331 658 GLU B N 1
ATOM 23662 C CA . GLU B 1 617 ? 35.573 28.922 105.291 1 21.347 658 GLU B CA 1
ATOM 23663 C C . GLU B 1 617 ? 34.061 29.122 105.227 1 20.23 658 GLU B C 1
ATOM 23664 O O . GLU B 1 617 ? 33.289 28.155 105.34 1 20.162 658 GLU B O 1
ATOM 23676 N N . LEU B 1 618 ? 33.613 30.371 105.112 1 20.586 659 LEU B N 1
ATOM 23677 C CA . LEU B 1 618 ? 32.243 30.665 104.712 1 19.973 659 LEU B CA 1
ATOM 23678 C C . LEU B 1 618 ? 32.045 30.163 103.286 1 19.696 659 LEU B C 1
ATOM 23679 O O . LEU B 1 618 ? 32.999 30.073 102.499 1 20.127 659 LEU B O 1
ATOM 23695 N N . TYR B 1 619 ? 30.799 29.8 102.988 1 19.77 660 TYR B N 1
ATOM 23696 C CA . TYR B 1 619 ? 30.315 29.619 101.627 1 19.643 660 TYR B CA 1
ATOM 23697 C C . TYR B 1 619 ? 30.057 30.996 101.016 1 20.785 660 TYR B C 1
ATOM 23698 O O . TYR B 1 619 ? 29.299 31.795 101.599 1 20.93 660 TYR B O 1
ATOM 23716 N N . ALA B 1 620 ? 30.643 31.224 99.825 1 20.864 661 ALA B N 1
ATOM 23717 C CA . ALA B 1 620 ? 30.356 32.413 99.022 1 20.709 661 ALA B CA 1
ATOM 23718 C C . ALA B 1 620 ? 30.275 32.014 97.566 1 21.384 661 ALA B C 1
ATOM 23719 O O . ALA B 1 620 ? 31.186 31.348 97.037 1 22.35 661 ALA B O 1
ATOM 23726 N N . GLY B 1 621 ? 29.171 32.409 96.937 1 21.152 662 GLY B N 1
ATOM 23727 C CA . GLY B 1 621 ? 28.977 32.13 95.526 1 22.708 662 GLY B CA 1
ATOM 23728 C C . GLY B 1 621 ? 28.451 33.374 94.835 1 23.06 662 GLY B C 1
ATOM 23729 O O . GLY B 1 621 ? 27.561 34.031 95.377 1 24.254 662 GLY B O 1
ATOM 23733 N N . ARG B 1 622 ? 28.976 33.671 93.646 1 23.259 663 ARG B N 1
ATOM 23734 C CA . ARG B 1 622 ? 28.594 34.905 92.962 1 23.276 663 ARG B CA 1
ATOM 23735 C C . ARG B 1 622 ? 27.817 34.609 91.67 1 21.317 663 ARG B C 1
ATOM 23736 O O . ARG B 1 622 ? 28.046 33.632 90.971 1 20.632 663 ARG B O 1
ATOM 23757 N N . ILE B 1 623 ? 26.845 35.468 91.41 1 20.595 664 ILE B N 1
ATOM 23758 C CA . ILE B 1 623 ? 26.165 35.523 90.134 1 21.717 664 ILE B CA 1
ATOM 23759 C C . ILE B 1 623 ? 25.836 36.992 89.857 1 21.229 664 ILE B C 1
ATOM 23760 O O . ILE B 1 623 ? 25.144 37.639 90.637 1 21.257 664 ILE B O 1
ATOM 23776 N N . GLU B 1 624 ? 26.368 37.501 88.744 1 22.467 665 GLU B N 1
ATOM 23777 C CA . GLU B 1 624 ? 26.42 38.913 88.426 1 23.852 665 GLU B CA 1
ATOM 23778 C C . GLU B 1 624 ? 26.971 39.668 89.641 1 22.523 665 GLU B C 1
ATOM 23779 O O . GLU B 1 624 ? 27.999 39.291 90.177 1 20.742 665 GLU B O 1
ATOM 23791 N N . ASN B 1 625 ? 26.233 40.684 90.107 1 22.04 666 ASN B N 1
ATOM 23792 C CA . ASN B 1 625 ? 26.674 41.542 91.19 1 23.454 666 ASN B CA 1
ATOM 23793 C C . ASN B 1 625 ? 26.094 41.076 92.53 1 24.032 666 ASN B C 1
ATOM 23794 O O . ASN B 1 625 ? 26.077 41.831 93.486 1 26.784 666 ASN B O 1
ATOM 23805 N N . GLY B 1 626 ? 25.685 39.816 92.611 1 21.881 667 GLY B N 1
ATOM 23806 C CA . GLY B 1 626 ? 25.04 39.254 93.779 1 21.627 667 GLY B CA 1
ATOM 23807 C C . GLY B 1 626 ? 25.875 38.127 94.365 1 21.954 667 GLY B C 1
ATOM 23808 O O . GLY B 1 626 ? 26.398 37.282 93.628 1 23.842 667 GLY B O 1
ATOM 23812 N N . TRP B 1 627 ? 26.029 38.141 95.699 1 20.817 668 TRP B N 1
ATOM 23813 C CA . TRP B 1 627 ? 26.649 37.028 96.412 1 20.521 668 TRP B CA 1
ATOM 23814 C C . TRP B 1 627 ? 25.625 36.332 97.295 1 19.641 668 TRP B C 1
ATOM 23815 O O . TRP B 1 627 ? 24.761 36.987 97.86 1 19.708 668 TRP B O 1
ATOM 23836 N N . VAL B 1 628 ? 25.722 35.009 97.386 1 19.436 669 VAL B N 1
ATOM 23837 C CA . VAL B 1 628 ? 25.132 34.301 98.52 1 19.577 669 VAL B CA 1
ATOM 23838 C C . VAL B 1 628 ? 26.281 33.906 99.441 1 19.736 669 VAL B C 1
ATOM 23839 O O . VAL B 1 628 ? 27.189 33.193 99.003 1 18.365 669 VAL B O 1
ATOM 23852 N N . VAL B 1 629 ? 26.257 34.385 100.687 1 19.323 670 VAL B N 1
ATOM 23853 C CA . VAL B 1 629 ? 27.288 34.031 101.649 1 19.817 670 VAL B CA 1
ATOM 23854 C C . VAL B 1 629 ? 26.591 33.447 102.871 1 19.61 670 VAL B C 1
ATOM 23855 O O . VAL B 1 629 ? 25.645 34.045 103.38 1 20.392 670 VAL B O 1
ATOM 23868 N N . TYR B 1 630 ? 27.053 32.305 103.345 1 19.021 671 TYR B N 1
ATOM 23869 C CA . TYR B 1 630 ? 26.433 31.716 104.525 1 18.597 671 TYR B CA 1
ATOM 23870 C C . TYR B 1 630 ? 27.478 30.914 105.276 1 19.442 671 TYR B C 1
ATOM 23871 O O . TYR B 1 630 ? 28.493 30.527 104.698 1 22.103 671 TYR B O 1
ATOM 23889 N N . ASN B 1 631 ? 27.21 30.672 106.558 1 18.857 672 ASN B N 1
ATOM 23890 C CA . ASN B 1 631 ? 28.097 29.869 107.378 1 19.886 672 ASN B CA 1
ATOM 23891 C C . ASN B 1 631 ? 27.357 28.574 107.728 1 21.163 672 ASN B C 1
ATOM 23892 O O . ASN B 1 631 ? 26.356 28.592 108.436 1 21.944 672 ASN B O 1
ATOM 23903 N N . GLY B 1 632 ? 27.825 27.442 107.206 1 20.908 673 GLY B N 1
ATOM 23904 C CA . GLY B 1 632 ? 27.178 26.171 107.482 1 21.094 673 GLY B CA 1
ATOM 23905 C C . GLY B 1 632 ? 27.962 25.376 108.518 1 20.668 673 GLY B C 1
ATOM 23906 O O . GLY B 1 632 ? 27.658 24.223 108.72 1 22.259 673 GLY B O 1
ATOM 23910 N N . LEU B 1 633 ? 28.942 26.008 109.157 1 21.301 674 LEU B N 1
ATOM 23911 C CA . LEU B 1 633 ? 29.821 25.363 110.122 1 22.808 674 LEU B CA 1
ATOM 23912 C C . LEU B 1 633 ? 29.652 25.996 111.504 1 22.059 674 LEU B C 1
ATOM 23913 O O . LEU B 1 633 ? 29.201 27.131 111.635 1 20.303 674 LEU B O 1
ATOM 23929 N N . ALA B 1 634 ? 30.095 25.23 112.505 1 22.668 675 ALA B N 1
ATOM 23930 C CA . ALA B 1 634 ? 30.171 25.632 113.887 1 22.722 675 ALA B CA 1
ATOM 23931 C C . ALA B 1 634 ? 31.158 26.77 114.022 1 22.321 675 ALA B C 1
ATOM 23932 O O . ALA B 1 634 ? 32.262 26.678 113.512 1 21.835 675 ALA B O 1
ATOM 23939 N N . GLY B 1 635 ? 30.764 27.81 114.766 1 23.644 676 GLY B N 1
ATOM 23940 C CA . GLY B 1 635 ? 31.695 28.838 115.2 1 23.422 676 GLY B CA 1
ATOM 23941 C C . GLY B 1 635 ? 31.699 29.993 114.203 1 23.067 676 GLY B C 1
ATOM 23942 O O . GLY B 1 635 ? 31.198 29.867 113.099 1 22.675 676 GLY B O 1
ATOM 23946 N N . ILE B 1 636 ? 32.286 31.11 114.59 1 24.152 677 ILE B N 1
ATOM 23947 C CA . ILE B 1 636 ? 32.481 32.21 113.67 1 24.732 677 ILE B CA 1
ATOM 23948 C C . ILE B 1 636 ? 33.381 31.744 112.517 1 26.604 677 ILE B C 1
ATOM 23949 O O . ILE B 1 636 ? 34.417 31.132 112.792 1 27.911 677 ILE B O 1
ATOM 23965 N N . ARG B 1 637 ? 33.006 32.051 111.257 1 24.403 678 ARG B N 1
ATOM 23966 C CA . ARG B 1 637 ? 33.79 31.69 110.087 1 24.323 678 ARG B CA 1
ATOM 23967 C C . ARG B 1 637 ? 33.911 32.9 109.153 1 23.825 678 ARG B C 1
ATOM 23968 O O . ARG B 1 637 ? 33.042 33.775 109.133 1 21.879 678 ARG B O 1
ATOM 23989 N N . ASN B 1 638 ? 35.013 32.948 108.392 1 24.457 679 ASN B N 1
ATOM 23990 C CA . ASN B 1 638 ? 35.4 34.153 107.666 1 24.374 679 ASN B CA 1
ATOM 23991 C C . ASN B 1 638 ? 35.439 33.954 106.148 1 24.413 679 ASN B C 1
ATOM 23992 O O . ASN B 1 638 ? 35.563 32.844 105.622 1 24.161 679 ASN B O 1
ATOM 24003 N N . ALA B 1 639 ? 35.29 35.082 105.439 1 24.331 680 ALA B N 1
ATOM 24004 C CA . ALA B 1 639 ? 35.626 35.156 104.03 1 22.756 680 ALA B CA 1
ATOM 24005 C C . ALA B 1 639 ? 36.288 36.498 103.75 1 21.709 680 ALA B C 1
ATOM 24006 O O . ALA B 1 639 ? 36.056 37.483 104.45 1 20.516 680 ALA B O 1
ATOM 24013 N N . ALA B 1 640 ? 37.227 36.456 102.801 1 20.974 681 ALA B N 1
ATOM 24014 C CA . ALA B 1 640 ? 37.804 37.636 102.204 1 21.084 681 ALA B CA 1
ATOM 24015 C C . ALA B 1 640 ? 37.35 37.671 100.758 1 21.55 681 ALA B C 1
ATOM 24016 O O . ALA B 1 640 ? 37.639 36.741 99.999 1 22.166 681 ALA B O 1
ATOM 24023 N N . ILE B 1 641 ? 36.64 38.743 100.399 1 20.498 682 ILE B N 1
ATOM 24024 C CA . ILE B 1 641 ? 36.006 38.789 99.102 1 20.556 682 ILE B CA 1
ATOM 24025 C C . ILE B 1 641 ? 36.39 40.085 98.398 1 20.7 682 ILE B C 1
ATOM 24026 O O . ILE B 1 641 ? 35.856 41.126 98.755 1 20.022 682 ILE B O 1
ATOM 24042 N N . PRO B 1 642 ? 37.253 40.057 97.354 1 21.464 683 PRO B N 1
ATOM 24043 C CA . PRO B 1 642 ? 37.454 41.222 96.499 1 23.556 683 PRO B CA 1
ATOM 24044 C C . PRO B 1 642 ? 36.189 41.595 95.718 1 24.398 683 PRO B C 1
ATOM 24045 O O . PRO B 1 642 ? 35.508 40.731 95.183 1 24.433 683 PRO B O 1
ATOM 24056 N N . PHE B 1 643 ? 35.887 42.889 95.667 1 25.771 684 PHE B N 1
ATOM 24057 C CA . PHE B 1 643 ? 34.725 43.377 94.945 1 27.604 684 PHE B CA 1
ATOM 24058 C C . PHE B 1 643 ? 34.918 43.227 93.449 1 28.009 684 PHE B C 1
ATOM 24059 O O . PHE B 1 643 ? 36.03 43.367 92.95 1 30.775 684 PHE B O 1
ATOM 24076 N N . LYS B 1 644 ? 33.813 42.994 92.743 1 29.253 685 LYS B N 1
ATOM 24077 C CA . LYS B 1 644 ? 33.85 42.878 91.29 1 31.746 685 LYS B CA 1
ATOM 24078 C C . LYS B 1 644 ? 33.107 44.046 90.639 1 32.31 685 LYS B C 1
ATOM 24079 O O . LYS B 1 644 ? 33.307 44.304 89.433 1 32.208 685 LYS B O 1
ATOM 24098 N N . TYR B 1 645 ? 32.266 44.748 91.428 1 27.728 686 TYR B N 1
ATOM 24099 C CA . TYR B 1 645 ? 31.435 45.839 90.927 1 27.306 686 TYR B CA 1
ATOM 24100 C C . TYR B 1 645 ? 31.651 47.084 91.792 1 27.282 686 TYR B C 1
ATOM 24101 O O . TYR B 1 645 ? 31.718 48.192 91.268 1 27.839 686 TYR B O 1
ATOM 24119 N N . ASN B 1 646 ? 31.749 46.903 93.118 1 26.504 687 ASN B N 1
ATOM 24120 C CA . ASN B 1 646 ? 31.976 48.013 94.019 1 26.043 687 ASN B CA 1
ATOM 24121 C C . ASN B 1 646 ? 33.364 48.594 93.756 1 26.125 687 ASN B C 1
ATOM 24122 O O . ASN B 1 646 ? 34.286 47.851 93.444 1 23.785 687 ASN B O 1
ATOM 24133 N N . THR B 1 647 ? 33.513 49.915 93.922 1 26.156 688 THR B N 1
ATOM 24134 C CA . THR B 1 647 ? 34.776 50.592 93.601 1 28.266 688 THR B CA 1
ATOM 24135 C C . THR B 1 647 ? 35.749 50.567 94.783 1 27.235 688 THR B C 1
ATOM 24136 O O . THR B 1 647 ? 36.863 51.052 94.647 1 26.185 688 THR B O 1
ATOM 24147 N N . CYS B 1 648 ? 35.351 49.95 95.909 1 27.39 689 CYS B N 1
ATOM 24148 C CA . CYS B 1 648 ? 36.255 49.702 97.026 1 27.887 689 CYS B CA 1
ATOM 24149 C C . CYS B 1 648 ? 37.111 48.483 96.672 1 28.419 689 CYS B C 1
ATOM 24150 O O . CYS B 1 648 ? 37.044 48.003 95.54 1 26.246 689 CYS B O 1
ATOM 24158 N N . ASP B 1 649 ? 37.892 47.993 97.646 1 29.983 690 ASP B N 1
ATOM 24159 C CA . ASP B 1 649 ? 38.857 46.929 97.435 1 32.637 690 ASP B CA 1
ATOM 24160 C C . ASP B 1 649 ? 38.228 45.565 97.677 1 31.603 690 ASP B C 1
ATOM 24161 O O . ASP B 1 649 ? 38.127 44.753 96.773 1 31.129 690 ASP B O 1
ATOM 24170 N N . LYS B 1 650 ? 37.852 45.295 98.927 1 32.082 691 LYS B N 1
ATOM 24171 C CA . LYS B 1 650 ? 37.362 43.983 99.31 1 29.267 691 LYS B CA 1
ATOM 24172 C C . LYS B 1 650 ? 36.543 44.106 100.589 1 26.752 691 LYS B C 1
ATOM 24173 O O . LYS B 1 650 ? 36.567 45.137 101.257 1 25.828 691 LYS B O 1
ATOM 24209 N N . GLU B 1 652 ? 35.723 41.763 104.225 1 26.06 693 GLU B N 1
ATOM 24210 C CA . GLU B 1 652 ? 35.982 40.6 105.059 1 26.959 693 GLU B CA 1
ATOM 24211 C C . GLU B 1 652 ? 34.753 40.351 105.918 1 25.841 693 GLU B C 1
ATOM 24212 O O . GLU B 1 652 ? 34.18 41.284 106.478 1 28.115 693 GLU B O 1
ATOM 24224 N N . LEU B 1 653 ? 34.289 39.111 105.903 1 23.234 694 LEU B N 1
ATOM 24225 C CA . LEU B 1 653 ? 33.082 38.778 106.619 1 22.47 694 LEU B CA 1
ATOM 24226 C C . LEU B 1 653 ? 33.444 37.813 107.746 1 21.992 694 LEU B C 1
ATOM 24227 O O . LEU B 1 653 ? 34.243 36.906 107.534 1 22.549 694 LEU B O 1
ATOM 24243 N N . ALA B 1 654 ? 32.893 38.042 108.939 1 21.431 695 ALA B N 1
ATOM 24244 C CA . ALA B 1 654 ? 32.897 37.072 110.035 1 20.543 695 ALA B CA 1
ATOM 24245 C C . ALA B 1 654 ? 31.451 36.822 110.456 1 19.886 695 ALA B C 1
ATOM 24246 O O . ALA B 1 654 ? 30.777 37.738 110.925 1 20.458 695 ALA B O 1
ATOM 24253 N N . TYR B 1 655 ? 30.964 35.594 110.231 1 19.292 696 TYR B N 1
ATOM 24254 C CA . TYR B 1 655 ? 29.553 35.269 110.357 1 19.007 696 TYR B CA 1
ATOM 24255 C C . TYR B 1 655 ? 29.311 34.195 111.424 1 19.075 696 TYR B C 1
ATOM 24256 O O . TYR B 1 655 ? 30.101 33.259 111.564 1 18.444 696 TYR B O 1
ATOM 24274 N N . SER B 1 656 ? 28.159 34.312 112.106 1 19.504 697 SER B N 1
ATOM 24275 C CA . SER B 1 656 ? 27.693 33.296 113.031 1 19.768 697 SER B CA 1
ATOM 24276 C C . SER B 1 656 ? 27.176 32.075 112.264 1 19.569 697 SER B C 1
ATOM 24277 O O . SER B 1 656 ? 26.773 32.16 111.1 1 18.677 697 SER B O 1
ATOM 24285 N N . LYS B 1 657 ? 27.161 30.921 112.95 1 20.335 698 LYS B N 1
ATOM 24286 C CA . LYS B 1 657 ? 26.642 29.686 112.388 1 20.478 698 LYS B CA 1
ATOM 24287 C C . LYS B 1 657 ? 25.198 29.865 111.949 1 20.854 698 LYS B C 1
ATOM 24288 O O . LYS B 1 657 ? 24.361 30.311 112.72 1 21.939 698 LYS B O 1
ATOM 24307 N N . TYR B 1 658 ? 24.927 29.501 110.692 1 20.733 699 TYR B N 1
ATOM 24308 C CA . TYR B 1 658 ? 23.611 29.526 110.065 1 20.934 699 TYR B CA 1
ATOM 24309 C C . TYR B 1 658 ? 23.226 30.953 109.678 1 19.967 699 TYR B C 1
ATOM 24310 O O . TYR B 1 658 ? 22.084 31.204 109.34 1 21.563 699 TYR B O 1
ATOM 24328 N N . THR B 1 659 ? 24.158 31.902 109.712 1 20.2 700 THR B N 1
ATOM 24329 C CA . THR B 1 659 ? 23.845 33.198 109.145 1 19.824 700 THR B CA 1
ATOM 24330 C C . THR B 1 659 ? 23.957 33.072 107.637 1 19.7 700 THR B C 1
ATOM 24331 O O . THR B 1 659 ? 24.973 32.552 107.143 1 19.763 700 THR B O 1
ATOM 24342 N N . VAL B 1 660 ? 22.892 33.506 106.954 1 19.145 701 VAL B N 1
ATOM 24343 C CA . VAL B 1 660 ? 22.86 33.581 105.5 1 20.016 701 VAL B CA 1
ATOM 24344 C C . VAL B 1 660 ? 22.727 35.037 105.099 1 20.138 701 VAL B C 1
ATOM 24345 O O . VAL B 1 660 ? 22.092 35.832 105.801 1 20.157 701 VAL B O 1
ATOM 24358 N N . SER B 1 661 ? 23.275 35.354 103.93 1 20.439 702 SER B N 1
ATOM 24359 C CA . SER B 1 661 ? 23.261 36.726 103.47 1 22.783 702 SER B CA 1
ATOM 24360 C C . SER B 1 661 ? 23.205 36.768 101.947 1 23.424 702 SER B C 1
ATOM 24361 O O . SER B 1 661 ? 23.844 35.965 101.251 1 25.099 702 SER B O 1
ATOM 24369 N N . VAL B 1 662 ? 22.399 37.696 101.448 1 21.169 703 VAL B N 1
ATOM 24370 C CA . VAL B 1 662 ? 22.453 38.067 100.049 1 21.06 703 VAL B CA 1
ATOM 24371 C C . VAL B 1 662 ? 23.038 39.473 99.957 1 21.177 703 VAL B C 1
ATOM 24372 O O . VAL B 1 662 ? 22.502 40.442 100.499 1 20.515 703 VAL B O 1
ATOM 24385 N N . ILE B 1 663 ? 24.155 39.567 99.229 1 22.702 704 ILE B N 1
ATOM 24386 C CA . ILE B 1 663 ? 24.941 40.791 99.153 1 22.767 704 ILE B CA 1
ATOM 24387 C C . ILE B 1 663 ? 24.914 41.278 97.708 1 21.489 704 ILE B C 1
ATOM 24388 O O . ILE B 1 663 ? 25.285 40.528 96.821 1 22.303 704 ILE B O 1
ATOM 24404 N N . LYS B 1 664 ? 24.392 42.481 97.49 1 21.633 705 LYS B N 1
ATOM 24405 C CA . LYS B 1 664 ? 24.364 43.109 96.185 1 22.583 705 LYS B CA 1
ATOM 24406 C C . LYS B 1 664 ? 25.416 44.215 96.092 1 22.712 705 LYS B C 1
ATOM 24407 O O . LYS B 1 664 ? 25.426 45.137 96.897 1 24.135 705 LYS B O 1
ATOM 24426 N N . GLU B 1 665 ? 26.311 44.095 95.103 1 23.311 706 GLU B N 1
ATOM 24427 C CA . GLU B 1 665 ? 27.308 45.122 94.832 1 24.36 706 GLU B CA 1
ATOM 24428 C C . GLU B 1 665 ? 26.79 46.16 93.831 1 24.629 706 GLU B C 1
ATOM 24429 O O . GLU B 1 665 ? 26.181 45.823 92.813 1 23.822 706 GLU B O 1
ATOM 24441 N N . TYR B 1 666 ? 27.072 47.423 94.148 1 26.489 707 TYR B N 1
ATOM 24442 C CA . TYR B 1 666 ? 26.908 48.523 93.212 1 27.962 707 TYR B CA 1
ATOM 24443 C C . TYR B 1 666 ? 28.219 49.297 93.254 1 26.807 707 TYR B C 1
ATOM 24444 O O . TYR B 1 666 ? 29.084 49.004 94.09 1 23.333 707 TYR B O 1
ATOM 24462 N N . ALA B 1 667 ? 28.391 50.243 92.318 1 26.566 708 ALA B N 1
ATOM 24463 C CA . ALA B 1 667 ? 29.671 50.92 92.216 1 26.593 708 ALA B CA 1
ATOM 24464 C C . ALA B 1 667 ? 29.98 51.639 93.531 1 28.234 708 ALA B C 1
ATOM 24465 O O . ALA B 1 667 ? 31.132 51.651 93.972 1 27.118 708 ALA B O 1
ATOM 24472 N N . ASN B 1 668 ? 28.947 52.224 94.156 1 29.911 709 ASN B N 1
ATOM 24473 C CA . ASN B 1 668 ? 29.119 53.067 95.332 1 33.189 709 ASN B CA 1
ATOM 24474 C C . ASN B 1 668 ? 28.148 52.656 96.442 1 32.502 709 ASN B C 1
ATOM 24475 O O . ASN B 1 668 ? 27.737 53.479 97.263 1 30.139 709 ASN B O 1
ATOM 24486 N N . LYS B 1 669 ? 27.829 51.357 96.492 1 31.109 710 LYS B N 1
ATOM 24487 C CA . LYS B 1 669 ? 26.877 50.85 97.453 1 30.415 710 LYS B CA 1
ATOM 24488 C C . LYS B 1 669 ? 26.97 49.332 97.519 1 28.337 710 LYS B C 1
ATOM 24489 O O . LYS B 1 669 ? 27.322 48.658 96.538 1 25.933 710 LYS B O 1
ATOM 24508 N N . LEU B 1 670 ? 26.668 48.838 98.729 1 26.568 711 LEU B N 1
ATOM 24509 C CA . LEU B 1 670 ? 26.488 47.429 98.991 1 25.928 711 LEU B CA 1
ATOM 24510 C C . LEU B 1 670 ? 25.185 47.301 99.753 1 25.82 711 LEU B C 1
ATOM 24511 O O . LEU B 1 670 ? 24.95 48.088 100.675 1 26.345 711 LEU B O 1
ATOM 24527 N N . THR B 1 671 ? 24.346 46.332 99.362 1 24.882 712 THR B N 1
ATOM 24528 C CA . THR B 1 671 ? 23.246 45.939 100.228 1 23.206 712 THR B CA 1
ATOM 24529 C C . THR B 1 671 ? 23.554 44.55 100.785 1 23.694 712 THR B C 1
ATOM 24530 O O . THR B 1 671 ? 24.145 43.685 100.126 1 23.201 712 THR B O 1
ATOM 24541 N N . PHE B 1 672 ? 23.133 44.374 102.036 1 23.814 713 PHE B N 1
ATOM 24542 C CA . PHE B 1 672 ? 23.13 43.107 102.73 1 24.501 713 PHE B CA 1
ATOM 24543 C C . PHE B 1 672 ? 21.716 42.792 103.208 1 22.826 713 PHE B C 1
ATOM 24544 O O . PHE B 1 672 ? 21.184 43.491 104.072 1 22.456 713 PHE B O 1
ATOM 24561 N N . TYR B 1 673 ? 21.147 41.705 102.691 1 22.166 714 TYR B N 1
ATOM 24562 C CA . TYR B 1 673 ? 20.055 41.046 103.386 1 22.425 714 TYR B CA 1
ATOM 24563 C C . TYR B 1 673 ? 20.636 39.948 104.276 1 22.785 714 TYR B C 1
ATOM 24564 O O . TYR B 1 673 ? 21.3 39.033 103.777 1 24.311 714 TYR B O 1
ATOM 24599 N N . ASN B 1 675 ? 19.994 37.031 107.5 1 21.586 716 ASN B N 1
ATOM 24600 C CA . ASN B 1 675 ? 19.061 36.379 108.394 1 21.475 716 ASN B CA 1
ATOM 24601 C C . ASN B 1 675 ? 19.798 35.328 109.221 1 22.268 716 ASN B C 1
ATOM 24602 O O . ASN B 1 675 ? 20.768 34.716 108.775 1 21.133 716 ASN B O 1
ATOM 24613 N N . ASN B 1 676 ? 19.28 35.137 110.443 1 23.426 717 ASN B N 1
ATOM 24614 C CA . ASN B 1 676 ? 19.602 34.04 111.328 1 22.047 717 ASN B CA 1
ATOM 24615 C C . ASN B 1 676 ? 18.542 34.074 112.426 1 23.937 717 ASN B C 1
ATOM 24616 O O . ASN B 1 676 ? 18.681 34.787 113.419 1 23.041 717 ASN B O 1
ATOM 24627 N N . TYR B 1 677 ? 17.457 33.325 112.205 1 24.356 718 TYR B N 1
ATOM 24628 C CA . TYR B 1 677 ? 16.253 33.414 113.019 1 24.723 718 TYR B CA 1
ATOM 24629 C C . TYR B 1 677 ? 16.189 32.235 113.988 1 24.958 718 TYR B C 1
ATOM 24630 O O . TYR B 1 677 ? 16.2 31.069 113.583 1 24.519 718 TYR B O 1
ATOM 24648 N N . ASP B 1 678 ? 16.157 32.584 115.272 1 25.496 719 ASP B N 1
ATOM 24649 C CA . ASP B 1 678 ? 15.918 31.656 116.365 1 27.628 719 ASP B CA 1
ATOM 24650 C C . ASP B 1 678 ? 14.567 31.999 117.008 1 26.633 719 ASP B C 1
ATOM 24651 O O . ASP B 1 678 ? 14.418 33.086 117.571 1 25.253 719 ASP B O 1
ATOM 24660 N N . PRO B 1 679 ? 13.552 31.097 116.975 1 28.537 720 PRO B N 1
ATOM 24661 C CA . PRO B 1 679 ? 12.311 31.331 117.718 1 27.598 720 PRO B CA 1
ATOM 24662 C C . PRO B 1 679 ? 12.541 31.578 119.212 1 27.521 720 PRO B C 1
ATOM 24663 O O . PRO B 1 679 ? 11.72 32.194 119.852 1 27.897 720 PRO B O 1
ATOM 24674 N N . SER B 1 680 ? 13.654 31.103 119.771 1 29.566 721 SER B N 1
ATOM 24675 C CA . SER B 1 680 ? 13.922 31.276 121.194 1 32.066 721 SER B CA 1
ATOM 24676 C C . SER B 1 680 ? 14.525 32.641 121.524 1 36.215 721 SER B C 1
ATOM 24677 O O . SER B 1 680 ? 14.709 32.937 122.697 1 38.568 721 SER B O 1
ATOM 24685 N N . GLY B 1 681 ? 14.891 33.443 120.512 1 37.258 722 GLY B N 1
ATOM 24686 C CA . GLY B 1 681 ? 15.291 34.828 120.723 1 37.185 722 GLY B CA 1
ATOM 24687 C C . GLY B 1 681 ? 16.779 35.032 121.028 1 34.844 722 GLY B C 1
ATOM 24688 O O . GLY B 1 681 ? 17.157 36.076 121.535 1 34.109 722 GLY B O 1
ATOM 24692 N N . SER B 1 682 ? 17.649 34.068 120.712 1 34.37 723 SER B N 1
ATOM 24693 C CA . SER B 1 682 ? 19.092 34.304 120.781 1 33.821 723 SER B CA 1
ATOM 24694 C C . SER B 1 682 ? 19.523 35.299 119.692 1 31.259 723 SER B C 1
ATOM 24695 O O . SER B 1 682 ? 18.975 35.313 118.581 1 28.232 723 SER B O 1
ATOM 24703 N N . SER B 1 683 ? 20.496 36.149 120.045 1 30.988 724 SER B N 1
ATOM 24704 C CA . SER B 1 683 ? 21.062 37.122 119.125 1 32.745 724 SER B CA 1
ATOM 24705 C C . SER B 1 683 ? 22.383 36.559 118.612 1 30.754 724 SER B C 1
ATOM 24706 O O . SER B 1 683 ? 23.057 35.835 119.339 1 28.501 724 SER B O 1
ATOM 24714 N N . LYS B 1 684 ? 22.715 36.875 117.352 1 28.053 725 LYS B N 1
ATOM 24715 C CA . LYS B 1 684 ? 23.972 36.484 116.73 1 28.261 725 LYS B CA 1
ATOM 24716 C C . LYS B 1 684 ? 24.744 37.756 116.376 1 27.554 725 LYS B C 1
ATOM 24717 O O . LYS B 1 684 ? 24.105 38.779 116.128 1 26.447 725 LYS B O 1
ATOM 24736 N N . THR B 1 685 ? 26.091 37.667 116.386 1 26.005 726 THR B N 1
ATOM 24737 C CA . THR B 1 685 ? 26.988 38.731 115.957 1 25.966 726 THR B CA 1
ATOM 24738 C C . THR B 1 685 ? 27.616 38.393 114.605 1 26.775 726 THR B C 1
ATOM 24739 O O . THR B 1 685 ? 28.198 37.324 114.445 1 29.249 726 THR B O 1
ATOM 24750 N N . GLU B 1 686 ? 27.528 39.354 113.665 1 25.518 727 GLU B N 1
ATOM 24751 C CA . GLU B 1 686 ? 28.245 39.312 112.403 1 24.107 727 GLU B CA 1
ATOM 24752 C C . GLU B 1 686 ? 29.166 40.525 112.329 1 23.895 727 GLU B C 1
ATOM 24753 O O . GLU B 1 686 ? 28.831 41.581 112.877 1 25.211 727 GLU B O 1
ATOM 24765 N N . VAL B 1 687 ? 30.327 40.354 111.675 1 22.448 728 VAL B N 1
ATOM 24766 C CA . VAL B 1 687 ? 31.213 41.462 111.389 1 23.19 728 VAL B CA 1
ATOM 24767 C C . VAL B 1 687 ? 31.47 41.604 109.879 1 23.615 728 VAL B C 1
ATOM 24768 O O . VAL B 1 687 ? 31.766 40.63 109.168 1 25.61 728 VAL B O 1
ATOM 24781 N N . ILE B 1 688 ? 31.381 42.849 109.408 1 22.954 729 ILE B N 1
ATOM 24782 C CA . ILE B 1 688 ? 31.607 43.207 108.011 1 23.263 729 ILE B CA 1
ATOM 24783 C C . ILE B 1 688 ? 32.694 44.283 108.011 1 24.019 729 ILE B C 1
ATOM 24784 O O . ILE B 1 688 ? 32.502 45.309 108.651 1 22.894 729 ILE B O 1
ATOM 24800 N N . LYS B 1 689 ? 33.788 44.073 107.271 1 24.826 730 LYS B N 1
ATOM 24801 C CA . LYS B 1 689 ? 34.843 45.071 107.116 1 26.316 730 LYS B CA 1
ATOM 24802 C C . LYS B 1 689 ? 34.975 45.451 105.652 1 25.836 730 LYS B C 1
ATOM 24803 O O . LYS B 1 689 ? 35.052 44.576 104.789 1 25.235 730 LYS B O 1
ATOM 24822 N N . ILE B 1 690 ? 35.017 46.759 105.386 1 26.155 731 ILE B N 1
ATOM 24823 C CA . ILE B 1 690 ? 35.182 47.237 104.027 1 26.135 731 ILE B CA 1
ATOM 24824 C C . ILE B 1 690 ? 36.525 47.961 103.933 1 26.119 731 ILE B C 1
ATOM 24825 O O . ILE B 1 690 ? 36.755 48.977 104.595 1 23.683 731 ILE B O 1
ATOM 24841 N N . TYR B 1 691 ? 37.376 47.428 103.053 1 25.819 732 TYR B N 1
ATOM 24842 C CA . TYR B 1 691 ? 38.67 47.991 102.738 1 28.418 732 TYR B CA 1
ATOM 24843 C C . TYR B 1 691 ? 38.576 48.853 101.484 1 28.961 732 TYR B C 1
ATOM 24844 O O . TYR B 1 691 ? 37.832 48.533 100.555 1 27.958 732 TYR B O 1
ATOM 24862 N N . GLY B 1 692 ? 39.383 49.915 101.476 1 29.53 733 GLY B N 1
ATOM 24863 C CA . GLY B 1 692 ? 39.607 50.696 100.288 1 31.127 733 GLY B CA 1
ATOM 24864 C C . GLY B 1 692 ? 38.541 51.756 100.028 1 33.264 733 GLY B C 1
ATOM 24865 O O . GLY B 1 692 ? 38.448 52.219 98.901 1 33.914 733 GLY B O 1
ATOM 24869 N N . CYS B 1 693 ? 37.799 52.197 101.045 1 36.413 734 CYS B N 1
ATOM 24870 C CA . CYS B 1 693 ? 36.962 53.383 100.871 1 40.799 734 CYS B CA 1
ATOM 24871 C C . CYS B 1 693 ? 37.814 54.661 100.858 1 41.347 734 CYS B C 1
ATOM 24872 O O . CYS B 1 693 ? 38.608 54.893 101.759 1 46.023 734 CYS B O 1
ATOM 24880 N N . THR B 1 694 ? 37.632 55.514 99.847 1 41.731 735 THR B N 1
ATOM 24881 C CA . THR B 1 694 ? 38.365 56.773 99.753 1 41.99 735 THR B CA 1
ATOM 24882 C C . THR B 1 694 ? 37.642 57.885 100.509 1 41.279 735 THR B C 1
ATOM 24883 O O . THR B 1 694 ? 38.086 59.023 100.5 1 40.713 735 THR B O 1
ATOM 24894 N N . SER B 1 695 ? 36.472 57.589 101.069 1 42.76 736 SER B N 1
ATOM 24895 C CA . SER B 1 695 ? 35.753 58.542 101.896 1 45.554 736 SER B CA 1
ATOM 24896 C C . SER B 1 695 ? 34.966 57.777 102.943 1 42.856 736 SER B C 1
ATOM 24897 O O . SER B 1 695 ? 34.788 56.579 102.807 1 38.796 736 SER B O 1
ATOM 24905 N N . LYS B 1 696 ? 34.557 58.478 103.997 1 46.163 737 LYS B N 1
ATOM 24906 C CA . LYS B 1 696 ? 33.923 57.823 105.123 1 48.741 737 LYS B CA 1
ATOM 24907 C C . LYS B 1 696 ? 32.574 57.291 104.66 1 44.175 737 LYS B C 1
ATOM 24908 O O . LYS B 1 696 ? 31.785 58.013 104.056 1 44.217 737 LYS B O 1
ATOM 24927 N N . PRO B 1 697 ? 32.288 55.994 104.878 1 40.083 738 PRO B N 1
ATOM 24928 C CA . PRO B 1 697 ? 31.002 55.451 104.492 1 37.84 738 PRO B CA 1
ATOM 24929 C C . PRO B 1 697 ? 29.911 55.8 105.479 1 33.265 738 PRO B C 1
ATOM 24930 O O . PRO B 1 697 ? 30.219 56.282 106.564 1 35.565 738 PRO B O 1
ATOM 24941 N N . THR B 1 698 ? 28.67 55.569 105.065 1 29.004 739 THR B N 1
ATOM 24942 C CA . THR B 1 698 ? 27.557 55.527 105.995 1 29.496 739 THR B CA 1
ATOM 24943 C C . THR B 1 698 ? 26.819 54.201 105.841 1 27.424 739 THR B C 1
ATOM 24944 O O . THR B 1 698 ? 27.092 53.389 104.957 1 27.28 739 THR B O 1
ATOM 24955 N N . HIS B 1 699 ? 25.887 53.973 106.755 1 27.489 740 HIS B N 1
ATOM 24956 C CA . HIS B 1 699 ? 25.034 52.802 106.651 1 27.053 740 HIS B CA 1
ATOM 24957 C C . HIS B 1 699 ? 23.661 53.177 107.173 1 27.928 740 HIS B C 1
ATOM 24958 O O . HIS B 1 699 ? 23.51 54.19 107.837 1 26.385 740 HIS B O 1
ATOM 24973 N N . SER B 1 700 ? 22.66 52.393 106.771 1 29.266 741 SER B N 1
ATOM 24974 C CA . SER B 1 700 ? 21.411 52.339 107.51 1 29.234 741 SER B CA 1
ATOM 24975 C C . SER B 1 700 ? 20.989 50.882 107.541 1 26.429 741 SER B C 1
ATOM 24976 O O . SER B 1 700 ? 21.42 50.074 106.718 1 22.655 741 SER B O 1
ATOM 24984 N N . VAL B 1 701 ? 20.205 50.565 108.56 1 26.881 742 VAL B N 1
ATOM 24985 C CA . VAL B 1 701 ? 19.736 49.206 108.785 1 26.961 742 VAL B CA 1
ATOM 24986 C C . VAL B 1 701 ? 18.263 49.325 109.134 1 27.352 742 VAL B C 1
ATOM 24987 O O . VAL B 1 701 ? 17.849 50.285 109.768 1 25.276 742 VAL B O 1
ATOM 25000 N N . SER B 1 702 ? 17.485 48.358 108.668 1 29.148 743 SER B N 1
ATOM 25001 C CA . SER B 1 702 ? 16.151 48.175 109.183 1 30.281 743 SER B CA 1
ATOM 25002 C C . SER B 1 702 ? 15.891 46.687 109.362 1 29.005 743 SER B C 1
ATOM 25003 O O . SER B 1 702 ? 16.177 45.868 108.474 1 28.264 743 SER B O 1
ATOM 25011 N N . SER B 1 703 ? 15.364 46.348 110.54 1 27.869 744 SER B N 1
ATOM 25012 C CA . SER B 1 703 ? 15.082 44.964 110.808 1 30.515 744 SER B CA 1
ATOM 25013 C C . SER B 1 703 ? 13.775 44.65 110.088 1 27.695 744 SER B C 1
ATOM 25014 O O . SER B 1 703 ? 13.042 45.564 109.719 1 25.682 744 SER B O 1
ATOM 25022 N N . ARG B 1 704 ? 13.572 43.37 109.767 1 25.397 745 ARG B N 1
ATOM 25023 C CA . ARG B 1 704 ? 12.39 42.929 109.035 1 23.738 745 ARG B CA 1
ATOM 25024 C C . ARG B 1 704 ? 11.584 41.949 109.884 1 22.173 745 ARG B C 1
ATOM 25025 O O . ARG B 1 704 ? 12.114 41.37 110.822 1 21.683 745 ARG B O 1
ATOM 25046 N N . ALA B 1 705 ? 10.304 41.757 109.536 1 22.268 746 ALA B N 1
ATOM 25047 C CA . ALA B 1 705 ? 9.408 40.87 110.274 1 23.81 746 ALA B CA 1
ATOM 25048 C C . ALA B 1 705 ? 9.581 41.083 111.774 1 24.249 746 ALA B C 1
ATOM 25049 O O . ALA B 1 705 ? 9.451 42.21 112.226 1 27.284 746 ALA B O 1
ATOM 25056 N N . ASN B 1 706 ? 9.855 40.035 112.555 1 24.961 747 ASN B N 1
ATOM 25057 C CA . ASN B 1 706 ? 9.955 40.155 114.005 1 25.554 747 ASN B CA 1
ATOM 25058 C C . ASN B 1 706 ? 11.411 40.256 114.456 1 25.16 747 ASN B C 1
ATOM 25059 O O . ASN B 1 706 ? 11.691 40.192 115.641 1 26.207 747 ASN B O 1
ATOM 25070 N N . GLY B 1 707 ? 12.341 40.472 113.519 1 25.213 748 GLY B N 1
ATOM 25071 C CA . GLY B 1 707 ? 13.743 40.637 113.835 1 24.266 748 GLY B CA 1
ATOM 25072 C C . GLY B 1 707 ? 14.036 41.816 114.752 1 23.896 748 GLY B C 1
ATOM 25073 O O . GLY B 1 707 ? 13.312 42.802 114.816 1 23.642 748 GLY B O 1
ATOM 25077 N N . THR B 1 708 ? 15.127 41.674 115.498 1 24.87 749 THR B N 1
ATOM 25078 C CA . THR B 1 708 ? 15.754 42.773 116.213 1 26.185 749 THR B CA 1
ATOM 25079 C C . THR B 1 708 ? 17.143 42.945 115.61 1 26.331 749 THR B C 1
ATOM 25080 O O . THR B 1 708 ? 17.724 41.984 115.111 1 25.458 749 THR B O 1
ATOM 25091 N N . ALA B 1 709 ? 17.679 44.161 115.657 1 27.446 750 ALA B N 1
ATOM 25092 C CA . ALA B 1 709 ? 18.978 44.402 115.058 1 27.486 750 ALA B CA 1
ATOM 25093 C C . ALA B 1 709 ? 19.562 45.686 115.621 1 27.709 750 ALA B C 1
ATOM 25094 O O . ALA B 1 709 ? 18.836 46.642 115.874 1 27.748 750 ALA B O 1
ATOM 25101 N N . GLN B 1 710 ? 20.881 45.672 115.832 1 27.112 751 GLN B N 1
ATOM 25102 C CA . GLN B 1 710 ? 21.615 46.857 116.231 1 28.196 751 GLN B CA 1
ATOM 25103 C C . GLN B 1 710 ? 22.967 46.812 115.532 1 27.317 751 GLN B C 1
ATOM 25104 O O . GLN B 1 710 ? 23.574 45.745 115.428 1 27.68 751 GLN B O 1
ATOM 25118 N N . VAL B 1 711 ? 23.414 47.956 114.996 1 27.068 752 VAL B N 1
ATOM 25119 C CA . VAL B 1 711 ? 24.591 47.966 114.149 1 26.997 752 VAL B CA 1
ATOM 25120 C C . VAL B 1 711 ? 25.52 49.065 114.657 1 28.309 752 VAL B C 1
ATOM 25121 O O . VAL B 1 711 ? 25.104 50.204 114.778 1 30.295 752 VAL B O 1
ATOM 25134 N N . SER B 1 712 ? 26.787 48.704 114.906 1 29.585 753 SER B N 1
ATOM 25135 C CA . SER B 1 712 ? 27.846 49.617 115.307 1 30.373 753 SER B CA 1
ATOM 25136 C C . SER B 1 712 ? 28.751 49.877 114.119 1 28.977 753 SER B C 1
ATOM 25137 O O . SER B 1 712 ? 29.035 48.955 113.372 1 30.349 753 SER B O 1
ATOM 25145 N N . GLU B 1 713 ? 29.228 51.099 113.967 1 29.024 754 GLU B N 1
ATOM 25146 C CA . GLU B 1 713 ? 30.149 51.367 112.875 1 32.062 754 GLU B CA 1
ATOM 25147 C C . GLU B 1 713 ? 31.471 51.825 113.478 1 32.958 754 GLU B C 1
ATOM 25148 O O . GLU B 1 713 ? 31.522 52.421 114.554 1 32.544 754 GLU B O 1
ATOM 25160 N N . ASN B 1 714 ? 32.534 51.551 112.73 1 34.432 755 ASN B N 1
ATOM 25161 C CA . ASN B 1 714 ? 33.851 52.035 113.058 1 37.58 755 ASN B CA 1
ATOM 25162 C C . ASN B 1 714 ? 34.546 52.432 111.761 1 38.368 755 ASN B C 1
ATOM 25163 O O . ASN B 1 714 ? 34.611 51.642 110.834 1 36.123 755 ASN B O 1
ATOM 25174 N N . TRP B 1 715 ? 35.096 53.648 111.722 1 40.968 756 TRP B N 1
ATOM 25175 C CA . TRP B 1 715 ? 35.926 54.117 110.624 1 44.2 756 TRP B CA 1
ATOM 25176 C C . TRP B 1 715 ? 37.32 54.444 111.157 1 45.21 756 TRP B C 1
ATOM 25177 O O . TRP B 1 715 ? 37.477 55.366 111.95 1 43.073 756 TRP B O 1
ATOM 25198 N N . LYS B 1 716 ? 38.328 53.658 110.743 1 47.377 757 LYS B N 1
ATOM 25199 C CA . LYS B 1 716 ? 39.667 53.762 111.311 1 52.286 757 LYS B CA 1
ATOM 25200 C C . LYS B 1 716 ? 40.666 53.282 110.269 1 53.991 757 LYS B C 1
ATOM 25201 O O . LYS B 1 716 ? 40.583 52.144 109.826 1 55.515 757 LYS B O 1
ATOM 25220 N N . GLU B 1 717 ? 41.58 54.175 109.872 1 59.644 758 GLU B N 1
ATOM 25221 C CA . GLU B 1 717 ? 42.642 53.871 108.925 1 62.13 758 GLU B CA 1
ATOM 25222 C C . GLU B 1 717 ? 42.08 53.344 107.611 1 61.513 758 GLU B C 1
ATOM 25223 O O . GLU B 1 717 ? 42.652 52.412 107.046 1 64.987 758 GLU B O 1
ATOM 25235 N N . ASP B 1 718 ? 40.973 53.933 107.134 1 58.221 759 ASP B N 1
ATOM 25236 C CA . ASP B 1 718 ? 40.515 53.671 105.775 1 54.204 759 ASP B CA 1
ATOM 25237 C C . ASP B 1 718 ? 39.779 52.328 105.691 1 45.636 759 ASP B C 1
ATOM 25238 O O . ASP B 1 718 ? 39.315 51.965 104.606 1 44.402 759 ASP B O 1
ATOM 25247 N N . VAL B 1 719 ? 39.596 51.65 106.848 1 42.008 760 VAL B N 1
ATOM 25248 C CA . VAL B 1 719 ? 38.764 50.452 106.959 1 33.968 760 VAL B CA 1
ATOM 25249 C C . VAL B 1 719 ? 37.454 50.792 107.677 1 31.728 760 VAL B C 1
ATOM 25250 O O . VAL B 1 719 ? 37.441 51.304 108.81 1 30.561 760 VAL B O 1
ATOM 25263 N N . TYR B 1 720 ? 36.34 50.461 107.026 1 28.867 761 TYR B N 1
ATOM 25264 C CA . TYR B 1 720 ? 35.026 50.601 107.631 1 29.216 761 TYR B CA 1
ATOM 25265 C C . TYR B 1 720 ? 34.578 49.255 108.213 1 27.252 761 TYR B C 1
ATOM 25266 O O . TYR B 1 720 ? 34.538 48.287 107.488 1 26.401 761 TYR B O 1
ATOM 25284 N N . THR B 1 721 ? 34.224 49.2 109.503 1 26.063 762 THR B N 1
ATOM 25285 C CA . THR B 1 721 ? 33.779 47.984 110.17 1 24.851 762 THR B CA 1
ATOM 25286 C C . THR B 1 721 ? 32.367 48.163 110.717 1 24.368 762 THR B C 1
ATOM 25287 O O . THR B 1 721 ? 32.12 49.057 111.538 1 25.162 762 THR B O 1
ATOM 25298 N N . LEU B 1 722 ? 31.476 47.26 110.309 1 23.756 763 LEU B N 1
ATOM 25299 C CA . LEU B 1 722 ? 30.124 47.161 110.815 1 24.45 763 LEU B CA 1
ATOM 25300 C C . LEU B 1 722 ? 29.949 45.883 111.643 1 23.96 763 LEU B C 1
ATOM 25301 O O . LEU B 1 722 ? 30.162 44.767 111.162 1 23.101 763 LEU B O 1
ATOM 25317 N N . THR B 1 723 ? 29.59 46.05 112.914 1 23.739 764 THR B N 1
ATOM 25318 C CA . THR B 1 723 ? 29.27 44.945 113.801 1 24.002 764 THR B CA 1
ATOM 25319 C C . THR B 1 723 ? 27.751 44.899 113.908 1 23.752 764 THR B C 1
ATOM 25320 O O . THR B 1 723 ? 27.14 45.893 114.315 1 24.634 764 THR B O 1
ATOM 25331 N N . VAL B 1 724 ? 27.172 43.759 113.533 1 23.455 765 VAL B N 1
ATOM 25332 C CA . VAL B 1 724 ? 25.738 43.576 113.465 1 23.625 765 VAL B CA 1
ATOM 25333 C C . VAL B 1 724 ? 25.303 42.56 114.516 1 24.03 765 VAL B C 1
ATOM 25334 O O . VAL B 1 724 ? 25.637 41.389 114.422 1 25.481 765 VAL B O 1
ATOM 25347 N N . THR B 1 725 ? 24.449 42.992 115.436 1 24.066 766 THR B N 1
ATOM 25348 C CA . THR B 1 725 ? 23.862 42.108 116.428 1 24.645 766 THR B CA 1
ATOM 25349 C C . THR B 1 725 ? 22.372 41.959 116.12 1 24.813 766 THR B C 1
ATOM 25350 O O . THR B 1 725 ? 21.668 42.959 116.031 1 25.232 766 THR B O 1
ATOM 25361 N N . HIS B 1 726 ? 21.861 40.729 116.044 1 23.97 767 HIS B N 1
ATOM 25362 C CA . HIS B 1 726 ? 20.507 40.535 115.575 1 23.254 767 HIS B CA 1
ATOM 25363 C C . HIS B 1 726 ? 19.967 39.151 115.893 1 24.032 767 HIS B C 1
ATOM 25364 O O . HIS B 1 726 ? 20.7 38.169 115.968 1 26.973 767 HIS B O 1
ATOM 25379 N N . ASN B 1 727 ? 18.642 39.106 116.02 1 24.802 768 ASN B N 1
ATOM 25380 C CA . ASN B 1 727 ? 17.878 37.9 115.777 1 24.603 768 ASN B CA 1
ATOM 25381 C C . ASN B 1 727 ? 16.993 38.136 114.557 1 22.776 768 ASN B C 1
ATOM 25382 O O . ASN B 1 727 ? 16.293 39.136 114.487 1 22.774 768 ASN B O 1
ATOM 25393 N N . GLY B 1 728 ? 17.043 37.227 113.592 1 22.244 769 GLY B N 1
ATOM 25394 C CA . GLY B 1 728 ? 16.164 37.32 112.437 1 22.222 769 GLY B CA 1
ATOM 25395 C C . GLY B 1 728 ? 16.659 38.284 111.352 1 22.15 769 GLY B C 1
ATOM 25396 O O . GLY B 1 728 ? 17.83 38.672 111.311 1 21.806 769 GLY B O 1
ATOM 25400 N N . PRO B 1 729 ? 15.755 38.63 110.393 1 21.728 770 PRO B N 1
ATOM 25401 C CA . PRO B 1 729 ? 16.152 39.271 109.15 1 20.632 770 PRO B CA 1
ATOM 25402 C C . PRO B 1 729 ? 16.302 40.788 109.226 1 20.779 770 PRO B C 1
ATOM 25403 O O . PRO B 1 729 ? 15.669 41.462 110.037 1 21.871 770 PRO B O 1
ATOM 25414 N N . LEU B 1 730 ? 17.15 41.306 108.342 1 19.755 771 LEU B N 1
ATOM 25415 C CA . LEU B 1 730 ? 17.402 42.73 108.264 1 20.788 771 LEU B CA 1
ATOM 25416 C C . LEU B 1 730 ? 17.985 43.064 106.904 1 20.092 771 LEU B C 1
ATOM 25417 O O . LEU B 1 730 ? 18.62 42.233 106.261 1 20.437 771 LEU B O 1
ATOM 25433 N N . ASP B 1 731 ? 17.797 44.328 106.524 1 21.229 772 ASP B N 1
ATOM 25434 C CA . ASP B 1 731 ? 18.386 44.917 105.345 1 21.922 772 ASP B CA 1
ATOM 25435 C C . ASP B 1 731 ? 19.382 45.974 105.791 1 21.29 772 ASP B C 1
ATOM 25436 O O . ASP B 1 731 ? 19.023 46.878 106.526 1 22.792 772 ASP B O 1
ATOM 25445 N N . LEU B 1 732 ? 20.633 45.837 105.348 1 20.899 773 LEU B N 1
ATOM 25446 C CA . LEU B 1 732 ? 21.663 46.787 105.699 1 21.491 773 LEU B CA 1
ATOM 25447 C C . LEU B 1 732 ? 22.207 47.388 104.417 1 21.394 773 LEU B C 1
ATOM 25448 O O . LEU B 1 732 ? 22.625 46.663 103.524 1 21.08 773 LEU B O 1
ATOM 25464 N N . THR B 1 733 ? 22.216 48.714 104.363 1 22.641 774 THR B N 1
ATOM 25465 C CA . THR B 1 733 ? 22.74 49.444 103.222 1 24.248 774 THR B CA 1
ATOM 25466 C C . THR B 1 733 ? 24.031 50.089 103.647 1 25.399 774 THR B C 1
ATOM 25467 O O . THR B 1 733 ? 24.127 50.613 104.757 1 28.099 774 THR B O 1
ATOM 25478 N N . VAL B 1 734 ? 24.996 50.03 102.731 1 25.95 775 VAL B N 1
ATOM 25479 C CA . VAL B 1 734 ? 26.3 50.579 103.006 1 26.764 775 VAL B CA 1
ATOM 25480 C C . VAL B 1 734 ? 26.699 51.428 101.814 1 25.728 775 VAL B C 1
ATOM 25481 O O . VAL B 1 734 ? 26.812 50.915 100.698 1 22.643 775 VAL B O 1
ATOM 25494 N N . ASN B 1 735 ? 26.873 52.716 102.105 1 26.213 776 ASN B N 1
ATOM 25495 C CA . ASN B 1 735 ? 27.292 53.708 101.13 1 28.35 776 ASN B CA 1
ATOM 25496 C C . ASN B 1 735 ? 28.807 53.8 101.203 1 28.791 776 ASN B C 1
ATOM 25497 O O . ASN B 1 735 ? 29.34 54.401 102.119 1 28.993 776 ASN B O 1
ATOM 25508 N N . CYS B 1 736 ? 29.483 53.1 100.302 1 29.739 777 CYS B N 1
ATOM 25509 C CA . CYS B 1 736 ? 30.93 53.036 100.331 1 32.13 777 CYS B CA 1
ATOM 25510 C C . CYS B 1 736 ? 31.447 53.134 98.9 1 32.271 777 CYS B C 1
ATOM 25511 O O . CYS B 1 736 ? 30.834 52.584 97.99 1 30.911 777 CYS B O 1
ATOM 25519 N N . SER B 1 737 ? 32.556 53.848 98.685 1 33.197 778 SER B N 1
ATOM 25520 C CA . SER B 1 737 ? 33.122 53.959 97.341 1 34.297 778 SER B CA 1
ATOM 25521 C C . SER B 1 737 ? 34.633 54.151 97.397 1 32.546 778 SER B C 1
ATOM 25522 O O . SER B 1 737 ? 35.162 54.667 98.381 1 28.257 778 SER B O 1
ATOM 25530 N N . GLY B 1 738 ? 35.305 53.661 96.344 1 32.313 779 GLY B N 1
ATOM 25531 C CA . GLY B 1 738 ? 36.752 53.72 96.288 1 34.087 779 GLY B CA 1
ATOM 25532 C C . GLY B 1 738 ? 37.238 54.197 94.928 1 36.266 779 GLY B C 1
ATOM 25533 O O . GLY B 1 738 ? 36.485 54.812 94.189 1 36.957 779 GLY B O 1
ATOM 25537 N N . LYS B 1 739 ? 38.482 53.844 94.596 1 40.298 780 LYS B N 1
ATOM 25538 C CA . LYS B 1 739 ? 39.168 54.4 93.443 1 44.792 780 LYS B CA 1
ATOM 25539 C C . LYS B 1 739 ? 39.342 53.375 92.319 1 42.346 780 LYS B C 1
ATOM 25540 O O . LYS B 1 739 ? 39.997 53.686 91.329 1 45.352 780 LYS B O 1
ATOM 25559 N N . ALA B 1 740 ? 38.763 52.167 92.449 1 37.334 781 ALA B N 1
ATOM 25560 C CA . ALA B 1 740 ? 38.927 51.141 91.43 1 37.709 781 ALA B CA 1
ATOM 25561 C C . ALA B 1 740 ? 38.206 51.555 90.152 1 38.408 781 ALA B C 1
ATOM 25562 O O . ALA B 1 740 ? 37.116 52.114 90.207 1 36.879 781 ALA B O 1
ATOM 25569 N N . THR B 1 741 ? 38.841 51.288 89.006 1 39.508 782 THR B N 1
ATOM 25570 C CA . THR B 1 741 ? 38.216 51.508 87.71 1 40.765 782 THR B CA 1
ATOM 25571 C C . THR B 1 741 ? 38.022 50.161 87.021 1 40.269 782 THR B C 1
ATOM 25572 O O . THR B 1 741 ? 37.227 50.048 86.101 1 40.882 782 THR B O 1
ATOM 25583 N N . ASP B 1 742 ? 38.748 49.143 87.484 1 40.51 783 ASP B N 1
ATOM 25584 C CA . ASP B 1 742 ? 38.678 47.8 86.936 1 42.948 783 ASP B CA 1
ATOM 25585 C C . ASP B 1 742 ? 37.495 47.027 87.521 1 39.424 783 ASP B C 1
ATOM 25586 O O . ASP B 1 742 ? 37.68 46.122 88.337 1 40.162 783 ASP B O 1
ATOM 25595 N N . ARG B 1 743 ? 36.273 47.367 87.113 1 36.956 784 ARG B N 1
ATOM 25596 C CA . ARG B 1 743 ? 35.08 46.801 87.751 1 34.623 784 ARG B CA 1
ATOM 25597 C C . ARG B 1 743 ? 34.009 46.493 86.716 1 34.305 784 ARG B C 1
ATOM 25598 O O . ARG B 1 743 ? 33.98 47.097 85.664 1 37.56 784 ARG B O 1
ATOM 25619 N N . LEU B 1 744 ? 33.122 45.55 87.019 1 33.027 785 LEU B N 1
ATOM 25620 C CA . LEU B 1 744 ? 32.015 45.279 86.128 1 32.236 785 LEU B CA 1
ATOM 25621 C C . LEU B 1 744 ? 30.919 46.318 86.36 1 29.642 785 LEU B C 1
ATOM 25622 O O . LEU B 1 744 ? 30.96 47.101 87.299 1 25.832 785 LEU B O 1
ATOM 25638 N N . THR B 1 745 ? 29.961 46.31 85.435 1 29.294 786 THR B N 1
ATOM 25639 C CA . THR B 1 745 ? 28.849 47.235 85.403 1 30.737 786 THR B CA 1
ATOM 25640 C C . THR B 1 745 ? 27.583 46.443 85.707 1 30.021 786 THR B C 1
ATOM 25641 O O . THR B 1 745 ? 27.365 45.387 85.129 1 28.794 786 THR B O 1
ATOM 25652 N N . VAL B 1 746 ? 26.737 47.001 86.581 1 31.324 787 VAL B N 1
ATOM 25653 C CA . VAL B 1 746 ? 25.519 46.352 87.054 1 32.393 787 VAL B CA 1
ATOM 25654 C C . VAL B 1 746 ? 24.445 46.41 85.96 1 36.149 787 VAL B C 1
ATOM 25655 O O . VAL B 1 746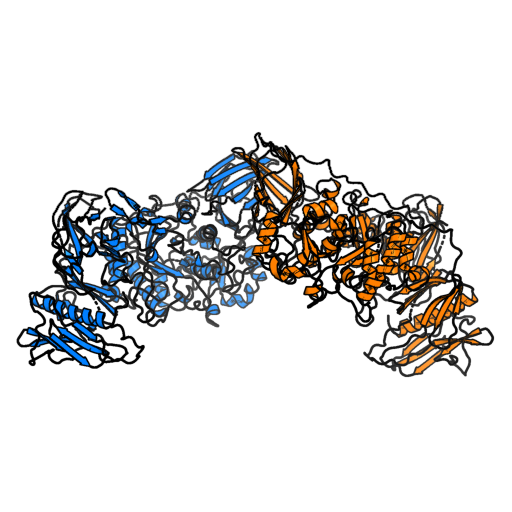 ? 24.315 47.427 85.288 1 35.853 787 VAL B O 1
ATOM 25668 N N . SER B 1 747 ? 23.655 45.323 85.822 1 39.252 788 SER B N 1
ATOM 25669 C CA . SER B 1 747 ? 22.5 45.24 84.921 1 40.449 788 SER B CA 1
ATOM 25670 C C . SER B 1 747 ? 21.334 46.075 85.448 1 40.513 788 SER B C 1
ATOM 25671 O O . SER B 1 747 ? 21.34 46.432 86.615 1 39.504 788 SER B O 1
ATOM 25679 N N . THR B 1 748 ? 20.316 46.312 84.603 1 40.395 789 THR B N 1
ATOM 25680 C CA . THR B 1 748 ? 19.022 46.808 85.056 1 42.829 789 THR B CA 1
ATOM 25681 C C . THR B 1 748 ? 18.419 45.821 86.045 1 43.607 789 THR B C 1
ATOM 25682 O O . THR B 1 748 ? 18.687 44.613 85.987 1 38.561 789 THR B O 1
ATOM 25693 N N . ALA B 1 749 ? 17.539 46.367 86.902 1 44.944 790 ALA B N 1
ATOM 25694 C CA . ALA B 1 749 ? 16.88 45.603 87.955 1 41.541 790 ALA B CA 1
ATOM 25695 C C . ALA B 1 749 ? 16.101 44.444 87.345 1 35.452 790 ALA B C 1
ATOM 25696 O O . ALA B 1 749 ? 15.53 44.587 86.264 1 35.957 790 ALA B O 1
ATOM 25703 N N . ALA B 1 750 ? 16.143 43.298 88.03 1 31.459 791 ALA B N 1
ATOM 25704 C CA . ALA B 1 750 ? 15.3 42.172 87.698 1 30.798 791 ALA B CA 1
ATOM 25705 C C . ALA B 1 750 ? 13.871 42.654 87.412 1 32.892 791 ALA B C 1
ATOM 25706 O O . ALA B 1 750 ? 13.362 43.561 88.084 1 34.942 791 ALA B O 1
ATOM 25713 N N . SER B 1 751 ? 13.217 42.041 86.414 1 26.165 792 SER B N 1
ATOM 25714 C CA . SER B 1 751 ? 11.775 42.14 86.294 1 23.243 792 SER B CA 1
ATOM 25715 C C . SER B 1 751 ? 11.133 41.158 87.281 1 20.752 792 SER B C 1
ATOM 25716 O O . SER B 1 751 ? 11.496 39.978 87.371 1 18.76 792 SER B O 1
ATOM 25724 N N . ILE B 1 752 ? 10.17 41.696 88.024 1 19.482 793 ILE B N 1
ATOM 25725 C CA . ILE B 1 752 ? 9.226 40.929 88.809 1 19.027 793 ILE B CA 1
ATOM 25726 C C . ILE B 1 752 ? 7.848 41.358 88.359 1 20.397 793 ILE B C 1
ATOM 25727 O O . ILE B 1 752 ? 7.532 42.539 88.391 1 19.207 793 ILE B O 1
ATOM 25743 N N . GLN B 1 753 ? 7.041 40.381 87.925 1 22.199 794 GLN B N 1
ATOM 25744 C CA . GLN B 1 753 ? 5.71 40.67 87.443 1 22.451 794 GLN B CA 1
ATOM 25745 C C . GLN B 1 753 ? 4.727 39.921 88.329 1 21.876 794 GLN B C 1
ATOM 25746 O O . GLN B 1 753 ? 4.791 38.708 88.391 1 22.705 794 GLN B O 1
ATOM 25760 N N . VAL B 1 754 ? 3.854 40.658 89.033 1 22.288 795 VAL B N 1
ATOM 25761 C CA . VAL B 1 754 ? 2.816 40.062 89.861 1 22.262 795 VAL B CA 1
ATOM 25762 C C . VAL B 1 754 ? 1.963 39.126 88.997 1 21.052 795 VAL B C 1
ATOM 25763 O O . VAL B 1 754 ? 1.314 39.551 88.037 1 20.839 795 VAL B O 1
ATOM 25776 N N . PRO B 1 755 ? 1.925 37.816 89.316 1 19.09 796 PRO B N 1
ATOM 25777 C CA . PRO B 1 755 ? 1.108 36.904 88.551 1 18.391 796 PRO B CA 1
ATOM 25778 C C . PRO B 1 755 ? -0.359 37.321 88.514 1 19.164 796 PRO B C 1
ATOM 25779 O O . PRO B 1 755 ? -0.949 37.572 89.56 1 18.478 796 PRO B O 1
ATOM 25790 N N . ALA B 1 756 ? -0.94 37.372 87.308 1 19.613 797 ALA B N 1
ATOM 25791 C CA . ALA B 1 756 ? -2.373 37.572 87.148 1 20.578 797 ALA B CA 1
ATOM 25792 C C . ALA B 1 756 ? -3.159 36.502 87.911 1 21.061 797 ALA B C 1
ATOM 25793 O O . ALA B 1 756 ? -2.757 35.347 88.007 1 17.8 797 ALA B O 1
ATOM 25800 N N . SER B 1 757 ? -4.324 36.936 88.396 1 21.218 798 SER B N 1
ATOM 25801 C CA . SER B 1 757 ? -5.265 36.084 89.073 1 21.857 798 SER B CA 1
ATOM 25802 C C . SER B 1 757 ? -5.952 35.123 88.111 1 20.818 798 SER B C 1
ATOM 25803 O O . SER B 1 757 ? -6.103 35.37 86.914 1 19.051 798 SER B O 1
ATOM 25811 N N . PRO B 1 758 ? -6.488 34.019 88.667 1 19.945 799 PRO B N 1
ATOM 25812 C CA . PRO B 1 758 ? -7.27 33.089 87.887 1 19.854 799 PRO B CA 1
ATOM 25813 C C . PRO B 1 758 ? -8.489 33.752 87.281 1 22.79 799 PRO B C 1
ATOM 25814 O O . PRO B 1 758 ? -8.913 34.831 87.715 1 26.549 799 PRO B O 1
ATOM 25825 N N . GLN B 1 759 ? -9.066 33.1 86.278 1 23.644 800 GLN B N 1
ATOM 25826 C CA . GLN B 1 759 ? -10.375 33.497 85.834 1 27.447 800 GLN B CA 1
ATOM 25827 C C . GLN B 1 759 ? -11.33 33.304 87.021 1 27.704 800 GLN B C 1
ATOM 25828 O O . GLN B 1 759 ? -11.163 32.369 87.825 1 25.202 800 GLN B O 1
ATOM 25842 N N . ILE B 1 760 ? -12.282 34.252 87.18 1 26.699 801 ILE B N 1
ATOM 25843 C CA . ILE B 1 760 ? -13.289 34.195 88.232 1 26.339 801 ILE B CA 1
ATOM 25844 C C . ILE B 1 760 ? -14.124 32.911 88.117 1 24.565 801 ILE B C 1
ATOM 25845 O O . ILE B 1 760 ? -14.649 32.592 87.065 1 26.701 801 ILE B O 1
ATOM 25861 N N . TYR B 1 761 ? -14.223 32.153 89.206 1 23.872 802 TYR B N 1
ATOM 25862 C CA . TYR B 1 761 ? -14.944 30.884 89.234 1 23.683 802 TYR B CA 1
ATOM 25863 C C . TYR B 1 761 ? -16.45 31.15 89.307 1 24.534 802 TYR B C 1
ATOM 25864 O O . TYR B 1 761 ? -16.922 31.931 90.158 1 22.046 802 TYR B O 1
ATOM 25882 N N . GLN B 1 762 ? -17.184 30.445 88.422 1 25.405 803 GLN B N 1
ATOM 25883 C CA . GLN B 1 762 ? -18.612 30.633 88.251 1 29.292 803 GLN B CA 1
ATOM 25884 C C . GLN B 1 762 ? -19.406 29.492 88.882 1 26.847 803 GLN B C 1
ATOM 25885 O O . GLN B 1 762 ? -20.632 29.475 88.823 1 31.177 803 GLN B O 1
ATOM 25899 N N . GLY B 1 763 ? -18.726 28.543 89.508 1 24.523 804 GLY B N 1
ATOM 25900 C CA . GLY B 1 763 ? -19.401 27.379 90.055 1 23.376 804 GLY B CA 1
ATOM 25901 C C . GLY B 1 763 ? -19.827 27.534 91.519 1 22.885 804 GLY B C 1
ATOM 25902 O O . GLY B 1 763 ? -19.801 28.612 92.106 1 20.393 804 GLY B O 1
ATOM 25906 N N . ALA B 1 764 ? -20.246 26.386 92.074 1 24.116 805 ALA B N 1
ATOM 25907 C CA . ALA B 1 764 ? -20.87 26.302 93.377 1 23.901 805 ALA B CA 1
ATOM 25908 C C . ALA B 1 764 ? -19.796 26.454 94.449 1 21.894 805 ALA B C 1
ATOM 25909 O O . ALA B 1 764 ? -18.698 25.97 94.295 1 19.969 805 ALA B O 1
ATOM 25916 N N . TYR B 1 765 ? -20.153 27.121 95.545 1 21.603 806 TYR B N 1
ATOM 25917 C CA . TYR B 1 765 ? -19.263 27.28 96.674 1 20.84 806 TYR B CA 1
ATOM 25918 C C . TYR B 1 765 ? -19.625 26.237 97.727 1 19.952 806 TYR B C 1
ATOM 25919 O O . TYR B 1 765 ? -20.76 25.756 97.794 1 19.42 806 TYR B O 1
ATOM 25937 N N . GLN B 1 766 ? -18.647 25.901 98.563 1 20.191 807 GLN B N 1
ATOM 25938 C CA . GLN B 1 766 ? -18.797 24.895 99.611 1 19.236 807 GLN B CA 1
ATOM 25939 C C . GLN B 1 766 ? -18.154 25.416 100.884 1 19.18 807 GLN B C 1
ATOM 25940 O O . GLN B 1 766 ? -17.144 26.108 100.825 1 18.861 807 GLN B O 1
ATOM 25954 N N . TYR B 1 767 ? -18.815 25.117 102.014 1 18.418 808 TYR B N 1
ATOM 25955 C CA . TYR B 1 767 ? -18.406 25.534 103.336 1 17.763 808 TYR B CA 1
ATOM 25956 C C . TYR B 1 767 ? -18.639 24.358 104.269 1 18.445 808 TYR B C 1
ATOM 25957 O O . TYR B 1 767 ? -19.778 23.878 104.403 1 19.679 808 TYR B O 1
ATOM 25975 N N . GLU B 1 768 ? -17.557 23.877 104.878 1 18.267 809 GLU B N 1
ATOM 25976 C CA . GLU B 1 768 ? -17.624 22.701 105.74 1 18.666 809 GLU B CA 1
ATOM 25977 C C . GLU B 1 768 ? -18.155 23.085 107.118 1 18.917 809 GLU B C 1
ATOM 25978 O O . GLU B 1 768 ? -17.816 24.142 107.653 1 19.151 809 GLU B O 1
ATOM 25990 N N . ALA B 1 769 ? -19.026 22.215 107.658 1 18.206 810 ALA B N 1
ATOM 25991 C CA . ALA B 1 769 ? -19.704 22.488 108.902 1 18.7 810 ALA B CA 1
ATOM 25992 C C . ALA B 1 769 ? -18.723 22.398 110.068 1 18.179 810 ALA B C 1
ATOM 25993 O O . ALA B 1 769 ? -18.879 23.109 111.046 1 18.071 810 ALA B O 1
ATOM 26000 N N . GLU B 1 770 ? -17.703 21.556 109.924 1 18.356 811 GLU B N 1
ATOM 26001 C CA . GLU B 1 770 ? -16.613 21.462 110.882 1 19.121 811 GLU B CA 1
ATOM 26002 C C . GLU B 1 770 ? -15.769 22.745 110.88 1 19.292 811 GLU B C 1
ATOM 26003 O O . GLU B 1 770 ? -14.866 22.914 111.724 1 18.457 811 GLU B O 1
ATOM 26015 N N . CYS B 1 771 ? -16.074 23.673 109.947 1 19.014 812 CYS B N 1
ATOM 26016 C CA . CYS B 1 771 ? -15.36 24.94 109.921 1 18.772 812 CYS B CA 1
ATOM 26017 C C . CYS B 1 771 ? -16.253 26.086 110.361 1 19.023 812 CYS B C 1
ATOM 26018 O O . CYS B 1 771 ? -15.766 27.191 110.486 1 19.485 812 CYS B O 1
ATOM 26026 N N . PHE B 1 772 ? -17.527 25.813 110.647 1 18.98 813 PHE B N 1
ATOM 26027 C CA . PHE B 1 772 ? -18.441 26.853 111.097 1 19.365 813 PHE B CA 1
ATOM 26028 C C . PHE B 1 772 ? -18.008 27.388 112.46 1 20.165 813 PHE B C 1
ATOM 26029 O O . PHE B 1 772 ? -17.452 26.664 113.271 1 21.063 813 PHE B O 1
ATOM 26046 N N . ASP B 1 773 ? -18.26 28.683 112.677 1 20.997 814 ASP B N 1
ATOM 26047 C CA . ASP B 1 773 ? -18.376 29.213 114.013 1 21.256 814 ASP B CA 1
ATOM 26048 C C . ASP B 1 773 ? -19.519 28.468 114.715 1 21.999 814 ASP B C 1
ATOM 26049 O O . ASP B 1 773 ? -20.555 28.182 114.106 1 21.262 814 ASP B O 1
ATOM 26058 N N . PHE B 1 774 ? -19.386 28.197 116.019 1 21.432 815 PHE B N 1
ATOM 26059 C CA . PHE B 1 774 ? -20.372 27.373 116.704 1 21.803 815 PHE B CA 1
ATOM 26060 C C . PHE B 1 774 ? -20.592 27.829 118.144 1 22.103 815 PHE B C 1
ATOM 26061 O O . PHE B 1 774 ? -19.724 28.485 118.706 1 23.258 815 PHE B O 1
ATOM 26078 N N . LYS B 1 775 ? -21.768 27.465 118.695 1 22.366 816 LYS B N 1
ATOM 26079 C CA . LYS B 1 775 ? -22.063 27.509 120.107 1 23.2 816 LYS B CA 1
ATOM 26080 C C . LYS B 1 775 ? -23.052 26.39 120.447 1 24.269 816 LYS B C 1
ATOM 26081 O O . LYS B 1 775 ? -24.018 26.148 119.717 1 22.52 816 LYS B O 1
ATOM 26100 N N . ASN B 1 776 ? -22.804 25.74 121.6 1 24.517 817 ASN B N 1
ATOM 26101 C CA . ASN B 1 776 ? -23.757 24.817 122.194 1 24.809 817 ASN B CA 1
ATOM 26102 C C . ASN B 1 776 ? -24.104 23.67 121.248 1 25 817 ASN B C 1
ATOM 26103 O O . ASN B 1 776 ? -25.253 23.219 121.179 1 27.579 817 ASN B O 1
ATOM 26114 N N . VAL B 1 777 ? -23.087 23.146 120.582 1 24.197 818 VAL B N 1
ATOM 26115 C CA . VAL B 1 777 ? -23.27 21.987 119.738 1 25.15 818 VAL B CA 1
ATOM 26116 C C . VAL B 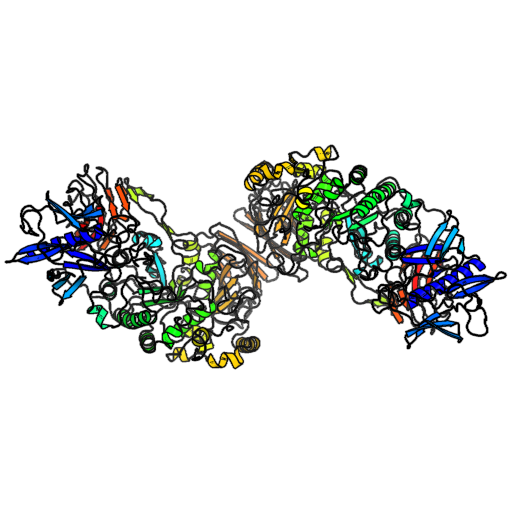1 777 ? -22.775 20.762 120.497 1 24.562 818 VAL B C 1
ATOM 26117 O O . VAL B 1 777 ? -22.051 20.879 121.484 1 24.91 818 VAL B O 1
ATOM 26130 N N . THR B 1 778 ? -23.237 19.595 120.063 1 24.702 819 THR B N 1
ATOM 26131 C CA . THR B 1 778 ? -23.017 18.362 120.799 1 26.404 819 THR B CA 1
ATOM 26132 C C . THR B 1 778 ? -21.6 17.868 120.517 1 28.314 819 THR B C 1
ATOM 26133 O O . THR B 1 778 ? -20.899 17.469 121.438 1 28.252 819 THR B O 1
ATOM 26144 N N . LYS B 1 779 ? -21.156 17.941 119.259 1 28.938 820 LYS B N 1
ATOM 26145 C CA . LYS B 1 779 ? -19.844 17.403 118.938 1 28.289 820 LYS B CA 1
ATOM 26146 C C . LYS B 1 779 ? -19.36 17.907 117.583 1 27.423 820 LYS B C 1
ATOM 26147 O O . LYS B 1 779 ? -20.12 17.986 116.61 1 28.304 820 LYS B O 1
ATOM 26166 N N . ARG B 1 780 ? -18.075 18.244 117.538 1 24.652 821 ARG B N 1
ATOM 26167 C CA . ARG B 1 780 ? -17.475 18.73 116.316 1 25.105 821 ARG B CA 1
ATOM 26168 C C . ARG B 1 780 ? -16.402 17.733 115.898 1 23.618 821 ARG B C 1
ATOM 26169 O O . ARG B 1 780 ? -15.38 17.595 116.571 1 22.223 821 ARG B O 1
ATOM 26190 N N . VAL B 1 781 ? -16.652 17.053 114.791 1 22.243 822 VAL B N 1
ATOM 26191 C CA . VAL B 1 781 ? -15.732 16.021 114.317 1 22.616 822 VAL B CA 1
ATOM 26192 C C . VAL B 1 781 ? -14.813 16.62 113.256 1 22.781 822 VAL B C 1
ATOM 26193 O O . VAL B 1 781 ? -15.203 16.76 112.095 1 24.855 822 VAL B O 1
ATOM 26206 N N . THR B 1 782 ? -13.61 16.996 113.685 1 21.755 823 THR B N 1
ATOM 26207 C CA . THR B 1 782 ? -12.607 17.58 112.812 1 23.311 823 THR B CA 1
ATOM 26208 C C . THR B 1 782 ? -11.739 16.485 112.222 1 23.119 823 THR B C 1
ATOM 26209 O O . THR B 1 782 ? -11.069 16.747 111.24 1 24.048 823 THR B O 1
ATOM 26220 N N . LYS B 1 783 ? -11.753 15.273 112.802 1 22.651 824 LYS B N 1
ATOM 26221 C CA . LYS B 1 783 ? -11.011 14.146 112.247 1 24.542 824 LYS B CA 1
ATOM 26222 C C . LYS B 1 783 ? -11.952 12.953 112.163 1 25.988 824 LYS B C 1
ATOM 26223 O O . LYS B 1 783 ? -12.089 12.192 11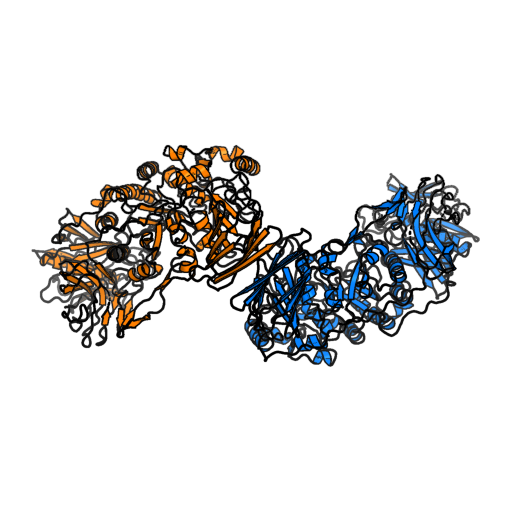3.129 1 25.98 824 LYS B O 1
ATOM 26242 N N . GLY B 1 784 ? -12.621 12.814 111.012 1 24.049 825 GLY B N 1
ATOM 26243 C CA . GLY B 1 784 ? -13.763 11.928 110.918 1 24.214 825 GLY B CA 1
ATOM 26244 C C . GLY B 1 784 ? -13.401 10.446 110.85 1 24.968 825 GLY B C 1
ATOM 26245 O O . GLY B 1 784 ? -14.244 9.585 111.091 1 24.817 825 GLY B O 1
ATOM 26249 N N . ASP B 1 785 ? -12.158 10.132 110.497 1 27.374 826 ASP B N 1
ATOM 26250 C CA . ASP B 1 785 ? -11.829 8.76 110.14 1 27.393 826 ASP B CA 1
ATOM 26251 C C . ASP B 1 785 ? -11.978 7.813 111.322 1 27.305 826 ASP B C 1
ATOM 26252 O O . ASP B 1 785 ? -12.27 6.647 111.091 1 26.116 826 ASP B O 1
ATOM 26261 N N . SER B 1 786 ? -11.708 8.288 112.552 1 28.904 827 SER B N 1
ATOM 26262 C CA . SER B 1 786 ? -11.782 7.439 113.742 1 29.701 827 SER B CA 1
ATOM 26263 C C . SER B 1 786 ? -13.163 7.493 114.424 1 30.538 827 SER B C 1
ATOM 26264 O O . SER B 1 786 ? -13.328 6.89 115.483 1 30.702 827 SER B O 1
ATOM 26272 N N . GLU B 1 787 ? -14.152 8.206 113.852 1 27.277 828 GLU B N 1
ATOM 26273 C CA . GLU B 1 787 ? -15.515 8.24 114.389 1 27.434 828 GLU B CA 1
ATOM 26274 C C . GLU B 1 787 ? -16.458 7.382 113.533 1 26.327 828 GLU B C 1
ATOM 26275 O O . GLU B 1 787 ? -16.056 6.928 112.468 1 23.085 828 GLU B O 1
ATOM 26287 N N . PRO B 1 788 ? -17.728 7.137 113.965 1 25.246 829 PRO B N 1
ATOM 26288 C CA . PRO B 1 788 ? -18.615 6.187 113.304 1 25.165 829 PRO B CA 1
ATOM 26289 C C . PRO B 1 788 ? -19.321 6.612 112.018 1 24.648 829 PRO B C 1
ATOM 26290 O O . PRO B 1 788 ? -19.848 5.75 111.336 1 25.371 829 PRO B O 1
ATOM 26301 N N . ILE B 1 789 ? -19.369 7.909 111.689 1 24.883 830 ILE B N 1
ATOM 26302 C CA . ILE B 1 789 ? -20.125 8.381 110.532 1 24.458 830 ILE B CA 1
ATOM 26303 C C . ILE B 1 789 ? -19.2 8.412 109.322 1 23.57 830 ILE B C 1
ATOM 26304 O O . ILE B 1 789 ? -18.105 8.977 109.378 1 20.43 830 ILE B O 1
ATOM 26320 N N . ARG B 1 790 ? -19.725 7.886 108.213 1 22.984 831 ARG B N 1
ATOM 26321 C CA . ARG B 1 790 ? -18.988 7.776 106.969 1 23.169 831 ARG B CA 1
ATOM 26322 C C . ARG B 1 790 ? -19.567 8.759 105.948 1 22.636 831 ARG B C 1
ATOM 26323 O O . ARG B 1 790 ? -20.571 9.446 106.222 1 21.738 831 ARG B O 1
ATOM 26344 N N . ASN B 1 791 ? -18.948 8.742 104.764 1 21.21 832 ASN B N 1
ATOM 26345 C CA . ASN B 1 791 ? -19.493 9.372 103.58 1 19.921 832 ASN B CA 1
ATOM 26346 C C . ASN B 1 791 ? -19.684 10.858 103.829 1 19.838 832 ASN B C 1
ATOM 26347 O O . ASN B 1 791 ? -20.669 11.42 103.357 1 20.696 832 ASN B O 1
ATOM 26358 N N . TYR B 1 792 ? -18.739 11.493 104.546 1 18.357 833 TYR B N 1
ATOM 26359 C CA . TYR B 1 792 ? -18.781 12.935 104.725 1 18.378 833 TYR B CA 1
ATOM 26360 C C . TYR B 1 792 ? -17.843 13.626 103.717 1 18.325 833 TYR B C 1
ATOM 26361 O O . TYR B 1 792 ? -17.123 12.969 102.959 1 17.08 833 TYR B O 1
ATOM 26379 N N . THR B 1 793 ? -17.899 14.974 103.702 1 18.542 834 THR B N 1
ATOM 26380 C CA . THR B 1 793 ? -17.047 15.823 102.876 1 17.73 834 THR B CA 1
ATOM 26381 C C . THR B 1 793 ? -15.957 16.481 103.713 1 17.822 834 THR B C 1
ATOM 26382 O O . THR B 1 793 ? -16.15 16.84 104.891 1 16.628 834 THR B O 1
ATOM 26393 N N . ALA B 1 794 ? -14.811 16.676 103.047 1 17.169 835 ALA B N 1
ATOM 26394 C CA . ALA B 1 794 ? -13.599 17.135 103.691 1 17.249 835 ALA B CA 1
ATOM 26395 C C . ALA B 1 794 ? -13.297 16.166 104.837 1 20.114 835 ALA B C 1
ATOM 26396 O O . ALA B 1 794 ? -13.428 14.942 104.668 1 19.52 835 ALA B O 1
ATOM 26403 N N . GLN B 1 795 ? -12.892 16.661 106.015 1 20.761 836 GLN B N 1
ATOM 26404 C CA . GLN B 1 795 ? -12.348 15.739 106.994 1 22.526 836 GLN B CA 1
ATOM 26405 C C . GLN B 1 795 ? -13.311 15.489 108.144 1 22.342 836 GLN B C 1
ATOM 26406 O O . GLN B 1 795 ? -12.965 14.762 109.062 1 23.021 836 GLN B O 1
ATOM 26420 N N . GLY B 1 796 ? -14.488 16.109 108.12 1 22.569 837 GLY B N 1
ATOM 26421 C CA . GLY B 1 796 ? -15.366 15.956 109.267 1 22.498 837 GLY B CA 1
ATOM 26422 C C . GLY B 1 796 ? -16.772 16.455 108.99 1 21.291 837 GLY B C 1
ATOM 26423 O O . GLY B 1 796 ? -17.217 16.486 107.849 1 20.528 837 GLY B O 1
ATOM 26427 N N . TYR B 1 797 ? -17.422 16.843 110.085 1 20.469 838 TYR B N 1
ATOM 26428 C CA . TYR B 1 797 ? -18.818 17.225 110.165 1 20.106 838 TYR B CA 1
ATOM 26429 C C . TYR B 1 797 ? -19.013 17.662 111.61 1 21.05 838 TYR B C 1
ATOM 26430 O O . TYR B 1 797 ? -18.104 17.508 112.463 1 19.405 838 TYR B O 1
ATOM 26448 N N . ILE B 1 798 ? -20.231 18.113 111.921 1 20.778 839 ILE B N 1
ATOM 26449 C CA . ILE B 1 798 ? -20.579 18.302 113.317 1 22.531 839 ILE B CA 1
ATOM 26450 C C . ILE B 1 798 ? -21.89 17.587 113.63 1 23.016 839 ILE B C 1
ATOM 26451 O O . ILE B 1 798 ? -22.745 17.379 112.771 1 21.911 839 ILE B O 1
ATOM 26467 N N . ASN B 1 799 ? -22.013 17.232 114.909 1 22.766 840 ASN B N 1
ATOM 26468 C CA . ASN B 1 799 ? -23.301 16.973 115.521 1 23.174 840 ASN B CA 1
ATOM 26469 C C . ASN B 1 799 ? -23.741 18.274 116.174 1 23.584 840 ASN B C 1
ATOM 26470 O O . ASN B 1 799 ? -23.29 18.633 117.271 1 22.944 840 ASN B O 1
ATOM 26481 N N . PHE B 1 800 ? -24.596 18.988 115.444 1 22.801 841 PHE B N 1
ATOM 26482 C CA . PHE B 1 800 ? -25.177 20.218 115.93 1 23.656 841 PHE B CA 1
ATOM 26483 C C . PHE B 1 800 ? -25.968 19.93 117.202 1 23.847 841 PHE B C 1
ATOM 26484 O O . PHE B 1 800 ? -25.934 20.728 118.111 1 24.582 841 PHE B O 1
ATOM 26501 N N . GLY B 1 801 ? -26.667 18.801 117.247 1 24.964 842 GLY B N 1
ATOM 26502 C CA . GLY B 1 801 ? -27.355 18.311 118.441 1 26.02 842 GLY B CA 1
ATOM 26503 C C . GLY B 1 801 ? -28.731 18.949 118.655 1 27.341 842 GLY B C 1
ATOM 26504 O O . GLY B 1 801 ? -29.304 19.573 117.756 1 28.717 842 GLY B O 1
ATOM 26508 N N . ALA B 1 802 ? -29.249 18.8 119.878 1 26.968 843 ALA B N 1
ATOM 26509 C CA . ALA B 1 802 ? -30.636 19.108 120.152 1 26.503 843 ALA B CA 1
ATOM 26510 C C . ALA B 1 802 ? -30.789 20.243 121.156 1 26.647 843 ALA B C 1
ATOM 26511 O O . ALA B 1 802 ? -31.907 20.523 121.555 1 27.439 843 ALA B O 1
ATOM 26518 N N . SER B 1 803 ? -29.713 20.932 121.53 1 26.637 844 SER B N 1
ATOM 26519 C CA . SER B 1 803 ? -29.87 22.024 122.486 1 27.76 844 SER B CA 1
ATOM 26520 C C . SER B 1 803 ? -30.651 23.176 121.852 1 27.258 844 SER B C 1
ATOM 26521 O O . SER B 1 803 ? -30.451 23.526 120.694 1 25.385 844 SER B O 1
ATOM 26529 N N . SER B 1 804 ? -31.518 23.806 122.646 1 29.633 845 SER B N 1
ATOM 26530 C CA . SER B 1 804 ? -32.296 24.953 122.185 1 29.373 845 SER B CA 1
ATOM 26531 C C . SER B 1 804 ? -31.414 26.181 121.936 1 28.027 845 SER B C 1
ATOM 26532 O O . SER B 1 804 ? -31.911 27.158 121.409 1 28.983 845 SER B O 1
ATOM 26540 N N . ALA B 1 805 ? -30.134 26.143 122.339 1 27.424 846 ALA B N 1
ATOM 26541 C CA . ALA B 1 805 ? -29.217 27.267 122.209 1 27.36 846 ALA B CA 1
ATOM 26542 C C . ALA B 1 805 ? -28.125 26.987 121.182 1 26.565 846 ALA B C 1
ATOM 26543 O O . ALA B 1 805 ? -27.198 27.784 121.015 1 25.59 846 ALA B O 1
ATOM 26550 N N . ALA B 1 806 ? -28.237 25.841 120.495 1 25.978 847 ALA B N 1
ATOM 26551 C CA . ALA B 1 806 ? -27.296 25.489 119.447 1 26.224 847 ALA B CA 1
ATOM 26552 C C . ALA B 1 806 ? -27.417 26.484 118.301 1 25.396 847 ALA B C 1
ATOM 26553 O O . ALA B 1 806 ? -28.525 26.922 117.961 1 25.645 847 ALA B O 1
ATOM 26560 N N . ALA B 1 807 ? -26.261 26.813 117.722 1 23.347 848 ALA B N 1
ATOM 26561 C CA . ALA B 1 807 ? -26.194 27.745 116.613 1 22.866 848 ALA B CA 1
ATOM 26562 C C . ALA B 1 807 ? -24.859 27.595 115.904 1 21.989 848 ALA B C 1
ATOM 26563 O O . ALA B 1 807 ? -23.841 27.375 116.548 1 22.122 848 ALA B O 1
ATOM 26570 N N . VAL B 1 808 ? -24.88 27.764 114.58 1 21.578 849 VAL B N 1
ATOM 26571 C CA . VAL B 1 808 ? -23.667 27.802 113.777 1 20.724 849 VAL B CA 1
ATOM 26572 C C . VAL B 1 808 ? -23.752 29.019 112.875 1 20.278 849 VAL B C 1
ATOM 26573 O O . VAL B 1 808 ? -24.837 29.451 112.578 1 20.583 849 VAL B O 1
ATOM 26586 N N . ARG B 1 809 ? -22.587 29.549 112.505 1 20.488 850 ARG B N 1
ATOM 26587 C CA . ARG B 1 809 ? -22.444 30.735 111.683 1 20.693 850 ARG B CA 1
ATOM 26588 C C . ARG B 1 809 ? -21.259 30.538 110.743 1 20.788 850 ARG B C 1
ATOM 26589 O O . ARG B 1 809 ? -20.27 29.931 111.13 1 20.65 850 ARG B O 1
ATOM 26626 N N . ALA B 1 811 ? -19.223 32.828 107.284 1 20.15 852 ALA B N 1
ATOM 26627 C CA . ALA B 1 811 ? -19.113 33.917 106.339 1 21.185 852 ALA B CA 1
ATOM 26628 C C . ALA B 1 811 ? -19.085 33.372 104.906 1 21.34 852 ALA B C 1
ATOM 26629 O O . ALA B 1 811 ? -18.133 32.679 104.528 1 22.38 852 ALA B O 1
ATOM 26636 N N . VAL B 1 812 ? -20.146 33.624 104.13 1 21.316 853 VAL B N 1
ATOM 26637 C CA . VAL B 1 812 ? -20.258 33.048 102.789 1 21.987 853 VAL B CA 1
ATOM 26638 C C . VAL B 1 812 ? -20.21 34.213 101.804 1 22.108 853 VAL B C 1
ATOM 26639 O O . VAL B 1 812 ? -20.37 35.35 102.244 1 22.8 853 VAL B O 1
ATOM 26652 N N . THR B 1 813 ? -19.984 33.948 100.507 1 21.474 854 THR B N 1
ATOM 26653 C CA . THR B 1 813 ? -19.917 35.032 99.534 1 22.209 854 THR B CA 1
ATOM 26654 C C . THR B 1 813 ? -20.846 34.747 98.359 1 21.668 854 THR B C 1
ATOM 26655 O O . THR B 1 813 ? -21.264 33.616 98.11 1 22.661 854 THR B O 1
ATOM 26666 N N . ALA B 1 814 ? -21.114 35.815 97.617 1 21.545 855 ALA B N 1
ATOM 26667 C CA . ALA B 1 814 ? -21.737 35.724 96.311 1 22.628 855 ALA B CA 1
ATOM 26668 C C . ALA B 1 814 ? -21.054 36.689 95.339 1 23.027 855 ALA B C 1
ATOM 26669 O O . ALA B 1 814 ? -20.733 37.822 95.701 1 22.252 855 ALA B O 1
ATOM 26676 N N . LEU B 1 815 ? -20.963 36.268 94.069 1 24.903 856 LEU B N 1
ATOM 26677 C CA . LEU B 1 815 ? -20.424 37.138 93.037 1 28.429 856 LEU B CA 1
ATOM 26678 C C . LEU B 1 815 ? -21.337 38.337 92.8 1 29.635 856 LEU B C 1
ATOM 26679 O O . LEU B 1 815 ? -20.854 39.418 92.523 1 30.556 856 LEU B O 1
ATOM 26695 N N . GLU B 1 816 ? -22.647 38.134 92.85 1 32.614 857 GLU B N 1
ATOM 26696 C CA . GLU B 1 816 ? -23.546 39.248 92.644 1 37.606 857 GLU B CA 1
ATOM 26697 C C . GLU B 1 816 ? -24.832 39.014 93.427 1 35.339 857 GLU B C 1
ATOM 26698 O O . GLU B 1 816 ? -25.071 37.921 93.936 1 33.556 857 GLU B O 1
ATOM 26710 N N . ASP B 1 817 ? -25.617 40.085 93.567 1 34.343 858 ASP B N 1
ATOM 26711 C CA . ASP B 1 817 ? -26.88 40.025 94.269 1 36.013 858 ASP B CA 1
ATOM 26712 C C . ASP B 1 817 ? -27.763 39.108 93.446 1 35.927 858 ASP B C 1
ATOM 26713 O O . ASP B 1 817 ? -27.66 39.097 92.22 1 36.249 858 ASP B O 1
ATOM 26722 N N . GLY B 1 818 ? -28.624 38.364 94.135 1 31.71 859 GLY B N 1
ATOM 26723 C CA . GLY B 1 818 ? -29.505 37.444 93.453 1 31.359 859 GLY B CA 1
ATOM 26724 C C . GLY B 1 818 ? -29.96 36.336 94.384 1 29.827 859 GLY B C 1
ATOM 26725 O O . GLY B 1 818 ? -29.638 36.314 95.576 1 28.719 859 GLY B O 1
ATOM 26729 N N . VAL B 1 819 ? -30.716 35.429 93.787 1 28.791 860 VAL B N 1
ATOM 26730 C CA . VAL B 1 819 ? -31.276 34.294 94.486 1 29.931 860 VAL B CA 1
ATOM 26731 C C . VAL B 1 819 ? -30.322 33.122 94.307 1 30.967 860 VAL B C 1
ATOM 26732 O O . VAL B 1 819 ? -29.847 32.845 93.213 1 33.547 860 VAL B O 1
ATOM 26745 N N . TYR B 1 820 ? -29.974 32.497 95.422 1 30.221 861 TYR B N 1
ATOM 26746 C CA . TYR B 1 820 ? -29.084 31.36 95.444 1 27.527 861 TYR B CA 1
ATOM 26747 C C . TYR B 1 820 ? -29.834 30.239 96.144 1 28.326 861 TYR B C 1
ATOM 26748 O O . TYR B 1 820 ? -30.732 30.496 96.95 1 27.636 861 TYR B O 1
ATOM 26766 N N . THR B 1 821 ? -29.482 29.015 95.775 1 27.161 862 THR B N 1
ATOM 26767 C CA . THR B 1 821 ? -29.958 27.815 96.425 1 28.196 862 THR B CA 1
ATOM 26768 C C . THR B 1 821 ? -28.879 27.349 97.395 1 25.582 862 THR B C 1
ATOM 26769 O O . THR B 1 821 ? -27.754 27.098 96.972 1 24.871 862 THR B O 1
ATOM 26780 N N . ILE B 1 822 ? -29.258 27.2 98.671 1 25.113 863 ILE B N 1
ATOM 26781 C CA . ILE B 1 822 ? -28.414 26.632 99.715 1 24.765 863 ILE B CA 1
ATOM 26782 C C . ILE B 1 822 ? -28.836 25.185 99.962 1 24.889 863 ILE B C 1
ATOM 26783 O O . ILE B 1 822 ? -29.97 24.877 100.366 1 23.44 863 ILE B O 1
ATOM 26799 N N . ARG B 1 823 ? -27.881 24.294 99.675 1 24.89 864 ARG B N 1
ATOM 26800 C CA . ARG B 1 823 ? -28.022 22.868 99.948 1 25.52 864 ARG B CA 1
ATOM 26801 C C . ARG B 1 823 ? -27.35 22.542 101.275 1 24.081 864 ARG B C 1
ATOM 26802 O O . ARG B 1 823 ? -26.134 22.695 101.375 1 22.428 864 ARG B O 1
ATOM 26823 N N . ILE B 1 824 ? -28.129 22.059 102.249 1 22.05 865 ILE B N 1
ATOM 26824 C CA . ILE B 1 824 ? -27.589 21.711 103.552 1 22.654 865 ILE B CA 1
ATOM 26825 C C . ILE B 1 824 ? -27.53 20.192 103.641 1 21.16 865 ILE B C 1
ATOM 26826 O O . ILE B 1 824 ? -28.568 19.533 103.587 1 19.994 865 ILE B O 1
ATOM 26842 N N . ARG B 1 825 ? -26.319 19.691 103.849 1 21.532 866 ARG B N 1
ATOM 26843 C CA . ARG B 1 825 ? -26.049 18.257 103.922 1 22.592 866 ARG B CA 1
ATOM 26844 C C . ARG B 1 825 ? -26.075 17.866 105.389 1 22.693 866 ARG B C 1
ATOM 26845 O O . ARG B 1 825 ? -25.352 18.456 106.18 1 23.137 866 ARG B O 1
ATOM 26866 N N . TYR B 1 826 ? -26.974 16.94 105.748 1 23.61 867 TYR B N 1
ATOM 26867 C CA . TYR B 1 826 ? -27.39 16.791 107.135 1 21.688 867 TYR B CA 1
ATOM 26868 C C . TYR B 1 826 ? -27.781 15.337 107.393 1 22.28 867 TYR B C 1
ATOM 26869 O O . TYR B 1 826 ? -28.005 14.573 106.464 1 22.179 867 TYR B O 1
ATOM 26887 N N . ARG B 1 827 ? -27.74 14.96 108.67 1 22.588 868 ARG B N 1
ATOM 26888 C CA . ARG B 1 827 ? -28.405 13.775 109.168 1 23.735 868 ARG B CA 1
ATOM 26889 C C . ARG B 1 827 ? -29.39 14.179 110.262 1 24.848 868 ARG B C 1
ATOM 26890 O O . ARG B 1 827 ? -29.198 15.136 111.02 1 25.417 868 ARG B O 1
ATOM 26911 N N . ALA B 1 828 ? -30.476 13.41 110.307 1 26.803 869 ALA B N 1
ATOM 26912 C CA . ALA B 1 828 ? -31.461 13.494 111.378 1 26.185 869 ALA B CA 1
ATOM 26913 C C . ALA B 1 828 ? -31.968 12.074 111.59 1 26.621 869 ALA B C 1
ATOM 26914 O O . ALA B 1 828 ? -33.039 11.71 111.123 1 27.243 869 ALA B O 1
ATOM 26921 N N . PRO B 1 829 ? -31.125 11.198 112.173 1 28.532 870 PRO B N 1
ATOM 26922 C CA . PRO B 1 829 ? -31.368 9.761 112.146 1 29.775 870 PRO B CA 1
ATOM 26923 C C . PRO B 1 829 ? -32.441 9.234 113.102 1 30.971 870 PRO B C 1
ATOM 26924 O O . PRO B 1 829 ? -32.974 8.147 112.846 1 30.822 870 PRO B O 1
ATOM 26935 N N . SER B 1 830 ? -32.805 9.997 114.155 1 31.55 871 SER B N 1
ATOM 26936 C CA . SER B 1 830 ? -33.806 9.502 115.109 1 30.878 871 SER B CA 1
ATOM 26937 C C . SER B 1 830 ? -35.14 10.241 114.999 1 29.407 871 SER B C 1
ATOM 26938 O O . SER B 1 830 ? -36.158 9.705 115.43 1 28.065 871 SER B O 1
ATOM 26946 N N . ALA B 1 831 ? -35.153 11.459 114.43 1 26.894 872 ALA B N 1
ATOM 26947 C CA . ALA B 1 831 ? -36.404 12.18 114.269 1 26.375 872 ALA B CA 1
ATOM 26948 C C . ALA B 1 831 ? -36.224 13.381 113.344 1 26.114 872 ALA B C 1
ATOM 26949 O O . ALA B 1 831 ? -35.115 13.896 113.222 1 26.112 872 ALA B O 1
ATOM 26956 N N . THR B 1 832 ? -37.337 13.799 112.713 1 25.881 873 THR B N 1
ATOM 26957 C CA . THR B 1 832 ? -37.408 15.033 111.948 1 25.91 873 THR B CA 1
ATOM 26958 C C . THR B 1 832 ? -37.078 16.18 112.884 1 25.829 873 THR B C 1
ATOM 26959 O O . THR B 1 832 ? -37.561 16.208 114.01 1 25.843 873 THR B O 1
ATOM 26970 N N . VAL B 1 833 ? -36.195 17.08 112.433 1 24.578 874 VAL B N 1
ATOM 26971 C CA . VAL B 1 833 ? -35.917 18.301 113.158 1 23.688 874 VAL B CA 1
ATOM 26972 C C . VAL B 1 833 ? -36.51 19.466 112.386 1 24.726 874 VAL B C 1
ATOM 26973 O O . VAL B 1 833 ? -36.16 19.689 111.225 1 24.286 874 VAL B O 1
ATOM 26986 N N . ASN B 1 834 ? -37.376 20.233 113.065 1 26.227 875 ASN B N 1
ATOM 26987 C CA . ASN B 1 834 ? -38.052 21.381 112.483 1 26.718 875 ASN B CA 1
ATOM 26988 C C . ASN B 1 834 ? -37.975 22.572 113.441 1 26.638 875 ASN B C 1
ATOM 26989 O O . ASN B 1 834 ? -38.77 23.496 113.331 1 25.683 875 ASN B O 1
ATOM 27000 N N . THR B 1 835 ? -36.988 22.547 114.348 1 26.327 876 THR B N 1
ATOM 27001 C CA . THR B 1 835 ? -36.813 23.549 115.389 1 26.143 876 THR B CA 1
ATOM 27002 C C . THR B 1 835 ? -35.545 24.374 115.151 1 26.806 876 THR B C 1
ATOM 27003 O O . THR B 1 835 ? -35.043 25.01 116.077 1 27.062 876 THR B O 1
ATOM 27014 N N . VAL B 1 836 ? -35.019 24.342 113.921 1 26.108 877 VAL B N 1
ATOM 27015 C CA . VAL B 1 836 ? -33.792 25.034 113.574 1 26.131 877 VAL B CA 1
ATOM 27016 C C . VAL B 1 836 ? -34.066 25.988 112.401 1 25.693 877 VAL B C 1
ATOM 27017 O O . VAL B 1 836 ? -34.446 25.563 111.3 1 24.449 877 VAL B O 1
ATOM 27030 N N . ASP B 1 837 ? -33.829 27.276 112.656 1 25.321 878 ASP B N 1
ATOM 27031 C CA . ASP B 1 837 ? -34.122 28.345 111.714 1 25.83 878 ASP B CA 1
ATOM 27032 C C . ASP B 1 837 ? -32.862 28.775 110.972 1 24.259 878 ASP B C 1
ATOM 27033 O O . ASP B 1 837 ? -31.77 28.749 111.541 1 22.842 878 ASP B O 1
ATOM 27059 N N . TYR B 1 839 ? -30.914 31.985 109.193 1 24.912 880 TYR B N 1
ATOM 27060 C CA . TYR B 1 839 ? -30.778 33.426 109.141 1 25.134 880 TYR B CA 1
ATOM 27061 C C . TYR B 1 839 ? -29.739 33.729 108.07 1 24.521 880 TYR B C 1
ATOM 27062 O O . TYR B 1 839 ? -28.646 33.164 108.077 1 23.302 880 TYR B O 1
ATOM 27080 N N . ILE B 1 840 ? -30.101 34.635 107.163 1 24.597 881 ILE B N 1
ATOM 27081 C CA . ILE B 1 840 ? -29.194 35.19 106.187 1 23.696 881 ILE B CA 1
ATOM 27082 C C . ILE B 1 840 ? -29.044 36.673 106.516 1 23.71 881 ILE B C 1
ATOM 27083 O O . ILE B 1 840 ? -30.041 37.402 106.529 1 23.356 881 ILE B O 1
ATOM 27099 N N . ASN B 1 841 ? -27.807 37.104 106.784 1 22.625 882 ASN B N 1
ATOM 27100 C CA . ASN B 1 841 ? -27.519 38.493 107.108 1 23.005 882 ASN B CA 1
ATOM 27101 C C . ASN B 1 841 ? -28.367 38.973 108.285 1 24.122 882 ASN B C 1
ATOM 27102 O O . ASN B 1 841 ? -28.861 40.098 108.27 1 25.647 882 ASN B O 1
ATOM 27113 N N . ASN B 1 842 ? -28.501 38.108 109.313 1 24.61 883 ASN B N 1
ATOM 27114 C CA . ASN B 1 842 ? -29.169 38.397 110.57 1 24.959 883 ASN B CA 1
ATOM 27115 C C . ASN B 1 842 ? -30.67 38.579 110.379 1 25.54 883 ASN B C 1
ATOM 27116 O O . ASN B 1 842 ? -31.26 39.285 111.148 1 25.884 883 ASN B O 1
ATOM 27127 N N . THR B 1 843 ? -31.275 37.972 109.356 1 27.215 884 THR B N 1
ATOM 27128 C CA . THR B 1 843 ? -32.71 37.991 109.129 1 29.608 884 THR B CA 1
ATOM 27129 C C . THR B 1 843 ? -33.154 36.542 108.98 1 29.823 884 THR B C 1
ATOM 27130 O O . THR B 1 843 ? -32.584 35.796 108.183 1 30.116 884 THR B O 1
ATOM 27141 N N . LYS B 1 844 ? -34.232 36.181 109.679 1 30.195 885 LYS B N 1
ATOM 27142 C CA . LYS B 1 844 ? -34.775 34.849 109.586 1 30.707 885 LYS B CA 1
ATOM 27143 C C . LYS B 1 844 ? -35.374 34.692 108.199 1 29.567 885 LYS B C 1
ATOM 27144 O O . LYS B 1 844 ? -36.219 35.482 107.826 1 28.75 885 LYS B O 1
ATOM 27163 N N . VAL B 1 845 ? -34.942 33.669 107.457 1 29.598 886 VAL B N 1
ATOM 27164 C CA . VAL B 1 845 ? -35.482 33.443 106.119 1 30.539 886 VAL B CA 1
ATOM 27165 C C . VAL B 1 845 ? -36.366 32.189 106.084 1 31.669 886 VAL B C 1
ATOM 27166 O O . VAL B 1 845 ? -37.188 32.046 105.19 1 32.324 886 VAL B O 1
ATOM 27179 N N . GLY B 1 846 ? -36.213 31.277 107.043 1 31.238 887 GLY B N 1
ATOM 27180 C CA . GLY B 1 846 ? -37.119 30.144 107.114 1 31.339 887 GLY B CA 1
ATOM 27181 C C . GLY B 1 846 ? -36.582 29.034 108.016 1 29.523 887 GLY B C 1
ATOM 27182 O O . GLY B 1 846 ? -35.59 29.215 108.707 1 28.27 887 GLY B O 1
ATOM 27186 N N . THR B 1 847 ? -37.264 27.882 107.97 1 29.642 888 THR B N 1
ATOM 27187 C CA . THR B 1 847 ? -36.95 26.737 108.797 1 28.835 888 THR B CA 1
ATOM 27188 C C . THR B 1 847 ? -36.691 25.575 107.845 1 29.552 888 THR B C 1
ATOM 27189 O O . THR B 1 847 ? -37.614 25.06 107.24 1 30.67 888 THR B O 1
ATOM 27200 N N . PRO B 1 848 ? -35.438 25.157 107.619 1 27.693 889 PRO B N 1
ATOM 27201 C CA . PRO B 1 848 ? -35.167 23.995 106.802 1 29.592 889 PRO B CA 1
ATOM 27202 C C . PRO B 1 848 ? -35.899 22.747 107.269 1 29.464 889 PRO B C 1
ATOM 27203 O O . PRO B 1 848 ? -36.029 22.538 108.463 1 28.224 889 PRO B O 1
ATOM 27214 N N . GLU B 1 849 ? -36.343 21.934 106.309 1 30.792 890 GLU B N 1
ATOM 27215 C CA . GLU B 1 849 ? -36.986 20.673 106.627 1 33.535 890 GLU B CA 1
ATOM 27216 C C . GLU B 1 849 ? -35.902 19.611 106.752 1 30.087 890 GLU B C 1
ATOM 27217 O O . GLU B 1 849 ? -35.506 18.996 105.766 1 30.513 890 GLU B O 1
ATOM 27229 N N . PHE B 1 850 ? -35.386 19.422 107.963 1 26.704 891 PHE B N 1
ATOM 27230 C CA . PHE B 1 850 ? -34.452 18.344 108.229 1 25.124 891 PHE B CA 1
ATOM 27231 C C . PHE B 1 850 ? -35.248 17.059 108.476 1 25.794 891 PHE B C 1
ATOM 27232 O O . PHE B 1 850 ? -35.226 16.472 109.549 1 26.365 891 PHE B O 1
ATOM 27249 N N . ALA B 1 851 ? -35.919 16.584 107.43 1 26.248 892 ALA B N 1
ATOM 27250 C CA . ALA B 1 851 ? -36.66 15.345 107.476 1 26.172 892 ALA B CA 1
ATOM 27251 C C . ALA B 1 851 ? -35.779 14.217 108.01 1 26.047 892 ALA B C 1
ATOM 27252 O O . ALA B 1 851 ? -34.607 14.082 107.661 1 25.601 892 ALA B O 1
ATOM 27259 N N . GLN B 1 852 ? -36.39 13.362 108.829 1 25.906 893 GLN B N 1
ATOM 27260 C CA . GLN B 1 852 ? -35.717 12.227 109.43 1 26.107 893 GLN B CA 1
ATOM 27261 C C . GLN B 1 852 ? -34.981 11.445 108.348 1 25.253 893 GLN B C 1
ATOM 27262 O O . GLN B 1 852 ? -35.564 11.151 107.314 1 25.131 893 GLN B O 1
ATOM 27276 N N . THR B 1 853 ? -33.714 11.122 108.599 1 24.589 894 THR B N 1
ATOM 27277 C CA . THR B 1 853 ? -32.946 10.346 107.639 1 25.974 894 THR B CA 1
ATOM 27278 C C . THR B 1 853 ? -32.792 8.899 108.121 1 28.734 894 THR B C 1
ATOM 27279 O O . THR B 1 853 ? -32.888 8.594 109.324 1 27.212 894 THR B O 1
ATOM 27290 N N . ASP B 1 854 ? -32.473 8.026 107.158 1 28.807 895 ASP B N 1
ATOM 27291 C CA . ASP B 1 854 ? -32.188 6.634 107.441 1 31.489 895 ASP B CA 1
ATOM 27292 C C . ASP B 1 854 ? -31.11 6.509 108.528 1 31.302 895 ASP B C 1
ATOM 27293 O O . ASP B 1 854 ? -30.181 7.3 108.616 1 31.945 895 ASP B O 1
ATOM 27302 N N . ASN B 1 855 ? -31.221 5.482 109.359 1 31.034 896 ASN B N 1
ATOM 27303 C CA . ASN B 1 855 ? -30.369 5.338 110.52 1 34.636 896 ASN B CA 1
ATOM 27304 C C . ASN B 1 855 ? -28.917 5.01 110.137 1 36.693 896 ASN B C 1
ATOM 27305 O O . ASN B 1 855 ? -28.016 5.042 110.969 1 40.791 896 ASN B O 1
ATOM 27316 N N . ASP B 1 856 ? -28.673 4.68 108.872 1 32.976 897 ASP B N 1
ATOM 27317 C CA . ASP B 1 856 ? -27.412 4.106 108.448 1 29.373 897 ASP B CA 1
ATOM 27318 C C . ASP B 1 856 ? -26.295 5.128 108.632 1 28.734 897 ASP B C 1
ATOM 27319 O O . ASP B 1 856 ? -26.466 6.32 108.355 1 26.156 897 ASP B O 1
ATOM 27328 N N . ASN B 1 857 ? -25.13 4.626 109.023 1 26.417 898 ASN B N 1
ATOM 27329 C CA . ASN B 1 857 ? -23.977 5.455 109.299 1 27.412 898 ASN B CA 1
ATOM 27330 C C . ASN B 1 857 ? -23.394 6.102 108.035 1 24.625 898 ASN B C 1
ATOM 27331 O O . ASN B 1 857 ? -22.523 6.945 108.169 1 23.842 898 ASN B O 1
ATOM 27342 N N . THR B 1 858 ? -23.877 5.757 106.836 1 24.699 899 THR B N 1
ATOM 27343 C CA . THR B 1 858 ? -23.319 6.318 105.618 1 24.362 899 THR B CA 1
ATOM 27344 C C . THR B 1 858 ? -24.269 7.314 104.978 1 23.544 899 THR B C 1
ATOM 27345 O O . THR B 1 858 ? -23.873 7.958 104.015 1 22.771 899 THR B O 1
ATOM 27356 N N . VAL B 1 859 ? -25.495 7.432 105.495 1 24.073 900 VAL B N 1
ATOM 27357 C CA . VAL B 1 859 ? -26.532 8.16 104.798 1 24.641 900 VAL B CA 1
ATOM 27358 C C . VAL B 1 859 ? -26.592 9.625 105.246 1 23.768 900 VAL B C 1
ATOM 27359 O O . VAL B 1 859 ? -26.672 9.939 106.424 1 24.293 900 VAL B O 1
ATOM 27372 N N . TRP B 1 860 ? -26.535 10.528 104.269 1 23.159 901 TRP B N 1
ATOM 27373 C CA . TRP B 1 860 ? -26.766 11.955 104.444 1 21.499 901 TRP B CA 1
ATOM 27374 C C . TRP B 1 860 ? -27.906 12.325 103.512 1 21.381 901 TRP B C 1
ATOM 27375 O O . TRP B 1 860 ? -28.172 11.615 102.554 1 21.391 901 TRP B O 1
ATOM 27396 N N . ASN B 1 861 ? -28.623 13.386 103.859 1 21.791 902 ASN B N 1
ATOM 27397 C CA . ASN B 1 861 ? -29.625 13.951 102.981 1 22.958 902 ASN B CA 1
ATOM 27398 C C . ASN B 1 861 ? -29.277 15.414 102.743 1 21.683 902 ASN B C 1
ATOM 27399 O O . ASN B 1 861 ? -28.352 15.909 103.398 1 22.188 902 ASN B O 1
ATOM 27410 N N . THR B 1 862 ? -30.017 16.045 101.823 1 21.508 903 THR B N 1
ATOM 27411 C CA . THR B 1 862 ? -29.825 17.439 101.473 1 23.017 903 THR B CA 1
ATOM 27412 C C . THR B 1 862 ? -31.135 18.195 101.602 1 23.804 903 THR B C 1
ATOM 27413 O O . THR B 1 862 ? -32.1 17.871 100.914 1 25.171 903 THR B O 1
ATOM 27424 N N . ALA B 1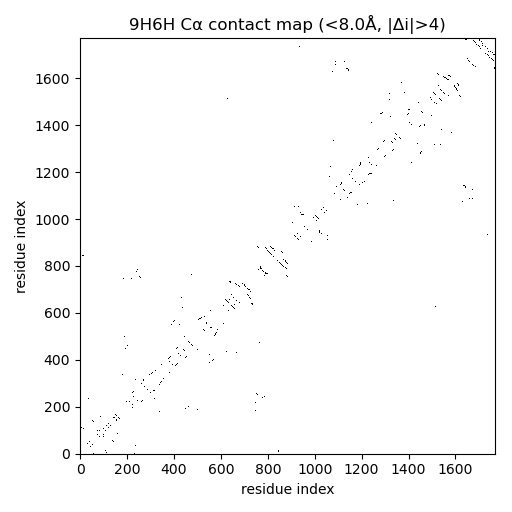 863 ? -31.156 19.198 102.488 1 23.347 904 ALA B N 1
ATOM 27425 C CA . ALA B 1 863 ? -32.254 20.15 102.582 1 24.401 904 ALA B CA 1
ATOM 27426 C C . ALA B 1 863 ? -31.912 21.411 101.795 1 25.83 904 ALA B C 1
ATOM 27427 O O . ALA B 1 863 ? -30.774 21.902 101.884 1 27.528 904 ALA B O 1
ATOM 27434 N N . LEU B 1 864 ? -32.923 21.965 101.105 1 27.09 905 LEU B N 1
ATOM 27435 C CA . LEU B 1 864 ? -32.719 23.045 100.156 1 28.444 905 LEU B CA 1
ATOM 27436 C C . LEU B 1 864 ? -33.481 24.282 100.618 1 28.88 905 LEU B C 1
ATOM 27437 O O . LEU B 1 864 ? -34.631 24.175 101 1 27.832 905 LEU B O 1
ATOM 27470 N N . SER B 1 866 ? -33.941 28.49 99.119 1 31.619 907 SER B N 1
ATOM 27471 C CA . SER B 1 866 ? -33.615 29.591 98.219 1 30.195 907 SER B CA 1
ATOM 27472 C C . SER B 1 866 ? -33.527 30.865 99.028 1 27.937 907 SER B C 1
ATOM 27473 O O . SER B 1 866 ? -34.461 31.19 99.716 1 26.084 907 SER B O 1
ATOM 27481 N N . VAL B 1 867 ? -32.444 31.615 98.919 1 28.732 908 VAL B N 1
ATOM 27482 C CA . VAL B 1 867 ? -32.339 32.852 99.671 1 28.917 908 VAL B CA 1
ATOM 27483 C C . VAL B 1 867 ? -31.768 33.95 98.776 1 29.127 908 VAL B C 1
ATOM 27484 O O . VAL B 1 867 ? -31.124 33.664 97.778 1 29.268 908 VAL B O 1
ATOM 27497 N N . SER B 1 868 ? -32.02 35.203 99.16 1 30.807 909 SER B N 1
ATOM 27498 C CA . SER B 1 868 ? -31.398 36.359 98.542 1 30.496 909 SER B CA 1
ATOM 27499 C C . SER B 1 868 ? -30.057 36.6 99.204 1 30.048 909 SER B C 1
ATOM 27500 O O . SER B 1 868 ? -29.984 36.692 100.429 1 34.213 909 SER B O 1
ATOM 27508 N N . LEU B 1 869 ? -29.013 36.659 98.392 1 28.493 910 LEU B N 1
ATOM 27509 C CA . LEU B 1 869 ? -27.696 37.057 98.857 1 28.055 910 LEU B CA 1
ATOM 27510 C C . LEU B 1 869 ? -27.387 38.409 98.228 1 29.264 910 LEU B C 1
ATOM 27511 O O . LEU B 1 869 ? -27.908 38.748 97.151 1 30.214 910 LEU B O 1
ATOM 27527 N N . ARG B 1 870 ? -26.57 39.186 98.943 1 28.192 911 ARG B N 1
ATOM 27528 C CA . ARG B 1 870 ? -26.026 40.428 98.413 1 29.382 911 ARG B CA 1
ATOM 27529 C C . ARG B 1 870 ? -24.624 40.132 97.878 1 27.583 911 ARG B C 1
ATOM 27530 O O . ARG B 1 870 ? -24.031 39.101 98.215 1 25.019 911 ARG B O 1
ATOM 27551 N N . LYS B 1 871 ? -24.143 41.029 97.003 1 28.898 912 LYS B N 1
ATOM 27552 C CA . LYS B 1 871 ? -22.823 40.937 96.415 1 27.232 912 LYS B CA 1
ATOM 27553 C C . LYS B 1 871 ? -21.805 41.005 97.531 1 24.232 912 LYS B C 1
ATOM 27554 O O . LYS B 1 871 ? -21.893 41.894 98.331 1 23.545 912 LYS B O 1
ATOM 27573 N N . GLY B 1 872 ? -20.783 40.151 97.51 1 23.031 913 GLY B N 1
ATOM 27574 C CA . GLY B 1 872 ? -19.732 40.194 98.514 1 22.486 913 GLY B CA 1
ATOM 27575 C C . GLY B 1 872 ? -20.022 39.203 99.649 1 23.121 913 GLY B C 1
ATOM 27576 O O . GLY B 1 872 ? -20.668 38.167 99.443 1 22.835 913 GLY B O 1
ATOM 27580 N N . ALA B 1 873 ? -19.582 39.583 100.855 1 23.619 914 ALA B N 1
ATOM 27581 C CA . ALA B 1 873 ? -19.685 38.789 102.064 1 22.955 914 ALA B CA 1
ATOM 27582 C C . ALA B 1 873 ? -21.125 38.807 102.581 1 24.61 914 ALA B C 1
ATOM 27583 O O . ALA B 1 873 ? -21.785 39.856 102.563 1 26.209 914 ALA B O 1
ATOM 27590 N N . ASN B 1 874 ? -21.614 37.616 103.003 1 23.319 915 ASN B N 1
ATOM 27591 C CA . ASN B 1 874 ? -22.941 37.425 103.577 1 22.986 915 ASN B CA 1
ATOM 27592 C C . ASN B 1 874 ? -22.783 36.585 104.843 1 23.721 915 ASN B C 1
ATOM 27593 O O . ASN B 1 874 ? -21.766 35.914 104.986 1 25.272 915 ASN B O 1
ATOM 27604 N N . THR B 1 875 ? -23.741 36.652 105.783 1 24.003 916 THR B N 1
ATOM 27605 C CA . THR B 1 875 ? -23.685 35.816 106.974 1 23.39 916 THR B CA 1
ATOM 27606 C C . THR B 1 875 ? -24.762 34.738 106.878 1 22.775 916 THR B C 1
ATOM 27607 O O . THR B 1 875 ? -25.942 35.013 106.611 1 21.789 916 THR B O 1
ATOM 27618 N N . PHE B 1 876 ? -24.315 33.491 107.076 1 22.771 917 PHE B N 1
ATOM 27619 C CA . PHE B 1 876 ? -25.209 32.349 107.163 1 22.06 917 PHE B CA 1
ATOM 27620 C C . PHE B 1 876 ? -25.238 31.831 108.603 1 22.118 917 PHE B C 1
ATOM 27621 O O . PHE B 1 876 ? -24.183 31.627 109.186 1 20.826 917 PHE B O 1
ATOM 27638 N N . GLU B 1 877 ? -26.445 31.626 109.164 1 22.525 918 GLU B N 1
ATOM 27639 C CA . GLU B 1 877 ? -26.585 30.996 110.469 1 22.805 918 GLU B CA 1
ATOM 27640 C C . GLU B 1 877 ? -27.706 29.948 110.447 1 22.586 918 GLU B C 1
ATOM 27641 O O . GLU B 1 877 ? -28.689 30.08 109.721 1 23.309 918 GLU B O 1
ATOM 27653 N N . LEU B 1 878 ? -27.522 28.914 111.266 1 22.044 919 LEU B N 1
ATOM 27654 C CA . LEU B 1 878 ? -28.576 28.006 111.691 1 22.191 919 LEU B CA 1
ATOM 27655 C C . LEU B 1 878 ? -28.633 28.088 113.208 1 24.197 919 LEU B C 1
ATOM 27656 O O . LEU B 1 878 ? -27.598 27.97 113.878 1 23.079 919 LEU B O 1
ATOM 27672 N N . LYS B 1 879 ? -29.839 28.381 113.713 1 26.635 920 LYS B N 1
ATOM 27673 C CA . LYS B 1 879 ? -30.071 28.605 115.131 1 27.839 920 LYS B CA 1
ATOM 27674 C C . LYS B 1 879 ? -31.294 27.814 115.557 1 26.668 920 LYS B C 1
ATOM 27675 O O . LYS B 1 879 ? -32.338 27.947 114.94 1 26.29 920 LYS B O 1
ATOM 27694 N N . ALA B 1 880 ? -31.117 26.973 116.576 1 25.652 921 ALA B N 1
ATOM 27695 C CA . ALA B 1 880 ? -32.23 26.329 117.241 1 25.996 921 ALA B CA 1
ATOM 27696 C C . ALA B 1 880 ? -33.132 27.38 117.908 1 26.711 921 ALA B C 1
ATOM 27697 O O . ALA B 1 880 ? -32.636 28.39 118.366 1 26.582 921 ALA B O 1
ATOM 27704 N N . ASN B 1 881 ? -34.451 27.136 117.94 1 28.587 922 ASN B N 1
ATOM 27705 C CA . ASN B 1 881 ? -35.422 27.993 118.626 1 29.042 922 ASN B CA 1
ATOM 27706 C C . ASN B 1 881 ? -36.034 27.287 119.843 1 29.407 922 ASN B C 1
ATOM 27707 O O . ASN B 1 881 ? -36.788 27.896 120.605 1 29.79 922 ASN B O 1
ATOM 27718 N N . SER B 1 882 ? -35.732 25.99 119.998 1 28.803 923 SER B N 1
ATOM 27719 C CA . SER B 1 882 ? -36.258 25.156 121.061 1 29.155 923 SER B CA 1
ATOM 27720 C C . SER B 1 882 ? -35.509 23.829 121.012 1 27.758 923 SER B C 1
ATOM 27721 O O . SER B 1 882 ? -34.797 23.597 120.064 1 26.295 923 SER B O 1
ATOM 27729 N N . SER B 1 883 ? -35.734 22.942 121.982 1 28.433 924 SER B N 1
ATOM 27730 C CA . SER B 1 883 ? -35.102 21.63 122.005 1 29.734 924 SER B CA 1
ATOM 27731 C C . SER B 1 883 ? -35.472 20.793 120.779 1 30.289 924 SER B C 1
ATOM 27732 O O . SER B 1 883 ? -36.635 20.695 120.405 1 30.941 924 SER B O 1
ATOM 27740 N N . GLY B 1 884 ? -34.465 20.161 120.164 1 30.1 925 GLY B N 1
ATOM 27741 C CA . GLY B 1 884 ? -34.676 19.323 118.995 1 28.389 925 GLY B CA 1
ATOM 27742 C C . GLY B 1 884 ? -35.289 17.981 119.381 1 27.808 925 GLY B C 1
ATOM 27743 O O . GLY B 1 884 ? -35.061 17.488 120.481 1 26.74 925 GLY B O 1
ATOM 27747 N N . ALA B 1 885 ? -36.04 17.393 118.438 1 26.893 926 ALA B N 1
ATOM 27748 C CA . ALA B 1 885 ? -36.702 16.115 118.643 1 26.429 926 ALA B CA 1
ATOM 27749 C C . ALA B 1 885 ? -35.673 14.994 118.495 1 25.927 926 ALA B C 1
ATOM 27750 O O . ALA B 1 885 ? -35.961 13.821 118.743 1 25.014 926 ALA B O 1
ATOM 27757 N N . GLY B 1 886 ? -34.453 15.388 118.113 1 26.194 927 GLY B N 1
ATOM 27758 C CA . GLY B 1 886 ? -33.385 14.458 117.771 1 25.397 927 GLY B CA 1
ATOM 27759 C C . GLY B 1 886 ? -32.129 15.224 117.373 1 24.966 927 GLY B C 1
ATOM 27760 O O . GLY B 1 886 ? -32.2 16.427 117.109 1 23.982 927 GLY B O 1
ATOM 27764 N N . ASP B 1 887 ? -31.002 14.499 117.285 1 24.23 928 ASP B N 1
ATOM 27765 C CA . ASP B 1 887 ? -29.746 15.085 116.872 1 24.674 928 ASP B CA 1
ATOM 27766 C C . ASP B 1 887 ? -29.77 15.445 115.389 1 25.324 928 ASP B C 1
ATOM 27767 O O . ASP B 1 887 ? -30.313 14.717 114.546 1 23.385 928 ASP B O 1
ATOM 27776 N N . LEU B 1 888 ? -29.18 16.615 115.102 1 24.923 929 LEU B N 1
ATOM 27777 C CA . LEU B 1 888 ? -29.014 17.072 113.736 1 24.876 929 LEU B CA 1
ATOM 27778 C C . LEU B 1 888 ? -27.515 17.048 113.455 1 25.54 929 LEU B C 1
ATOM 27779 O O . LEU B 1 888 ? -26.755 17.699 114.181 1 26.708 929 LEU B O 1
ATOM 27795 N N . TYR B 1 889 ? -27.112 16.277 112.444 1 24.493 930 TYR B N 1
ATOM 27796 C CA . TYR B 1 889 ? -25.744 16.357 111.942 1 24.426 930 TYR B CA 1
ATOM 27797 C C . TYR B 1 889 ? -25.7 17.292 110.735 1 21.812 930 TYR B C 1
ATOM 27798 O O . TYR B 1 889 ? -26.628 17.328 109.928 1 21.558 930 TYR B O 1
ATOM 27816 N N . LEU B 1 890 ? -24.61 18.06 110.651 1 21.304 931 LEU B N 1
ATOM 27817 C CA . LEU B 1 890 ? -24.325 18.951 109.536 1 20.217 931 LEU B CA 1
ATOM 27818 C C . LEU B 1 890 ? -22.933 18.642 109 1 19.216 931 LEU B C 1
ATOM 27819 O O . LEU B 1 890 ? -21.969 18.581 109.758 1 17.212 931 LEU B O 1
ATOM 27835 N N . ASP B 1 891 ? -22.849 18.445 107.674 1 19.519 932 ASP B N 1
ATOM 27836 C CA . ASP B 1 891 ? -21.587 18.129 106.994 1 19.002 932 ASP B CA 1
ATOM 27837 C C . ASP B 1 891 ? -21.013 19.365 106.31 1 17.965 932 ASP B C 1
ATOM 27838 O O . ASP B 1 891 ? -19.814 19.643 106.43 1 17.791 932 ASP B O 1
ATOM 27847 N N . ASN B 1 892 ? -21.869 20.055 105.549 1 17.974 933 ASN B N 1
ATOM 27848 C CA . ASN B 1 892 ? -21.46 21.229 104.785 1 18.603 933 ASN B CA 1
ATOM 27849 C C . ASN B 1 892 ? -22.697 21.993 104.301 1 19.618 933 ASN B C 1
ATOM 27850 O O . ASN B 1 892 ? -23.823 21.499 104.394 1 21.258 933 ASN B O 1
ATOM 27861 N N . ILE B 1 893 ? -22.47 23.202 103.788 1 19.512 934 ILE B N 1
ATOM 27862 C CA . ILE B 1 893 ? -23.373 23.82 102.837 1 20.584 934 ILE B CA 1
ATOM 27863 C C . ILE B 1 893 ? -22.666 24.01 101.501 1 20.642 934 ILE B C 1
ATOM 27864 O O . ILE B 1 893 ? -21.447 24.189 101.471 1 20.175 934 ILE B O 1
ATOM 27880 N N . VAL B 1 894 ? -23.487 23.893 100.43 1 21.141 935 VAL B N 1
ATOM 27881 C CA . VAL B 1 894 ? -23.145 24.202 99.055 1 19.998 935 VAL B CA 1
ATOM 27882 C C . VAL B 1 894 ? -24.094 25.299 98.582 1 20.279 935 VAL B C 1
ATOM 27883 O O . VAL B 1 894 ? -25.291 25.21 98.786 1 21.745 935 VAL B O 1
ATOM 27896 N N . ILE B 1 895 ? -23.545 26.366 98 1 22.389 936 ILE B N 1
ATOM 27897 C CA . ILE B 1 895 ? -24.33 27.497 97.52 1 25.012 936 ILE B CA 1
ATOM 27898 C C . ILE B 1 895 ? -24.132 27.661 96.018 1 26.013 936 ILE B C 1
ATOM 27899 O O . ILE B 1 895 ? -23.003 27.764 95.545 1 27.13 936 ILE B O 1
ATOM 27915 N N . GLU B 1 896 ? -25.239 27.765 95.297 1 29.726 937 GLU B N 1
ATOM 27916 C CA . GLU B 1 896 ? -25.194 27.942 93.853 1 34.415 937 GLU B CA 1
ATOM 27917 C C . GLU B 1 896 ? -26.272 28.94 93.435 1 33.719 937 GLU B C 1
ATOM 27918 O O . GLU B 1 896 ? -27.384 28.935 93.949 1 33.255 937 GLU B O 1
ATOM 27930 N N . ARG B 1 897 ? -25.915 29.772 92.461 1 34.708 938 ARG B N 1
ATOM 27931 C CA . ARG B 1 897 ? -26.83 30.676 91.79 1 37.469 938 ARG B CA 1
ATOM 27932 C C . ARG B 1 897 ? -28.015 29.874 91.28 1 36.873 938 ARG B C 1
ATOM 27933 O O . ARG B 1 897 ? -27.827 28.824 90.684 1 35.548 938 ARG B O 1
ATOM 27954 N N . LYS B 1 898 ? -29.232 30.33 91.57 1 38.301 939 LYS B N 1
ATOM 27955 C CA . LYS B 1 898 ? -30.419 29.66 91.061 1 44.739 939 LYS B CA 1
ATOM 27956 C C . LYS B 1 898 ? -30.621 30.077 89.58 1 45.996 939 LYS B C 1
ATOM 27957 O O . LYS B 1 898 ? -30.665 31.293 89.359 1 45.206 939 LYS B O 1
#

Solvent-accessible surface area: 66039 Å² total

Radius of gyration: 47.86 Å; Cα contacts (8 Å, |Δi|>4): 4499; chains: 2; bounding box: 152×80×92 Å

B-factor: mean 30.11, std 11.56, range [5.54, 112.54]

Nearest PDB structures (foldseek):
  2w3j-assembly1_A  TM=7.683E-01  e=2.357E-06  uncultured bacterium
  2w46-assembly1_A  TM=7.854E-01  e=2.222E-06  Cellvibrio japonicus
  4qaw-assembly7_G  TM=3.056E-01  e=2.431E-12  Paenibacillus barcinonensis
  4qaw-assembly1_A  TM=3.115E-01  e=5.228E-12  Paenibacillus barcinonensis
  4qaw-assembly5_E  TM=2.931E-01  e=2.037E-12  Paenibacillus barcinonensis

Sequence (1771 aa):
ASPGTAVENINTNVKALRKLIEAKQQDLAVKTYNPVNNGASYTIELSDGTSFSYAQIAALEGGGEDVVYSPKVGAKVEHDEYYWTLDDVWLTFENDEKVKVLDENNTVAPIVDINTDGYWTVKYGTKSRTLDKAVSGKLTSQFKQVSTIGDESVSFTFTDRTPVIELNLFKGDNPEIPPVTGALRRPISPEQPAWFVHIDSWNYADPQKIIDLIPADIRPFTIFNISLSVSHDEATGIYNVSEYGYEIAKSWLRTCAENNVWAVQPSSGGFSHFKDVSLYSQFESDDKVRVYDEFFREYPNFLGFNYCAQFWGYDDQFSVSWLQRVAHWNQLLKLTHKYGGYLVVSFCGNTWSANINPIALVKRNSDFAQTAKLYSENFICEKYTTQSSGFFNVEGICLGTWLSGFAGQYGIRFDQCGWTEEKGQNGDKDFPPAAGALPIIEHVLTGQTVIDGPELIWQQCFKETNAVSVGDGYQSRNWECFPQFVNINIDFRKIIDKTIRIPSSRKEVIDRTKVVILQDVYSGDDNAKYSSPKNLHEGLYLRDDDGNLWDNHCYFKKTGRYPTIPVAFELCDDVANSFQYKINQSTFEGSWSDVNTKVGKFNRWFPQEYTGELYAGRIENGWVVYNGLAGIRNAAIPFKYNTCDKELAYSKYTVSVIKEYANKLTFYNNYDPSGSSKTEVIKIYGCTSKPTHSVSSRANGTAQVSENWKEDVYTLTVTHNGPLDLTVNCSGKATDRLTVSTAASIQVPASPQIYQGAYQYEAECFDFKNVTKRVTKGDSEPIRNYTAQGYINFGASSAAAVRAVTALEDGVYTIRIRYRAPSATVNTVDYINNTKVGTPEFAQTDNDNTVWNTALSVSLRKGANTFELKANSSGAGDLYLDNIVIERKGTAVENINTNVKALRKLIEAKQQDLAVKTYNPVNNGASYTIELSDGTSFSYAQIAALEGGGEDVVYSPKVGAKVEHDEYYWTLDDVWLTFENDEKVKVLDENNTVAPIVDINTDGYWTVKYGTKSRTLDKAVSGKLTSQFKQVSTIGDESVSFTFTDRTPVIELNLFKGDNPEIPPVTGALRRPISPEQPAWFVHIDSWNYADPQKIIDLIPADIRPFTIFNISLSVSHDEATGIYNVSEYGYEIAKSWLRTCAENNVWAVQPSSGGFSHFKDVSLYSQFESDDKVRVYDEFFREYPNFLGFNYCAQFWGYDDQFSVSWLQRVAHWNQLLKLTHKYGGYLVVSFCGNTWSANINPIALVKRNSDFAQTAKLYSENFICEKYTTQSGFFNVEGICLGTWLSGFAGQYGIRFDQCGWTEEKGQNGDKDFPPAAGALPIIEHVLTGQTVIDGPELIWQQCFKETNAVSVGDGYQSRNWECFPQFVNINIDFRKIIDKTIRRIPSRKEVIDRTKVVILQDVYSGDDNAKYSSPKNLHEGLYLRDDDGNLWDNHCYFKKTGRYPTIPVAFELCDDVANSFQYKINQSTFEGSWSDVNTKVGKFNRWFPQEYTGELYAGRIENGWVVYNGLAGIRNAAIPFKYNTCDKELAYSKYTVSVIKEYANKLTFYNNYDPSGSSKTEVIKIYGCTSKPTHSVSSRANGTAQVSENWKEDVYTLTVTHNGPLDLTVNCSGKATDRLTVSTAASIQVPASPQIYQGAYQYEAECFDFKNVTKRVTKGDSEPIRNYTAQGYINFGASSAAAVRAVTALEDGVYTIRIRYRAPSATVNTVDYINNTKVGTPEFAQTDNDNTVWNTALSVSLRKGANTFELKANSSGAGDLYLDNIVIERK

Organism: Bacteroides ovatus (NCBI:txid28116)

InterPro domains:
  IPR005084 Carbohydrate binding module family 6 [PS51175] (806-937)
  IPR008979 Galactose-binding-like domain superfamily [SSF49785] (805-936)
  IPR011071 Polysaccharide lyase family 8-like, C-terminal [G3DSA:2.60.220.10] (654-791)
  IPR013190 Glycosyl hydrolase family 98, C-terminal [PF08307] (551-778)
  IPR013191 Glycosyl hydrolase family 98, central domain [PF08306] (225-546)

Secondary structure (DSSP, 8-state):
-TT--HHHHHHHHHHHHHHHHHHHHHT--EEEEEEEGGGTEEEEEETTS-EE---SPPPPSS---SB-----EEEEEETTEEEEEETTEE-BSSSS-B-BS--SS-----EEEE-TTSEEEEEETTEEEEEEEP-SSB---SEEEEEEETTTEEEEEESSSPPPEEEEBP---SPP-PPP-SS-SS--BTTB-EEEEEEEGGGT--HHHHHTTS-TTTGGGEEEEEE----B-TTT--BSTTTTHHHHHHHHHHHHHHTT-B--B-EETTEESSPPPSSTTHHHH-TT-HHHHHHHHH-TT----EEE-TTS-TT-TTS--HHHHHHHHHHHHHHHHHHT--BEE-B---GGGGGGSHHHHHHS-HHHHHHHHHTGGGB--EE--SSS-HHHHHHHHHHHHHTTS-S--EEEEEGGGSPTTT-BTTB-SPPGGGGHHHHHHH------EEEEEESHHHHTEEEEEEEE-STT-EEEEEEE-HHIIIIII--HHHHTTSSPPPPHHHHHHHH-EEEE----SSSHHHHHSPPTTTTTTTTS-TT--SGGG------S-SSS----EES---STTGGG-SEEEEGGGTTTTTTSHHHHHHHHHHHS----EESSEEEEETTEEEEE--SSS-EEEE---SSSSS---EEE-TT-EEEEEEETTEEEE-----TT---EEEEEEEE--SS--EEEEEE-TT-EEEEEEEEETTEEEEEEEEES-EEEEEE---S------PPPP----PPPPPPPP-S-EEEEGGGS-EES-SEEESSGGGSS--S-STT-EEE--S-TT-EE--EEESSSEEEEEEEEEE-SSS-B--B--BTTB------B----S-TT-BEEE--EEE-SEEE-B-EEBSS--SS--EEEEEEEEE-/--HHHHHHHHHHHHHHHHHHHHHT--EEEEEEEGGGTEEEEEETTS-EE---BPPPBSS---SB-----EEEEEETTEEEEEETTEE-BSSTT-B-BSS-SS-----EEEE-TTSEEEEEETTEEEEEEEP-SBB-B-SEEEEEEETTTEEEEEESSSPPPEEEEBP---S---PPP-SS-SS--BTTB-EEEEEEEGGGT--HHHHHTTS-TTTGGGEEEEEE----B-TTT--BSTTTTHHHHHHHHHHHHHHTT----B-EETTEESSPPPSSTTHHHH-TTSTHHHHHHHH-TT----EEE-TTS-TT-TTS--HHHHHHHHHHHHHHHHHHT--BEE-B---GGGGGGSHHHHHHS-HHHHHHHHHTGGGB--EE--SSS-HHHHHHHHHHHHHTTS-S--EEEEEGGGSPTTT-BTTB-SPPGGGGHHHHHHH------EEEEEESHHHHTEEEEEEEE-STT-EEEEEEE-HHIIIIII--HHHHTTSSPPPPHHHHHHHH-EEEE----SSSHHHHHSPPTTTTTTTTS-TT--SGGG------S-SSS----EES---STTGGG-SEEEEGGGTTTTTTSHHHHHHHHHHHS----EESSEEEEETTEEEEE--SSS-EEEE---SSSSS---EEE-TT-EEEEEEETTEEEE-----TT---EEEEEEEE--SS--EEEEEE-TT-EEEEEEEEETTEEEEEEEEES-EEEEEE---S--S---PPPP----PPPPPPPP-S-EEEEGGGS-EES-SEEESSGGGSS--S-STT-EEE--S-TT-EE--EEESSSEEEEEEEEEE-SSS-B--B--BTTB------B----S-TT-BEEE--EEE-SEEE-B-EEBSS--SS--EEEEEEEEE-

Foldseek 3Di:
DLLDAQLQQQQLVQLVQLVLVVCLVVQKAWADKAAWLLNQKMWTAIPQFKIFMGQFGRFAPPPAADEDDDWQWAWDDDPHFIWIDTQPHADDQPDPDTHGSPPPVDSFTWRWDADPVQFIKIDTPPGIGTDGRDDGYGYGHQWHHWDDDDVFKIWTDGDGPHDIRIHTHDDPDDDFDFFAFDAALFDFFLQQFAEAAEPELVQLDPLLQSLVQADPVRQLRYEYEYEADQPADPVSSQHFSFRPQLQQCVQNLLVCLQVLGAYYEQEEAQGGRADFDQDLVCCPVPSRHVSQLVSRGFRLRYQHYEHEAHQDDDPDPSGHHLVSVLSSVLNSLVSSNGSNHAYHYEHDDAPRRLCNALQVSCVVPVSSQVSLLVRQSRYEEYELQDQFQNLFNLQAQLQCCLLRSHVAYEYAYELNLQHAPQGPQNDNHRFLLLRLQVRLVCLLSQHRYYYDHPPNCPQFKHWDPWDDPDPQWTFTDMHTDLSCQQRVSVVVCSQVQLRRGDGSLLSLVQQLEEEAQPDPDDDSCNRRTAPFCLCPPPFQDPVAHTRNRGRDDHTQEQLHGSHHYHHHRSDVSSVPRNYYHYSVCCVVAVVPPVRVNVVRCVVGPDQKDWRWYWHDDFQKIKTAAQHADFIKMWGAHQAAQFGIMKTFHHSDIWIWGDHPFKIKIKFDAGSVDDKTKMKDKTHAFPDAKDKDKDFDRPKDWDWDWDADPRMIMIIIIMHGIMMMMIGTHHHHPNHDHHDPGDNHDSIDGGDNRQDKHKFWQLRWTWHPADFRCSAPSPDQAAQFGNGTWGFQAFAQFIKTKKDADQAWDKKKKKWKKAFAPAWWFQKFDKQRHTDHTWGRGHDHNRRGIIGITMIDIDHHTIMMDMIHGNHTTPGIMMTTMMMMHHD/DAQLQVQQLVQQVQLVLQVCLVVQKAWADKAAWLLNQKMWTAIPQFKIFMGQFGDFHPPPAADEDDDWQWAWADDPHFIWIDTQPHADDFPDPDTHGSPDDPADGDWGWDADPVQFIKTDGPPTIGTHGHHDTYTYGHQWHGWDADDVFWIWTHGDGPHDIRIHTHDDPDDDFDFFAFDAALFDFFLQQFAEAAEPELVQLDPLLQSLVQADPVRQLRYEYEHEADQPADQVSSQHFSFRPQLQQCVQNLLVCLQVLGAYYEQEEAQGGRADFDQDLVCCPRPSRHVSQLVSRGFGLRYQHYEHEAHQDDDPRPSGHHLVSVLSSVLNSLVVSNGSNHAYHYEYDDAPVRLCNALQVSCVVCVSSQVSLLVRQSRYEEYELQDQFQRLFNLQAQLQCCLLRSHVFYEYAYELNLAHAPQGPQSPNHRFLLLRLQVRLVCLLSQHRYYYAHPPNCVQFKHKDDWADPDPQWTFTHMDTDLSCQQRVSVVVCSQVQLRRGDGSLLSLVQQLEEEAQPDDDDDSCNRRTAPFCLCPPPFQDPVAGTRRRGRDDGTQEQLHGSHHYHHHRSDPSSVPRNYYHYRVCCVVAVVPPVRVNVVRCVVRPDFKDWRWYWHDDFQKIKTAAQHADWIKMWGAHFAAQFGIMKTFHHSDIWIWGDHPFKIKIKFDAGPVDDKTKMKDKTAAFPDDKDKDKDFDRPKDKDWDWDDDPRMIMIIIIMHGIMMMMMGTHHHHPNHDHHDPGHNHDSIDGGDNRQWKHKFWQLRWTWDDADFRCSAPSPDQADQFGNGTWGFQAFAQFIKTKKDADQAWAKKKKKWKKAFAPAWWFQKFDKQRHTPHTWGRGHDHNRRGIIGITMIDTDHHTIMMDMIGGNHTTPGIMMTTMMMMHHD

=== Feature glossary ===
A reading guide for the features in this record.

Start from the sequence.

  · Sequence gives the chain of amino acids in standard one-letter code (A=alanine, C=cysteine, …, Y=tyrosine), read N→C. It is the only feature that is directly encoded by the gene; all structural features are derived from the folded form of this sequence.

Fold it, and you get atomic coordinates and the backbone conformation that goes with them.

  · Structure coordinates are given as an mmCIF _atom_site loop: one row per atom with element, residue name, chain id, sequence number, and x/y/z position in Å. Only the four main-chain atoms per residue are included here; side chains are omitted to keep the record compact.

  · Backbone dihedral angles. Every residue except chain termini has a φ (preceding-C → N → Cα → C) and a ψ (N → Cα → C → next-N). They are reported in degrees following the IUPAC sign convention. Secondary structure is essentially a statement about which (φ, ψ) basin each residue occupies.

  · Eight-state secondary structure (DSSP): H is the canonical α-helix, G the tighter 3₁₀-helix, I the wider π-helix; E/B are β-structure, T and S are turns and bends, and '-' is everything else. DSSP derives these from the pattern of main-chain N–H···O=C hydrogen bonds, not from the sequence.

  · SS3 is a coarse helix/strand/coil call (letters a/b/c) made by the P-SEA algorithm from inter-Cα distances and dihedrals. It is less detailed than DSSP but needs only Cα positions.

Summarize the fold with a handful of shape descriptors and a per-residue structural alphabet.

  · Radius of gyration (Rg) is the root-mean-square distance of Cα atoms from their centroid — a single number for overall size and compactness. A globular domain of N residues has Rg ≈ 2.2·N^0.38 Å; an extended or disordered chain has a much larger Rg. The Cα contact count is the number of residue pairs whose Cα atoms are within 8 Å and are more than four positions apart in sequence — a standard proxy for tertiary packing density. The bounding box is the smallest axis-aligned box enclosing all Cα atoms.

  · 3Di is Foldseek's structural alphabet. Each residue is assigned one of twenty discrete states based on how its Cα sits relative to its spatial (not sequential) neighbors. Aligning 3Di strings finds structural homologs roughly as well as full 3D superposition, but orders of magnitude faster.

  · Solvent-accessible surface area (SASA) is the area in Å² traced out by the centre of a 1.4 Å probe sphere (a water molecule) rolled over the protein's van der Waals surface (Shrake–Rupley / Lee–Richards construction). Buried residues have near-zero SASA; fully exposed residues can exceed 200 Å². The total SASA scales roughly with the number of surface residues.

Ask how reliable the model is.

  · For AlphaFold models, the B-factor field carries pLDDT — the model's own estimate of local accuracy on a 0–100 scale. Regions with pLDDT<50 should be treated as essentially unmodeled; they often correspond to intrinsically disordered segments.

  · For experimental (PDB) structures, the B-factor (temperature factor) quantifies the positional spread of each atom in the crystal — a combination of thermal vibration and static disorder — in units of Å². High B-factors mark flexible loops or poorly resolved regions; low B-factors mark the rigid, well-ordered core.

  · Predicted Aligned Error (PAE) is an AlphaFold confidence matrix: entry (i, j) is the expected error in the position of residue j, in ångströms, when the prediction is superimposed on the true structure at residue i. Low PAE within a block of residues means that block is internally rigid and well-predicted; high PAE between two blocks means their relative placement is uncertain even if each block individually is confident.

Place it in context: what it resembles, what it is annotated as, and how it looks.

  · Structural nearest neighbors (via Foldseek easy-search vs the PDB). Reported per hit: target PDB id, E-value, and alignment TM-score. A TM-score above ~0.5 is the conventional threshold for 'same fold'.

  · Functional annotations link the protein to curated databases. InterPro entries identify conserved domains and families by matching the sequence against member-database signatures (Pfam, PROSITE, CDD, …). Gene Ontology (GO) terms describe molecular function, biological process, and cellular component in a controlled vocabulary. CATH places the structure in a hierarchical fold classification (Class/Architecture/Topology/Homologous-superfamily). The organism is the source species.

  · The contact map is a binary N×N matrix image: pixel (i, j) is dark where Cα_i and Cα_j are within 8 Å and |i−j|>4. Because the |i−j|>4 filter removes local helical contacts, off-diagonal stripes parallel to the main diagonal indicate parallel β-sheets; stripes perpendicular to it indicate antiparallel β-sheets. The Ramachandran plot scatters every residue's (φ, ψ) pair against the sterically allowed regions. The PAE heatmap renders the predicted-aligned-error matrix.

  · Six rendered views show the 3D structure from the faces of a cube — i.e. along ±x, ±y, ±z. Rendering representation is drawn randomly per protein from cartoon (secondary-structure ribbons), sticks (backbone bonds), or molecular surface; coloring is either N→C rainbow (blue at the N-terminus through red at the C-terminus) or one color per chain.